Protein 3FZ3 (pdb70)

Organism: Prunus dulcis (NCBI:txid3755)

Nearest PDB structures (foldseek):
  3fz3-assembly1_E  TM=1.003E+00  e=6.496E-83  Prunus dulcis
  5wxu-assembly1_D  TM=9.648E-01  e=8.564E-52  Wrightia tinctoria
  5wxu-assembly1_F  TM=9.602E-01  e=1.328E-51  Wrightia tinctoria
  5wxu-assembly1_A  TM=9.586E-01  e=2.059E-51  Wrightia tinctoria
  3ksc-assembly1_A  TM=9.649E-01  e=1.257E-50  Pisum sativum

Radius of gyration: 36.26 Å; Cα contacts (8 Å, |Δi|>4): 7660; chains: 6; bounding box: 89×87×99 Å

InterPro domains:
  IPR006044 11-S seed storage protein, plant [PR00439] (379-396)
  IPR006044 11-S seed storage protein, plant [PR00439] (402-422)
  IPR006044 11-S seed storage protein, plant [PR00439] (448-464)
  IPR006044 11-S seed storage protein, plant [PR00439] (466-481)
  IPR006044 11-S seed storage protein, plant [PR00439] (484-502)
  IPR006044 11-S seed storage protein, plant [PR00439] (506-523)
  IPR006045 Cupin 1 [PF00190] (38-249)
  IPR006045 Cupin 1 [PF00190] (381-528)
  IPR006045 Cupin 1 [SM00835] (37-312)
  IPR006045 Cupin 1 [SM00835] (380-529)
  IPR011051 RmlC-like cupin domain superfamily [SSF51182] (5-538)
  IPR014710 RmlC-like jelly roll fold [G3DSA:2.60.120.10] (19-158)
  IPR014710 RmlC-like jelly roll fold [G3DSA:2.60.120.10] (168-382)
  IPR014710 RmlC-like jelly roll fold [G3DSA:2.60.120.10] (383-549)
  IPR022379 11-S seed storage protein, conserved site [PS00305] (367-389)
  IPR050253 Seed Storage and Functional Proteins [PTHR31189] (6-545)

Structure (mmCIF, N/CA/C/O backbone):
data_3FZ3
#
_entry.id   3FZ3
#
_cell.length_a   151.021
_cell.length_b   151.021
_cell.length_c   165.367
_cell.angle_alpha   90.00
_cell.angle_beta   90.00
_cell.angle_gamma   90.00
#
_symmetry.space_group_name_H-M   'P 41'
#
loop_
_entity.id
_entity.type
_entity.pdbx_description
1 polymer Prunin
2 non-polymer 'CALCIUM ION'
3 non-polymer 'SODIUM ION'
4 water water
#
loop_
_atom_site.group_PDB
_atom_site.id
_atom_site.type_symbol
_atom_site.label_atom_id
_atom_site.label_alt_id
_atom_site.label_comp_id
_atom_site.label_asym_id
_atom_site.label_entity_id
_atom_site.label_seq_id
_atom_site.pdbx_PDB_ins_code
_atom_site.Cartn_x
_atom_site.Cartn_y
_atom_site.Cartn_z
_atom_site.occupancy
_atom_site.B_iso_or_equiv
_atom_site.auth_seq_id
_atom_site.auth_comp_id
_atom_site.auth_asym_id
_atom_site.auth_atom_id
_atom_site.pdbx_PDB_model_num
ATOM 1 N N . SER A 1 7 ? -54.870 -32.089 18.202 1.00 74.91 27 SER A N 1
ATOM 2 C CA . SER A 1 7 ? -55.010 -30.776 18.916 1.00 75.30 27 SER A CA 1
ATOM 3 C C . SER A 1 7 ? -54.739 -29.601 17.976 1.00 75.25 27 SER A C 1
ATOM 4 O O . SER A 1 7 ? -53.837 -29.688 17.125 1.00 75.36 27 SER A O 1
ATOM 7 N N . PRO A 1 8 ? -55.511 -28.498 18.134 1.00 74.88 28 PRO A N 1
ATOM 8 C CA . PRO A 1 8 ? -55.432 -27.312 17.265 1.00 73.75 28 PRO A CA 1
ATOM 9 C C . PRO A 1 8 ? -54.000 -26.938 16.881 1.00 72.26 28 PRO A C 1
ATOM 10 O O . PRO A 1 8 ? -53.756 -26.383 15.801 1.00 72.40 28 PRO A O 1
ATOM 14 N N . GLN A 1 9 ? -53.068 -27.256 17.772 1.00 70.07 29 GLN A N 1
ATOM 15 C CA . GLN A 1 9 ? -51.708 -26.773 17.654 1.00 67.64 29 GLN A CA 1
ATOM 16 C C . GLN A 1 9 ? -50.832 -27.748 16.850 1.00 65.63 29 GLN A C 1
ATOM 17 O O . GLN A 1 9 ? -49.781 -27.361 16.322 1.00 64.85 29 GLN A O 1
ATOM 23 N N . ASN A 1 10 ? -51.281 -28.999 16.737 1.00 62.97 30 ASN A N 1
ATOM 24 C CA . ASN A 1 10 ? -50.657 -29.941 15.790 1.00 61.21 30 ASN A CA 1
ATOM 25 C C . ASN A 1 10 ? -51.591 -30.526 14.701 1.00 59.55 30 ASN A C 1
ATOM 26 O O . ASN A 1 10 ? -51.314 -31.595 14.159 1.00 58.69 30 ASN A O 1
ATOM 31 N N . GLN A 1 11 ? -52.655 -29.801 14.354 1.00 57.94 31 GLN A N 1
ATOM 32 C CA . GLN A 1 11 ? -53.757 -30.367 13.576 1.00 57.21 31 GLN A CA 1
ATOM 33 C C . GLN A 1 11 ? -53.412 -30.721 12.144 1.00 55.88 31 GLN A C 1
ATOM 34 O O . GLN A 1 11 ? -54.134 -31.474 11.512 1.00 55.31 31 GLN A O 1
ATOM 40 N N . CYS A 1 12 ? -52.318 -30.183 11.626 1.00 54.96 32 CYS A N 1
ATOM 41 C CA . CYS A 1 12 ? -51.934 -30.508 10.262 1.00 54.39 32 CYS A CA 1
ATOM 42 C C . CYS A 1 12 ? -50.788 -31.496 10.117 1.00 54.43 32 CYS A C 1
ATOM 43 O O . CYS A 1 12 ? -50.242 -31.645 9.031 1.00 54.27 32 CYS A O 1
ATOM 46 N N . GLN A 1 13 ? -50.426 -32.174 11.200 1.00 55.04 33 GLN A N 1
ATOM 47 C CA . GLN A 1 13 ? -49.404 -33.215 11.141 1.00 55.93 33 GLN A CA 1
ATOM 48 C C . GLN A 1 13 ? -50.053 -34.529 10.789 1.00 56.37 33 GLN A C 1
ATOM 49 O O . GLN A 1 13 ? -50.057 -35.448 11.595 1.00 56.74 33 GLN A O 1
ATOM 55 N N . LEU A 1 14 ? -50.622 -34.608 9.597 1.00 57.39 34 LEU A N 1
ATOM 56 C CA . LEU A 1 14 ? -51.468 -35.727 9.236 1.00 59.01 34 LEU A CA 1
ATOM 57 C C . LEU A 1 14 ? -50.555 -36.858 8.840 1.00 60.91 34 LEU A C 1
ATOM 58 O O . LEU A 1 14 ? -49.520 -36.632 8.205 1.00 61.63 34 LEU A O 1
ATOM 63 N N . ASN A 1 15 ? -50.920 -38.074 9.221 1.00 62.87 35 ASN A N 1
ATOM 64 C CA . ASN A 1 15 ? -50.065 -39.204 8.877 1.00 64.77 35 ASN A CA 1
ATOM 65 C C . ASN A 1 15 ? -50.497 -39.879 7.571 1.00 65.41 35 ASN A C 1
ATOM 66 O O . ASN A 1 15 ? -49.641 -40.262 6.767 1.00 65.69 35 ASN A O 1
ATOM 71 N N . GLN A 1 16 ? -51.812 -39.992 7.363 1.00 65.73 36 GLN A N 1
ATOM 72 C CA . GLN A 1 16 ? -52.372 -40.668 6.208 1.00 66.10 36 GLN A CA 1
ATOM 73 C C . GLN A 1 16 ? -53.579 -39.917 5.718 1.00 66.13 36 GLN A C 1
ATOM 74 O O . GLN A 1 16 ? -54.228 -39.248 6.508 1.00 66.63 36 GLN A O 1
ATOM 80 N N . LEU A 1 17 ? -53.877 -40.053 4.426 1.00 65.77 37 LEU A N 1
ATOM 81 C CA . LEU A 1 17 ? -54.973 -39.360 3.740 1.00 65.09 37 LEU A CA 1
ATOM 82 C C . LEU A 1 17 ? -55.755 -40.275 2.789 1.00 64.82 37 LEU A C 1
ATOM 83 O O . LEU A 1 17 ? -55.169 -41.165 2.157 1.00 64.88 37 LEU A O 1
ATOM 88 N N . GLN A 1 18 ? -57.065 -40.061 2.680 1.00 64.03 38 GLN A N 1
ATOM 89 C CA . GLN A 1 18 ? -57.893 -40.842 1.764 1.00 64.51 38 GLN A CA 1
ATOM 90 C C . GLN A 1 18 ? -58.807 -39.934 0.952 1.00 63.06 38 GLN A C 1
ATOM 91 O O . GLN A 1 18 ? -59.247 -38.903 1.442 1.00 63.04 38 GLN A O 1
ATOM 97 N N . ALA A 1 19 ? -59.115 -40.306 -0.283 1.00 62.29 39 ALA A N 1
ATOM 98 C CA . ALA A 1 19 ? -60.216 -39.641 -0.977 1.00 61.61 39 ALA A CA 1
ATOM 99 C C . ALA A 1 19 ? -61.348 -40.603 -0.827 1.00 61.56 39 ALA A C 1
ATOM 100 O O . ALA A 1 19 ? -61.125 -41.809 -0.877 1.00 61.69 39 ALA A O 1
ATOM 102 N N . ARG A 1 20 ? -62.551 -40.081 -0.625 1.00 61.52 40 ARG A N 1
ATOM 103 C CA . ARG A 1 20 ? -63.713 -40.925 -0.432 1.00 61.49 40 ARG A CA 1
ATOM 104 C C . ARG A 1 20 ? -64.955 -40.140 -0.750 1.00 60.87 40 ARG A C 1
ATOM 105 O O . ARG A 1 20 ? -64.937 -38.906 -0.778 1.00 60.50 40 ARG A O 1
ATOM 113 N N . GLU A 1 21 ? -66.030 -40.888 -0.974 1.00 60.20 41 GLU A N 1
ATOM 114 C CA . GLU A 1 21 ? -67.331 -40.342 -1.276 1.00 59.84 41 GLU A CA 1
ATOM 115 C C . GLU A 1 21 ? -67.836 -39.792 0.038 1.00 58.78 41 GLU A C 1
ATOM 116 O O . GLU A 1 21 ? -67.153 -39.931 1.044 1.00 58.80 41 GLU A O 1
ATOM 122 N N . PRO A 1 22 ? -69.013 -39.160 0.046 1.00 58.28 42 PRO A N 1
ATOM 123 C CA . PRO A 1 22 ? -69.617 -38.779 1.309 1.00 59.08 42 PRO A CA 1
ATOM 124 C C . PRO A 1 22 ? -69.777 -39.939 2.298 1.00 60.39 42 PRO A C 1
ATOM 125 O O . PRO A 1 22 ? -69.551 -41.109 1.947 1.00 60.38 42 PRO A O 1
ATOM 129 N N . ASP A 1 23 ? -70.167 -39.638 3.535 1.00 61.31 43 ASP A N 1
ATOM 130 C CA . ASP A 1 23 ? -70.465 -40.735 4.452 1.00 62.22 43 ASP A CA 1
ATOM 131 C C . ASP A 1 23 ? -71.751 -40.663 5.252 1.00 61.90 43 ASP A C 1
ATOM 132 O O . ASP A 1 23 ? -71.936 -41.488 6.134 1.00 62.72 43 ASP A O 1
ATOM 137 N N . ASN A 1 24 ? -72.620 -39.702 4.947 1.00 61.70 44 ASN A N 1
ATOM 138 C CA . ASN A 1 24 ? -73.945 -39.570 5.564 1.00 62.20 44 ASN A CA 1
ATOM 139 C C . ASN A 1 24 ? -74.895 -39.023 4.508 1.00 61.97 44 ASN A C 1
ATOM 140 O O . ASN A 1 24 ? -74.459 -38.315 3.595 1.00 61.99 44 ASN A O 1
ATOM 145 N N . ARG A 1 25 ? -76.178 -39.355 4.626 1.00 61.20 45 ARG A N 1
ATOM 146 C CA . ARG A 1 25 ? -77.155 -38.921 3.658 1.00 61.15 45 ARG A CA 1
ATOM 147 C C . ARG A 1 25 ? -78.385 -38.544 4.422 1.00 60.38 45 ARG A C 1
ATOM 148 O O . ARG A 1 25 ? -78.679 -39.154 5.431 1.00 60.48 45 ARG A O 1
ATOM 156 N N . ILE A 1 26 ? -79.106 -37.545 3.936 1.00 59.48 46 ILE A N 1
ATOM 157 C CA . ILE A 1 26 ? -80.321 -37.083 4.562 1.00 59.00 46 ILE A CA 1
ATOM 158 C C . ILE A 1 26 ? -81.330 -36.971 3.435 1.00 58.75 46 ILE A C 1
ATOM 159 O O . ILE A 1 26 ? -81.186 -36.134 2.536 1.00 58.40 46 ILE A O 1
ATOM 164 N N . GLN A 1 27 ? -82.343 -37.836 3.470 1.00 58.23 47 GLN A N 1
ATOM 165 C CA . GLN A 1 27 ? -83.381 -37.846 2.449 1.00 57.12 47 GLN A CA 1
ATOM 166 C C . GLN A 1 27 ? -84.428 -36.780 2.740 1.00 56.17 47 GLN A C 1
ATOM 167 O O . GLN A 1 27 ? -84.887 -36.648 3.871 1.00 56.34 47 GLN A O 1
ATOM 173 N N . ALA A 1 28 ? -84.803 -36.006 1.733 1.00 54.56 48 ALA A N 1
ATOM 174 C CA . ALA A 1 28 ? -85.927 -35.093 1.884 1.00 53.92 48 ALA A CA 1
ATOM 175 C C . ALA A 1 28 ? -87.032 -35.451 0.885 1.00 53.74 48 ALA A C 1
ATOM 176 O O . ALA A 1 28 ? -86.865 -36.318 0.022 1.00 53.54 48 ALA A O 1
ATOM 178 N N . GLU A 1 29 ? -88.159 -34.764 1.006 1.00 53.44 49 GLU A N 1
ATOM 179 C CA . GLU A 1 29 ? -89.264 -34.898 0.072 1.00 53.07 49 GLU A CA 1
ATOM 180 C C . GLU A 1 29 ? -88.748 -34.840 -1.368 1.00 53.37 49 GLU A C 1
ATOM 181 O O . GLU A 1 29 ? -88.878 -35.822 -2.102 1.00 53.66 49 GLU A O 1
ATOM 187 N N . ALA A 1 30 ? -88.150 -33.715 -1.771 1.00 53.16 50 ALA A N 1
ATOM 188 C CA . ALA A 1 30 ? -87.707 -33.538 -3.159 1.00 52.23 50 ALA A CA 1
ATOM 189 C C . ALA A 1 30 ? -86.192 -33.587 -3.355 1.00 51.66 50 ALA A C 1
ATOM 190 O O . ALA A 1 30 ? -85.677 -32.970 -4.259 1.00 51.89 50 ALA A O 1
ATOM 192 N N . GLY A 1 31 ? -85.452 -34.309 -2.532 1.00 51.36 51 GLY A N 1
ATOM 193 C CA . GLY A 1 31 ? -84.031 -34.381 -2.798 1.00 52.18 51 GLY A CA 1
ATOM 194 C C . GLY A 1 31 ? -83.231 -34.970 -1.665 1.00 53.13 51 GLY A C 1
ATOM 195 O O . GLY A 1 31 ? -83.811 -35.493 -0.713 1.00 53.71 51 GLY A O 1
ATOM 196 N N . GLN A 1 32 ? -81.904 -34.883 -1.754 1.00 52.95 52 GLN A N 1
ATOM 197 C CA . GLN A 1 32 ? -81.055 -35.340 -0.658 1.00 53.13 52 GLN A CA 1
ATOM 198 C C . GLN A 1 32 ? -79.788 -34.482 -0.448 1.00 52.53 52 GLN A C 1
ATOM 199 O O . GLN A 1 32 ? -79.287 -33.877 -1.400 1.00 52.94 52 GLN A O 1
ATOM 205 N N . ILE A 1 33 ? -79.288 -34.421 0.791 1.00 51.32 53 ILE A N 1
ATOM 206 C CA . ILE A 1 33 ? -78.009 -33.763 1.109 1.00 49.91 53 ILE A CA 1
ATOM 207 C C . ILE A 1 33 ? -77.061 -34.791 1.690 1.00 49.45 53 ILE A C 1
ATOM 208 O O . ILE A 1 33 ? -77.367 -35.387 2.704 1.00 49.27 53 ILE A O 1
ATOM 213 N N . GLU A 1 34 ? -75.910 -34.991 1.069 1.00 49.04 54 GLU A N 1
ATOM 214 C CA . GLU A 1 34 ? -74.954 -35.960 1.600 1.00 49.34 54 GLU A CA 1
ATOM 215 C C . GLU A 1 34 ? -73.730 -35.222 2.134 1.00 48.72 54 GLU A C 1
ATOM 216 O O . GLU A 1 34 ? -73.391 -34.165 1.616 1.00 48.32 54 GLU A O 1
ATOM 222 N N . THR A 1 35 ? -73.088 -35.757 3.172 1.00 47.86 55 THR A N 1
ATOM 223 C CA . THR A 1 35 ? -72.060 -35.006 3.857 1.00 47.22 55 THR A CA 1
ATOM 224 C C . THR A 1 35 ? -70.783 -35.798 3.996 1.00 46.48 55 THR A C 1
ATOM 225 O O . THR A 1 35 ? -70.815 -37.006 4.144 1.00 45.84 55 THR A O 1
ATOM 229 N N . TRP A 1 36 ? -69.654 -35.102 3.905 1.00 46.46 56 TRP A N 1
ATOM 230 C CA . TRP A 1 36 ? -68.416 -35.658 4.367 1.00 46.95 56 TRP A CA 1
ATOM 231 C C . TRP A 1 36 ? -68.305 -35.199 5.812 1.00 48.76 56 TRP A C 1
ATOM 232 O O . TRP A 1 36 ? -68.551 -34.032 6.121 1.00 48.00 56 TRP A O 1
ATOM 243 N N . ASN A 1 37 ? -67.957 -36.127 6.691 1.00 50.26 57 ASN A N 1
ATOM 244 C CA . ASN A 1 37 ? -67.851 -35.815 8.100 1.00 53.15 57 ASN A CA 1
ATOM 245 C C . ASN A 1 37 ? -66.759 -34.752 8.325 1.00 53.58 57 ASN A C 1
ATOM 246 O O . ASN A 1 37 ? -65.566 -35.031 8.161 1.00 53.90 57 ASN A O 1
ATOM 251 N N . PHE A 1 38 ? -67.176 -33.537 8.697 1.00 53.96 58 PHE A N 1
ATOM 252 C CA . PHE A 1 38 ? -66.247 -32.424 8.894 1.00 54.49 58 PHE A CA 1
ATOM 253 C C . PHE A 1 38 ? -65.266 -32.592 10.040 1.00 54.73 58 PHE A C 1
ATOM 254 O O . PHE A 1 38 ? -64.440 -31.712 10.253 1.00 54.88 58 PHE A O 1
ATOM 262 N N . ASN A 1 39 ? -65.356 -33.719 10.747 1.00 55.21 59 ASN A N 1
ATOM 263 C CA . ASN A 1 39 ? -64.561 -33.998 11.925 1.00 55.53 59 ASN A CA 1
ATOM 264 C C . ASN A 1 39 ? -63.315 -34.792 11.678 1.00 55.18 59 ASN A C 1
ATOM 265 O O . ASN A 1 39 ? -62.682 -35.145 12.633 1.00 55.79 59 ASN A O 1
ATOM 270 N N . GLN A 1 40 ? -62.957 -35.090 10.441 1.00 55.11 60 GLN A N 1
ATOM 271 C CA . GLN A 1 40 ? -61.804 -35.934 10.169 1.00 55.63 60 GLN A CA 1
ATOM 272 C C . GLN A 1 40 ? -60.557 -35.085 10.233 1.00 54.53 60 GLN A C 1
ATOM 273 O O . GLN A 1 40 ? -60.659 -33.884 10.084 1.00 54.90 60 GLN A O 1
ATOM 279 N N . GLY A 1 41 ? -59.395 -35.706 10.414 1.00 53.90 61 GLY A N 1
ATOM 280 C CA . GLY A 1 41 ? -58.112 -35.011 10.545 1.00 52.56 61 GLY A CA 1
ATOM 281 C C . GLY A 1 41 ? -57.907 -33.951 9.473 1.00 52.65 61 GLY A C 1
ATOM 282 O O . GLY A 1 41 ? -57.589 -32.794 9.772 1.00 52.43 61 GLY A O 1
ATOM 283 N N . ASP A 1 42 ? -58.111 -34.338 8.214 1.00 52.36 62 ASP A N 1
ATOM 284 C CA . ASP A 1 42 ? -57.763 -33.492 7.061 1.00 51.42 62 ASP A CA 1
ATOM 285 C C . ASP A 1 42 ? -58.735 -32.336 6.751 1.00 49.30 62 ASP A C 1
ATOM 286 O O . ASP A 1 42 ? -58.309 -31.299 6.267 1.00 48.65 62 ASP A O 1
ATOM 291 N N . PHE A 1 43 ? -60.022 -32.517 7.025 1.00 47.41 63 PHE A N 1
ATOM 292 C CA . PHE A 1 43 ? -60.968 -31.409 7.018 1.00 46.48 63 PHE A CA 1
ATOM 293 C C . PHE A 1 43 ? -60.688 -30.347 8.087 1.00 46.14 63 PHE A C 1
ATOM 294 O O . PHE A 1 43 ? -60.853 -29.161 7.819 1.00 46.12 63 PHE A O 1
ATOM 302 N N . GLN A 1 44 ? -60.275 -30.769 9.287 1.00 45.62 64 GLN A N 1
ATOM 303 C CA . GLN A 1 44 ? -59.960 -29.849 10.374 1.00 45.44 64 GLN A CA 1
ATOM 304 C C . GLN A 1 44 ? -58.721 -29.056 9.983 1.00 44.42 64 GLN A C 1
ATOM 305 O O . GLN A 1 44 ? -58.609 -27.860 10.296 1.00 44.71 64 GLN A O 1
ATOM 311 N N . CYS A 1 45 ? -57.783 -29.748 9.342 1.00 42.46 65 CYS A N 1
ATOM 312 C CA . CYS A 1 45 ? -56.569 -29.145 8.877 1.00 42.19 65 CYS A CA 1
ATOM 313 C C . CYS A 1 45 ? -56.846 -28.122 7.770 1.00 41.06 65 CYS A C 1
ATOM 314 O O . CYS A 1 45 ? -56.334 -27.020 7.858 1.00 40.93 65 CYS A O 1
ATOM 317 N N . ALA A 1 46 ? -57.645 -28.452 6.753 1.00 39.39 66 ALA A N 1
ATOM 318 C CA . ALA A 1 46 ? -58.000 -27.476 5.721 1.00 38.61 66 ALA A CA 1
ATOM 319 C C . ALA A 1 46 ? -58.897 -26.361 6.243 1.00 38.39 66 ALA A C 1
ATOM 320 O O . ALA A 1 46 ? -58.938 -25.268 5.686 1.00 38.76 66 ALA A O 1
ATOM 322 N N . GLY A 1 47 ? -59.630 -26.627 7.313 1.00 38.34 67 GLY A N 1
ATOM 323 C CA . GLY A 1 47 ? -60.593 -25.664 7.818 1.00 37.38 67 GLY A CA 1
ATOM 324 C C . GLY A 1 47 ? -61.838 -25.641 6.952 1.00 36.86 67 GLY A C 1
ATOM 325 O O . GLY A 1 47 ? -62.530 -24.620 6.873 1.00 36.22 67 GLY A O 1
ATOM 326 N N . VAL A 1 48 ? -62.141 -26.747 6.284 1.00 36.79 68 VAL A N 1
ATOM 327 C CA . VAL A 1 48 ? -63.344 -26.750 5.454 1.00 38.01 68 VAL A CA 1
ATOM 328 C C . VAL A 1 48 ? -64.294 -27.903 5.787 1.00 38.80 68 VAL A C 1
ATOM 329 O O . VAL A 1 48 ? -63.862 -28.948 6.293 1.00 39.83 68 VAL A O 1
ATOM 333 N N . ALA A 1 49 ? -65.577 -27.708 5.514 1.00 38.78 69 ALA A N 1
ATOM 334 C CA . ALA A 1 49 ? -66.557 -28.798 5.573 1.00 39.48 69 ALA A CA 1
ATOM 335 C C . ALA A 1 49 ? -67.238 -29.004 4.193 1.00 40.24 69 ALA A C 1
ATOM 336 O O . ALA A 1 49 ? -67.572 -28.044 3.507 1.00 40.47 69 ALA A O 1
ATOM 338 N N . ALA A 1 50 ? -67.459 -30.243 3.770 1.00 41.44 70 ALA A N 1
ATOM 339 C CA . ALA A 1 50 ? -68.034 -30.481 2.436 1.00 42.26 70 ALA A CA 1
ATOM 340 C C . ALA A 1 50 ? -69.377 -31.221 2.450 1.00 42.99 70 ALA A C 1
ATOM 341 O O . ALA A 1 50 ? -69.573 -32.222 3.160 1.00 42.81 70 ALA A O 1
ATOM 343 N N . SER A 1 51 ? -70.313 -30.724 1.651 1.00 43.67 71 SER A N 1
ATOM 344 C CA . SER A 1 51 ? -71.531 -31.486 1.439 1.00 44.19 71 SER A CA 1
ATOM 345 C C . SER A 1 51 ? -71.913 -31.530 -0.046 1.00 44.72 71 SER A C 1
ATOM 346 O O . SER A 1 51 ? -71.445 -30.704 -0.813 1.00 45.35 71 SER A O 1
ATOM 349 N N . ARG A 1 52 ? -72.756 -32.484 -0.444 1.00 45.19 72 ARG A N 1
ATOM 350 C CA . ARG A 1 52 ? -73.279 -32.585 -1.809 1.00 45.11 72 ARG A CA 1
ATOM 351 C C . ARG A 1 52 ? -74.812 -32.577 -1.844 1.00 45.16 72 ARG A C 1
ATOM 352 O O . ARG A 1 52 ? -75.473 -33.486 -1.356 1.00 45.82 72 ARG A O 1
ATOM 360 N N . ILE A 1 53 ? -75.415 -31.556 -2.419 1.00 45.26 73 ILE A N 1
ATOM 361 C CA . ILE A 1 53 ? -76.859 -31.556 -2.443 1.00 45.98 73 ILE A CA 1
ATOM 362 C C . ILE A 1 53 ? -77.388 -31.966 -3.812 1.00 46.92 73 ILE A C 1
ATOM 363 O O . ILE A 1 53 ? -76.875 -31.544 -4.846 1.00 46.21 73 ILE A O 1
ATOM 368 N N . THR A 1 54 ? -78.412 -32.818 -3.801 1.00 48.43 74 THR A N 1
ATOM 369 C CA . THR A 1 54 ? -79.127 -33.161 -5.029 1.00 49.70 74 THR A CA 1
ATOM 370 C C . THR A 1 54 ? -80.628 -32.819 -4.972 1.00 49.76 74 THR A C 1
ATOM 371 O O . THR A 1 54 ? -81.360 -33.381 -4.173 1.00 50.37 74 THR A O 1
ATOM 375 N N . ILE A 1 55 ? -81.066 -31.874 -5.799 1.00 50.09 75 ILE A N 1
ATOM 376 C CA . ILE A 1 55 ? -82.468 -31.470 -5.912 1.00 51.24 75 ILE A CA 1
ATOM 377 C C . ILE A 1 55 ? -83.150 -32.165 -7.132 1.00 53.24 75 ILE A C 1
ATOM 378 O O . ILE A 1 55 ? -82.694 -32.073 -8.278 1.00 53.42 75 ILE A O 1
ATOM 383 N N . GLN A 1 56 ? -84.229 -32.903 -6.885 1.00 54.98 76 GLN A N 1
ATOM 384 C CA . GLN A 1 56 ? -85.015 -33.486 -7.970 1.00 56.29 76 GLN A CA 1
ATOM 385 C C . GLN A 1 56 ? -85.835 -32.399 -8.652 1.00 56.59 76 GLN A C 1
ATOM 386 O O . GLN A 1 56 ? -85.862 -31.254 -8.196 1.00 57.03 76 GLN A O 1
ATOM 392 N N . ARG A 1 57 ? -86.498 -32.767 -9.745 1.00 56.69 77 ARG A N 1
ATOM 393 C CA . ARG A 1 57 ? -87.213 -31.823 -10.594 1.00 56.57 77 ARG A CA 1
ATOM 394 C C . ARG A 1 57 ? -88.284 -31.124 -9.770 1.00 55.26 77 ARG A C 1
ATOM 395 O O . ARG A 1 57 ? -88.951 -31.763 -8.967 1.00 55.66 77 ARG A O 1
ATOM 403 N N . ASN A 1 58 ? -88.428 -29.816 -9.948 1.00 53.64 78 ASN A N 1
ATOM 404 C CA . ASN A 1 58 ? -89.323 -29.010 -9.118 1.00 52.70 78 ASN A CA 1
ATOM 405 C C . ASN A 1 58 ? -89.055 -29.066 -7.587 1.00 51.11 78 ASN A C 1
ATOM 406 O O . ASN A 1 58 ? -89.852 -28.592 -6.794 1.00 50.35 78 ASN A O 1
ATOM 411 N N . GLY A 1 59 ? -87.929 -29.653 -7.185 1.00 49.68 79 GLY A N 1
ATOM 412 C CA . GLY A 1 59 ? -87.420 -29.525 -5.818 1.00 48.48 79 GLY A CA 1
ATOM 413 C C . GLY A 1 59 ? -87.021 -28.095 -5.467 1.00 47.41 79 GLY A C 1
ATOM 414 O O . GLY A 1 59 ? -86.482 -27.359 -6.292 1.00 46.58 79 GLY A O 1
ATOM 415 N N . LEU A 1 60 ? -87.312 -27.692 -4.236 1.00 46.63 80 LEU A N 1
ATOM 416 C CA . LEU A 1 60 ? -86.921 -26.374 -3.729 1.00 45.89 80 LEU A CA 1
ATOM 417 C C . LEU A 1 60 ? -86.103 -26.584 -2.457 1.00 45.95 80 LEU A C 1
ATOM 418 O O . LEU A 1 60 ? -86.572 -27.241 -1.512 1.00 45.65 80 LEU A O 1
ATOM 423 N N . HIS A 1 61 ? -84.869 -26.067 -2.468 1.00 45.38 81 HIS A N 1
ATOM 424 C CA . HIS A 1 61 ? -83.994 -26.110 -1.304 1.00 44.15 81 HIS A CA 1
ATOM 425 C C . HIS A 1 61 ? -84.317 -24.887 -0.471 1.00 42.86 81 HIS A C 1
ATOM 426 O O . HIS A 1 61 ? -84.225 -23.744 -0.925 1.00 41.31 81 HIS A O 1
ATOM 433 N N . LEU A 1 62 ? -84.759 -25.156 0.750 1.00 42.28 82 LEU A N 1
ATOM 434 C CA . LEU A 1 62 ? -85.400 -24.131 1.573 1.00 42.39 82 LEU A CA 1
ATOM 435 C C . LEU A 1 62 ? -84.369 -23.087 2.036 1.00 41.00 82 LEU A C 1
ATOM 436 O O . LEU A 1 62 ? -83.227 -23.452 2.243 1.00 40.95 82 LEU A O 1
ATOM 441 N N . PRO A 1 63 ? -84.749 -21.812 2.204 1.00 40.44 83 PRO A N 1
ATOM 442 C CA . PRO A 1 63 ? -83.752 -20.773 2.533 1.00 40.46 83 PRO A CA 1
ATOM 443 C C . PRO A 1 63 ? -82.978 -20.970 3.842 1.00 40.41 83 PRO A C 1
ATOM 444 O O . PRO A 1 63 ? -83.568 -21.121 4.898 1.00 40.31 83 PRO A O 1
ATOM 448 N N . SER A 1 64 ? -81.656 -21.035 3.734 1.00 40.60 84 SER A N 1
ATOM 449 C CA . SER A 1 64 ? -80.773 -21.112 4.878 1.00 40.70 84 SER A CA 1
ATOM 450 C C . SER A 1 64 ? -79.638 -20.079 4.778 1.00 40.72 84 SER A C 1
ATOM 451 O O . SER A 1 64 ? -79.498 -19.373 3.760 1.00 41.22 84 SER A O 1
ATOM 454 N N . TYR A 1 65 ? -78.874 -19.964 5.865 1.00 39.49 85 TYR A N 1
ATOM 455 C CA . TYR A 1 65 ? -77.611 -19.256 5.877 1.00 38.15 85 TYR A CA 1
ATOM 456 C C . TYR A 1 65 ? -76.644 -19.988 6.794 1.00 37.78 85 TYR A C 1
ATOM 457 O O . TYR A 1 65 ? -77.078 -20.627 7.747 1.00 38.24 85 TYR A O 1
ATOM 466 N N . SER A 1 66 ? -75.348 -19.916 6.487 1.00 37.42 86 SER A N 1
ATOM 467 C CA . SER A 1 66 ? -74.283 -20.557 7.269 1.00 36.99 86 SER A CA 1
ATOM 468 C C . SER A 1 66 ? -73.399 -19.511 7.960 1.00 37.13 86 SER A C 1
ATOM 469 O O . SER A 1 66 ? -73.441 -18.312 7.615 1.00 37.93 86 SER A O 1
ATOM 472 N N . ASN A 1 67 ? -72.622 -19.947 8.956 1.00 36.46 87 ASN A N 1
ATOM 473 C CA . ASN A 1 67 ? -71.665 -19.051 9.630 1.00 36.03 87 ASN A CA 1
ATOM 474 C C . ASN A 1 67 ? -70.379 -19.012 8.833 1.00 35.34 87 ASN A C 1
ATOM 475 O O . ASN A 1 67 ? -69.516 -18.201 9.113 1.00 36.01 87 ASN A O 1
ATOM 480 N N . ALA A 1 68 ? -70.260 -19.900 7.847 1.00 34.90 88 ALA A N 1
ATOM 481 C CA . ALA A 1 68 ? -69.048 -20.040 7.040 1.00 34.55 88 ALA A CA 1
ATOM 482 C C . ALA A 1 68 ? -69.360 -19.605 5.619 1.00 34.71 88 ALA A C 1
ATOM 483 O O . ALA A 1 68 ? -70.465 -19.872 5.144 1.00 35.61 88 ALA A O 1
ATOM 485 N N . PRO A 1 69 ? -68.416 -18.910 4.937 1.00 34.50 89 PRO A N 1
ATOM 486 C CA . PRO A 1 69 ? -68.631 -18.573 3.534 1.00 33.69 89 PRO A CA 1
ATOM 487 C C . PRO A 1 69 ? -68.526 -19.836 2.731 1.00 33.46 89 PRO A C 1
ATOM 488 O O . PRO A 1 69 ? -67.807 -20.778 3.125 1.00 32.83 89 PRO A O 1
ATOM 492 N N . GLN A 1 70 ? -69.236 -19.866 1.607 1.00 33.98 90 GLN A N 1
ATOM 493 C CA . GLN A 1 70 ? -69.133 -21.032 0.731 1.00 34.34 90 GLN A CA 1
ATOM 494 C C . GLN A 1 70 ? -69.003 -20.720 -0.751 1.00 33.71 90 GLN A C 1
ATOM 495 O O . GLN A 1 70 ? -69.459 -19.672 -1.237 1.00 32.61 90 GLN A O 1
ATOM 501 N N . LEU A 1 71 ? -68.338 -21.656 -1.424 1.00 34.45 91 LEU A N 1
ATOM 502 C CA . LEU A 1 71 ? -68.376 -21.814 -2.871 1.00 35.43 91 LEU A CA 1
ATOM 503 C C . LEU A 1 71 ? -69.209 -23.054 -3.175 1.00 36.83 91 LEU A C 1
ATOM 504 O O . LEU A 1 71 ? -68.960 -24.151 -2.661 1.00 37.16 91 LEU A O 1
ATOM 509 N N . ILE A 1 72 ? -70.212 -22.862 -4.026 1.00 37.91 92 ILE A N 1
ATOM 510 C CA . ILE A 1 72 ? -71.000 -23.969 -4.566 1.00 38.25 92 ILE A CA 1
ATOM 511 C C . ILE A 1 72 ? -70.638 -24.230 -6.035 1.00 38.18 92 ILE A C 1
ATOM 512 O O . ILE A 1 72 ? -70.697 -23.309 -6.838 1.00 38.21 92 ILE A O 1
ATOM 517 N N . TYR A 1 73 ? -70.261 -25.465 -6.368 1.00 37.82 93 TYR A N 1
ATOM 518 C CA . TYR A 1 73 ? -70.025 -25.866 -7.736 1.00 37.90 93 TYR A CA 1
ATOM 519 C C . TYR A 1 73 ? -71.206 -26.704 -8.308 1.00 37.83 93 TYR A C 1
ATOM 520 O O . TYR A 1 73 ? -71.489 -27.800 -7.833 1.00 37.06 93 TYR A O 1
ATOM 529 N N . ILE A 1 74 ? -71.922 -26.187 -9.302 1.00 37.60 94 ILE A N 1
ATOM 530 C CA . ILE A 1 74 ? -73.007 -26.934 -9.912 1.00 37.74 94 ILE A CA 1
ATOM 531 C C . ILE A 1 74 ? -72.450 -28.026 -10.797 1.00 39.57 94 ILE A C 1
ATOM 532 O O . ILE A 1 74 ? -71.968 -27.731 -11.890 1.00 40.44 94 ILE A O 1
ATOM 537 N N . VAL A 1 75 ? -72.478 -29.276 -10.333 1.00 41.03 95 VAL A N 1
ATOM 538 C CA . VAL A 1 75 ? -71.887 -30.366 -11.100 1.00 42.13 95 VAL A CA 1
ATOM 539 C C . VAL A 1 75 ? -72.790 -30.771 -12.258 1.00 43.39 95 VAL A C 1
ATOM 540 O O . VAL A 1 75 ? -72.279 -31.175 -13.310 1.00 43.25 95 VAL A O 1
ATOM 544 N N . GLN A 1 76 ? -74.109 -30.627 -12.083 1.00 44.14 96 GLN A N 1
ATOM 545 C CA . GLN A 1 76 ? -75.055 -31.037 -13.114 1.00 45.30 96 GLN A CA 1
ATOM 546 C C . GLN A 1 76 ? -76.403 -30.367 -12.977 1.00 44.91 96 GLN A C 1
ATOM 547 O O . GLN A 1 76 ? -76.834 -30.084 -11.868 1.00 45.76 96 GLN A O 1
ATOM 553 N N . GLY A 1 77 ? -77.054 -30.097 -14.100 1.00 43.86 97 GLY A N 1
ATOM 554 C CA . GLY A 1 77 ? -78.431 -29.659 -14.084 1.00 43.61 97 GLY A CA 1
ATOM 555 C C . GLY A 1 77 ? -78.567 -28.157 -14.175 1.00 43.89 97 GLY A C 1
ATOM 556 O O . GLY A 1 77 ? -77.587 -27.466 -14.416 1.00 43.39 97 GLY A O 1
ATOM 557 N N . ARG A 1 78 ? -79.788 -27.658 -13.984 1.00 44.04 98 ARG A N 1
ATOM 558 C CA . ARG A 1 78 ? -80.047 -26.228 -14.079 1.00 44.85 98 ARG A CA 1
ATOM 559 C C . ARG A 1 78 ? -81.158 -25.721 -13.121 1.00 44.32 98 ARG A C 1
ATOM 560 O O . ARG A 1 78 ? -82.062 -26.443 -12.699 1.00 43.48 98 ARG A O 1
ATOM 568 N N . GLY A 1 79 ? -81.058 -24.456 -12.746 1.00 43.39 99 GLY A N 1
ATOM 569 C CA . GLY A 1 79 ? -81.893 -23.985 -11.675 1.00 41.90 99 GLY A CA 1
ATOM 570 C C . GLY A 1 79 ? -81.840 -22.495 -11.536 1.00 40.78 99 GLY A C 1
ATOM 571 O O . GLY A 1 79 ? -81.315 -21.778 -12.389 1.00 41.06 99 GLY A O 1
ATOM 572 N N . VAL A 1 80 ? -82.386 -22.036 -10.428 1.00 40.04 100 VAL A N 1
ATOM 573 C CA . VAL A 1 80 ? -82.478 -20.619 -10.139 1.00 39.52 100 VAL A CA 1
ATOM 574 C C . VAL A 1 80 ? -81.990 -20.530 -8.696 1.00 38.88 100 VAL A C 1
ATOM 575 O O . VAL A 1 80 ? -82.134 -21.482 -7.929 1.00 39.18 100 VAL A O 1
ATOM 579 N N . LEU A 1 81 ? -81.349 -19.424 -8.344 1.00 38.01 101 LEU A N 1
ATOM 580 C CA . LEU A 1 81 ? -80.869 -19.231 -6.980 1.00 37.80 101 LEU A CA 1
ATOM 581 C C . LEU A 1 81 ? -81.278 -17.844 -6.532 1.00 37.43 101 LEU A C 1
ATOM 582 O O . LEU A 1 81 ? -81.046 -16.876 -7.257 1.00 38.15 101 LEU A O 1
ATOM 587 N N . GLY A 1 82 ? -81.907 -17.750 -5.359 1.00 37.00 102 GLY A N 1
ATOM 588 C CA . GLY A 1 82 ? -82.298 -16.446 -4.825 1.00 37.07 102 GLY A CA 1
ATOM 589 C C . GLY A 1 82 ? -81.460 -16.247 -3.574 1.00 37.70 102 GLY A C 1
ATOM 590 O O . GLY A 1 82 ? -81.673 -16.946 -2.573 1.00 39.03 102 GLY A O 1
ATOM 591 N N . ALA A 1 83 ? -80.479 -15.344 -3.637 1.00 37.24 103 ALA A N 1
ATOM 592 C CA . ALA A 1 83 ? -79.651 -14.953 -2.478 1.00 36.26 103 ALA A CA 1
ATOM 593 C C . ALA A 1 83 ? -80.250 -13.656 -1.981 1.00 36.19 103 ALA A C 1
ATOM 594 O O . ALA A 1 83 ? -80.667 -12.819 -2.819 1.00 36.06 103 ALA A O 1
ATOM 596 N N . VAL A 1 84 ? -80.326 -13.472 -0.653 1.00 36.28 104 VAL A N 1
ATOM 597 C CA . VAL A 1 84 ? -80.893 -12.209 -0.167 1.00 36.60 104 VAL A CA 1
ATOM 598 C C . VAL A 1 84 ? -79.917 -11.204 0.464 1.00 37.36 104 VAL A C 1
ATOM 599 O O . VAL A 1 84 ? -79.106 -11.536 1.323 1.00 37.50 104 VAL A O 1
ATOM 603 N N . PHE A 1 85 ? -80.022 -9.964 0.023 1.00 38.74 105 PHE A N 1
ATOM 604 C CA . PHE A 1 85 ? -79.177 -8.905 0.541 1.00 41.35 105 PHE A CA 1
ATOM 605 C C . PHE A 1 85 ? -79.989 -7.937 1.355 1.00 41.58 105 PHE A C 1
ATOM 606 O O . PHE A 1 85 ? -80.817 -7.214 0.806 1.00 41.84 105 PHE A O 1
ATOM 614 N N . SER A 1 86 ? -79.732 -7.915 2.666 1.00 42.20 106 SER A N 1
ATOM 615 C CA . SER A 1 86 ? -80.552 -7.128 3.610 1.00 42.08 106 SER A CA 1
ATOM 616 C C . SER A 1 86 ? -80.467 -5.659 3.324 1.00 40.62 106 SER A C 1
ATOM 617 O O . SER A 1 86 ? -79.395 -5.096 3.132 1.00 39.58 106 SER A O 1
ATOM 620 N N . GLY A 1 87 ? -81.635 -5.044 3.306 1.00 40.42 107 GLY A N 1
ATOM 621 C CA . GLY A 1 87 ? -81.726 -3.634 2.996 1.00 39.05 107 GLY A CA 1
ATOM 622 C C . GLY A 1 87 ? -81.741 -3.344 1.506 1.00 38.19 107 GLY A C 1
ATOM 623 O O . GLY A 1 87 ? -81.973 -2.201 1.126 1.00 38.55 107 GLY A O 1
ATOM 624 N N . CYS A 1 88 ? -81.450 -4.316 0.647 1.00 37.19 108 CYS A N 1
ATOM 625 C CA . CYS A 1 88 ? -81.582 -4.035 -0.797 1.00 37.21 108 CYS A CA 1
ATOM 626 C C . CYS A 1 88 ? -83.020 -4.064 -1.296 1.00 35.82 108 CYS A C 1
ATOM 627 O O . CYS A 1 88 ? -83.751 -4.987 -0.979 1.00 34.66 108 CYS A O 1
ATOM 630 N N . PRO A 1 89 ? -83.417 -3.072 -2.093 1.00 36.06 109 PRO A N 1
ATOM 631 C CA . PRO A 1 89 ? -84.730 -3.014 -2.715 1.00 36.16 109 PRO A CA 1
ATOM 632 C C . PRO A 1 89 ? -85.050 -4.272 -3.535 1.00 37.02 109 PRO A C 1
ATOM 633 O O . PRO A 1 89 ? -84.123 -4.941 -4.027 1.00 36.22 109 PRO A O 1
ATOM 637 N N . GLU A 1 90 ? -86.349 -4.601 -3.622 1.00 37.70 110 GLU A N 1
ATOM 638 C CA . GLU A 1 90 ? -86.890 -5.582 -4.572 1.00 38.97 110 GLU A CA 1
ATOM 639 C C . GLU A 1 90 ? -86.963 -4.985 -5.970 1.00 38.72 110 GLU A C 1
ATOM 640 O O . GLU A 1 90 ? -87.619 -3.963 -6.218 1.00 39.74 110 GLU A O 1
ATOM 646 N N . THR A 1 91 ? -86.238 -5.589 -6.893 1.00 37.94 111 THR A N 1
ATOM 647 C CA . THR A 1 91 ? -86.084 -4.938 -8.187 1.00 37.78 111 THR A CA 1
ATOM 648 C C . THR A 1 91 ? -86.672 -5.763 -9.317 1.00 37.46 111 THR A C 1
ATOM 649 O O . THR A 1 91 ? -86.870 -5.224 -10.388 1.00 37.97 111 THR A O 1
ATOM 653 N N . PHE A 1 92 ? -86.920 -7.043 -9.070 1.00 37.39 112 PHE A N 1
ATOM 654 C CA . PHE A 1 92 ? -87.751 -7.882 -9.919 1.00 38.63 112 PHE A CA 1
ATOM 655 C C . PHE A 1 92 ? -89.235 -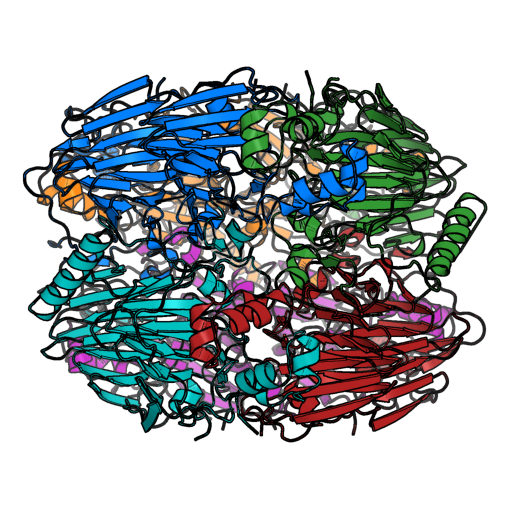7.787 -9.506 1.00 40.76 112 PHE A C 1
ATOM 656 O O . PHE A 1 92 ? -89.700 -8.526 -8.630 1.00 40.97 112 PHE A O 1
ATOM 664 N N . GLU A 1 93 ? -89.978 -6.884 -10.143 1.00 42.68 113 GLU A N 1
ATOM 665 C CA . GLU A 1 93 ? -91.383 -6.683 -9.834 1.00 45.26 113 GLU A CA 1
ATOM 666 C C . GLU A 1 93 ? -92.368 -6.747 -11.024 1.00 46.30 113 GLU A C 1
ATOM 667 O O . GLU A 1 93 ? -92.175 -6.042 -12.033 1.00 46.12 113 GLU A O 1
ATOM 673 N N . GLU A 1 94 ? -93.422 -7.567 -10.903 1.00 47.82 114 GLU A N 1
ATOM 674 C CA . GLU A 1 94 ? -94.648 -7.436 -11.746 1.00 49.67 114 GLU A CA 1
ATOM 675 C C . GLU A 1 94 ? -94.995 -5.974 -12.010 1.00 49.22 114 GLU A C 1
ATOM 676 O O . GLU A 1 94 ? -94.798 -5.147 -11.143 1.00 48.27 114 GLU A O 1
ATOM 682 N N . SER A 1 95 ? -95.469 -5.623 -13.199 1.00 50.87 115 SER A N 1
ATOM 683 C CA . SER A 1 95 ? -95.709 -4.197 -13.500 1.00 53.36 115 SER A CA 1
ATOM 684 C C . SER A 1 95 ? -97.101 -3.818 -13.015 1.00 55.14 115 SER A C 1
ATOM 685 O O . SER A 1 95 ? -97.927 -4.702 -12.812 1.00 55.05 115 SER A O 1
ATOM 688 N N . GLN A 1 96 ? -97.373 -2.532 -12.817 1.00 57.38 116 GLN A N 1
ATOM 689 C CA . GLN A 1 96 ? -98.729 -2.150 -12.427 1.00 60.17 116 GLN A CA 1
ATOM 690 C C . GLN A 1 96 ? -99.649 -1.723 -13.585 1.00 62.24 116 GLN A C 1
ATOM 691 O O . GLN A 1 96 ? -99.214 -1.604 -14.747 1.00 62.71 116 GLN A O 1
ATOM 697 N N . GLN A 1 97 ? -100.919 -1.489 -13.228 1.00 64.39 117 GLN A N 1
ATOM 698 C CA . GLN A 1 97 ? -102.056 -1.166 -14.129 1.00 66.13 117 GLN A CA 1
ATOM 699 C C . GLN A 1 97 ? -102.996 -2.373 -14.329 1.00 66.58 117 GLN A C 1
ATOM 700 O O . GLN A 1 97 ? -103.422 -3.026 -13.359 1.00 67.05 117 GLN A O 1
ATOM 706 N N . ARG A 1 165 ? -98.477 -4.465 -4.297 1.00 67.32 185 ARG A N 1
ATOM 707 C CA . ARG A 1 165 ? -99.685 -5.161 -3.904 1.00 67.31 185 ARG A CA 1
ATOM 708 C C . ARG A 1 165 ? -100.772 -4.935 -4.957 1.00 66.99 185 ARG A C 1
ATOM 709 O O . ARG A 1 165 ? -100.912 -3.823 -5.489 1.00 66.99 185 ARG A O 1
ATOM 717 N N . GLN A 1 166 ? -101.520 -5.990 -5.281 1.00 66.11 186 GLN A N 1
ATOM 718 C CA . GLN A 1 166 ? -101.259 -7.347 -4.777 1.00 64.67 186 GLN A CA 1
ATOM 719 C C . GLN A 1 166 ? -100.367 -8.171 -5.745 1.00 62.91 186 GLN A C 1
ATOM 720 O O . GLN A 1 166 ? -100.661 -9.335 -6.061 1.00 62.41 186 GLN A O 1
ATOM 726 N N . LEU A 1 167 ? -99.261 -7.543 -6.175 1.00 60.24 187 LEU A N 1
ATOM 727 C CA . LEU A 1 167 ? -98.320 -8.054 -7.187 1.00 56.79 187 LEU A CA 1
ATOM 728 C C . LEU A 1 167 ? -97.055 -8.645 -6.567 1.00 55.07 187 LEU A C 1
ATOM 729 O O . LEU A 1 167 ? -96.657 -8.283 -5.473 1.00 55.62 187 LEU A O 1
ATOM 734 N N . ASP A 1 168 ? -96.427 -9.568 -7.274 1.00 52.86 188 ASP A N 1
ATOM 735 C CA . ASP A 1 168 ? -95.150 -10.152 -6.880 1.00 50.38 188 ASP A CA 1
ATOM 736 C C . ASP A 1 168 ? -94.019 -9.133 -7.031 1.00 49.11 188 ASP A C 1
ATOM 737 O O . ASP A 1 168 ? -94.072 -8.232 -7.892 1.00 48.46 188 ASP A O 1
ATOM 742 N N . ARG A 1 169 ? -93.024 -9.280 -6.151 1.00 47.48 189 ARG A N 1
ATOM 743 C CA . ARG A 1 169 ? -91.905 -8.365 -5.977 1.00 45.90 189 ARG A CA 1
ATOM 744 C C . ARG A 1 169 ? -90.916 -9.230 -5.255 1.00 44.61 189 ARG A C 1
ATOM 745 O O . ARG A 1 169 ? -91.309 -10.008 -4.391 1.00 44.56 189 ARG A O 1
ATOM 753 N N . HIS A 1 170 ? -89.640 -9.113 -5.595 1.00 42.61 190 HIS A N 1
ATOM 754 C CA . HIS A 1 170 ? -88.607 -9.814 -4.873 1.00 41.36 190 HIS A CA 1
ATOM 755 C C . HIS A 1 170 ? -87.221 -9.316 -5.332 1.00 40.69 190 HIS A C 1
ATOM 756 O O . HIS A 1 170 ? -87.096 -8.252 -5.963 1.00 40.99 190 HIS A O 1
ATOM 763 N N . GLN A 1 171 ? -86.174 -10.031 -4.955 1.00 39.02 191 GLN A N 1
ATOM 764 C CA . GLN A 1 171 ? -84.809 -9.561 -5.227 1.00 38.44 191 GLN A CA 1
ATOM 765 C C . GLN A 1 171 ? -84.356 -10.372 -6.393 1.00 37.13 191 GLN A C 1
ATOM 766 O O . GLN A 1 171 ? -84.773 -11.496 -6.485 1.00 36.58 191 GLN A O 1
ATOM 772 N N . LYS A 1 172 ? -83.553 -9.789 -7.273 1.00 37.10 192 LYS A N 1
ATOM 773 C CA . LYS A 1 172 ? -82.846 -10.531 -8.328 1.00 37.42 192 LYS A CA 1
ATOM 774 C C . LYS A 1 172 ? -82.654 -12.021 -8.077 1.00 37.06 192 LYS A C 1
ATOM 775 O O . LYS A 1 172 ? -82.110 -12.444 -7.070 1.00 36.84 192 LYS A O 1
ATOM 781 N N . THR A 1 173 ? -83.146 -12.816 -9.013 1.00 37.68 193 THR A N 1
ATOM 782 C CA . THR A 1 173 ? -83.061 -14.266 -8.972 1.00 38.43 193 THR A CA 1
ATOM 783 C C . THR A 1 173 ? -81.924 -14.626 -9.963 1.00 37.51 193 THR A C 1
ATOM 784 O O . THR A 1 173 ? -81.716 -13.905 -10.905 1.00 37.22 193 THR A O 1
ATOM 788 N N . ARG A 1 174 ? -81.138 -15.675 -9.754 1.00 37.14 194 ARG A N 1
ATOM 789 C CA . ARG A 1 174 ? -79.985 -15.912 -10.651 1.00 37.15 194 ARG A CA 1
ATOM 790 C C . ARG A 1 174 ? -80.112 -17.310 -11.230 1.00 37.50 194 ARG A C 1
ATOM 791 O O . ARG A 1 174 ? -80.438 -18.245 -10.514 1.00 37.41 194 ARG A O 1
ATOM 799 N N . ARG A 1 175 ? -79.827 -17.459 -12.516 1.00 38.16 195 ARG A N 1
ATOM 800 C CA . ARG A 1 175 ? -79.766 -18.761 -13.160 1.00 38.82 195 ARG A CA 1
ATOM 801 C C . ARG A 1 175 ? -78.477 -19.460 -12.808 1.00 38.62 195 ARG A C 1
ATOM 802 O O . ARG A 1 175 ? -77.403 -18.871 -12.820 1.00 38.97 195 ARG A O 1
ATOM 810 N N . ILE A 1 176 ? -78.566 -20.736 -12.502 1.00 38.80 196 ILE A N 1
ATOM 811 C CA . ILE A 1 176 ? -77.362 -21.492 -12.256 1.00 38.81 196 ILE A CA 1
ATOM 812 C C . ILE A 1 176 ? -77.401 -22.683 -13.196 1.00 39.53 196 ILE A C 1
ATOM 813 O O . ILE A 1 176 ? -78.474 -23.158 -13.557 1.00 39.96 196 ILE A O 1
ATOM 818 N N . ARG A 1 177 ? -76.249 -23.170 -13.618 1.00 40.27 197 ARG A N 1
ATOM 819 C CA . ARG A 1 177 ? -76.233 -24.303 -14.551 1.00 41.12 197 ARG A CA 1
ATOM 820 C C . ARG A 1 177 ? -74.881 -24.978 -14.430 1.00 40.73 197 ARG A C 1
ATOM 821 O O . ARG A 1 177 ? -73.925 -24.360 -13.910 1.00 40.72 197 ARG A O 1
ATOM 829 N N . GLU A 1 178 ? -74.812 -26.231 -14.883 1.00 39.72 198 GLU A N 1
ATOM 830 C CA . GLU A 1 178 ? -73.589 -27.021 -14.778 1.00 39.62 198 GLU A CA 1
ATOM 831 C C . GLU A 1 178 ? -72.351 -26.160 -15.050 1.00 38.47 198 GLU A C 1
ATOM 832 O O . GLU A 1 178 ? -72.364 -25.311 -15.939 1.00 37.59 198 GLU A O 1
ATOM 838 N N . GLY A 1 179 ? -71.305 -26.359 -14.251 1.00 38.49 199 GLY A N 1
ATOM 839 C CA . GLY A 1 179 ? -70.074 -25.559 -14.334 1.00 38.17 199 GLY A CA 1
ATOM 840 C C . GLY A 1 179 ? -70.062 -24.162 -13.692 1.00 38.19 199 GLY A C 1
ATOM 841 O O . GLY A 1 179 ? -68.998 -23.538 -13.652 1.00 37.46 199 GLY A O 1
ATOM 842 N N . ASP A 1 180 ? -71.207 -23.658 -13.195 1.00 38.15 200 ASP A N 1
ATOM 843 C CA . ASP A 1 180 ? -71.249 -22.406 -12.415 1.00 38.46 200 ASP A CA 1
ATOM 844 C C . ASP A 1 180 ? -70.618 -22.596 -11.016 1.00 38.35 200 ASP A C 1
ATOM 845 O O . ASP A 1 180 ? -70.737 -23.660 -10.388 1.00 37.58 200 ASP A O 1
ATOM 850 N N . VAL A 1 181 ? -69.928 -21.567 -10.540 1.00 37.92 201 VAL A N 1
ATOM 851 C CA . VAL A 1 181 ? -69.433 -21.526 -9.170 1.00 37.76 201 VAL A CA 1
ATOM 852 C C . VAL A 1 181 ? -70.165 -20.384 -8.525 1.00 38.01 201 VAL A C 1
ATOM 853 O O . VAL A 1 181 ? -70.106 -19.264 -9.043 1.00 39.78 201 VAL A O 1
ATOM 857 N N . VAL A 1 182 ? -70.877 -20.637 -7.426 1.00 37.05 202 VAL A N 1
ATOM 858 C CA . VAL A 1 182 ? -71.556 -19.516 -6.745 1.00 35.26 202 VAL A CA 1
ATOM 859 C C . VAL A 1 182 ? -70.909 -19.265 -5.394 1.00 33.76 202 VAL A C 1
ATOM 860 O O . VAL A 1 182 ? -70.568 -20.205 -4.682 1.00 33.08 202 VAL A O 1
ATOM 864 N N . ALA A 1 183 ? -70.669 -17.993 -5.116 1.00 32.51 203 ALA A N 1
ATOM 865 C CA . ALA A 1 183 ? -70.113 -17.547 -3.864 1.00 32.57 203 ALA A CA 1
ATOM 866 C C . ALA A 1 183 ? -71.245 -17.060 -2.961 1.00 32.73 203 ALA A C 1
ATOM 867 O O . ALA A 1 183 ? -71.991 -16.166 -3.351 1.00 33.48 203 ALA A O 1
ATOM 869 N N . ILE A 1 184 ? -71.372 -17.645 -1.770 1.00 32.93 204 ILE A N 1
ATOM 870 C CA . ILE A 1 184 ? -72.349 -17.208 -0.749 1.00 32.47 204 ILE A CA 1
ATOM 871 C C . ILE A 1 184 ? -71.641 -16.733 0.533 1.00 31.88 204 ILE A C 1
ATOM 872 O O . ILE A 1 184 ? -71.121 -17.573 1.302 1.00 30.23 204 ILE A O 1
ATOM 877 N N . PRO A 1 185 ? -71.630 -15.408 0.781 1.00 31.38 205 PRO A N 1
ATOM 878 C CA . PRO A 1 185 ? -71.001 -14.940 2.010 1.00 31.85 205 PRO A CA 1
ATOM 879 C C . PRO A 1 185 ? -71.651 -15.524 3.269 1.00 32.42 205 PRO A C 1
ATOM 880 O O . PRO A 1 185 ? -72.843 -15.769 3.279 1.00 33.42 205 PRO A O 1
ATOM 884 N N . ALA A 1 186 ? -70.864 -15.766 4.315 1.00 32.80 206 ALA A N 1
ATOM 885 C CA . ALA A 1 186 ? -71.374 -16.093 5.660 1.00 31.88 206 ALA A CA 1
ATOM 886 C C . ALA A 1 186 ? -72.563 -15.212 6.094 1.00 30.88 206 ALA A C 1
ATOM 887 O O . ALA A 1 186 ? -72.546 -13.962 5.903 1.00 30.00 206 ALA A O 1
ATOM 889 N N . GLY A 1 187 ? -73.595 -15.856 6.648 1.00 29.31 207 GLY A N 1
ATOM 890 C CA . GLY A 1 187 ? -74.785 -15.114 7.094 1.00 29.87 207 GLY A CA 1
ATOM 891 C C . GLY A 1 187 ? -75.693 -14.523 6.017 1.00 31.48 207 GLY A C 1
ATOM 892 O O . GLY A 1 187 ? -76.541 -13.655 6.300 1.00 31.49 207 GLY A O 1
ATOM 893 N N . VAL A 1 188 ? -75.526 -14.967 4.762 1.00 32.65 208 VAL A N 1
ATOM 894 C CA . VAL A 1 188 ? -76.400 -14.535 3.661 1.00 33.07 208 VAL A CA 1
ATOM 895 C C . VAL A 1 188 ? -77.303 -15.709 3.378 1.00 33.35 208 VAL A C 1
ATOM 896 O O . VAL A 1 188 ? -76.848 -16.860 3.277 1.00 32.31 208 VAL A O 1
ATOM 900 N N . ALA A 1 189 ? -78.599 -15.413 3.345 1.00 34.24 209 ALA A N 1
ATOM 901 C CA . ALA A 1 189 ? -79.599 -16.455 3.138 1.00 35.40 209 ALA A CA 1
ATOM 902 C C . ALA A 1 189 ? -79.805 -16.765 1.660 1.00 36.21 209 ALA A C 1
ATOM 903 O O . ALA A 1 189 ? -79.882 -15.887 0.808 1.00 36.27 209 ALA A O 1
ATOM 905 N N . TYR A 1 190 ? -79.904 -18.034 1.328 1.00 37.70 210 TYR A N 1
ATOM 906 C CA . TYR A 1 190 ? -80.242 -18.305 -0.035 1.00 38.66 210 TYR A CA 1
ATOM 907 C C . TYR A 1 190 ? -81.183 -19.481 -0.133 1.00 39.68 210 TYR A C 1
ATOM 908 O O . TYR A 1 190 ? -81.134 -20.417 0.681 1.00 40.71 210 TYR A O 1
ATOM 917 N N . TRP A 1 191 ? -82.020 -19.436 -1.161 1.00 40.30 211 TRP A N 1
ATOM 918 C CA . TRP A 1 191 ? -82.728 -20.633 -1.645 1.00 40.22 211 TRP A CA 1
ATOM 919 C C . TRP A 1 191 ? -82.335 -20.988 -3.103 1.00 42.17 211 TRP A C 1
ATOM 920 O O . TRP A 1 191 ? -81.986 -20.110 -3.930 1.00 42.92 211 TRP A O 1
ATOM 931 N N . SER A 1 192 ? -82.388 -22.272 -3.424 1.00 43.62 212 SER A N 1
ATOM 932 C CA . SER A 1 192 ? -82.369 -22.674 -4.819 1.00 45.87 212 SER A CA 1
ATOM 933 C C . SER A 1 192 ? -83.595 -23.498 -5.252 1.00 47.08 212 SER A C 1
ATOM 934 O O . SER A 1 192 ? -84.269 -24.128 -4.431 1.00 47.52 212 SER A O 1
ATOM 937 N N . TYR A 1 193 ? -83.864 -23.482 -6.555 1.00 48.03 213 TYR A N 1
ATOM 938 C CA . TYR A 1 193 ? -84.942 -24.242 -7.169 1.00 48.52 213 TYR A CA 1
ATOM 939 C C . TYR A 1 193 ? -84.524 -24.956 -8.470 1.00 48.26 213 TYR A C 1
ATOM 940 O O . TYR A 1 193 ? -83.957 -24.335 -9.357 1.00 47.97 213 TYR A O 1
ATOM 949 N N . ASN A 1 194 ? -84.792 -26.255 -8.581 1.00 48.49 214 ASN A N 1
ATOM 950 C CA . ASN A 1 194 ? -84.546 -26.982 -9.822 1.00 48.74 214 ASN A CA 1
ATOM 951 C C . ASN A 1 194 ? -85.730 -26.932 -10.765 1.00 49.87 214 ASN A C 1
ATOM 952 O O . ASN A 1 194 ? -86.687 -27.666 -10.598 1.00 50.16 214 ASN A O 1
ATOM 957 N N . ASP A 1 195 ? -85.661 -26.096 -11.783 1.00 51.37 215 ASP A N 1
ATOM 958 C CA . ASP A 1 195 ? -86.755 -26.048 -12.733 1.00 53.23 215 ASP A CA 1
ATOM 959 C C . ASP A 1 195 ? -86.359 -26.697 -14.078 1.00 55.08 215 ASP A C 1
ATOM 960 O O . ASP A 1 195 ? -86.762 -26.250 -15.156 1.00 56.08 215 ASP A O 1
ATOM 965 N N . GLY A 1 196 ? -85.569 -27.763 -14.007 1.00 56.35 216 GLY A N 1
ATOM 966 C CA . GLY A 1 196 ? -85.090 -28.414 -15.206 1.00 57.87 216 GLY A CA 1
ATOM 967 C C . GLY A 1 196 ? -85.478 -29.873 -15.263 1.00 58.89 216 GLY A C 1
ATOM 968 O O . GLY A 1 196 ? -86.311 -30.341 -14.468 1.00 58.59 216 GLY A O 1
ATOM 969 N N . ASP A 1 197 ? -84.836 -30.565 -16.208 1.00 60.02 217 ASP A N 1
ATOM 970 C CA . ASP A 1 197 ? -85.103 -31.962 -16.528 1.00 61.11 217 ASP A CA 1
ATOM 971 C C . ASP A 1 197 ? -84.499 -32.829 -15.441 1.00 61.07 217 ASP A C 1
ATOM 972 O O . ASP A 1 197 ? -85.223 -33.478 -14.659 1.00 61.88 217 ASP A O 1
ATOM 977 N N . GLN A 1 198 ? -83.171 -32.828 -15.394 1.00 60.03 218 GLN A N 1
ATOM 978 C CA . GLN A 1 198 ? -82.450 -33.752 -14.536 1.00 59.34 218 GLN A CA 1
ATOM 979 C C . GLN A 1 198 ? -82.325 -33.188 -13.126 1.00 58.99 218 GLN A C 1
ATOM 980 O O . GLN A 1 198 ? -82.640 -32.003 -12.885 1.00 58.52 218 GLN A O 1
ATOM 986 N N . GLU A 1 199 ? -81.875 -34.055 -12.215 1.00 58.22 219 GLU A N 1
ATOM 987 C CA . GLU A 1 199 ? -81.474 -33.642 -10.865 1.00 57.55 219 GLU A CA 1
ATOM 988 C C . GLU A 1 199 ? -80.430 -32.521 -10.963 1.00 56.58 219 GLU A C 1
ATOM 989 O O . GLU A 1 199 ? -79.460 -32.612 -11.742 1.00 56.99 219 GLU A O 1
ATOM 995 N N . LEU A 1 200 ? -80.650 -31.457 -10.192 1.00 53.99 220 LEU A N 1
ATOM 996 C CA . LEU A 1 200 ? -79.644 -30.426 -10.015 1.00 51.09 220 LEU A CA 1
ATOM 997 C C . LEU A 1 200 ? -78.678 -30.951 -8.961 1.00 49.60 220 LEU A C 1
ATOM 998 O O . LEU A 1 200 ? -79.108 -31.392 -7.910 1.00 48.95 220 LEU A O 1
ATOM 1003 N N . VAL A 1 201 ? -77.379 -30.945 -9.250 1.00 48.47 221 VAL A N 1
ATOM 1004 C CA . VAL A 1 201 ? -76.380 -31.469 -8.305 1.00 47.07 221 VAL A CA 1
ATOM 1005 C C . VAL A 1 201 ? -75.257 -30.476 -8.064 1.00 47.06 221 VAL A C 1
ATOM 1006 O O . VAL A 1 201 ? -74.559 -30.059 -9.004 1.00 46.67 221 VAL A O 1
ATOM 1010 N N . ALA A 1 202 ? -75.076 -30.116 -6.795 1.00 46.18 222 ALA A N 1
ATOM 1011 C CA . ALA A 1 202 ? -74.083 -29.125 -6.421 1.00 45.23 222 ALA A CA 1
ATOM 1012 C C . ALA A 1 202 ? -73.216 -29.684 -5.326 1.00 44.98 222 ALA A C 1
ATOM 1013 O O . ALA A 1 202 ? -73.716 -30.433 -4.495 1.00 45.41 222 ALA A O 1
ATOM 1015 N N . VAL A 1 203 ? -71.920 -29.362 -5.332 1.00 44.34 223 VAL A N 1
ATOM 1016 C CA . VAL A 1 203 ? -71.113 -29.522 -4.128 1.00 43.98 223 VAL A CA 1
ATOM 1017 C C . VAL A 1 203 ? -70.972 -28.186 -3.400 1.00 43.62 223 VAL A C 1
ATOM 1018 O O . VAL A 1 203 ? -70.729 -27.137 -4.037 1.00 43.43 223 VAL A O 1
ATOM 1022 N N . ASN A 1 204 ? -71.116 -28.229 -2.069 1.00 42.13 224 ASN A N 1
ATOM 1023 C CA . ASN A 1 204 ? -70.982 -27.032 -1.247 1.00 41.29 224 ASN A CA 1
ATOM 1024 C C . ASN A 1 204 ? -69.715 -27.096 -0.405 1.00 40.02 224 ASN A C 1
ATOM 1025 O O . ASN A 1 204 ? -69.542 -28.024 0.391 1.00 40.57 224 ASN A O 1
ATOM 1030 N N . LEU A 1 205 ? -68.812 -26.136 -0.546 1.00 38.40 225 LEU A N 1
ATOM 1031 C CA . LEU A 1 205 ? -67.640 -26.159 0.350 1.00 37.57 225 LEU A CA 1
ATOM 1032 C C . LEU A 1 205 ? -67.767 -24.994 1.302 1.00 36.78 225 LEU A C 1
ATOM 1033 O O . LEU A 1 205 ? -67.985 -23.871 0.870 1.00 36.87 225 LEU A O 1
ATOM 1038 N N . PHE A 1 206 ? -67.663 -25.232 2.602 1.00 36.58 226 PHE A N 1
ATOM 1039 C CA . PHE A 1 206 ? -67.748 -24.112 3.575 1.00 35.73 226 PHE A CA 1
ATOM 1040 C C . PHE A 1 206 ? -66.363 -23.905 4.103 1.00 34.98 226 PHE A C 1
ATOM 1041 O O . PHE A 1 206 ? -65.680 -24.875 4.442 1.00 35.71 226 PHE A O 1
ATOM 1049 N N . HIS A 1 207 ? -65.942 -22.647 4.142 1.00 33.60 227 HIS A N 1
ATOM 1050 C CA . HIS A 1 207 ? -64.683 -22.341 4.784 1.00 32.48 227 HIS A CA 1
ATOM 1051 C C . HIS A 1 207 ? -64.929 -22.065 6.278 1.00 32.68 227 HIS A C 1
ATOM 1052 O O . HIS A 1 207 ? -65.228 -20.936 6.681 1.00 33.33 227 HIS A O 1
ATOM 1059 N N . VAL A 1 208 ? -64.826 -23.102 7.097 1.00 32.18 228 VAL A N 1
ATOM 1060 C CA . VAL A 1 208 ? -65.059 -22.958 8.539 1.00 32.10 228 VAL A CA 1
ATOM 1061 C C . VAL A 1 208 ? -63.984 -22.069 9.216 1.00 32.19 228 VAL A C 1
ATOM 1062 O O . VAL A 1 208 ? -64.332 -21.269 10.090 1.00 32.27 228 VAL A O 1
ATOM 1066 N N . SER A 1 209 ? -62.715 -22.168 8.808 1.00 31.42 229 SER A N 1
ATOM 1067 C CA . SER A 1 209 ? -61.685 -21.279 9.306 1.00 32.69 229 SER A CA 1
ATOM 1068 C C . SER A 1 209 ? -61.742 -19.846 8.795 1.00 32.98 229 SER A C 1
ATOM 1069 O O . SER A 1 209 ? -60.822 -19.073 9.061 1.00 34.09 229 SER A O 1
ATOM 1072 N N . SER A 1 210 ? -62.760 -19.458 8.040 1.00 32.43 230 SER A N 1
ATOM 1073 C CA . SER A 1 210 ? -62.819 -18.067 7.597 1.00 31.44 230 SER A CA 1
ATOM 1074 C C . SER A 1 210 ? -62.852 -17.117 8.788 1.00 31.29 230 SER A C 1
ATOM 1075 O O . SER A 1 210 ? -63.428 -17.448 9.800 1.00 30.51 230 SER A O 1
ATOM 1078 N N . ASP A 1 211 ? -62.253 -15.941 8.668 1.00 32.29 231 ASP A N 1
ATOM 1079 C CA . ASP A 1 211 ? -62.437 -14.865 9.647 1.00 33.49 231 ASP A CA 1
ATOM 1080 C C . ASP A 1 211 ? -63.852 -14.331 9.656 1.00 32.18 231 ASP A C 1
ATOM 1081 O O . ASP A 1 211 ? -64.241 -13.521 10.503 1.00 31.43 231 ASP A O 1
ATOM 1086 N N . HIS A 1 212 ? -64.614 -14.731 8.656 1.00 31.14 232 HIS A N 1
ATOM 1087 C CA . HIS A 1 212 ? -65.972 -14.306 8.605 1.00 31.22 232 HIS A CA 1
ATOM 1088 C C . HIS A 1 212 ? -66.786 -15.122 9.567 1.00 31.24 232 HIS A C 1
ATOM 1089 O O . HIS A 1 212 ? -67.878 -14.711 9.893 1.00 31.55 232 HIS A O 1
ATOM 1096 N N . ASN A 1 213 ? -66.237 -16.258 10.006 1.00 31.05 233 ASN A N 1
ATOM 1097 C CA . ASN A 1 213 ? -66.850 -17.147 10.991 1.00 30.83 233 ASN A CA 1
ATOM 1098 C C . ASN A 1 213 ? -66.394 -16.855 12.417 1.00 31.92 233 ASN A C 1
ATOM 1099 O O . ASN A 1 213 ? -65.305 -17.288 12.797 1.00 32.25 233 ASN A O 1
ATOM 1104 N N . GLN A 1 214 ? -67.193 -16.154 13.212 1.00 32.67 234 GLN A N 1
ATOM 1105 C CA . GLN A 1 214 ? -66.767 -15.876 14.612 1.00 35.07 234 GLN A CA 1
ATOM 1106 C C . GLN A 1 214 ? -67.273 -16.837 15.731 1.00 36.62 234 GLN A C 1
ATOM 1107 O O . GLN A 1 214 ? -67.122 -16.548 16.934 1.00 37.53 234 GLN A O 1
ATOM 1113 N N . LEU A 1 215 ? -67.874 -17.962 15.327 1.00 37.41 235 LEU A N 1
ATOM 1114 C CA . LEU A 1 215 ? -68.427 -18.970 16.229 1.00 37.92 235 LEU A CA 1
ATOM 1115 C C . LEU A 1 215 ? -67.317 -19.988 16.423 1.00 39.49 235 LEU A C 1
ATOM 1116 O O . LEU A 1 215 ? -66.275 -19.639 16.940 1.00 41.73 235 LEU A O 1
ATOM 1121 N N . ASP A 1 216 ? -67.456 -21.234 16.031 1.00 39.47 236 ASP A N 1
ATOM 1122 C CA . ASP A 1 216 ? -66.312 -22.062 16.256 1.00 40.78 236 ASP A CA 1
ATOM 1123 C C . ASP A 1 216 ? -66.079 -22.909 15.028 1.00 40.83 236 ASP A C 1
ATOM 1124 O O . ASP A 1 216 ? -66.734 -22.715 14.021 1.00 40.51 236 ASP A O 1
ATOM 1129 N N . GLN A 1 217 ? -65.151 -23.840 15.102 1.00 41.74 237 GLN A N 1
ATOM 1130 C CA . GLN A 1 217 ? -64.921 -24.754 13.983 1.00 43.89 237 GLN A CA 1
ATOM 1131 C C . GLN A 1 217 ? -66.045 -25.741 13.615 1.00 44.09 237 GLN A C 1
ATOM 1132 O O . GLN A 1 217 ? -65.772 -26.859 13.197 1.00 46.05 237 GLN A O 1
ATOM 1138 N N . ASN A 1 218 ? -67.305 -25.369 13.771 1.00 43.58 238 ASN A N 1
ATOM 1139 C CA . ASN A 1 218 ? -68.386 -26.259 13.387 1.00 42.81 238 ASN A CA 1
ATOM 1140 C C . ASN A 1 218 ? -69.164 -25.516 12.342 1.00 42.04 238 ASN A C 1
ATOM 1141 O O . ASN A 1 218 ? -69.511 -24.338 12.544 1.00 41.16 238 ASN A O 1
ATOM 1146 N N . PRO A 1 219 ? -69.367 -26.170 11.189 1.00 41.46 239 PRO A N 1
ATOM 1147 C CA . PRO A 1 219 ? -70.260 -25.608 10.192 1.00 41.83 239 PRO A CA 1
ATOM 1148 C C . PRO A 1 219 ? -71.685 -25.630 10.728 1.00 41.69 239 PRO A C 1
ATOM 1149 O O . PRO A 1 219 ? -72.172 -26.661 11.155 1.00 42.48 239 PRO A O 1
ATOM 1153 N N . ARG A 1 220 ? -72.358 -24.502 10.719 1.00 41.26 240 ARG A N 1
ATOM 1154 C CA . ARG A 1 220 ? -73.754 -24.512 11.111 1.00 41.51 240 ARG A CA 1
ATOM 1155 C C . ARG A 1 220 ? -74.662 -24.128 9.943 1.00 41.57 240 ARG A C 1
ATOM 1156 O O . ARG A 1 220 ? -74.287 -23.305 9.102 1.00 41.22 240 ARG A O 1
ATOM 1164 N N . LYS A 1 221 ? -75.859 -24.705 9.888 1.00 41.79 241 LYS A N 1
ATOM 1165 C CA . LYS A 1 221 ? -76.832 -24.280 8.885 1.00 42.13 241 LYS A CA 1
ATOM 1166 C C . LYS A 1 221 ? -78.033 -23.742 9.652 1.00 41.89 241 LYS A C 1
ATOM 1167 O O . LYS A 1 221 ? -78.538 -24.419 10.539 1.00 41.91 241 LYS A O 1
ATOM 1173 N N . PHE A 1 222 ? -78.442 -22.512 9.358 1.00 41.71 242 PHE A N 1
ATOM 1174 C CA . PHE A 1 222 ? -79.562 -21.843 10.020 1.00 41.42 242 PHE A CA 1
ATOM 1175 C C . PHE A 1 222 ? -80.708 -21.752 9.016 1.00 41.93 242 PHE A C 1
ATOM 1176 O O . PHE A 1 222 ? -80.739 -20.834 8.173 1.00 42.15 242 PHE A O 1
ATOM 1184 N N . TYR A 1 223 ? -81.668 -22.674 9.112 1.00 42.21 243 TYR A N 1
ATOM 1185 C CA . TYR A 1 223 ? -82.856 -22.655 8.229 1.00 40.57 243 TYR A CA 1
ATOM 1186 C C . TYR A 1 223 ? -83.908 -21.605 8.530 1.00 40.23 243 TYR A C 1
ATOM 1187 O O . TYR A 1 223 ? -84.360 -21.471 9.629 1.00 39.62 243 TYR A O 1
ATOM 1196 N N . LEU A 1 224 ? -84.305 -20.829 7.545 1.00 40.54 244 LEU A N 1
ATOM 1197 C CA . LEU A 1 224 ? -85.411 -19.916 7.767 1.00 40.17 244 LEU A CA 1
ATOM 1198 C C . LEU A 1 224 ? -86.793 -20.525 7.509 1.00 40.19 244 LEU A C 1
ATOM 1199 O O . LEU A 1 224 ? -87.802 -19.825 7.587 1.00 38.34 244 LEU A O 1
ATOM 1204 N N . ALA A 1 225 ? -86.834 -21.824 7.198 1.00 41.73 245 ALA A N 1
ATOM 1205 C CA . ALA A 1 225 ? -88.123 -22.501 6.894 1.00 43.55 245 ALA A CA 1
ATOM 1206 C C . ALA A 1 225 ? -88.084 -24.011 6.974 1.00 44.50 245 ALA A C 1
ATOM 1207 O O . ALA A 1 225 ? -87.044 -24.646 6.839 1.00 44.44 245 ALA A O 1
ATOM 1209 N N . GLY A 1 226 ? -89.254 -24.571 7.237 1.00 46.36 246 GLY A N 1
ATOM 1210 C CA . GLY A 1 226 ? -89.409 -26.013 7.346 1.00 48.32 246 GLY A CA 1
ATOM 1211 C C . GLY A 1 226 ? -88.928 -26.615 8.643 1.00 49.69 246 GLY A C 1
ATOM 1212 O O . GLY A 1 226 ? -88.714 -25.930 9.646 1.00 49.38 246 GLY A O 1
ATOM 1213 N N . ASN A 1 227 ? -88.764 -27.926 8.616 1.00 51.54 247 ASN A N 1
ATOM 1214 C CA . ASN A 1 227 ? -88.224 -28.607 9.757 1.00 53.65 247 ASN A CA 1
ATOM 1215 C C . ASN A 1 227 ? -87.044 -29.442 9.299 1.00 54.89 247 ASN A C 1
ATOM 1216 O O . ASN A 1 227 ? -87.121 -30.669 9.254 1.00 55.84 247 ASN A O 1
ATOM 1221 N N . PRO A 1 228 ? -85.935 -28.775 8.954 1.00 55.82 248 PRO A N 1
ATOM 1222 C CA . PRO A 1 228 ? -84.764 -29.452 8.456 1.00 55.97 248 PRO A CA 1
ATOM 1223 C C . PRO A 1 228 ? -84.303 -30.494 9.434 1.00 56.75 248 PRO A C 1
ATOM 1224 O O . PRO A 1 228 ? -84.436 -30.310 10.626 1.00 56.32 248 PRO A O 1
ATOM 1228 N N . GLU A 1 229 ? -83.747 -31.580 8.934 1.00 58.29 249 GLU A N 1
ATOM 1229 C CA . GLU A 1 229 ? -82.990 -32.465 9.772 1.00 60.50 249 GLU A CA 1
ATOM 1230 C C . GLU A 1 229 ? -81.533 -32.060 9.547 1.00 62.42 249 GLU A C 1
ATOM 1231 O O . GLU A 1 229 ? -80.921 -32.524 8.569 1.00 62.89 249 GLU A O 1
ATOM 1237 N N . ASN A 1 230 ? -80.988 -31.216 10.437 1.00 64.03 250 ASN A N 1
ATOM 1238 C CA . ASN A 1 230 ? -79.702 -30.506 10.224 1.00 65.29 250 ASN A CA 1
ATOM 1239 C C . ASN A 1 230 ? -78.505 -31.368 9.824 1.00 65.79 250 ASN A C 1
ATOM 1240 O O . ASN A 1 230 ? -78.109 -32.285 10.534 1.00 65.37 250 ASN A O 1
ATOM 1245 N N . GLU A 1 231 ? -77.926 -31.025 8.677 1.00 66.79 251 GLU A N 1
ATOM 1246 C CA . GLU A 1 231 ? -76.967 -31.880 8.002 1.00 67.64 251 GLU A CA 1
ATOM 1247 C C . GLU A 1 231 ? -75.638 -31.952 8.732 1.00 68.91 251 GLU A C 1
ATOM 1248 O O . GLU A 1 231 ? -74.837 -32.833 8.468 1.00 68.52 251 GLU A O 1
ATOM 1254 N N . PHE A 1 232 ? -75.430 -31.043 9.677 1.00 70.96 252 PHE A N 1
ATOM 1255 C CA . PHE A 1 232 ? -74.119 -30.886 10.307 1.00 72.91 252 PHE A CA 1
ATOM 1256 C C . PHE A 1 232 ? -73.969 -31.369 11.753 1.00 75.11 252 PHE A C 1
ATOM 1257 O O . PHE A 1 232 ? -73.016 -30.985 12.438 1.00 75.40 252 PHE A O 1
ATOM 1265 N N . ASN A 1 233 ? -74.868 -32.227 12.228 1.00 77.75 253 ASN A N 1
ATOM 1266 C CA . ASN A 1 233 ? -74.633 -32.799 13.558 1.00 80.15 253 ASN A CA 1
ATOM 1267 C C . ASN A 1 233 ? -74.030 -34.210 13.644 1.00 81.41 253 ASN A C 1
ATOM 1268 O O . ASN A 1 233 ? -74.630 -35.122 14.227 1.00 81.68 253 ASN A O 1
ATOM 1273 N N . GLN A 1 234 ? -72.833 -34.362 13.063 1.00 82.82 254 GLN A N 1
ATOM 1274 C CA . GLN A 1 234 ? -72.012 -35.590 13.159 1.00 83.25 254 GLN A CA 1
ATOM 1275 C C . GLN A 1 234 ? -70.823 -35.372 14.115 1.00 83.65 254 GLN A C 1
ATOM 1276 O O . GLN A 1 234 ? -70.117 -36.312 14.497 1.00 83.61 254 GLN A O 1
ATOM 1282 N N . ASN A 1 267 ? -92.194 -25.003 17.765 1.00 69.90 287 ASN A N 1
ATOM 1283 C CA . ASN A 1 267 ? -91.366 -26.066 18.389 1.00 69.33 287 ASN A CA 1
ATOM 1284 C C . ASN A 1 267 ? -90.778 -27.119 17.411 1.00 67.98 287 ASN A C 1
ATOM 1285 O O . ASN A 1 267 ? -90.570 -28.295 17.772 1.00 67.82 287 ASN A O 1
ATOM 1290 N N . GLY A 1 268 ? -90.524 -26.682 16.179 1.00 66.31 288 GLY A N 1
ATOM 1291 C CA . GLY A 1 268 ? -89.708 -27.446 15.231 1.00 65.26 288 GLY A CA 1
ATOM 1292 C C . GLY A 1 268 ? -88.261 -26.981 15.289 1.00 63.48 288 GLY A C 1
ATOM 1293 O O . GLY A 1 268 ? -87.817 -26.529 16.335 1.00 63.64 288 GLY A O 1
ATOM 1294 N N . ASN A 1 269 ? -87.500 -27.070 14.199 1.00 62.01 289 ASN A N 1
ATOM 1295 C CA . ASN A 1 269 ? -86.131 -26.523 14.272 1.00 59.59 289 ASN A CA 1
ATOM 1296 C C . ASN A 1 269 ? -85.602 -25.594 13.184 1.00 57.02 289 ASN A C 1
ATOM 1297 O O . ASN A 1 269 ? -84.635 -25.870 12.499 1.00 56.95 289 ASN A O 1
ATOM 1302 N N . ASN A 1 270 ? -86.258 -24.461 13.073 1.00 54.28 290 ASN A N 1
ATOM 1303 C CA . ASN A 1 270 ? -85.788 -23.396 12.244 1.00 52.34 290 ASN A CA 1
ATOM 1304 C C . ASN A 1 270 ? -85.668 -22.108 13.065 1.00 51.39 290 ASN A C 1
ATOM 1305 O O . ASN A 1 270 ? -86.183 -22.010 14.178 1.00 51.79 290 ASN A O 1
ATOM 1310 N N . VAL A 1 271 ? -84.979 -21.098 12.573 1.00 49.61 291 VAL A N 1
ATOM 1311 C CA . VAL A 1 271 ? -84.779 -19.979 13.473 1.00 48.61 291 VAL A CA 1
ATOM 1312 C C . VAL A 1 271 ? -86.092 -19.409 14.028 1.00 47.70 291 VAL A C 1
ATOM 1313 O O . VAL A 1 271 ? -86.146 -19.004 15.179 1.00 48.02 291 VAL A O 1
ATOM 1317 N N . PHE A 1 272 ? -87.148 -19.406 13.228 1.00 46.56 292 PHE A N 1
ATOM 1318 C CA . PHE A 1 272 ? -88.421 -18.862 13.665 1.00 45.33 292 PHE A CA 1
ATOM 1319 C C . PHE A 1 272 ? -89.023 -19.741 14.763 1.00 45.90 292 PHE A C 1
ATOM 1320 O O . PHE A 1 272 ? -89.786 -19.259 15.581 1.00 46.15 292 PHE A O 1
ATOM 1328 N N . SER A 1 273 ? -88.678 -21.022 14.785 1.00 46.24 293 SER A N 1
ATOM 1329 C CA . SER A 1 273 ? -89.282 -21.937 15.720 1.00 47.12 293 SER A CA 1
ATOM 1330 C C . SER A 1 273 ? -88.770 -21.788 17.150 1.00 47.92 293 SER A C 1
ATOM 1331 O O . SER A 1 273 ? -89.197 -22.515 18.048 1.00 48.27 293 SER A O 1
ATOM 1334 N N . GLY A 1 274 ? -87.866 -20.841 17.378 1.00 48.54 294 GLY A N 1
ATOM 1335 C CA . GLY A 1 274 ? -87.341 -20.582 18.718 1.00 48.36 294 GLY A CA 1
ATOM 1336 C C . GLY A 1 274 ? -87.992 -19.362 19.342 1.00 48.66 294 GLY A C 1
ATOM 1337 O O . GLY A 1 274 ? -87.997 -19.188 20.555 1.00 48.79 294 GLY A O 1
ATOM 1338 N N . PHE A 1 275 ? -88.547 -18.501 18.511 1.00 48.73 295 PHE A N 1
ATOM 1339 C CA . PHE A 1 275 ? -89.202 -17.337 19.020 1.00 49.66 295 PHE A CA 1
ATOM 1340 C C . PHE A 1 275 ? -90.540 -17.687 19.646 1.00 50.72 295 PHE A C 1
ATOM 1341 O O . PHE A 1 275 ? -91.071 -18.809 19.457 1.00 51.82 295 PHE A O 1
ATOM 1349 N N . ASN A 1 276 ? -91.062 -16.730 20.420 1.00 50.19 296 ASN A N 1
ATOM 1350 C CA . ASN A 1 276 ? -92.375 -16.869 21.022 1.00 49.12 296 ASN A CA 1
ATOM 1351 C C . ASN A 1 276 ? -93.410 -16.577 19.944 1.00 49.04 296 ASN A C 1
ATOM 1352 O O . ASN A 1 276 ? -93.462 -15.430 19.419 1.00 48.45 296 ASN A O 1
ATOM 1357 N N . THR A 1 277 ? -94.226 -17.594 19.643 1.00 48.14 297 THR A N 1
ATOM 1358 C CA . THR A 1 277 ? -95.303 -17.474 18.658 1.00 47.57 297 THR A CA 1
ATOM 1359 C C . THR A 1 277 ? -96.131 -16.186 18.696 1.00 48.10 297 THR A C 1
ATOM 1360 O O . THR A 1 277 ? -96.420 -15.593 17.666 1.00 48.63 297 THR A O 1
ATOM 1364 N N . GLN A 1 278 ? -96.512 -15.714 19.866 1.00 48.90 298 GLN A N 1
ATOM 1365 C CA . GLN A 1 278 ? -97.334 -14.511 19.896 1.00 49.33 298 GLN A CA 1
ATOM 1366 C C . GLN A 1 278 ? -96.458 -13.264 19.743 1.00 48.06 298 GLN A C 1
ATOM 1367 O O . GLN A 1 278 ? -96.904 -12.282 19.146 1.00 48.04 298 GLN A O 1
ATOM 1373 N N . LEU A 1 279 ? -95.222 -13.281 20.257 1.00 46.74 299 LEU A N 1
ATOM 1374 C CA . LEU A 1 279 ? -94.282 -12.183 19.924 1.00 45.66 299 LEU A CA 1
ATOM 1375 C C . LEU A 1 279 ? -93.990 -12.176 18.408 1.00 43.98 299 LEU A C 1
ATOM 1376 O O . LEU A 1 279 ? -94.142 -11.157 17.701 1.00 43.19 299 LEU A O 1
ATOM 1381 N N . LEU A 1 280 ? -93.611 -13.346 17.912 1.00 41.93 300 LEU A N 1
ATOM 1382 C CA . LEU A 1 280 ? -93.417 -13.507 16.478 1.00 41.35 300 LEU A CA 1
ATOM 1383 C C . LEU A 1 280 ? -94.606 -12.941 15.722 1.00 41.31 300 LEU A C 1
ATOM 1384 O O . LEU A 1 280 ? -94.418 -12.108 14.846 1.00 42.22 300 LEU A O 1
ATOM 1389 N N . ALA A 1 281 ? -95.820 -13.354 16.104 1.00 41.10 301 ALA A N 1
ATOM 1390 C CA . ALA A 1 281 ? -97.027 -13.020 15.357 1.00 40.43 301 ALA A CA 1
ATOM 1391 C C . ALA A 1 281 ? -97.245 -11.554 15.428 1.00 39.95 301 ALA A C 1
ATOM 1392 O O . ALA A 1 281 ? -97.648 -10.919 14.452 1.00 41.23 301 ALA A O 1
ATOM 1394 N N . GLN A 1 282 ? -96.934 -10.978 16.569 1.00 39.77 302 GLN A N 1
ATOM 1395 C CA . GLN A 1 282 ? -97.133 -9.548 16.708 1.00 39.66 302 GLN A CA 1
ATOM 1396 C C . GLN A 1 282 ? -96.093 -8.718 15.939 1.00 39.38 302 GLN A C 1
ATOM 1397 O O . GLN A 1 282 ? -96.402 -7.616 15.441 1.00 37.77 302 GLN A O 1
ATOM 1403 N N . ALA A 1 283 ? -94.853 -9.212 15.861 1.00 39.53 303 ALA A N 1
ATOM 1404 C CA . ALA A 1 283 ? -93.819 -8.458 15.100 1.00 40.27 303 ALA A CA 1
ATOM 1405 C C . ALA A 1 283 ? -94.217 -8.367 13.607 1.00 40.45 303 ALA A C 1
ATOM 1406 O O . ALA A 1 283 ? -94.206 -7.280 12.987 1.00 38.49 303 ALA A O 1
ATOM 1408 N N . LEU A 1 284 ? -94.622 -9.535 13.103 1.00 41.41 304 LEU A N 1
ATOM 1409 C CA . LEU A 1 284 ? -95.119 -9.725 11.755 1.00 43.59 304 LEU A CA 1
ATOM 1410 C C . LEU A 1 284 ? -96.409 -8.982 11.481 1.00 45.59 304 LEU A C 1
ATOM 1411 O O . LEU A 1 284 ? -96.678 -8.600 10.333 1.00 46.34 304 LEU A O 1
ATOM 1416 N N . ASN A 1 285 ? -97.209 -8.796 12.536 1.00 47.83 305 ASN A N 1
ATOM 1417 C CA . ASN A 1 285 ? -98.455 -8.058 12.452 1.00 49.05 305 ASN A CA 1
ATOM 1418 C C . ASN A 1 285 ? -99.437 -8.929 11.665 1.00 50.15 305 ASN A C 1
ATOM 1419 O O . ASN A 1 285 ? -100.241 -8.472 10.871 1.00 49.69 305 ASN A O 1
ATOM 1424 N N . VAL A 1 286 ? -99.350 -10.221 11.940 1.00 51.67 306 VAL A N 1
ATOM 1425 C CA . VAL A 1 286 ? -100.030 -11.258 11.211 1.00 53.96 306 VAL A CA 1
ATOM 1426 C C . VAL A 1 286 ? -100.755 -12.100 12.306 1.00 56.55 306 VAL A C 1
ATOM 1427 O O . VAL A 1 286 ? -100.453 -11.967 13.503 1.00 57.43 306 VAL A O 1
ATOM 1431 N N . ASN A 1 287 ? -101.726 -12.940 11.962 1.00 58.67 307 ASN A N 1
ATOM 1432 C CA . ASN A 1 287 ? -102.344 -13.763 13.012 1.00 60.49 307 ASN A CA 1
ATOM 1433 C C . ASN A 1 287 ? -101.390 -14.857 13.484 1.00 61.17 307 ASN A C 1
ATOM 1434 O O . ASN A 1 287 ? -100.358 -15.122 12.858 1.00 61.07 307 ASN A O 1
ATOM 1439 N N . GLU A 1 288 ? -101.757 -15.491 14.593 1.00 62.04 308 GLU A N 1
ATOM 1440 C CA . GLU A 1 288 ? -100.902 -16.467 15.232 1.00 62.84 308 GLU A CA 1
ATOM 1441 C C . GLU A 1 288 ? -100.781 -17.760 14.428 1.00 63.52 308 GLU A C 1
ATOM 1442 O O . GLU A 1 288 ? -99.805 -18.514 14.582 1.00 64.00 308 GLU A O 1
ATOM 1448 N N . GLU A 1 289 ? -101.758 -18.044 13.577 1.00 63.73 309 GLU A N 1
ATOM 1449 C CA . GLU A 1 289 ? -101.693 -19.324 12.889 1.00 63.70 309 GLU A CA 1
ATOM 1450 C C . GLU A 1 289 ? -100.746 -19.265 11.706 1.00 63.29 309 GLU A C 1
ATOM 1451 O O . GLU A 1 289 ? -100.018 -20.233 11.451 1.00 62.37 309 GLU A O 1
ATOM 1457 N N . THR A 1 290 ? -100.750 -18.125 11.009 1.00 62.79 310 THR A N 1
ATOM 1458 C CA . THR A 1 290 ? -99.700 -17.847 10.039 1.00 62.47 310 THR A CA 1
ATOM 1459 C C . THR A 1 290 ? -98.315 -18.086 10.679 1.00 62.15 310 THR A C 1
ATOM 1460 O O . THR A 1 290 ? -97.503 -18.837 10.115 1.00 61.74 310 THR A O 1
ATOM 1464 N N . ALA A 1 291 ? -98.079 -17.481 11.856 1.00 61.38 311 ALA A N 1
ATOM 1465 C CA . ALA A 1 291 ? -96.819 -17.623 12.602 1.00 60.77 311 ALA A CA 1
ATOM 1466 C C . ALA A 1 291 ? -96.405 -19.053 12.922 1.00 60.52 311 ALA A C 1
ATOM 1467 O O . ALA A 1 291 ? -95.238 -19.447 12.769 1.00 60.06 311 ALA A O 1
ATOM 1469 N N . ARG A 1 292 ? -97.355 -19.847 13.376 1.00 60.17 312 ARG A N 1
ATOM 1470 C CA . ARG A 1 292 ? -97.011 -21.219 13.674 1.00 60.57 312 ARG A CA 1
ATOM 1471 C C . ARG A 1 292 ? -96.537 -21.927 12.409 1.00 59.26 312 ARG A C 1
ATOM 1472 O O . ARG A 1 292 ? -95.792 -22.909 12.477 1.00 58.76 312 ARG A O 1
ATOM 1480 N N . ASN A 1 293 ? -96.971 -21.412 11.259 1.00 58.33 313 ASN A N 1
ATOM 1481 C CA . ASN A 1 293 ? -96.545 -21.945 9.951 1.00 57.56 313 ASN A CA 1
ATOM 1482 C C . ASN A 1 293 ? -95.056 -21.725 9.683 1.00 56.87 313 ASN A C 1
ATOM 1483 O O . ASN A 1 293 ? -94.374 -22.651 9.236 1.00 56.93 313 ASN A O 1
ATOM 1488 N N . LEU A 1 294 ? -94.573 -20.509 9.970 1.00 55.77 314 LEU A N 1
ATOM 1489 C CA . LEU A 1 294 ? -93.143 -20.199 9.965 1.00 54.49 314 LEU A CA 1
ATOM 1490 C C . LEU A 1 294 ? -92.306 -21.226 10.726 1.00 54.47 314 LEU A C 1
ATOM 1491 O O . LEU A 1 294 ? -91.232 -21.629 10.260 1.00 54.75 314 LEU A O 1
ATOM 1496 N N . GLN A 1 295 ? -92.809 -21.660 11.879 1.00 54.08 315 GLN A N 1
ATOM 1497 C CA . GLN A 1 295 ? -92.032 -22.444 12.829 1.00 53.89 315 GLN A CA 1
ATOM 1498 C C . GLN A 1 295 ? -91.924 -23.876 12.380 1.00 54.40 315 GLN A C 1
ATOM 1499 O O . GLN A 1 295 ? -91.045 -24.609 12.825 1.00 53.63 315 GLN A O 1
ATOM 1505 N N . GLY A 1 296 ? -92.800 -24.256 11.454 1.00 56.01 316 GLY A N 1
ATOM 1506 C CA . GLY A 1 296 ? -92.672 -25.517 10.736 1.00 58.81 316 GLY A CA 1
ATOM 1507 C C . GLY A 1 296 ? -92.644 -26.748 11.623 1.00 61.01 316 GLY A C 1
ATOM 1508 O O . GLY A 1 296 ? -91.721 -27.568 11.546 1.00 60.38 316 GLY A O 1
ATOM 1509 N N . GLN A 1 297 ? -93.675 -26.867 12.464 1.00 63.94 317 GLN A N 1
ATOM 1510 C CA . GLN A 1 297 ? -93.783 -27.954 13.452 1.00 66.92 317 GLN A CA 1
ATOM 1511 C C . GLN A 1 297 ? -94.443 -29.171 12.786 1.00 67.99 317 GLN A C 1
ATOM 1512 O O . GLN A 1 297 ? -93.986 -30.302 12.964 1.00 68.41 317 GLN A O 1
ATOM 1518 N N . ASN A 1 298 ? -95.493 -28.931 11.997 1.00 69.52 318 ASN A N 1
ATOM 1519 C CA . ASN A 1 298 ? -96.070 -29.976 11.136 1.00 70.73 318 ASN A CA 1
ATOM 1520 C C . ASN A 1 298 ? -95.092 -30.437 10.074 1.00 70.45 318 ASN A C 1
ATOM 1521 O O . ASN A 1 298 ? -94.954 -31.651 9.858 1.00 71.23 318 ASN A O 1
ATOM 1526 N N . ASP A 1 299 ? -94.430 -29.462 9.435 1.00 69.35 319 ASP A N 1
ATOM 1527 C CA . ASP A 1 299 ? -93.598 -29.666 8.246 1.00 67.79 319 ASP A CA 1
ATOM 1528 C C . ASP A 1 299 ? -92.694 -30.907 8.339 1.00 66.67 319 ASP A C 1
ATOM 1529 O O . ASP A 1 299 ? -91.756 -30.961 9.143 1.00 66.97 319 ASP A O 1
ATOM 1534 N N . ASN A 1 300 ? -92.993 -31.908 7.512 1.00 65.01 320 ASN A N 1
ATOM 1535 C CA . ASN A 1 300 ? -92.263 -33.175 7.532 1.00 64.03 320 ASN A CA 1
ATOM 1536 C C . ASN A 1 300 ? -91.560 -33.447 6.219 1.00 61.95 320 ASN A C 1
ATOM 1537 O O . ASN A 1 300 ? -91.231 -34.589 5.909 1.00 61.92 320 ASN A O 1
ATOM 1542 N N . ARG A 1 301 ? -91.324 -32.386 5.459 1.00 59.76 321 ARG A N 1
ATOM 1543 C CA . ARG A 1 301 ? -90.703 -32.483 4.137 1.00 57.04 321 ARG A CA 1
ATOM 1544 C C . ARG A 1 301 ? -89.157 -32.491 4.143 1.00 56.05 321 ARG A C 1
ATOM 1545 O O . ARG A 1 301 ? -88.528 -32.866 3.137 1.00 54.89 321 ARG A O 1
ATOM 1553 N N . ASN A 1 302 ? -88.568 -32.114 5.286 1.00 54.76 322 ASN A N 1
ATOM 1554 C CA . ASN A 1 302 ? -87.144 -31.779 5.404 1.00 53.81 322 ASN A CA 1
ATOM 1555 C C . ASN A 1 302 ? -86.784 -30.538 4.571 1.00 53.25 322 ASN A C 1
ATOM 1556 O O . ASN A 1 302 ? -87.634 -29.656 4.360 1.00 52.78 322 ASN A O 1
ATOM 1561 N N . GLN A 1 303 ? -85.540 -30.450 4.114 1.00 52.75 323 GLN A N 1
ATOM 1562 C CA . GLN A 1 303 ? -85.046 -29.148 3.647 1.00 52.55 323 GLN A CA 1
ATOM 1563 C C . GLN A 1 303 ? -85.246 -28.840 2.179 1.00 51.68 323 GLN A C 1
ATOM 1564 O O . GLN A 1 303 ? -85.366 -27.661 1.807 1.00 52.39 323 GLN A O 1
ATOM 1570 N N . ILE A 1 304 ? -85.259 -29.892 1.367 1.00 50.18 324 ILE A N 1
ATOM 1571 C CA . ILE A 1 304 ? -85.606 -29.795 -0.054 1.00 48.73 324 ILE A CA 1
ATOM 1572 C C . ILE A 1 304 ? -87.035 -30.321 -0.248 1.00 49.17 324 ILE A C 1
ATOM 1573 O O . ILE A 1 304 ? -87.268 -31.514 -0.133 1.00 49.05 324 ILE A O 1
ATOM 1578 N N . ILE A 1 305 ? -87.955 -29.420 -0.558 1.00 50.20 325 ILE A N 1
ATOM 1579 C CA . ILE A 1 305 ? -89.388 -29.689 -0.701 1.00 51.59 325 ILE A CA 1
ATOM 1580 C C . ILE A 1 305 ? -89.919 -29.713 -2.153 1.00 53.30 325 ILE A C 1
ATOM 1581 O O . ILE A 1 305 ? -89.387 -29.040 -3.038 1.00 53.36 325 ILE A O 1
ATOM 1586 N N . GLN A 1 306 ? -90.977 -30.493 -2.395 1.00 55.36 326 GLN A N 1
ATOM 1587 C CA . GLN A 1 306 ? -91.626 -30.607 -3.721 1.00 56.19 326 GLN A CA 1
ATOM 1588 C C . GLN A 1 306 ? -92.599 -29.465 -4.055 1.00 56.80 326 GLN A C 1
ATOM 1589 O O . GLN A 1 306 ? -93.545 -29.223 -3.321 1.00 56.65 326 GLN A O 1
ATOM 1595 N N . VAL A 1 307 ? -92.351 -28.746 -5.145 1.00 57.90 327 VAL A N 1
ATOM 1596 C CA . VAL A 1 307 ? -93.194 -27.603 -5.468 1.00 59.59 327 VAL A CA 1
ATOM 1597 C C . VAL A 1 307 ? -94.585 -27.959 -6.003 1.00 61.56 327 VAL A C 1
ATOM 1598 O O . VAL A 1 307 ? -94.747 -28.744 -6.965 1.00 61.88 327 VAL A O 1
ATOM 1602 N N . ARG A 1 308 ? -95.563 -27.359 -5.316 1.00 62.91 328 ARG A N 1
ATOM 1603 C CA A ARG A 1 308 ? -96.957 -27.302 -5.741 0.50 63.35 328 ARG A CA 1
ATOM 1604 C CA B ARG A 1 308 ? -96.956 -27.336 -5.749 0.50 63.28 328 ARG A CA 1
ATOM 1605 C C . ARG A 1 308 ? -97.029 -26.977 -7.230 1.00 63.66 328 ARG A C 1
ATOM 1606 O O . ARG A 1 308 ? -97.204 -25.806 -7.595 1.00 64.22 328 ARG A O 1
ATOM 1621 N N . GLY A 1 309 ? -96.869 -27.993 -8.079 1.00 63.67 329 GLY A N 1
ATOM 1622 C CA . GLY A 1 309 ? -97.006 -27.805 -9.524 1.00 64.19 329 GLY A CA 1
ATOM 1623 C C . GLY A 1 309 ? -95.885 -27.161 -10.323 1.00 64.57 329 GLY A C 1
ATOM 1624 O O . GLY A 1 309 ? -95.152 -27.859 -11.008 1.00 64.63 329 GLY A O 1
ATOM 1625 N N . ASN A 1 310 ? -95.736 -25.838 -10.227 1.00 65.16 330 ASN A N 1
ATOM 1626 C CA . ASN A 1 310 ? -95.093 -25.057 -11.284 1.00 65.17 330 ASN A CA 1
ATOM 1627 C C . ASN A 1 310 ? -94.603 -23.639 -10.876 1.00 64.61 330 ASN A C 1
ATOM 1628 O O . ASN A 1 310 ? -95.121 -22.627 -11.373 1.00 64.79 330 ASN A O 1
ATOM 1633 N N . LEU A 1 311 ? -93.586 -23.565 -10.011 1.00 63.43 331 LEU A N 1
ATOM 1634 C CA . LEU A 1 311 ? -93.174 -22.317 -9.329 1.00 62.07 331 LEU A CA 1
ATOM 1635 C C . LEU A 1 311 ? -93.024 -21.043 -10.167 1.00 60.45 331 LEU A C 1
ATOM 1636 O O . LEU A 1 311 ? -92.163 -20.979 -11.032 1.00 59.70 331 LEU A O 1
ATOM 1641 N N . ASP A 1 312 ? -93.843 -20.034 -9.870 1.00 59.36 332 ASP A N 1
ATOM 1642 C CA . ASP A 1 312 ? -93.868 -18.755 -10.606 1.00 59.09 332 ASP A CA 1
ATOM 1643 C C . ASP A 1 312 ? -93.230 -17.589 -9.854 1.00 57.81 332 ASP A C 1
ATOM 1644 O O . ASP A 1 312 ? -93.429 -17.451 -8.636 1.00 58.13 332 ASP A O 1
ATOM 1649 N N . PHE A 1 313 ? -92.476 -16.759 -10.581 1.00 55.55 333 PHE A N 1
ATOM 1650 C CA . PHE A 1 313 ? -91.839 -15.570 -10.018 1.00 53.53 333 PHE A CA 1
ATOM 1651 C C . PHE A 1 313 ? -91.440 -14.593 -11.104 1.00 52.95 333 PHE A C 1
ATOM 1652 O O . PHE A 1 313 ? -91.242 -15.010 -12.215 1.00 52.96 333 PHE A O 1
ATOM 1660 N N . VAL A 1 314 ? -91.333 -13.304 -10.793 1.00 52.88 334 VAL A N 1
ATOM 1661 C CA . VAL A 1 314 ? -90.986 -12.274 -11.766 1.00 52.93 334 VAL A CA 1
ATOM 1662 C C . VAL A 1 314 ? -89.593 -12.574 -12.311 1.00 54.90 334 VAL A C 1
ATOM 1663 O O . VAL A 1 314 ? -88.588 -12.349 -11.643 1.00 55.07 334 VAL A O 1
ATOM 1667 N N . GLN A 1 315 ? -89.516 -13.112 -13.520 1.00 57.00 335 GLN A N 1
ATOM 1668 C CA . GLN A 1 315 ? -88.239 -13.634 -14.005 1.00 59.11 335 GLN A CA 1
ATOM 1669 C C . GLN A 1 315 ? -88.058 -13.475 -15.513 1.00 59.85 335 GLN A C 1
ATOM 1670 O O . GLN A 1 315 ? -88.885 -13.954 -16.275 1.00 59.21 335 GLN A O 1
ATOM 1676 N N . PRO A 1 316 ? -86.967 -12.817 -15.948 1.00 61.36 336 PRO A N 1
ATOM 1677 C CA . PRO A 1 316 ? -86.845 -12.616 -17.388 1.00 62.73 336 PRO A CA 1
ATOM 1678 C C . PRO A 1 316 ? -86.772 -13.952 -18.127 1.00 64.34 336 PRO A C 1
ATOM 1679 O O . PRO A 1 316 ? -85.956 -14.806 -17.772 1.00 64.26 336 PRO A O 1
ATOM 1683 N N . PRO A 1 317 ? -87.670 -14.160 -19.115 1.00 66.19 337 PRO A N 1
ATOM 1684 C CA . PRO A 1 317 ? -87.501 -15.390 -19.886 1.00 67.00 337 PRO A CA 1
ATOM 1685 C C . PRO A 1 317 ? -86.763 -15.031 -21.190 1.00 67.14 337 PRO A C 1
ATOM 1686 O O . PRO A 1 317 ? -86.096 -13.983 -21.275 1.00 66.98 337 PRO A O 1
ATOM 1690 N N . GLY A 1 348 ? -79.264 4.084 -7.906 1.00 57.32 368 GLY A N 1
ATOM 1691 C CA . GLY A 1 348 ? -78.334 4.197 -6.781 1.00 57.77 368 GLY A CA 1
ATOM 1692 C C . GLY A 1 348 ? -77.754 2.872 -6.322 1.00 57.71 368 GLY A C 1
ATOM 1693 O O . GLY A 1 348 ? -76.979 2.233 -7.041 1.00 58.44 368 GLY A O 1
ATOM 1694 N N . LEU A 1 349 ? -78.146 2.450 -5.129 1.00 57.31 369 LEU A N 1
ATOM 1695 C CA . LEU A 1 349 ? -77.616 1.246 -4.489 1.00 57.05 369 LEU A CA 1
ATOM 1696 C C . LEU A 1 349 ? -78.027 -0.061 -5.152 1.00 56.68 369 LEU A C 1
ATOM 1697 O O . LEU A 1 349 ? -77.310 -1.064 -5.064 1.00 56.33 369 LEU A O 1
ATOM 1702 N N . GLU A 1 350 ? -79.172 -0.048 -5.826 1.00 56.36 370 GLU A N 1
ATOM 1703 C CA . GLU A 1 350 ? -79.631 -1.229 -6.564 1.00 57.03 370 GLU A CA 1
ATOM 1704 C C . GLU A 1 350 ? -78.690 -1.601 -7.708 1.00 55.65 370 GLU A C 1
ATOM 1705 O O . GLU A 1 350 ? -78.542 -2.788 -8.044 1.00 55.60 370 GLU A O 1
ATOM 1711 N N . GLU A 1 351 ? -78.066 -0.583 -8.298 1.00 54.04 371 GLU A N 1
ATOM 1712 C CA . GLU A 1 351 ? -77.135 -0.797 -9.404 1.00 53.34 371 GLU A CA 1
ATOM 1713 C C . GLU A 1 351 ? -75.665 -0.944 -8.993 1.00 51.59 371 GLU A C 1
ATOM 1714 O O . GLU A 1 351 ? -74.829 -1.217 -9.831 1.00 50.87 371 GLU A O 1
ATOM 1720 N N . THR A 1 352 ? -75.356 -0.797 -7.710 1.00 49.77 372 THR A N 1
ATOM 1721 C CA . THR A 1 352 ? -74.000 -1.047 -7.224 1.00 48.02 372 THR A CA 1
ATOM 1722 C C . THR A 1 352 ? -73.886 -2.258 -6.268 1.00 47.46 372 THR A C 1
ATOM 1723 O O . THR A 1 352 ? -73.836 -3.384 -6.735 1.00 47.16 372 THR A O 1
ATOM 1727 N N . PHE A 1 353 ? -73.877 -2.049 -4.953 1.00 47.58 373 PHE A N 1
ATOM 1728 C CA . PHE A 1 353 ? -73.783 -3.147 -3.973 1.00 47.94 373 PHE A CA 1
ATOM 1729 C C . PHE A 1 353 ? -74.823 -4.217 -4.178 1.00 46.81 373 PHE A C 1
ATOM 1730 O O . PHE A 1 353 ? -74.545 -5.400 -4.025 1.00 46.34 373 PHE A O 1
ATOM 1738 N N . CYS A 1 354 ? -76.025 -3.800 -4.543 1.00 45.97 374 CYS A N 1
ATOM 1739 C CA . CYS A 1 354 ? -77.127 -4.730 -4.508 1.00 45.59 374 CYS A CA 1
ATOM 1740 C C . CYS A 1 354 ? -77.150 -5.689 -5.685 1.00 44.89 374 CYS A C 1
ATOM 1741 O O . CYS A 1 354 ? -77.768 -6.744 -5.617 1.00 45.50 374 CYS A O 1
ATOM 1744 N N . SER A 1 355 ? -76.464 -5.347 -6.764 1.00 43.82 375 SER A N 1
ATOM 1745 C CA . SER A 1 355 ? -76.442 -6.266 -7.891 1.00 42.74 375 SER A CA 1
ATOM 1746 C C . SER A 1 355 ? -75.022 -6.788 -8.139 1.00 42.41 375 SER A C 1
ATOM 1747 O O . SER A 1 355 ? -74.557 -6.816 -9.280 1.00 43.80 375 SER A O 1
ATOM 1750 N N . LEU A 1 356 ? -74.336 -7.202 -7.080 1.00 40.51 376 LEU A N 1
ATOM 1751 C CA . LEU A 1 356 ? -72.987 -7.681 -7.230 1.00 39.94 376 LEU A CA 1
ATOM 1752 C C . LEU A 1 356 ? -73.013 -9.047 -7.894 1.00 39.06 376 LEU A C 1
ATOM 1753 O O . LEU A 1 356 ? -74.020 -9.734 -7.868 1.00 39.28 376 LEU A O 1
ATOM 1758 N N . ARG A 1 357 ? -71.895 -9.445 -8.484 1.00 37.69 377 ARG A N 1
ATOM 1759 C CA . ARG A 1 357 ? -71.829 -10.758 -9.055 1.00 36.37 377 ARG A CA 1
ATOM 1760 C C . ARG A 1 357 ? -71.458 -11.827 -8.030 1.00 35.06 377 ARG A C 1
ATOM 1761 O O . ARG A 1 357 ? -70.524 -11.660 -7.225 1.00 33.62 377 ARG A O 1
ATOM 1769 N N . LEU A 1 358 ? -72.198 -12.930 -8.106 1.00 34.08 378 LEU A N 1
ATOM 1770 C CA . LEU A 1 358 ? -72.034 -14.056 -7.211 1.00 34.67 378 LEU A CA 1
ATOM 1771 C C . LEU A 1 358 ? -71.521 -15.278 -7.919 1.00 34.79 378 LEU A C 1
ATOM 1772 O O . LEU A 1 358 ? -70.987 -16.181 -7.276 1.00 35.75 378 LEU A O 1
ATOM 1777 N N . LYS A 1 359 ? -71.696 -15.366 -9.226 1.00 35.59 379 LYS A N 1
ATOM 1778 C CA . LYS A 1 359 ? -71.219 -16.585 -9.894 1.00 37.04 379 LYS A CA 1
ATOM 1779 C C . LYS A 1 359 ? -70.377 -16.358 -11.149 1.00 37.51 379 LYS A C 1
ATOM 1780 O O . LYS A 1 359 ? -70.429 -15.312 -11.770 1.00 36.93 379 LYS A O 1
ATOM 1786 N N . GLU A 1 360 ? -69.586 -17.355 -11.503 1.00 39.34 380 GLU A N 1
ATOM 1787 C CA . GLU A 1 360 ? -68.928 -17.388 -12.799 1.00 41.35 380 GLU A CA 1
ATOM 1788 C C . GLU A 1 360 ? -69.032 -18.833 -13.263 1.00 41.18 380 GLU A C 1
ATOM 1789 O O . GLU A 1 360 ? -69.057 -19.731 -12.430 1.00 41.38 380 GLU A O 1
ATOM 1795 N N . ASN A 1 361 ? -69.107 -19.055 -14.573 1.00 41.34 381 ASN A N 1
ATOM 1796 C CA . ASN A 1 361 ? -68.995 -20.400 -15.124 1.00 41.25 381 ASN A CA 1
ATOM 1797 C C . ASN A 1 361 ? -67.557 -20.799 -15.393 1.00 41.99 381 ASN A C 1
ATOM 1798 O O . ASN A 1 361 ? -66.948 -20.369 -16.357 1.00 41.89 381 ASN A O 1
ATOM 1803 N N . ILE A 1 362 ? -67.043 -21.671 -14.555 1.00 43.14 382 ILE A N 1
ATOM 1804 C CA . ILE A 1 362 ? -65.635 -21.974 -14.518 1.00 44.90 382 ILE A CA 1
ATOM 1805 C C . ILE A 1 362 ? -65.395 -23.285 -15.298 1.00 45.32 382 ILE A C 1
ATOM 1806 O O . ILE A 1 362 ? -64.262 -23.656 -15.571 1.00 45.60 382 ILE A O 1
ATOM 1811 N N . GLY A 1 363 ? -66.482 -23.960 -15.680 1.00 45.78 383 GLY A N 1
ATOM 1812 C CA . GLY A 1 363 ? -66.445 -25.305 -16.259 1.00 46.73 383 GLY A CA 1
ATOM 1813 C C . GLY A 1 363 ? -66.576 -25.374 -17.782 1.00 47.72 383 GLY A C 1
ATOM 1814 O O . GLY A 1 363 ? -66.167 -26.362 -18.396 1.00 47.15 383 GLY A O 1
ATOM 1815 N N . ASN A 1 364 ? -67.161 -24.326 -18.367 1.00 48.64 384 ASN A N 1
ATOM 1816 C CA . ASN A 1 364 ? -67.043 -23.964 -19.789 1.00 49.29 384 ASN A CA 1
ATOM 1817 C C . ASN A 1 364 ? -65.634 -24.146 -20.395 1.00 48.59 384 ASN A C 1
ATOM 1818 O O . ASN A 1 364 ? -64.689 -23.508 -19.948 1.00 48.39 384 ASN A O 1
ATOM 1823 N N . PRO A 1 365 ? -65.487 -25.002 -21.428 1.00 48.26 385 PRO A N 1
ATOM 1824 C CA . PRO A 1 365 ? -64.191 -25.261 -22.119 1.00 47.76 385 PRO A CA 1
ATOM 1825 C C . PRO A 1 365 ? -63.445 -24.031 -22.687 1.00 47.31 385 PRO A C 1
ATOM 1826 O O . PRO A 1 365 ? -62.215 -23.968 -22.603 1.00 47.09 385 PRO A O 1
ATOM 1830 N N . GLU A 1 366 ? -64.192 -23.087 -23.259 1.00 46.85 386 GLU A N 1
ATOM 1831 C CA . GLU A 1 366 ? -63.674 -21.864 -23.832 1.00 47.29 386 GLU A CA 1
ATOM 1832 C C . GLU A 1 366 ? -63.178 -20.870 -22.773 1.00 46.03 386 GLU A C 1
ATOM 1833 O O . GLU A 1 366 ? -62.706 -19.785 -23.102 1.00 46.42 386 GLU A O 1
ATOM 1839 N N . ARG A 1 367 ? -63.281 -21.245 -21.502 1.00 44.37 387 ARG A N 1
ATOM 1840 C CA . ARG A 1 367 ? -62.953 -20.376 -20.361 1.00 42.31 387 ARG A CA 1
ATOM 1841 C C . ARG A 1 367 ? -61.543 -20.682 -19.789 1.00 39.97 387 ARG A C 1
ATOM 1842 O O . ARG A 1 367 ? -61.024 -19.984 -18.919 1.00 40.13 387 ARG A O 1
ATOM 1850 N N . ALA A 1 368 ? -60.916 -21.720 -20.323 1.00 37.44 388 ALA A N 1
ATOM 1851 C CA . ALA A 1 368 ? -59.597 -22.168 -19.918 1.00 35.35 388 ALA A CA 1
ATOM 1852 C C . ALA A 1 368 ? -58.577 -21.046 -19.805 1.00 35.00 388 ALA A C 1
ATOM 1853 O O . ALA A 1 368 ? -58.571 -20.110 -20.619 1.00 33.63 388 ALA A O 1
ATOM 1855 N N . ASP A 1 369 ? -57.720 -21.158 -18.784 1.00 34.37 389 ASP A N 1
ATOM 1856 C CA . ASP A 1 369 ? -56.634 -20.207 -18.595 1.00 34.79 389 ASP A CA 1
ATOM 1857 C C . ASP A 1 369 ? -55.330 -20.837 -19.041 1.00 34.28 389 ASP A C 1
ATOM 1858 O O . ASP A 1 369 ? -54.434 -20.142 -19.524 1.00 32.75 389 ASP A O 1
ATOM 1863 N N . ILE A 1 370 ? -55.246 -22.160 -18.851 1.00 34.50 390 ILE A N 1
ATOM 1864 C CA . ILE A 1 370 ? -54.175 -22.994 -19.359 1.00 35.37 390 ILE A CA 1
ATOM 1865 C C . ILE A 1 370 ? -54.815 -24.020 -20.299 1.00 35.95 390 ILE A C 1
ATOM 1866 O O . ILE A 1 370 ? -55.835 -24.601 -19.953 1.00 36.70 390 ILE A O 1
ATOM 1871 N N . PHE A 1 371 ? -54.227 -24.260 -21.469 1.00 35.78 391 PHE A N 1
ATOM 1872 C CA . PHE A 1 371 ? -54.769 -25.257 -22.396 1.00 36.18 391 PHE A CA 1
ATOM 1873 C C . PHE A 1 371 ? -53.708 -25.872 -23.278 1.00 37.03 391 PHE A C 1
ATOM 1874 O O . PHE A 1 371 ? -53.022 -25.163 -24.013 1.00 36.63 391 PHE A O 1
ATOM 1882 N N . SER A 1 372 ? -53.568 -27.191 -23.200 1.00 38.24 392 SER A N 1
ATOM 1883 C CA . SER A 1 372 ? -52.753 -27.899 -24.165 1.00 39.66 392 SER A CA 1
ATOM 1884 C C . SER A 1 372 ? -53.567 -29.081 -24.667 1.00 40.39 392 SER A C 1
ATOM 1885 O O . SER A 1 372 ? -54.003 -29.886 -23.862 1.00 39.81 392 SER A O 1
ATOM 1888 N N . PRO A 1 373 ? -53.810 -29.158 -25.997 1.00 41.97 393 PRO A N 1
ATOM 1889 C CA . PRO A 1 373 ? -54.822 -30.071 -26.601 1.00 42.85 393 PRO A CA 1
ATOM 1890 C C . PRO A 1 373 ? -54.733 -31.557 -26.247 1.00 43.73 393 PRO A C 1
ATOM 1891 O O . PRO A 1 373 ? -55.778 -32.213 -26.147 1.00 44.82 393 PRO A O 1
ATOM 1895 N N . ARG A 1 374 ? -53.537 -32.091 -26.013 1.00 44.03 394 ARG A N 1
ATOM 1896 C CA . ARG A 1 374 ? -53.442 -33.516 -25.673 1.00 44.08 394 ARG A CA 1
ATOM 1897 C C . ARG A 1 374 ? -53.195 -33.744 -24.203 1.00 43.24 394 ARG A C 1
ATOM 1898 O O . ARG A 1 374 ? -53.018 -34.889 -23.800 1.00 43.06 394 ARG A O 1
ATOM 1900 N N . ALA A 1 375 ? -53.167 -32.661 -23.419 1.00 42.37 395 ALA A N 1
ATOM 1901 C CA . ALA A 1 375 ? -52.962 -32.745 -21.964 1.00 41.72 395 ALA A CA 1
ATOM 1902 C C . ALA A 1 375 ? -54.199 -32.376 -21.134 1.00 40.98 395 ALA A C 1
ATOM 1903 O O . ALA A 1 375 ? -54.685 -33.185 -20.345 1.00 41.50 395 ALA A O 1
ATOM 1905 N N . GLY A 1 376 ? -54.727 -31.179 -21.322 1.00 39.87 396 GLY A N 1
ATOM 1906 C CA . GLY A 1 376 ? -55.972 -30.806 -20.672 1.00 39.61 396 GLY A CA 1
ATOM 1907 C C . GLY A 1 376 ? -56.062 -29.312 -20.478 1.00 39.73 396 GLY A C 1
ATOM 1908 O O . GLY A 1 376 ? -55.215 -28.538 -20.961 1.00 40.33 396 GLY A O 1
ATOM 1909 N N . ARG A 1 377 ? -57.104 -28.908 -19.769 1.00 39.37 397 ARG A N 1
ATOM 1910 C CA . ARG A 1 377 ? -57.360 -27.505 -19.529 1.00 39.05 397 ARG A CA 1
ATOM 1911 C C . ARG A 1 377 ? -57.614 -27.249 -18.033 1.00 39.16 397 ARG A C 1
ATOM 1912 O O . ARG A 1 377 ? -58.193 -28.094 -17.319 1.00 39.31 397 ARG A O 1
ATOM 1920 N N . ILE A 1 378 ? -57.175 -26.077 -17.578 1.00 38.00 398 ILE A N 1
ATOM 1921 C CA . ILE A 1 378 ? -57.432 -25.610 -16.231 1.00 37.39 398 ILE A CA 1
ATOM 1922 C C . ILE A 1 378 ? -58.030 -24.212 -16.296 1.00 36.64 398 ILE A C 1
ATOM 1923 O O . ILE A 1 378 ? -57.576 -23.361 -17.034 1.00 36.21 398 ILE A O 1
ATOM 1928 N N . SER A 1 379 ? -59.097 -24.001 -15.543 1.00 36.47 399 SER A N 1
ATOM 1929 C CA . SER A 1 379 ? -59.584 -22.665 -15.236 1.00 36.27 399 SER A CA 1
ATOM 1930 C C . SER A 1 379 ? -59.465 -22.358 -13.741 1.00 35.60 399 SER A C 1
ATOM 1931 O O . SER A 1 379 ? -59.804 -23.135 -12.863 1.00 34.04 399 SER A O 1
ATOM 1934 N N . THR A 1 380 ? -59.045 -21.138 -13.498 1.00 35.48 400 THR A N 1
ATOM 1935 C CA . THR A 1 380 ? -58.715 -20.644 -12.198 1.00 35.24 400 THR A CA 1
ATOM 1936 C C . THR A 1 380 ? -59.749 -19.557 -11.898 1.00 33.52 400 THR A C 1
ATOM 1937 O O . THR A 1 380 ? -60.128 -18.822 -12.788 1.00 34.27 400 THR A O 1
ATOM 1941 N N . LEU A 1 381 ? -60.261 -19.487 -10.677 1.00 32.11 401 LEU A N 1
ATOM 1942 C CA . LEU A 1 381 ? -61.200 -18.421 -10.285 1.00 30.22 401 LEU A CA 1
ATOM 1943 C C . LEU A 1 381 ? -60.681 -17.697 -9.025 1.00 29.77 401 LEU A C 1
ATOM 1944 O O . LEU A 1 381 ? -60.413 -18.345 -8.005 1.00 29.49 401 LEU A O 1
ATOM 1949 N N . ASN A 1 382 ? -60.517 -16.375 -9.085 1.00 29.02 402 ASN A N 1
ATOM 1950 C CA . ASN A 1 382 ? -60.056 -15.603 -7.934 1.00 28.84 402 ASN A CA 1
ATOM 1951 C C . ASN A 1 382 ? -60.511 -14.167 -8.076 1.00 28.64 402 ASN A C 1
ATOM 1952 O O . ASN A 1 382 ? -61.398 -13.912 -8.877 1.00 28.09 402 ASN A O 1
ATOM 1957 N N . SER A 1 383 ? -59.885 -13.224 -7.362 1.00 28.85 403 SER A N 1
ATOM 1958 C CA . SER A 1 383 ? -60.353 -11.829 -7.366 1.00 29.23 403 SER A CA 1
ATOM 1959 C C . SER A 1 383 ? -60.121 -11.067 -8.626 1.00 28.40 403 SER A C 1
ATOM 1960 O O . SER A 1 383 ? -60.733 -10.049 -8.817 1.00 28.23 403 SER A O 1
ATOM 1963 N N . HIS A 1 384 ? -59.196 -11.496 -9.461 1.00 29.61 404 HIS A N 1
ATOM 1964 C CA . HIS A 1 384 ? -59.077 -10.887 -10.803 1.00 29.91 404 HIS A CA 1
ATOM 1965 C C . HIS A 1 384 ? -60.195 -11.312 -11.763 1.00 30.15 404 HIS A C 1
ATOM 1966 O O . HIS A 1 384 ? -60.226 -10.834 -12.909 1.00 30.26 404 HIS A O 1
ATOM 1973 N N . ASN A 1 385 ? -61.072 -12.214 -11.317 1.00 29.94 405 ASN A N 1
ATOM 1974 C CA . ASN A 1 385 ? -62.223 -12.654 -12.109 1.00 30.85 405 ASN A CA 1
ATOM 1975 C C . ASN A 1 385 ? -63.569 -12.342 -11.440 1.00 30.96 405 ASN A C 1
ATOM 1976 O O . ASN A 1 385 ? -64.444 -11.802 -12.096 1.00 31.87 405 ASN A O 1
ATOM 1981 N N . LEU A 1 386 ? -63.751 -12.730 -10.171 1.00 29.55 406 LEU A N 1
ATOM 1982 C CA . LEU A 1 386 ? -64.969 -12.476 -9.422 1.00 30.05 406 LEU A CA 1
ATOM 1983 C C . LEU A 1 386 ? -64.720 -11.527 -8.231 1.00 30.90 406 LEU A C 1
ATOM 1984 O O . LEU A 1 386 ? -64.026 -11.880 -7.256 1.00 31.59 406 LEU A O 1
ATOM 1989 N N . PRO A 1 387 ? -65.249 -10.298 -8.297 1.00 30.66 407 PRO A N 1
ATOM 1990 C CA . PRO A 1 387 ? -64.828 -9.329 -7.285 1.00 30.56 407 PRO A CA 1
ATOM 1991 C C . PRO A 1 387 ? -65.064 -9.774 -5.833 1.00 31.61 407 PRO A C 1
ATOM 1992 O O . PRO A 1 387 ? -64.239 -9.482 -4.962 1.00 31.51 407 PRO A O 1
ATOM 1996 N N . ILE A 1 388 ? -66.177 -10.487 -5.587 1.00 31.72 408 ILE A N 1
ATOM 1997 C CA . ILE A 1 388 ? -66.583 -10.892 -4.244 1.00 31.36 408 ILE A CA 1
ATOM 1998 C C . ILE A 1 388 ? -65.568 -11.785 -3.548 1.00 31.73 408 ILE A C 1
ATOM 1999 O O . ILE A 1 388 ? -65.568 -11.867 -2.329 1.00 32.62 408 ILE A O 1
ATOM 2004 N N . LEU A 1 389 ? -64.719 -12.466 -4.306 1.00 31.49 409 LEU A N 1
ATOM 2005 C CA . LEU A 1 389 ? -63.620 -13.198 -3.708 1.00 32.40 409 LEU A CA 1
ATOM 2006 C C . LEU A 1 389 ? -62.487 -12.381 -3.018 1.00 33.49 409 LEU A C 1
ATOM 2007 O O . LEU A 1 389 ? -61.617 -12.959 -2.388 1.00 34.53 409 LEU A O 1
ATOM 2012 N N . ARG A 1 390 ? -62.455 -11.060 -3.139 1.00 33.74 410 ARG A N 1
ATOM 2013 C CA . ARG A 1 390 ? -61.503 -10.287 -2.374 1.00 35.16 410 ARG A CA 1
ATOM 2014 C C . ARG A 1 390 ? -62.022 -10.240 -0.925 1.00 34.62 410 ARG A C 1
ATOM 2015 O O . ARG A 1 390 ? -61.280 -10.407 0.037 1.00 34.10 410 ARG A O 1
ATOM 2023 N N . PHE A 1 391 ? -63.312 -10.006 -0.775 1.00 33.29 411 PHE A N 1
ATOM 2024 C CA . PHE A 1 391 ? -63.894 -9.954 0.529 1.00 32.47 411 PHE A CA 1
ATOM 2025 C C . PHE A 1 391 ? -63.953 -11.369 1.088 1.00 32.06 411 PHE A C 1
ATOM 2026 O O . PHE A 1 391 ? -63.673 -11.548 2.281 1.00 32.70 411 PHE A O 1
ATOM 2034 N N . LEU A 1 392 ? -64.289 -12.380 0.280 1.00 30.25 412 LEU A N 1
ATOM 2035 C CA . LEU A 1 392 ? -64.370 -13.729 0.852 1.00 28.84 412 LEU A CA 1
ATOM 2036 C C . LEU A 1 392 ? -63.022 -14.381 1.096 1.00 28.08 412 LEU A C 1
ATOM 2037 O O . LEU A 1 392 ? -62.939 -15.309 1.865 1.00 28.37 412 LEU A O 1
ATOM 2042 N N . ARG A 1 393 ? -61.966 -13.934 0.425 1.00 28.94 413 ARG A N 1
ATOM 2043 C CA . ARG A 1 393 ? -60.633 -14.597 0.446 1.00 29.33 413 ARG A CA 1
ATOM 2044 C C . ARG A 1 393 ? -60.651 -16.076 0.129 1.00 28.66 413 ARG A C 1
ATOM 2045 O O . ARG A 1 393 ? -60.075 -16.859 0.873 1.00 28.31 413 ARG A O 1
ATOM 2053 N N . LEU A 1 394 ? -61.289 -16.440 -0.980 1.00 28.72 414 LEU A N 1
ATOM 2054 C CA . LEU A 1 394 ? -61.304 -17.806 -1.486 1.00 28.40 414 LEU A CA 1
ATOM 2055 C C . LEU A 1 394 ? -60.952 -17.827 -2.964 1.00 28.49 414 LEU A C 1
ATOM 2056 O O . LEU A 1 394 ? -61.098 -16.811 -3.640 1.00 28.48 414 LEU A O 1
ATOM 2061 N N . SER A 1 395 ? -60.520 -18.977 -3.475 1.00 28.19 415 SER A N 1
ATOM 2062 C CA . SER A 1 395 ? -60.351 -19.181 -4.916 1.00 28.34 415 SER A CA 1
ATOM 2063 C C . SER A 1 395 ? -60.842 -20.576 -5.276 1.00 29.22 415 SER A C 1
ATOM 2064 O O . SER A 1 395 ? -61.106 -21.386 -4.394 1.00 28.49 415 SER A O 1
ATOM 2067 N N . ALA A 1 396 ? -60.936 -20.864 -6.573 1.00 30.90 416 ALA A N 1
ATOM 2068 C CA . ALA A 1 396 ? -61.338 -22.192 -7.072 1.00 32.11 416 ALA A CA 1
ATOM 2069 C C . ALA A 1 396 ? -60.605 -22.527 -8.368 1.00 33.44 416 ALA A C 1
ATOM 2070 O O . ALA A 1 396 ? -59.906 -21.698 -8.972 1.00 32.96 416 ALA A O 1
ATOM 2072 N N . GLU A 1 397 ? -60.770 -23.775 -8.774 1.00 34.46 417 GLU A N 1
ATOM 2073 C CA . GLU A 1 397 ? -60.193 -24.246 -9.999 1.00 35.16 417 GLU A CA 1
ATOM 2074 C C . GLU A 1 397 ? -61.074 -25.344 -10.558 1.00 35.66 417 GLU A C 1
ATOM 2075 O O . GLU A 1 397 ? -61.638 -26.128 -9.796 1.00 36.25 417 GLU A O 1
ATOM 2081 N N . ARG A 1 398 ? -61.194 -25.373 -11.881 1.00 35.85 418 ARG A N 1
ATOM 2082 C CA . ARG A 1 398 ? -61.877 -26.430 -12.601 1.00 36.52 418 ARG A CA 1
ATOM 2083 C C . ARG A 1 398 ? -60.936 -26.970 -13.679 1.00 36.66 418 ARG A C 1
ATOM 2084 O O . ARG A 1 398 ? -60.516 -26.259 -14.562 1.00 37.15 418 ARG A O 1
ATOM 2092 N N . GLY A 1 399 ? -60.578 -28.234 -13.610 1.00 37.14 419 GLY A N 1
ATOM 2093 C CA . GLY A 1 399 ? -59.716 -28.791 -14.619 1.00 38.28 419 GLY A CA 1
ATOM 2094 C C . GLY A 1 399 ? -60.392 -29.978 -15.270 1.00 39.44 419 GLY A C 1
ATOM 2095 O O . GLY A 1 399 ? -61.207 -30.672 -14.633 1.00 39.79 419 GLY A O 1
ATOM 2096 N N . PHE A 1 400 ? -60.085 -30.162 -16.549 1.00 40.19 420 PHE A N 1
ATOM 2097 C CA . PHE A 1 400 ? -60.414 -31.358 -17.318 1.00 40.92 420 PHE A CA 1
ATOM 2098 C C . PHE A 1 400 ? -59.085 -31.783 -17.929 1.00 40.86 420 PHE A C 1
ATOM 2099 O O . PHE A 1 400 ? -58.568 -31.141 -18.847 1.00 40.93 420 PHE A O 1
ATOM 2107 N N . PHE A 1 401 ? -58.512 -32.832 -17.361 1.00 41.26 421 PHE A N 1
ATOM 2108 C CA . PHE A 1 401 ? -57.345 -33.487 -17.917 1.00 42.48 421 PHE A CA 1
ATOM 2109 C C . PHE A 1 401 ? -57.766 -34.606 -18.842 1.00 44.25 421 PHE A C 1
ATOM 2110 O O . PHE A 1 401 ? -58.685 -35.373 -18.525 1.00 44.90 421 PHE A O 1
ATOM 2118 N N . TYR A 1 402 ? -57.114 -34.676 -20.002 1.00 46.07 422 TYR A N 1
ATOM 2119 C CA . TYR A 1 402 ? -57.414 -35.703 -21.010 1.00 46.69 422 TYR A CA 1
ATOM 2120 C C . TYR A 1 402 ? -56.630 -36.927 -20.607 1.00 47.41 422 TYR A C 1
ATOM 2121 O O . TYR A 1 402 ? -55.854 -36.855 -19.651 1.00 46.82 422 TYR A O 1
ATOM 2130 N N . ARG A 1 403 ? -56.854 -38.041 -21.303 1.00 48.86 423 ARG A N 1
ATOM 2131 C CA . ARG A 1 403 ? -56.255 -39.325 -20.926 1.00 49.72 423 ARG A CA 1
ATOM 2132 C C . ARG A 1 403 ? -54.738 -39.279 -20.840 1.00 48.79 423 ARG A C 1
ATOM 2133 O O . ARG A 1 403 ? -54.060 -38.761 -21.722 1.00 47.36 423 ARG A O 1
ATOM 2141 N N . ASN A 1 404 ? -54.250 -39.803 -19.714 1.00 48.91 424 ASN A N 1
ATOM 2142 C CA . ASN A 1 404 ? -52.833 -39.825 -19.339 1.00 48.32 424 ASN A CA 1
ATOM 2143 C C . ASN A 1 404 ? -52.186 -38.475 -19.076 1.00 46.80 424 ASN A C 1
ATOM 2144 O O . ASN A 1 404 ? -50.980 -38.435 -18.823 1.00 46.74 424 ASN A O 1
ATOM 2149 N N . GLY A 1 405 ? -52.974 -37.398 -19.127 1.00 44.74 425 GLY A N 1
ATOM 2150 C CA . GLY A 1 405 ? -52.485 -36.065 -18.791 1.00 43.62 425 GLY A CA 1
ATOM 2151 C C . GLY A 1 405 ? -51.924 -35.979 -17.378 1.00 42.40 425 GLY A C 1
ATOM 2152 O O . GLY A 1 405 ? -52.465 -36.553 -16.435 1.00 42.51 425 GLY A O 1
ATOM 2153 N N . ILE A 1 406 ? -50.814 -35.276 -17.244 1.00 41.54 426 ILE A N 1
ATOM 2154 C CA . ILE A 1 406 ? -50.172 -35.035 -15.952 1.00 40.68 426 ILE A CA 1
ATOM 2155 C C . ILE A 1 406 ? -50.374 -33.587 -15.522 1.00 39.76 426 ILE A C 1
ATOM 2156 O O . ILE A 1 406 ? -50.036 -32.673 -16.267 1.00 40.14 426 ILE A O 1
ATOM 2161 N N . TYR A 1 407 ? -50.944 -33.385 -14.339 1.00 38.99 427 TYR A N 1
ATOM 2162 C CA . TYR A 1 407 ? -50.984 -32.064 -13.707 1.00 38.73 427 TYR A CA 1
ATOM 2163 C C . TYR A 1 407 ? -49.611 -31.906 -13.089 1.00 38.26 427 TYR A C 1
ATOM 2164 O O . TYR A 1 407 ? -49.211 -32.727 -12.268 1.00 39.57 427 TYR A O 1
ATOM 2173 N N . SER A 1 408 ? -48.861 -30.900 -13.514 1.00 37.21 428 SER A N 1
ATOM 2174 C CA . SER A 1 408 ? -47.446 -30.848 -13.184 1.00 36.79 428 SER A CA 1
ATOM 2175 C C . SER A 1 408 ? -47.267 -30.949 -11.682 1.00 36.82 428 SER A C 1
ATOM 2176 O O . SER A 1 408 ? -48.053 -30.327 -10.959 1.00 37.95 428 SER A O 1
ATOM 2179 N N . PRO A 1 409 ? -46.254 -31.701 -11.197 1.00 36.26 429 PRO A N 1
ATOM 2180 C CA . PRO A 1 409 ? -45.856 -31.660 -9.791 1.00 35.33 429 PRO A CA 1
ATOM 2181 C C . PRO A 1 409 ? -45.681 -30.222 -9.309 1.00 34.57 429 PRO A C 1
ATOM 2182 O O . PRO A 1 409 ? -44.930 -29.464 -9.893 1.00 34.89 429 PRO A O 1
ATOM 2186 N N . HIS A 1 410 ? -46.388 -29.853 -8.251 1.00 34.18 430 HIS A N 1
ATOM 2187 C CA . HIS A 1 410 ? -46.331 -28.509 -7.706 1.00 33.00 430 HIS A CA 1
ATOM 2188 C C . HIS A 1 410 ? -46.643 -28.502 -6.210 1.00 33.16 430 HIS A C 1
ATOM 2189 O O . HIS A 1 410 ? -46.978 -29.547 -5.611 1.00 32.92 430 HIS A O 1
ATOM 2196 N N . TRP A 1 411 ? -46.561 -27.312 -5.616 1.00 32.21 431 TRP A N 1
ATOM 2197 C CA . TRP A 1 411 ? -47.096 -27.107 -4.280 1.00 30.81 431 TRP A CA 1
ATOM 2198 C C . TRP A 1 411 ? -47.987 -25.883 -4.279 1.00 30.76 431 TRP A C 1
ATOM 2199 O O . TRP A 1 411 ? -47.670 -24.936 -4.996 1.00 31.43 431 TRP A O 1
ATOM 2210 N N . ASN A 1 412 ? -49.084 -25.899 -3.513 1.00 29.98 432 ASN A N 1
ATOM 2211 C CA . ASN A 1 412 ? -49.874 -24.689 -3.277 1.00 29.09 432 ASN A CA 1
ATOM 2212 C C . ASN A 1 412 ? -49.091 -23.732 -2.376 1.00 28.14 432 ASN A C 1
ATOM 2213 O O . ASN A 1 412 ? -48.730 -24.073 -1.266 1.00 28.31 432 ASN A O 1
ATOM 2218 N N . VAL A 1 413 ? -48.799 -22.532 -2.837 1.00 28.22 433 VAL A N 1
ATOM 2219 C CA . VAL A 1 413 ? -48.003 -21.576 -2.057 1.00 27.39 433 VAL A CA 1
ATOM 2220 C C . VAL A 1 413 ? -48.792 -21.016 -0.860 1.00 28.60 433 VAL A C 1
ATOM 2221 O O . VAL A 1 413 ? -48.283 -20.925 0.264 1.00 29.22 433 VAL A O 1
ATOM 2225 N N . ASN A 1 414 ? -50.057 -20.681 -1.069 1.00 28.98 434 ASN A N 1
ATOM 2226 C CA . ASN A 1 414 ? -50.777 -19.931 -0.065 1.00 29.44 434 ASN A CA 1
ATOM 2227 C C . ASN A 1 414 ? -52.146 -20.488 0.341 1.00 29.97 434 ASN A C 1
ATOM 2228 O O . ASN A 1 414 ? -52.945 -19.772 0.949 1.00 30.87 434 ASN A O 1
ATOM 2233 N N . ALA A 1 415 ? -52.440 -21.739 0.022 1.00 29.36 435 ALA A N 1
ATOM 2234 C CA . ALA A 1 415 ? -53.755 -22.218 0.319 1.00 29.57 435 ALA A CA 1
ATOM 2235 C C . ALA A 1 415 ? -53.756 -23.714 0.419 1.00 31.21 435 ALA A C 1
ATOM 2236 O O . ALA A 1 415 ? -52.848 -24.385 -0.080 1.00 32.79 435 ALA A O 1
ATOM 2238 N N . HIS A 1 416 ? -54.789 -24.250 1.059 1.00 31.94 436 HIS A N 1
ATOM 2239 C CA . HIS A 1 416 ? -55.109 -25.667 0.943 1.00 32.01 436 HIS A CA 1
ATOM 2240 C C . HIS A 1 416 ? -55.960 -25.800 -0.316 1.00 32.78 436 HIS A C 1
ATOM 2241 O O . HIS A 1 416 ? -56.654 -24.855 -0.706 1.00 32.63 436 HIS A O 1
ATOM 2248 N N . SER A 1 417 ? -55.933 -26.970 -0.940 1.00 33.10 437 SER A N 1
ATOM 2249 C CA . SER A 1 417 ? -56.813 -27.241 -2.050 1.00 33.21 437 SER A CA 1
ATOM 2250 C C . SER A 1 417 ? -57.714 -28.410 -1.672 1.00 33.80 437 SER A C 1
ATOM 2251 O O . SER A 1 417 ? -57.233 -29.468 -1.315 1.00 34.30 437 SER A O 1
ATOM 2254 N N . VAL A 1 418 ? -59.030 -28.215 -1.709 1.00 34.63 438 VAL A N 1
ATOM 2255 C CA . VAL A 1 418 ? -59.964 -29.322 -1.496 1.00 35.18 438 VAL A CA 1
ATOM 2256 C C . VAL A 1 418 ? -60.550 -29.736 -2.841 1.00 35.54 438 VAL A C 1
ATOM 2257 O O . VAL A 1 418 ? -61.312 -28.974 -3.444 1.00 34.47 438 VAL A O 1
ATOM 2261 N N . VAL A 1 419 ? -60.160 -30.926 -3.300 1.00 36.12 439 VAL A N 1
ATOM 2262 C CA . VAL A 1 419 ? -60.507 -31.415 -4.635 1.00 37.38 439 VAL A CA 1
ATOM 2263 C C . VAL A 1 419 ? -61.667 -32.426 -4.641 1.00 38.27 439 VAL A C 1
ATOM 2264 O O . VAL A 1 419 ? -61.657 -33.438 -3.915 1.00 37.16 439 VAL A O 1
ATOM 2268 N N . TYR A 1 420 ? -62.663 -32.115 -5.469 1.00 39.42 440 TYR A N 1
ATOM 2269 C CA . TYR A 1 420 ? -63.789 -32.981 -5.714 1.00 41.34 440 TYR A CA 1
ATOM 2270 C C . TYR A 1 420 ? -63.676 -33.564 -7.109 1.00 41.96 440 TYR A C 1
ATOM 2271 O O . TYR A 1 420 ? -63.621 -32.817 -8.091 1.00 42.87 440 TYR A O 1
ATOM 2280 N N . VAL A 1 421 ? -63.674 -34.890 -7.200 1.00 41.92 441 VAL A N 1
ATOM 2281 C CA . VAL A 1 421 ? -63.558 -35.561 -8.484 1.00 41.71 441 VAL A CA 1
ATOM 2282 C C . VAL A 1 421 ? -64.927 -35.594 -9.202 1.00 42.21 441 VAL A C 1
ATOM 2283 O O . VAL A 1 421 ? -65.828 -36.358 -8.839 1.00 43.21 441 VAL A O 1
ATOM 2287 N N . ILE A 1 422 ? -65.073 -34.747 -10.216 1.00 41.64 442 ILE A N 1
ATOM 2288 C CA . ILE A 1 422 ? -66.255 -34.700 -11.072 1.00 41.60 442 ILE A CA 1
ATOM 2289 C C . ILE A 1 422 ? -66.484 -35.932 -11.989 1.00 42.56 442 ILE A C 1
ATOM 2290 O O . ILE A 1 422 ? -67.624 -36.367 -12.158 1.00 42.85 442 ILE A O 1
ATOM 2295 N N . ARG A 1 423 ? -65.431 -36.483 -12.586 1.00 43.07 443 ARG A N 1
ATOM 2296 C CA A ARG A 1 423 ? -65.567 -37.589 -13.539 0.50 43.51 443 ARG A CA 1
ATOM 2297 C CA B ARG A 1 423 ? -65.567 -37.604 -13.510 0.50 43.77 443 ARG A CA 1
ATOM 2298 C C . ARG A 1 423 ? -64.188 -38.181 -13.710 1.00 43.70 443 ARG A C 1
ATOM 2299 O O . ARG A 1 423 ? -63.208 -37.490 -13.541 1.00 43.86 443 ARG A O 1
ATOM 2314 N N . GLY A 1 424 ? -64.106 -39.456 -14.055 1.00 44.60 444 GLY A N 1
ATOM 2315 C CA . GLY A 1 424 ? -62.810 -40.079 -14.363 1.00 45.15 444 GLY A CA 1
ATOM 2316 C C . GLY A 1 424 ? -61.982 -40.443 -13.151 1.00 46.32 444 GLY A C 1
ATOM 2317 O O . GLY A 1 424 ? -62.520 -40.681 -12.057 1.00 45.96 444 GLY A O 1
ATOM 2318 N N . ASN A 1 425 ? -60.663 -40.479 -13.343 1.00 47.23 445 ASN A N 1
ATOM 2319 C CA . ASN A 1 425 ? -59.767 -41.011 -12.334 1.00 48.63 445 ASN A CA 1
ATOM 2320 C C . ASN A 1 425 ? -58.357 -40.502 -12.547 1.00 48.32 445 ASN A C 1
ATOM 2321 O O . ASN A 1 425 ? -58.070 -39.906 -13.576 1.00 49.06 445 ASN A O 1
ATOM 2326 N N . ALA A 1 426 ? -57.473 -40.765 -11.587 1.00 47.73 446 ALA A N 1
ATOM 2327 C CA . ALA A 1 426 ? -56.135 -40.177 -11.579 1.00 46.67 446 ALA A CA 1
ATOM 2328 C C . ALA A 1 426 ? -55.305 -40.783 -10.464 1.00 46.23 446 ALA A C 1
ATOM 2329 O O . ALA A 1 426 ? -55.829 -41.119 -9.409 1.00 46.35 446 ALA A O 1
ATOM 2331 N N . ARG A 1 427 ? -54.013 -40.941 -10.695 1.00 46.02 447 ARG A N 1
ATOM 2332 C CA . ARG A 1 427 ? -53.141 -41.343 -9.628 1.00 47.29 447 ARG A CA 1
ATOM 2333 C C . ARG A 1 427 ? -52.627 -40.046 -9.012 1.00 47.22 447 ARG A C 1
ATOM 2334 O O . ARG A 1 427 ? -52.043 -39.194 -9.689 1.00 47.63 447 ARG A O 1
ATOM 2342 N N . VAL A 1 428 ? -52.879 -39.901 -7.716 1.00 47.01 448 VAL A N 1
ATOM 2343 C CA . VAL A 1 428 ? -52.560 -38.698 -6.966 1.00 46.13 448 VAL A CA 1
ATOM 2344 C C . VAL A 1 428 ? -51.589 -39.118 -5.871 1.00 45.64 448 VAL A C 1
ATOM 2345 O O . VAL A 1 428 ? -51.773 -40.138 -5.252 1.00 46.13 448 VAL A O 1
ATOM 2349 N N . GLN A 1 429 ? -50.556 -38.332 -5.638 1.00 44.85 449 GLN A N 1
ATOM 2350 C CA . GLN A 1 429 ? -49.723 -38.487 -4.474 1.00 44.22 449 GLN A CA 1
ATOM 2351 C C . GLN A 1 429 ? -49.455 -37.116 -3.885 1.00 43.75 449 GLN A C 1
ATOM 2352 O O . GLN A 1 429 ? -49.041 -36.201 -4.613 1.00 44.24 449 GLN A O 1
ATOM 2358 N N . VAL A 1 430 ? -49.688 -36.980 -2.582 1.00 42.20 450 VAL A N 1
ATOM 2359 C CA . VAL A 1 430 ? -49.443 -35.741 -1.831 1.00 40.94 450 VAL A CA 1
ATOM 2360 C C . VAL A 1 430 ? -48.289 -35.979 -0.852 1.00 41.46 450 VAL A C 1
ATOM 2361 O O . VAL A 1 430 ? -48.287 -36.951 -0.098 1.00 41.30 450 VAL A O 1
ATOM 2365 N N . VAL A 1 431 ? -47.316 -35.083 -0.844 1.00 41.80 451 VAL A N 1
ATOM 2366 C CA . VAL A 1 431 ? -46.097 -35.288 -0.101 1.00 42.86 451 VAL A CA 1
ATOM 2367 C C . VAL A 1 431 ? -45.826 -34.186 0.946 1.00 44.31 451 VAL A C 1
ATOM 2368 O O . VAL A 1 431 ? -45.715 -33.013 0.606 1.00 44.33 451 VAL A O 1
ATOM 2372 N N . ASN A 1 432 ? -45.679 -34.554 2.222 1.00 46.03 452 ASN A N 1
ATOM 2373 C CA . ASN A 1 432 ? -45.330 -33.581 3.264 1.00 46.46 452 ASN A CA 1
ATOM 2374 C C . ASN A 1 432 ? -43.851 -33.197 3.318 1.00 47.42 452 ASN A C 1
ATOM 2375 O O . ASN A 1 432 ? -43.078 -33.472 2.395 1.00 48.14 452 ASN A O 1
ATOM 2380 N N . GLU A 1 433 ? -43.449 -32.553 4.408 1.00 48.18 453 GLU A N 1
ATOM 2381 C CA . GLU A 1 433 ? -42.122 -31.947 4.449 1.00 48.50 453 GLU A CA 1
ATOM 2382 C C . GLU A 1 433 ? -41.042 -32.954 4.790 1.00 49.12 453 GLU A C 1
ATOM 2383 O O . GLU A 1 433 ? -39.863 -32.629 4.758 1.00 49.19 453 GLU A O 1
ATOM 2389 N N . ASN A 1 434 ? -41.444 -34.169 5.136 1.00 50.10 454 ASN A N 1
ATOM 2390 C CA . ASN A 1 434 ? -40.475 -35.212 5.448 1.00 51.01 454 ASN A CA 1
ATOM 2391 C C . ASN A 1 434 ? -40.108 -36.031 4.236 1.00 51.49 454 ASN A C 1
ATOM 2392 O O . ASN A 1 434 ? -39.103 -36.744 4.262 1.00 51.84 454 ASN A O 1
ATOM 2397 N N . GLY A 1 435 ? -40.940 -35.907 3.201 1.00 51.39 455 GLY A N 1
ATOM 2398 C CA . GLY A 1 435 ? -40.737 -36.571 1.937 1.00 51.00 455 GLY A CA 1
ATOM 2399 C C . GLY A 1 435 ? -41.726 -37.692 1.807 1.00 51.09 455 GLY A C 1
ATOM 2400 O O . GLY A 1 435 ? -41.587 -38.499 0.920 1.00 51.85 455 GLY A O 1
ATOM 2401 N N . ASP A 1 436 ? -42.730 -37.748 2.667 1.00 51.36 456 ASP A N 1
ATOM 2402 C CA . ASP A 1 436 ? -43.554 -38.946 2.758 1.00 52.17 456 ASP A CA 1
ATOM 2403 C C . ASP A 1 436 ? -44.878 -38.708 2.086 1.00 52.17 456 ASP A C 1
ATOM 2404 O O . ASP A 1 436 ? -45.548 -37.723 2.359 1.00 52.08 456 ASP A O 1
ATOM 2409 N N . ALA A 1 437 ? -45.259 -39.623 1.201 1.00 52.58 457 ALA A N 1
ATOM 2410 C CA . ALA A 1 437 ? -46.484 -39.463 0.421 1.00 51.94 457 ALA A CA 1
ATOM 2411 C C . ALA A 1 437 ? -47.660 -39.828 1.314 1.00 51.45 457 ALA A C 1
ATOM 2412 O O . ALA A 1 437 ? -47.934 -41.009 1.502 1.00 52.27 457 ALA A O 1
ATOM 2414 N N . ILE A 1 438 ? -48.344 -38.833 1.866 1.00 50.40 458 ILE A N 1
ATOM 2415 C CA . ILE A 1 438 ? -49.454 -39.084 2.783 1.00 49.10 458 ILE A CA 1
ATOM 2416 C C . ILE A 1 438 ? -50.769 -39.388 2.068 1.00 49.92 458 ILE A C 1
ATOM 2417 O O . ILE A 1 438 ? -51.680 -39.972 2.643 1.00 50.10 458 ILE A O 1
ATOM 2422 N N . LEU A 1 439 ? -50.888 -39.000 0.810 1.00 50.72 459 LEU A N 1
ATOM 2423 C CA . LEU A 1 439 ? -51.941 -39.566 0.003 1.00 51.99 459 LEU A CA 1
ATOM 2424 C C . LEU A 1 439 ? -51.193 -40.248 -1.113 1.00 53.43 459 LEU A C 1
ATOM 2425 O O . LEU A 1 439 ? -50.174 -39.744 -1.587 1.00 53.89 459 LEU A O 1
ATOM 2430 N N . ASP A 1 440 ? -51.692 -41.415 -1.499 1.00 54.70 460 ASP A N 1
ATOM 2431 C CA . ASP A 1 440 ? -51.180 -42.179 -2.629 1.00 55.56 460 ASP A CA 1
ATOM 2432 C C . ASP A 1 440 ? -52.347 -43.071 -3.007 1.00 55.52 460 ASP A C 1
ATOM 2433 O O . ASP A 1 440 ? -52.604 -44.102 -2.404 1.00 55.80 460 ASP A O 1
ATOM 2438 N N . GLN A 1 441 ? -53.126 -42.635 -3.972 1.00 55.84 461 GLN A N 1
ATOM 2439 C CA . GLN A 1 441 ? -54.379 -43.316 -4.229 1.00 55.86 461 GLN A CA 1
ATOM 2440 C C . GLN A 1 441 ? -54.739 -43.065 -5.664 1.00 56.13 461 GLN A C 1
ATOM 2441 O O . GLN A 1 441 ? -54.084 -42.295 -6.356 1.00 56.72 461 GLN A O 1
ATOM 2447 N N . GLU A 1 442 ? -55.796 -43.722 -6.091 1.00 56.60 462 GLU A N 1
ATOM 2448 C CA . GLU A 1 442 ? -56.250 -43.636 -7.439 1.00 57.47 462 GLU A CA 1
ATOM 2449 C C . GLU A 1 442 ? -57.698 -43.205 -7.295 1.00 56.93 462 GLU A C 1
ATOM 2450 O O . GLU A 1 442 ? -58.619 -44.015 -7.094 1.00 57.31 462 GLU A O 1
ATOM 2456 N N . VAL A 1 443 ? -57.865 -41.892 -7.372 1.00 55.67 463 VAL A N 1
ATOM 2457 C CA . VAL A 1 443 ? -59.099 -41.257 -6.978 1.00 54.60 463 VAL A CA 1
ATOM 2458 C C . VAL A 1 443 ? -60.167 -41.422 -8.047 1.00 55.00 463 VAL A C 1
ATOM 2459 O O . VAL A 1 443 ? -59.876 -41.678 -9.219 1.00 55.74 463 VAL A O 1
ATOM 2463 N N . GLN A 1 444 ? -61.411 -41.272 -7.633 1.00 54.88 464 GLN A N 1
ATOM 2464 C CA . GLN A 1 444 ? -62.522 -41.819 -8.381 1.00 55.16 464 GLN A CA 1
ATOM 2465 C C . GLN A 1 444 ? -63.636 -40.806 -8.457 1.00 54.64 464 GLN A C 1
ATOM 2466 O O . GLN A 1 444 ? -63.801 -39.967 -7.568 1.00 54.71 464 GLN A O 1
ATOM 2472 N N . GLN A 1 445 ? -64.440 -40.904 -9.498 1.00 53.78 465 GLN A N 1
ATOM 2473 C CA . GLN A 1 445 ? -65.612 -40.063 -9.538 1.00 53.02 465 GLN A CA 1
ATOM 2474 C C . GLN A 1 445 ? -66.304 -39.983 -8.180 1.00 52.26 465 GLN A C 1
ATOM 2475 O O . GLN A 1 445 ? -66.514 -41.003 -7.531 1.00 52.39 465 GLN A O 1
ATOM 2481 N N . GLY A 1 446 ? -66.634 -38.761 -7.760 1.00 51.04 466 GLY A N 1
ATOM 2482 C CA . GLY A 1 446 ? -67.491 -38.514 -6.601 1.00 49.02 466 GLY A CA 1
ATOM 2483 C C . GLY A 1 446 ? -66.738 -38.472 -5.286 1.00 47.64 466 GLY A C 1
ATOM 2484 O O . GLY A 1 446 ? -67.311 -38.140 -4.248 1.00 47.01 466 GLY A O 1
ATOM 2485 N N . GLN A 1 447 ? -65.454 -38.815 -5.343 1.00 46.52 467 GLN A N 1
ATOM 2486 C CA . GLN A 1 447 ? -64.584 -38.781 -4.189 1.00 45.85 467 GLN A CA 1
ATOM 2487 C C . GLN A 1 447 ? -64.117 -37.351 -3.923 1.00 45.86 467 GLN A C 1
ATOM 2488 O O . GLN A 1 447 ? -64.195 -36.478 -4.800 1.00 46.22 467 GLN A O 1
ATOM 2494 N N . LEU A 1 448 ? -63.643 -37.111 -2.701 1.00 45.19 468 LEU A N 1
ATOM 2495 C CA . LEU A 1 448 ? -63.110 -35.815 -2.333 1.00 43.58 468 LEU A CA 1
ATOM 2496 C C . LEU A 1 448 ? -61.769 -35.985 -1.629 1.00 43.18 468 LEU A C 1
ATOM 2497 O O . LEU A 1 448 ? -61.624 -36.861 -0.765 1.00 42.78 468 LEU A O 1
ATOM 2502 N N . PHE A 1 449 ? -60.781 -35.169 -1.991 1.00 42.29 469 PHE A N 1
ATOM 2503 C CA . PHE A 1 449 ? -59.526 -35.175 -1.207 1.00 41.93 469 PHE A CA 1
ATOM 2504 C C . PHE A 1 449 ? -58.979 -33.786 -0.920 1.00 40.60 469 PHE A C 1
ATOM 2505 O O . PHE A 1 449 ? -59.418 -32.819 -1.510 1.00 39.70 469 PHE A O 1
ATOM 2513 N N . ILE A 1 450 ? -58.017 -33.722 -0.007 1.00 39.88 470 ILE A N 1
ATOM 2514 C CA . ILE A 1 450 ? -57.418 -32.464 0.434 1.00 38.62 470 ILE A CA 1
ATOM 2515 C C . ILE A 1 450 ? -55.908 -32.483 0.182 1.00 38.56 470 ILE A C 1
ATOM 2516 O O . ILE A 1 450 ? -55.223 -33.454 0.529 1.00 39.62 470 ILE A O 1
ATOM 2521 N N . VAL A 1 451 ? -55.388 -31.430 -0.442 1.00 37.85 471 VAL A N 1
ATOM 2522 C CA . VAL A 1 451 ? -53.938 -31.245 -0.627 1.00 36.68 471 VAL A CA 1
ATOM 2523 C C . VAL A 1 451 ? -53.602 -30.063 0.286 1.00 36.82 471 VAL A C 1
ATOM 2524 O O . VAL A 1 451 ? -54.005 -28.936 -0.020 1.00 36.45 471 VAL A O 1
ATOM 2528 N N . PRO A 1 452 ? -52.896 -30.305 1.418 1.00 36.38 472 PRO A N 1
ATOM 2529 C CA . PRO A 1 452 ? -52.669 -29.173 2.332 1.00 35.73 472 PRO A CA 1
ATOM 2530 C C . PRO A 1 452 ? -51.668 -28.140 1.809 1.00 35.20 472 PRO A C 1
ATOM 2531 O O . PRO A 1 452 ? -50.794 -28.473 1.006 1.00 34.63 472 PRO A O 1
ATOM 2535 N N . GLN A 1 453 ? -51.807 -26.893 2.270 1.00 34.62 473 GLN A N 1
ATOM 2536 C CA . GLN A 1 453 ? -50.865 -25.849 1.946 1.00 34.23 473 GLN A CA 1
ATOM 2537 C C . GLN A 1 453 ? -49.420 -26.355 1.926 1.00 35.34 473 GLN A C 1
ATOM 2538 O O . GLN A 1 453 ? -48.986 -27.095 2.820 1.00 36.55 473 GLN A O 1
ATOM 2544 N N . ASN A 1 454 ? -48.669 -25.973 0.891 1.00 35.24 474 ASN A N 1
ATOM 2545 C CA . ASN A 1 454 ? -47.238 -26.219 0.846 1.00 34.53 474 ASN A CA 1
ATOM 2546 C C . ASN A 1 454 ? -46.798 -27.659 0.591 1.00 34.79 474 ASN A C 1
ATOM 2547 O O . ASN A 1 454 ? -45.627 -27.914 0.358 1.00 35.13 474 ASN A O 1
ATOM 2552 N N . HIS A 1 455 ? -47.733 -28.598 0.603 1.00 35.09 475 HIS A N 1
ATOM 2553 C CA . HIS A 1 455 ? -47.441 -29.971 0.250 1.00 35.51 475 HIS A CA 1
ATOM 2554 C C . HIS A 1 455 ? -47.301 -30.169 -1.264 1.00 36.30 475 HIS A C 1
ATOM 2555 O O . HIS A 1 455 ? -48.051 -29.598 -2.045 1.00 36.53 475 HIS A O 1
ATOM 2562 N N . GLY A 1 456 ? -46.348 -31.003 -1.671 1.00 36.77 476 GLY A N 1
ATOM 2563 C CA . GLY A 1 456 ? -46.152 -31.352 -3.068 1.00 37.56 476 GLY A CA 1
ATOM 2564 C C . GLY A 1 456 ? -47.236 -32.295 -3.543 1.00 38.28 476 GLY A C 1
ATOM 2565 O O . GLY A 1 456 ? -47.622 -33.194 -2.807 1.00 39.38 476 GLY A O 1
ATOM 2566 N N . VAL A 1 457 ? -47.749 -32.056 -4.751 1.00 38.29 477 VAL A N 1
ATOM 2567 C CA . VAL A 1 457 ? -48.756 -32.899 -5.374 1.00 38.18 477 VAL A CA 1
ATOM 2568 C C . VAL A 1 457 ? -48.402 -33.187 -6.845 1.00 38.85 477 VAL A C 1
ATOM 2569 O O . VAL A 1 457 ? -47.851 -32.338 -7.556 1.00 38.15 477 VAL A O 1
ATOM 2573 N N . ILE A 1 458 ? -48.693 -34.418 -7.258 1.00 39.51 478 ILE A N 1
ATOM 2574 C CA . ILE A 1 458 ? -48.550 -34.854 -8.636 1.00 40.67 478 ILE A CA 1
ATOM 2575 C C . ILE A 1 458 ? -49.796 -35.659 -8.952 1.00 41.16 478 ILE A C 1
ATOM 2576 O O . ILE A 1 458 ? -50.263 -36.423 -8.114 1.00 40.86 478 ILE A O 1
ATOM 2581 N N . GLN A 1 459 ? -50.363 -35.447 -10.131 1.00 42.00 479 GLN A N 1
ATOM 2582 C CA . GLN A 1 459 ? -51.608 -36.125 -10.495 1.00 43.27 479 GLN A CA 1
ATOM 2583 C C . GLN A 1 459 ? -51.509 -36.591 -11.924 1.00 44.51 479 GLN A C 1
ATOM 2584 O O . GLN A 1 459 ? -51.145 -35.808 -12.789 1.00 45.35 479 GLN A O 1
ATOM 2590 N N . GLN A 1 460 ? -51.823 -37.852 -12.189 1.00 45.68 480 GLN A N 1
ATOM 2591 C CA . GLN A 1 460 ? -51.908 -38.273 -13.579 1.00 46.96 480 GLN A CA 1
ATOM 2592 C C . GLN A 1 460 ? -53.276 -38.838 -13.905 1.00 47.63 480 GLN A C 1
ATOM 2593 O O . GLN A 1 460 ? -53.730 -39.747 -13.214 1.00 48.19 480 GLN A O 1
ATOM 2599 N N . ALA A 1 461 ? -53.914 -38.330 -14.954 1.00 48.26 481 ALA A N 1
ATOM 2600 C CA . ALA A 1 461 ? -55.264 -38.763 -15.316 1.00 49.90 481 ALA A CA 1
ATOM 2601 C C . ALA A 1 461 ? -55.266 -40.190 -15.850 1.00 51.72 481 ALA A C 1
ATOM 2602 O O . ALA A 1 461 ? -54.305 -40.624 -16.497 1.00 52.15 481 ALA A O 1
ATOM 2604 N N . GLY A 1 462 ? -56.344 -40.925 -15.586 1.00 53.55 482 GLY A N 1
ATOM 2605 C CA . GLY A 1 462 ? -56.478 -42.292 -16.094 1.00 55.77 482 GLY A CA 1
ATOM 2606 C C . GLY A 1 462 ? -56.653 -42.401 -17.600 1.00 57.21 482 GLY A C 1
ATOM 2607 O O . GLY A 1 462 ? -56.223 -41.527 -18.350 1.00 57.52 482 GLY A O 1
ATOM 2608 N N . ASN A 1 463 ? -57.286 -43.475 -18.056 1.00 58.76 483 ASN A N 1
ATOM 2609 C CA . ASN A 1 463 ? -57.442 -43.687 -19.497 1.00 60.28 483 ASN A CA 1
ATOM 2610 C C . ASN A 1 463 ? -58.671 -42.989 -20.075 1.00 59.85 483 ASN A C 1
ATOM 2611 O O . ASN A 1 463 ? -58.714 -42.700 -21.267 1.00 60.36 483 ASN A O 1
ATOM 2616 N N . GLN A 1 464 ? -59.654 -42.712 -19.219 1.00 59.61 484 GLN A N 1
ATOM 2617 C CA . GLN A 1 464 ? -60.848 -41.919 -19.551 1.00 58.93 484 GLN A CA 1
ATOM 2618 C C . GLN A 1 464 ? -60.685 -40.440 -19.153 1.00 57.47 484 GLN A C 1
ATOM 2619 O O . GLN A 1 464 ? -61.628 -39.639 -19.278 1.00 57.49 484 GLN A O 1
ATOM 2625 N N . GLY A 1 465 ? -59.491 -40.077 -18.681 1.00 55.61 485 GLY A N 1
ATOM 2626 C CA . GLY A 1 465 ? -59.220 -38.712 -18.243 1.00 53.63 485 GLY A CA 1
ATOM 2627 C C . GLY A 1 465 ? -59.727 -38.418 -16.840 1.00 51.88 485 GLY A C 1
ATOM 2628 O O . GLY A 1 465 ? -59.955 -39.339 -16.047 1.00 51.74 485 GLY A O 1
ATOM 2629 N N . PHE A 1 466 ? -59.913 -37.135 -16.540 1.00 50.14 486 PHE A N 1
ATOM 2630 C CA . PHE A 1 466 ? -60.007 -36.659 -15.147 1.00 48.73 486 PHE A CA 1
ATOM 2631 C C . PHE A 1 466 ? -60.477 -35.204 -15.075 1.00 47.27 486 PHE A C 1
ATOM 2632 O O . PHE A 1 466 ? -59.772 -34.294 -15.515 1.00 46.97 486 PHE A O 1
ATOM 2640 N N . GLU A 1 467 ? -61.671 -35.002 -14.533 1.00 45.31 487 GLU A N 1
ATOM 2641 C CA . GLU A 1 467 ? -62.240 -33.685 -14.302 1.00 44.18 487 GLU A CA 1
ATOM 2642 C C . GLU A 1 467 ? -62.465 -33.461 -12.812 1.00 42.96 487 GLU A C 1
ATOM 2643 O O . GLU A 1 467 ? -63.038 -34.338 -12.154 1.00 42.62 487 GLU A O 1
ATOM 2649 N N . TYR A 1 468 ? -62.028 -32.309 -12.291 1.00 40.92 488 TYR A N 1
ATOM 2650 C CA . TYR A 1 468 ? -62.203 -31.984 -10.853 1.00 39.68 488 TYR A CA 1
ATOM 2651 C C . TYR A 1 468 ? -62.623 -30.537 -10.640 1.00 38.04 488 TYR A C 1
ATOM 2652 O O . TYR A 1 468 ? -62.472 -29.692 -11.513 1.00 37.37 488 TYR A O 1
ATOM 2661 N N . PHE A 1 469 ? -63.120 -30.249 -9.446 1.00 37.26 489 PHE A N 1
ATOM 2662 C CA . PHE A 1 469 ? -63.288 -28.873 -8.969 1.00 35.55 489 PHE A CA 1
ATOM 2663 C C . PHE A 1 469 ? -62.455 -28.736 -7.689 1.00 35.03 489 PHE A C 1
ATOM 2664 O O . PHE A 1 469 ? -62.570 -29.564 -6.818 1.00 36.28 489 PHE A O 1
ATOM 2672 N N . ALA A 1 470 ? -61.601 -27.725 -7.572 1.00 34.44 490 ALA A N 1
ATOM 2673 C CA . ALA A 1 470 ? -60.784 -27.531 -6.382 1.00 33.42 490 ALA A CA 1
ATOM 2674 C C . ALA A 1 470 ? -61.177 -26.224 -5.743 1.00 33.66 490 ALA A C 1
ATOM 2675 O O . ALA A 1 470 ? -61.401 -25.241 -6.439 1.00 34.60 490 ALA A O 1
ATOM 2677 N N . PHE A 1 471 ? -61.279 -26.227 -4.419 1.00 33.37 491 PHE A N 1
ATOM 2678 C CA . PHE A 1 471 ? -61.685 -25.085 -3.630 1.00 33.22 491 PHE A CA 1
ATOM 2679 C C . PHE A 1 471 ? -60.441 -24.691 -2.862 1.00 32.97 491 PHE A C 1
ATOM 2680 O O . PHE A 1 471 ? -59.892 -25.494 -2.115 1.00 32.75 491 PHE A O 1
ATOM 2688 N N . LYS A 1 472 ? -59.997 -23.457 -3.050 1.00 32.35 492 LYS A N 1
ATOM 2689 C CA . LYS A 1 472 ? -58.768 -22.996 -2.426 1.00 32.42 492 LYS A CA 1
ATOM 2690 C C . LYS A 1 472 ? -59.056 -21.985 -1.318 1.00 32.46 492 LYS A C 1
ATOM 2691 O O . LYS A 1 472 ? -59.866 -21.078 -1.501 1.00 33.24 492 LYS A O 1
ATOM 2697 N N . THR A 1 473 ? -58.369 -22.140 -0.190 1.00 31.97 493 THR A N 1
ATOM 2698 C CA . THR A 1 473 ? -58.726 -21.479 1.065 1.00 31.31 493 THR A CA 1
ATOM 2699 C C . THR A 1 473 ? -57.940 -20.180 1.257 1.00 31.13 493 THR A C 1
ATOM 2700 O O . THR A 1 473 ? -57.630 -19.810 2.368 1.00 31.04 493 THR A O 1
ATOM 2704 N N . GLU A 1 474 ? -57.622 -19.482 0.175 1.00 31.12 494 GLU A N 1
ATOM 2705 C CA . GLU A 1 474 ? -57.052 -18.159 0.286 1.00 31.37 494 GLU A CA 1
ATOM 2706 C C . GLU A 1 474 ? -57.414 -17.352 -0.920 1.00 30.91 494 GLU A C 1
ATOM 2707 O O . GLU A 1 474 ? -57.733 -17.914 -1.942 1.00 31.72 494 GLU A O 1
ATOM 2713 N N . GLU A 1 475 ? -57.364 -16.029 -0.804 1.00 31.00 495 GLU A N 1
ATOM 2714 C CA . GLU A 1 475 ? -57.544 -15.126 -1.930 1.00 30.57 495 GLU A CA 1
ATOM 2715 C C . GLU A 1 475 ? -56.398 -15.316 -2.933 1.00 30.87 495 GLU A C 1
ATOM 2716 O O . GLU A 1 475 ? -55.232 -15.506 -2.526 1.00 30.88 495 GLU A O 1
ATOM 2722 N N . ASN A 1 476 ? -56.720 -15.273 -4.236 1.00 30.25 496 ASN A N 1
ATOM 2723 C CA . ASN A 1 476 ? -55.725 -15.410 -5.301 1.00 29.05 496 ASN A CA 1
ATOM 2724 C C . ASN A 1 476 ? -54.708 -16.509 -5.050 1.00 28.25 496 ASN A C 1
ATOM 2725 O O . ASN A 1 476 ? -53.503 -16.269 -5.036 1.00 27.94 496 ASN A O 1
ATOM 2730 N N . ALA A 1 477 ? -55.202 -17.723 -4.871 1.00 27.44 497 ALA A N 1
ATOM 2731 C CA . ALA A 1 477 ? -54.358 -18.850 -4.579 1.00 27.62 497 ALA A CA 1
ATOM 2732 C C . ALA A 1 477 ? -53.481 -19.178 -5.776 1.00 28.12 497 ALA A C 1
ATOM 2733 O O . ALA A 1 477 ? -53.902 -19.020 -6.903 1.00 28.51 497 ALA A O 1
ATOM 2735 N N . PHE A 1 478 ? -52.249 -19.618 -5.542 1.00 28.58 498 PHE A N 1
ATOM 2736 C CA . PHE A 1 478 ? -51.365 -19.993 -6.630 1.00 28.12 498 PHE A CA 1
ATOM 2737 C C . PHE A 1 478 ? -50.419 -21.136 -6.291 1.00 28.58 498 PHE A C 1
ATOM 2738 O O . PHE A 1 478 ? -50.238 -21.504 -5.147 1.00 29.69 498 PHE A O 1
ATOM 2746 N N . ILE A 1 479 ? -49.821 -21.720 -7.305 1.00 28.83 499 ILE A N 1
ATOM 2747 C CA . ILE A 1 479 ? -48.973 -22.860 -7.133 1.00 28.82 499 ILE A CA 1
ATOM 2748 C C . ILE A 1 479 ? -47.593 -22.530 -7.650 1.00 29.83 499 ILE A C 1
ATOM 2749 O O . ILE A 1 479 ? -47.444 -21.548 -8.387 1.00 28.70 499 ILE A O 1
ATOM 2754 N N . ASN A 1 480 ? -46.598 -23.317 -7.214 1.00 30.29 500 ASN A N 1
ATOM 2755 C CA . ASN A 1 480 ? -45.284 -23.329 -7.827 1.00 31.82 500 ASN A CA 1
ATOM 2756 C C . ASN A 1 480 ? -45.067 -24.740 -8.386 1.00 32.89 500 ASN A C 1
ATOM 2757 O O . ASN A 1 480 ? -45.294 -25.725 -7.683 1.00 33.39 500 ASN A O 1
ATOM 2762 N N . THR A 1 481 ? -44.685 -24.849 -9.655 1.00 33.83 501 THR A N 1
ATOM 2763 C CA . THR A 1 481 ? -44.599 -26.146 -10.325 1.00 34.57 501 THR A CA 1
ATOM 2764 C C . THR A 1 481 ? -43.173 -26.596 -10.219 1.00 35.76 501 THR A C 1
ATOM 2765 O O . THR A 1 481 ? -42.262 -25.777 -10.066 1.00 35.56 501 THR A O 1
ATOM 2769 N N . LEU A 1 482 ? -43.012 -27.911 -10.260 1.00 37.37 502 LEU A N 1
ATOM 2770 C CA . LEU A 1 482 ? -41.710 -28.552 -10.237 1.00 38.98 502 LEU A CA 1
ATOM 2771 C C . LEU A 1 482 ? -41.293 -28.966 -11.650 1.00 39.86 502 LEU A C 1
ATOM 2772 O O . LEU A 1 482 ? -40.107 -29.073 -11.907 1.00 40.45 502 LEU A O 1
ATOM 2777 N N . ALA A 1 483 ? -42.253 -29.142 -12.569 1.00 40.18 503 ALA A N 1
ATOM 2778 C CA . ALA A 1 483 ? -41.969 -29.399 -13.993 1.00 40.24 503 ALA A CA 1
ATOM 2779 C C . ALA A 1 483 ? -42.591 -28.436 -15.004 1.00 40.43 503 ALA A C 1
ATOM 2780 O O . ALA A 1 483 ? -43.769 -28.060 -14.911 1.00 40.55 503 ALA A O 1
ATOM 2782 N N . GLY A 1 484 ? -41.803 -28.066 -16.005 1.00 39.82 504 GLY A N 1
ATOM 2783 C CA . GLY A 1 484 ? -42.393 -27.459 -17.182 1.00 39.52 504 GLY A CA 1
ATOM 2784 C C . GLY A 1 484 ? -41.890 -26.057 -17.334 1.00 38.98 504 GLY A C 1
ATOM 2785 O O . GLY A 1 484 ? -40.951 -25.671 -16.663 1.00 38.53 504 GLY A O 1
ATOM 2786 N N . ARG A 1 485 ? -42.529 -25.290 -18.202 1.00 39.25 505 ARG A N 1
ATOM 2787 C CA . ARG A 1 485 ? -41.918 -24.061 -18.681 1.00 40.11 505 ARG A CA 1
ATOM 2788 C C . ARG A 1 485 ? -41.894 -23.039 -17.596 1.00 39.91 505 ARG A C 1
ATOM 2789 O O . ARG A 1 485 ? -41.182 -22.043 -17.671 1.00 40.03 505 ARG A O 1
ATOM 2797 N N . THR A 1 486 ? -42.662 -23.328 -16.558 1.00 39.88 506 THR A N 1
ATOM 2798 C CA . THR A 1 486 ? -42.835 -22.378 -15.494 1.00 39.94 506 THR A CA 1
ATOM 2799 C C . THR A 1 486 ? -42.269 -22.850 -14.143 1.00 39.68 506 THR A C 1
ATOM 2800 O O . THR A 1 486 ? -42.428 -22.178 -13.130 1.00 40.79 506 THR A O 1
ATOM 2804 N N . SER A 1 487 ? -41.590 -23.990 -14.141 1.00 37.73 507 SER A N 1
ATOM 2805 C CA . SER A 1 487 ? -41.083 -24.594 -12.923 1.00 36.99 507 SER A CA 1
ATOM 2806 C C . SER A 1 487 ? -39.974 -23.843 -12.191 1.00 36.24 507 SER A C 1
ATOM 2807 O O . SER A 1 487 ? -39.232 -23.050 -12.756 1.00 35.77 507 SER A O 1
ATOM 2810 N N . PHE A 1 488 ? -39.900 -24.140 -10.903 1.00 36.00 508 PHE A N 1
ATOM 2811 C CA . PHE A 1 488 ? -38.836 -23.741 -10.008 1.00 36.33 508 PHE A CA 1
ATOM 2812 C C . PHE A 1 488 ? -37.436 -24.073 -10.521 1.00 35.97 508 PHE A C 1
ATOM 2813 O O . PHE A 1 488 ? -36.547 -23.227 -10.395 1.00 36.45 508 PHE A O 1
ATOM 2821 N N . LEU A 1 489 ? -37.256 -25.264 -11.106 1.00 35.29 509 LEU A N 1
ATOM 2822 C CA . LEU A 1 489 ? -35.989 -25.703 -11.711 1.00 34.79 509 LEU A CA 1
ATOM 2823 C C . LEU A 1 489 ? -35.475 -24.763 -12.788 1.00 35.19 509 LEU A C 1
ATOM 2824 O O . LEU A 1 489 ? -34.280 -24.485 -12.816 1.00 36.32 509 LEU A O 1
ATOM 2829 N N . ARG A 1 490 ? -36.347 -24.267 -13.664 1.00 34.12 510 ARG A N 1
ATOM 2830 C CA . ARG A 1 490 ? -35.914 -23.258 -14.618 1.00 33.61 510 ARG A CA 1
ATOM 2831 C C . ARG A 1 490 ? -35.442 -21.966 -13.954 1.00 33.37 510 ARG A C 1
ATOM 2832 O O . ARG A 1 490 ? -34.673 -21.218 -14.547 1.00 33.96 510 ARG A O 1
ATOM 2840 N N . ALA A 1 491 ? -35.886 -21.701 -12.726 1.00 33.21 511 ALA A N 1
ATOM 2841 C CA . ALA A 1 491 ? -35.490 -20.484 -12.022 1.00 32.38 511 ALA A CA 1
ATOM 2842 C C . ALA A 1 491 ? -34.055 -20.505 -11.473 1.00 32.32 511 ALA A C 1
ATOM 2843 O O . ALA A 1 491 ? -33.490 -19.435 -11.177 1.00 32.09 511 ALA A O 1
ATOM 2845 N N . LEU A 1 492 ? -33.459 -21.693 -11.342 1.00 32.22 512 LEU A N 1
ATOM 2846 C CA . LEU A 1 492 ? -32.126 -21.780 -10.703 1.00 33.07 512 LEU A CA 1
ATOM 2847 C C . LEU A 1 492 ? -31.001 -21.852 -11.693 1.00 33.01 512 LEU A C 1
ATOM 2848 O O . LEU A 1 492 ? -31.162 -22.486 -12.745 1.00 32.98 512 LEU A O 1
ATOM 2853 N N . PRO A 1 493 ? -29.844 -21.252 -11.351 1.00 33.58 513 PRO A N 1
ATOM 2854 C CA . PRO A 1 493 ? -28.688 -21.371 -12.255 1.00 34.27 513 PRO A CA 1
ATOM 2855 C C . PRO A 1 493 ? -28.435 -22.821 -12.618 1.00 35.31 513 PRO A C 1
ATOM 2856 O O . PRO A 1 493 ? -28.783 -23.707 -11.844 1.00 36.34 513 PRO A O 1
ATOM 2860 N N . ASP A 1 494 ? -27.878 -23.091 -13.794 1.00 37.67 514 ASP A N 1
ATOM 2861 C CA . ASP A 1 494 ? -27.579 -24.484 -14.198 1.00 39.77 514 ASP A CA 1
ATOM 2862 C C . ASP A 1 494 ? -26.696 -25.208 -13.173 1.00 39.92 514 ASP A C 1
ATOM 2863 O O . ASP A 1 494 ? -26.909 -26.380 -12.827 1.00 39.72 514 ASP A O 1
ATOM 2868 N N . GLU A 1 495 ? -25.704 -24.476 -12.698 1.00 40.59 515 GLU A N 1
ATOM 2869 C CA . GLU A 1 495 ? -24.802 -24.992 -11.701 1.00 42.11 515 GLU A CA 1
ATOM 2870 C C . GLU A 1 495 ? -25.379 -25.192 -10.304 1.00 42.23 515 GLU A C 1
ATOM 2871 O O . GLU A 1 495 ? -24.878 -26.101 -9.605 1.00 42.72 515 GLU A O 1
ATOM 2877 N N . VAL A 1 496 ? -26.389 -24.409 -9.868 1.00 40.81 516 VAL A N 1
ATOM 2878 C CA . VAL A 1 496 ? -26.988 -24.813 -8.582 1.00 39.08 516 VAL A CA 1
ATOM 2879 C C . VAL A 1 496 ? -27.774 -26.112 -8.697 1.00 39.44 516 VAL A C 1
ATOM 2880 O O . VAL A 1 496 ? -27.769 -26.920 -7.764 1.00 39.92 516 VAL A O 1
ATOM 2884 N N . LEU A 1 497 ? -28.404 -26.353 -9.836 1.00 39.16 517 LEU A N 1
ATOM 2885 C CA . LEU A 1 497 ? -29.040 -27.642 -10.080 1.00 39.97 517 LEU A CA 1
ATOM 2886 C C . LEU A 1 497 ? -28.037 -28.814 -10.099 1.00 41.06 517 LEU A C 1
ATOM 2887 O O . LEU A 1 497 ? -28.350 -29.928 -9.641 1.00 42.15 517 LEU A O 1
ATOM 2892 N N . ALA A 1 498 ? -26.852 -28.573 -10.676 1.00 40.95 518 ALA A N 1
ATOM 2893 C CA . ALA A 1 498 ? -25.846 -29.597 -10.912 1.00 40.76 518 ALA A CA 1
ATOM 2894 C C . ALA A 1 498 ? -25.315 -29.990 -9.567 1.00 41.17 518 ALA A C 1
ATOM 2895 O O . ALA A 1 498 ? -25.252 -31.156 -9.255 1.00 42.33 518 ALA A O 1
ATOM 2897 N N . ASN A 1 499 ? -24.937 -28.999 -8.769 1.00 42.34 519 ASN A N 1
ATOM 2898 C CA . ASN A 1 499 ? -24.496 -29.215 -7.405 1.00 42.32 519 ASN A CA 1
ATOM 2899 C C . ASN A 1 499 ? -25.591 -29.754 -6.519 1.00 42.98 519 ASN A C 1
ATOM 2900 O O . ASN A 1 499 ? -25.305 -30.613 -5.706 1.00 44.00 519 ASN A O 1
ATOM 2905 N N . ALA A 1 500 ? -26.834 -29.301 -6.668 1.00 42.80 520 ALA A N 1
ATOM 2906 C CA . ALA A 1 500 ? -27.845 -29.658 -5.689 1.00 42.98 520 ALA A CA 1
ATOM 2907 C C . ALA A 1 500 ? -28.100 -31.135 -5.778 1.00 44.06 520 ALA A C 1
ATOM 2908 O O . ALA A 1 500 ? -28.336 -31.821 -4.762 1.00 43.67 520 ALA A O 1
ATOM 2910 N N . TYR A 1 501 ? -28.053 -31.595 -7.028 1.00 45.04 521 TYR A N 1
ATOM 2911 C CA . TYR A 1 501 ? -28.597 -32.890 -7.414 1.00 45.93 521 TYR A CA 1
ATOM 2912 C C . TYR A 1 501 ? -27.498 -33.853 -7.813 1.00 46.57 521 TYR A C 1
ATOM 2913 O O . TYR A 1 501 ? -27.787 -35.021 -8.056 1.00 46.50 521 TYR A O 1
ATOM 2922 N N . GLN A 1 502 ? -26.258 -33.353 -7.853 1.00 47.13 522 GLN A N 1
ATOM 2923 C CA . GLN A 1 502 ? -25.079 -34.115 -8.275 1.00 47.61 522 GLN A CA 1
ATOM 2924 C C . GLN A 1 502 ? -25.407 -34.791 -9.616 1.00 48.33 522 GLN A C 1
ATOM 2925 O O . GLN A 1 502 ? -25.686 -36.006 -9.676 1.00 48.99 522 GLN A O 1
ATOM 2931 N N . ILE A 1 503 ? -25.422 -33.982 -10.675 1.00 47.94 523 ILE A N 1
ATOM 2932 C CA . ILE A 1 503 ? -25.666 -34.449 -12.024 1.00 47.29 523 ILE A CA 1
ATOM 2933 C C . ILE A 1 503 ? -24.803 -33.490 -12.814 1.00 48.48 523 ILE A C 1
ATOM 2934 O O . ILE A 1 503 ? -24.272 -32.531 -12.224 1.00 47.89 523 ILE A O 1
ATOM 2939 N N . SER A 1 504 ? -24.643 -33.756 -14.112 1.00 49.69 524 SER A N 1
ATOM 2940 C CA . SER A 1 504 ? -23.849 -32.890 -15.002 1.00 51.87 524 SER A CA 1
ATOM 2941 C C . SER A 1 504 ? -24.594 -31.605 -15.399 1.00 53.16 524 SER A C 1
ATOM 2942 O O . SER A 1 504 ? -25.819 -31.570 -15.357 1.00 52.45 524 SER A O 1
ATOM 2945 N N . ARG A 1 505 ? -23.856 -30.561 -15.792 1.00 55.11 525 ARG A N 1
ATOM 2946 C CA . ARG A 1 505 ? -24.489 -29.382 -16.375 1.00 56.57 525 ARG A CA 1
ATOM 2947 C C . ARG A 1 505 ? -25.530 -29.796 -17.419 1.00 57.07 525 ARG A C 1
ATOM 2948 O O . ARG A 1 505 ? -26.625 -29.223 -17.444 1.00 57.59 525 ARG A O 1
ATOM 2956 N N . GLU A 1 506 ? -25.236 -30.802 -18.244 1.00 57.06 526 GLU A N 1
ATOM 2957 C CA . GLU A 1 506 ? -26.206 -31.174 -19.280 1.00 57.22 526 GLU A CA 1
ATOM 2958 C C . GLU A 1 506 ? -27.487 -31.867 -18.782 1.00 56.37 526 GLU A C 1
ATOM 2959 O O . GLU A 1 506 ? -28.583 -31.577 -19.267 1.00 56.74 526 GLU A O 1
ATOM 2965 N N . GLN A 1 507 ? -27.370 -32.784 -17.830 1.00 55.66 527 GLN A N 1
ATOM 2966 C CA . GLN A 1 507 ? -28.549 -33.377 -17.220 1.00 54.68 527 GLN A CA 1
ATOM 2967 C C . GLN A 1 507 ? -29.384 -32.286 -16.562 1.00 53.18 527 GLN A C 1
ATOM 2968 O O . GLN A 1 507 ? -30.598 -32.413 -16.451 1.00 53.46 527 GLN A O 1
ATOM 2974 N N . ALA A 1 508 ? -28.729 -31.221 -16.119 1.00 51.37 528 ALA A N 1
ATOM 2975 C CA . ALA A 1 508 ? -29.390 -30.117 -15.447 1.00 50.29 528 ALA A CA 1
ATOM 2976 C C . ALA A 1 508 ? -30.288 -29.360 -16.436 1.00 49.42 528 ALA A C 1
ATOM 2977 O O . ALA A 1 508 ? -31.453 -29.032 -16.147 1.00 48.31 528 ALA A O 1
ATOM 2979 N N . ARG A 1 509 ? -29.726 -29.122 -17.614 1.00 48.58 529 ARG A N 1
ATOM 2980 C CA . ARG A 1 509 ? -30.457 -28.574 -18.735 1.00 48.13 529 ARG A CA 1
ATOM 2981 C C . ARG A 1 509 ? -31.612 -29.446 -19.223 1.00 47.10 529 ARG A C 1
ATOM 2982 O O . ARG A 1 509 ? -32.596 -28.929 -19.723 1.00 47.12 529 ARG A O 1
ATOM 2990 N N . GLN A 1 510 ? -31.543 -30.758 -19.052 1.00 46.65 530 GLN A N 1
ATOM 2991 C CA . GLN A 1 510 ? -32.676 -31.588 -19.445 1.00 46.42 530 GLN A CA 1
ATOM 2992 C C . GLN A 1 510 ? -33.841 -31.436 -18.497 1.00 45.16 530 GLN A C 1
ATOM 2993 O O . GLN A 1 510 ? -34.995 -31.434 -18.925 1.00 44.82 530 GLN A O 1
ATOM 2999 N N . LEU A 1 511 ? -33.513 -31.357 -17.205 1.00 44.13 531 LEU A N 1
ATOM 3000 C CA . LEU A 1 511 ? -34.450 -31.023 -16.127 1.00 43.07 531 LEU A CA 1
ATOM 3001 C C . LEU A 1 511 ? -35.119 -29.684 -16.405 1.00 42.54 531 LEU A C 1
ATOM 3002 O O . LEU A 1 511 ? -36.339 -29.597 -16.379 1.00 42.88 531 LEU A O 1
ATOM 3007 N N . LYS A 1 512 ? -34.333 -28.650 -16.695 1.00 41.40 532 LYS A N 1
ATOM 3008 C CA . LYS A 1 512 ? -34.902 -27.364 -17.103 1.00 40.03 532 LYS A CA 1
ATOM 3009 C C . LYS A 1 512 ? -35.852 -27.440 -18.314 1.00 40.84 532 LYS A C 1
ATOM 3010 O O . LYS A 1 512 ? -37.048 -27.080 -18.216 1.00 41.24 532 LYS A O 1
ATOM 3016 N N . TYR A 1 513 ? -35.321 -27.938 -19.435 1.00 40.15 533 TYR A N 1
ATOM 3017 C CA . TYR A 1 513 ? -35.946 -27.745 -20.741 1.00 39.03 533 TYR A CA 1
ATOM 3018 C C . TYR A 1 513 ? -36.558 -28.950 -21.412 1.00 39.26 533 TYR A C 1
ATOM 3019 O O . TYR A 1 513 ? -37.237 -28.783 -22.398 1.00 39.33 533 TYR A O 1
ATOM 3028 N N . ASN A 1 514 ? -36.353 -30.167 -20.930 1.00 40.20 534 ASN A N 1
ATOM 3029 C CA . ASN A 1 514 ? -37.017 -31.275 -21.604 1.00 41.11 534 ASN A CA 1
ATOM 3030 C C . ASN A 1 514 ? -38.527 -31.222 -21.616 1.00 41.42 534 ASN A C 1
ATOM 3031 O O . ASN A 1 514 ? -39.125 -31.851 -22.457 1.00 42.01 534 ASN A O 1
ATOM 3036 N N . ARG A 1 515 ? -39.169 -30.531 -20.682 1.00 42.06 535 ARG A N 1
ATOM 3037 C CA . ARG A 1 515 ? -40.622 -30.418 -20.738 1.00 42.47 535 ARG A CA 1
ATOM 3038 C C . ARG A 1 515 ? -41.006 -29.000 -21.137 1.00 44.22 535 ARG A C 1
ATOM 3039 O O . ARG A 1 515 ? -40.637 -28.011 -20.491 1.00 43.61 535 ARG A O 1
ATOM 3047 N N . GLN A 1 516 ? -41.742 -28.927 -22.237 1.00 46.65 536 GLN A N 1
ATOM 3048 C CA . GLN A 1 516 ? -42.019 -27.661 -22.886 1.00 49.63 536 GLN A CA 1
ATOM 3049 C C . GLN A 1 516 ? -43.502 -27.284 -22.792 1.00 49.19 536 GLN A C 1
ATOM 3050 O O . GLN A 1 516 ? -44.063 -26.698 -23.731 1.00 50.87 536 GLN A O 1
ATOM 3056 N N . GLU A 1 517 ? -44.135 -27.619 -21.675 1.00 47.52 537 GLU A N 1
ATOM 3057 C CA . GLU A 1 517 ? -45.511 -27.224 -21.429 1.00 46.45 537 GLU A CA 1
ATOM 3058 C C . GLU A 1 517 ? -45.472 -26.553 -20.066 1.00 45.89 537 GLU A C 1
ATOM 3059 O O . GLU A 1 517 ? -44.422 -26.587 -19.422 1.00 46.16 537 GLU A O 1
ATOM 3065 N N . THR A 1 518 ? -46.557 -25.922 -19.628 1.00 45.12 538 THR A N 1
ATOM 3066 C CA . THR A 1 518 ? -46.517 -25.146 -18.377 1.00 44.64 538 THR A CA 1
ATOM 3067 C C . THR A 1 518 ? -47.083 -25.954 -17.209 1.00 43.54 538 THR A C 1
ATOM 3068 O O . THR A 1 518 ? -46.358 -26.279 -16.264 1.00 44.20 538 THR A O 1
ATOM 3072 N N . ILE A 1 519 ? -48.364 -26.297 -17.270 1.00 41.32 539 ILE A N 1
ATOM 3073 C CA . ILE A 1 519 ? -49.012 -26.902 -16.124 1.00 39.64 539 ILE A CA 1
ATOM 3074 C C . ILE A 1 519 ? -49.703 -28.202 -16.491 1.00 38.37 539 ILE A C 1
ATOM 3075 O O . ILE A 1 519 ? -49.566 -29.172 -15.783 1.00 38.40 539 ILE A O 1
ATOM 3080 N N . ALA A 1 520 ? -50.456 -28.227 -17.582 1.00 38.08 540 ALA A N 1
ATOM 3081 C CA . ALA A 1 520 ? -51.021 -29.459 -18.111 1.00 37.85 540 ALA A CA 1
ATOM 3082 C C . ALA A 1 520 ? -50.004 -30.057 -19.082 1.00 38.52 540 ALA A C 1
ATOM 3083 O O . ALA A 1 520 ? -49.658 -29.452 -20.102 1.00 38.30 540 ALA A O 1
ATOM 3085 N N . LEU A 1 521 ? -49.510 -31.237 -18.711 1.00 38.73 541 LEU A N 1
ATOM 3086 C CA . LEU A 1 521 ? -48.377 -31.875 -19.345 1.00 39.83 541 LEU A CA 1
ATOM 3087 C C . LEU A 1 521 ? -48.888 -33.129 -20.058 1.00 41.17 541 LEU A C 1
ATOM 3088 O O . LEU A 1 521 ? -49.653 -33.903 -19.506 1.00 41.75 541 LEU A O 1
ATOM 3093 N N . SER A 1 522 ? -48.514 -33.301 -21.314 1.00 42.84 542 SER A N 1
ATOM 3094 C CA . SER A 1 522 ? -49.026 -34.406 -22.119 1.00 44.66 542 SER A CA 1
ATOM 3095 C C . SER A 1 522 ? -48.145 -35.634 -21.879 1.00 45.90 542 SER A C 1
ATOM 3096 O O . SER A 1 522 ? -46.925 -35.506 -21.651 1.00 45.05 542 SER A O 1
ATOM 3099 N N . SER A 1 523 ? -48.800 -36.794 -21.879 1.00 47.56 543 SER A N 1
ATOM 3100 C CA . SER A 1 523 ? -48.148 -38.087 -21.861 1.00 50.01 543 SER A CA 1
ATOM 3101 C C . SER A 1 523 ? -48.808 -38.982 -22.891 1.00 51.20 543 SER A C 1
ATOM 3102 O O . SER A 1 523 ? -48.511 -38.859 -24.086 1.00 52.92 543 SER A O 1
ATOM 3105 N N . SER B 1 7 ? -64.408 -26.444 25.388 1.00 81.34 27 SER B N 1
ATOM 3106 C CA . SER B 1 7 ? -63.379 -26.702 24.323 1.00 81.38 27 SER B CA 1
ATOM 3107 C C . SER B 1 7 ? -63.269 -25.460 23.428 1.00 81.50 27 SER B C 1
ATOM 3108 O O . SER B 1 7 ? -64.284 -25.058 22.824 1.00 81.55 27 SER B O 1
ATOM 3111 N N . PRO B 1 8 ? -62.055 -24.851 23.330 1.00 81.21 28 PRO B N 1
ATOM 3112 C CA . PRO B 1 8 ? -61.889 -23.645 22.489 1.00 80.48 28 PRO B CA 1
ATOM 3113 C C . PRO B 1 8 ? -62.335 -23.910 21.043 1.00 79.36 28 PRO B C 1
ATOM 3114 O O . PRO B 1 8 ? -62.618 -22.971 20.289 1.00 79.64 28 PRO B O 1
ATOM 3118 N N . GLN B 1 9 ? -62.402 -25.196 20.697 1.00 77.50 29 GLN B N 1
ATOM 3119 C CA . GLN B 1 9 ? -62.708 -25.671 19.363 1.00 74.96 29 GLN B CA 1
ATOM 3120 C C . GLN B 1 9 ? -64.204 -25.606 19.115 1.00 73.23 29 GLN B C 1
ATOM 3121 O O . GLN B 1 9 ? -64.624 -25.341 17.985 1.00 73.10 29 GLN B O 1
ATOM 3127 N N . ASN B 1 10 ? -64.978 -25.854 20.176 1.00 70.43 30 ASN B N 1
ATOM 3128 C CA . ASN B 1 10 ? -66.444 -25.828 20.173 1.00 67.87 30 ASN B CA 1
ATOM 3129 C C . ASN B 1 10 ? -66.974 -24.763 21.104 1.00 65.95 30 ASN B C 1
ATOM 3130 O O . ASN B 1 10 ? -68.054 -24.907 21.669 1.00 65.83 30 ASN B O 1
ATOM 3135 N N . GLN B 1 11 ? -66.222 -23.683 21.247 1.00 63.87 31 GLN B N 1
ATOM 3136 C CA . GLN B 1 11 ? -66.470 -22.734 22.313 1.00 62.17 31 GLN B CA 1
ATOM 3137 C C . GLN B 1 11 ? -67.763 -21.954 22.179 1.00 59.97 31 GLN B C 1
ATOM 3138 O O . GLN B 1 11 ? -68.104 -21.181 23.081 1.00 60.07 31 GLN B O 1
ATOM 3144 N N . CYS B 1 12 ? -68.488 -22.149 21.082 1.00 57.37 32 CYS B N 1
ATOM 3145 C CA . CYS B 1 12 ? -69.735 -21.405 20.896 1.00 55.53 32 CYS B CA 1
ATOM 3146 C C . CYS B 1 12 ? -70.971 -22.301 20.880 1.00 55.43 32 CYS B C 1
ATOM 3147 O O . CYS B 1 12 ? -72.086 -21.859 20.648 1.00 54.17 32 CYS B O 1
ATOM 3150 N N . GLN B 1 13 ? -70.762 -23.574 21.156 1.00 56.41 33 GLN B N 1
ATOM 3151 C CA . GLN B 1 13 ? -71.875 -24.492 21.339 1.00 57.83 33 GLN B CA 1
ATOM 3152 C C . GLN B 1 13 ? -72.426 -24.331 22.755 1.00 58.50 33 GLN B C 1
ATOM 3153 O O . GLN B 1 13 ? -72.059 -25.032 23.668 1.00 58.73 33 GLN B O 1
ATOM 3159 N N . LEU B 1 14 ? -73.310 -23.363 22.909 1.00 59.99 34 LEU B N 1
ATOM 3160 C CA . LEU B 1 14 ? -73.736 -22.869 24.203 1.00 61.00 34 LEU B CA 1
ATOM 3161 C C . LEU B 1 14 ? -75.088 -23.465 24.578 1.00 61.97 34 LEU B C 1
ATOM 3162 O O . LEU B 1 14 ? -76.054 -23.390 23.808 1.00 61.73 34 LEU B O 1
ATOM 3167 N N . ASN B 1 15 ? -75.152 -24.048 25.773 1.00 63.30 35 ASN B N 1
ATOM 3168 C CA . ASN B 1 15 ? -76.393 -24.631 26.285 1.00 64.13 35 ASN B CA 1
ATOM 3169 C C . ASN B 1 15 ? -77.440 -23.600 26.672 1.00 63.96 35 ASN B C 1
ATOM 3170 O O . ASN B 1 15 ? -78.504 -23.535 26.070 1.00 64.12 35 ASN B O 1
ATOM 3175 N N . GLN B 1 16 ? -77.130 -22.811 27.692 1.00 63.87 36 GLN B N 1
ATOM 3176 C CA . GLN B 1 16 ? -77.948 -21.663 28.057 1.00 64.22 36 GLN B CA 1
ATOM 3177 C C . GLN B 1 16 ? -77.134 -20.365 28.028 1.00 62.65 36 GLN B C 1
ATOM 3178 O O . GLN B 1 16 ? -75.913 -20.357 27.893 1.00 62.71 36 GLN B O 1
ATOM 3184 N N . LEU B 1 17 ? -77.842 -19.255 28.115 1.00 61.14 37 LEU B N 1
ATOM 3185 C CA . LEU B 1 17 ? -77.224 -17.956 28.214 1.00 59.78 37 LEU B CA 1
ATOM 3186 C C . LEU B 1 17 ? -78.020 -17.216 29.278 1.00 59.17 37 LEU B C 1
ATOM 3187 O O . LEU B 1 17 ? -79.244 -17.328 29.337 1.00 59.59 37 LEU B O 1
ATOM 3192 N N . GLN B 1 18 ? -77.333 -16.461 30.121 1.00 57.94 38 GLN B N 1
ATOM 3193 C CA . GLN B 1 18 ? -78.029 -15.615 31.060 1.00 57.11 38 GLN B CA 1
ATOM 3194 C C . GLN B 1 18 ? -77.526 -14.212 30.850 1.00 54.05 38 GLN B C 1
ATOM 3195 O O . GLN B 1 18 ? -76.372 -14.040 30.503 1.00 53.07 38 GLN B O 1
ATOM 3201 N N . ALA B 1 19 ? -78.413 -13.241 31.027 1.00 51.56 39 ALA B N 1
ATOM 3202 C CA . ALA B 1 19 ? -78.032 -11.873 31.297 1.00 50.72 39 ALA B CA 1
ATOM 3203 C C . ALA B 1 19 ? -77.446 -11.784 32.745 1.00 50.69 39 ALA B C 1
ATOM 3204 O O . ALA B 1 19 ? -78.042 -12.316 33.677 1.00 51.62 39 ALA B O 1
ATOM 3206 N N . ARG B 1 20 ? -76.287 -11.153 32.944 1.00 50.04 40 ARG B N 1
ATOM 3207 C CA A ARG B 1 20 ? -75.610 -11.135 34.243 0.50 49.48 40 ARG B CA 1
ATOM 3208 C CA B ARG B 1 20 ? -75.715 -11.103 34.283 0.50 49.85 40 ARG B CA 1
ATOM 3209 C C . ARG B 1 20 ? -75.112 -9.758 34.653 1.00 49.19 40 ARG B C 1
ATOM 3210 O O . ARG B 1 20 ? -74.667 -8.985 33.813 1.00 48.22 40 ARG B O 1
ATOM 3225 N N . GLU B 1 21 ? -75.179 -9.499 35.959 1.00 48.75 41 GLU B N 1
ATOM 3226 C CA . GLU B 1 21 ? -74.718 -8.301 36.630 1.00 47.39 41 GLU B CA 1
ATOM 3227 C C . GLU B 1 21 ? -73.227 -8.532 36.849 1.00 45.00 41 GLU B C 1
ATOM 3228 O O . GLU B 1 21 ? -72.787 -9.686 36.811 1.00 43.79 41 GLU B O 1
ATOM 3234 N N . PRO B 1 22 ? -72.451 -7.464 37.106 1.00 43.73 42 PRO B N 1
ATOM 3235 C CA . PRO B 1 22 ? -71.030 -7.667 37.445 1.00 44.26 42 PRO B CA 1
ATOM 3236 C C . PRO B 1 22 ? -70.880 -8.613 38.643 1.00 45.10 42 PRO B C 1
ATOM 3237 O O . PRO B 1 22 ? -71.752 -8.649 39.526 1.00 45.34 42 PRO B O 1
ATOM 3241 N N . ASP B 1 23 ? -69.802 -9.383 38.703 1.00 45.05 43 ASP B N 1
ATOM 3242 C CA . ASP B 1 23 ? -69.657 -10.306 39.832 1.00 45.46 43 ASP B CA 1
ATOM 3243 C C . ASP B 1 23 ? -68.411 -10.102 40.720 1.00 44.71 43 ASP B C 1
ATOM 3244 O O . ASP B 1 23 ? -67.981 -11.013 41.415 1.00 44.52 43 ASP B O 1
ATOM 3249 N N . ASN B 1 24 ? -67.819 -8.918 40.679 1.00 43.73 44 ASN B N 1
ATOM 3250 C CA . ASN B 1 24 ? -66.790 -8.552 41.621 1.00 43.12 44 ASN B CA 1
ATOM 3251 C C . ASN B 1 24 ? -66.677 -7.051 41.574 1.00 42.11 44 ASN B C 1
ATOM 3252 O O . ASN B 1 24 ? -66.941 -6.485 40.521 1.00 42.74 44 ASN B O 1
ATOM 3257 N N . ARG B 1 25 ? -66.362 -6.414 42.702 1.00 40.03 45 ARG B N 1
ATOM 3258 C CA . ARG B 1 25 ? -66.164 -4.959 42.784 1.00 38.89 45 ARG B CA 1
ATOM 3259 C C . ARG B 1 25 ? -64.750 -4.671 43.365 1.00 37.83 45 ARG B C 1
ATOM 3260 O O . ARG B 1 25 ? -64.215 -5.458 44.127 1.00 37.02 45 ARG B O 1
ATOM 3268 N N . ILE B 1 26 ? -64.141 -3.550 43.022 1.00 36.14 46 ILE B N 1
ATOM 3269 C CA . ILE B 1 26 ? -62.899 -3.182 43.634 1.00 36.05 46 ILE B CA 1
ATOM 3270 C C . ILE B 1 26 ? -63.175 -1.787 44.083 1.00 36.33 46 ILE B C 1
ATOM 3271 O O . ILE B 1 26 ? -63.736 -1.024 43.300 1.00 37.44 46 ILE B O 1
ATOM 3276 N N . GLN B 1 27 ? -62.838 -1.462 45.334 1.00 35.78 47 GLN B N 1
ATOM 3277 C CA . GLN B 1 27 ? -63.037 -0.105 45.851 1.00 34.68 47 GLN B CA 1
ATOM 3278 C C . GLN B 1 27 ? -61.711 0.623 45.741 1.00 33.60 47 GLN B C 1
ATOM 3279 O O . GLN B 1 27 ? -60.662 0.020 45.938 1.00 32.64 47 GLN B O 1
ATOM 3285 N N . ALA B 1 28 ? -61.783 1.911 45.455 1.00 32.75 48 ALA B N 1
ATOM 3286 C CA . ALA B 1 28 ? -60.642 2.791 45.384 1.00 32.99 48 ALA B CA 1
ATOM 3287 C C . ALA B 1 28 ? -60.924 4.096 46.135 1.00 33.34 48 ALA B C 1
ATOM 3288 O O . ALA B 1 28 ? -62.093 4.438 46.434 1.00 33.29 48 ALA B O 1
ATOM 3290 N N . GLU B 1 29 ? -59.866 4.851 46.432 1.00 33.50 49 GLU B N 1
ATOM 3291 C CA . GLU B 1 29 ? -60.088 6.098 47.162 1.00 33.29 49 GLU B CA 1
ATOM 3292 C C . GLU B 1 29 ? -61.255 6.822 46.556 1.00 32.77 49 GLU B C 1
ATOM 3293 O O . GLU B 1 29 ? -62.112 7.239 47.322 1.00 33.50 49 GLU B O 1
ATOM 3299 N N . ALA B 1 30 ? -61.350 6.946 45.226 1.00 31.65 50 ALA B N 1
ATOM 3300 C CA . ALA B 1 30 ? -62.442 7.788 44.651 1.00 30.57 50 ALA B CA 1
ATOM 3301 C C . ALA B 1 30 ? -63.387 7.144 43.614 1.00 30.59 50 ALA B C 1
ATOM 3302 O O . ALA B 1 30 ? -64.028 7.841 42.825 1.00 31.16 50 ALA B O 1
ATOM 3304 N N . GLY B 1 31 ? -63.498 5.824 43.625 1.00 29.82 51 GLY B N 1
ATOM 3305 C CA . GLY B 1 31 ? -64.564 5.191 42.916 1.00 30.09 51 GLY B CA 1
ATOM 3306 C C . GLY B 1 31 ? -64.383 3.698 42.986 1.00 31.26 51 GLY B C 1
ATOM 3307 O O . GLY B 1 31 ? -63.708 3.174 43.863 1.00 31.32 51 GLY B O 1
ATOM 3308 N N . GLN B 1 32 ? -64.955 3.012 42.013 1.00 31.91 52 GLN B N 1
ATOM 3309 C CA . GLN B 1 32 ? -65.090 1.576 42.105 1.00 32.66 52 GLN B CA 1
ATOM 3310 C C . GLN B 1 32 ? -64.969 1.018 40.686 1.00 31.26 52 GLN B C 1
ATOM 3311 O O . GLN B 1 32 ? -65.209 1.710 39.728 1.00 29.80 52 GLN B O 1
ATOM 3317 N N . ILE B 1 33 ? -64.604 -0.243 40.570 1.00 31.12 53 ILE B N 1
ATOM 3318 C CA . ILE B 1 33 ? -64.626 -0.936 39.332 1.00 32.16 53 ILE B CA 1
ATOM 3319 C C . ILE B 1 33 ? -65.322 -2.258 39.542 1.00 32.34 53 ILE B C 1
ATOM 3320 O O . ILE B 1 33 ? -64.912 -3.034 40.390 1.00 31.87 53 ILE B O 1
ATOM 3325 N N . GLU B 1 34 ? -66.349 -2.523 38.740 1.00 32.79 54 GLU B N 1
ATOM 3326 C CA . GLU B 1 34 ? -67.039 -3.796 38.790 1.00 34.48 54 GLU B CA 1
ATOM 3327 C C . GLU B 1 34 ? -66.712 -4.515 37.493 1.00 35.26 54 GLU B C 1
ATOM 3328 O O . GLU B 1 34 ? -66.572 -3.878 36.449 1.00 36.50 54 GLU B O 1
ATOM 3334 N N . THR B 1 35 ? -66.588 -5.830 37.538 1.00 34.73 55 THR B N 1
ATOM 3335 C CA . THR B 1 35 ? -66.178 -6.541 36.359 1.00 35.10 55 THR B CA 1
ATOM 3336 C C . THR B 1 35 ? -67.083 -7.733 36.279 1.00 34.31 55 THR B C 1
ATOM 3337 O O . THR B 1 35 ? -67.522 -8.201 37.307 1.00 33.59 55 THR B O 1
ATOM 3341 N N . TRP B 1 36 ? -67.365 -8.181 35.054 1.00 34.29 56 TRP B N 1
ATOM 3342 C CA . TRP B 1 36 ? -68.136 -9.378 34.790 1.00 34.24 56 TRP B CA 1
ATOM 3343 C C . TRP B 1 36 ? -67.060 -10.369 34.484 1.00 36.75 56 TRP B C 1
ATOM 3344 O O . TRP B 1 36 ? -66.123 -10.035 33.780 1.00 37.61 56 TRP B O 1
ATOM 3355 N N . ASN B 1 37 ? -67.188 -11.583 34.978 1.00 39.45 57 ASN B N 1
ATOM 3356 C CA . ASN B 1 37 ? -66.152 -12.563 34.768 1.00 42.69 57 ASN B CA 1
ATOM 3357 C C . ASN B 1 37 ? -66.011 -12.998 33.314 1.00 43.44 57 ASN B C 1
ATOM 3358 O O . ASN B 1 37 ? -66.984 -13.458 32.721 1.00 43.53 57 ASN B O 1
ATOM 3363 N N . PHE B 1 38 ? -64.807 -12.888 32.747 1.00 44.80 58 PHE B N 1
ATOM 3364 C CA . PHE B 1 38 ? -64.605 -13.193 31.320 1.00 45.75 58 PHE B CA 1
ATOM 3365 C C . PHE B 1 38 ? -64.450 -14.675 31.058 1.00 45.68 58 PHE B C 1
ATOM 3366 O O . PHE B 1 38 ? -64.471 -15.104 29.927 1.00 45.07 58 PHE B O 1
ATOM 3374 N N . ASN B 1 39 ? -64.296 -15.459 32.103 1.00 47.55 59 ASN B N 1
ATOM 3375 C CA . ASN B 1 39 ? -64.111 -16.899 31.948 1.00 49.96 59 ASN B CA 1
ATOM 3376 C C . ASN B 1 39 ? -65.360 -17.699 31.656 1.00 50.35 59 ASN B C 1
ATOM 3377 O O . ASN B 1 39 ? -65.276 -18.898 31.364 1.00 51.05 59 ASN B O 1
ATOM 3382 N N . GLN B 1 40 ? -66.502 -17.025 31.702 1.00 50.57 60 GLN B N 1
ATOM 3383 C CA . GLN B 1 40 ? -67.771 -17.645 31.385 1.00 50.90 60 GLN B CA 1
ATOM 3384 C C . GLN B 1 40 ? -67.846 -17.962 29.896 1.00 50.42 60 GLN B C 1
ATOM 3385 O O . GLN B 1 40 ? -67.428 -17.145 29.081 1.00 50.43 60 GLN B O 1
ATOM 3391 N N . GLY B 1 41 ? -68.361 -19.157 29.587 1.00 50.60 61 GLY B N 1
ATOM 3392 C CA . GLY B 1 41 ? -68.635 -19.690 28.240 1.00 50.51 61 GLY B CA 1
ATOM 3393 C C . GLY B 1 41 ? -69.106 -18.703 27.171 1.00 50.18 61 GLY B C 1
ATOM 3394 O O . GLY B 1 41 ? -68.607 -18.721 26.054 1.00 50.34 61 GLY B O 1
ATOM 3395 N N . ASP B 1 42 ? -70.051 -17.834 27.499 1.00 49.30 62 ASP B N 1
ATOM 3396 C CA . ASP B 1 42 ? -70.565 -16.904 26.516 1.00 48.88 62 ASP B CA 1
ATOM 3397 C C . ASP B 1 42 ? -69.650 -15.700 26.219 1.00 47.62 62 ASP B C 1
ATOM 3398 O O . ASP B 1 42 ? -69.548 -15.275 25.058 1.00 47.65 62 ASP B O 1
ATOM 3403 N N . PHE B 1 43 ? -68.998 -15.156 27.247 1.00 45.33 63 PHE B N 1
ATOM 3404 C CA . PHE B 1 43 ? -67.947 -14.147 27.058 1.00 43.94 63 PHE B CA 1
ATOM 3405 C C . PHE B 1 43 ? -66.779 -14.655 26.192 1.00 43.70 63 PHE B C 1
ATOM 3406 O O . PHE B 1 43 ? -66.265 -13.931 25.339 1.00 42.95 63 PHE B O 1
ATOM 3414 N N . GLN B 1 44 ? -66.369 -15.904 26.400 1.00 43.28 64 GLN B N 1
ATOM 3415 C CA . GLN B 1 44 ? -65.346 -16.503 25.565 1.00 43.51 64 GLN B CA 1
ATOM 3416 C C . GLN B 1 44 ? -65.774 -16.740 24.097 1.00 43.71 64 GLN B C 1
ATOM 3417 O O . GLN B 1 44 ? -64.964 -16.562 23.186 1.00 45.14 64 GLN B O 1
ATOM 3423 N N . CYS B 1 45 ? -67.022 -17.136 23.859 1.00 42.15 65 CYS B N 1
ATOM 3424 C CA . CYS B 1 45 ? -67.581 -17.212 22.515 1.00 40.92 65 CYS B CA 1
ATOM 3425 C C . CYS B 1 45 ? -67.474 -15.844 21.804 1.00 38.56 65 CYS B C 1
ATOM 3426 O O . CYS B 1 45 ? -66.966 -15.714 20.697 1.00 38.00 65 CYS B O 1
ATOM 3429 N N . ALA B 1 46 ? -67.959 -14.812 22.467 1.00 36.03 66 ALA B N 1
ATOM 3430 C CA . ALA B 1 46 ? -67.918 -13.478 21.917 1.00 34.42 66 ALA B CA 1
ATOM 3431 C C . ALA B 1 46 ? -66.510 -12.863 21.817 1.00 32.96 66 ALA B C 1
ATOM 3432 O O . ALA B 1 46 ? -66.330 -11.939 21.059 1.00 32.05 66 ALA B O 1
ATOM 3434 N N . GLY B 1 47 ? -65.538 -13.383 22.578 1.00 33.64 67 GLY B N 1
ATOM 3435 C CA . GLY B 1 47 ? -64.151 -12.860 22.717 1.00 31.46 67 GLY B CA 1
ATOM 3436 C C . GLY B 1 47 ? -64.135 -11.459 23.326 1.00 31.49 67 GLY B C 1
ATOM 3437 O O . GLY B 1 47 ? -63.375 -10.568 22.860 1.00 31.03 67 GLY B O 1
ATOM 3438 N N . VAL B 1 48 ? -64.968 -11.271 24.359 1.00 29.13 68 VAL B N 1
ATOM 3439 C CA . VAL B 1 48 ? -65.154 -9.986 25.022 1.00 29.13 68 VAL B CA 1
ATOM 3440 C C . VAL B 1 48 ? -64.990 -10.123 26.563 1.00 29.90 68 VAL B C 1
ATOM 3441 O O . VAL B 1 48 ? -65.247 -11.223 27.159 1.00 31.67 68 VAL B O 1
ATOM 3445 N N . ALA B 1 49 ? -64.501 -9.050 27.192 1.00 27.76 69 ALA B N 1
ATOM 3446 C CA . ALA B 1 49 ? -64.446 -8.903 28.639 1.00 27.29 69 ALA B CA 1
ATOM 3447 C C . ALA B 1 49 ? -65.080 -7.568 28.919 1.00 28.37 69 ALA B C 1
ATOM 3448 O O . ALA B 1 49 ? -65.109 -6.690 28.049 1.00 29.22 69 ALA B O 1
ATOM 3450 N N . ALA B 1 50 ? -65.616 -7.395 30.121 1.00 29.09 70 ALA B N 1
ATOM 3451 C CA . ALA B 1 50 ? -66.336 -6.158 30.408 1.00 29.05 70 ALA B CA 1
ATOM 3452 C C . ALA B 1 50 ? -66.105 -5.715 31.844 1.00 29.29 70 ALA B C 1
ATOM 3453 O O . ALA B 1 50 ? -65.962 -6.548 32.731 1.00 29.30 70 ALA B O 1
ATOM 3455 N N . SER B 1 51 ? -66.062 -4.410 32.054 1.00 28.91 71 SER B N 1
ATOM 3456 C CA . SER B 1 51 ? -65.963 -3.880 33.371 1.00 29.49 71 SER B CA 1
ATOM 3457 C C . SER B 1 51 ? -66.813 -2.604 33.371 1.00 30.39 71 SER B C 1
ATOM 3458 O O . SER B 1 51 ? -67.086 -2.064 32.310 1.00 30.36 71 SER B O 1
ATOM 3461 N N . ARG B 1 52 ? -67.231 -2.144 34.551 1.00 30.93 72 ARG B N 1
ATOM 3462 C CA . ARG B 1 52 ? -67.988 -0.904 34.702 1.00 31.04 72 ARG B CA 1
ATOM 3463 C C . ARG B 1 52 ? -67.305 -0.143 35.819 1.00 31.63 72 ARG B C 1
ATOM 3464 O O . ARG B 1 52 ? -67.024 -0.694 36.872 1.00 31.44 72 ARG B O 1
ATOM 3472 N N . ILE B 1 53 ? -67.046 1.128 35.576 1.00 32.39 73 ILE B N 1
ATOM 3473 C CA . ILE B 1 53 ? -66.271 1.932 36.461 1.00 33.17 73 ILE B CA 1
ATOM 3474 C C . ILE B 1 53 ? -67.070 3.152 36.849 1.00 33.55 73 ILE B C 1
ATOM 3475 O O . ILE B 1 53 ? -67.809 3.737 36.024 1.00 31.77 73 ILE B O 1
ATOM 3480 N N . THR B 1 54 ? -66.935 3.504 38.136 1.00 33.56 74 THR B N 1
ATOM 3481 C CA . THR B 1 54 ? -67.568 4.694 38.659 1.00 33.69 74 THR B CA 1
ATOM 3482 C C . THR B 1 54 ? -66.484 5.516 39.281 1.00 33.12 74 THR B C 1
ATOM 3483 O O . THR B 1 54 ? -65.615 4.996 39.978 1.00 32.03 74 THR B O 1
ATOM 3487 N N . ILE B 1 55 ? -66.583 6.807 38.999 1.00 33.13 75 ILE B N 1
ATOM 3488 C CA . ILE B 1 55 ? -65.624 7.798 39.351 1.00 32.86 75 ILE B CA 1
ATOM 3489 C C . ILE B 1 55 ? -66.389 8.957 40.016 1.00 35.16 75 ILE B C 1
ATOM 3490 O O . ILE B 1 55 ? -67.222 9.662 39.375 1.00 33.09 75 ILE B O 1
ATOM 3495 N N . GLN B 1 56 ? -66.057 9.137 41.305 1.00 36.58 76 GLN B N 1
ATOM 3496 C CA . GLN B 1 56 ? -66.697 10.104 42.162 1.00 38.19 76 GLN B CA 1
ATOM 3497 C C . GLN B 1 56 ? -66.176 11.468 41.758 1.00 38.65 76 GLN B C 1
ATOM 3498 O O . GLN B 1 56 ? -65.147 11.590 41.107 1.00 38.87 76 GLN B O 1
ATOM 3504 N N . ARG B 1 57 ? -66.890 12.498 42.156 1.00 39.57 77 ARG B N 1
ATOM 3505 C CA . ARG B 1 57 ? -66.475 13.849 41.901 1.00 41.66 77 ARG B CA 1
ATOM 3506 C C . ARG B 1 57 ? -65.007 14.076 42.258 1.00 41.34 77 ARG B C 1
ATOM 3507 O O . ARG B 1 57 ? -64.530 13.607 43.300 1.00 41.58 77 ARG B O 1
ATOM 3515 N N . ASN B 1 58 ? -64.290 14.786 41.379 1.00 40.52 78 ASN B N 1
ATOM 3516 C CA . ASN B 1 58 ? -62.860 15.009 41.522 1.00 38.73 78 ASN B CA 1
ATOM 3517 C C . ASN B 1 58 ? -62.048 13.717 41.613 1.00 37.37 78 ASN B C 1
ATOM 3518 O O . ASN B 1 58 ? -60.925 13.751 42.073 1.00 37.67 78 ASN B O 1
ATOM 3523 N N . GLY B 1 59 ? -62.596 12.585 41.164 1.00 35.66 79 GLY B N 1
ATOM 3524 C CA . GLY B 1 59 ? -61.827 11.336 41.002 1.00 34.03 79 GLY B CA 1
ATOM 3525 C C . GLY B 1 59 ? -60.980 11.244 39.721 1.00 33.22 79 GLY B C 1
ATOM 3526 O O . GLY B 1 59 ? -61.367 11.735 38.673 1.00 32.66 79 GLY B O 1
ATOM 3527 N N . LEU B 1 60 ? -59.799 10.630 39.823 1.00 32.28 80 LEU B N 1
ATOM 3528 C CA . LEU B 1 60 ? -58.806 10.518 38.754 1.00 30.44 80 LEU B CA 1
ATOM 3529 C C . LEU B 1 60 ? -58.492 9.045 38.539 1.00 30.15 80 LEU B C 1
ATOM 3530 O O . LEU B 1 60 ? -57.862 8.413 39.388 1.00 28.80 80 LEU B O 1
ATOM 3535 N N . HIS B 1 61 ? -58.966 8.507 37.406 1.00 29.30 81 HIS B N 1
ATOM 3536 C CA . HIS B 1 61 ? -58.627 7.167 36.999 1.00 29.09 81 HIS B CA 1
ATOM 3537 C C . HIS B 1 61 ? -57.190 7.181 36.407 1.00 29.69 81 HIS B C 1
ATOM 3538 O O . HIS B 1 61 ? -56.901 7.889 35.455 1.00 28.86 81 HIS B O 1
ATOM 3545 N N . LEU B 1 62 ? -56.289 6.442 37.042 1.00 30.46 82 LEU B N 1
ATOM 3546 C CA . LEU B 1 62 ? -54.855 6.473 36.781 1.00 31.76 82 LEU B CA 1
ATOM 3547 C C . LEU B 1 62 ? -54.488 5.967 35.372 1.00 32.59 82 LEU B C 1
ATOM 3548 O O . LEU B 1 62 ? -55.225 5.132 34.826 1.00 34.50 82 LEU B O 1
ATOM 3553 N N . PRO B 1 63 ? -53.375 6.450 34.768 1.00 32.10 83 PRO B N 1
ATOM 3554 C CA . PRO B 1 63 ? -53.124 6.020 33.393 1.00 30.87 83 PRO B CA 1
ATOM 3555 C C . PRO B 1 63 ? -52.895 4.548 33.301 1.00 29.77 83 PRO B C 1
ATOM 3556 O O . PRO B 1 63 ? -52.174 3.996 34.119 1.00 29.30 83 PRO B O 1
ATOM 3560 N N . SER B 1 64 ? -53.522 3.923 32.310 1.00 29.33 84 SER B N 1
ATOM 3561 C CA . SER B 1 64 ? -53.261 2.523 31.981 1.00 28.72 84 SER B CA 1
ATOM 3562 C C . SER B 1 64 ? -53.492 2.274 30.498 1.00 27.53 84 SER B C 1
ATOM 3563 O O . SER B 1 64 ? -54.106 3.089 29.802 1.00 26.99 84 SER B O 1
ATOM 3566 N N . TYR B 1 65 ? -53.048 1.109 30.034 1.00 26.19 85 TYR B N 1
ATOM 3567 C CA . TYR B 1 65 ? -53.387 0.663 28.694 1.00 24.87 85 TYR B CA 1
ATOM 3568 C C . TYR B 1 65 ? -53.645 -0.804 28.818 1.00 24.37 85 TYR B C 1
ATOM 3569 O O . TYR B 1 65 ? -53.250 -1.395 29.808 1.00 23.11 85 TYR B O 1
ATOM 3578 N N . SER B 1 66 ? -54.276 -1.386 27.798 1.00 24.93 86 SER B N 1
ATOM 3579 C CA . SER B 1 66 ? -54.679 -2.786 27.814 1.00 24.54 86 SER B CA 1
ATOM 3580 C C . SER B 1 66 ? -54.228 -3.429 26.515 1.00 23.98 86 SER B C 1
ATOM 3581 O O . SER B 1 66 ? -54.044 -2.723 25.523 1.00 23.42 86 SER B O 1
ATOM 3584 N N . ASN B 1 67 ? -54.089 -4.753 26.526 1.00 23.70 87 ASN B N 1
ATOM 3585 C CA . ASN B 1 67 ? -53.781 -5.546 25.346 1.00 24.64 87 ASN B CA 1
ATOM 3586 C C . ASN B 1 67 ? -54.949 -5.660 24.337 1.00 25.54 87 ASN B C 1
ATOM 3587 O O . ASN B 1 67 ? -54.751 -6.116 23.225 1.00 26.15 87 ASN B O 1
ATOM 3592 N N . ALA B 1 68 ? -56.163 -5.260 24.725 1.00 26.14 88 ALA B N 1
ATOM 3593 C CA . ALA B 1 68 ? -57.358 -5.378 23.897 1.00 25.41 88 ALA B CA 1
ATOM 3594 C C . ALA B 1 68 ? -57.870 -3.985 23.564 1.00 25.88 88 ALA B C 1
ATOM 3595 O O . ALA B 1 68 ? -57.836 -3.081 24.409 1.00 25.08 88 ALA B O 1
ATOM 3597 N N . PRO B 1 69 ? -58.295 -3.775 22.306 1.00 26.05 89 PRO B N 1
ATOM 3598 C CA . PRO B 1 69 ? -58.978 -2.532 21.992 1.00 26.50 89 PRO B CA 1
ATOM 3599 C C . PRO B 1 69 ? -60.289 -2.465 22.759 1.00 27.82 89 PRO B C 1
ATOM 3600 O O . PRO B 1 69 ? -60.869 -3.493 23.166 1.00 27.06 89 PRO B O 1
ATOM 3604 N N . GLN B 1 70 ? -60.768 -1.249 22.952 1.00 28.85 90 GLN B N 1
ATOM 3605 C CA . GLN B 1 70 ? -61.954 -1.136 23.717 1.00 30.33 90 GLN B CA 1
ATOM 3606 C C . GLN B 1 70 ? -62.834 -0.017 23.295 1.00 30.19 90 GLN B C 1
ATOM 3607 O O . GLN B 1 70 ? -62.382 0.932 22.671 1.00 30.73 90 GLN B O 1
ATOM 3613 N N . LEU B 1 71 ? -64.108 -0.183 23.629 1.00 29.94 91 LEU B N 1
ATOM 3614 C CA . LEU B 1 71 ? -65.073 0.837 23.437 1.00 30.51 91 LEU B CA 1
ATOM 3615 C C . LEU B 1 71 ? -65.664 1.085 24.813 1.00 31.32 91 LEU B C 1
ATOM 3616 O O . LEU B 1 71 ? -66.081 0.179 25.514 1.00 33.19 91 LEU B O 1
ATOM 3621 N N . ILE B 1 72 ? -65.675 2.340 25.211 1.00 30.95 92 ILE B N 1
ATOM 3622 C CA . ILE B 1 72 ? -66.130 2.724 26.499 1.00 30.30 92 ILE B CA 1
ATOM 3623 C C . ILE B 1 72 ? -67.393 3.544 26.271 1.00 30.50 92 ILE B C 1
ATOM 3624 O O . ILE B 1 72 ? -67.313 4.604 25.652 1.00 29.64 92 ILE B O 1
ATOM 3629 N N . TYR B 1 73 ? -68.547 3.081 26.775 1.00 30.64 93 TYR B N 1
ATOM 3630 C CA . TYR B 1 73 ? -69.783 3.877 26.728 1.00 29.13 93 TYR B CA 1
ATOM 3631 C C . TYR B 1 73 ? -69.998 4.704 28.009 1.00 28.41 93 TYR B C 1
ATOM 3632 O O . TYR B 1 73 ? -70.044 4.189 29.091 1.00 28.02 93 TYR B O 1
ATOM 3641 N N . ILE B 1 74 ? -70.147 6.007 27.913 1.00 28.78 94 ILE B N 1
ATOM 3642 C CA . ILE B 1 74 ? -70.350 6.791 29.109 1.00 28.95 94 ILE B CA 1
ATOM 3643 C C . ILE B 1 74 ? -71.836 6.690 29.445 1.00 30.43 94 ILE B C 1
ATOM 3644 O O . ILE B 1 74 ? -72.654 7.308 28.762 1.00 29.37 94 ILE B O 1
ATOM 3649 N N . VAL B 1 75 ? -72.179 5.900 30.471 1.00 32.81 95 VAL B N 1
ATOM 3650 C CA . VAL B 1 75 ? -73.577 5.740 30.910 1.00 34.49 95 VAL B CA 1
ATOM 3651 C C . VAL B 1 75 ? -74.122 6.901 31.739 1.00 36.26 95 VAL B C 1
ATOM 3652 O O . VAL B 1 75 ? -75.311 7.175 31.741 1.00 37.01 95 VAL B O 1
ATOM 3656 N N . GLN B 1 76 ? -73.234 7.636 32.383 1.00 38.39 96 GLN B N 1
ATOM 3657 C CA . GLN B 1 76 ? -73.652 8.774 33.184 1.00 39.37 96 GLN B CA 1
ATOM 3658 C C . GLN B 1 76 ? -72.488 9.722 33.449 1.00 38.41 96 GLN B C 1
ATOM 3659 O O . GLN B 1 76 ? -71.367 9.258 33.603 1.00 37.66 96 GLN B O 1
ATOM 3665 N N . GLY B 1 77 ? -72.745 11.028 33.488 1.00 38.38 97 GLY B N 1
ATOM 3666 C CA . GLY B 1 77 ? -71.761 11.988 33.968 1.00 38.42 97 GLY B CA 1
ATOM 3667 C C . GLY B 1 77 ? -71.039 12.839 32.961 1.00 39.54 97 GLY B C 1
ATOM 3668 O O . GLY B 1 77 ? -71.405 12.905 31.807 1.00 39.62 97 GLY B O 1
ATOM 3669 N N . ARG B 1 78 ? -70.000 13.525 33.415 1.00 40.93 98 ARG B N 1
ATOM 3670 C CA . ARG B 1 78 ? -69.185 14.368 32.562 1.00 41.70 98 ARG B CA 1
ATOM 3671 C C . ARG B 1 78 ? -67.760 14.301 33.077 1.00 41.40 98 ARG B C 1
ATOM 3672 O O . ARG B 1 78 ? -67.529 14.467 34.276 1.00 42.19 98 ARG B O 1
ATOM 3680 N N . GLY B 1 79 ? -66.816 14.094 32.160 1.00 40.20 99 GLY B N 1
ATOM 3681 C CA . GLY B 1 79 ? -65.416 14.089 32.470 1.00 37.76 99 GLY B CA 1
ATOM 3682 C C . GLY B 1 79 ? -64.457 14.598 31.402 1.00 36.56 99 GLY B C 1
ATOM 3683 O O . GLY B 1 79 ? -64.804 15.351 30.481 1.00 35.14 99 GLY B O 1
ATOM 3684 N N . VAL B 1 80 ? -63.213 14.161 31.579 1.00 35.01 100 VAL B N 1
ATOM 3685 C CA . VAL B 1 80 ? -62.109 14.516 30.742 1.00 34.09 100 VAL B CA 1
ATOM 3686 C C . VAL B 1 80 ? -61.388 13.196 30.500 1.00 33.55 100 VAL B C 1
ATOM 3687 O O . VAL B 1 80 ? -61.355 12.326 31.376 1.00 32.79 100 VAL B O 1
ATOM 3691 N N . LEU B 1 81 ? -60.859 13.017 29.294 1.00 32.92 101 LEU B N 1
ATOM 3692 C CA . LEU B 1 81 ? -59.986 11.885 28.984 1.00 32.85 101 LEU B CA 1
ATOM 3693 C C . LEU B 1 81 ? -58.903 12.516 28.070 1.00 33.71 101 LEU B C 1
ATOM 3694 O O . LEU B 1 81 ? -59.287 13.203 27.122 1.00 36.27 101 LEU B O 1
ATOM 3699 N N . GLY B 1 82 ? -57.584 12.414 28.227 1.00 33.32 102 GLY B N 1
ATOM 3700 C CA . GLY B 1 82 ? -56.818 11.391 28.860 1.00 33.64 102 GLY B CA 1
ATOM 3701 C C . GLY B 1 82 ? -55.927 10.545 27.952 1.00 32.77 102 GLY B C 1
ATOM 3702 O O . GLY B 1 82 ? -55.155 9.749 28.482 1.00 33.34 102 GLY B O 1
ATOM 3703 N N . ALA B 1 83 ? -56.025 10.647 26.621 1.00 32.24 103 ALA B N 1
ATOM 3704 C CA . ALA B 1 83 ? -55.399 9.613 25.750 1.00 31.51 103 ALA B CA 1
ATOM 3705 C C . ALA B 1 83 ? -54.042 10.005 25.183 1.00 31.30 103 ALA B C 1
ATOM 3706 O O . ALA B 1 83 ? -53.852 11.139 24.759 1.00 31.70 103 ALA B O 1
ATOM 3708 N N . VAL B 1 84 ? -53.100 9.069 25.183 1.00 30.94 104 VAL B N 1
ATOM 3709 C CA . VAL B 1 84 ? -51.719 9.384 24.832 1.00 29.97 104 VAL B CA 1
ATOM 3710 C C . VAL B 1 84 ? -51.273 8.783 23.483 1.00 30.57 104 VAL B C 1
ATOM 3711 O O . VAL B 1 84 ? -51.290 7.550 23.277 1.00 29.74 104 VAL B O 1
ATOM 3715 N N . PHE B 1 85 ? -50.882 9.655 22.555 1.00 30.90 105 PHE B N 1
ATOM 3716 C CA . PHE B 1 85 ? -50.439 9.158 21.247 1.00 32.91 105 PHE B CA 1
ATOM 3717 C C . PHE B 1 85 ? -48.919 9.158 21.192 1.00 32.39 105 PHE B C 1
ATOM 3718 O O . PHE B 1 85 ? -48.293 10.204 21.228 1.00 31.44 105 PHE B O 1
ATOM 3726 N N . SER B 1 86 ? -48.350 7.964 21.172 1.00 33.12 106 SER B N 1
ATOM 3727 C CA . SER B 1 86 ? -46.903 7.812 21.204 1.00 35.35 106 SER B CA 1
ATOM 3728 C C . SER B 1 86 ? -46.189 8.644 20.110 1.00 36.39 106 SER B C 1
ATOM 3729 O O . SER B 1 86 ? -46.386 8.428 18.899 1.00 35.93 106 SER B O 1
ATOM 3732 N N . GLY B 1 87 ? -45.405 9.637 20.535 1.00 37.71 107 GLY B N 1
ATOM 3733 C CA . GLY B 1 87 ? -44.665 10.485 19.585 1.00 38.49 107 GLY B CA 1
ATOM 3734 C C . GLY B 1 87 ? -45.321 11.742 19.036 1.00 39.29 107 GLY B C 1
ATOM 3735 O O . GLY B 1 87 ? -44.702 12.490 18.267 1.00 39.68 107 GLY B O 1
ATOM 3736 N N . CYS B 1 88 ? -46.574 11.994 19.407 1.00 39.78 108 CYS B N 1
ATOM 3737 C CA . CYS B 1 88 ? -47.232 13.239 19.025 1.00 40.09 108 CYS B CA 1
ATOM 3738 C C . CYS B 1 88 ? -46.810 14.419 19.876 1.00 39.21 108 CYS B C 1
ATOM 3739 O O . CYS B 1 88 ? -46.647 14.272 21.060 1.00 40.14 108 CYS B O 1
ATOM 3742 N N . PRO B 1 89 ? -46.616 15.599 19.286 1.00 38.64 109 PRO B N 1
ATOM 3743 C CA . PRO B 1 89 ? -46.286 16.716 20.165 1.00 38.24 109 PRO B CA 1
ATOM 3744 C C . PRO B 1 89 ? -47.412 17.144 21.099 1.00 38.41 109 PRO B C 1
ATOM 3745 O O . PRO B 1 89 ? -48.578 16.834 20.847 1.00 38.37 109 PRO B O 1
ATOM 3749 N N . GLU B 1 90 ? -47.048 17.845 22.179 1.00 38.57 110 GLU B N 1
ATOM 3750 C CA . GLU B 1 90 ? -47.992 18.410 23.150 1.00 37.81 110 GLU B CA 1
ATOM 3751 C C . GLU B 1 90 ? -48.508 19.710 22.577 1.00 37.29 110 GLU B C 1
ATOM 3752 O O . GLU B 1 90 ? -47.766 20.678 22.455 1.00 38.06 110 GLU B O 1
ATOM 3758 N N . THR B 1 91 ? -49.781 19.744 22.217 1.00 36.71 111 THR B N 1
ATOM 3759 C CA . THR B 1 91 ? -50.341 20.922 21.567 1.00 35.41 111 THR B CA 1
ATOM 3760 C C . THR B 1 91 ? -51.311 21.657 22.455 1.00 35.71 111 THR B C 1
ATOM 3761 O O . THR B 1 91 ? -51.920 22.617 22.017 1.00 35.78 111 THR B O 1
ATOM 3765 N N . PHE B 1 92 ? -51.490 21.191 23.688 1.00 36.60 112 PHE B N 1
ATOM 3766 C CA . PHE B 1 92 ? -52.226 21.949 24.691 1.00 37.39 112 PHE B CA 1
ATOM 3767 C C . PHE B 1 92 ? -51.178 22.537 25.639 1.00 38.81 112 PHE B C 1
ATOM 3768 O O . PHE B 1 92 ? -50.604 21.832 26.510 1.00 37.71 112 PHE B O 1
ATOM 3776 N N . GLU B 1 93 ? -50.898 23.823 25.463 1.00 40.30 113 GLU B N 1
ATOM 3777 C CA . GLU B 1 93 ? -49.767 24.354 26.200 1.00 44.52 113 GLU B CA 1
ATOM 3778 C C . GLU B 1 93 ? -49.985 25.741 26.757 1.00 46.25 113 GLU B C 1
ATOM 3779 O O . GLU B 1 93 ? -50.582 26.581 26.074 1.00 46.81 113 GLU B O 1
ATOM 3785 N N . GLU B 1 94 ? -49.519 26.012 27.978 1.00 48.36 114 GLU B N 1
ATOM 3786 C CA . GLU B 1 94 ? -49.646 27.406 28.416 1.00 50.88 114 GLU B CA 1
ATOM 3787 C C . GLU B 1 94 ? -48.739 28.353 27.631 1.00 50.83 114 GLU B C 1
ATOM 3788 O O . GLU B 1 94 ? -47.671 27.967 27.159 1.00 50.25 114 GLU B O 1
ATOM 3794 N N . SER B 1 95 ? -49.243 29.571 27.452 1.00 51.83 115 SER B N 1
ATOM 3795 C CA . SER B 1 95 ? -48.627 30.599 26.637 1.00 53.04 115 SER B CA 1
ATOM 3796 C C . SER B 1 95 ? -47.390 31.101 27.352 1.00 54.99 115 SER B C 1
ATOM 3797 O O . SER B 1 95 ? -47.357 31.183 28.594 1.00 56.04 115 SER B O 1
ATOM 3800 N N . GLN B 1 96 ? -46.357 31.419 26.590 1.00 56.22 116 GLN B N 1
ATOM 3801 C CA . GLN B 1 96 ? -45.171 31.935 27.230 1.00 58.00 116 GLN B CA 1
ATOM 3802 C C . GLN B 1 96 ? -45.403 33.420 27.499 1.00 59.55 116 GLN B C 1
ATOM 3803 O O . GLN B 1 96 ? -44.606 34.066 28.185 1.00 60.20 116 GLN B O 1
ATOM 3809 N N . GLN B 1 97 ? -46.528 33.932 26.994 1.00 60.91 117 GLN B N 1
ATOM 3810 C CA . GLN B 1 97 ? -46.793 35.375 26.938 1.00 61.74 117 GLN B CA 1
ATOM 3811 C C . GLN B 1 97 ? -48.171 35.765 27.515 1.00 62.62 117 GLN B C 1
ATOM 3812 O O . GLN B 1 97 ? -49.146 36.035 26.793 1.00 62.62 117 GLN B O 1
ATOM 3818 N N . ARG B 1 165 ? -38.923 23.262 32.588 1.00 62.56 185 ARG B N 1
ATOM 3819 C CA . ARG B 1 165 ? -39.735 24.386 32.124 1.00 63.16 185 ARG B CA 1
ATOM 3820 C C . ARG B 1 165 ? -40.972 24.668 32.999 1.00 63.12 185 ARG B C 1
ATOM 3821 O O . ARG B 1 165 ? -41.755 23.762 33.319 1.00 63.22 185 ARG B O 1
ATOM 3829 N N . GLN B 1 166 ? -41.155 25.947 33.338 1.00 62.56 186 GLN B N 1
ATOM 3830 C CA . GLN B 1 166 ? -42.168 26.431 34.295 1.00 62.16 186 GLN B CA 1
ATOM 3831 C C . GLN B 1 166 ? -43.622 26.257 33.870 1.00 60.20 186 GLN B C 1
ATOM 3832 O O . GLN B 1 166 ? -44.525 26.358 34.713 1.00 61.00 186 GLN B O 1
ATOM 3838 N N . LEU B 1 167 ? -43.854 26.041 32.574 1.00 57.18 187 LEU B N 1
ATOM 3839 C CA . LEU B 1 167 ? -45.211 26.006 32.021 1.00 53.47 187 LEU B CA 1
ATOM 3840 C C . LEU B 1 167 ? -45.761 24.595 31.792 1.00 50.54 187 LEU B C 1
ATOM 3841 O O . LEU B 1 167 ? -45.035 23.644 31.483 1.00 50.19 187 LEU B O 1
ATOM 3846 N N . ASP B 1 168 ? -47.063 24.471 31.991 1.00 47.29 188 ASP B N 1
ATOM 3847 C CA . ASP B 1 168 ? -47.793 23.238 31.725 1.00 44.35 188 ASP B CA 1
ATOM 3848 C C . ASP B 1 168 ? -47.958 23.021 30.209 1.00 42.70 188 ASP B C 1
ATOM 3849 O O . ASP B 1 168 ? -48.325 23.942 29.464 1.00 42.44 188 ASP B O 1
ATOM 3854 N N . ARG B 1 169 ? -47.647 21.808 29.758 1.00 40.26 189 ARG B N 1
ATOM 3855 C CA . ARG B 1 169 ? -48.055 21.368 28.452 1.00 38.80 189 ARG B CA 1
ATOM 3856 C C . ARG B 1 169 ? -48.348 19.887 28.471 1.00 37.34 189 ARG B C 1
ATOM 3857 O O . ARG B 1 169 ? -47.785 19.155 29.288 1.00 37.23 189 ARG B O 1
ATOM 3865 N N . HIS B 1 170 ? -49.253 19.459 27.591 1.00 34.10 190 HIS B N 1
ATOM 3866 C CA . HIS B 1 170 ? -49.623 18.066 27.545 1.00 32.03 190 HIS B CA 1
ATOM 3867 C C . HIS B 1 170 ? -50.295 17.846 26.212 1.00 31.01 190 HIS B C 1
ATOM 3868 O O . HIS B 1 170 ? -50.532 18.829 25.508 1.00 30.28 190 HIS B O 1
ATOM 3875 N N . GLN B 1 171 ? -50.598 16.596 25.868 1.00 30.16 191 GLN B N 1
ATOM 3876 C CA . GLN B 1 171 ? -51.324 16.345 24.630 1.00 31.81 191 GLN B CA 1
ATOM 3877 C C . GLN B 1 171 ? -52.796 16.680 24.812 1.00 32.37 191 GLN B C 1
ATOM 3878 O O . GLN B 1 171 ? -53.242 16.721 25.933 1.00 34.16 191 GLN B O 1
ATOM 3884 N N . LYS B 1 172 ? -53.543 16.910 23.730 1.00 33.23 192 LYS B N 1
ATOM 3885 C CA . LYS B 1 172 ? -55.010 17.112 23.714 1.00 33.20 192 LYS B CA 1
ATOM 3886 C C . LYS B 1 172 ? -55.840 16.309 24.710 1.00 34.35 192 LYS B C 1
ATOM 3887 O O . LYS B 1 172 ? -55.684 15.103 24.944 1.00 34.94 192 LYS B O 1
ATOM 3893 N N . THR B 1 173 ? -56.796 17.014 25.269 1.00 35.04 193 THR B N 1
ATOM 3894 C CA . THR B 1 173 ? -57.590 16.485 26.334 1.00 35.42 193 THR B CA 1
ATOM 3895 C C . THR B 1 173 ? -59.059 16.501 25.795 1.00 35.49 193 THR B C 1
ATOM 3896 O O . THR B 1 173 ? -59.437 17.448 25.105 1.00 35.09 193 THR B O 1
ATOM 3900 N N . ARG B 1 174 ? -59.866 15.463 26.055 1.00 34.65 194 ARG B N 1
ATOM 3901 C CA . ARG B 1 174 ? -61.211 15.359 25.462 1.00 34.46 194 ARG B CA 1
ATOM 3902 C C . ARG B 1 174 ? -62.360 15.339 26.465 1.00 35.25 194 ARG B C 1
ATOM 3903 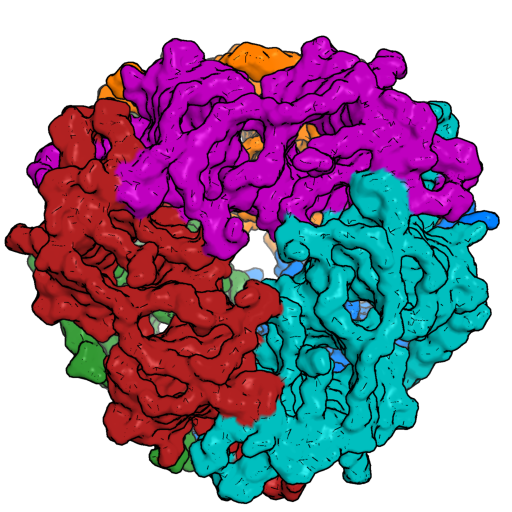O O . ARG B 1 174 ? -62.307 14.598 27.442 1.00 35.53 194 ARG B O 1
ATOM 3911 N N . ARG B 1 175 ? -63.412 16.100 26.188 1.00 35.64 195 ARG B N 1
ATOM 3912 C CA . ARG B 1 175 ? -64.617 16.052 26.967 1.00 36.80 195 ARG B CA 1
ATOM 3913 C C . ARG B 1 175 ? -65.416 14.815 26.676 1.00 37.32 195 ARG B C 1
ATOM 3914 O O . ARG B 1 175 ? -65.757 14.547 25.547 1.00 39.58 195 ARG B O 1
ATOM 3922 N N . ILE B 1 176 ? -65.658 14.019 27.706 1.00 37.33 196 ILE B N 1
ATOM 3923 C CA . ILE B 1 176 ? -66.653 12.965 27.678 1.00 36.14 196 ILE B CA 1
ATOM 3924 C C . ILE B 1 176 ? -67.918 13.379 28.440 1.00 36.88 196 ILE B C 1
ATOM 3925 O O . ILE B 1 176 ? -67.902 14.214 29.368 1.00 35.81 196 ILE B O 1
ATOM 3930 N N . ARG B 1 177 ? -69.035 12.819 27.987 1.00 37.70 197 ARG B N 1
ATOM 3931 C CA . ARG B 1 177 ? -70.326 13.074 28.589 1.00 38.56 197 ARG B CA 1
ATOM 3932 C C . ARG B 1 177 ? -71.226 11.899 28.335 1.00 38.76 197 ARG B C 1
ATOM 3933 O O . ARG B 1 177 ? -70.869 10.997 27.589 1.00 39.09 197 ARG B O 1
ATOM 3941 N N . GLU B 1 178 ? -72.372 11.886 28.989 1.00 39.23 198 GLU B N 1
ATOM 3942 C CA . GLU B 1 178 ? -73.314 10.794 28.843 1.00 40.03 198 GLU B CA 1
ATOM 3943 C C . GLU B 1 178 ? -73.685 10.583 27.380 1.00 38.79 198 GLU B C 1
ATOM 3944 O O . GLU B 1 178 ? -73.900 11.542 26.643 1.00 38.48 198 GLU B O 1
ATOM 3950 N N . GLY B 1 179 ? -73.750 9.337 26.940 1.00 37.99 199 GLY B N 1
ATOM 3951 C CA . GLY B 1 179 ? -74.016 9.082 25.523 1.00 37.14 199 GLY B CA 1
ATOM 3952 C C . GLY B 1 179 ? -72.813 8.835 24.612 1.00 37.07 199 GLY B C 1
ATOM 3953 O O . GLY B 1 179 ? -72.956 8.132 23.608 1.00 37.18 199 GLY B O 1
ATOM 3954 N N . ASP B 1 180 ? -71.633 9.373 24.946 1.00 35.85 200 ASP B N 1
ATOM 3955 C CA . ASP B 1 180 ? -70.380 9.124 24.176 1.00 34.37 200 ASP B CA 1
ATOM 3956 C C . ASP B 1 180 ? -69.936 7.672 24.136 1.00 33.59 200 ASP B C 1
ATOM 3957 O O . ASP B 1 180 ? -70.196 6.910 25.078 1.00 34.08 200 ASP B O 1
ATOM 3962 N N . VAL B 1 181 ? -69.301 7.280 23.034 1.00 31.73 201 VAL B N 1
ATOM 3963 C CA . VAL B 1 181 ? -68.577 6.021 22.951 1.00 30.59 201 VAL B CA 1
ATOM 3964 C C . VAL B 1 181 ? -67.194 6.544 22.653 1.00 29.89 201 VAL B C 1
ATOM 3965 O O . VAL B 1 181 ? -67.053 7.513 21.905 1.00 30.34 201 VAL B O 1
ATOM 3969 N N . VAL B 1 182 ? -66.191 5.917 23.245 1.00 28.61 202 VAL B N 1
ATOM 3970 C CA . VAL B 1 182 ? -64.822 6.291 23.009 1.00 28.22 202 VAL B CA 1
ATOM 3971 C C . VAL B 1 182 ? -64.036 5.041 22.718 1.00 27.24 202 VAL B C 1
ATOM 3972 O O . VAL B 1 182 ? -64.186 4.052 23.412 1.00 26.86 202 VAL B O 1
ATOM 3976 N N . ALA B 1 183 ? -63.289 5.094 21.609 1.00 26.36 203 ALA B N 1
ATOM 3977 C CA . ALA B 1 183 ? -62.495 4.000 21.100 1.00 25.39 203 ALA B CA 1
ATOM 3978 C C . ALA B 1 183 ? -61.121 4.217 21.650 1.00 24.86 203 ALA B C 1
ATOM 3979 O O . ALA B 1 183 ? -60.596 5.294 21.492 1.00 25.34 203 ALA B O 1
ATOM 3981 N N . ILE B 1 184 ? -60.542 3.203 22.284 1.00 24.48 204 ILE B N 1
ATOM 3982 C CA . ILE B 1 184 ? -59.179 3.279 22.767 1.00 22.95 204 ILE B CA 1
ATOM 3983 C C . ILE B 1 184 ? -58.485 2.091 22.136 1.00 22.30 204 ILE B C 1
ATOM 3984 O O . ILE B 1 184 ? -58.792 0.969 22.447 1.00 23.29 204 ILE B O 1
ATOM 3989 N N . PRO B 1 185 ? -57.538 2.323 21.238 1.00 21.55 205 PRO B N 1
ATOM 3990 C CA . PRO B 1 185 ? -56.761 1.202 20.659 1.00 20.74 205 PRO B CA 1
ATOM 3991 C C . PRO B 1 185 ? -55.937 0.410 21.670 1.00 20.48 205 PRO B C 1
ATOM 3992 O O . PRO B 1 185 ? -55.479 0.987 22.619 1.00 21.74 205 PRO B O 1
ATOM 3996 N N . ALA B 1 186 ? -55.712 -0.881 21.454 1.00 20.50 206 ALA B N 1
ATOM 3997 C CA . ALA B 1 186 ? -54.850 -1.685 22.284 1.00 22.29 206 ALA B CA 1
ATOM 3998 C C . ALA B 1 186 ? -53.466 -1.032 22.467 1.00 24.17 206 ALA B C 1
ATOM 3999 O O . ALA B 1 186 ? -52.924 -0.439 21.519 1.00 25.90 206 ALA B O 1
ATOM 4001 N N . GLY B 1 187 ? -52.896 -1.116 23.671 1.00 24.60 207 GLY B N 1
ATOM 4002 C CA . GLY B 1 187 ? -51.566 -0.531 23.941 1.00 24.82 207 GLY B CA 1
ATOM 4003 C C . GLY B 1 187 ? -51.529 0.985 24.032 1.00 25.58 207 GLY B C 1
ATOM 4004 O O . GLY B 1 187 ? -50.437 1.555 24.099 1.00 26.63 207 GLY B O 1
ATOM 4005 N N . VAL B 1 188 ? -52.681 1.663 24.004 1.00 25.76 208 VAL B N 1
ATOM 4006 C CA . VAL B 1 188 ? -52.716 3.137 24.076 1.00 26.75 208 VAL B CA 1
ATOM 4007 C C . VAL B 1 188 ? -53.165 3.478 25.493 1.00 28.60 208 VAL B C 1
ATOM 4008 O O . VAL B 1 188 ? -54.167 2.910 25.980 1.00 30.88 208 VAL B O 1
ATOM 4012 N N . ALA B 1 189 ? -52.412 4.350 26.159 1.00 28.69 209 ALA B N 1
ATOM 4013 C CA . ALA B 1 189 ? -52.609 4.636 27.564 1.00 28.72 209 ALA B CA 1
ATOM 4014 C C . ALA B 1 189 ? -53.517 5.818 27.653 1.00 29.09 209 ALA B C 1
ATOM 4015 O O . ALA B 1 189 ? -53.402 6.737 26.838 1.00 29.24 209 ALA B O 1
ATOM 4017 N N . TYR B 1 190 ? -54.434 5.773 28.624 1.00 29.86 210 TYR B N 1
ATOM 4018 C CA . TYR B 1 190 ? -55.328 6.907 28.912 1.00 30.33 210 TYR B CA 1
ATOM 4019 C C . TYR B 1 190 ? -55.614 7.081 30.413 1.00 30.99 210 TYR B C 1
ATOM 4020 O O . TYR B 1 190 ? -55.494 6.140 31.230 1.00 31.60 210 TYR B O 1
ATOM 4029 N N . TRP B 1 191 ? -55.976 8.303 30.782 1.00 31.26 211 TRP B N 1
ATOM 4030 C CA . TRP B 1 191 ? -56.431 8.590 32.134 1.00 31.04 211 TRP B CA 1
ATOM 4031 C C . TRP B 1 191 ? -57.793 9.218 31.966 1.00 31.88 211 TRP B C 1
ATOM 4032 O O . TRP B 1 191 ? -58.103 9.742 30.887 1.00 31.87 211 TRP B O 1
ATOM 4043 N N . SER B 1 192 ? -58.602 9.175 33.021 1.00 32.61 212 SER B N 1
ATOM 4044 C CA . SER B 1 192 ? -59.816 10.002 33.088 1.00 33.25 212 SER B CA 1
ATOM 4045 C C . SER B 1 192 ? -60.016 10.687 34.442 1.00 33.83 212 SER B C 1
ATOM 4046 O O . SER B 1 192 ? -59.502 10.277 35.499 1.00 33.83 212 SER B O 1
ATOM 4049 N N . TYR B 1 193 ? -60.784 11.752 34.378 1.00 33.88 213 TYR B N 1
ATOM 4050 C CA . TYR B 1 193 ? -60.984 12.610 35.477 1.00 34.88 213 TYR B CA 1
ATOM 4051 C C . TYR B 1 193 ? -62.449 12.988 35.457 1.00 36.08 213 TYR B C 1
ATOM 4052 O O . TYR B 1 193 ? -62.921 13.430 34.414 1.00 35.84 213 TYR B O 1
ATOM 4061 N N . ASN B 1 194 ? -63.155 12.813 36.586 1.00 37.24 214 ASN B N 1
ATOM 4062 C CA . ASN B 1 194 ? -64.489 13.408 36.792 1.00 37.90 214 ASN B CA 1
ATOM 4063 C C . ASN B 1 194 ? -64.458 14.869 37.264 1.00 39.41 214 ASN B C 1
ATOM 4064 O O . ASN B 1 194 ? -64.099 15.130 38.379 1.00 40.67 214 ASN B O 1
ATOM 4069 N N . ASP B 1 195 ? -64.808 15.839 36.443 1.00 41.53 215 ASP B N 1
ATOM 4070 C CA . ASP B 1 195 ? -64.810 17.215 36.937 1.00 44.31 215 ASP B CA 1
ATOM 4071 C C . ASP B 1 195 ? -66.246 17.717 37.106 1.00 46.46 215 ASP B C 1
ATOM 4072 O O . ASP B 1 195 ? -66.482 18.905 37.328 1.00 46.46 215 ASP B O 1
ATOM 4077 N N . GLY B 1 196 ? -67.202 16.803 36.984 1.00 48.61 216 GLY B N 1
ATOM 4078 C CA . GLY B 1 196 ? -68.591 17.193 37.068 1.00 51.48 216 GLY B CA 1
ATOM 4079 C C . GLY B 1 196 ? -69.094 16.968 38.481 1.00 53.57 216 GLY B C 1
ATOM 4080 O O . GLY B 1 196 ? -68.338 16.486 39.343 1.00 53.43 216 GLY B O 1
ATOM 4081 N N . ASP B 1 197 ? -70.378 17.280 38.700 1.00 55.10 217 ASP B N 1
ATOM 4082 C CA . ASP B 1 197 ? -70.995 17.104 40.022 1.00 56.59 217 ASP B CA 1
ATOM 4083 C C . ASP B 1 197 ? -71.368 15.668 40.377 1.00 55.56 217 ASP B C 1
ATOM 4084 O O . ASP B 1 197 ? -71.044 15.196 41.475 1.00 56.02 217 ASP B O 1
ATOM 4089 N N . GLN B 1 198 ? -72.010 14.973 39.436 1.00 54.32 218 GLN B N 1
ATOM 4090 C CA . GLN B 1 198 ? -72.524 13.628 39.670 1.00 52.78 218 GLN B CA 1
ATOM 4091 C C . GLN B 1 198 ? -71.448 12.612 39.384 1.00 50.88 218 GLN B C 1
ATOM 4092 O O . GLN B 1 198 ? -70.393 12.994 38.878 1.00 51.17 218 GLN B O 1
ATOM 4098 N N . GLU B 1 199 ? -71.693 11.340 39.708 1.00 48.39 219 GLU B N 1
ATOM 4099 C CA . GLU B 1 199 ? -70.741 10.291 39.369 1.00 46.30 219 GLU B CA 1
ATOM 4100 C C . GLU B 1 199 ? -70.649 10.134 37.861 1.00 44.24 219 GLU B C 1
ATOM 4101 O O . GLU B 1 199 ? -71.643 10.323 37.160 1.00 44.93 219 GLU B O 1
ATOM 4107 N N . LEU B 1 200 ? -69.461 9.775 37.374 1.00 41.39 220 LEU B N 1
ATOM 4108 C CA . LEU B 1 200 ? -69.192 9.454 35.978 1.00 37.27 220 LEU B CA 1
ATOM 4109 C C . LEU B 1 200 ? -69.177 7.951 35.980 1.00 35.28 220 LEU B C 1
ATOM 4110 O O . LEU B 1 200 ? -68.391 7.367 36.685 1.00 35.86 220 LEU B O 1
ATOM 4115 N N . VAL B 1 201 ? -70.070 7.317 35.239 1.00 33.56 221 VAL B N 1
ATOM 4116 C CA . VAL B 1 201 ? -70.072 5.860 35.069 1.00 32.35 221 VAL B CA 1
ATOM 4117 C C . VAL B 1 201 ? -69.843 5.518 33.586 1.00 32.29 221 VAL B C 1
ATOM 4118 O O . VAL B 1 201 ? -70.511 6.059 32.685 1.00 32.23 221 VAL B O 1
ATOM 4122 N N . ALA B 1 202 ? -68.908 4.596 33.356 1.00 31.26 222 ALA B N 1
ATOM 4123 C CA . ALA B 1 202 ? -68.536 4.116 32.049 1.00 29.78 222 ALA B CA 1
ATOM 4124 C C . ALA B 1 202 ? -68.613 2.599 32.003 1.00 30.14 222 ALA B C 1
ATOM 4125 O O . ALA B 1 202 ? -68.213 1.940 32.963 1.00 29.84 222 ALA B O 1
ATOM 4127 N N . VAL B 1 203 ? -69.112 2.021 30.908 1.00 30.15 223 VAL B N 1
ATOM 4128 C CA . VAL B 1 203 ? -68.895 0.584 30.687 1.00 30.88 223 VAL B CA 1
ATOM 4129 C C . VAL B 1 203 ? -67.765 0.435 29.686 1.00 30.68 223 VAL B C 1
ATOM 4130 O O . VAL B 1 203 ? -67.665 1.226 28.724 1.00 31.53 223 VAL B O 1
ATOM 4134 N N . ASN B 1 204 ? -66.912 -0.553 29.927 1.00 29.70 224 ASN B N 1
ATOM 4135 C CA . ASN B 1 204 ? -65.684 -0.741 29.181 1.00 29.78 224 ASN B CA 1
ATOM 4136 C C . ASN B 1 204 ? -65.778 -2.128 28.606 1.00 29.57 224 ASN B C 1
ATOM 4137 O O . ASN B 1 204 ? -65.877 -3.093 29.356 1.00 29.21 224 ASN B O 1
ATOM 4142 N N . LEU B 1 205 ? -65.779 -2.212 27.282 1.00 29.62 22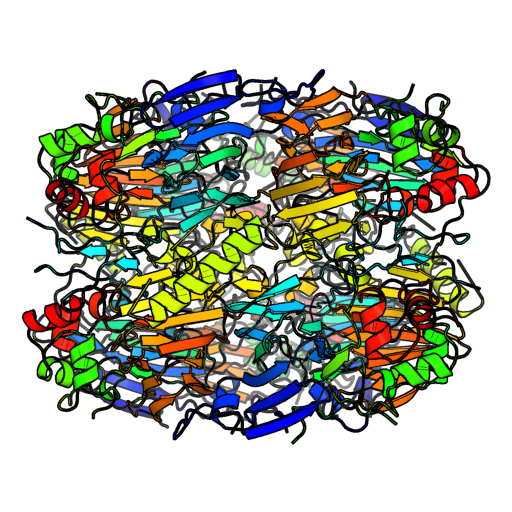5 LEU B N 1
ATOM 4143 C CA . LEU B 1 205 ? -65.894 -3.472 26.568 1.00 29.64 225 LEU B CA 1
ATOM 4144 C C . LEU B 1 205 ? -64.553 -3.778 25.827 1.00 29.92 225 LEU B C 1
ATOM 4145 O O . LEU B 1 205 ? -64.059 -2.986 25.036 1.00 29.79 225 LEU B O 1
ATOM 4150 N N . PHE B 1 206 ? -63.951 -4.923 26.096 1.00 29.61 226 PHE B N 1
ATOM 4151 C CA . PHE B 1 206 ? -62.620 -5.207 25.631 1.00 29.67 226 PHE B CA 1
ATOM 4152 C C . PHE B 1 206 ? -62.804 -6.271 24.567 1.00 30.12 226 PHE B C 1
ATOM 4153 O O . PHE B 1 206 ? -63.445 -7.277 24.824 1.00 31.10 226 PHE B O 1
ATOM 4161 N N . HIS B 1 207 ? -62.261 -6.061 23.376 1.00 29.35 227 HIS B N 1
ATOM 4162 C CA . HIS B 1 207 ? -62.315 -7.109 22.374 1.00 29.19 227 HIS B CA 1
ATOM 4163 C C . HIS B 1 207 ? -61.058 -7.936 22.544 1.00 29.49 227 HIS B C 1
ATOM 4164 O O . HIS B 1 207 ? -60.025 -7.620 22.006 1.00 29.78 227 HIS B O 1
ATOM 4171 N N . VAL B 1 208 ? -61.150 -9.000 23.317 1.00 30.95 228 VAL B N 1
ATOM 4172 C CA . VAL B 1 208 ? -59.989 -9.812 23.669 1.00 31.51 228 VAL B CA 1
ATOM 4173 C C . VAL B 1 208 ? -59.546 -10.677 22.493 1.00 32.03 228 VAL B C 1
ATOM 4174 O O . VAL B 1 208 ? -58.382 -11.092 22.405 1.00 31.88 228 VAL B O 1
ATOM 4178 N N . SER B 1 209 ? -60.502 -10.950 21.604 1.00 32.40 229 SER B N 1
ATOM 4179 C CA . SER B 1 209 ? -60.302 -11.719 20.394 1.00 33.07 229 SER B CA 1
ATOM 4180 C C . SER B 1 209 ? -59.771 -10.895 19.225 1.00 32.96 229 SER B C 1
ATOM 4181 O O . SER B 1 209 ? -59.615 -11.443 18.125 1.00 33.18 229 SER B O 1
ATOM 4184 N N . SER B 1 210 ? -59.529 -9.606 19.438 1.00 31.78 230 SER B N 1
ATOM 4185 C CA . SER B 1 210 ? -58.970 -8.753 18.420 1.00 31.47 230 SER B CA 1
ATOM 4186 C C . SER B 1 210 ? -57.673 -9.284 17.880 1.00 32.78 230 SER B C 1
ATOM 4187 O O . SER B 1 210 ? -56.825 -9.825 18.608 1.00 33.71 230 SER B O 1
ATOM 4190 N N . ASP B 1 211 ? -57.474 -9.141 16.587 1.00 34.25 231 ASP B N 1
ATOM 4191 C CA . ASP B 1 211 ? -56.149 -9.443 16.066 1.00 35.62 231 ASP B CA 1
ATOM 4192 C C . ASP B 1 211 ? -55.130 -8.461 16.594 1.00 33.45 231 ASP B C 1
ATOM 4193 O O . ASP B 1 211 ? -53.933 -8.687 16.440 1.00 34.04 231 ASP B O 1
ATOM 4198 N N . HIS B 1 212 ? -55.600 -7.380 17.210 1.00 31.04 232 HIS B N 1
ATOM 4199 C CA . HIS B 1 212 ? -54.700 -6.422 17.819 1.00 30.01 232 HIS B CA 1
ATOM 4200 C C . HIS B 1 212 ? -54.156 -6.898 19.145 1.00 29.87 232 HIS B C 1
ATOM 4201 O O . HIS B 1 212 ? -53.266 -6.267 19.707 1.00 29.90 232 HIS B O 1
ATOM 4208 N N . ASN B 1 213 ? -54.698 -8.000 19.652 1.00 30.05 233 ASN B N 1
ATOM 4209 C CA . ASN B 1 213 ? -54.231 -8.572 20.883 1.00 29.61 233 ASN B CA 1
ATOM 4210 C C . ASN B 1 213 ? -53.398 -9.774 20.532 1.00 29.82 233 ASN B C 1
ATOM 4211 O O . ASN B 1 213 ? -53.939 -10.772 20.149 1.00 30.43 233 ASN B O 1
ATOM 4216 N N . GLN B 1 214 ? -52.077 -9.691 20.663 1.00 30.14 234 GLN B N 1
ATOM 4217 C CA . GLN B 1 214 ? -51.217 -10.823 20.331 1.00 29.76 234 GLN B CA 1
ATOM 4218 C C . GLN B 1 214 ? -50.776 -11.614 21.546 1.00 30.13 234 GLN B C 1
ATOM 4219 O O . GLN B 1 214 ? -49.908 -12.482 21.426 1.00 28.31 234 GLN B O 1
ATOM 4225 N N . LEU B 1 215 ? -51.358 -11.303 22.713 1.00 31.12 235 LEU B N 1
ATOM 4226 C CA . LEU B 1 215 ? -51.035 -12.029 23.941 1.00 32.21 235 LEU B CA 1
ATOM 4227 C C . LEU B 1 215 ? -51.923 -13.268 24.036 1.00 33.92 235 LEU B C 1
ATOM 4228 O O . LEU B 1 215 ? -51.672 -14.242 23.335 1.00 35.73 235 LEU B O 1
ATOM 4233 N N . ASP B 1 216 ? -52.950 -13.270 24.880 1.00 34.42 236 ASP B N 1
ATOM 4234 C CA . ASP B 1 216 ? -53.808 -14.439 24.945 1.00 34.42 236 ASP B CA 1
ATOM 4235 C C . ASP B 1 216 ? -55.225 -13.979 25.243 1.00 34.64 236 ASP B C 1
ATOM 4236 O O . ASP B 1 216 ? -55.508 -12.767 25.228 1.00 33.61 236 ASP B O 1
ATOM 4241 N N . GLN B 1 217 ? -56.118 -14.917 25.506 1.00 35.40 237 GLN B N 1
ATOM 4242 C CA . GLN B 1 217 ? -57.504 -14.511 25.746 1.00 37.91 237 GLN B CA 1
ATOM 4243 C C . GLN B 1 217 ? -57.809 -13.821 27.081 1.00 38.16 237 GLN B C 1
ATOM 4244 O O . GLN B 1 217 ? -58.969 -13.646 27.401 1.00 40.57 237 GLN B O 1
ATOM 4250 N N . ASN B 1 218 ? -56.829 -13.420 27.876 1.00 36.67 238 ASN B N 1
ATOM 4251 C CA . ASN B 1 218 ? -57.130 -12.735 29.104 1.00 35.19 238 ASN B CA 1
ATOM 4252 C C . ASN B 1 218 ? -57.055 -11.241 28.891 1.00 35.45 238 ASN B C 1
ATOM 4253 O O . ASN B 1 218 ? -56.071 -10.765 28.310 1.00 37.28 238 ASN B O 1
ATOM 4258 N N . PRO B 1 219 ? -58.073 -10.479 29.321 1.00 34.00 239 PRO B N 1
ATOM 4259 C CA . PRO B 1 219 ? -57.824 -9.052 29.282 1.00 33.08 239 PRO B CA 1
ATOM 4260 C C . PRO B 1 219 ? -56.716 -8.693 30.288 1.00 33.56 239 PRO B C 1
ATOM 4261 O O . PRO B 1 219 ? -56.583 -9.343 31.340 1.00 35.08 239 PRO B O 1
ATOM 4265 N N . ARG B 1 220 ? -55.899 -7.694 29.969 1.00 32.14 240 ARG B N 1
ATOM 4266 C CA . ARG B 1 220 ? -54.959 -7.200 30.939 1.00 31.32 240 ARG B CA 1
ATOM 4267 C C . ARG B 1 220 ? -55.097 -5.685 30.973 1.00 32.18 240 ARG B C 1
ATOM 4268 O O . ARG B 1 220 ? -55.508 -5.070 29.981 1.00 33.09 240 ARG B O 1
ATOM 4276 N N . LYS B 1 221 ? -54.772 -5.098 32.121 1.00 31.59 241 LYS B N 1
ATOM 4277 C CA . LYS B 1 221 ? -54.600 -3.683 32.230 1.00 31.81 241 LYS B CA 1
ATOM 4278 C C . LYS B 1 221 ? -53.226 -3.507 32.814 1.00 31.92 241 LYS B C 1
ATOM 4279 O O . LYS B 1 221 ? -52.897 -4.139 33.811 1.00 32.34 241 LYS B O 1
ATOM 4285 N N . PHE B 1 222 ? -52.415 -2.676 32.151 1.00 31.03 242 PHE B N 1
ATOM 4286 C CA . PHE B 1 222 ? -51.069 -2.322 32.594 1.00 29.17 242 PHE B CA 1
ATOM 4287 C C . PHE B 1 222 ? -51.231 -0.932 33.079 1.00 29.07 242 PHE B C 1
ATOM 4288 O O . PHE B 1 222 ? -51.602 -0.047 32.325 1.00 29.03 242 PHE B O 1
ATOM 4296 N N . TYR B 1 223 ? -50.941 -0.751 34.357 1.00 29.65 243 TYR B N 1
ATOM 4297 C CA . TYR B 1 223 ? -51.034 0.536 34.981 1.00 29.33 243 TYR B CA 1
ATOM 4298 C C . TYR B 1 223 ? -49.698 1.224 34.979 1.00 30.01 243 TYR B C 1
ATOM 4299 O O . TYR B 1 223 ? -48.689 0.566 35.211 1.00 29.74 243 TYR B O 1
ATOM 4308 N N . LEU B 1 224 ? -49.716 2.532 34.706 1.00 30.74 244 LEU B N 1
ATOM 4309 C CA . LEU B 1 224 ? -48.527 3.401 34.680 1.00 31.46 244 LEU B CA 1
ATOM 4310 C C . LEU B 1 224 ? -48.240 4.266 35.965 1.00 32.69 244 LEU B C 1
ATOM 4311 O O . LEU B 1 224 ? -47.192 4.968 36.083 1.00 32.07 244 LEU B O 1
ATOM 4316 N N . ALA B 1 225 ? -49.183 4.196 36.909 1.00 32.77 245 ALA B N 1
ATOM 4317 C CA . ALA B 1 225 ? -49.196 4.992 38.119 1.00 32.64 245 ALA B CA 1
ATOM 4318 C C . ALA B 1 225 ? -49.935 4.165 39.182 1.00 33.56 245 ALA B C 1
ATOM 4319 O O . ALA B 1 225 ? -50.687 3.251 38.855 1.00 32.82 245 ALA B O 1
ATOM 4321 N N . GLY B 1 226 ? -49.683 4.493 40.450 1.00 34.69 246 GLY B N 1
ATOM 4322 C CA . GLY B 1 226 ? -50.394 3.938 41.566 1.00 35.16 246 GLY B CA 1
ATOM 4323 C C . GLY B 1 226 ? -50.052 2.500 41.862 1.00 37.23 246 GLY B C 1
ATOM 4324 O O . GLY B 1 226 ? -49.075 1.926 41.370 1.00 37.74 246 GLY B O 1
ATOM 4325 N N . ASN B 1 227 ? -50.865 1.927 42.730 1.00 38.55 247 ASN B N 1
ATOM 4326 C CA . ASN B 1 227 ? -50.673 0.576 43.170 1.00 40.95 247 ASN B CA 1
ATOM 4327 C C . ASN B 1 227 ? -52.073 -0.020 43.096 1.00 42.32 247 ASN B C 1
ATOM 4328 O O . ASN B 1 227 ? -52.824 -0.012 44.075 1.00 43.38 247 ASN B O 1
ATOM 4333 N N . PRO B 1 228 ? -52.454 -0.475 41.902 1.00 43.58 248 PRO B N 1
ATOM 4334 C CA . PRO B 1 228 ? -53.830 -0.885 41.718 1.00 44.22 248 PRO B CA 1
ATOM 4335 C C . PRO B 1 228 ? -54.049 -2.318 42.158 1.00 44.78 248 PRO B C 1
ATOM 4336 O O . PRO B 1 228 ? -53.114 -3.117 42.218 1.00 44.03 248 PRO B O 1
ATOM 4340 N N . GLU B 1 229 ? -55.297 -2.638 42.440 1.00 46.39 249 GLU B N 1
ATOM 4341 C CA . GLU B 1 229 ? -55.705 -4.026 42.643 1.00 49.36 249 GLU B CA 1
ATOM 4342 C C . GLU B 1 229 ? -56.147 -4.434 41.261 1.00 49.65 249 GLU B C 1
ATOM 4343 O O . GLU B 1 229 ? -57.044 -3.818 40.687 1.00 49.43 249 GLU B O 1
ATOM 4349 N N . ASN B 1 230 ? -55.528 -5.447 40.689 1.00 51.07 250 ASN B N 1
ATOM 4350 C CA . ASN B 1 230 ? -55.835 -5.633 39.292 1.00 52.81 250 ASN B CA 1
ATOM 4351 C C . ASN B 1 230 ? -57.236 -6.236 39.057 1.00 52.21 250 ASN B C 1
ATOM 4352 O O . ASN B 1 230 ? -57.574 -7.241 39.651 1.00 51.45 250 ASN B O 1
ATOM 4357 N N . GLU B 1 231 ? -58.030 -5.586 38.210 1.00 52.48 251 GLU B N 1
ATOM 4358 C CA . GLU B 1 231 ? -59.412 -5.967 37.983 1.00 53.07 251 GLU B CA 1
ATOM 4359 C C . GLU B 1 231 ? -59.635 -7.248 37.180 1.00 53.55 251 GLU B C 1
ATOM 4360 O O . GLU B 1 231 ? -60.762 -7.666 37.060 1.00 53.18 251 GLU B O 1
ATOM 4366 N N . PHE B 1 232 ? -58.588 -7.901 36.678 1.00 55.26 252 PHE B N 1
ATOM 4367 C CA . PHE B 1 232 ? -58.758 -9.100 35.852 1.00 57.14 252 PHE B CA 1
ATOM 4368 C C . PHE B 1 232 ? -58.056 -10.367 36.373 1.00 60.36 252 PHE B C 1
ATOM 4369 O O . PHE B 1 232 ? -58.184 -11.451 35.793 1.00 60.70 252 PHE B O 1
ATOM 4377 N N . ASN B 1 233 ? -57.309 -10.246 37.463 1.00 63.93 253 ASN B N 1
ATOM 4378 C CA . ASN B 1 233 ? -56.542 -11.379 37.972 1.00 67.26 253 ASN B CA 1
ATOM 4379 C C . ASN B 1 233 ? -57.311 -12.125 39.057 1.00 69.40 253 ASN B C 1
ATOM 4380 O O . ASN B 1 233 ? -57.138 -11.813 40.247 1.00 70.01 253 ASN B O 1
ATOM 4385 N N . GLN B 1 234 ? -58.133 -13.101 38.640 1.00 71.60 254 GLN B N 1
ATOM 4386 C CA . GLN B 1 234 ? -58.975 -13.951 39.534 1.00 72.95 254 GLN B CA 1
ATOM 4387 C C . GLN B 1 234 ? -58.565 -13.958 41.007 1.00 73.31 254 GLN B C 1
ATOM 4388 O O . GLN B 1 234 ? -59.093 -13.183 41.803 1.00 73.47 254 GLN B O 1
ATOM 4394 N N . ASN B 1 267 ? -43.625 -4.205 46.920 1.00 56.84 287 ASN B N 1
ATOM 4395 C CA . ASN B 1 267 ? -42.745 -3.386 46.052 1.00 56.22 287 ASN B CA 1
ATOM 4396 C C . ASN B 1 267 ? -43.383 -2.909 44.717 1.00 55.13 287 ASN B C 1
ATOM 4397 O O . ASN B 1 267 ? -42.693 -2.316 43.874 1.00 55.89 287 ASN B O 1
ATOM 4399 N N . GLY B 1 268 ? -44.683 -3.166 44.531 1.00 52.91 288 GLY B N 1
ATOM 4400 C CA . GLY B 1 268 ? -45.468 -2.431 43.544 1.00 49.60 288 GLY B CA 1
ATOM 4401 C C . GLY B 1 268 ? -46.169 -3.204 42.445 1.00 47.14 288 GLY B C 1
ATOM 4402 O O . GLY B 1 268 ? -45.806 -4.314 42.101 1.00 46.42 288 GLY B O 1
ATOM 4403 N N . ASN B 1 269 ? -47.162 -2.547 41.864 1.00 45.82 289 ASN B N 1
ATOM 4404 C CA . ASN B 1 269 ? -48.094 -3.149 40.928 1.00 44.60 289 ASN B CA 1
ATOM 4405 C C . ASN B 1 269 ? -48.231 -2.448 39.585 1.00 43.16 289 ASN B C 1
ATOM 4406 O O . ASN B 1 269 ? -49.140 -2.734 38.795 1.00 44.18 289 ASN B O 1
ATOM 4411 N N . ASN B 1 270 ? -47.364 -1.496 39.332 1.00 40.60 290 ASN B N 1
ATOM 4412 C CA . ASN B 1 270 ? -47.442 -0.793 38.101 1.00 38.11 290 ASN B CA 1
ATOM 4413 C C . ASN B 1 270 ? -46.264 -1.194 37.193 1.00 37.43 290 ASN B C 1
ATOM 4414 O O . ASN B 1 270 ? -45.360 -1.897 37.631 1.00 37.19 290 ASN B O 1
ATOM 4419 N N . VAL B 1 271 ? -46.240 -0.826 35.920 1.00 36.92 291 VAL B N 1
ATOM 4420 C CA . VAL B 1 271 ? -45.066 -1.262 35.136 1.00 35.48 291 VAL B CA 1
ATOM 4421 C C . VAL B 1 271 ? -43.698 -0.681 35.585 1.00 34.40 291 VAL B C 1
ATOM 4422 O O . VAL B 1 271 ? -42.707 -1.401 35.469 1.00 32.86 291 VAL B O 1
ATOM 4426 N N . PHE B 1 272 ? -43.654 0.564 36.097 1.00 33.78 292 PHE B N 1
ATOM 4427 C CA . PHE B 1 272 ? -42.415 1.147 36.641 1.00 34.03 292 PHE B CA 1
ATOM 4428 C C . PHE B 1 272 ? -41.875 0.303 37.788 1.00 34.30 292 PHE B C 1
ATOM 4429 O O . PHE B 1 272 ? -40.702 -0.018 37.889 1.00 34.62 292 PHE B O 1
ATOM 4437 N N . SER B 1 273 ? -42.778 -0.070 38.668 1.00 34.71 293 SER B N 1
ATOM 4438 C CA . SER B 1 273 ? -42.452 -0.818 39.862 1.00 34.00 293 SER B CA 1
ATOM 4439 C C . SER B 1 273 ? -41.659 -2.094 39.574 1.00 33.56 293 SER B C 1
ATOM 4440 O O . SER B 1 273 ? -41.037 -2.643 40.475 1.00 34.20 293 SER B O 1
ATOM 4443 N N . GLY B 1 274 ? -41.636 -2.595 38.346 1.00 33.04 294 GLY B N 1
ATOM 4444 C CA . GLY B 1 274 ? -40.776 -3.776 38.075 1.00 32.08 294 GLY B CA 1
ATOM 4445 C C . GLY B 1 274 ? -39.367 -3.480 37.555 1.00 31.97 294 GLY B C 1
ATOM 4446 O O . GLY B 1 274 ? -38.581 -4.391 37.327 1.00 32.04 294 GLY B O 1
ATOM 4447 N N . PHE B 1 275 ? -39.051 -2.210 37.336 1.00 31.66 295 PHE B N 1
ATOM 4448 C CA . PHE B 1 275 ? -37.698 -1.781 36.954 1.00 32.74 295 PHE B CA 1
ATOM 4449 C C . PHE B 1 275 ? -36.775 -1.562 38.153 1.00 33.11 295 PHE B C 1
ATOM 4450 O O . PHE B 1 275 ? -37.212 -1.052 39.175 1.00 32.05 295 PHE B O 1
ATOM 4458 N N . ASN B 1 276 ? -35.498 -1.914 38.004 1.00 33.95 296 ASN B N 1
ATOM 4459 C CA . ASN B 1 276 ? -34.512 -1.456 38.950 1.00 34.26 296 ASN B CA 1
ATOM 4460 C C . ASN B 1 276 ? -34.687 0.049 39.176 1.00 34.76 296 ASN B C 1
ATOM 4461 O O . ASN B 1 276 ? -34.735 0.817 38.212 1.00 35.17 296 ASN B O 1
ATOM 4466 N N . THR B 1 277 ? -34.798 0.471 40.427 1.00 34.53 297 THR B N 1
ATOM 4467 C CA . THR B 1 277 ? -35.063 1.853 40.781 1.00 35.16 297 THR B CA 1
ATOM 4468 C C . THR B 1 277 ? -33.927 2.777 40.396 1.00 36.40 297 THR B C 1
ATOM 4469 O O . THR B 1 277 ? -34.152 3.914 39.986 1.00 36.36 297 THR B O 1
ATOM 4473 N N . GLN B 1 278 ? -32.697 2.299 40.543 1.00 37.87 298 GLN B N 1
ATOM 4474 C CA . GLN B 1 278 ? -31.520 3.097 40.205 1.00 39.05 298 GLN B CA 1
ATOM 4475 C C . GLN B 1 278 ? -31.391 3.272 38.673 1.00 37.86 298 GLN B C 1
ATOM 4476 O O . GLN B 1 278 ? -31.209 4.390 38.185 1.00 36.86 298 GLN B O 1
ATOM 4482 N N . LEU B 1 279 ? -31.525 2.178 37.912 1.00 37.21 299 LEU B N 1
ATOM 4483 C CA . LEU B 1 279 ? -31.676 2.254 36.437 1.00 37.80 299 LEU B CA 1
ATOM 4484 C C . LEU B 1 279 ? -32.821 3.197 36.029 1.00 37.35 299 LEU B C 1
ATOM 4485 O O . LEU B 1 279 ? -32.611 4.127 35.238 1.00 36.99 299 LEU B O 1
ATOM 4490 N N . LEU B 1 280 ? -34.014 2.979 36.590 1.00 36.12 300 LEU B N 1
ATOM 4491 C CA . LEU B 1 280 ? -35.148 3.846 36.305 1.00 35.71 300 LEU B CA 1
ATOM 4492 C C . LEU B 1 280 ? -34.853 5.318 36.583 1.00 36.71 300 LEU B C 1
ATOM 4493 O O . LEU B 1 280 ? -35.162 6.144 35.718 1.00 38.25 300 LEU B O 1
ATOM 4498 N N . ALA B 1 281 ? -34.267 5.676 37.736 1.00 36.30 301 ALA B N 1
ATOM 4499 C CA . ALA B 1 281 ? -33.771 7.051 37.935 1.00 36.17 301 ALA B CA 1
ATOM 4500 C C . ALA B 1 281 ? -32.664 7.518 36.958 1.00 36.56 301 ALA B C 1
ATOM 4501 O O . ALA B 1 281 ? -32.666 8.690 36.541 1.00 36.39 301 ALA B O 1
ATOM 4503 N N . GLN B 1 282 ? -31.709 6.649 36.622 1.00 37.13 302 GLN B N 1
ATOM 4504 C CA . GLN B 1 282 ? -30.751 6.981 35.564 1.00 39.51 302 GLN B CA 1
ATOM 4505 C C . GLN B 1 282 ? -31.493 7.374 34.272 1.00 38.42 302 GLN B C 1
ATOM 4506 O O . GLN B 1 282 ? -31.327 8.496 33.789 1.00 39.04 302 GLN B O 1
ATOM 4512 N N . ALA B 1 283 ? -32.308 6.473 33.727 1.00 36.78 303 ALA B N 1
ATOM 4513 C CA . ALA B 1 283 ? -33.052 6.755 32.482 1.00 36.31 303 ALA B CA 1
ATOM 4514 C C . ALA B 1 283 ? -33.810 8.089 32.543 1.00 36.16 303 ALA B C 1
ATOM 4515 O O . ALA B 1 283 ? -33.760 8.862 31.606 1.00 35.74 303 ALA B O 1
ATOM 4517 N N . LEU B 1 284 ? -34.454 8.398 33.665 1.00 36.54 304 LEU B N 1
ATOM 4518 C CA . LEU B 1 284 ? -35.225 9.622 33.771 1.00 37.22 304 LEU B CA 1
ATOM 4519 C C . LEU B 1 284 ? -34.370 10.826 34.112 1.00 37.69 304 LEU B C 1
ATOM 4520 O O . LEU B 1 284 ? -34.819 11.970 33.973 1.00 36.85 304 LEU B O 1
ATOM 4525 N N . ASN B 1 285 ? -33.158 10.570 34.605 1.00 38.74 305 ASN B N 1
ATOM 4526 C CA . ASN B 1 285 ? -32.291 11.634 35.100 1.00 39.58 305 ASN B CA 1
ATOM 4527 C C . ASN B 1 285 ? -32.859 12.343 36.324 1.00 39.27 305 ASN B C 1
ATOM 4528 O O . ASN B 1 285 ? -32.878 13.583 36.422 1.00 37.70 305 ASN B O 1
ATOM 4533 N N . VAL B 1 286 ? -33.333 11.535 37.256 1.00 39.87 306 VAL B N 1
ATOM 4534 C CA . VAL B 1 286 ? -34.133 12.064 38.355 1.00 41.10 306 VAL B CA 1
ATOM 4535 C C . VAL B 1 286 ? -33.535 11.449 39.652 1.00 43.15 306 VAL B C 1
ATOM 4536 O O . VAL B 1 286 ? -32.820 10.429 39.601 1.00 42.98 306 VAL B O 1
ATOM 4540 N N . ASN B 1 287 ? -33.757 12.047 40.818 1.00 45.77 307 ASN B N 1
ATOM 4541 C CA . ASN B 1 287 ? -33.190 11.396 42.030 1.00 48.39 307 ASN B CA 1
ATOM 4542 C C . ASN B 1 287 ? -33.861 10.041 42.297 1.00 49.37 307 ASN B C 1
ATOM 4543 O O . ASN B 1 287 ? -35.010 9.813 41.886 1.00 49.10 307 ASN B O 1
ATOM 4548 N N . GLU B 1 288 ? -33.169 9.150 42.992 1.00 51.00 308 GLU B N 1
ATOM 4549 C CA . GLU B 1 288 ? -33.759 7.866 43.321 1.00 53.13 308 GLU B CA 1
ATOM 4550 C C . GLU B 1 288 ? -35.109 7.908 44.049 1.00 53.82 308 GLU B C 1
ATOM 4551 O O . GLU B 1 288 ? -35.881 6.954 43.927 1.00 54.54 308 GLU B O 1
ATOM 4557 N N . GLU B 1 289 ? -35.414 8.983 44.785 1.00 53.96 309 GLU B N 1
ATOM 4558 C CA . GLU B 1 289 ? -36.660 9.060 45.555 1.00 53.97 309 GLU B CA 1
ATOM 4559 C C . GLU B 1 289 ? -37.869 9.379 44.692 1.00 53.21 309 GLU B C 1
ATOM 4560 O O . GLU B 1 289 ? -38.938 8.818 44.881 1.00 52.79 309 GLU B O 1
ATOM 4566 N N . THR B 1 290 ? -37.698 10.321 43.765 1.00 52.33 310 THR B N 1
ATOM 4567 C CA . THR B 1 290 ? -38.692 10.590 42.728 1.00 50.09 310 THR B CA 1
ATOM 4568 C C . THR B 1 290 ? -39.061 9.288 41.988 1.00 48.64 310 THR B C 1
ATOM 4569 O O . THR B 1 290 ? -40.244 9.013 41.842 1.00 48.24 310 THR B O 1
ATOM 4573 N N . ALA B 1 291 ? -38.073 8.481 41.588 1.00 46.71 311 ALA B N 1
ATOM 4574 C CA . ALA B 1 291 ? -38.311 7.203 40.913 1.00 45.38 311 ALA B CA 1
ATOM 4575 C C . ALA B 1 291 ? -39.053 6.186 41.768 1.00 45.95 311 ALA B C 1
ATOM 4576 O O . ALA B 1 291 ? -39.875 5.416 41.265 1.00 46.97 311 ALA B O 1
ATOM 4578 N N . ARG B 1 292 ? -38.758 6.148 43.058 1.00 45.54 312 ARG B N 1
ATOM 4579 C CA . ARG B 1 292 ? -39.554 5.352 43.982 1.00 45.27 312 ARG B CA 1
ATOM 4580 C C . ARG B 1 292 ? -41.043 5.800 44.001 1.00 43.73 312 ARG B C 1
ATOM 4581 O O . ARG B 1 292 ? -41.940 4.966 44.105 1.00 42.89 312 ARG B O 1
ATOM 4589 N N . ASN B 1 293 ? -41.306 7.102 43.910 1.00 42.58 313 ASN B N 1
ATOM 4590 C CA . ASN B 1 293 ? -42.673 7.606 43.795 1.00 43.00 313 ASN B CA 1
ATOM 4591 C C . ASN B 1 293 ? -43.397 7.027 42.561 1.00 42.66 313 ASN B C 1
ATOM 4592 O O . ASN B 1 293 ? -44.552 6.627 42.661 1.00 42.88 313 ASN B O 1
ATOM 4597 N N . LEU B 1 294 ? -42.715 6.950 41.411 1.00 41.68 314 LEU B N 1
ATOM 4598 C CA . LEU B 1 294 ? -43.263 6.306 40.211 1.00 40.22 314 LEU B CA 1
ATOM 4599 C C . LEU B 1 294 ? -43.624 4.856 40.484 1.00 39.81 314 LEU B C 1
ATOM 4600 O O . LEU B 1 294 ? -44.627 4.354 39.989 1.00 39.92 314 LEU B O 1
ATOM 4605 N N . GLN B 1 295 ? -42.804 4.177 41.268 1.00 38.65 315 GLN B N 1
ATOM 4606 C CA . GLN B 1 295 ? -43.033 2.770 41.465 1.00 39.14 315 GLN B CA 1
ATOM 4607 C C . GLN B 1 295 ? -44.223 2.431 42.370 1.00 39.80 315 GLN B C 1
ATOM 4608 O O . GLN B 1 295 ? -44.595 1.264 42.456 1.00 38.38 315 GLN B O 1
ATOM 4614 N N . GLY B 1 296 ? -44.812 3.470 42.978 1.00 41.87 316 GLY B N 1
ATOM 4615 C CA . GLY B 1 296 ? -45.977 3.438 43.888 1.00 45.70 316 GLY B CA 1
ATOM 4616 C C . GLY B 1 296 ? -46.095 2.355 44.945 1.00 49.02 316 GLY B C 1
ATOM 4617 O O . GLY B 1 296 ? -47.151 1.767 45.165 1.00 49.45 316 GLY B O 1
ATOM 4618 N N . GLN B 1 297 ? -44.995 2.109 45.640 1.00 52.60 317 GLN B N 1
ATOM 4619 C CA . GLN B 1 297 ? -44.847 0.941 46.489 1.00 54.72 317 GLN B CA 1
ATOM 4620 C C . GLN B 1 297 ? -45.591 1.238 47.786 1.00 55.16 317 GLN B C 1
ATOM 4621 O O . GLN B 1 297 ? -46.097 0.319 48.431 1.00 55.45 317 GLN B O 1
ATOM 4627 N N . ASN B 1 298 ? -45.709 2.521 48.136 1.00 55.26 318 ASN B N 1
ATOM 4628 C CA . ASN B 1 298 ? -46.568 2.896 49.260 1.00 56.00 318 ASN B CA 1
ATOM 4629 C C . ASN B 1 298 ? -47.725 3.853 48.902 1.00 55.49 318 ASN B C 1
ATOM 4630 O O . ASN B 1 298 ? -47.845 4.949 49.476 1.00 54.69 318 ASN B O 1
ATOM 4635 N N . ASP B 1 299 ? -48.547 3.433 47.927 1.00 54.45 319 ASP B N 1
ATOM 4636 C CA . ASP B 1 299 ? -49.709 4.204 47.440 1.00 52.70 319 ASP B CA 1
ATOM 4637 C C . ASP B 1 299 ? -50.836 3.279 47.800 1.00 51.19 319 ASP B C 1
ATOM 4638 O O . ASP B 1 299 ? -50.831 2.113 47.431 1.00 50.44 319 ASP B O 1
ATOM 4643 N N . ASN B 1 300 ? -51.782 3.796 48.569 1.00 50.07 320 ASN B N 1
ATOM 4644 C CA . ASN B 1 300 ? -52.837 2.968 49.106 1.00 48.94 320 ASN B CA 1
ATOM 4645 C C . ASN B 1 300 ? -54.159 3.294 48.500 1.00 46.80 320 ASN B C 1
ATOM 4646 O O . ASN B 1 300 ? -55.146 2.715 48.939 1.00 46.76 320 ASN B O 1
ATOM 4651 N N . ARG B 1 301 ? -54.188 4.207 47.525 1.00 44.22 321 ARG B N 1
ATOM 4652 C CA . ARG B 1 301 ? -55.466 4.715 47.035 1.00 42.02 321 ARG B CA 1
ATOM 4653 C C . ARG B 1 301 ? -56.186 3.892 45.968 1.00 41.07 321 ARG B C 1
ATOM 4654 O O . ARG B 1 301 ? -57.323 4.234 45.621 1.00 41.12 321 ARG B O 1
ATOM 4662 N N . ASN B 1 302 ? -55.563 2.797 45.525 1.00 39.70 322 ASN B N 1
ATOM 4663 C CA . ASN B 1 302 ? -55.980 1.994 44.360 1.00 38.86 322 ASN B CA 1
ATOM 4664 C C . ASN B 1 302 ? -56.057 2.782 43.033 1.00 38.22 322 ASN B C 1
ATOM 4665 O O . ASN B 1 302 ? -55.515 3.886 42.961 1.00 38.55 322 ASN B O 1
ATOM 4670 N N . GLN B 1 303 ? -56.744 2.261 42.008 1.00 37.12 323 GLN B N 1
ATOM 4671 C CA . GLN B 1 303 ? -56.700 2.876 40.661 1.00 35.02 323 GLN B CA 1
ATOM 4672 C C . GLN B 1 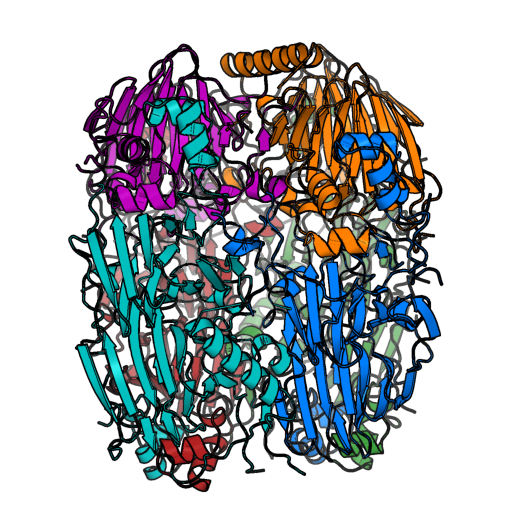303 ? -57.465 4.168 40.403 1.00 33.86 323 GLN B C 1
ATOM 4673 O O . GLN B 1 303 ? -57.246 4.797 39.369 1.00 34.19 323 GLN B O 1
ATOM 4679 N N . ILE B 1 304 ? -58.329 4.597 41.319 1.00 32.24 324 ILE B N 1
ATOM 4680 C CA . ILE B 1 304 ? -59.007 5.877 41.130 1.00 30.36 324 ILE B CA 1
ATOM 4681 C C . ILE B 1 304 ? -58.837 6.748 42.361 1.00 31.21 324 ILE B C 1
ATOM 4682 O O . ILE B 1 304 ? -59.253 6.380 43.436 1.00 32.57 324 ILE B O 1
ATOM 4687 N N . ILE B 1 305 ? -58.251 7.916 42.206 1.00 31.43 325 ILE B N 1
ATOM 4688 C CA . ILE B 1 305 ? -57.677 8.591 43.330 1.00 32.19 325 ILE B CA 1
ATOM 4689 C C . ILE B 1 305 ? -58.360 9.917 43.431 1.00 34.18 325 ILE B C 1
ATOM 4690 O O . ILE B 1 305 ? -58.929 10.403 42.464 1.00 34.26 325 ILE B O 1
ATOM 4695 N N . GLN B 1 306 ? -58.288 10.503 44.612 1.00 35.41 326 GLN B N 1
ATOM 4696 C CA . GLN B 1 306 ? -58.999 11.706 44.878 1.00 37.73 326 GLN B CA 1
ATOM 4697 C C . GLN B 1 306 ? -58.079 12.904 44.679 1.00 39.29 326 GLN B C 1
ATOM 4698 O O . GLN B 1 306 ? -56.965 12.924 45.197 1.00 39.86 326 GLN B O 1
ATOM 4704 N N . VAL B 1 307 ? -58.542 13.898 43.928 1.00 40.86 327 VAL B N 1
ATOM 4705 C CA . VAL B 1 307 ? -57.747 15.087 43.671 1.00 43.42 327 VAL B CA 1
ATOM 4706 C C . VAL B 1 307 ? -58.256 16.122 44.689 1.00 46.72 327 VAL B C 1
ATOM 4707 O O . VAL B 1 307 ? -59.482 16.341 44.856 1.00 47.99 327 VAL B O 1
ATOM 4711 N N . ARG B 1 308 ? -57.327 16.749 45.392 1.00 49.30 328 ARG B N 1
ATOM 4712 C CA . ARG B 1 308 ? -57.744 17.790 46.318 1.00 52.23 328 ARG B CA 1
ATOM 4713 C C . ARG B 1 308 ? -57.634 19.092 45.543 1.00 52.46 328 ARG B C 1
ATOM 4714 O O . ARG B 1 308 ? -56.645 19.356 44.819 1.00 51.48 328 ARG B O 1
ATOM 4722 N N . GLY B 1 309 ? -58.692 19.880 45.703 1.00 53.40 329 GLY B N 1
ATOM 4723 C CA . GLY B 1 309 ? -58.923 21.063 44.886 1.00 54.49 329 GLY B CA 1
ATOM 4724 C C . GLY B 1 309 ? -59.150 20.649 43.442 1.00 55.22 329 GLY B C 1
ATOM 4725 O O . GLY B 1 309 ? -59.107 19.450 43.104 1.00 55.68 329 GLY B O 1
ATOM 4726 N N . ASN B 1 310 ? -59.389 21.638 42.583 1.00 55.17 330 ASN B N 1
ATOM 4727 C CA . ASN B 1 310 ? -59.616 21.343 41.170 1.00 55.08 330 ASN B CA 1
ATOM 4728 C C . ASN B 1 310 ? -58.324 20.954 40.484 1.00 53.44 330 ASN B C 1
ATOM 4729 O O . ASN B 1 310 ? -57.288 21.578 40.737 1.00 53.42 330 ASN B O 1
ATOM 4734 N N . LEU B 1 311 ? -58.387 19.897 39.678 1.00 51.04 331 LEU B N 1
ATOM 4735 C CA . LEU B 1 311 ? -57.288 19.545 38.783 1.00 48.74 331 LEU B CA 1
ATOM 4736 C C . LEU B 1 311 ? -57.180 20.612 37.697 1.00 47.72 331 LEU B C 1
ATOM 4737 O O . LEU B 1 311 ? -58.098 20.802 36.918 1.00 46.70 331 LEU B O 1
ATOM 4742 N N . ASP B 1 312 ? -56.069 21.331 37.682 1.00 47.32 332 ASP B N 1
ATOM 4743 C CA . ASP B 1 312 ? -55.793 22.289 36.638 1.00 48.54 332 ASP B CA 1
ATOM 4744 C C . ASP B 1 312 ? -54.894 21.709 35.552 1.00 47.45 332 ASP B C 1
ATOM 4745 O O . ASP B 1 312 ? -53.893 21.030 35.824 1.00 47.59 332 ASP B O 1
ATOM 4750 N N . PHE B 1 313 ? -55.273 21.988 34.314 1.00 45.92 333 PHE B N 1
ATOM 4751 C CA . PHE B 1 313 ? -54.480 21.591 33.172 1.00 44.81 333 PHE B CA 1
ATOM 4752 C C . PHE B 1 313 ? -54.847 22.570 32.076 1.00 44.65 333 PHE B C 1
ATOM 4753 O O . PHE B 1 313 ? -55.722 23.414 32.269 1.00 43.59 333 PHE B O 1
ATOM 4761 N N . VAL B 1 314 ? -54.166 22.507 30.938 1.00 45.05 334 VAL B N 1
ATOM 4762 C CA . VAL B 1 314 ? -54.514 23.416 29.871 1.00 45.70 334 VAL B CA 1
ATOM 4763 C C . VAL B 1 314 ? -55.819 22.902 29.239 1.00 47.41 334 VAL B C 1
ATOM 4764 O O . VAL B 1 314 ? -55.881 21.800 28.749 1.00 47.50 334 VAL B O 1
ATOM 4768 N N . GLN B 1 315 ? -56.890 23.677 29.337 1.00 50.04 335 GLN B N 1
ATOM 4769 C CA . GLN B 1 315 ? -58.201 23.184 28.976 1.00 52.84 335 GLN B CA 1
ATOM 4770 C C . GLN B 1 315 ? -58.949 24.296 28.299 1.00 54.31 335 GLN B C 1
ATOM 4771 O O . GLN B 1 315 ? -59.038 25.372 28.849 1.00 54.32 335 GLN B O 1
ATOM 4777 N N . PRO B 1 316 ? -59.493 24.044 27.102 1.00 56.42 336 PRO B N 1
ATOM 4778 C CA . PRO B 1 316 ? -60.187 25.157 26.497 1.00 58.40 336 PRO B CA 1
ATOM 4779 C C . PRO B 1 316 ? -61.556 25.267 27.134 1.00 61.05 336 PRO B C 1
ATOM 4780 O O . PRO B 1 316 ? -62.112 24.250 27.558 1.00 61.41 336 PRO B O 1
ATOM 4784 N N . PRO B 1 317 ? -62.087 26.495 27.227 1.00 63.91 337 PRO B N 1
ATOM 4785 C CA . PRO B 1 317 ? -63.410 26.807 27.783 1.00 66.08 337 PRO B CA 1
ATOM 4786 C C . PRO B 1 317 ? -64.553 25.912 27.290 1.00 68.46 337 PRO B C 1
ATOM 4787 O O . PRO B 1 317 ? -64.489 25.347 26.199 1.00 68.89 337 PRO B O 1
ATOM 4791 N N . ARG B 1 318 ? -65.600 25.784 28.094 1.00 71.12 338 ARG B N 1
ATOM 4792 C CA . ARG B 1 318 ? -66.858 25.199 27.639 1.00 73.48 338 ARG B CA 1
ATOM 4793 C C . ARG B 1 318 ? -67.792 26.314 27.146 1.00 75.04 338 ARG B C 1
ATOM 4794 O O . ARG B 1 318 ? -67.717 27.444 27.623 1.00 74.58 338 ARG B O 1
ATOM 4802 N N . GLY B 1 319 ? -68.652 26.002 26.178 1.00 77.57 339 GLY B N 1
ATOM 4803 C CA . GLY B 1 319 ? -69.829 26.837 25.861 1.00 80.42 339 GLY B CA 1
ATOM 4804 C C . GLY B 1 319 ? -69.579 28.337 25.728 1.00 82.40 339 GLY B C 1
ATOM 4805 O O . GLY B 1 319 ? -68.522 28.752 25.224 1.00 82.67 339 GLY B O 1
ATOM 4806 N N . ARG B 1 320 ? -70.523 29.172 26.175 1.00 83.90 340 ARG B N 1
ATOM 4807 C CA . ARG B 1 320 ? -71.780 28.766 26.810 1.00 85.14 340 ARG B CA 1
ATOM 4808 C C . ARG B 1 320 ? -72.815 28.224 25.816 1.00 85.94 340 ARG B C 1
ATOM 4809 O O . ARG B 1 320 ? -73.800 27.587 26.213 1.00 86.29 340 ARG B O 1
ATOM 4811 N N . GLN B 1 321 ? -72.591 28.469 24.529 1.00 86.37 341 GLN B N 1
ATOM 4812 C CA . GLN B 1 321 ? -73.437 27.896 23.490 1.00 86.69 341 GLN B CA 1
ATOM 4813 C C . GLN B 1 321 ? -73.333 26.382 23.404 1.00 87.47 341 GLN B C 1
ATOM 4814 O O . GLN B 1 321 ? -74.307 25.692 23.059 1.00 87.30 341 GLN B O 1
ATOM 4820 N N . GLU B 1 322 ? -72.142 25.870 23.705 1.00 88.06 342 GLU B N 1
ATOM 4821 C CA . GLU B 1 322 ? -71.969 24.427 23.794 1.00 88.19 342 GLU B CA 1
ATOM 4822 C C . GLU B 1 322 ? -72.649 23.908 25.065 1.00 88.28 342 GLU B C 1
ATOM 4823 O O . GLU B 1 322 ? -73.172 22.791 25.069 1.00 87.62 342 GLU B O 1
ATOM 4829 N N . ARG B 1 323 ? -72.668 24.727 26.122 1.00 88.60 343 ARG B N 1
ATOM 4830 C CA . ARG B 1 323 ? -73.472 24.394 27.303 1.00 89.15 343 ARG B CA 1
ATOM 4831 C C . ARG B 1 323 ? -74.958 24.335 26.943 1.00 88.95 343 ARG B C 1
ATOM 4832 O O . ARG B 1 323 ? -75.654 23.362 27.255 1.00 88.42 343 ARG B O 1
ATOM 4840 N N . GLU B 1 324 ? -75.418 25.383 26.269 1.00 89.16 344 GLU B N 1
ATOM 4841 C CA . GLU B 1 324 ? -76.746 25.414 25.677 1.00 89.19 344 GLU B CA 1
ATOM 4842 C C . GLU B 1 324 ? -77.048 24.124 24.912 1.00 89.24 344 GLU B C 1
ATOM 4843 O O . GLU B 1 324 ? -78.074 23.480 25.172 1.00 89.29 344 GLU B O 1
ATOM 4849 N N . HIS B 1 325 ? -76.164 23.740 23.986 1.00 88.58 345 HIS B N 1
ATOM 4850 C CA . HIS B 1 325 ? -76.365 22.498 23.234 1.00 87.77 345 HIS B CA 1
ATOM 4851 C C . HIS B 1 325 ? -76.453 21.282 24.166 1.00 87.22 345 HIS B C 1
ATOM 4852 O O . HIS B 1 325 ? -77.410 20.514 24.073 1.00 86.78 345 HIS B O 1
ATOM 4859 N N . GLU B 1 326 ? -75.479 21.124 25.064 1.00 87.03 346 GLU B N 1
ATOM 4860 C CA . GLU B 1 326 ? -75.466 20.024 26.043 1.00 87.48 346 GLU B CA 1
ATOM 4861 C C . GLU B 1 326 ? -76.724 19.938 26.909 1.00 87.04 346 GLU B C 1
ATOM 4862 O O . GLU B 1 326 ? -77.269 18.846 27.119 1.00 87.06 346 GLU B O 1
ATOM 4868 N N . GLU B 1 327 ? -77.172 21.089 27.406 1.00 86.86 347 GLU B N 1
ATOM 4869 C CA . GLU B 1 327 ? -78.376 21.153 28.224 1.00 87.50 347 GLU B CA 1
ATOM 4870 C C . GLU B 1 327 ? -79.643 20.766 27.472 1.00 86.78 347 GLU B C 1
ATOM 4871 O O . GLU B 1 327 ? -80.481 20.048 28.013 1.00 87.03 347 GLU B O 1
ATOM 4877 N N . ARG B 1 328 ? -79.788 21.229 26.235 1.00 86.32 348 ARG B N 1
ATOM 4878 C CA . ARG B 1 328 ? -80.930 20.828 25.418 1.00 85.89 348 ARG B CA 1
ATOM 4879 C C . ARG B 1 328 ? -80.938 19.314 25.178 1.00 85.83 348 ARG B C 1
ATOM 4880 O O . ARG B 1 328 ? -81.988 18.679 25.262 1.00 85.81 348 ARG B O 1
ATOM 4888 N N . GLN B 1 329 ? -79.780 18.728 24.884 1.00 85.62 349 GLN B N 1
ATOM 4889 C CA . GLN B 1 329 ? -79.699 17.279 24.714 1.00 85.33 349 GLN B CA 1
ATOM 4890 C C . GLN B 1 329 ? -80.315 16.575 25.912 1.00 85.74 349 GLN B C 1
ATOM 4891 O O . GLN B 1 329 ? -81.135 15.666 25.759 1.00 85.73 349 GLN B O 1
ATOM 4897 N N . GLN B 1 330 ? -79.912 17.010 27.104 1.00 85.65 350 GLN B N 1
ATOM 4898 C CA . GLN B 1 330 ? -80.298 16.330 28.331 1.00 85.22 350 GLN B CA 1
ATOM 4899 C C . GLN B 1 330 ? -81.799 16.372 28.612 1.00 84.90 350 GLN B C 1
ATOM 4900 O O . GLN B 1 330 ? -82.392 15.347 28.940 1.00 84.84 350 GLN B O 1
ATOM 4906 N N . GLU B 1 331 ? -82.427 17.530 28.462 1.00 84.50 351 GLU B N 1
ATOM 4907 C CA . GLU B 1 331 ? -83.876 17.605 28.668 1.00 84.94 351 GLU B CA 1
ATOM 4908 C C . GLU B 1 331 ? -84.686 16.839 27.610 1.00 84.36 351 GLU B C 1
ATOM 4909 O O . GLU B 1 331 ? -85.810 16.407 27.882 1.00 84.10 351 GLU B O 1
ATOM 4915 N N . GLN B 1 332 ? -84.104 16.672 26.421 1.00 84.12 352 GLN B N 1
ATOM 4916 C CA . GLN B 1 332 ? -84.721 15.907 25.333 1.00 83.70 352 GLN B CA 1
ATOM 4917 C C . GLN B 1 332 ? -84.769 14.405 25.597 1.00 84.08 352 GLN B C 1
ATOM 4918 O O . GLN B 1 332 ? -85.712 13.732 25.173 1.00 83.61 352 GLN B O 1
ATOM 4924 N N . LEU B 1 333 ? -83.746 13.903 26.288 1.00 84.76 353 LEU B N 1
ATOM 4925 C CA . LEU B 1 333 ? -83.673 12.506 26.734 1.00 85.68 353 LEU B CA 1
ATOM 4926 C C . LEU B 1 333 ? -84.656 12.166 27.865 1.00 86.21 353 LEU B C 1
ATOM 4927 O O . LEU B 1 333 ? -85.201 11.048 27.903 1.00 85.88 353 LEU B O 1
ATOM 4932 N N . GLN B 1 334 ? -84.864 13.137 28.765 1.00 86.98 354 GLN B N 1
ATOM 4933 C CA . GLN B 1 334 ? -85.797 13.027 29.888 1.00 88.16 354 GLN B CA 1
ATOM 4934 C C . GLN B 1 334 ? -87.253 13.124 29.443 1.00 88.48 354 GLN B C 1
ATOM 4935 O O . GLN B 1 334 ? -88.115 12.396 29.948 1.00 88.32 354 GLN B O 1
ATOM 4941 N N . GLN B 1 335 ? -87.506 14.024 28.496 1.00 89.36 355 GLN B N 1
ATOM 4942 C CA . GLN B 1 335 ? -88.790 14.117 27.810 1.00 90.80 355 GLN B CA 1
ATOM 4943 C C . GLN B 1 335 ? -89.116 12.837 27.021 1.00 91.01 355 GLN B C 1
ATOM 4944 O O . GLN B 1 335 ? -90.287 12.512 26.830 1.00 91.69 355 GLN B O 1
ATOM 4950 N N . GLU B 1 336 ? -88.094 12.115 26.568 1.00 91.25 356 GLU B N 1
ATOM 4951 C CA . GLU B 1 336 ? -88.284 10.869 25.820 1.00 91.77 356 GLU B CA 1
ATOM 4952 C C . GLU B 1 336 ? -88.536 9.679 26.768 1.00 91.85 356 GLU B C 1
ATOM 4953 O O . GLU B 1 336 ? -89.362 8.801 26.488 1.00 91.74 356 GLU B O 1
ATOM 4959 N N . ARG B 1 337 ? -87.819 9.662 27.889 1.00 92.32 357 ARG B N 1
ATOM 4960 C CA . ARG B 1 337 ? -88.117 8.765 29.002 1.00 93.06 357 ARG B CA 1
ATOM 4961 C C . ARG B 1 337 ? -89.440 9.122 29.709 1.00 93.42 357 ARG B C 1
ATOM 4962 O O . ARG B 1 337 ? -89.779 8.526 30.729 1.00 93.31 357 ARG B O 1
ATOM 4970 N N . GLN B 1 338 ? -90.175 10.100 29.178 1.00 94.18 358 GLN B N 1
ATOM 4971 C CA . GLN B 1 338 ? -91.567 10.360 29.586 1.00 95.07 358 GLN B CA 1
ATOM 4972 C C . GLN B 1 338 ? -92.643 9.684 28.700 1.00 95.10 358 GLN B C 1
ATOM 4973 O O . GLN B 1 338 ? -93.687 9.289 29.227 1.00 95.17 358 GLN B O 1
ATOM 4979 N N . GLN B 1 339 ? -92.406 9.560 27.383 1.00 95.24 359 GLN B N 1
ATOM 4980 C CA . GLN B 1 339 ? -93.296 8.794 26.476 1.00 95.03 359 GLN B CA 1
ATOM 4981 C C . GLN B 1 339 ? -92.618 7.626 25.732 1.00 95.49 359 GLN B C 1
ATOM 4982 O O . GLN B 1 339 ? -91.642 7.796 24.994 1.00 95.32 359 GLN B O 1
ATOM 4988 N N . GLY B 1 348 ? -48.323 19.862 10.617 1.00 43.56 368 GLY B N 1
ATOM 4989 C CA . GLY B 1 348 ? -48.003 18.560 10.037 1.00 43.57 368 GLY B CA 1
ATOM 4990 C C . GLY B 1 348 ? -48.799 17.477 10.730 1.00 43.99 368 GLY B C 1
ATOM 4991 O O . GLY B 1 348 ? -50.020 17.467 10.646 1.00 44.04 368 GLY B O 1
ATOM 4992 N N . LEU B 1 349 ? -48.088 16.574 11.397 1.00 44.88 369 LEU B N 1
ATOM 4993 C CA . LEU B 1 349 ? -48.619 15.467 12.210 1.00 45.37 369 LEU B CA 1
ATOM 4994 C C . LEU B 1 349 ? -49.662 15.834 13.243 1.00 45.25 369 LEU B C 1
ATOM 4995 O O . LEU B 1 349 ? -50.643 15.124 13.388 1.00 45.63 369 LEU B O 1
ATOM 5000 N N . GLU B 1 350 ? -49.450 16.936 13.955 1.00 45.42 370 GLU B N 1
ATOM 5001 C CA . GLU B 1 350 ? -50.412 17.440 14.926 1.00 46.55 370 GLU B CA 1
ATOM 5002 C C . GLU B 1 350 ? -51.849 17.569 14.371 1.00 46.49 370 GLU B C 1
ATOM 5003 O O . GLU B 1 350 ? -52.830 17.387 15.109 1.00 46.59 370 GLU B O 1
ATOM 5009 N N . GLU B 1 351 ? -51.947 17.849 13.072 1.00 45.70 371 GLU B N 1
ATOM 5010 C CA . GLU B 1 351 ? -53.192 18.151 12.401 1.00 45.83 371 GLU B CA 1
ATOM 5011 C C . GLU B 1 351 ? -53.863 16.943 11.828 1.00 45.13 371 GLU B C 1
ATOM 5012 O O . GLU B 1 351 ? -55.064 16.968 11.615 1.00 45.36 371 GLU B O 1
ATOM 5018 N N . THR B 1 352 ? -53.088 15.903 11.563 1.00 44.60 372 THR B N 1
ATOM 5019 C CA . THR B 1 352 ? -53.603 14.695 10.958 1.00 44.41 372 THR B CA 1
ATOM 5020 C C . THR B 1 352 ? -53.651 13.550 11.961 1.00 44.52 372 THR B C 1
ATOM 5021 O O . THR B 1 352 ? -54.586 13.454 12.730 1.00 44.30 372 THR B O 1
ATOM 5025 N N . PHE B 1 353 ? -52.635 12.701 11.984 1.00 45.55 373 PHE B N 1
ATOM 5026 C CA . PHE B 1 353 ? -52.687 11.487 12.794 1.00 46.97 373 PHE B CA 1
ATOM 5027 C C . PHE B 1 353 ? -52.846 11.734 14.269 1.00 46.25 373 PHE B C 1
ATOM 5028 O O . PHE B 1 353 ? -53.505 10.947 14.943 1.00 46.91 373 PHE B O 1
ATOM 5036 N N . CYS B 1 354 ? -52.243 12.810 14.760 1.00 45.23 374 CYS B N 1
ATOM 5037 C CA . CYS B 1 354 ? -52.173 13.081 16.196 1.00 44.63 374 CYS B CA 1
ATOM 5038 C C . CYS B 1 354 ? -53.497 13.565 16.800 1.00 44.18 374 CYS B C 1
ATOM 5039 O O . CYS B 1 354 ? -53.730 13.450 18.023 1.00 43.43 374 CYS B O 1
ATOM 5042 N N . SER B 1 355 ? -54.367 14.075 15.935 1.00 42.62 375 SER B N 1
ATOM 5043 C CA . SER B 1 355 ? -55.642 14.540 16.418 1.00 41.68 375 SER B CA 1
ATOM 5044 C C . SER B 1 355 ? -56.801 13.772 15.801 1.00 40.66 375 SER B C 1
ATOM 5045 O O . SER B 1 355 ? -57.795 14.362 15.378 1.00 41.32 375 SER B O 1
ATOM 5048 N N . LEU B 1 356 ? -56.685 12.452 15.756 1.00 38.76 376 LEU B N 1
ATOM 5049 C CA . LEU B 1 356 ? -57.767 11.647 15.239 1.00 37.54 376 LEU B CA 1
ATOM 5050 C C . LEU B 1 356 ? -58.946 11.661 16.202 1.00 37.63 376 LEU B C 1
ATOM 5051 O O . LEU B 1 356 ? -58.799 11.970 17.374 1.00 38.20 376 LEU B O 1
ATOM 5056 N N . ARG B 1 357 ? -60.132 11.328 15.706 1.00 36.88 377 ARG B N 1
ATOM 5057 C CA . ARG B 1 357 ? -61.322 11.333 16.519 1.00 35.59 377 ARG B CA 1
ATOM 5058 C C . ARG B 1 357 ? -61.464 9.996 17.206 1.00 34.13 377 ARG B C 1
ATOM 5059 O O . ARG B 1 357 ? -61.358 8.943 16.595 1.00 33.53 377 ARG B O 1
ATOM 5067 N N . LEU B 1 358 ? -61.705 10.061 18.504 1.00 33.13 378 LEU B N 1
ATOM 5068 C CA . LEU B 1 358 ? -61.795 8.875 19.344 1.00 31.75 378 LEU B CA 1
ATOM 5069 C C . LEU B 1 358 ? -63.221 8.605 19.813 1.00 31.39 378 LEU B C 1
ATOM 5070 O O . LEU B 1 358 ? -63.566 7.492 20.148 1.00 30.89 378 LEU B O 1
ATOM 5075 N N . LYS B 1 359 ? -64.054 9.626 19.839 1.00 31.88 379 LYS B N 1
ATOM 5076 C CA . LYS B 1 359 ? -65.362 9.452 20.398 1.00 33.98 379 LYS B CA 1
ATOM 5077 C C . LYS B 1 359 ? -66.470 10.018 19.510 1.00 34.35 379 LYS B C 1
ATOM 5078 O O . LYS B 1 359 ? -66.234 10.914 18.715 1.00 34.01 379 LYS B O 1
ATOM 5084 N N . GLU B 1 360 ? -67.669 9.471 19.665 1.00 35.11 380 GLU B N 1
ATOM 5085 C CA . GLU B 1 360 ? -68.868 9.972 19.000 1.00 37.17 380 GLU B CA 1
ATOM 5086 C C . GLU B 1 360 ? -70.056 9.920 19.978 1.00 36.84 380 GLU B C 1
ATOM 5087 O O . GLU B 1 360 ? -70.250 8.929 20.660 1.00 37.03 380 GLU B O 1
ATOM 5093 N N . ASN B 1 361 ? -70.859 10.972 20.073 1.00 37.92 381 ASN B N 1
ATOM 5094 C CA . ASN B 1 361 ? -72.061 10.860 20.891 1.00 38.21 381 ASN B CA 1
ATOM 5095 C C . ASN B 1 361 ? -73.183 10.090 20.215 1.00 38.61 381 ASN B C 1
ATOM 5096 O O . ASN B 1 361 ? -73.871 10.605 19.348 1.00 41.04 381 ASN B O 1
ATOM 5101 N N . ILE B 1 362 ? -73.393 8.867 20.649 1.00 38.35 382 ILE B N 1
ATOM 5102 C CA . ILE B 1 362 ? -74.282 7.949 19.998 1.00 39.75 382 ILE B CA 1
ATOM 5103 C C . ILE B 1 362 ? -75.611 7.825 20.778 1.00 40.70 382 ILE B C 1
ATOM 5104 O O . ILE B 1 362 ? -76.486 7.057 20.419 1.00 41.20 382 ILE B O 1
ATOM 5109 N N . GLY B 1 363 ? -75.749 8.573 21.860 1.00 42.13 383 GLY B N 1
ATOM 5110 C CA . GLY B 1 363 ? -76.936 8.523 22.706 1.00 43.75 383 GLY B CA 1
ATOM 5111 C C . GLY B 1 363 ? -77.866 9.728 22.560 1.00 45.30 383 GLY B C 1
ATOM 5112 O O . GLY B 1 363 ? -78.943 9.729 23.144 1.00 45.38 383 GLY B O 1
ATOM 5113 N N . ASN B 1 364 ? -77.448 10.744 21.801 1.00 46.79 384 ASN B N 1
ATOM 5114 C CA . ASN B 1 364 ? -78.314 11.847 21.399 1.00 48.83 384 ASN B CA 1
ATOM 5115 C C . ASN B 1 364 ? -79.519 11.259 20.644 1.00 49.11 384 ASN B C 1
ATOM 5116 O O . ASN B 1 364 ? -79.320 10.444 19.729 1.00 49.87 384 ASN B O 1
ATOM 5121 N N . PRO B 1 365 ? -80.763 11.643 21.022 1.00 49.20 385 PRO B N 1
ATOM 5122 C CA . PRO B 1 365 ? -82.018 11.318 20.297 1.00 48.49 385 PRO B CA 1
ATOM 5123 C C . PRO B 1 365 ? -82.005 11.748 18.825 1.00 48.32 385 PRO B C 1
ATOM 5124 O O . PRO B 1 365 ? -82.291 10.930 17.944 1.00 47.90 385 PRO B O 1
ATOM 5128 N N . GLU B 1 366 ? -81.677 13.021 18.582 1.00 48.52 386 GLU B N 1
ATOM 5129 C CA . GLU B 1 366 ? -81.529 13.629 17.239 1.00 48.87 386 GLU B CA 1
ATOM 5130 C C . GLU B 1 366 ? -80.503 12.936 16.339 1.00 47.80 386 GLU B C 1
ATOM 5131 O O . GLU B 1 366 ? -80.303 13.344 15.204 1.00 48.06 386 GLU B O 1
ATOM 5137 N N . ARG B 1 367 ? -79.841 11.911 16.853 1.00 46.52 387 ARG B N 1
ATOM 5138 C CA . ARG B 1 367 ? -78.748 11.254 16.163 1.00 45.40 387 ARG B CA 1
ATOM 5139 C C . ARG B 1 367 ? -79.256 9.911 15.658 1.00 44.28 387 ARG B C 1
ATOM 5140 O O . ARG B 1 367 ? -78.495 9.120 15.092 1.00 44.70 387 ARG B O 1
ATOM 5148 N N . ALA B 1 368 ? -80.549 9.652 15.845 1.00 42.31 388 ALA B N 1
ATOM 5149 C CA . ALA B 1 368 ? -81.116 8.390 15.392 1.00 40.29 388 ALA B CA 1
ATOM 5150 C C . ALA B 1 368 ? -80.794 8.087 13.904 1.00 39.06 388 ALA B C 1
ATOM 5151 O O . ALA B 1 368 ? -80.780 8.978 13.050 1.00 36.84 388 ALA B O 1
ATOM 5153 N N . ASP B 1 369 ? -80.546 6.816 13.615 1.00 38.17 389 ASP B N 1
ATOM 5154 C CA . ASP B 1 369 ? -80.482 6.353 12.245 1.00 38.64 389 ASP B CA 1
ATOM 5155 C C . ASP B 1 369 ? -81.827 5.742 11.802 1.00 38.96 389 ASP B C 1
ATOM 5156 O O . ASP B 1 369 ? -82.221 5.848 10.644 1.00 38.18 389 ASP B O 1
ATOM 5161 N N . ILE B 1 370 ? -82.513 5.088 12.738 1.00 39.38 390 ILE B N 1
ATOM 5162 C CA . ILE B 1 370 ? -83.811 4.487 12.541 1.00 39.29 390 ILE B CA 1
ATOM 5163 C C . ILE B 1 370 ? -84.708 5.050 13.645 1.00 40.68 390 ILE B C 1
ATOM 5164 O O . ILE B 1 370 ? -84.255 5.320 14.750 1.00 41.36 390 ILE B O 1
ATOM 5169 N N . PHE B 1 371 ? -85.976 5.276 13.344 1.00 40.99 391 PHE B N 1
ATOM 5170 C CA . PHE B 1 371 ? -86.820 6.040 14.233 1.00 40.92 391 PHE B CA 1
ATOM 5171 C C . PHE B 1 371 ? -88.278 5.944 13.833 1.00 41.93 391 PHE B C 1
ATOM 5172 O O . PHE B 1 371 ? -88.683 6.399 12.761 1.00 41.76 391 PHE B O 1
ATOM 5180 N N . SER B 1 372 ? -89.052 5.326 14.708 1.00 42.42 392 SER B N 1
ATOM 5181 C CA . SER B 1 372 ? -90.500 5.383 14.643 1.00 43.63 392 SER B CA 1
ATOM 5182 C C . SER B 1 372 ? -91.075 5.831 16.007 1.00 43.72 392 SER B C 1
ATOM 5183 O O . SER B 1 372 ? -90.929 5.101 16.989 1.00 43.68 392 SER B O 1
ATOM 5186 N N . PRO B 1 373 ? -91.752 6.996 16.063 1.00 43.95 393 PRO B N 1
ATOM 5187 C CA . PRO B 1 373 ? -92.165 7.727 17.275 1.00 44.16 393 PRO B CA 1
ATOM 5188 C C . PRO B 1 373 ? -92.849 6.918 18.356 1.00 44.96 393 PRO B C 1
ATOM 5189 O O . PRO B 1 373 ? -92.689 7.253 19.522 1.00 45.85 393 PRO B O 1
ATOM 5193 N N . ARG B 1 374 ? -93.566 5.859 17.995 1.00 45.36 394 ARG B N 1
ATOM 5194 C CA . ARG B 1 374 ? -94.159 4.954 18.971 1.00 45.97 394 ARG B CA 1
ATOM 5195 C C . ARG B 1 374 ? -93.363 3.677 19.150 1.00 45.30 394 ARG B C 1
ATOM 5196 O O . ARG B 1 374 ? -93.706 2.829 19.982 1.00 45.51 394 ARG B O 1
ATOM 5204 N N . ALA B 1 375 ? -92.316 3.499 18.355 1.00 44.19 395 ALA B N 1
ATOM 5205 C CA . ALA B 1 375 ? -91.519 2.277 18.481 1.00 43.55 395 ALA B CA 1
ATOM 5206 C C . ALA B 1 375 ? -90.177 2.496 19.195 1.00 43.24 395 ALA B C 1
ATOM 5207 O O . ALA B 1 375 ? -89.830 1.730 20.087 1.00 42.78 395 ALA B O 1
ATOM 5209 N N . GLY B 1 376 ? -89.421 3.520 18.811 1.00 42.54 396 GLY B N 1
ATOM 5210 C CA . GLY B 1 376 ? -88.031 3.547 19.241 1.00 43.21 396 GLY B CA 1
ATOM 5211 C C . GLY B 1 376 ? -87.069 4.176 18.254 1.00 42.56 396 GLY B C 1
ATOM 5212 O O . GLY B 1 376 ? -87.481 4.647 17.198 1.00 42.44 396 GLY B O 1
ATOM 5213 N N . ARG B 1 377 ? -85.792 4.195 18.626 1.00 41.74 397 ARG B N 1
ATOM 5214 C CA . ARG B 1 377 ? -84.716 4.793 17.820 1.00 40.67 397 ARG B CA 1
ATOM 5215 C C . ARG B 1 377 ? -83.506 3.903 17.846 1.00 39.63 397 ARG B C 1
ATOM 5216 O O . ARG B 1 377 ? -83.255 3.260 18.834 1.00 40.97 397 ARG B O 1
ATOM 5224 N N . ILE B 1 378 ? -82.777 3.814 16.748 1.00 38.38 398 ILE B N 1
ATOM 5225 C CA . ILE B 1 378 ? -81.532 3.067 16.757 1.00 36.60 398 ILE B CA 1
ATOM 5226 C C . ILE B 1 378 ? -80.509 4.007 16.160 1.00 36.76 398 ILE B C 1
ATOM 5227 O O . ILE B 1 378 ? -80.828 4.756 15.236 1.00 36.63 398 ILE B O 1
ATOM 5232 N N . SER B 1 379 ? -79.328 4.029 16.783 1.00 36.22 399 SER B N 1
ATOM 5233 C CA . SER B 1 379 ? -78.188 4.786 16.339 1.00 36.42 399 SER B CA 1
ATOM 5234 C C . SER B 1 379 ? -77.105 3.774 16.181 1.00 36.67 399 SER B C 1
ATOM 5235 O O . SER B 1 379 ? -76.894 2.935 17.044 1.00 37.84 399 SER B O 1
ATOM 5238 N N . THR B 1 380 ? -76.407 3.847 15.069 1.00 36.02 400 THR B N 1
ATOM 5239 C CA . THR B 1 380 ? -75.455 2.823 14.741 1.00 34.90 400 THR B CA 1
ATOM 5240 C C . THR B 1 380 ? -74.095 3.510 14.615 1.00 32.51 400 THR B C 1
ATOM 5241 O O . THR B 1 380 ? -74.026 4.664 14.227 1.00 32.14 400 THR B O 1
ATOM 5245 N N . LEU B 1 381 ? -73.007 2.830 14.963 1.00 30.89 401 LEU B N 1
ATOM 5246 C CA . LEU B 1 381 ? -71.672 3.453 14.911 1.00 28.92 401 LEU B CA 1
ATOM 5247 C C . LEU B 1 381 ? -70.713 2.521 14.246 1.00 27.78 401 LEU B C 1
ATOM 5248 O O . LEU B 1 381 ? -70.567 1.386 14.670 1.00 27.85 401 LEU B O 1
ATOM 5253 N N . ASN B 1 382 ? -70.072 2.966 13.178 1.00 27.14 402 ASN B N 1
ATOM 5254 C CA . ASN B 1 382 ? -69.161 2.072 12.437 1.00 27.20 402 ASN B CA 1
ATOM 5255 C C . ASN B 1 382 ? -68.210 2.898 11.602 1.00 27.05 402 ASN B C 1
ATOM 5256 O O . ASN B 1 382 ? -68.154 4.125 11.784 1.00 27.78 402 ASN B O 1
ATOM 5261 N N . SER B 1 383 ? -67.466 2.275 10.693 1.00 27.07 403 SER B N 1
ATOM 5262 C CA . SER B 1 383 ? -66.440 3.025 9.930 1.00 27.36 403 SER B CA 1
ATOM 5263 C C . SER B 1 383 ? -66.990 4.212 9.158 1.00 27.84 403 SER B C 1
ATOM 5264 O O . SER B 1 383 ? -66.259 5.160 8.850 1.00 28.93 403 SER B O 1
ATOM 5267 N N . HIS B 1 384 ? -68.282 4.198 8.849 1.00 28.22 404 HIS B N 1
ATOM 5268 C CA . HIS B 1 384 ? -68.842 5.339 8.101 1.00 28.31 404 HIS B CA 1
ATOM 5269 C C . HIS B 1 384 ? -69.080 6.543 8.988 1.00 28.18 404 HIS B C 1
ATOM 5270 O O . HIS B 1 384 ? -69.384 7.620 8.487 1.00 29.84 404 HIS B O 1
ATOM 5277 N N . ASN B 1 385 ? -68.943 6.370 10.296 1.00 28.30 405 ASN B N 1
ATOM 5278 C CA . ASN B 1 385 ? -69.081 7.460 11.263 1.00 28.51 405 ASN B CA 1
ATOM 5279 C C . ASN B 1 385 ? -67.762 7.799 11.949 1.00 27.79 405 ASN B C 1
ATOM 5280 O O . ASN B 1 385 ? -67.401 8.962 12.064 1.00 28.16 405 ASN B O 1
ATOM 5285 N N . LEU B 1 386 ? -67.060 6.784 12.442 1.00 26.55 406 LEU B N 1
ATOM 5286 C CA . LEU B 1 386 ? -65.868 7.018 13.243 1.00 25.66 406 LEU B CA 1
ATOM 5287 C C . LEU B 1 386 ? -64.680 6.358 12.535 1.00 24.52 406 LEU B C 1
ATOM 5288 O O . LEU B 1 386 ? -64.592 5.127 12.502 1.00 24.32 406 LEU B O 1
ATOM 5293 N N . PRO B 1 387 ? -63.788 7.164 11.941 1.00 23.90 407 PRO B N 1
ATOM 5294 C CA . PRO B 1 387 ? -62.766 6.544 11.092 1.00 24.88 407 PRO B CA 1
ATOM 5295 C C . PRO B 1 387 ? -61.957 5.453 11.796 1.00 26.15 407 PRO B C 1
ATOM 5296 O O . PRO B 1 387 ? -61.663 4.412 11.183 1.00 27.69 407 PRO B O 1
ATOM 5300 N N . ILE B 1 388 ? -61.626 5.648 13.072 1.00 26.25 408 ILE B N 1
ATOM 5301 C CA . ILE B 1 388 ? -60.773 4.693 13.734 1.00 26.40 408 ILE B CA 1
ATOM 5302 C C . ILE B 1 388 ? -61.370 3.323 13.892 1.00 26.02 408 ILE B C 1
ATOM 5303 O O . ILE B 1 388 ? -60.659 2.368 14.227 1.00 26.15 408 ILE B O 1
ATOM 5308 N N . LEU B 1 389 ? -62.661 3.204 13.624 1.00 25.97 409 LEU B N 1
ATOM 5309 C CA . LEU B 1 389 ? -63.320 1.896 13.735 1.00 26.37 409 LEU B CA 1
ATOM 5310 C C . LEU B 1 389 ? -62.892 1.004 12.599 1.00 27.01 409 LEU B C 1
ATOM 5311 O O . LEU B 1 389 ? -62.946 -0.209 12.704 1.00 27.24 409 LEU B O 1
ATOM 5316 N N . ARG B 1 390 ? -62.485 1.635 11.509 1.00 28.75 410 ARG B N 1
ATOM 5317 C CA . ARG B 1 390 ? -61.820 0.945 10.425 1.00 31.66 410 ARG B CA 1
ATOM 5318 C C . ARG B 1 390 ? -60.660 0.111 10.955 1.00 31.19 410 ARG B C 1
ATOM 5319 O O . ARG B 1 390 ? -60.622 -1.101 10.739 1.00 32.18 410 ARG B O 1
ATOM 5327 N N . PHE B 1 391 ? -59.735 0.754 11.675 1.00 29.98 411 PHE B N 1
ATOM 5328 C CA . PHE B 1 391 ? -58.534 0.120 12.215 1.00 28.29 411 PHE B CA 1
ATOM 5329 C C . PHE B 1 391 ? -58.905 -0.925 13.271 1.00 28.04 411 PHE B C 1
ATOM 5330 O O . PHE B 1 391 ? -58.373 -2.054 13.260 1.00 26.26 411 PHE B O 1
ATOM 5338 N N . LEU B 1 392 ? -59.837 -0.548 14.166 1.00 27.55 412 LEU B N 1
ATOM 5339 C CA . LEU B 1 392 ? -60.226 -1.390 15.307 1.00 26.79 412 LEU B CA 1
ATOM 5340 C C . LEU B 1 392 ? -61.094 -2.522 14.851 1.00 27.37 412 LEU B C 1
ATOM 5341 O O . LEU B 1 392 ? -60.954 -3.628 15.362 1.00 28.72 412 LEU B O 1
ATOM 5346 N N . ARG B 1 393 ? -61.978 -2.277 13.879 1.00 27.89 413 ARG B N 1
ATOM 5347 C CA . ARG B 1 393 ? -62.809 -3.351 13.335 1.00 27.65 413 ARG B CA 1
ATOM 5348 C C . ARG B 1 393 ? -63.895 -3.713 14.336 1.00 26.77 413 ARG B C 1
ATOM 5349 O O . ARG B 1 393 ? -64.088 -4.883 14.696 1.00 25.60 413 ARG B O 1
ATOM 5357 N N . LEU B 1 394 ? -64.574 -2.658 14.784 1.00 26.66 414 LEU B N 1
ATOM 5358 C CA . LEU B 1 394 ? -65.607 -2.735 15.802 1.00 25.53 414 LEU B CA 1
ATOM 5359 C C . LEU B 1 394 ? -66.758 -1.804 15.388 1.00 24.90 414 LEU B C 1
ATOM 5360 O O . LEU B 1 394 ? -66.569 -0.788 14.692 1.00 23.26 414 LEU B O 1
ATOM 5365 N N . SER B 1 395 ? -67.960 -2.181 15.802 1.00 24.84 415 SER B N 1
ATOM 5366 C CA . SER B 1 395 ? -69.118 -1.318 15.628 1.00 25.43 415 SER B CA 1
ATOM 5367 C C . SER B 1 395 ? -69.821 -1.272 16.950 1.00 26.31 415 SER B C 1
ATOM 5368 O O . SER B 1 395 ? -69.568 -2.091 17.831 1.00 27.08 415 SER B O 1
ATOM 5371 N N . ALA B 1 396 ? -70.756 -0.351 17.050 1.00 27.24 416 ALA B N 1
ATOM 5372 C CA . ALA B 1 396 ? -71.564 -0.200 18.245 1.00 28.91 416 ALA B CA 1
ATOM 5373 C C . ALA B 1 396 ? -72.958 0.268 17.843 1.00 30.12 416 ALA B C 1
ATOM 5374 O O . ALA B 1 396 ? -73.187 0.832 16.761 1.00 29.45 416 ALA B O 1
ATOM 5376 N N . GLU B 1 397 ? -73.901 0.006 18.734 1.00 31.94 417 GLU B N 1
ATOM 5377 C CA . GLU B 1 397 ? -75.258 0.495 18.551 1.00 33.00 417 GLU B CA 1
ATOM 5378 C C . GLU B 1 397 ? -75.812 0.924 19.916 1.00 32.77 417 GLU B C 1
ATOM 5379 O O . GLU B 1 397 ? -75.464 0.331 20.953 1.00 30.99 417 GLU B O 1
ATOM 5385 N N . ARG B 1 398 ? -76.635 1.971 19.853 1.00 32.76 418 ARG B N 1
ATOM 5386 C CA . ARG B 1 398 ? -77.380 2.516 20.938 1.00 33.91 418 ARG B CA 1
ATOM 5387 C C . ARG B 1 398 ? -78.850 2.679 20.541 1.00 35.04 418 ARG B C 1
ATOM 5388 O O . ARG B 1 398 ? -79.164 3.502 19.688 1.00 34.59 418 ARG B O 1
ATOM 5396 N N . GLY B 1 399 ? -79.747 1.935 21.197 1.00 36.59 419 GLY B N 1
ATOM 5397 C CA . GLY B 1 399 ? -81.184 2.116 21.038 1.00 37.19 419 GLY B CA 1
ATOM 5398 C C . GLY B 1 399 ? -81.938 2.611 22.261 1.00 37.88 419 GLY B C 1
ATOM 5399 O O . GLY B 1 399 ? -81.519 2.408 23.405 1.00 37.93 419 GLY B O 1
ATOM 5400 N N . PHE B 1 400 ? -83.054 3.286 22.006 1.00 37.94 420 PHE B N 1
ATOM 5401 C CA . PHE B 1 400 ? -84.069 3.521 23.009 1.00 37.80 420 PHE B CA 1
ATOM 5402 C C . PHE B 1 400 ? -85.379 3.011 22.419 1.00 37.46 420 PHE B C 1
ATOM 5403 O O . PHE B 1 400 ? -85.989 3.682 21.617 1.00 37.38 420 PHE B O 1
ATOM 5411 N N . PHE B 1 401 ? -85.776 1.797 22.748 1.00 37.83 421 PHE B N 1
ATOM 5412 C CA . PHE B 1 401 ? -87.161 1.354 22.550 1.00 39.44 421 PHE B CA 1
ATOM 5413 C C . PHE B 1 401 ? -88.169 1.875 23.597 1.00 39.96 421 PHE B C 1
ATOM 5414 O O . PHE B 1 401 ? -87.945 1.751 24.809 1.00 39.87 421 PHE B O 1
ATOM 5422 N N . TYR B 1 402 ? -89.248 2.492 23.092 1.00 39.91 422 TYR B N 1
ATOM 5423 C CA . TYR B 1 402 ? -90.390 2.940 23.866 1.00 39.18 422 TYR B CA 1
ATOM 5424 C C . TYR B 1 402 ? -91.257 1.775 24.285 1.00 39.10 422 TYR B C 1
ATOM 5425 O O . TYR B 1 402 ? -90.999 0.622 23.886 1.00 38.56 422 TYR B O 1
ATOM 5434 N N . ARG B 1 403 ? -92.267 2.092 25.103 1.00 38.96 423 ARG B N 1
ATOM 5435 C CA . ARG B 1 403 ? -93.141 1.112 25.763 1.00 39.30 423 ARG B CA 1
ATOM 5436 C C . ARG B 1 403 ? -93.658 0.060 24.779 1.00 38.01 423 ARG B C 1
ATOM 5437 O O . ARG B 1 403 ? -94.354 0.374 23.804 1.00 36.59 423 ARG B O 1
ATOM 5445 N N . ASN B 1 404 ? -93.276 -1.183 25.033 1.00 37.61 424 ASN B N 1
ATOM 5446 C CA . ASN B 1 404 ? -93.688 -2.308 24.198 1.00 38.20 424 ASN B CA 1
ATOM 5447 C C . ASN B 1 404 ? -93.132 -2.406 22.773 1.00 37.70 424 ASN B C 1
ATOM 5448 O O . ASN B 1 404 ? -93.483 -3.361 22.073 1.00 37.06 424 ASN B O 1
ATOM 5453 N N . GLY B 1 405 ? -92.293 -1.432 22.384 1.00 37.14 425 GLY B N 1
ATOM 5454 C CA . GLY B 1 405 ? -91.430 -1.484 21.193 1.00 36.79 425 GLY B CA 1
ATOM 5455 C C . GLY B 1 405 ? -90.904 -2.878 20.935 1.00 36.27 425 GLY B C 1
ATOM 5456 O O . GLY B 1 405 ? -90.506 -3.572 21.883 1.00 36.70 425 GLY B O 1
ATOM 5457 N N . ILE B 1 406 ? -90.931 -3.332 19.679 1.00 35.93 426 ILE B N 1
ATOM 5458 C CA . ILE B 1 406 ? -90.251 -4.584 19.370 1.00 35.62 426 ILE B CA 1
ATOM 5459 C C . ILE B 1 406 ? -89.050 -4.295 18.489 1.00 36.74 426 ILE B C 1
ATOM 5460 O O . ILE B 1 406 ? -89.173 -3.550 17.512 1.00 37.53 426 ILE B O 1
ATOM 5465 N N . TYR B 1 407 ? -87.893 -4.864 18.839 1.00 37.27 427 TYR B N 1
ATOM 5466 C CA . TYR B 1 407 ? -86.725 -4.833 17.978 1.00 36.56 427 TYR B CA 1
ATOM 5467 C C . TYR B 1 407 ? -86.944 -5.952 16.982 1.00 36.39 427 TYR B C 1
ATOM 5468 O O . TYR B 1 407 ? -86.837 -7.142 17.310 1.00 35.62 427 TYR B O 1
ATOM 5477 N N . SER B 1 408 ? -87.256 -5.571 15.747 1.00 36.52 428 SER B N 1
ATOM 5478 C CA . SER B 1 408 ? -87.636 -6.581 14.761 1.00 36.41 428 SER B CA 1
ATOM 5479 C C . SER B 1 408 ? -86.748 -7.797 14.887 1.00 35.42 428 SER B C 1
ATOM 5480 O O . SER B 1 408 ? -85.546 -7.609 14.995 1.00 35.92 428 SER B O 1
ATOM 5483 N N . PRO B 1 409 ? -87.305 -9.030 14.809 1.00 34.83 429 PRO B N 1
ATOM 5484 C CA . PRO B 1 409 ? -86.408 -10.188 14.979 1.00 34.48 429 PRO B CA 1
ATOM 5485 C C . PRO B 1 409 ? -85.461 -10.163 13.793 1.00 35.05 429 PRO B C 1
ATOM 5486 O O . PRO B 1 409 ? -85.786 -9.561 12.749 1.00 34.28 429 PRO B O 1
ATOM 5490 N N . HIS B 1 410 ? -84.309 -10.808 13.956 1.00 35.22 430 HIS B N 1
ATOM 5491 C CA . HIS B 1 410 ? -83.191 -10.577 13.071 1.00 34.35 430 HIS B CA 1
ATOM 5492 C C . HIS B 1 410 ? -82.032 -11.494 13.412 1.00 34.00 430 HIS B C 1
ATOM 5493 O O . HIS B 1 410 ? -82.068 -12.186 14.417 1.00 34.86 430 HIS B O 1
ATOM 5500 N N . TRP B 1 411 ? -81.031 -11.560 12.546 1.00 33.38 431 TRP B N 1
ATOM 5501 C CA . TRP B 1 411 ? -79.756 -12.142 12.931 1.00 33.19 431 TRP B CA 1
ATOM 5502 C C . TRP B 1 411 ? -78.601 -11.159 12.647 1.00 32.92 431 TRP B C 1
ATOM 5503 O O . TRP B 1 411 ? -78.708 -10.251 11.819 1.00 32.99 431 TRP B O 1
ATOM 5514 N N . ASN B 1 412 ? -77.521 -11.316 13.398 1.00 31.70 432 ASN B N 1
ATOM 5515 C CA . ASN B 1 412 ? -76.291 -10.588 13.153 1.00 30.55 432 ASN B CA 1
ATOM 5516 C C . ASN B 1 412 ? -75.546 -11.352 12.102 1.00 30.25 432 ASN B C 1
ATOM 5517 O O . ASN B 1 412 ? -75.212 -12.536 12.296 1.00 30.15 432 ASN B O 1
ATOM 5522 N N . VAL B 1 413 ? -75.292 -10.679 10.986 1.00 29.82 433 VAL B N 1
ATOM 5523 C CA . VAL B 1 413 ? -74.704 -11.375 9.847 1.00 29.81 433 VAL B CA 1
ATOM 5524 C C . VAL B 1 413 ? -73.197 -11.652 10.066 1.00 29.69 433 VAL B C 1
ATOM 5525 O O . VAL B 1 413 ? -72.751 -12.800 9.881 1.00 29.08 433 VAL B O 1
ATOM 5529 N N . ASN B 1 414 ? -72.453 -10.618 10.499 1.00 29.00 434 ASN B N 1
ATOM 5530 C CA . ASN B 1 414 ? -70.978 -10.637 10.471 1.00 29.49 434 ASN B CA 1
ATOM 5531 C C . ASN B 1 414 ? -70.306 -10.399 11.851 1.00 30.31 434 ASN B C 1
ATOM 5532 O O . ASN B 1 414 ? -69.067 -10.344 11.965 1.00 30.85 434 ASN B O 1
ATOM 5537 N N . ALA B 1 415 ? -71.124 -10.274 12.898 1.00 30.42 435 ALA B N 1
ATOM 5538 C CA . ALA B 1 415 ? -70.646 -9.966 14.251 1.00 29.98 435 ALA B CA 1
ATOM 5539 C C . ALA B 1 415 ? -71.392 -10.727 15.379 1.00 30.50 435 ALA B C 1
ATOM 5540 O O . ALA B 1 415 ? -72.455 -11.334 15.161 1.00 30.40 435 ALA B O 1
ATOM 5542 N N . HIS B 1 416 ? -70.791 -10.718 16.576 1.00 30.61 436 HIS B N 1
ATOM 5543 C CA . HIS B 1 416 ? -71.504 -10.897 17.852 1.00 29.68 436 HIS B CA 1
ATOM 5544 C C . HIS B 1 416 ? -71.967 -9.532 18.320 1.00 30.52 436 HIS B C 1
ATOM 5545 O O . HIS B 1 416 ? -71.381 -8.487 17.996 1.00 30.53 436 HIS B O 1
ATOM 5552 N N . SER B 1 417 ? -73.046 -9.563 19.082 1.00 31.38 437 SER B N 1
ATOM 5553 C CA . SER B 1 417 ? -73.548 -8.375 19.717 1.00 31.95 437 SER B CA 1
ATOM 5554 C C . SER B 1 417 ? -73.529 -8.630 21.220 1.00 32.74 437 SER B C 1
ATOM 5555 O O . SER B 1 417 ? -73.963 -9.682 21.705 1.00 33.97 437 SER B O 1
ATOM 5558 N N . VAL B 1 418 ? -72.948 -7.699 21.960 1.00 32.39 438 VAL B N 1
ATOM 5559 C CA . VAL B 1 418 ? -72.794 -7.848 23.409 1.00 30.92 438 VAL B CA 1
ATOM 5560 C C . VAL B 1 418 ? -73.549 -6.615 23.929 1.00 30.08 438 VAL B C 1
ATOM 5561 O O . VAL B 1 418 ? -73.111 -5.492 23.668 1.00 28.56 438 VAL B O 1
ATOM 5565 N N . VAL B 1 419 ? -74.685 -6.864 24.599 1.00 28.82 439 VAL B N 1
ATOM 5566 C CA . VAL B 1 419 ? -75.639 -5.835 24.975 1.00 28.80 439 VAL B CA 1
ATOM 5567 C C . VAL B 1 419 ? -75.646 -5.513 26.483 1.00 28.80 439 VAL B C 1
ATOM 5568 O O . VAL B 1 419 ? -75.815 -6.369 27.360 1.00 28.70 439 VAL B O 1
ATOM 5572 N N . TYR B 1 420 ? -75.427 -4.243 26.749 1.00 28.40 440 TYR B N 1
ATOM 5573 C CA . TYR B 1 420 ? -75.541 -3.675 28.066 1.00 27.93 440 TYR B CA 1
ATOM 5574 C C . TYR B 1 420 ? -76.890 -2.932 28.155 1.00 28.41 440 TYR B C 1
ATOM 5575 O O . TYR B 1 420 ? -77.163 -1.980 27.401 1.00 27.53 440 TYR B O 1
ATOM 5584 N N . VAL B 1 421 ? -77.720 -3.363 29.113 1.00 29.18 441 VAL B N 1
ATOM 5585 C CA . VAL B 1 421 ? -78.971 -2.684 29.436 1.00 28.41 441 VAL B CA 1
ATOM 5586 C C . VAL B 1 421 ? -78.745 -1.449 30.298 1.00 28.37 441 VAL B C 1
ATOM 5587 O O . VAL B 1 421 ? -78.444 -1.546 31.489 1.00 26.40 441 VAL B O 1
ATOM 5591 N N . ILE B 1 422 ? -78.941 -0.296 29.672 1.00 28.44 442 ILE B N 1
ATOM 5592 C CA . ILE B 1 422 ? -78.793 0.983 30.295 1.00 29.38 442 ILE B CA 1
ATOM 5593 C C . ILE B 1 422 ? -79.969 1.347 31.223 1.00 32.45 442 ILE B C 1
ATOM 5594 O O . ILE B 1 422 ? -79.768 2.072 32.227 1.00 34.53 442 ILE B O 1
ATOM 5599 N N . ARG B 1 423 ? -81.178 0.871 30.908 1.00 33.19 443 ARG B N 1
ATOM 5600 C CA . ARG B 1 423 ? -82.392 1.349 31.558 1.00 33.67 443 ARG B CA 1
ATOM 5601 C C . ARG B 1 423 ? -83.620 0.643 31.025 1.00 33.65 443 ARG B C 1
ATOM 5602 O O . ARG B 1 423 ? -83.744 0.468 29.810 1.00 34.20 443 ARG B O 1
ATOM 5610 N N . GLY B 1 424 ? -84.533 0.265 31.915 1.00 32.21 444 GLY B N 1
ATOM 5611 C CA . GLY B 1 424 ? -85.722 -0.412 31.489 1.00 31.03 444 GLY B CA 1
ATOM 5612 C C . GLY B 1 424 ? -85.487 -1.902 31.457 1.00 31.03 444 GLY B C 1
ATOM 5613 O O . GLY B 1 424 ? -84.613 -2.430 32.120 1.00 31.24 444 GLY B O 1
ATOM 5614 N N . ASN B 1 425 ? -86.259 -2.608 30.659 1.00 31.30 445 ASN B N 1
ATOM 5615 C CA . ASN B 1 425 ? -86.133 -4.048 30.636 1.00 32.73 445 ASN B CA 1
ATOM 5616 C C . ASN B 1 425 ? -86.737 -4.415 29.271 1.00 32.82 445 ASN B C 1
ATOM 5617 O O . ASN B 1 425 ? -87.352 -3.549 28.620 1.00 32.59 445 ASN B O 1
ATOM 5622 N N . ALA B 1 426 ? -86.561 -5.661 28.830 1.00 32.52 446 ALA B N 1
ATOM 5623 C CA . ALA B 1 426 ? -87.166 -6.107 27.597 1.00 32.82 446 ALA B CA 1
ATOM 5624 C C . ALA B 1 426 ? -87.213 -7.585 27.775 1.00 33.49 446 ALA B C 1
ATOM 5625 O O . ALA B 1 426 ? -86.392 -8.103 28.515 1.00 33.47 446 ALA B O 1
ATOM 5627 N N . ARG B 1 427 ? -88.148 -8.273 27.115 1.00 35.37 447 ARG B N 1
ATOM 5628 C CA . ARG B 1 427 ? -88.021 -9.734 26.988 1.00 37.77 447 ARG B CA 1
ATOM 5629 C C . ARG B 1 427 ? -87.244 -10.097 25.713 1.00 37.19 447 ARG B C 1
ATOM 5630 O O . ARG B 1 427 ? -87.405 -9.453 24.685 1.00 36.78 447 ARG B O 1
ATOM 5638 N N . VAL B 1 428 ? -86.444 -11.159 25.793 1.00 37.44 448 VAL B N 1
ATOM 5639 C CA . VAL B 1 428 ? -85.406 -11.431 24.824 1.00 36.45 448 VAL B CA 1
ATOM 5640 C C . VAL B 1 428 ? -85.305 -12.912 24.549 1.00 36.53 448 VAL B C 1
ATOM 5641 O O . VAL B 1 428 ? -85.151 -13.709 25.458 1.00 36.45 448 VAL B O 1
ATOM 5645 N N . GLN B 1 429 ? -85.385 -13.286 23.274 1.00 36.26 449 GLN B N 1
ATOM 5646 C CA . GLN B 1 429 ? -85.020 -14.635 22.921 1.00 36.05 449 GLN B CA 1
ATOM 5647 C C . GLN B 1 429 ? -83.882 -14.696 21.912 1.00 34.58 449 GLN B C 1
ATOM 5648 O O . GLN B 1 429 ? -83.826 -13.938 20.960 1.00 34.94 449 GLN B O 1
ATOM 5654 N N . VAL B 1 430 ? -82.987 -15.643 22.129 1.00 33.99 450 VAL B N 1
ATOM 5655 C CA . VAL B 1 430 ? -81.830 -15.846 21.294 1.00 32.90 450 VAL B CA 1
ATOM 5656 C C . VAL B 1 430 ? -81.868 -17.306 20.888 1.00 34.39 450 VAL B C 1
ATOM 5657 O O . VAL B 1 430 ? -81.816 -18.174 21.750 1.00 33.74 450 VAL B O 1
ATOM 5661 N N . VAL B 1 431 ? -81.961 -17.554 19.571 1.00 35.68 451 VAL B N 1
ATOM 5662 C CA . VAL B 1 431 ? -82.173 -18.889 18.994 1.00 36.77 451 VAL B CA 1
ATOM 5663 C C . VAL B 1 431 ? -80.953 -19.396 18.214 1.00 37.59 451 VAL B C 1
ATOM 5664 O O . VAL B 1 431 ? -80.380 -18.682 17.410 1.00 38.76 451 VAL B O 1
ATOM 5668 N N . ASN B 1 432 ? -80.578 -20.639 18.419 1.00 38.20 452 ASN B N 1
ATOM 5669 C CA . ASN B 1 432 ? -79.372 -21.115 17.829 1.00 40.23 452 ASN B CA 1
ATOM 5670 C C . ASN B 1 432 ? -79.749 -21.818 16.529 1.00 41.75 452 ASN B C 1
ATOM 5671 O O . ASN B 1 432 ? -80.878 -21.664 16.056 1.00 42.55 452 ASN B O 1
ATOM 5676 N N . GLU B 1 433 ? -78.817 -22.571 15.946 1.00 42.91 453 GLU B N 1
ATOM 5677 C CA . GLU B 1 433 ? -79.030 -23.213 14.636 1.00 44.54 453 GLU B CA 1
ATOM 5678 C C . GLU B 1 433 ? -80.072 -24.325 14.693 1.00 45.65 453 GLU B C 1
ATOM 5679 O O . GLU B 1 433 ? -80.666 -24.643 13.666 1.00 46.69 453 GLU B O 1
ATOM 5685 N N . ASN B 1 434 ? -80.266 -24.907 15.875 1.00 46.50 454 ASN B N 1
ATOM 5686 C CA . ASN B 1 434 ? -81.316 -25.893 16.121 1.00 47.52 454 ASN B CA 1
ATOM 5687 C C . ASN B 1 434 ? -82.689 -25.410 16.547 1.00 47.86 454 ASN B C 1
ATOM 5688 O O . ASN B 1 434 ? -83.474 -26.218 16.984 1.00 49.19 454 ASN B O 1
ATOM 5693 N N . GLY B 1 435 ? -82.995 -24.124 16.444 1.00 48.30 455 GLY B N 1
ATOM 5694 C CA . GLY B 1 435 ? -84.308 -23.623 16.847 1.00 48.15 455 GLY B CA 1
ATOM 5695 C C . GLY B 1 435 ? -84.559 -23.400 18.332 1.00 48.74 455 GLY B C 1
ATOM 5696 O O . GLY B 1 435 ? -85.603 -22.811 18.691 1.00 48.45 455 GLY B O 1
ATOM 5697 N N . ASP B 1 436 ? -83.624 -23.859 19.173 1.00 48.84 456 ASP B N 1
ATOM 5698 C CA . ASP B 1 436 ? -83.640 -23.711 20.653 1.00 49.62 456 ASP B CA 1
ATOM 5699 C C . ASP B 1 436 ? -83.336 -22.305 21.162 1.00 49.33 456 ASP B C 1
ATOM 5700 O O . ASP B 1 436 ? -82.255 -21.780 20.874 1.00 49.86 456 ASP B O 1
ATOM 5705 N N . ALA B 1 437 ? -84.241 -21.721 21.947 1.00 48.89 457 ALA B N 1
ATOM 5706 C CA . ALA B 1 437 ? -84.035 -20.371 22.487 1.00 48.30 457 ALA B CA 1
ATOM 5707 C C . ALA B 1 437 ? -83.090 -20.375 23.674 1.00 48.13 457 ALA B C 1
ATOM 5708 O O . ALA B 1 437 ? -83.533 -20.239 24.800 1.00 49.72 457 ALA B O 1
ATOM 5710 N N . ILE B 1 438 ? -81.792 -20.510 23.407 1.00 47.06 458 ILE B N 1
ATOM 5711 C CA . ILE B 1 438 ? -80.728 -20.536 24.413 1.00 45.61 458 ILE B CA 1
ATOM 5712 C C . ILE B 1 438 ? -80.712 -19.385 25.417 1.00 44.05 458 ILE B C 1
ATOM 5713 O O . ILE B 1 438 ? -80.223 -19.552 26.510 1.00 43.90 458 ILE B O 1
ATOM 5718 N N . LEU B 1 439 ? -81.211 -18.220 25.047 1.00 42.33 459 LEU B N 1
ATOM 5719 C CA . LEU B 1 439 ? -81.540 -17.211 26.014 1.00 41.07 459 LEU B CA 1
ATOM 5720 C C . LEU B 1 439 ? -83.033 -16.873 25.873 1.00 41.65 459 LEU B C 1
ATOM 5721 O O . LEU B 1 439 ? -83.555 -16.641 24.780 1.00 39.37 459 LEU B O 1
ATOM 5726 N N . ASP B 1 440 ? -83.699 -16.846 27.029 1.00 43.13 460 ASP B N 1
ATOM 5727 C CA . ASP B 1 440 ? -85.117 -16.499 27.165 1.00 43.68 460 ASP B CA 1
ATOM 5728 C C . ASP B 1 440 ? -85.363 -15.835 28.544 1.00 43.20 460 ASP B C 1
ATOM 5729 O O . ASP B 1 440 ? -85.377 -16.554 29.539 1.00 42.69 460 ASP B O 1
ATOM 5734 N N . GLN B 1 441 ? -85.522 -14.506 28.624 1.00 42.59 461 GLN B N 1
ATOM 5735 C CA . GLN B 1 441 ? -85.738 -13.840 29.920 1.00 42.63 461 GLN B CA 1
ATOM 5736 C C . GLN B 1 441 ? -86.029 -12.369 29.841 1.00 42.34 461 GLN B C 1
ATOM 5737 O O . GLN B 1 441 ? -85.819 -11.772 28.789 1.00 43.29 461 GLN B O 1
ATOM 5743 N N . GLU B 1 442 ? -86.539 -11.774 30.922 1.00 41.67 462 GLU B N 1
ATOM 5744 C CA . GLU B 1 442 ? -86.473 -10.319 30.991 1.00 41.88 462 GLU B CA 1
ATOM 5745 C C . GLU B 1 442 ? -84.999 -10.060 31.228 1.00 40.17 462 GLU B C 1
ATOM 5746 O O . GLU B 1 442 ? -84.302 -10.820 31.935 1.00 40.15 462 GLU B O 1
ATOM 5752 N N . VAL B 1 443 ? -84.514 -9.017 30.578 1.00 37.10 463 VAL B N 1
ATOM 5753 C CA . VAL B 1 443 ? -83.175 -8.594 30.808 1.00 35.00 463 VAL B CA 1
ATOM 5754 C C . VAL B 1 443 ? -83.456 -7.247 31.382 1.00 34.83 463 VAL B C 1
ATOM 5755 O O . VAL B 1 443 ? -84.386 -6.560 30.933 1.00 34.46 463 VAL B O 1
ATOM 5759 N N . GLN B 1 444 ? -82.643 -6.893 32.379 1.00 35.28 464 GLN B N 1
ATOM 5760 C CA . GLN B 1 444 ? -82.857 -5.724 33.216 1.00 35.84 464 GLN B CA 1
ATOM 5761 C C . GLN B 1 444 ? -81.671 -4.791 33.260 1.00 35.86 464 GLN B C 1
ATOM 5762 O O . GLN B 1 444 ? -80.541 -5.207 32.999 1.00 36.09 464 GLN B O 1
ATOM 5768 N N . GLN B 1 445 ? -81.934 -3.548 33.652 1.00 35.89 465 GLN B N 1
ATOM 5769 C CA . GLN B 1 445 ? -80.885 -2.545 33.799 1.00 35.85 465 GLN B CA 1
ATOM 5770 C C . GLN B 1 445 ? -79.650 -3.031 34.586 1.00 35.22 465 GLN B C 1
ATOM 5771 O O . GLN B 1 445 ? -79.789 -3.735 35.584 1.00 35.68 465 GLN B O 1
ATOM 5777 N N . GLY B 1 446 ? -78.459 -2.644 34.122 1.00 34.87 466 GLY B N 1
ATOM 5778 C CA . GLY B 1 446 ? -77.192 -3.088 34.674 1.00 33.75 466 GLY B CA 1
ATOM 5779 C C . GLY B 1 446 ? -76.714 -4.457 34.207 1.00 33.93 466 GLY B C 1
ATOM 5780 O O . GLY B 1 446 ? -75.626 -4.901 34.587 1.00 33.66 466 GLY B O 1
ATOM 5781 N N . GLN B 1 447 ? -77.502 -5.174 33.416 1.00 33.81 467 GLN B N 1
ATOM 5782 C CA . GLN B 1 447 ? -77.001 -6.472 32.951 1.00 34.49 467 GLN B CA 1
ATOM 5783 C C . GLN B 1 447 ? -76.443 -6.457 31.517 1.00 34.37 467 GLN B C 1
ATOM 5784 O O . GLN B 1 447 ? -76.532 -5.476 30.753 1.00 34.01 467 GLN B O 1
ATOM 5790 N N . LEU B 1 448 ? -75.875 -7.598 31.187 1.00 34.19 468 LEU B N 1
ATOM 5791 C CA . LEU B 1 448 ? -75.057 -7.771 30.028 1.00 35.23 468 LEU B CA 1
ATOM 5792 C C . LEU B 1 448 ? -75.508 -9.120 29.459 1.00 35.12 468 LEU B C 1
ATOM 5793 O O . LEU B 1 448 ? -75.624 -10.093 30.218 1.00 33.97 468 LEU B O 1
ATOM 5798 N N . PHE B 1 449 ? -75.813 -9.171 28.154 1.00 34.28 469 PHE B N 1
ATOM 5799 C CA . PHE B 1 449 ? -76.020 -10.469 27.509 1.00 33.13 469 PHE B CA 1
ATOM 5800 C C . PHE B 1 449 ? -75.390 -10.464 26.122 1.00 33.90 469 PHE B C 1
ATOM 5801 O O . PHE B 1 449 ? -75.158 -9.418 25.511 1.00 33.47 469 PHE B O 1
ATOM 5809 N N . ILE B 1 450 ? -75.124 -11.675 25.670 1.00 34.22 470 ILE B N 1
ATOM 5810 C CA . ILE B 1 450 ? -74.513 -11.971 24.410 1.00 34.95 470 ILE B CA 1
ATOM 5811 C C . ILE B 1 450 ? -75.577 -12.531 23.419 1.00 35.18 470 ILE B C 1
ATOM 5812 O O . ILE B 1 450 ? -76.313 -13.483 23.726 1.00 34.67 470 ILE B O 1
ATOM 5817 N N . VAL B 1 451 ? -75.658 -11.892 22.245 1.00 34.70 471 VAL B N 1
ATOM 5818 C CA . VAL B 1 451 ? -76.324 -12.427 21.043 1.00 33.43 471 VAL B CA 1
ATOM 5819 C C . VAL B 1 451 ? -75.213 -12.935 20.116 1.00 32.13 471 VAL B C 1
ATOM 5820 O O . VAL B 1 451 ? -74.551 -12.146 19.448 1.00 31.97 471 VAL B O 1
ATOM 5824 N N . PRO B 1 452 ? -74.947 -14.243 20.124 1.00 31.25 472 PRO B N 1
ATOM 5825 C CA . PRO B 1 452 ? -73.901 -14.729 19.215 1.00 31.04 472 PRO B CA 1
ATOM 5826 C C . PRO B 1 452 ? -74.184 -14.494 17.736 1.00 31.47 472 PRO B C 1
ATOM 5827 O O . PRO B 1 452 ? -75.359 -14.426 17.307 1.00 31.26 472 PRO B O 1
ATOM 5831 N N . GLN B 1 453 ? -73.100 -14.378 16.960 1.00 31.58 473 GLN B N 1
ATOM 5832 C CA . GLN B 1 453 ? -73.194 -14.213 15.500 1.00 31.38 473 GLN B CA 1
ATOM 5833 C C . GLN B 1 453 ? -74.201 -15.188 14.892 1.00 31.24 473 GLN B C 1
ATOM 5834 O O . GLN B 1 453 ? -74.151 -16.412 15.167 1.00 30.10 473 GLN B O 1
ATOM 5840 N N . ASN B 1 454 ? -75.094 -14.641 14.063 1.00 31.58 474 ASN B N 1
ATOM 5841 C CA . ASN B 1 454 ? -75.958 -15.466 13.227 1.00 32.83 474 ASN B CA 1
ATOM 5842 C C . ASN B 1 454 ? -77.167 -16.073 13.975 1.00 34.02 474 ASN B C 1
ATOM 5843 O O . ASN B 1 454 ? -78.179 -16.410 13.329 1.00 35.43 474 ASN B O 1
ATOM 5848 N N . HIS B 1 455 ? -77.090 -16.204 15.309 1.00 33.12 475 HIS B N 1
ATOM 5849 C CA . HIS B 1 455 ? -78.247 -16.613 16.105 1.00 32.09 475 HIS B CA 1
ATOM 5850 C C . HIS B 1 455 ? -79.354 -15.583 15.895 1.00 32.13 475 HIS B C 1
ATOM 5851 O O . HIS B 1 455 ? -79.060 -14.410 15.700 1.00 32.58 475 HIS B O 1
ATOM 5858 N N . GLY B 1 456 ? -80.618 -15.990 15.912 1.00 31.78 476 GLY B N 1
ATOM 5859 C CA . GLY B 1 456 ? -81.686 -14.970 15.790 1.00 31.34 476 GLY B CA 1
ATOM 5860 C C . GLY B 1 456 ? -82.097 -14.436 17.156 1.00 30.49 476 GLY B C 1
ATOM 5861 O O . GLY B 1 456 ? -81.818 -15.068 18.166 1.00 29.51 476 GLY B O 1
ATOM 5862 N N . VAL B 1 457 ? -82.750 -13.272 17.172 1.00 29.88 477 VAL B N 1
ATOM 5863 C CA . VAL B 1 457 ? -82.958 -12.531 18.371 1.00 30.03 477 VAL B CA 1
ATOM 5864 C C . VAL B 1 457 ? -84.145 -11.631 18.189 1.00 31.43 477 VAL B C 1
ATOM 5865 O O . VAL B 1 457 ? -84.229 -10.905 17.219 1.00 30.39 477 VAL B O 1
ATOM 5869 N N . ILE B 1 458 ? -85.057 -11.713 19.161 1.00 32.79 478 ILE B N 1
ATOM 5870 C CA . ILE B 1 458 ? -86.270 -10.903 19.174 1.00 33.49 478 ILE B CA 1
ATOM 5871 C C . ILE B 1 458 ? -86.333 -10.238 20.547 1.00 33.59 478 ILE B C 1
ATOM 5872 O O . ILE B 1 458 ? -85.982 -10.836 21.551 1.00 34.12 478 ILE B O 1
ATOM 5877 N N . GLN B 1 459 ? -86.708 -8.978 20.577 1.00 33.24 479 GLN B N 1
ATOM 5878 C CA . GLN B 1 459 ? -86.604 -8.249 21.808 1.00 34.93 479 GLN B CA 1
ATOM 5879 C C . GLN B 1 459 ? -87.881 -7.448 21.861 1.00 34.88 479 GLN B C 1
ATOM 5880 O O . GLN B 1 459 ? -88.215 -6.824 20.852 1.00 35.21 479 GLN B O 1
ATOM 5886 N N . GLN B 1 460 ? -88.593 -7.493 22.998 1.00 34.62 480 GLN B N 1
ATOM 5887 C CA . GLN B 1 460 ? -89.714 -6.582 23.269 1.00 34.16 480 GLN B CA 1
ATOM 5888 C C . GLN B 1 460 ? -89.570 -5.766 24.570 1.00 33.92 480 GLN B C 1
ATOM 5889 O O . GLN B 1 460 ? -89.452 -6.338 25.656 1.00 34.44 480 GLN B O 1
ATOM 5895 N N . ALA B 1 461 ? -89.601 -4.444 24.464 1.00 33.31 481 ALA B N 1
ATOM 5896 C CA . ALA B 1 461 ? -89.585 -3.578 25.617 1.00 34.25 481 ALA B CA 1
ATOM 5897 C C . ALA B 1 461 ? -90.807 -3.855 26.490 1.00 36.95 481 ALA B C 1
ATOM 5898 O O . ALA B 1 461 ? -91.903 -4.241 26.007 1.00 37.01 481 ALA B O 1
ATOM 5900 N N . GLY B 1 462 ? -90.616 -3.647 27.794 1.00 38.57 482 GLY B N 1
ATOM 5901 C CA . GLY B 1 462 ? -91.705 -3.584 28.747 1.00 38.62 482 GLY B CA 1
ATOM 5902 C C . GLY B 1 462 ? -92.171 -2.150 28.783 1.00 39.75 482 GLY B C 1
ATOM 5903 O O . GLY B 1 462 ? -91.827 -1.359 27.911 1.00 38.58 482 GLY B O 1
ATOM 5904 N N . ASN B 1 463 ? -92.924 -1.824 29.830 1.00 42.02 483 ASN B N 1
ATOM 5905 C CA . ASN B 1 463 ? -93.701 -0.589 29.912 1.00 43.64 483 ASN B CA 1
ATOM 5906 C C . ASN B 1 463 ? -92.993 0.681 30.260 1.00 43.97 483 ASN B C 1
ATOM 5907 O O . ASN B 1 463 ? -93.599 1.763 30.133 1.00 44.41 483 ASN B O 1
ATOM 5912 N N . GLN B 1 464 ? -91.732 0.577 30.683 1.00 43.89 484 GLN B N 1
ATOM 5913 C CA . GLN B 1 464 ? -90.960 1.820 30.919 1.00 44.04 484 GLN B CA 1
ATOM 5914 C C . GLN B 1 464 ? -89.960 2.085 29.795 1.00 43.96 484 GLN B C 1
ATOM 5915 O O . GLN B 1 464 ? -89.402 3.200 29.683 1.00 44.02 484 GLN B O 1
ATOM 5921 N N . GLY B 1 465 ? -89.783 1.056 28.960 1.00 42.56 485 GLY B N 1
ATOM 5922 C CA . GLY B 1 465 ? -88.991 1.191 27.774 1.00 40.48 485 GLY B CA 1
ATOM 5923 C C . GLY B 1 465 ? -87.820 0.238 27.884 1.00 39.39 485 GLY B C 1
ATOM 5924 O O . GLY B 1 465 ? -87.817 -0.709 28.697 1.00 38.51 485 GLY B O 1
ATOM 5925 N N . PHE B 1 466 ? -86.840 0.498 27.020 1.00 38.24 486 PHE B N 1
ATOM 5926 C CA . PHE B 1 466 ? -85.633 -0.306 26.889 1.00 37.34 486 PHE B CA 1
ATOM 5927 C C . PHE B 1 466 ? -84.544 0.490 26.165 1.00 36.43 486 PHE B C 1
ATOM 5928 O O . PHE B 1 466 ? -84.674 0.855 25.002 1.00 36.19 486 PHE B O 1
ATOM 5936 N N . GLU B 1 467 ? -83.487 0.756 26.917 1.00 34.83 487 GLU B N 1
ATOM 5937 C CA . GLU B 1 467 ? -82.285 1.369 26.462 1.00 34.03 487 GLU B CA 1
ATOM 5938 C C . GLU B 1 467 ? -81.149 0.379 26.584 1.00 34.13 487 GLU B C 1
ATOM 5939 O O . GLU B 1 467 ? -81.093 -0.384 27.563 1.00 33.50 487 GLU B O 1
ATOM 5945 N N . TYR B 1 468 ? -80.273 0.351 25.570 1.00 33.05 488 TYR B N 1
ATOM 5946 C CA . TYR B 1 468 ? -79.145 -0.557 25.597 1.00 32.66 488 TYR B CA 1
ATOM 5947 C C . TYR B 1 468 ? -78.025 0.099 24.810 1.00 32.10 488 TYR B C 1
ATOM 5948 O O . TYR B 1 468 ? -78.221 1.100 24.093 1.00 31.67 488 TYR B O 1
ATOM 5957 N N . PHE B 1 469 ? -76.837 -0.475 24.977 1.00 30.63 489 PHE B N 1
ATOM 5958 C CA . PHE B 1 469 ? -75.712 -0.138 24.160 1.00 29.80 489 PHE B CA 1
ATOM 5959 C C . PHE B 1 469 ? -75.210 -1.482 23.756 1.00 29.41 489 PHE B C 1
ATOM 5960 O O . PHE B 1 469 ? -75.042 -2.349 24.622 1.00 29.44 489 PHE B O 1
ATOM 5968 N N . ALA B 1 470 ? -75.044 -1.693 22.448 1.00 28.59 490 ALA B N 1
ATOM 5969 C CA . ALA B 1 470 ? -74.475 -2.966 21.965 1.00 28.42 490 ALA B CA 1
ATOM 5970 C C . ALA B 1 470 ? -73.083 -2.748 21.342 1.00 28.90 490 ALA B C 1
ATOM 5971 O O . ALA B 1 470 ? -72.811 -1.745 20.634 1.00 29.40 490 ALA B O 1
ATOM 5973 N N . PHE B 1 471 ? -72.203 -3.702 21.610 1.00 28.33 491 PHE B N 1
ATOM 5974 C CA . PHE B 1 471 ? -70.826 -3.620 21.173 1.00 27.29 491 PHE B CA 1
ATOM 5975 C C . PHE B 1 471 ? -70.705 -4.741 20.140 1.00 27.16 491 PHE B C 1
ATOM 5976 O O . PHE B 1 471 ? -71.001 -5.902 20.462 1.00 26.59 491 PHE B O 1
ATOM 5984 N N . LYS B 1 472 ? -70.305 -4.428 18.905 1.00 27.12 492 LYS B N 1
ATOM 5985 C CA . LYS B 1 472 ? -70.322 -5.485 17.860 1.00 27.02 492 LYS B CA 1
ATOM 5986 C C . LYS B 1 472 ? -68.950 -5.831 17.347 1.00 26.32 492 LYS B C 1
ATOM 5987 O O . LYS B 1 472 ? -68.146 -4.949 17.129 1.00 26.09 492 LYS B O 1
ATOM 5993 N N . THR B 1 473 ? -68.660 -7.119 17.233 1.00 27.06 493 THR B N 1
ATOM 5994 C CA . THR B 1 473 ? -67.273 -7.543 17.100 1.00 28.20 493 THR B CA 1
ATOM 5995 C C . THR B 1 473 ? -66.761 -7.659 15.664 1.00 28.14 493 THR B C 1
ATOM 5996 O O . THR B 1 473 ? -66.024 -8.584 15.364 1.00 29.31 493 THR B O 1
ATOM 6000 N N . GLU B 1 474 ? -67.159 -6.748 14.789 1.00 27.87 494 GLU B N 1
ATOM 6001 C CA . GLU B 1 474 ? -66.712 -6.738 13.404 1.00 27.56 494 GLU B CA 1
ATOM 6002 C C . GLU B 1 474 ? -66.866 -5.302 12.946 1.00 26.81 494 GLU B C 1
ATOM 6003 O O . GLU B 1 474 ? -67.648 -4.552 13.534 1.00 27.27 494 GLU B O 1
ATOM 6009 N N . GLU B 1 475 ? -66.115 -4.931 11.918 1.00 25.56 495 GLU B N 1
ATOM 6010 C CA . GLU B 1 475 ? -66.247 -3.662 11.215 1.00 26.28 495 GLU B CA 1
ATOM 6011 C C . GLU B 1 475 ? -67.582 -3.577 10.447 1.00 25.87 495 GLU B C 1
ATOM 6012 O O . GLU B 1 475 ? -67.986 -4.563 9.850 1.00 25.97 495 GLU B O 1
ATOM 6018 N N . ASN B 1 476 ? -68.238 -2.419 10.412 1.00 26.19 496 ASN B N 1
ATOM 6019 C CA . ASN B 1 476 ? -69.552 -2.278 9.751 1.00 26.43 496 ASN B CA 1
ATOM 6020 C C . ASN B 1 476 ? -70.436 -3.496 10.034 1.00 27.42 496 ASN B C 1
ATOM 6021 O O . ASN B 1 476 ? -70.765 -4.248 9.121 1.00 27.77 496 ASN B O 1
ATOM 6026 N N . ALA B 1 477 ? -70.772 -3.726 11.308 1.00 27.72 497 ALA B N 1
ATOM 6027 C CA . ALA B 1 477 ? -71.650 -4.821 11.668 1.00 27.18 497 ALA B CA 1
ATOM 6028 C C . ALA B 1 477 ? -73.046 -4.543 11.136 1.00 26.61 497 ALA B C 1
ATOM 6029 O O . ALA B 1 477 ? -73.506 -3.397 11.123 1.00 26.61 497 ALA B O 1
ATOM 6031 N N . PHE B 1 478 ? -73.722 -5.581 10.667 1.00 25.61 498 PHE B N 1
ATOM 6032 C CA . PHE B 1 478 ? -75.095 -5.357 10.230 1.00 26.34 498 PHE B CA 1
ATOM 6033 C C . PHE B 1 478 ? -75.959 -6.579 10.506 1.00 26.24 498 PHE B C 1
ATOM 6034 O O . PHE B 1 478 ? -75.453 -7.669 10.835 1.00 25.65 498 PHE B O 1
ATOM 6042 N N . ILE B 1 479 ? -77.271 -6.374 10.412 1.00 26.54 499 ILE B N 1
ATOM 6043 C CA . ILE B 1 479 ? -78.190 -7.448 10.735 1.00 27.46 499 ILE B CA 1
ATOM 6044 C C . ILE B 1 479 ? -78.996 -7.760 9.483 1.00 29.52 499 ILE B C 1
ATOM 6045 O O . ILE B 1 479 ? -79.043 -6.973 8.536 1.00 29.82 499 ILE B O 1
ATOM 6050 N N . ASN B 1 480 ? -79.654 -8.909 9.507 1.00 30.99 500 ASN B N 1
ATOM 6051 C CA . ASN B 1 480 ? -80.762 -9.172 8.607 1.00 31.88 500 ASN B CA 1
ATOM 6052 C C . ASN B 1 480 ? -82.083 -9.347 9.429 1.00 31.77 500 ASN B C 1
ATOM 6053 O O . ASN B 1 480 ? -82.220 -10.309 10.201 1.00 30.43 500 ASN B O 1
ATOM 6058 N N . THR B 1 481 ? -83.046 -8.435 9.250 1.00 31.81 501 THR B N 1
ATOM 6059 C CA . THR B 1 481 ? -84.393 -8.600 9.847 1.00 32.24 501 THR B CA 1
ATOM 6060 C C . THR B 1 481 ? -85.304 -9.670 9.218 1.00 33.68 501 THR B C 1
ATOM 6061 O O . THR B 1 481 ? -85.177 -10.010 8.038 1.00 34.02 501 THR B O 1
ATOM 6065 N N . LEU B 1 482 ? -86.217 -10.197 10.031 1.00 35.23 502 LEU B N 1
ATOM 6066 C CA . LEU B 1 482 ? -87.209 -11.200 9.625 1.00 35.91 502 LEU B CA 1
ATOM 6067 C C . LEU B 1 482 ? -88.623 -10.607 9.556 1.00 35.95 502 LEU B C 1
ATOM 6068 O O . LEU B 1 482 ? -89.583 -11.340 9.358 1.00 37.46 502 LEU B O 1
ATOM 6073 N N . ALA B 1 483 ? -88.770 -9.299 9.721 1.00 34.68 503 ALA B N 1
ATOM 6074 C CA . ALA B 1 483 ? -90.086 -8.666 9.684 1.00 34.24 503 ALA B CA 1
ATOM 6075 C C . ALA B 1 483 ? -89.836 -7.219 9.346 1.00 34.59 503 ALA B C 1
ATOM 6076 O O . ALA B 1 483 ? -88.782 -6.661 9.699 1.00 36.03 503 ALA B O 1
ATOM 6078 N N . GLY B 1 484 ? -90.771 -6.576 8.674 1.00 34.50 504 GLY B N 1
ATOM 6079 C CA . GLY B 1 484 ? -90.600 -5.154 8.364 1.00 34.80 504 GLY B CA 1
ATOM 6080 C C . GLY B 1 484 ? -90.300 -4.899 6.895 1.00 35.52 504 GLY B C 1
ATOM 6081 O O . GLY B 1 484 ? -90.038 -5.833 6.125 1.00 35.34 504 GLY B O 1
ATOM 6082 N N . ARG B 1 485 ? -90.343 -3.628 6.519 1.00 35.94 505 ARG B N 1
ATOM 6083 C CA . ARG B 1 485 ? -90.165 -3.183 5.145 1.00 37.15 505 ARG B CA 1
ATOM 6084 C C . ARG B 1 485 ? -88.874 -3.619 4.478 1.00 37.76 505 ARG B C 1
ATOM 6085 O O . ARG B 1 485 ? -88.683 -3.338 3.302 1.00 38.54 505 ARG B O 1
ATOM 6093 N N . THR B 1 486 ? -88.000 -4.288 5.216 1.00 37.82 506 THR B N 1
ATOM 6094 C CA . THR B 1 486 ? -86.626 -4.502 4.811 1.00 37.00 506 THR B CA 1
ATOM 6095 C C . THR B 1 486 ? -86.155 -5.911 5.142 1.00 35.58 506 THR B C 1
ATOM 6096 O O . THR B 1 486 ? -84.948 -6.191 5.154 1.00 34.82 506 THR B O 1
ATOM 6100 N N . SER B 1 487 ? -87.137 -6.785 5.371 1.00 34.09 507 SER B N 1
ATOM 6101 C CA . SER B 1 487 ? -86.951 -8.161 5.790 1.00 33.84 507 SER B CA 1
ATOM 6102 C C . SER B 1 487 ? -86.617 -9.179 4.729 1.00 33.20 507 SER B C 1
ATOM 6103 O O . SER B 1 487 ? -86.935 -9.039 3.562 1.00 32.12 507 SER B O 1
ATOM 6106 N N . PHE B 1 488 ? -86.025 -10.256 5.202 1.00 33.90 508 PHE B N 1
ATOM 6107 C CA . PHE B 1 488 ? -85.761 -11.417 4.408 1.00 36.41 508 PHE B CA 1
ATOM 6108 C C . PHE B 1 488 ? -86.995 -11.914 3.640 1.00 37.83 508 PHE B C 1
ATOM 6109 O O . PHE B 1 488 ? -86.903 -12.209 2.434 1.00 37.51 508 PHE B O 1
ATOM 6117 N N . LEU B 1 489 ? -88.136 -11.990 4.345 1.00 39.21 509 LEU B N 1
ATOM 6118 C CA . LEU B 1 489 ? -89.404 -12.479 3.798 1.00 38.70 509 LEU B CA 1
ATOM 6119 C C . LEU B 1 489 ? -89.809 -11.684 2.594 1.00 37.76 509 LEU B C 1
ATOM 6120 O O . LEU B 1 489 ? -90.194 -12.271 1.600 1.00 37.85 509 LEU B O 1
ATOM 6125 N N . ARG B 1 490 ? -89.707 -10.368 2.671 1.00 37.97 510 ARG B N 1
ATOM 6126 C CA . ARG B 1 490 ? -89.927 -9.491 1.513 1.00 39.11 510 ARG B CA 1
ATOM 6127 C C . ARG B 1 490 ? -89.055 -9.665 0.245 1.00 40.15 510 ARG B C 1
ATOM 6128 O O . ARG B 1 490 ? -89.408 -9.124 -0.826 1.00 40.75 510 ARG B O 1
ATOM 6136 N N . ALA B 1 491 ? -87.933 -10.384 0.351 1.00 40.71 511 ALA B N 1
ATOM 6137 C CA . ALA B 1 491 ? -86.992 -10.611 -0.777 1.00 41.11 511 ALA B CA 1
ATOM 6138 C C . ALA B 1 491 ? -87.277 -11.926 -1.511 1.00 41.58 511 ALA B C 1
ATOM 6139 O O . ALA B 1 491 ? -86.696 -12.211 -2.584 1.00 41.71 511 ALA B O 1
ATOM 6141 N N . LEU B 1 492 ? -88.140 -12.740 -0.906 1.00 41.64 512 LEU B N 1
ATOM 6142 C CA . LEU B 1 492 ? -88.577 -13.985 -1.501 1.00 41.99 512 LEU B CA 1
ATOM 6143 C C . LEU B 1 492 ? -89.795 -13.761 -2.400 1.00 42.55 512 LEU B C 1
ATOM 6144 O O . LEU B 1 492 ? -90.627 -12.889 -2.122 1.00 42.17 512 LEU B O 1
ATOM 6149 N N . PRO B 1 493 ? -89.851 -14.492 -3.534 1.00 43.27 513 PRO B N 1
ATOM 6150 C CA . PRO B 1 493 ? -91.063 -14.578 -4.362 1.00 43.84 513 PRO B CA 1
ATOM 6151 C C . PRO B 1 493 ? -92.245 -15.141 -3.573 1.00 43.96 513 PRO B C 1
ATOM 6152 O O . PRO B 1 493 ? -92.060 -16.185 -2.912 1.00 43.37 513 PRO B O 1
ATOM 6156 N N . ASP B 1 494 ? -93.414 -14.481 -3.652 1.00 43.89 514 ASP B N 1
ATOM 6157 C CA . ASP B 1 494 ? -94.638 -14.994 -2.983 1.00 44.97 514 ASP B CA 1
ATOM 6158 C C . ASP B 1 494 ? -94.660 -16.525 -3.053 1.00 44.95 514 ASP B C 1
ATOM 6159 O O . ASP B 1 494 ? -94.904 -17.211 -2.057 1.00 45.27 514 ASP B O 1
ATOM 6164 N N . GLU B 1 495 ? -94.408 -17.081 -4.226 1.00 44.65 515 GLU B N 1
ATOM 6165 C CA . GLU B 1 495 ? -94.570 -18.514 -4.295 1.00 45.49 515 GLU B CA 1
ATOM 6166 C C . GLU B 1 495 ? -93.486 -19.285 -3.601 1.00 44.48 515 GLU B C 1
ATOM 6167 O O . GLU B 1 495 ? -93.731 -20.427 -3.215 1.00 44.61 515 GLU B O 1
ATOM 6173 N N . VAL B 1 496 ? -92.297 -18.711 -3.425 1.00 44.16 516 VAL B N 1
ATOM 6174 C CA . VAL B 1 496 ? -91.344 -19.450 -2.585 1.00 43.56 516 VAL B CA 1
ATOM 6175 C C . VAL B 1 496 ? -91.786 -19.376 -1.109 1.00 43.58 516 VAL B C 1
ATOM 6176 O O . VAL B 1 496 ? -91.692 -20.390 -0.417 1.00 43.25 516 VAL B O 1
ATOM 6180 N N . LEU B 1 497 ? -92.315 -18.222 -0.678 1.00 43.12 517 LEU B N 1
ATOM 6181 C CA . LEU B 1 497 ? -92.997 -18.091 0.613 1.00 44.10 517 LEU B CA 1
ATOM 6182 C C . LEU B 1 497 ? -94.094 -19.155 0.805 1.00 45.25 517 LEU B C 1
ATOM 6183 O O . LEU B 1 497 ? -93.953 -20.078 1.633 1.00 46.19 517 LEU B O 1
ATOM 6188 N N . ALA B 1 498 ? -95.166 -19.030 0.017 1.00 45.60 518 ALA B N 1
ATOM 6189 C CA . ALA B 1 498 ? -96.261 -20.023 -0.053 1.00 45.65 518 ALA B CA 1
ATOM 6190 C C . ALA B 1 498 ? -95.817 -21.488 -0.014 1.00 45.76 518 ALA B C 1
ATOM 6191 O O . ALA B 1 498 ? -96.369 -22.264 0.730 1.00 46.27 518 ALA B O 1
ATOM 6193 N N . ASN B 1 499 ? -94.819 -21.879 -0.781 1.00 46.49 519 ASN B N 1
ATOM 6194 C CA . ASN B 1 499 ? -94.383 -23.287 -0.758 1.00 48.20 519 ASN B CA 1
ATOM 6195 C C . ASN B 1 499 ? -93.513 -23.659 0.431 1.00 48.99 519 ASN B C 1
ATOM 6196 O O . ASN B 1 499 ? -93.571 -24.800 0.944 1.00 48.69 519 ASN B O 1
ATOM 6201 N N . ALA B 1 500 ? -92.710 -22.669 0.835 1.00 49.80 520 ALA B N 1
ATOM 6202 C CA . ALA B 1 500 ? -91.767 -22.778 1.932 1.00 50.05 520 ALA B CA 1
ATOM 6203 C C . ALA B 1 500 ? -92.555 -23.000 3.218 1.00 50.14 520 ALA B C 1
ATOM 6204 O O . ALA B 1 500 ? -92.194 -23.871 4.008 1.00 50.33 520 ALA B O 1
ATOM 6206 N N . TYR B 1 501 ? -93.642 -22.258 3.413 1.00 49.86 521 TYR B N 1
ATOM 6207 C CA . TYR B 1 501 ? -94.353 -22.351 4.697 1.00 50.68 521 TYR B CA 1
ATOM 6208 C C . TYR B 1 501 ? -95.716 -23.119 4.739 1.00 51.12 521 TYR B C 1
ATOM 6209 O O . TYR B 1 501 ? -96.379 -23.181 5.806 1.00 51.07 521 TYR B O 1
ATOM 6218 N N . GLN B 1 502 ? -96.077 -23.725 3.590 1.00 50.79 522 GLN B N 1
ATOM 6219 C CA . GLN B 1 502 ? -97.399 -24.276 3.257 1.00 49.04 522 GLN B CA 1
ATOM 6220 C C . GLN B 1 502 ? -98.508 -23.258 3.528 1.00 49.42 522 GLN B C 1
ATOM 6221 O O . GLN B 1 502 ? -99.264 -23.400 4.459 1.00 50.06 522 GLN B O 1
ATOM 6227 N N . ILE B 1 503 ? -98.609 -22.200 2.739 1.00 50.35 523 ILE B N 1
ATOM 6228 C CA . ILE B 1 503 ? -99.551 -21.113 3.059 1.00 51.60 523 ILE B CA 1
ATOM 6229 C C . ILE B 1 503 ? -100.180 -20.528 1.790 1.00 52.95 523 ILE B C 1
ATOM 6230 O O . ILE B 1 503 ? -99.643 -20.677 0.707 1.00 53.04 523 ILE B O 1
ATOM 6235 N N . SER B 1 504 ? -101.331 -19.883 1.904 1.00 55.07 524 SER B N 1
ATOM 6236 C CA . SER B 1 504 ? -101.925 -19.249 0.743 1.00 57.43 524 SER B CA 1
ATOM 6237 C C . SER B 1 504 ? -101.010 -18.134 0.216 1.00 58.61 524 SER B C 1
ATOM 6238 O O . SER B 1 504 ? -100.215 -17.590 0.964 1.00 58.40 524 SER B O 1
ATOM 6241 N N . ARG B 1 505 ? -101.110 -17.799 -1.067 1.00 60.52 525 ARG B N 1
ATOM 6242 C CA . ARG B 1 505 ? -100.498 -16.570 -1.576 1.00 62.15 525 ARG B CA 1
ATOM 6243 C C . ARG B 1 505 ? -101.094 -15.315 -0.915 1.00 62.52 525 ARG B C 1
ATOM 6244 O O . ARG B 1 505 ? -100.555 -14.209 -1.076 1.00 63.30 525 ARG B O 1
ATOM 6252 N N . GLU B 1 506 ? -102.205 -15.439 -0.194 1.00 62.22 526 GLU B N 1
ATOM 6253 C CA . GLU B 1 506 ? -102.737 -14.240 0.449 1.00 62.47 526 GLU B CA 1
ATOM 6254 C C . GLU B 1 506 ? -101.961 -13.966 1.750 1.00 61.73 526 GLU B C 1
ATOM 6255 O O . GLU B 1 506 ? -101.533 -12.832 2.027 1.00 61.44 526 GLU B O 1
ATOM 6261 N N . GLN B 1 507 ? -101.787 -15.039 2.518 1.00 60.49 527 GLN B N 1
ATOM 6262 C CA . GLN B 1 507 ? -101.012 -15.070 3.744 1.00 59.49 527 GLN B CA 1
ATOM 6263 C C . GLN B 1 507 ? -99.546 -14.676 3.557 1.00 58.86 527 GLN B C 1
ATOM 6264 O O . GLN B 1 507 ? -98.964 -13.977 4.399 1.00 59.05 527 GLN B O 1
ATOM 6270 N N . ALA B 1 508 ? -98.967 -15.156 2.458 1.00 57.42 528 ALA B N 1
ATOM 6271 C CA . ALA B 1 508 ? -97.587 -14.938 2.133 1.00 55.67 528 ALA B CA 1
ATOM 6272 C C . ALA B 1 508 ? -97.450 -13.459 1.925 1.00 54.98 528 ALA B C 1
ATOM 6273 O O . ALA B 1 508 ? -96.451 -12.884 2.328 1.00 55.23 528 ALA B O 1
ATOM 6275 N N . ARG B 1 509 ? -98.462 -12.813 1.367 1.00 54.26 529 ARG B N 1
ATOM 6276 C CA . ARG B 1 509 ? -98.366 -11.365 1.187 1.00 54.37 529 ARG B CA 1
ATOM 6277 C C . ARG B 1 509 ? -98.621 -10.561 2.461 1.00 53.20 529 ARG B C 1
ATOM 6278 O O . ARG B 1 509 ? -98.316 -9.359 2.541 1.00 53.34 529 ARG B O 1
ATOM 6286 N N . GLN B 1 510 ? -99.204 -11.222 3.450 1.00 51.50 530 GLN B N 1
ATOM 6287 C CA . GLN B 1 510 ? -99.380 -10.590 4.745 1.00 51.00 530 GLN B CA 1
ATOM 6288 C C . GLN B 1 510 ? -98.068 -10.661 5.522 1.00 49.11 530 GLN B C 1
ATOM 6289 O O . GLN B 1 510 ? -97.605 -9.634 5.990 1.00 48.43 530 GLN B O 1
ATOM 6295 N N . LEU B 1 511 ? -97.463 -11.845 5.613 1.00 47.60 531 LEU B N 1
ATOM 6296 C CA . LEU B 1 511 ? -96.051 -11.957 5.981 1.00 46.72 531 LEU B CA 1
ATOM 6297 C C . LEU B 1 511 ? -95.206 -10.840 5.383 1.00 45.96 531 LEU B C 1
ATOM 6298 O O . LEU B 1 511 ? -94.563 -10.097 6.108 1.00 46.03 531 LEU B O 1
ATOM 6303 N N . LYS B 1 512 ? -95.236 -10.677 4.069 1.00 45.87 532 LYS B N 1
ATOM 6304 C CA . LYS B 1 512 ? -94.453 -9.611 3.441 1.00 45.23 532 LYS B CA 1
ATOM 6305 C C . LYS B 1 512 ? -94.820 -8.215 3.907 1.00 45.17 532 LYS B C 1
ATOM 6306 O O . LYS B 1 512 ? -93.918 -7.472 4.294 1.00 45.53 532 LYS B O 1
ATOM 6312 N N . TYR B 1 513 ? -96.099 -7.837 3.855 1.00 45.20 533 TYR B N 1
ATOM 6313 C CA . TYR B 1 513 ? -96.456 -6.387 3.963 1.00 45.37 533 TYR B CA 1
ATOM 6314 C C . TYR B 1 513 ? -97.275 -5.916 5.173 1.00 43.65 533 TYR B C 1
ATOM 6315 O O . TYR B 1 513 ? -97.605 -4.734 5.281 1.00 42.38 533 TYR B O 1
ATOM 6324 N N . ASN B 1 514 ? -97.612 -6.811 6.088 1.00 43.21 534 ASN B N 1
ATOM 6325 C CA . ASN B 1 514 ? -98.401 -6.375 7.264 1.00 44.17 534 ASN B CA 1
ATOM 6326 C C . ASN B 1 514 ? -97.704 -5.414 8.225 1.00 44.68 534 ASN B C 1
ATOM 6327 O O . ASN B 1 514 ? -98.323 -4.465 8.693 1.00 45.36 534 ASN B O 1
ATOM 6332 N N . ARG B 1 515 ? -96.419 -5.660 8.493 1.00 44.89 535 ARG B N 1
ATOM 6333 C CA . ARG B 1 515 ? -95.566 -4.719 9.198 1.00 44.49 535 ARG B CA 1
ATOM 6334 C C . ARG B 1 515 ? -94.984 -3.656 8.265 1.00 44.55 535 ARG B C 1
ATOM 6335 O O . ARG B 1 515 ? -94.140 -3.952 7.455 1.00 44.43 535 ARG B O 1
ATOM 6343 N N . GLN B 1 516 ? -95.426 -2.415 8.402 1.00 45.57 536 GLN B N 1
ATOM 6344 C CA . GLN B 1 516 ? -94.946 -1.322 7.580 1.00 47.11 536 GLN B CA 1
ATOM 6345 C C . GLN B 1 516 ? -93.854 -0.458 8.228 1.00 47.48 536 GLN B C 1
ATOM 6346 O O . GLN B 1 516 ? -93.767 0.766 7.982 1.00 48.80 536 GLN B O 1
ATOM 6352 N N . GLU B 1 517 ? -93.013 -1.073 9.052 1.00 46.82 537 GLU B N 1
ATOM 6353 C CA . GLU B 1 517 ? -91.901 -0.366 9.696 1.00 46.89 537 GLU B CA 1
ATOM 6354 C C . GLU B 1 517 ? -90.643 -1.200 9.422 1.00 45.81 537 GLU B C 1
ATOM 6355 O O . GLU B 1 517 ? -90.733 -2.376 9.012 1.00 45.13 537 GLU B O 1
ATOM 6361 N N . THR B 1 518 ? -89.469 -0.626 9.660 1.00 44.52 538 THR B N 1
ATOM 6362 C CA . THR B 1 518 ? -88.249 -1.366 9.289 1.00 43.49 538 THR B CA 1
ATOM 6363 C C . THR B 1 518 ? -87.641 -2.217 10.417 1.00 41.63 538 THR B C 1
ATOM 6364 O O . THR B 1 518 ? -87.688 -3.436 10.373 1.00 42.05 538 THR B O 1
ATOM 6368 N N . ILE B 1 519 ? -87.100 -1.594 11.448 1.00 40.19 539 ILE B N 1
ATOM 6369 C CA . ILE B 1 519 ? -86.418 -2.354 12.503 1.00 38.31 539 ILE B CA 1
ATOM 6370 C C . ILE B 1 519 ? -87.062 -2.162 13.902 1.00 37.07 539 ILE B C 1
ATOM 6371 O O . ILE B 1 519 ? -87.233 -3.140 14.677 1.00 35.68 539 ILE B O 1
ATOM 6376 N N . ALA B 1 520 ? -87.383 -0.910 14.200 1.00 35.50 540 ALA B N 1
ATOM 6377 C CA . ALA B 1 520 ? -88.114 -0.570 15.402 1.00 37.16 540 ALA B CA 1
ATOM 6378 C C . ALA B 1 520 ? -89.624 -0.733 15.117 1.00 37.78 540 ALA B C 1
ATOM 6379 O O . ALA B 1 520 ? -90.229 0.123 14.462 1.00 38.05 540 ALA B O 1
ATOM 6381 N N . LEU B 1 521 ? -90.218 -1.814 15.614 1.00 38.35 541 LEU B N 1
ATOM 6382 C CA . LEU B 1 521 ? -91.619 -2.129 15.382 1.00 39.79 541 LEU B CA 1
ATOM 6383 C C . LEU B 1 521 ? -92.489 -1.708 16.587 1.00 42.41 541 LEU B C 1
ATOM 6384 O O . LEU B 1 521 ? -92.341 -2.252 17.707 1.00 43.51 541 LEU B O 1
ATOM 6389 N N . SER B 1 522 ? -93.363 -0.721 16.367 1.00 44.20 542 SER B N 1
ATOM 6390 C CA . SER B 1 522 ? -94.403 -0.313 17.336 1.00 45.90 542 SER B CA 1
ATOM 6391 C C . SER B 1 522 ? -95.443 -1.387 17.509 1.00 47.82 542 SER B C 1
ATOM 6392 O O . SER B 1 522 ? -96.017 -1.840 16.511 1.00 49.17 542 SER B O 1
ATOM 6395 N N . SER B 1 523 ? -95.697 -1.803 18.745 1.00 49.45 543 SER B N 1
ATOM 6396 C CA . SER B 1 523 ? -96.899 -2.598 19.000 1.00 51.55 543 SER B CA 1
ATOM 6397 C C . SER B 1 523 ? -98.057 -1.666 19.391 1.00 52.17 543 SER B C 1
ATOM 6398 O O . SER B 1 523 ? -98.742 -1.080 18.536 1.00 52.92 543 SER B O 1
ATOM 6401 N N . SER C 1 7 ? -51.659 -23.861 28.368 1.00 69.30 27 SER C N 1
ATOM 6402 C CA . SER C 1 7 ? -52.992 -23.745 27.693 1.00 69.40 27 SER C CA 1
ATOM 6403 C C . SER C 1 7 ? -52.978 -22.600 26.684 1.00 68.99 27 SER C C 1
ATOM 6404 O O . SER C 1 7 ? -52.407 -21.540 26.986 1.00 69.01 27 SER C O 1
ATOM 6407 N N . PRO C 1 8 ? -53.625 -22.797 25.505 1.00 68.38 28 PRO C N 1
ATOM 6408 C CA . PRO C 1 8 ? -53.660 -21.749 24.472 1.00 67.32 28 PRO C CA 1
ATOM 6409 C C . PRO C 1 8 ? -54.336 -20.490 25.017 1.00 66.23 28 PRO C C 1
ATOM 6410 O O . PRO C 1 8 ? -53.978 -19.369 24.619 1.00 65.99 28 PRO C O 1
ATOM 6414 N N . GLN C 1 9 ? -55.281 -20.682 25.937 1.00 64.73 29 GLN C N 1
ATOM 6415 C CA . GLN C 1 9 ? -56.040 -19.558 26.480 1.00 64.26 29 GLN C CA 1
ATOM 6416 C C . GLN C 1 9 ? -55.192 -18.680 27.411 1.00 61.83 29 GLN C C 1
ATOM 6417 O O . GLN C 1 9 ? -55.531 -17.517 27.650 1.00 61.44 29 GLN C O 1
ATOM 6423 N N . ASN C 1 10 ? -54.088 -19.239 27.914 1.00 59.10 30 ASN C N 1
ATOM 6424 C CA . ASN C 1 10 ? -53.145 -18.484 28.723 1.00 56.27 30 ASN C CA 1
ATOM 6425 C C . ASN C 1 10 ? -51.715 -18.690 28.290 1.00 53.93 30 ASN C C 1
ATOM 6426 O O . ASN C 1 10 ? -50.812 -18.583 29.119 1.00 52.31 30 ASN C O 1
ATOM 6431 N N . GLN C 1 11 ? -51.505 -18.986 27.012 1.00 52.11 31 GLN C N 1
ATOM 6432 C CA . GLN C 1 11 ? -50.149 -19.199 26.495 1.00 50.95 31 GLN C CA 1
ATOM 6433 C C . GLN C 1 11 ? -49.155 -18.053 26.715 1.00 49.14 31 GLN C C 1
ATOM 6434 O O . GLN C 1 11 ? -47.954 -18.267 26.564 1.00 48.82 31 GLN C O 1
ATOM 6440 N N . CYS C 1 12 ? -49.659 -16.870 27.059 1.00 48.03 32 CYS C N 1
ATOM 6441 C CA . CYS C 1 12 ? -48.845 -15.705 27.422 1.00 48.50 32 CYS C CA 1
ATOM 6442 C C . CYS C 1 12 ? -48.852 -15.285 28.901 1.00 48.48 32 CYS C C 1
ATOM 6443 O O . CYS C 1 12 ? -48.468 -14.165 29.244 1.00 48.17 32 CYS C O 1
ATOM 6446 N N . GLN C 1 13 ? -49.276 -16.165 29.791 1.00 49.13 33 GLN C N 1
ATOM 6447 C CA . GLN C 1 13 ? -49.105 -15.844 31.199 1.00 50.62 33 GLN C CA 1
ATOM 6448 C C . GLN C 1 13 ? -47.801 -16.492 31.646 1.00 50.69 33 GLN C C 1
ATOM 6449 O O . GLN C 1 13 ? -47.797 -17.516 32.311 1.00 50.85 33 GLN C O 1
ATOM 6455 N N . LEU C 1 14 ? -46.692 -15.901 31.227 1.00 50.53 34 LEU C N 1
ATOM 6456 C CA . LEU C 1 14 ? -45.401 -16.516 31.430 1.00 50.64 34 LEU C CA 1
ATOM 6457 C C . LEU C 1 14 ? -44.919 -16.002 32.761 1.00 51.66 34 LEU C C 1
ATOM 6458 O O . LEU C 1 14 ? -45.129 -14.816 33.086 1.00 51.37 34 LEU C O 1
ATOM 6463 N N . ASN C 1 15 ? -44.285 -16.873 33.532 1.00 52.85 35 ASN C N 1
ATOM 6464 C CA . ASN C 1 15 ? -43.768 -16.402 34.825 1.00 55.53 35 ASN C CA 1
ATOM 6465 C C . ASN C 1 15 ? -42.256 -16.216 34.925 1.00 55.72 35 ASN C C 1
ATOM 6466 O O . ASN C 1 15 ? -41.793 -15.387 35.753 1.00 56.24 35 ASN C O 1
ATOM 6471 N N . GLN C 1 16 ? -41.515 -16.963 34.102 1.00 55.11 36 GLN C N 1
ATOM 6472 C CA . GLN C 1 16 ? -40.086 -16.706 33.935 1.00 55.64 36 GLN C CA 1
ATOM 6473 C C . GLN C 1 16 ? -39.670 -16.690 32.460 1.00 54.36 36 GLN C C 1
ATOM 6474 O O . GLN C 1 16 ? -40.351 -17.238 31.589 1.00 55.38 36 GLN C O 1
ATOM 6480 N N . LEU C 1 17 ? -38.570 -16.011 32.183 1.00 51.72 37 LEU C N 1
ATOM 6481 C CA . LEU C 1 17 ? -38.166 -15.752 30.832 1.00 49.18 37 LEU C CA 1
ATOM 6482 C C . LEU C 1 17 ? -36.649 -15.781 30.838 1.00 48.50 37 LEU C C 1
ATOM 6483 O O . LEU C 1 17 ? -36.006 -15.367 31.792 1.00 47.91 37 LEU C O 1
ATOM 6488 N N . GLN C 1 18 ? -36.057 -16.273 29.762 1.00 48.33 38 GLN C N 1
ATOM 6489 C CA . GLN C 1 18 ? -34.608 -16.399 29.713 1.00 47.30 38 GLN C CA 1
ATOM 6490 C C . GLN C 1 18 ? -34.073 -15.925 28.378 1.00 44.59 38 GLN C C 1
ATOM 6491 O O . GLN C 1 18 ? -34.701 -16.163 27.363 1.00 44.21 38 GLN C O 1
ATOM 6497 N N . ALA C 1 19 ? -32.912 -15.282 28.386 1.00 42.20 39 ALA C N 1
ATOM 6498 C CA . ALA C 1 19 ? -32.157 -15.070 27.161 1.00 40.71 39 ALA C CA 1
ATOM 6499 C C . ALA C 1 19 ? -31.229 -16.240 26.960 1.00 39.83 39 ALA C C 1
ATOM 6500 O O . ALA C 1 19 ? -30.449 -16.546 27.823 1.00 40.49 39 ALA C O 1
ATOM 6502 N N . ARG C 1 20 ? -31.270 -16.905 25.822 1.00 39.86 40 ARG C N 1
ATOM 6503 C CA . ARG C 1 20 ? -30.354 -18.005 25.597 1.00 39.88 40 ARG C CA 1
ATOM 6504 C C . ARG C 1 20 ? -29.981 -18.287 24.145 1.00 39.82 40 ARG C C 1
ATOM 6505 O O . ARG C 1 20 ? -30.557 -17.754 23.208 1.00 39.85 40 ARG C O 1
ATOM 6513 N N . GLU C 1 21 ? -29.014 -19.177 23.988 1.00 39.90 41 GLU C N 1
ATOM 6514 C CA . GLU C 1 21 ? -28.575 -19.566 22.687 1.00 40.38 41 GLU C CA 1
ATOM 6515 C C . GLU C 1 21 ? -29.344 -20.754 22.230 1.00 38.79 41 GLU C C 1
ATOM 6516 O O . GLU C 1 21 ? -30.115 -21.345 22.997 1.00 38.87 41 GLU C O 1
ATOM 6522 N N . PRO C 1 22 ? -29.115 -21.128 20.974 1.00 37.55 42 PRO C N 1
ATOM 6523 C CA . PRO C 1 22 ? -29.971 -22.163 20.403 1.00 37.88 42 PRO C CA 1
ATOM 6524 C C . PRO C 1 22 ? -29.884 -23.520 21.141 1.00 37.86 42 PRO C C 1
ATOM 6525 O O . PRO C 1 22 ? -28.822 -23.905 21.629 1.00 38.62 42 PRO C O 1
ATOM 6529 N N . ASP C 1 23 ? -30.992 -24.228 21.231 1.00 37.87 43 ASP C N 1
ATOM 6530 C CA . ASP C 1 23 ? -31.014 -25.522 21.864 1.00 39.02 43 ASP C CA 1
ATOM 6531 C C . ASP C 1 23 ? -30.497 -26.651 20.996 1.00 40.02 43 ASP C C 1
ATOM 6532 O O . ASP C 1 23 ? -30.161 -27.700 21.506 1.00 41.18 43 ASP C O 1
ATOM 6537 N N . ASN C 1 24 ? -30.444 -26.507 19.683 1.00 40.85 44 ASN C N 1
ATOM 6538 C CA . ASN C 1 24 ? -29.932 -27.615 18.889 1.00 41.84 44 ASN C CA 1
ATOM 6539 C C . ASN C 1 24 ? -29.046 -27.151 17.790 1.00 42.09 44 ASN C C 1
ATOM 6540 O O . ASN C 1 24 ? -28.947 -25.954 17.514 1.00 42.20 44 ASN C O 1
ATOM 6545 N N . ARG C 1 25 ? -28.386 -28.118 17.174 1.00 42.21 45 ARG C N 1
ATOM 6546 C CA . ARG C 1 25 ? -27.356 -27.821 16.214 1.00 42.60 45 ARG C CA 1
ATOM 6547 C C . ARG C 1 25 ? -27.314 -29.020 15.284 1.00 43.55 45 ARG C C 1
ATOM 6548 O O . ARG C 1 25 ? -27.325 -30.165 15.746 1.00 44.16 45 ARG C O 1
ATOM 6556 N N . ILE C 1 26 ? -27.349 -28.751 13.980 1.00 43.89 46 ILE C N 1
ATOM 6557 C CA . ILE C 1 26 ? -27.329 -29.781 12.941 1.00 44.29 46 ILE C CA 1
ATOM 6558 C C . ILE C 1 26 ? -26.068 -29.499 12.133 1.00 43.71 46 ILE C C 1
ATOM 6559 O O . ILE C 1 26 ? -25.730 -28.337 11.898 1.00 43.42 46 ILE C O 1
ATOM 6564 N N . GLN C 1 27 ? -25.347 -30.552 11.756 1.00 42.97 47 GLN C N 1
ATOM 6565 C CA . GLN C 1 27 ? -24.134 -30.388 10.952 1.00 42.40 47 GLN C CA 1
ATOM 6566 C C . GLN C 1 27 ? -24.501 -30.800 9.558 1.00 41.73 47 GLN C C 1
ATOM 6567 O O . GLN C 1 27 ? -25.344 -31.696 9.377 1.00 41.11 47 GLN C O 1
ATOM 6573 N N . ALA C 1 28 ? -23.882 -30.142 8.585 1.00 41.05 48 ALA C N 1
ATOM 6574 C CA . ALA C 1 28 ? -24.020 -30.580 7.212 1.00 41.96 48 ALA C CA 1
ATOM 6575 C C . ALA C 1 28 ? -22.662 -30.482 6.564 1.00 42.39 48 ALA C C 1
ATOM 6576 O O . ALA C 1 28 ? -21.761 -29.843 7.086 1.00 42.92 48 ALA C O 1
ATOM 6578 N N . GLU C 1 29 ? -22.501 -31.095 5.406 1.00 42.77 49 GLU C N 1
ATOM 6579 C CA . GLU C 1 29 ? -21.216 -31.010 4.726 1.00 42.49 49 GLU C CA 1
ATOM 6580 C C . GLU C 1 29 ? -20.524 -29.661 4.786 1.00 41.64 49 GLU C C 1
ATOM 6581 O O . GLU C 1 29 ? -19.322 -29.619 4.979 1.00 41.24 49 GLU C O 1
ATOM 6587 N N . ALA C 1 30 ? -21.251 -28.555 4.618 1.00 41.82 50 ALA C N 1
ATOM 6588 C CA . ALA C 1 30 ? -20.574 -27.243 4.464 1.00 40.93 50 ALA C CA 1
ATOM 6589 C C . ALA C 1 30 ? -21.207 -26.104 5.250 1.00 40.72 50 ALA C C 1
ATOM 6590 O O . ALA C 1 30 ? -21.051 -24.902 4.926 1.00 42.19 50 ALA C O 1
ATOM 6592 N N . GLY C 1 31 ? -21.876 -26.500 6.320 1.00 39.21 51 GLY C N 1
ATOM 6593 C CA . GLY C 1 31 ? -22.235 -25.577 7.364 1.00 38.21 51 GLY C CA 1
ATOM 6594 C C . GLY C 1 31 ? -23.046 -26.262 8.432 1.00 38.05 51 GLY C C 1
ATOM 6595 O O . GLY C 1 31 ? -23.134 -27.505 8.510 1.00 37.07 51 GLY C O 1
ATOM 6596 N N . GLN C 1 32 ? -23.661 -25.428 9.259 1.00 38.34 52 GLN C N 1
ATOM 6597 C CA . GLN C 1 32 ? -24.511 -25.950 10.335 1.00 39.25 52 GLN C CA 1
ATOM 6598 C C . GLN C 1 32 ? -25.789 -25.134 10.483 1.00 38.19 52 GLN C C 1
ATOM 6599 O O . GLN C 1 32 ? -25.808 -23.937 10.197 1.00 38.06 52 GLN C O 1
ATOM 6605 N N . ILE C 1 33 ? -26.838 -25.787 10.968 1.00 38.23 53 ILE C N 1
ATOM 6606 C CA . ILE C 1 33 ? -28.068 -25.093 11.350 1.00 37.83 53 ILE C CA 1
ATOM 6607 C C . ILE C 1 33 ? -28.450 -25.270 12.824 1.00 38.37 53 ILE C C 1
ATOM 6608 O O . ILE C 1 33 ? -28.765 -26.383 13.270 1.00 39.58 53 ILE C O 1
ATOM 6613 N N . GLU C 1 34 ? -28.467 -24.170 13.567 1.00 37.71 54 GLU C N 1
ATOM 6614 C CA . GLU C 1 34 ? -28.825 -24.226 14.966 1.00 38.63 54 GLU C CA 1
ATOM 6615 C C . GLU C 1 34 ? -30.251 -23.775 15.170 1.00 39.23 54 GLU C C 1
ATOM 6616 O O . GLU C 1 34 ? -30.554 -22.663 14.794 1.00 41.85 54 GLU C O 1
ATOM 6622 N N . THR C 1 35 ? -31.131 -24.560 15.776 1.00 38.75 55 THR C N 1
ATOM 6623 C CA . THR C 1 35 ? -32.467 -24.036 16.060 1.00 38.67 55 THR C CA 1
ATOM 6624 C C . THR C 1 35 ? -32.712 -23.702 17.546 1.00 38.57 55 THR C C 1
ATOM 6625 O O . THR C 1 35 ? -32.120 -24.297 18.416 1.00 39.16 55 THR C O 1
ATOM 6629 N N . TRP C 1 36 ? -33.560 -22.722 17.835 1.00 37.38 56 TRP C N 1
ATOM 6630 C CA . TRP C 1 36 ? -34.172 -22.626 19.137 1.00 36.28 56 TRP C CA 1
ATOM 6631 C C . TRP C 1 36 ? -35.423 -23.462 19.105 1.00 38.47 56 TRP C C 1
ATOM 6632 O O . TRP C 1 36 ? -36.161 -23.506 18.126 1.00 39.74 56 TRP C O 1
ATOM 6643 N N . ASN C 1 37 ? -35.668 -24.142 20.200 1.00 40.23 57 ASN C N 1
ATOM 6644 C CA . ASN C 1 37 ? -36.882 -24.890 20.376 1.00 41.87 57 ASN C CA 1
ATOM 6645 C C . ASN C 1 37 ? -38.114 -23.992 20.382 1.00 41.31 57 ASN C C 1
ATOM 6646 O O . ASN C 1 37 ? -38.194 -23.062 21.188 1.00 40.33 57 ASN C O 1
ATOM 6651 N N . PHE C 1 38 ? -39.063 -24.253 19.485 1.00 41.04 58 PHE C N 1
ATOM 6652 C CA . PHE C 1 38 ? -40.222 -23.356 19.319 1.00 40.95 58 PHE C CA 1
ATOM 6653 C C . PHE C 1 38 ? -41.359 -23.723 20.261 1.00 41.38 58 PHE C C 1
ATOM 6654 O O . PHE C 1 38 ? -42.326 -22.986 20.372 1.00 40.07 58 PHE C O 1
ATOM 6662 N N . ASN C 1 39 ? -41.227 -24.879 20.916 1.00 42.54 59 ASN C N 1
ATOM 6663 C CA . ASN C 1 39 ? -42.105 -25.288 22.002 1.00 43.74 59 ASN C CA 1
ATOM 6664 C C . ASN C 1 39 ? -41.836 -24.634 23.345 1.00 43.41 59 ASN C C 1
ATOM 6665 O O . ASN C 1 39 ? -42.538 -24.950 24.285 1.00 44.46 59 ASN C O 1
ATOM 6670 N N . GLN C 1 40 ? -40.840 -23.764 23.475 1.00 42.21 60 GLN C N 1
ATOM 6671 C CA . GLN C 1 40 ? -40.732 -22.953 24.674 1.00 42.29 60 GLN C CA 1
ATOM 6672 C C . GLN C 1 40 ? -41.992 -22.107 24.906 1.00 41.07 60 GLN C C 1
ATOM 6673 O O . GLN C 1 40 ? -42.615 -21.681 23.970 1.00 40.47 60 GLN C O 1
ATOM 6679 N N . GLY C 1 41 ? -42.312 -21.842 26.171 1.00 40.79 61 GLY C N 1
ATOM 6680 C CA . GLY C 1 41 ? -43.395 -20.958 26.609 1.00 40.20 61 GLY C CA 1
ATOM 6681 C C . GLY C 1 41 ? -43.403 -19.692 25.770 1.00 39.68 61 GLY C C 1
ATOM 6682 O O . GLY C 1 41 ? -44.423 -19.360 25.167 1.00 39.06 61 GLY C O 1
ATOM 6683 N N . ASP C 1 42 ? -42.262 -19.002 25.718 1.00 39.26 62 ASP C N 1
ATOM 6684 C CA . ASP C 1 42 ? -42.170 -17.651 25.129 1.00 38.87 62 ASP C CA 1
ATOM 6685 C C . ASP C 1 42 ? -42.203 -17.608 23.581 1.00 37.88 62 ASP C C 1
ATOM 6686 O O . ASP C 1 42 ? -42.884 -16.771 23.006 1.00 36.62 62 ASP C O 1
ATOM 6691 N N . PHE C 1 43 ? -41.501 -18.527 22.925 1.00 36.77 63 PHE C N 1
ATOM 6692 C CA . PHE C 1 43 ? -41.692 -18.751 21.516 1.00 36.84 63 PHE C CA 1
ATOM 6693 C C . PHE C 1 43 ? -43.147 -19.040 21.190 1.00 36.55 63 PHE C C 1
ATOM 6694 O O . PHE C 1 43 ? -43.621 -18.616 20.155 1.00 36.85 63 PHE C O 1
ATOM 6702 N N . GLN C 1 44 ? -43.887 -19.735 22.043 1.00 36.52 64 GLN C N 1
ATOM 6703 C CA . GLN C 1 44 ? -45.276 -20.026 21.677 1.00 36.30 64 GLN C CA 1
ATOM 6704 C C . GLN C 1 44 ? -46.207 -18.829 21.842 1.00 34.75 64 GLN C C 1
ATOM 6705 O O . GLN C 1 44 ? -47.143 -18.612 21.094 1.00 34.42 64 GLN C O 1
ATOM 6711 N N . CYS C 1 45 ? -45.902 -18.010 22.811 1.00 33.93 65 CYS C N 1
ATOM 6712 C CA . CYS C 1 45 ? -46.683 -16.839 23.061 1.00 34.14 65 CYS C CA 1
ATOM 6713 C C . CYS C 1 45 ? -46.463 -15.841 21.911 1.00 33.19 65 CYS C C 1
ATOM 6714 O O . CYS C 1 45 ? -47.402 -15.187 21.469 1.00 33.76 65 CYS C O 1
ATOM 6717 N N . ALA C 1 46 ? -45.227 -15.700 21.432 1.00 32.20 66 ALA C N 1
ATOM 6718 C CA . ALA C 1 46 ? -44.884 -14.726 20.388 1.00 30.95 66 ALA C CA 1
ATOM 6719 C C . ALA C 1 46 ? -45.388 -15.158 18.998 1.00 30.64 66 ALA C C 1
ATOM 6720 O O . ALA C 1 46 ? -45.686 -14.314 18.151 1.00 29.88 66 ALA C O 1
ATOM 6722 N N . GLY C 1 47 ? -45.494 -16.471 18.809 1.00 29.99 67 GLY C N 1
ATOM 6723 C CA . GLY C 1 47 ? -45.943 -17.085 17.577 1.00 29.71 67 GLY C CA 1
ATOM 6724 C C . GLY C 1 47 ? -44.769 -17.139 16.632 1.00 30.58 67 GLY C C 1
ATOM 6725 O O . GLY C 1 47 ? -44.978 -17.074 15.430 1.00 30.68 67 GLY C O 1
ATOM 6726 N N . VAL C 1 48 ? -43.543 -17.254 17.164 1.00 30.90 68 VAL C N 1
ATOM 6727 C CA . VAL C 1 48 ? -42.309 -17.215 16.369 1.00 30.35 68 VAL C CA 1
ATOM 6728 C C . VAL C 1 48 ? -41.477 -18.513 16.522 1.00 31.35 68 VAL C C 1
ATOM 6729 O O . VAL C 1 48 ? -41.620 -19.207 17.539 1.00 33.38 68 VAL C O 1
ATOM 6733 N N . ALA C 1 49 ? -40.651 -18.845 15.519 1.00 30.05 69 ALA C N 1
ATOM 6734 C CA . ALA C 1 49 ? -39.544 -19.803 15.596 1.00 29.57 69 ALA C CA 1
ATOM 6735 C C . ALA C 1 49 ? -38.245 -19.099 15.119 1.00 30.68 69 ALA C C 1
ATOM 6736 O O . ALA C 1 49 ? -38.273 -18.197 14.272 1.00 31.84 69 ALA C O 1
ATOM 6738 N N . ALA C 1 50 ? -37.097 -19.463 15.669 1.00 30.77 70 ALA C N 1
ATOM 6739 C CA . ALA C 1 50 ? -35.849 -18.843 15.236 1.00 31.02 70 ALA C CA 1
ATOM 6740 C C . ALA C 1 50 ? -34.841 -19.944 14.965 1.00 31.24 70 ALA C C 1
ATOM 6741 O O . ALA C 1 50 ? -34.944 -21.037 15.504 1.00 31.26 70 ALA C O 1
ATOM 6743 N N . SER C 1 51 ? -33.893 -19.680 14.082 1.00 31.51 71 SER C N 1
ATOM 6744 C CA . SER C 1 51 ? -32.843 -20.663 13.811 1.00 31.42 71 SER C CA 1
ATOM 6745 C C . SER C 1 51 ? -31.638 -19.856 13.379 1.00 31.84 71 SER C C 1
ATOM 6746 O O . SER C 1 51 ? -31.806 -18.676 13.088 1.00 32.00 71 SER C O 1
ATOM 6749 N N . ARG C 1 52 ? -30.437 -20.431 13.399 1.00 32.72 72 ARG C N 1
ATOM 6750 C CA . ARG C 1 52 ? -29.232 -19.640 13.032 1.00 34.19 72 ARG C CA 1
ATOM 6751 C C . ARG C 1 52 ? -28.385 -20.493 12.085 1.00 34.93 72 ARG C C 1
ATOM 6752 O O . ARG C 1 52 ? -28.166 -21.677 12.350 1.00 35.13 72 ARG C O 1
ATOM 6760 N N . ILE C 1 53 ? -27.973 -19.922 10.953 1.00 35.60 73 ILE C N 1
ATOM 6761 C CA . ILE C 1 53 ? -27.335 -20.720 9.904 1.00 36.91 73 ILE C CA 1
ATOM 6762 C C . ILE C 1 53 ? -25.889 -20.275 9.734 1.00 36.76 73 ILE C C 1
ATOM 6763 O O . ILE C 1 53 ? -25.602 -19.086 9.778 1.00 37.25 73 ILE C O 1
ATOM 6768 N N . THR C 1 54 ? -24.970 -21.224 9.596 1.00 37.70 74 THR C N 1
ATOM 6769 C CA . THR C 1 54 ? -23.551 -20.890 9.355 1.00 38.78 74 THR C CA 1
ATOM 6770 C C . THR C 1 54 ? -23.219 -21.572 8.029 1.0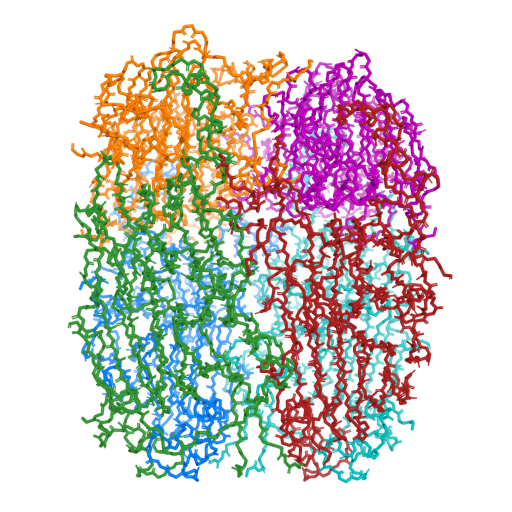0 38.48 74 THR C C 1
ATOM 6771 O O . THR C 1 54 ? -23.413 -22.794 7.885 1.00 38.55 74 THR C O 1
ATOM 6775 N N . ILE C 1 55 ? -22.774 -20.781 7.054 1.00 38.07 75 ILE C N 1
ATOM 6776 C CA . ILE C 1 55 ? -22.437 -21.331 5.741 1.00 38.43 75 ILE C CA 1
ATOM 6777 C C . ILE C 1 55 ? -20.942 -21.110 5.514 1.00 39.20 75 ILE C C 1
ATOM 6778 O O . ILE C 1 55 ? -20.460 -19.980 5.558 1.00 37.95 75 ILE C O 1
ATOM 6783 N N . GLN C 1 56 ? -20.196 -22.181 5.286 1.00 41.14 76 GLN C N 1
ATOM 6784 C CA . GLN C 1 56 ? -18.764 -21.952 5.138 1.00 43.90 76 GLN C CA 1
ATOM 6785 C C . GLN C 1 56 ? -18.481 -21.570 3.684 1.00 44.09 76 GLN C C 1
ATOM 6786 O O . GLN C 1 56 ? -19.368 -21.710 2.823 1.00 44.64 76 GLN C O 1
ATOM 6792 N N . ARG C 1 57 ? -17.280 -21.052 3.440 1.00 43.67 77 ARG C N 1
ATOM 6793 C CA . ARG C 1 57 ? -16.811 -20.776 2.108 1.00 44.46 77 ARG C CA 1
ATOM 6794 C C . ARG C 1 57 ? -17.207 -21.874 1.154 1.00 43.63 77 ARG C C 1
ATOM 6795 O O . ARG C 1 57 ? -17.044 -23.071 1.447 1.00 44.28 77 ARG C O 1
ATOM 6803 N N . ASN C 1 58 ? -17.800 -21.434 0.042 1.00 42.50 78 ASN C N 1
ATOM 6804 C CA . ASN C 1 58 ? -18.351 -22.299 -0.995 1.00 41.10 78 ASN C CA 1
ATOM 6805 C C . ASN C 1 58 ? -19.478 -23.217 -0.611 1.00 39.36 78 ASN C C 1
ATOM 6806 O O . ASN C 1 58 ? -19.683 -24.284 -1.211 1.00 38.20 78 ASN C O 1
ATOM 6811 N N . GLY C 1 59 ? -20.203 -22.785 0.412 1.00 38.01 79 GLY C N 1
ATOM 6812 C CA . GLY C 1 59 ? -21.360 -23.537 0.859 1.00 37.22 79 GLY C CA 1
ATOM 6813 C C . GLY C 1 59 ? -22.630 -23.093 0.171 1.00 36.28 79 GLY C C 1
ATOM 6814 O O . GLY C 1 59 ? -22.885 -21.897 0.003 1.00 35.60 79 GLY C O 1
ATOM 6815 N N . LEU C 1 60 ? -23.415 -24.080 -0.213 1.00 35.60 80 LEU C N 1
ATOM 6816 C CA . LEU C 1 60 ? -24.643 -23.857 -0.911 1.00 35.90 80 LEU C CA 1
ATOM 6817 C C . LEU C 1 60 ? -25.747 -24.374 -0.007 1.00 35.99 80 LEU C C 1
ATOM 6818 O O . LEU C 1 60 ? -25.832 -25.582 0.227 1.00 36.62 80 LEU C O 1
ATOM 6823 N N . HIS C 1 61 ? -26.581 -23.478 0.526 1.00 35.49 81 HIS C N 1
ATOM 6824 C CA . HIS C 1 61 ? -27.756 -23.924 1.268 1.00 34.69 81 HIS C CA 1
ATOM 6825 C C . HIS C 1 61 ? -28.811 -24.222 0.243 1.00 34.83 81 HIS C C 1
ATOM 6826 O O . HIS C 1 61 ? -29.227 -23.334 -0.511 1.00 34.73 81 HIS C O 1
ATOM 6833 N N . LEU C 1 62 ? -29.216 -25.485 0.235 1.00 35.51 82 LEU C N 1
ATOM 6834 C CA . LEU C 1 62 ? -30.125 -26.077 -0.749 1.00 36.23 82 LEU C CA 1
ATOM 6835 C C . LEU C 1 62 ? -31.512 -25.440 -0.758 1.00 36.66 82 LEU C C 1
ATOM 6836 O O . LEU C 1 62 ? -31.988 -24.977 0.268 1.00 37.20 82 LEU C O 1
ATOM 6841 N N . PRO C 1 63 ? -32.163 -25.418 -1.933 1.00 36.67 83 PRO C N 1
ATOM 6842 C CA . PRO C 1 63 ? -33.504 -24.859 -2.077 1.00 36.27 83 PRO C CA 1
ATOM 6843 C C . PRO C 1 63 ? -34.557 -25.412 -1.120 1.00 35.44 83 PRO C C 1
ATOM 6844 O O . PRO C 1 63 ? -34.794 -26.618 -1.087 1.00 36.29 83 PRO C O 1
ATOM 6848 N N . SER C 1 64 ? -35.206 -24.523 -0.375 1.00 34.23 84 SER C N 1
ATOM 6849 C CA . SER C 1 64 ? -36.355 -24.896 0.448 1.00 33.18 84 SER C CA 1
ATOM 6850 C C . SER C 1 64 ? -37.371 -23.753 0.575 1.00 32.72 84 SER C C 1
ATOM 6851 O O . SER C 1 64 ? -37.079 -22.599 0.251 1.00 33.20 84 SER C O 1
ATOM 6854 N N . TYR C 1 65 ? -38.553 -24.061 1.091 1.00 31.71 85 TYR C N 1
ATOM 6855 C CA . TYR C 1 65 ? -39.520 -23.023 1.446 1.00 30.52 85 TYR C CA 1
ATOM 6856 C C . TYR C 1 65 ? -40.166 -23.417 2.746 1.00 30.76 85 TYR C C 1
ATOM 6857 O O . TYR C 1 65 ? -40.075 -24.577 3.152 1.00 30.62 85 TYR C O 1
ATOM 6866 N N . SER C 1 66 ? -40.863 -22.463 3.365 1.00 30.85 86 SER C N 1
ATOM 6867 C CA . SER C 1 66 ? -41.496 -22.727 4.642 1.00 31.17 86 SER C CA 1
ATOM 6868 C C . SER C 1 66 ? -42.965 -22.339 4.620 1.00 31.00 86 SER C C 1
ATOM 6869 O O . SER C 1 66 ? -43.332 -21.458 3.871 1.00 32.68 86 SER C O 1
ATOM 6872 N N . ASN C 1 67 ? -43.787 -22.968 5.457 1.00 30.33 87 ASN C N 1
ATOM 6873 C CA . ASN C 1 67 ? -45.150 -22.522 5.735 1.00 29.10 87 ASN C CA 1
ATOM 6874 C C . ASN C 1 67 ? -45.211 -21.147 6.430 1.00 29.23 87 ASN C C 1
ATOM 6875 O O . ASN C 1 67 ? -46.303 -20.604 6.593 1.00 29.59 87 ASN C O 1
ATOM 6880 N N . ALA C 1 68 ? -44.069 -20.585 6.832 1.00 28.42 88 ALA C N 1
ATOM 6881 C CA . ALA C 1 68 ? -44.093 -19.336 7.575 1.00 28.38 88 ALA C CA 1
ATOM 6882 C C . ALA C 1 68 ? -43.250 -18.252 6.917 1.00 28.12 88 ALA C C 1
ATOM 6883 O O . ALA C 1 68 ? -42.164 -18.528 6.401 1.00 28.51 88 ALA C O 1
ATOM 6885 N N . PRO C 1 69 ? -43.766 -17.018 6.888 1.00 27.17 89 PRO C N 1
ATOM 6886 C CA . PRO C 1 69 ? -42.939 -15.910 6.417 1.00 26.70 89 PRO C CA 1
ATOM 6887 C C . PRO C 1 69 ? -41.696 -15.763 7.303 1.00 28.03 89 PRO C C 1
ATOM 6888 O O . PRO C 1 69 ? -41.777 -15.912 8.531 1.00 27.48 89 PRO C O 1
ATOM 6892 N N . GLN C 1 70 ? -40.542 -15.456 6.716 1.00 28.58 90 GLN C N 1
ATOM 6893 C CA . GLN C 1 70 ? -39.414 -15.149 7.554 1.00 28.77 90 GLN C CA 1
ATOM 6894 C C . GLN C 1 70 ? -38.761 -13.840 7.222 1.00 28.69 90 GLN C C 1
ATOM 6895 O O . GLN C 1 70 ? -38.933 -13.329 6.135 1.00 28.59 90 GLN C O 1
ATOM 6901 N N . LEU C 1 71 ? -38.070 -13.261 8.202 1.00 29.29 91 LEU C N 1
ATOM 6902 C CA . LEU C 1 71 ? -37.060 -12.235 7.963 1.00 29.48 91 LEU C CA 1
ATOM 6903 C C . LEU C 1 71 ? -35.717 -12.877 8.292 1.00 31.03 91 LEU C C 1
ATOM 6904 O O . LEU C 1 71 ? -35.594 -13.542 9.307 1.00 32.45 91 LEU C O 1
ATOM 6909 N N . ILE C 1 72 ? -34.718 -12.710 7.428 1.00 30.85 92 ILE C N 1
ATOM 6910 C CA . ILE C 1 72 ? -33.397 -13.224 7.664 1.00 30.07 92 ILE C CA 1
ATOM 6911 C C . ILE C 1 72 ? -32.543 -12.013 7.898 1.00 30.63 92 ILE C C 1
ATOM 6912 O O . ILE C 1 72 ? -32.552 -11.122 7.068 1.00 31.34 92 ILE C O 1
ATOM 6917 N N . TYR C 1 73 ? -31.842 -11.960 9.036 1.00 30.50 93 TYR C N 1
ATOM 6918 C CA . TYR C 1 73 ? -30.843 -10.944 9.300 1.00 30.36 93 TYR C CA 1
ATOM 6919 C C . TYR C 1 73 ? -29.464 -11.555 9.116 1.00 31.18 93 TYR C C 1
ATOM 6920 O O . TYR C 1 73 ? -29.178 -12.585 9.684 1.00 32.88 93 TYR C O 1
ATOM 6929 N N . ILE C 1 74 ? -28.594 -10.915 8.348 1.00 31.03 94 ILE C N 1
ATOM 6930 C CA . ILE C 1 74 ? -27.296 -11.484 8.032 1.00 29.78 94 ILE C CA 1
ATOM 6931 C C . ILE C 1 74 ? -26.322 -10.888 9.039 1.00 31.43 94 ILE C C 1
ATOM 6932 O O . ILE C 1 74 ? -26.118 -9.654 9.060 1.00 30.05 94 ILE C O 1
ATOM 6937 N N . VAL C 1 75 ? -25.728 -11.756 9.872 1.00 33.14 95 VAL C N 1
ATOM 6938 C CA . VAL C 1 75 ? -24.884 -11.241 10.978 1.00 34.75 95 VAL C CA 1
ATOM 6939 C C . VAL C 1 75 ? -23.440 -11.031 10.549 1.00 35.05 95 VAL C C 1
ATOM 6940 O O . VAL C 1 75 ? -22.818 -10.087 10.986 1.00 34.78 95 VAL C O 1
ATOM 6944 N N . GLN C 1 76 ? -22.938 -11.869 9.651 1.00 36.36 96 GLN C N 1
ATOM 6945 C CA . GLN C 1 76 ? -21.611 -11.638 9.114 1.00 37.82 96 GLN C CA 1
ATOM 6946 C C . GLN C 1 76 ? -21.373 -12.321 7.783 1.00 38.05 96 GLN C C 1
ATOM 6947 O O . GLN C 1 76 ? -21.970 -13.359 7.505 1.00 37.97 96 GLN C O 1
ATOM 6953 N N . GLY C 1 77 ? -20.480 -11.742 6.977 1.00 38.70 97 GLY C N 1
ATOM 6954 C CA . GLY C 1 77 ? -20.119 -12.348 5.708 1.00 38.85 97 GLY C CA 1
ATOM 6955 C C . GLY C 1 77 ? -20.855 -11.713 4.543 1.00 39.60 97 GLY C C 1
ATOM 6956 O O . GLY C 1 77 ? -21.392 -10.603 4.645 1.00 38.45 97 GLY C O 1
ATOM 6957 N N . ARG C 1 78 ? -20.874 -12.437 3.428 1.00 40.15 98 ARG C N 1
ATOM 6958 C CA . ARG C 1 78 ? -21.304 -11.883 2.151 1.00 40.45 98 ARG C CA 1
ATOM 6959 C C . ARG C 1 78 ? -21.634 -13.114 1.367 1.00 38.95 98 ARG C C 1
ATOM 6960 O O . ARG C 1 78 ? -20.936 -14.107 1.496 1.00 39.84 98 ARG C O 1
ATOM 6968 N N . GLY C 1 79 ? -22.715 -13.049 0.599 1.00 37.33 99 GLY C N 1
ATOM 6969 C CA . GLY C 1 79 ? -23.142 -14.124 -0.265 1.00 35.40 99 GLY C CA 1
ATOM 6970 C C . GLY C 1 79 ? -24.180 -13.698 -1.305 1.00 35.09 99 GLY C C 1
ATOM 6971 O O . GLY C 1 79 ? -24.349 -12.508 -1.645 1.00 34.01 99 GLY C O 1
ATOM 6972 N N . VAL C 1 80 ? -24.884 -14.711 -1.789 1.00 33.52 100 VAL C N 1
ATOM 6973 C CA . VAL C 1 80 ? -25.788 -14.593 -2.890 1.00 33.38 100 VAL C CA 1
ATOM 6974 C C . VAL C 1 80 ? -27.040 -15.291 -2.376 1.00 33.30 100 VAL C C 1
ATOM 6975 O O . VAL C 1 80 ? -26.923 -16.385 -1.813 1.00 33.25 100 VAL C O 1
ATOM 6979 N N . LEU C 1 81 ? -28.209 -14.648 -2.528 1.00 32.71 101 LEU C N 1
ATOM 6980 C CA . LEU C 1 81 ? -29.495 -15.292 -2.279 1.00 32.09 101 LEU C CA 1
ATOM 6981 C C . LEU C 1 81 ? -30.290 -15.331 -3.585 1.00 31.86 101 LEU C C 1
ATOM 6982 O O . LEU C 1 81 ? -30.349 -14.340 -4.300 1.00 32.24 101 LEU C O 1
ATOM 6987 N N . GLY C 1 82 ? -30.868 -16.488 -3.892 1.00 30.86 102 GLY C N 1
ATOM 6988 C CA . GLY C 1 82 ? -31.729 -16.668 -5.034 1.00 30.62 102 GLY C CA 1
ATOM 6989 C C . GLY C 1 82 ? -33.126 -17.088 -4.586 1.00 30.82 102 GLY C C 1
ATOM 6990 O O . GLY C 1 82 ? -33.345 -18.252 -4.263 1.00 30.26 102 GLY C O 1
ATOM 6991 N N . ALA C 1 83 ? -34.059 -16.135 -4.554 1.00 30.90 103 ALA C N 1
ATOM 6992 C CA . ALA C 1 83 ? -35.492 -16.405 -4.334 1.00 31.64 103 ALA C CA 1
ATOM 6993 C C . ALA C 1 83 ? -36.211 -16.708 -5.627 1.00 32.10 103 ALA C C 1
ATOM 6994 O O . ALA C 1 83 ? -35.918 -16.120 -6.680 1.00 32.15 103 ALA C O 1
ATOM 6996 N N . VAL C 1 84 ? -37.127 -17.652 -5.582 1.00 31.96 104 VAL C N 1
ATOM 6997 C CA . VAL C 1 84 ? -37.854 -17.898 -6.804 1.00 32.81 104 VAL C CA 1
ATOM 6998 C C . VAL C 1 84 ? -39.347 -17.576 -6.693 1.00 34.02 104 VAL C C 1
ATOM 6999 O O . VAL C 1 84 ? -40.056 -18.063 -5.803 1.00 33.31 104 VAL C O 1
ATOM 7003 N N . PHE C 1 85 ? -39.780 -16.768 -7.659 1.00 35.60 105 PHE C N 1
ATOM 7004 C CA . PHE C 1 85 ? -41.144 -16.325 -7.835 1.00 36.69 105 PHE C CA 1
ATOM 7005 C C . PHE C 1 85 ? -41.890 -17.096 -8.941 1.00 37.37 105 PHE C C 1
ATOM 7006 O O . PHE C 1 85 ? -41.531 -17.063 -10.116 1.00 36.94 105 PHE C O 1
ATOM 7014 N N . SER C 1 86 ? -42.921 -17.825 -8.535 1.00 38.33 106 SER C N 1
ATOM 7015 C CA . SER C 1 86 ? -43.749 -18.637 -9.436 1.00 39.28 106 SER C CA 1
ATOM 7016 C C . SER C 1 86 ? -44.215 -17.930 -10.747 1.00 39.85 106 SER C C 1
ATOM 7017 O O . SER C 1 86 ? -44.827 -16.843 -10.732 1.00 38.97 106 SER C O 1
ATOM 7020 N N . GLY C 1 87 ? -43.864 -18.537 -11.884 1.00 40.12 107 GLY C N 1
ATOM 7021 C CA . GLY C 1 87 ? -44.137 -17.966 -13.196 1.00 40.14 107 GLY C CA 1
ATOM 7022 C C . GLY C 1 87 ? -43.606 -16.612 -13.645 1.00 40.20 107 GLY C C 1
ATOM 7023 O O . GLY C 1 87 ? -44.087 -16.050 -14.643 1.00 40.63 107 GLY C O 1
ATOM 7024 N N . CYS C 1 88 ? -42.626 -16.068 -12.939 1.00 39.68 108 CYS C N 1
ATOM 7025 C CA . CYS C 1 88 ? -41.883 -14.935 -13.446 1.00 39.03 108 CYS C CA 1
ATOM 7026 C C . CYS C 1 88 ? -40.849 -15.468 -14.397 1.00 38.82 108 CYS C C 1
ATOM 7027 O O . CYS C 1 88 ? -40.409 -16.596 -14.214 1.00 38.86 108 CYS C O 1
ATOM 7030 N N . PRO C 1 89 ? -40.421 -14.670 -15.400 1.00 38.65 109 PRO C N 1
ATOM 7031 C CA . PRO C 1 89 ? -39.485 -15.283 -16.346 1.00 38.07 109 PRO C CA 1
ATOM 7032 C C . PRO C 1 89 ? -38.050 -15.118 -15.865 1.00 37.71 109 PRO C C 1
ATOM 7033 O O . PRO C 1 89 ? -37.811 -14.299 -14.971 1.00 38.47 109 PRO C O 1
ATOM 7037 N N . GLU C 1 90 ? -37.119 -15.881 -16.430 1.00 36.99 110 GLU C N 1
ATOM 7038 C CA . GLU C 1 90 ? -35.689 -15.689 -16.150 1.00 36.78 110 GLU C CA 1
ATOM 7039 C C . GLU C 1 90 ? -35.196 -14.419 -16.806 1.00 35.28 110 GLU C C 1
ATOM 7040 O O . GLU C 1 90 ? -35.340 -14.257 -18.008 1.00 35.63 110 GLU C O 1
ATOM 7046 N N . THR C 1 91 ? -34.597 -13.517 -16.049 1.00 33.38 111 THR C N 1
ATOM 7047 C CA . THR C 1 91 ? -34.151 -12.296 -16.669 1.00 32.28 111 THR C CA 1
ATOM 7048 C C . THR C 1 91 ? -32.657 -12.105 -16.459 1.00 31.47 111 THR C C 1
ATOM 7049 O O . THR C 1 91 ? -32.138 -11.023 -16.714 1.00 30.72 111 THR C O 1
ATOM 7053 N N . PHE C 1 92 ? -31.991 -13.128 -15.937 1.00 31.65 112 PHE C N 1
ATOM 7054 C CA . PHE C 1 92 ? -30.518 -13.159 -15.871 1.00 32.19 112 PHE C CA 1
ATOM 7055 C C . PHE C 1 92 ? -30.157 -14.296 -16.826 1.00 33.32 112 PHE C C 1
ATOM 7056 O O . PHE C 1 92 ? -30.380 -15.491 -16.543 1.00 31.94 112 PHE C O 1
ATOM 7064 N N . GLU C 1 93 ? -29.636 -13.919 -17.991 1.00 35.04 113 GLU C N 1
ATOM 7065 C CA . GLU C 1 93 ? -29.410 -14.910 -19.020 1.00 38.15 113 GLU C CA 1
ATOM 7066 C C . GLU C 1 93 ? -28.079 -14.703 -19.736 1.00 39.35 113 GLU C C 1
ATOM 7067 O O . GLU C 1 93 ? -27.649 -13.560 -19.932 1.00 40.13 113 GLU C O 1
ATOM 7073 N N . GLU C 1 94 ? -27.405 -15.793 -20.099 1.00 41.31 114 GLU C N 1
ATOM 7074 C CA . GLU C 1 94 ? -26.158 -15.696 -20.878 1.00 43.43 114 GLU C CA 1
ATOM 7075 C C . GLU C 1 94 ? -26.527 -15.146 -22.250 1.00 43.22 114 GLU C C 1
ATOM 7076 O O . GLU C 1 94 ? -27.555 -15.528 -22.813 1.00 42.76 114 GLU C O 1
ATOM 7082 N N . SER C 1 95 ? -25.700 -14.259 -22.794 1.00 43.56 115 SER C N 1
ATOM 7083 C CA . SER C 1 95 ? -25.959 -13.697 -24.117 1.00 44.14 115 SER C CA 1
ATOM 7084 C C . SER C 1 95 ? -25.934 -14.726 -25.234 1.00 45.77 115 SER C C 1
ATOM 7085 O O . SER C 1 95 ? -25.152 -15.679 -25.208 1.00 45.97 115 SER C O 1
ATOM 7088 N N . GLN C 1 96 ? -26.804 -14.563 -26.226 1.00 48.52 116 GLN C N 1
ATOM 7089 C CA . GLN C 1 96 ? -26.765 -15.504 -27.344 1.00 50.34 116 GLN C CA 1
ATOM 7090 C C . GLN C 1 96 ? -25.623 -15.076 -28.246 1.00 51.66 116 GLN C C 1
ATOM 7091 O O . GLN C 1 96 ? -25.010 -15.920 -28.897 1.00 52.53 116 GLN C O 1
ATOM 7097 N N . GLN C 1 97 ? -25.333 -13.775 -28.215 1.00 53.17 117 GLN C N 1
ATOM 7098 C CA . GLN C 1 97 ? -24.145 -13.167 -28.835 1.00 55.56 117 GLN C CA 1
ATOM 7099 C C . GLN C 1 97 ? -23.020 -12.670 -27.879 1.00 55.48 117 GLN C C 1
ATOM 7100 O O . GLN C 1 97 ? -22.544 -11.520 -27.953 1.00 55.33 117 GLN C O 1
ATOM 7106 N N . ARG C 1 165 ? -31.698 -25.362 -24.235 1.00 61.02 185 ARG C N 1
ATOM 7107 C CA . ARG C 1 165 ? -30.594 -24.483 -24.627 1.00 61.54 185 ARG C CA 1
ATOM 7108 C C . ARG C 1 165 ? -29.262 -24.761 -23.920 1.00 61.14 185 ARG C C 1
ATOM 7109 O O . ARG C 1 165 ? -29.214 -25.299 -22.830 1.00 61.48 185 ARG C O 1
ATOM 7117 N N . GLN C 1 166 ? -28.172 -24.378 -24.569 1.00 60.75 186 GLN C N 1
ATOM 7118 C CA . GLN C 1 166 ? -26.833 -24.596 -24.047 1.00 59.93 186 GLN C CA 1
ATOM 7119 C C . GLN C 1 166 ? -26.387 -23.434 -23.187 1.00 58.14 186 GLN C C 1
ATOM 7120 O O . GLN C 1 166 ? -25.346 -23.538 -22.542 1.00 59.04 186 GLN C O 1
ATOM 7126 N N . LEU C 1 167 ? -27.154 -22.340 -23.171 1.00 55.43 187 LEU C N 1
ATOM 7127 C CA . LEU C 1 167 ? -26.848 -21.197 -22.297 1.00 52.37 187 LEU C CA 1
ATOM 7128 C C . LEU C 1 167 ? -27.528 -21.221 -20.892 1.00 49.89 187 LEU C C 1
ATOM 7129 O O . LEU C 1 167 ? -28.632 -21.731 -20.685 1.00 49.78 187 LEU C O 1
ATOM 7134 N N . ASP C 1 168 ? -26.836 -20.674 -19.911 1.00 46.56 188 ASP C N 1
ATOM 7135 C CA . ASP C 1 168 ? -27.381 -20.516 -18.574 1.00 43.48 188 ASP C CA 1
ATOM 7136 C C . ASP C 1 168 ? -28.336 -19.310 -18.556 1.00 41.33 188 ASP C C 1
ATOM 7137 O O . ASP C 1 168 ? -28.038 -18.242 -19.100 1.00 40.14 188 ASP C O 1
ATOM 7142 N N . ARG C 1 169 ? -29.495 -19.525 -17.944 1.00 39.48 189 ARG C N 1
ATOM 7143 C CA . ARG C 1 169 ? -30.413 -18.460 -17.542 1.00 37.46 189 ARG C CA 1
ATOM 7144 C C . ARG C 1 169 ? -31.169 -18.868 -16.264 1.00 34.87 189 ARG C C 1
ATOM 7145 O O . ARG C 1 169 ? -31.409 -20.057 -15.998 1.00 33.60 189 ARG C O 1
ATOM 7153 N N . HIS C 1 170 ? -31.528 -17.862 -15.478 1.00 32.20 190 HIS C N 1
ATOM 7154 C CA . HIS C 1 170 ? -32.217 -18.053 -14.210 1.00 30.88 190 HIS C CA 1
ATOM 7155 C C . HIS C 1 170 ? -32.845 -16.728 -13.693 1.00 29.73 190 HIS C C 1
ATOM 7156 O O . HIS C 1 170 ? -32.594 -15.665 -14.226 1.00 28.14 190 HIS C O 1
ATOM 7163 N N . GLN C 1 171 ? -33.616 -16.799 -12.611 1.00 29.75 191 GLN C N 1
ATOM 7164 C CA . GLN C 1 171 ? -34.120 -15.591 -11.958 1.00 29.55 191 GLN C CA 1
ATOM 7165 C C . GLN C 1 171 ? -33.067 -14.724 -11.266 1.00 29.85 191 GLN C C 1
ATOM 7166 O O . GLN C 1 171 ? -31.994 -15.175 -10.945 1.00 30.31 191 GLN C O 1
ATOM 7172 N N . LYS C 1 172 ? -33.366 -13.443 -11.117 1.00 30.93 192 LYS C N 1
ATOM 7173 C CA . LYS C 1 172 ? -32.536 -12.503 -10.370 1.00 31.74 192 LYS C CA 1
ATOM 7174 C C . LYS C 1 172 ? -31.956 -13.098 -9.064 1.00 32.00 192 LYS C C 1
ATOM 7175 O O . LYS C 1 172 ? -32.633 -13.755 -8.251 1.00 32.37 192 LYS C O 1
ATOM 7181 N N . THR C 1 173 ? -30.679 -12.816 -8.904 1.00 32.03 193 THR C N 1
ATOM 7182 C CA . THR C 1 173 ? -29.801 -13.236 -7.849 1.00 32.29 193 THR C CA 1
ATOM 7183 C C . THR C 1 173 ? -29.593 -11.945 -7.043 1.00 32.55 193 THR C C 1
ATOM 7184 O O . THR C 1 173 ? -29.439 -10.862 -7.614 1.00 30.92 193 THR C O 1
ATOM 7188 N N . ARG C 1 174 ? -29.619 -12.044 -5.707 1.00 33.89 194 ARG C N 1
ATOM 7189 C CA . ARG C 1 174 ? -29.448 -10.869 -4.837 1.00 34.02 194 ARG C CA 1
ATOM 7190 C C . ARG C 1 174 ? -28.174 -11.068 -4.037 1.00 34.57 194 ARG C C 1
ATOM 7191 O O . ARG C 1 174 ? -27.902 -12.147 -3.532 1.00 34.33 194 ARG C O 1
ATOM 7199 N N . ARG C 1 175 ? -27.387 -10.016 -3.940 1.00 36.01 195 ARG C N 1
ATOM 7200 C CA . ARG C 1 175 ? -26.170 -10.037 -3.143 1.00 37.67 195 ARG C CA 1
ATOM 7201 C C . ARG C 1 175 ? -26.598 -9.757 -1.709 1.00 37.12 195 ARG C C 1
ATOM 7202 O O . ARG C 1 175 ? -27.303 -8.789 -1.444 1.00 37.92 195 ARG C O 1
ATOM 7210 N N . ILE C 1 176 ? -26.217 -10.627 -0.782 1.00 36.60 196 ILE C N 1
ATOM 7211 C CA . ILE C 1 176 ? -26.495 -10.386 0.635 1.00 35.30 196 ILE C CA 1
ATOM 7212 C C . ILE C 1 176 ? -25.221 -10.058 1.398 1.00 35.25 196 ILE C C 1
ATOM 7213 O O . ILE C 1 176 ? -24.134 -10.494 1.046 1.00 35.40 196 ILE C O 1
ATOM 7218 N N . ARG C 1 177 ? -25.338 -9.258 2.444 1.00 35.30 197 ARG C N 1
ATOM 7219 C CA . ARG C 1 177 ? -24.171 -9.024 3.294 1.00 34.68 197 ARG C CA 1
ATOM 7220 C C . ARG C 1 177 ? -24.570 -8.587 4.697 1.00 34.18 197 ARG C C 1
ATOM 7221 O O . ARG C 1 177 ? -25.722 -8.199 4.958 1.00 33.89 197 ARG C O 1
ATOM 7229 N N . GLU C 1 178 ? -23.604 -8.653 5.599 1.00 33.46 198 GLU C N 1
ATOM 7230 C CA . GLU C 1 178 ? -23.755 -8.115 6.940 1.00 33.41 198 GLU C CA 1
ATOM 7231 C C . GLU C 1 178 ? -24.673 -6.879 7.063 1.00 32.38 198 GLU C C 1
ATOM 7232 O O . GLU C 1 178 ? -24.419 -5.847 6.466 1.00 32.24 198 GLU C O 1
ATOM 7238 N N . GLY C 1 179 ? -25.711 -6.988 7.881 1.00 31.52 199 GLY C N 1
ATOM 7239 C CA . GLY C 1 179 ? -26.620 -5.892 8.082 1.00 31.89 199 GLY C CA 1
ATOM 7240 C C . GLY C 1 179 ? -27.887 -5.991 7.252 1.00 32.34 199 GLY C C 1
ATOM 7241 O O . GLY C 1 179 ? -28.843 -5.268 7.548 1.00 34.00 199 GLY C O 1
ATOM 7242 N N . ASP C 1 180 ? -27.920 -6.859 6.235 1.00 31.47 200 ASP C N 1
ATOM 7243 C CA . ASP C 1 180 ? -29.116 -6.972 5.382 1.00 31.83 200 ASP C CA 1
ATOM 7244 C C . ASP C 1 180 ? -30.189 -7.761 6.096 1.00 31.46 200 ASP C C 1
ATOM 7245 O O . ASP C 1 180 ? -29.887 -8.802 6.691 1.00 32.34 200 ASP C O 1
ATOM 7250 N N . VAL C 1 181 ? -31.426 -7.270 6.022 1.00 30.71 201 VAL C N 1
ATOM 7251 C CA . VAL C 1 181 ? -32.608 -8.049 6.350 1.00 30.10 201 VAL C CA 1
ATOM 7252 C C . VAL C 1 181 ? -33.228 -8.486 5.043 1.00 29.78 201 VAL C C 1
ATOM 7253 O O . VAL C 1 181 ? -33.522 -7.661 4.159 1.00 28.77 201 VAL C O 1
ATOM 7257 N N . VAL C 1 182 ? -33.428 -9.791 4.910 1.00 29.06 202 VAL C N 1
ATOM 7258 C CA . VAL C 1 182 ? -34.178 -10.257 3.756 1.00 28.43 202 VAL C CA 1
ATOM 7259 C C . VAL C 1 182 ? -35.518 -10.900 4.121 1.00 27.44 202 VAL C C 1
ATOM 7260 O O . VAL C 1 182 ? -35.573 -11.683 5.073 1.00 27.66 202 VAL C O 1
ATOM 7264 N N . ALA C 1 183 ? -36.580 -10.568 3.377 1.00 25.91 203 ALA C N 1
ATOM 7265 C CA . ALA C 1 183 ? -37.957 -11.029 3.666 1.00 25.42 203 ALA C CA 1
ATOM 7266 C C . ALA C 1 183 ? -38.295 -12.138 2.732 1.00 26.46 203 ALA C C 1
ATOM 7267 O O . ALA C 1 183 ? -38.252 -11.933 1.513 1.00 28.96 203 ALA C O 1
ATOM 7269 N N . ILE C 1 184 ? -38.668 -13.300 3.233 1.00 26.56 204 ILE C N 1
ATOM 7270 C CA . ILE C 1 184 ? -39.061 -14.369 2.317 1.00 26.98 204 ILE C CA 1
ATOM 7271 C C . ILE C 1 184 ? -40.513 -14.734 2.622 1.00 27.61 204 ILE C C 1
ATOM 7272 O O . ILE C 1 184 ? -40.790 -15.240 3.703 1.00 29.33 204 ILE C O 1
ATOM 7277 N N . PRO C 1 185 ? -41.432 -14.503 1.674 1.00 27.64 205 PRO C N 1
ATOM 7278 C CA . PRO C 1 185 ? -42.824 -14.877 1.943 1.00 28.77 205 PRO C CA 1
ATOM 7279 C C . PRO C 1 185 ? -43.031 -16.400 2.129 1.00 29.49 205 PRO C C 1
ATOM 7280 O O . PRO C 1 185 ? -42.299 -17.171 1.564 1.00 30.56 205 PRO C O 1
ATOM 7284 N N . ALA C 1 186 ? -44.027 -16.827 2.890 1.00 29.86 206 ALA C N 1
ATOM 7285 C CA . ALA C 1 186 ? -44.362 -18.249 2.988 1.00 30.77 206 ALA C CA 1
ATOM 7286 C C . ALA C 1 186 ? -44.529 -18.917 1.622 1.00 31.14 206 ALA C C 1
ATOM 7287 O O . ALA C 1 186 ? -45.163 -18.377 0.723 1.00 32.11 206 ALA C O 1
ATOM 7289 N N . GLY C 1 187 ? -43.967 -20.102 1.455 1.00 31.29 207 GLY C N 1
ATOM 7290 C CA . GLY C 1 187 ? -44.241 -20.880 0.245 1.00 30.02 207 GLY C CA 1
ATOM 7291 C C . GLY C 1 187 ? -43.310 -20.494 -0.880 1.00 30.18 207 GLY C C 1
ATOM 7292 O O . GLY C 1 187 ? -43.455 -21.046 -1.983 1.00 31.98 207 GLY C O 1
ATOM 7293 N N . VAL C 1 188 ? -42.370 -19.571 -0.625 1.00 28.93 208 VAL C N 1
ATOM 7294 C CA . VAL C 1 188 ? -41.434 -19.087 -1.634 1.00 28.08 208 VAL C CA 1
ATOM 7295 C C . VAL C 1 188 ? -40.072 -19.733 -1.446 1.00 30.00 208 VAL C C 1
ATOM 7296 O O . VAL C 1 188 ? -39.439 -19.554 -0.396 1.00 30.64 208 VAL C O 1
ATOM 7300 N N . ALA C 1 189 ? -39.628 -20.487 -2.454 1.00 30.31 209 ALA C N 1
ATOM 7301 C CA . ALA C 1 189 ? -38.399 -21.261 -2.354 1.00 30.82 209 ALA C CA 1
ATOM 7302 C C . ALA C 1 189 ? -37.211 -20.333 -2.527 1.00 31.49 209 ALA C C 1
ATOM 7303 O O . ALA C 1 189 ? -37.246 -19.374 -3.329 1.00 31.85 209 ALA C O 1
ATOM 7305 N N . TYR C 1 190 ? -36.166 -20.592 -1.759 1.00 31.50 210 TYR C N 1
ATOM 7306 C CA . TYR C 1 190 ? -34.920 -19.883 -1.979 1.00 32.82 210 TYR C CA 1
ATOM 7307 C C . TYR C 1 190 ? -33.707 -20.746 -1.603 1.00 33.54 210 TYR C C 1
ATOM 7308 O O . TYR C 1 190 ? -33.850 -21.751 -0.897 1.00 34.09 210 TYR C O 1
ATOM 7317 N N . TRP C 1 191 ? -32.529 -20.336 -2.076 1.00 33.13 211 TRP C N 1
ATOM 7318 C CA . TRP C 1 191 ? -31.268 -21.009 -1.831 1.00 32.39 211 TRP C CA 1
ATOM 7319 C C . TRP C 1 191 ? -30.300 -19.869 -1.622 1.00 31.97 211 TRP C C 1
ATOM 7320 O O . TRP C 1 191 ? -30.568 -18.781 -2.082 1.00 31.52 211 TRP C O 1
ATOM 7331 N N . SER C 1 192 ? -29.214 -20.113 -0.890 1.00 32.29 212 SER C N 1
ATOM 7332 C CA . SER C 1 192 ? -28.137 -19.130 -0.724 1.00 32.96 212 SER C CA 1
ATOM 7333 C C . SER C 1 192 ? -26.760 -19.775 -0.817 1.00 33.01 212 SER C C 1
ATOM 7334 O O . SER C 1 192 ? -26.633 -20.978 -0.740 1.00 32.53 212 SER C O 1
ATOM 7337 N N . TYR C 1 193 ? -25.732 -18.953 -0.985 1.00 34.22 213 TYR C N 1
ATOM 7338 C CA . TYR C 1 193 ? -24.403 -19.417 -1.328 1.00 35.02 213 TYR C CA 1
ATOM 7339 C C . TYR C 1 193 ? -23.400 -18.399 -0.829 1.00 36.11 213 TYR C C 1
ATOM 7340 O O . TYR C 1 193 ? -23.608 -17.191 -0.934 1.00 35.16 213 TYR C O 1
ATOM 7349 N N . ASN C 1 194 ? -22.312 -18.913 -0.269 1.00 37.77 214 ASN C N 1
ATOM 7350 C CA . ASN C 1 194 ? -21.321 -18.075 0.364 1.00 39.94 214 ASN C CA 1
ATOM 7351 C C . ASN C 1 194 ? -20.070 -17.967 -0.504 1.00 42.21 214 ASN C C 1
ATOM 7352 O O . ASN C 1 194 ? -19.159 -18.800 -0.431 1.00 44.00 214 ASN C O 1
ATOM 7357 N N . ASP C 1 195 ? -20.010 -16.921 -1.307 1.00 43.58 215 ASP C N 1
ATOM 7358 C CA . ASP C 1 195 ? -18.930 -16.788 -2.252 1.00 45.60 215 ASP C CA 1
ATOM 7359 C C . ASP C 1 195 ? -17.860 -15.853 -1.693 1.00 47.25 215 ASP C C 1
ATOM 7360 O O . ASP C 1 195 ? -16.973 -15.415 -2.426 1.00 47.89 215 ASP C O 1
ATOM 7365 N N . GLY C 1 196 ? -17.967 -15.510 -0.412 1.00 48.84 216 GLY C N 1
ATOM 7366 C CA . GLY C 1 196 ? -17.011 -14.607 0.244 1.00 50.25 216 GLY C CA 1
ATOM 7367 C C . GLY C 1 196 ? -15.963 -15.346 1.084 1.00 51.39 216 GLY C C 1
ATOM 7368 O O . GLY C 1 196 ? -15.854 -16.591 1.037 1.00 50.50 216 GLY C O 1
ATOM 7369 N N . ASP C 1 197 ? -15.224 -14.535 1.853 1.00 52.70 217 ASP C N 1
ATOM 7370 C CA . ASP C 1 197 ? -14.032 -14.894 2.643 1.00 53.42 217 ASP C CA 1
ATOM 7371 C C . ASP C 1 197 ? -14.298 -15.626 3.969 1.00 51.68 217 ASP C C 1
ATOM 7372 O O . ASP C 1 197 ? -13.952 -16.800 4.130 1.00 51.71 217 ASP C O 1
ATOM 7377 N N . GLN C 1 198 ? -14.918 -14.920 4.907 1.00 49.32 218 GLN C N 1
ATOM 7378 C CA . GLN C 1 198 ? -15.357 -15.501 6.170 1.00 47.19 218 GLN C CA 1
ATOM 7379 C C . GLN C 1 198 ? -16.622 -16.368 6.081 1.00 45.22 218 GLN C C 1
ATOM 7380 O O . GLN C 1 198 ? -17.234 -16.494 5.034 1.00 44.25 218 GLN C O 1
ATOM 7386 N N . GLU C 1 199 ? -16.992 -16.988 7.195 1.00 43.65 219 GLU C N 1
ATOM 7387 C CA . GLU C 1 199 ? -18.226 -17.753 7.266 1.00 42.21 219 GLU C CA 1
ATOM 7388 C C . GLU C 1 199 ? -19.425 -16.801 7.154 1.00 40.09 219 GLU C C 1
ATOM 7389 O O . GLU C 1 199 ? -19.361 -15.626 7.593 1.00 38.70 219 GLU C O 1
ATOM 7395 N N . LEU C 1 200 ? -20.484 -17.302 6.519 1.00 37.70 220 LEU C N 1
ATOM 7396 C CA . LEU C 1 200 ? -21.729 -16.529 6.343 1.00 36.03 220 LEU C CA 1
ATOM 7397 C C . LEU C 1 200 ? -22.692 -16.986 7.418 1.00 34.34 220 LEU C C 1
ATOM 7398 O O . LEU C 1 200 ? -23.007 -18.168 7.526 1.00 32.87 220 LEU C O 1
ATOM 7403 N N . VAL C 1 201 ? -23.109 -16.026 8.234 1.00 34.35 221 VAL C N 1
ATOM 7404 C CA . VAL C 1 201 ? -23.930 -16.310 9.438 1.00 34.43 221 VAL C CA 1
ATOM 7405 C C . VAL C 1 201 ? -25.230 -15.545 9.338 1.00 32.85 221 VAL C C 1
ATOM 7406 O O . VAL C 1 201 ? -25.219 -14.338 9.177 1.00 31.79 221 VAL C O 1
ATOM 7410 N N . ALA C 1 202 ? -26.343 -16.245 9.459 1.00 33.14 222 ALA C N 1
ATOM 7411 C CA . ALA C 1 202 ? -27.618 -15.559 9.367 1.00 33.61 222 ALA C CA 1
ATOM 7412 C C . ALA C 1 202 ? -28.484 -16.035 10.482 1.00 33.83 222 ALA C C 1
ATOM 7413 O O . ALA C 1 202 ? -28.380 -17.205 10.851 1.00 34.87 222 ALA C O 1
ATOM 7415 N N . VAL C 1 203 ? -29.328 -15.133 10.994 1.00 33.57 223 VAL C N 1
ATOM 7416 C CA . VAL C 1 203 ? -30.438 -15.472 11.904 1.00 33.34 223 VAL C CA 1
ATOM 7417 C C . VAL C 1 203 ? -31.766 -15.402 11.124 1.00 32.41 223 VAL C C 1
ATOM 7418 O O . VAL C 1 203 ? -32.069 -14.368 10.502 1.00 31.55 223 VAL C O 1
ATOM 7422 N N . ASN C 1 204 ? -32.509 -16.514 11.142 1.00 31.41 224 ASN C N 1
ATOM 7423 C CA . ASN C 1 204 ? -33.810 -16.660 10.501 1.00 31.77 224 ASN C CA 1
ATOM 7424 C C . ASN C 1 204 ? -34.949 -16.614 11.492 1.00 31.56 224 ASN C C 1
ATOM 7425 O O . ASN C 1 204 ? -34.985 -17.427 12.435 1.00 32.60 224 ASN C O 1
ATOM 7430 N N . LEU C 1 205 ? -35.909 -15.720 11.292 1.00 30.28 225 LEU C N 1
ATOM 7431 C CA . LEU C 1 205 ? -37.038 -15.621 12.209 1.00 29.61 225 LEU C CA 1
ATOM 7432 C C . LEU C 1 205 ? -38.302 -15.892 11.419 1.00 29.71 225 LEU C C 1
ATOM 7433 O O . LEU C 1 205 ? -38.554 -15.233 10.420 1.00 30.29 225 LEU C O 1
ATOM 7438 N N . PHE C 1 206 ? -39.086 -16.862 11.862 1.00 29.34 226 PHE C N 1
ATOM 7439 C CA . PHE C 1 206 ? -40.307 -17.309 11.212 1.00 29.45 226 PHE C CA 1
ATOM 7440 C C . PHE C 1 206 ? -41.529 -16.856 12.008 1.00 29.48 226 PHE C C 1
ATOM 7441 O O . PHE C 1 206 ? -41.587 -17.076 13.216 1.00 29.75 226 PHE C O 1
ATOM 7449 N N . HIS C 1 207 ? -42.501 -16.232 11.344 1.00 29.15 227 HIS C N 1
ATOM 7450 C CA . HIS C 1 207 ? -43.747 -15.879 12.009 1.00 28.47 227 HIS C CA 1
ATOM 7451 C C . HIS C 1 207 ? -44.692 -17.031 11.798 1.00 28.75 227 HIS C C 1
ATOM 7452 O O . HIS C 1 207 ? -45.439 -17.064 10.813 1.00 29.15 227 HIS C O 1
ATOM 7459 N N . VAL C 1 208 ? -44.635 -17.984 12.722 1.00 28.19 228 VAL C N 1
ATOM 7460 C CA . VAL C 1 208 ? -45.425 -19.205 12.644 1.00 27.94 228 VAL C CA 1
ATOM 7461 C C . VAL C 1 208 ? -46.921 -18.895 12.888 1.00 27.81 228 VAL C C 1
ATOM 7462 O O . VAL C 1 208 ? -47.802 -19.516 12.307 1.00 26.69 228 VAL C O 1
ATOM 7466 N N . SER C 1 209 ? -47.240 -17.891 13.688 1.00 27.71 229 SER C N 1
ATOM 7467 C CA . SER C 1 209 ? -48.644 -17.642 13.819 1.00 30.30 229 SER C CA 1
ATOM 7468 C C . SER C 1 209 ? -49.109 -16.553 12.810 1.00 31.36 229 SER C C 1
ATOM 7469 O O . SER C 1 209 ? -50.092 -15.861 12.998 1.00 32.58 229 SER C O 1
ATOM 7472 N N . SER C 1 210 ? -48.389 -16.396 11.709 1.00 31.86 230 SER C N 1
ATOM 7473 C CA . SER C 1 210 ? -48.808 -15.528 10.643 1.00 31.21 230 SER C CA 1
ATOM 7474 C C . SER C 1 210 ? -50.070 -16.087 10.003 1.00 32.77 230 SER C C 1
ATOM 7475 O O . SER C 1 210 ? -50.230 -17.315 9.937 1.00 32.36 230 SER C O 1
ATOM 7478 N N . ASP C 1 211 ? -50.963 -15.236 9.497 1.00 34.02 231 ASP C N 1
ATOM 7479 C CA . ASP C 1 211 ? -52.077 -15.853 8.796 1.00 36.58 231 ASP C CA 1
ATOM 7480 C C . ASP C 1 211 ? -51.804 -16.327 7.355 1.00 36.07 231 ASP C C 1
ATOM 7481 O O . ASP C 1 211 ? -52.689 -16.887 6.700 1.00 35.29 231 ASP C O 1
ATOM 7486 N N . HIS C 1 212 ? -50.546 -16.132 6.926 1.00 35.00 232 HIS C N 1
ATOM 7487 C CA . HIS C 1 212 ? -49.964 -16.774 5.746 1.00 33.35 232 HIS C CA 1
ATOM 7488 C C . HIS C 1 212 ? -49.706 -18.241 5.983 1.00 33.17 232 HIS C C 1
ATOM 7489 O O . HIS C 1 212 ? -49.544 -19.003 5.038 1.00 34.90 232 HIS C O 1
ATOM 7496 N N . ASN C 1 213 ? -49.676 -18.646 7.240 1.00 32.11 233 ASN C N 1
ATOM 7497 C CA . ASN C 1 213 ? -49.467 -20.040 7.562 1.00 31.18 233 ASN C CA 1
ATOM 7498 C C . ASN C 1 213 ? -50.800 -20.663 7.910 1.00 31.07 233 ASN C C 1
ATOM 7499 O O . ASN C 1 213 ? -51.376 -20.400 8.959 1.00 30.28 233 ASN C O 1
ATOM 7504 N N . GLN C 1 214 ? -51.290 -21.482 6.999 1.00 32.11 234 GLN C N 1
ATOM 7505 C CA . GLN C 1 214 ? -52.606 -22.115 7.129 1.00 33.32 234 GLN C CA 1
ATOM 7506 C C . GLN C 1 214 ? -52.477 -23.547 7.657 1.00 33.35 234 GLN C C 1
ATOM 7507 O O . GLN C 1 214 ? -53.477 -24.260 7.796 1.00 32.51 234 GLN C O 1
ATOM 7513 N N . LEU C 1 215 ? -51.242 -23.954 7.948 1.00 33.78 235 LEU C N 1
ATOM 7514 C CA . LEU C 1 215 ? -51.002 -25.296 8.462 1.00 35.92 235 LEU C CA 1
ATOM 7515 C C . LEU C 1 215 ? -51.214 -25.314 9.977 1.00 37.54 235 LEU C C 1
ATOM 7516 O O . LEU C 1 215 ? -52.358 -25.190 10.435 1.00 38.47 235 LEU C O 1
ATOM 7521 N N . ASP C 1 216 ? -50.152 -25.458 10.762 1.00 38.17 236 ASP C N 1
ATOM 7522 C CA . ASP C 1 216 ? -50.326 -25.317 12.214 1.00 39.04 236 ASP C CA 1
ATOM 7523 C C . ASP C 1 216 ? -49.107 -24.675 12.868 1.00 40.46 236 ASP C C 1
ATOM 7524 O O . ASP C 1 216 ? -48.199 -24.221 12.164 1.00 40.91 236 ASP C O 1
ATOM 7529 N N . GLN C 1 217 ? -49.083 -24.657 14.199 1.00 41.76 237 GLN C N 1
ATOM 7530 C CA . GLN C 1 217 ? -48.059 -23.919 14.932 1.00 43.84 237 GLN C CA 1
ATOM 7531 C C . GLN C 1 217 ? -46.612 -24.428 14.814 1.00 44.22 237 GLN C C 1
ATOM 7532 O O . GLN C 1 217 ? -45.690 -23.845 15.394 1.00 45.22 237 GLN C O 1
ATOM 7538 N N . ASN C 1 218 ? -46.390 -25.457 14.005 1.00 44.19 238 ASN C N 1
ATOM 7539 C CA . ASN C 1 218 ? -45.040 -25.973 13.759 1.00 44.20 238 ASN C CA 1
ATOM 7540 C C . ASN C 1 218 ? -44.378 -25.369 12.547 1.00 43.68 238 ASN C C 1
ATOM 7541 O O . ASN C 1 218 ? -44.918 -25.450 11.445 1.00 44.52 238 ASN C O 1
ATOM 7546 N N . PRO C 1 219 ? -43.201 -24.773 12.731 1.00 42.88 239 PRO C N 1
ATOM 7547 C CA . PRO C 1 219 ? -42.382 -24.416 11.572 1.00 42.22 239 PRO C CA 1
ATOM 7548 C C . PRO C 1 219 ? -41.991 -25.667 10.793 1.00 41.71 239 PRO C C 1
ATOM 7549 O O . PRO C 1 219 ? -41.628 -26.683 11.409 1.00 41.78 239 PRO C O 1
ATOM 7553 N N . ARG C 1 220 ? -42.110 -25.580 9.461 1.00 40.21 240 ARG C N 1
ATOM 7554 C CA . ARG C 1 220 ? -41.764 -26.648 8.536 1.00 38.02 240 ARG C CA 1
ATOM 7555 C C . ARG C 1 220 ? -40.865 -26.059 7.468 1.00 37.84 240 ARG C C 1
ATOM 7556 O O . ARG C 1 220 ? -41.044 -24.917 7.041 1.00 38.44 240 ARG C O 1
ATOM 7564 N N . LYS C 1 221 ? -39.867 -26.832 7.070 1.00 37.13 241 LYS C N 1
ATOM 7565 C CA . LYS C 1 221 ? -38.972 -26.481 5.987 1.00 37.25 241 LYS C CA 1
ATOM 7566 C C . LYS C 1 221 ? -39.249 -27.583 4.978 1.00 36.47 241 LYS C C 1
ATOM 7567 O O . LYS C 1 221 ? -39.107 -28.755 5.298 1.00 37.31 241 LYS C O 1
ATOM 7573 N N . PHE C 1 222 ? -39.687 -27.227 3.778 1.00 35.69 242 PHE C N 1
ATOM 7574 C CA . PHE C 1 222 ? -39.830 -28.186 2.692 1.00 34.45 242 PHE C CA 1
ATOM 7575 C C . PHE C 1 222 ? -38.630 -28.038 1.781 1.00 35.49 242 PHE C C 1
ATOM 7576 O O . PHE C 1 222 ? -38.423 -26.981 1.150 1.00 35.94 242 PHE C O 1
ATOM 7584 N N . TYR C 1 223 ? -37.812 -29.080 1.724 1.00 36.41 243 TYR C N 1
ATOM 7585 C CA . TYR C 1 223 ? -36.604 -29.066 0.893 1.00 36.95 243 TYR C CA 1
ATOM 7586 C C . TYR C 1 223 ? -36.907 -29.619 -0.478 1.00 37.60 243 TYR C C 1
ATOM 7587 O O . TYR C 1 223 ? -37.652 -30.598 -0.618 1.00 36.78 243 TYR C O 1
ATOM 7596 N N . LEU C 1 224 ? -36.314 -28.991 -1.488 1.00 38.37 244 LEU C N 1
ATOM 7597 C CA . LEU C 1 224 ? -36.586 -29.364 -2.856 1.00 38.93 244 LEU C CA 1
ATOM 7598 C C . LEU C 1 224 ? -35.397 -30.041 -3.524 1.00 39.96 244 LEU C C 1
ATOM 7599 O O . LEU C 1 224 ? -35.479 -30.480 -4.690 1.00 39.92 244 LEU C O 1
ATOM 7604 N N . ALA C 1 225 ? -34.293 -30.088 -2.787 1.00 40.75 245 ALA C N 1
ATOM 7605 C CA . ALA C 1 225 ? -33.079 -30.799 -3.168 1.00 42.34 245 ALA C CA 1
ATOM 7606 C C . ALA C 1 225 ? -32.375 -31.391 -1.942 1.00 44.40 245 ALA C C 1
ATOM 7607 O O . ALA C 1 225 ? -32.474 -30.869 -0.826 1.00 44.41 245 ALA C O 1
ATOM 7609 N N . GLY C 1 226 ? -31.653 -32.489 -2.148 1.00 46.29 246 GLY C N 1
ATOM 7610 C CA . GLY C 1 226 ? -30.834 -33.025 -1.073 1.00 47.80 246 GLY C CA 1
ATOM 7611 C C . GLY C 1 226 ? -31.673 -33.950 -0.217 1.00 49.21 246 GLY C C 1
ATOM 7612 O O . GLY C 1 226 ? -32.831 -34.247 -0.518 1.00 48.27 246 GLY C O 1
ATOM 7613 N N . ASN C 1 227 ? -31.048 -34.413 0.852 1.00 51.22 247 ASN C N 1
ATOM 7614 C CA . ASN C 1 227 ? -31.692 -35.267 1.825 1.00 53.35 247 ASN C CA 1
ATOM 7615 C C . ASN C 1 227 ? -31.362 -34.721 3.220 1.00 54.03 247 ASN C C 1
ATOM 7616 O O . ASN C 1 227 ? -30.459 -35.199 3.885 1.00 54.23 247 ASN C O 1
ATOM 7621 N N . PRO C 1 228 ? -32.096 -33.687 3.656 1.00 54.95 248 PRO C N 1
ATOM 7622 C CA . PRO C 1 228 ? -31.747 -32.949 4.858 1.00 55.87 248 PRO C CA 1
ATOM 7623 C C . PRO C 1 228 ? -32.159 -33.606 6.182 1.00 56.70 248 PRO C C 1
ATOM 7624 O O . PRO C 1 228 ? -32.981 -34.521 6.214 1.00 56.25 248 PRO C O 1
ATOM 7628 N N . GLU C 1 229 ? -31.583 -33.108 7.266 1.00 58.26 249 GLU C N 1
ATOM 7629 C CA . GLU C 1 229 ? -32.046 -33.434 8.596 1.00 60.68 249 GLU C CA 1
ATOM 7630 C C . GLU C 1 229 ? -33.074 -32.367 9.003 1.00 61.96 249 GLU C C 1
ATOM 7631 O O . GLU C 1 229 ? -32.781 -31.187 8.953 1.00 61.90 249 GLU C O 1
ATOM 7637 N N . ASN C 1 230 ? -34.278 -32.776 9.389 1.00 64.63 250 ASN C N 1
ATOM 7638 C CA . ASN C 1 230 ? -35.303 -31.870 9.936 1.00 67.49 250 ASN C CA 1
ATOM 7639 C C . ASN C 1 230 ? -34.789 -30.847 10.957 1.00 68.74 250 ASN C C 1
ATOM 7640 O O . ASN C 1 230 ? -33.757 -31.065 11.559 1.00 69.49 250 ASN C O 1
ATOM 7645 N N . GLU C 1 231 ? -35.490 -29.745 11.198 1.00 70.47 251 GLU C N 1
ATOM 7646 C CA . GLU C 1 231 ? -34.826 -28.699 11.953 1.00 72.02 251 GLU C CA 1
ATOM 7647 C C . GLU C 1 231 ? -35.156 -28.363 13.418 1.00 74.08 251 GLU C C 1
ATOM 7648 O O . GLU C 1 231 ? -34.189 -28.330 14.190 1.00 75.35 251 GLU C O 1
ATOM 7654 N N . PHE C 1 232 ? -36.382 -28.138 13.912 1.00 75.66 252 PHE C N 1
ATOM 7655 C CA . PHE C 1 232 ? -37.763 -28.399 13.436 1.00 77.08 252 PHE C CA 1
ATOM 7656 C C . PHE C 1 232 ? -38.308 -29.820 13.655 1.00 79.04 252 PHE C C 1
ATOM 7657 O O . PHE C 1 232 ? -39.497 -30.080 13.466 1.00 78.93 252 PHE C O 1
ATOM 7665 N N . ASN C 1 233 ? -37.424 -30.712 14.099 1.00 81.76 253 ASN C N 1
ATOM 7666 C CA . ASN C 1 233 ? -37.816 -31.981 14.716 1.00 84.13 253 ASN C CA 1
ATOM 7667 C C . ASN C 1 233 ? -37.572 -31.971 16.233 1.00 85.29 253 ASN C C 1
ATOM 7668 O O . ASN C 1 233 ? -37.753 -32.990 16.902 1.00 85.60 253 ASN C O 1
ATOM 7673 N N . GLN C 1 234 ? -37.164 -30.809 16.750 1.00 86.52 254 GLN C N 1
ATOM 7674 C CA . GLN C 1 234 ? -37.146 -30.481 18.183 1.00 88.02 254 GLN C CA 1
ATOM 7675 C C . GLN C 1 234 ? -36.347 -31.445 19.068 1.00 87.68 254 GLN C C 1
ATOM 7676 O O . GLN C 1 234 ? -35.137 -31.619 18.897 1.00 87.58 254 GLN C O 1
ATOM 7682 N N . ASN C 1 267 ? -36.565 -43.896 1.758 1.00 65.51 287 ASN C N 1
ATOM 7683 C CA . ASN C 1 267 ? -35.422 -43.363 1.006 1.00 65.50 287 ASN C CA 1
ATOM 7684 C C . ASN C 1 267 ? -35.654 -41.930 0.419 1.00 64.53 287 ASN C C 1
ATOM 7685 O O . ASN C 1 267 ? -36.398 -41.736 -0.554 1.00 64.50 287 ASN C O 1
ATOM 7687 N N . GLY C 1 268 ? -35.016 -40.935 1.039 1.00 62.69 288 GLY C N 1
ATOM 7688 C CA . GLY C 1 268 ? -35.079 -39.557 0.565 1.00 59.98 288 GLY C CA 1
ATOM 7689 C C . GLY C 1 268 ? -36.026 -38.705 1.388 1.00 57.98 288 GLY C C 1
ATOM 7690 O O . GLY C 1 268 ? -37.140 -39.140 1.680 1.00 57.59 288 GLY C O 1
ATOM 7691 N N . ASN C 1 269 ? -35.598 -37.491 1.738 1.00 56.06 289 ASN C N 1
ATOM 7692 C CA . ASN C 1 269 ? -36.413 -36.606 2.568 1.00 54.83 289 ASN C CA 1
ATOM 7693 C C . ASN C 1 269 ? -37.085 -35.364 1.950 1.00 53.59 289 ASN C C 1
ATOM 7694 O O . ASN C 1 269 ? -37.924 -34.745 2.611 1.00 54.05 289 ASN C O 1
ATOM 7699 N N . ASN C 1 270 ? -36.748 -35.023 0.701 1.00 50.88 290 ASN C N 1
ATOM 7700 C CA . ASN C 1 270 ? -37.201 -33.791 0.049 1.00 47.61 290 ASN C CA 1
ATOM 7701 C C . ASN C 1 270 ? -38.560 -33.955 -0.648 1.00 47.03 290 ASN C C 1
ATOM 7702 O O . ASN C 1 270 ? -39.097 -35.069 -0.672 1.00 47.16 290 ASN C O 1
ATOM 7707 N N . VAL C 1 271 ? -39.155 -32.902 -1.203 1.00 45.45 291 VAL C N 1
ATOM 7708 C CA . VAL C 1 271 ? -40.508 -33.151 -1.730 1.00 45.32 291 VAL C CA 1
ATOM 7709 C C . VAL C 1 271 ? -40.557 -34.073 -2.968 1.00 44.26 291 VAL C C 1
ATOM 7710 O O . VAL C 1 271 ? -41.510 -34.827 -3.151 1.00 43.85 291 VAL C O 1
ATOM 7714 N N . PHE C 1 272 ? -39.504 -34.036 -3.778 1.00 43.70 292 PHE C N 1
ATOM 7715 C CA . PHE C 1 272 ? -39.409 -34.896 -4.970 1.00 42.84 292 PHE C CA 1
ATOM 7716 C C . PHE C 1 272 ? -39.424 -36.376 -4.607 1.00 43.15 292 PHE C C 1
ATOM 7717 O O . PHE C 1 272 ? -40.078 -37.207 -5.239 1.00 42.53 292 PHE C O 1
ATOM 7725 N N . SER C 1 273 ? -38.711 -36.661 -3.531 1.00 43.75 293 SER C N 1
ATOM 7726 C CA . SER C 1 273 ? -38.478 -38.001 -3.081 1.00 44.66 293 SER C CA 1
ATOM 7727 C C . SER C 1 273 ? -39.785 -38.704 -2.699 1.00 44.76 293 SER C C 1
ATOM 7728 O O . SER C 1 273 ? -39.834 -39.923 -2.612 1.00 45.59 293 SER C O 1
ATOM 7731 N N . GLY C 1 274 ? -40.864 -37.968 -2.501 1.00 44.77 294 GLY C N 1
ATOM 7732 C CA . GLY C 1 274 ? -42.117 -38.645 -2.183 1.00 44.78 294 GLY C CA 1
ATOM 7733 C C . GLY C 1 274 ? -42.982 -38.989 -3.382 1.00 44.89 294 GLY C C 1
ATOM 7734 O O . GLY C 1 274 ? -44.000 -39.667 -3.249 1.00 44.38 294 GLY C O 1
ATOM 7735 N N . PHE C 1 275 ? -42.584 -38.493 -4.551 1.00 45.47 295 PHE C N 1
ATOM 7736 C CA . PHE C 1 275 ? -43.249 -38.809 -5.820 1.00 45.46 295 PHE C CA 1
ATOM 7737 C C . PHE C 1 275 ? -42.771 -40.158 -6.371 1.00 46.03 295 PHE C C 1
ATOM 7738 O O . PHE C 1 275 ? -41.581 -40.489 -6.236 1.00 45.65 295 PHE C O 1
ATOM 7746 N N . ASN C 1 276 ? -43.688 -40.911 -6.985 1.00 46.52 296 ASN C N 1
ATOM 7747 C CA . ASN C 1 276 ? -43.335 -42.075 -7.802 1.00 47.53 296 ASN C CA 1
ATOM 7748 C C . ASN C 1 276 ? -42.283 -41.704 -8.833 1.00 47.56 296 ASN C C 1
ATOM 7749 O O . ASN C 1 276 ? -42.484 -40.817 -9.650 1.00 46.87 296 ASN C O 1
ATOM 7754 N N . THR C 1 277 ? -41.153 -42.392 -8.770 1.00 48.46 297 THR C N 1
ATOM 7755 C CA . THR C 1 277 ? -39.970 -42.080 -9.573 1.00 49.22 297 THR C CA 1
ATOM 7756 C C . THR C 1 277 ? -40.158 -42.128 -11.100 1.00 50.03 297 THR C C 1
ATOM 7757 O O . THR C 1 277 ? -39.460 -41.424 -11.831 1.00 50.03 297 THR C O 1
ATOM 7761 N N . GLN C 1 278 ? -41.089 -42.961 -11.569 1.00 50.84 298 GLN C N 1
ATOM 7762 C CA . GLN C 1 278 ? -41.389 -43.087 -12.994 1.00 51.90 298 GLN C CA 1
ATOM 7763 C C . GLN C 1 278 ? -42.234 -41.914 -13.502 1.00 50.90 298 GLN C C 1
ATOM 7764 O O . GLN C 1 278 ? -41.870 -41.264 -14.481 1.00 50.27 298 GLN C O 1
ATOM 7770 N N . LEU C 1 279 ? -43.354 -41.684 -12.816 1.00 50.22 299 LEU C N 1
ATOM 7771 C CA . LEU C 1 279 ? -44.239 -40.530 -12.981 1.00 49.82 299 LEU C CA 1
ATOM 7772 C C . LEU C 1 279 ? -43.493 -39.191 -13.025 1.00 49.77 299 LEU C C 1
ATOM 7773 O O . LEU C 1 279 ? -43.701 -38.374 -13.931 1.00 49.56 299 LEU C O 1
ATOM 7778 N N . LEU C 1 280 ? -42.617 -38.981 -12.044 1.00 49.38 300 LEU C N 1
ATOM 7779 C CA . LEU C 1 280 ? -41.810 -37.782 -11.968 1.00 48.61 300 LEU C CA 1
ATOM 7780 C C . LEU C 1 280 ? -40.916 -37.675 -13.202 1.00 48.92 300 LEU C C 1
ATOM 7781 O O . LEU C 1 280 ? -40.765 -36.603 -13.793 1.00 49.33 300 LEU C O 1
ATOM 7786 N N . ALA C 1 281 ? -40.309 -38.790 -13.589 1.00 49.09 301 ALA C N 1
ATOM 7787 C CA . ALA C 1 281 ? -39.437 -38.806 -14.757 1.00 48.88 301 ALA C CA 1
ATOM 7788 C C . ALA C 1 281 ? -40.269 -38.526 -15.998 1.00 48.67 301 ALA C C 1
ATOM 7789 O O . ALA C 1 281 ? -39.874 -37.753 -16.858 1.00 48.66 301 ALA C O 1
ATOM 7791 N N . GLN C 1 282 ? -41.430 -39.158 -16.092 1.00 49.07 302 GLN C N 1
ATOM 7792 C CA . GLN C 1 282 ? -42.370 -38.842 -17.151 1.00 49.78 302 GLN C CA 1
ATOM 7793 C C . GLN C 1 282 ? -42.744 -37.360 -17.104 1.00 49.12 302 GLN C C 1
ATOM 7794 O O . GLN C 1 282 ? -42.543 -36.650 -18.091 1.00 48.77 302 GLN C O 1
ATOM 7800 N N . ALA C 1 283 ? -43.250 -36.886 -15.960 1.00 47.83 303 ALA C N 1
ATOM 7801 C CA . ALA C 1 283 ? -43.614 -35.482 -15.814 1.00 47.04 303 ALA C CA 1
ATOM 7802 C C . ALA C 1 283 ? -42.522 -34.538 -16.320 1.00 46.54 303 ALA C C 1
ATOM 7803 O O . ALA C 1 283 ? -42.809 -33.629 -17.096 1.00 45.97 303 ALA C O 1
ATOM 7805 N N . LEU C 1 284 ? -41.282 -34.777 -15.902 1.00 46.70 304 LEU C N 1
ATOM 7806 C CA . LEU C 1 284 ? -40.143 -33.967 -16.311 1.00 47.98 304 LEU C CA 1
ATOM 7807 C C . LEU C 1 284 ? -39.630 -34.280 -17.714 1.00 49.14 304 LEU C C 1
ATOM 7808 O O . LEU C 1 284 ? -38.802 -33.524 -18.256 1.00 48.30 304 LEU C O 1
ATOM 7813 N N . ASN C 1 285 ? -40.080 -35.411 -18.274 1.00 50.73 305 ASN C N 1
ATOM 7814 C CA . ASN C 1 285 ? -39.644 -35.856 -19.586 1.00 52.24 305 ASN C CA 1
ATOM 7815 C C . ASN C 1 285 ? -38.127 -36.093 -19.644 1.00 53.19 305 ASN C C 1
ATOM 7816 O O . ASN C 1 285 ? -37.406 -35.542 -20.494 1.00 53.17 305 ASN C O 1
ATOM 7821 N N . VAL C 1 286 ? -37.652 -36.917 -18.716 1.00 53.62 306 VAL C N 1
ATOM 7822 C CA . VAL C 1 286 ? -36.235 -37.100 -18.469 1.00 55.03 306 VAL C CA 1
ATOM 7823 C C . VAL C 1 286 ? -36.113 -38.567 -18.032 1.00 56.60 306 VAL C C 1
ATOM 7824 O O . VAL C 1 286 ? -37.128 -39.214 -17.735 1.00 56.91 306 VAL C O 1
ATOM 7828 N N . ASN C 1 287 ? -34.910 -39.133 -18.035 1.00 58.13 307 ASN C N 1
ATOM 7829 C CA . ASN C 1 287 ? -34.806 -40.550 -17.664 1.00 59.61 307 ASN C CA 1
ATOM 7830 C C . ASN C 1 287 ? -34.862 -40.715 -16.146 1.00 60.33 307 ASN C C 1
ATOM 7831 O O . ASN C 1 287 ? -34.688 -39.742 -15.396 1.00 60.86 307 ASN C O 1
ATOM 7836 N N . GLU C 1 288 ? -35.106 -41.953 -15.722 1.00 60.87 308 GLU C N 1
ATOM 7837 C CA . GLU C 1 288 ? -35.177 -42.330 -14.323 1.00 61.17 308 GLU C CA 1
ATOM 7838 C C . GLU C 1 288 ? -33.925 -42.120 -13.496 1.00 60.95 308 GLU C C 1
ATOM 7839 O O . GLU C 1 288 ? -34.068 -41.837 -12.322 1.00 61.13 308 GLU C O 1
ATOM 7845 N N . GLU C 1 289 ? -32.721 -42.246 -14.049 1.00 61.19 309 GLU C N 1
ATOM 7846 C CA . GLU C 1 289 ? -31.542 -42.030 -13.198 1.00 61.94 309 GLU C CA 1
ATOM 7847 C C . GLU C 1 289 ? -31.507 -40.549 -12.812 1.00 61.89 309 GLU C C 1
ATOM 7848 O O . GLU C 1 289 ? -31.055 -40.193 -11.717 1.00 62.00 309 GLU C O 1
ATOM 7854 N N . THR C 1 290 ? -31.995 -39.696 -13.712 1.00 61.35 310 THR C N 1
ATOM 7855 C CA . THR C 1 290 ? -32.099 -38.268 -13.437 1.00 60.58 310 THR C CA 1
ATOM 7856 C C . THR C 1 290 ? -33.168 -37.983 -12.371 1.00 60.03 310 THR C C 1
ATOM 7857 O O . THR C 1 290 ? -32.891 -37.297 -11.386 1.00 60.05 310 THR C O 1
ATOM 7861 N N . ALA C 1 291 ? -34.373 -38.522 -12.539 1.00 59.07 311 ALA C N 1
ATOM 7862 C CA . ALA C 1 291 ? -35.418 -38.256 -11.569 1.00 58.73 311 ALA C CA 1
ATOM 7863 C C . ALA C 1 291 ? -35.102 -38.809 -10.166 1.00 58.69 311 ALA C C 1
ATOM 7864 O O . ALA C 1 291 ? -35.636 -38.333 -9.171 1.00 58.71 311 ALA C O 1
ATOM 7866 N N . ARG C 1 292 ? -34.236 -39.815 -10.089 1.00 58.12 312 ARG C N 1
ATOM 7867 C CA . ARG C 1 292 ? -33.800 -40.383 -8.812 1.00 57.42 312 ARG C CA 1
ATOM 7868 C C . ARG C 1 292 ? -32.743 -39.472 -8.194 1.00 56.40 312 ARG C C 1
ATOM 7869 O O . ARG C 1 292 ? -32.570 -39.415 -6.982 1.00 56.14 312 ARG C O 1
ATOM 7877 N N . ASN C 1 293 ? -32.021 -38.758 -9.039 1.00 55.34 313 ASN C N 1
ATOM 7878 C CA . ASN C 1 293 ? -31.051 -37.829 -8.537 1.00 54.99 313 ASN C CA 1
ATOM 7879 C C . ASN C 1 293 ? -31.696 -36.624 -7.863 1.00 54.87 313 ASN C C 1
ATOM 7880 O O . ASN C 1 293 ? -31.045 -35.924 -7.079 1.00 55.04 313 ASN C O 1
ATOM 7885 N N . LEU C 1 294 ? -32.963 -36.388 -8.212 1.00 53.83 314 LEU C N 1
ATOM 7886 C CA . LEU C 1 294 ? -33.778 -35.316 -7.647 1.00 52.43 314 LEU C CA 1
ATOM 7887 C C . LEU C 1 294 ? -34.191 -35.729 -6.254 1.00 52.07 314 LEU C C 1
ATOM 7888 O O . LEU C 1 294 ? -34.062 -34.954 -5.318 1.00 51.85 314 LEU C O 1
ATOM 7893 N N . GLN C 1 295 ? -34.675 -36.965 -6.149 1.00 52.12 315 GLN C N 1
ATOM 7894 C CA . GLN C 1 295 ? -35.117 -37.594 -4.910 1.00 52.39 315 GLN C CA 1
ATOM 7895 C C . GLN C 1 295 ? -34.019 -37.815 -3.867 1.00 53.86 315 GLN C C 1
ATOM 7896 O O . GLN C 1 295 ? -34.322 -38.055 -2.712 1.00 53.76 315 GLN C O 1
ATOM 7902 N N . GLY C 1 296 ? -32.756 -37.714 -4.269 1.00 56.17 316 GLY C N 1
ATOM 7903 C CA . GLY C 1 296 ? -31.626 -37.615 -3.342 1.00 59.27 316 GLY C CA 1
ATOM 7904 C C . GLY C 1 296 ? -31.497 -38.664 -2.246 1.00 61.79 316 GLY C C 1
ATOM 7905 O O . GLY C 1 296 ? -31.175 -38.343 -1.096 1.00 61.97 316 GLY C O 1
ATOM 7906 N N . GLN C 1 297 ? -31.733 -39.925 -2.587 1.00 64.12 317 GLN C N 1
ATOM 7907 C CA . GLN C 1 297 ? -31.641 -40.988 -1.588 1.00 66.92 317 GLN C CA 1
ATOM 7908 C C . GLN C 1 297 ? -30.178 -41.354 -1.254 1.00 67.40 317 GLN C C 1
ATOM 7909 O O . GLN C 1 297 ? -29.875 -41.746 -0.126 1.00 67.49 317 GLN C O 1
ATOM 7915 N N . ASN C 1 298 ? -29.274 -41.194 -2.215 1.00 68.07 318 ASN C N 1
ATOM 7916 C CA . ASN C 1 298 ? -27.855 -41.344 -1.926 1.00 69.18 318 ASN C CA 1
ATOM 7917 C C . ASN C 1 298 ? -27.150 -40.009 -1.699 1.00 68.81 318 ASN C C 1
ATOM 7918 O O . ASN C 1 298 ? -25.953 -39.884 -1.972 1.00 69.06 318 ASN C O 1
ATOM 7923 N N . ASP C 1 299 ? -27.874 -38.997 -1.233 1.00 68.10 319 ASP C N 1
ATOM 7924 C CA . ASP C 1 299 ? -27.206 -37.728 -0.917 1.00 67.41 319 ASP C CA 1
ATOM 7925 C C . ASP C 1 299 ? -26.932 -37.749 0.571 1.00 65.95 319 ASP C C 1
ATOM 7926 O O . ASP C 1 299 ? -27.819 -38.082 1.366 1.00 65.60 319 ASP C O 1
ATOM 7931 N N . ASN C 1 300 ? -25.707 -37.409 0.943 1.00 64.09 320 ASN C N 1
ATOM 7932 C CA . ASN C 1 300 ? -25.373 -37.555 2.336 1.00 62.96 320 ASN C CA 1
ATOM 7933 C C . ASN C 1 300 ? -24.863 -36.306 2.970 1.00 60.93 320 ASN C C 1
ATOM 7934 O O . ASN C 1 300 ? -24.362 -36.339 4.091 1.00 61.37 320 ASN C O 1
ATOM 7939 N N . ARG C 1 301 ? -25.013 -35.200 2.254 1.00 58.10 321 ARG C N 1
ATOM 7940 C CA . ARG C 1 301 ? -24.335 -33.973 2.624 1.00 55.40 321 ARG C CA 1
ATOM 7941 C C . ARG C 1 301 ? -25.161 -33.087 3.551 1.00 53.72 321 ARG C C 1
ATOM 7942 O O . ARG C 1 301 ? -24.699 -32.034 3.980 1.00 53.38 321 ARG C O 1
ATOM 7950 N N . ASN C 1 302 ? -26.374 -33.533 3.861 1.00 52.22 322 ASN C N 1
ATOM 7951 C CA . ASN C 1 302 ? -27.408 -32.685 4.446 1.00 51.97 322 ASN C CA 1
ATOM 7952 C C . ASN C 1 302 ? -27.733 -31.446 3.575 1.00 51.53 322 ASN C C 1
ATOM 7953 O O . ASN C 1 302 ? -27.519 -31.463 2.355 1.00 52.19 322 ASN C O 1
ATOM 7958 N N . GLN C 1 303 ? -28.231 -30.385 4.203 1.00 49.92 323 GLN C N 1
ATOM 7959 C CA . GLN C 1 303 ? -28.896 -29.299 3.507 1.00 48.32 323 GLN C CA 1
ATOM 7960 C C . GLN C 1 303 ? -27.999 -28.139 3.162 1.00 47.11 323 GLN C C 1
ATOM 7961 O O . GLN C 1 303 ? -28.455 -27.189 2.532 1.00 46.97 323 GLN C O 1
ATOM 7967 N N . ILE C 1 304 ? -26.747 -28.187 3.596 1.00 45.54 324 ILE C N 1
ATOM 7968 C CA . ILE C 1 304 ? -25.778 -27.184 3.179 1.00 43.74 324 ILE C CA 1
ATOM 7969 C C . ILE C 1 304 ? -24.602 -27.975 2.656 1.00 44.67 324 ILE C C 1
ATOM 7970 O O . ILE C 1 304 ? -23.869 -28.591 3.444 1.00 44.43 324 ILE C O 1
ATOM 7975 N N . ILE C 1 305 ? -24.463 -27.950 1.321 1.00 44.57 325 ILE C N 1
ATOM 7976 C CA . ILE C 1 305 ? -23.507 -28.739 0.562 1.00 43.84 325 ILE C CA 1
ATOM 7977 C C . ILE C 1 305 ? -22.293 -27.908 0.138 1.00 45.29 325 ILE C C 1
ATOM 7978 O O . ILE C 1 305 ? -22.363 -26.690 0.033 1.00 45.14 325 ILE C O 1
ATOM 7983 N N . GLN C 1 306 ? -21.172 -28.595 -0.088 1.00 46.41 326 GLN C N 1
ATOM 7984 C CA . GLN C 1 306 ? -19.905 -27.987 -0.488 1.00 47.40 326 GLN C CA 1
ATOM 7985 C C . GLN C 1 306 ? -19.867 -27.933 -2.003 1.00 47.92 326 GLN C C 1
ATOM 7986 O O . GLN C 1 306 ? -20.140 -28.933 -2.655 1.00 46.92 326 GLN C O 1
ATOM 7992 N N . VAL C 1 307 ? -19.525 -26.779 -2.562 1.00 49.39 327 VAL C N 1
ATOM 7993 C CA . VAL C 1 307 ? -19.420 -26.655 -4.009 1.00 51.22 327 VAL C CA 1
ATOM 7994 C C . VAL C 1 307 ? -17.954 -26.797 -4.429 1.00 53.07 327 VAL C C 1
ATOM 7995 O O . VAL C 1 307 ? -17.051 -26.223 -3.791 1.00 53.25 327 VAL C O 1
ATOM 7999 N N . ARG C 1 308 ? -17.719 -27.540 -5.512 1.00 55.29 328 ARG C N 1
ATOM 8000 C CA . ARG C 1 308 ? -16.347 -27.676 -6.013 1.00 57.42 328 ARG C CA 1
ATOM 8001 C C . ARG C 1 308 ? -15.912 -26.584 -7.029 1.00 57.07 328 ARG C C 1
ATOM 8002 O O . ARG C 1 308 ? -16.627 -26.273 -7.995 1.00 56.83 328 ARG C O 1
ATOM 8010 N N . GLY C 1 309 ? -14.730 -26.016 -6.761 1.00 57.02 329 GLY C N 1
ATOM 8011 C CA . GLY C 1 309 ? -14.302 -24.704 -7.259 1.00 57.05 329 GLY C CA 1
ATOM 8012 C C . GLY C 1 309 ? -15.386 -23.654 -7.090 1.00 57.00 329 GLY C C 1
ATOM 8013 O O . GLY C 1 309 ? -16.229 -23.764 -6.189 1.00 56.97 329 GLY C O 1
ATOM 8014 N N . ASN C 1 310 ? -15.397 -22.654 -7.971 1.00 56.40 330 ASN C N 1
ATOM 8015 C CA . ASN C 1 310 ? -16.424 -21.606 -7.904 1.00 55.78 330 ASN C CA 1
ATOM 8016 C C . ASN C 1 310 ? -17.774 -22.014 -8.483 1.00 54.24 330 ASN C C 1
ATOM 8017 O O . ASN C 1 310 ? -17.837 -22.843 -9.392 1.00 54.88 330 ASN C O 1
ATOM 8022 N N . LEU C 1 311 ? -18.859 -21.472 -7.942 1.00 51.90 331 LEU C N 1
ATOM 8023 C CA . LEU C 1 311 ? -20.170 -21.608 -8.600 1.00 49.54 331 LEU C CA 1
ATOM 8024 C C . LEU C 1 311 ? -20.336 -20.465 -9.598 1.00 48.09 331 LEU C C 1
ATOM 8025 O O . LEU C 1 311 ? -20.224 -19.290 -9.260 1.00 46.73 331 LEU C O 1
ATOM 8030 N N . ASP C 1 312 ? -20.556 -20.839 -10.848 1.00 47.92 332 ASP C N 1
ATOM 8031 C CA . ASP C 1 312 ? -20.775 -19.886 -11.920 1.00 48.67 332 ASP C CA 1
ATOM 8032 C C . ASP C 1 312 ? -22.251 -19.870 -12.266 1.00 47.09 332 ASP C C 1
ATOM 8033 O O . ASP C 1 312 ? -22.846 -20.896 -12.577 1.00 47.17 332 ASP C O 1
ATOM 8038 N N . PHE C 1 313 ? -22.829 -18.683 -12.152 1.00 45.56 333 PHE C N 1
ATOM 8039 C CA . PHE C 1 313 ? -24.182 -18.373 -12.580 1.00 44.33 333 PHE C CA 1
ATOM 8040 C C . PHE C 1 313 ? -23.999 -17.013 -13.223 1.00 43.17 333 PHE C C 1
ATOM 8041 O O . PHE C 1 313 ? -22.933 -16.434 -13.105 1.00 41.83 333 PHE C O 1
ATOM 8049 N N . VAL C 1 314 ? -25.031 -16.523 -13.904 1.00 43.29 334 VAL C N 1
ATOM 8050 C CA . VAL C 1 314 ? -25.009 -15.228 -14.571 1.00 43.27 334 VAL C CA 1
ATOM 8051 C C . VAL C 1 314 ? -25.120 -14.132 -13.526 1.00 45.14 334 VAL C C 1
ATOM 8052 O O . VAL C 1 314 ? -26.181 -13.933 -12.933 1.00 45.56 334 VAL C O 1
ATOM 8056 N N . GLN C 1 315 ? -24.029 -13.418 -13.291 1.00 46.78 335 GLN C N 1
ATOM 8057 C CA . GLN C 1 315 ? -23.982 -12.515 -12.175 1.00 48.82 335 GLN C CA 1
ATOM 8058 C C . GLN C 1 315 ? -23.475 -11.149 -12.570 1.00 49.17 335 GLN C C 1
ATOM 8059 O O . GLN C 1 315 ? -22.415 -11.055 -13.124 1.00 47.99 335 GLN C O 1
ATOM 8065 N N . PRO C 1 316 ? -24.225 -10.080 -12.267 1.00 51.04 336 PRO C N 1
ATOM 8066 C CA . PRO C 1 316 ? -23.689 -8.766 -12.547 1.00 53.38 336 PRO C CA 1
ATOM 8067 C C . PRO C 1 316 ? -22.407 -8.512 -11.757 1.00 56.46 336 PRO C C 1
ATOM 8068 O O . PRO C 1 316 ? -22.346 -8.875 -10.577 1.00 56.09 336 PRO C O 1
ATOM 8072 N N . PRO C 1 317 ? -21.392 -7.899 -12.404 1.00 59.75 337 PRO C N 1
ATOM 8073 C CA . PRO C 1 317 ? -20.117 -7.421 -11.834 1.00 62.59 337 PRO C CA 1
ATOM 8074 C C . PRO C 1 317 ? -20.268 -6.546 -10.574 1.00 65.45 337 PRO C C 1
ATOM 8075 O O . PRO C 1 317 ? -21.340 -5.970 -10.380 1.00 65.98 337 PRO C O 1
ATOM 8079 N N . ARG C 1 318 ? -19.206 -6.415 -9.761 1.00 68.60 338 ARG C N 1
ATOM 8080 C CA . ARG C 1 318 ? -19.273 -5.761 -8.436 1.00 71.17 338 ARG C CA 1
ATOM 8081 C C . ARG C 1 318 ? -19.731 -4.312 -8.287 1.00 73.06 338 ARG C C 1
ATOM 8082 O O . ARG C 1 318 ? -20.796 -4.107 -7.676 1.00 73.83 338 ARG C O 1
ATOM 8090 N N . GLY C 1 319 ? -19.018 -3.291 -8.782 1.00 74.57 339 GLY C N 1
ATOM 8091 C CA . GLY C 1 319 ? -17.800 -3.337 -9.584 1.00 76.31 339 GLY C CA 1
ATOM 8092 C C . GLY C 1 319 ? -17.529 -1.961 -10.207 1.00 77.77 339 GLY C C 1
ATOM 8093 O O . GLY C 1 319 ? -18.123 -1.611 -11.226 1.00 77.99 339 GLY C O 1
ATOM 8094 N N . ARG C 1 320 ? -16.620 -1.156 -9.654 1.00 79.02 340 ARG C N 1
ATOM 8095 C CA . ARG C 1 320 ? -15.730 -1.518 -8.570 1.00 80.22 340 ARG C CA 1
ATOM 8096 C C . ARG C 1 320 ? -14.801 -0.393 -8.107 1.00 80.69 340 ARG C C 1
ATOM 8097 O O . ARG C 1 320 ? -13.637 -0.696 -7.813 1.00 80.77 340 ARG C O 1
ATOM 8105 N N . GLN C 1 321 ? -15.221 0.872 -8.000 1.00 81.24 341 GLN C N 1
ATOM 8106 C CA . GLN C 1 321 ? -16.564 1.459 -8.158 1.00 82.01 341 GLN C CA 1
ATOM 8107 C C . GLN C 1 321 ? -17.584 1.182 -7.039 1.00 82.30 341 GLN C C 1
ATOM 8108 O O . GLN C 1 321 ? -17.848 2.093 -6.247 1.00 82.02 341 GLN C O 1
ATOM 8110 N N . GLU C 1 322 ? -18.149 -0.028 -6.964 1.00 82.62 342 GLU C N 1
ATOM 8111 C CA . GLU C 1 322 ? -19.068 -0.383 -5.860 1.00 82.72 342 GLU C CA 1
ATOM 8112 C C . GLU C 1 322 ? -18.362 -1.051 -4.677 1.00 83.56 342 GLU C C 1
ATOM 8113 O O . GLU C 1 322 ? -18.705 -0.817 -3.507 1.00 83.70 342 GLU C O 1
ATOM 8119 N N . ARG C 1 323 ? -17.388 -1.896 -5.006 1.00 83.91 343 ARG C N 1
ATOM 8120 C CA . ARG C 1 323 ? -16.442 -2.453 -4.050 1.00 84.15 343 ARG C CA 1
ATOM 8121 C C . ARG C 1 323 ? -16.134 -1.442 -2.947 1.00 84.13 343 ARG C C 1
ATOM 8122 O O . ARG C 1 323 ? -16.081 -1.780 -1.770 1.00 83.94 343 ARG C O 1
ATOM 8130 N N . GLU C 1 324 ? -15.961 -0.189 -3.338 1.00 84.16 344 GLU C N 1
ATOM 8131 C CA . GLU C 1 324 ? -15.475 0.828 -2.430 1.00 83.98 344 GLU C CA 1
ATOM 8132 C C . GLU C 1 324 ? -16.491 1.327 -1.424 1.00 84.24 344 GLU C C 1
ATOM 8133 O O . GLU C 1 324 ? -16.118 1.577 -0.279 1.00 84.53 344 GLU C O 1
ATOM 8139 N N . HIS C 1 325 ? -17.752 1.500 -1.815 1.00 83.86 345 HIS C N 1
ATOM 8140 C CA . HIS C 1 325 ? -18.715 1.926 -0.801 1.00 83.35 345 HIS C CA 1
ATOM 8141 C C . HIS C 1 325 ? -18.917 0.859 0.261 1.00 82.95 345 HIS C C 1
ATOM 8142 O O . HIS C 1 325 ? -19.057 1.175 1.447 1.00 82.85 345 HIS C O 1
ATOM 8149 N N . GLU C 1 326 ? -18.928 -0.402 -0.157 1.00 82.60 346 GLU C N 1
ATOM 8150 C CA . GLU C 1 326 ? -18.992 -1.479 0.814 1.00 83.47 346 GLU C CA 1
ATOM 8151 C C . GLU C 1 326 ? -17.756 -1.538 1.715 1.00 83.90 346 GLU C C 1
ATOM 8152 O O . GLU C 1 326 ? -17.842 -2.016 2.846 1.00 84.22 346 GLU C O 1
ATOM 8158 N N . GLU C 1 327 ? -16.624 -1.042 1.219 1.00 84.62 347 GLU C N 1
ATOM 8159 C CA . GLU C 1 327 ? -15.441 -0.854 2.047 1.00 86.19 347 GLU C CA 1
ATOM 8160 C C . GLU C 1 327 ? -15.634 0.307 3.000 1.00 85.80 347 GLU C C 1
ATOM 8161 O O . GLU C 1 327 ? -15.554 0.125 4.206 1.00 85.88 347 GLU C O 1
ATOM 8167 N N . ARG C 1 328 ? -15.887 1.499 2.473 1.00 86.48 348 ARG C N 1
ATOM 8168 C CA . ARG C 1 328 ? -16.078 2.684 3.316 1.00 87.54 348 ARG C CA 1
ATOM 8169 C C . ARG C 1 328 ? -17.061 2.434 4.457 1.00 87.96 348 ARG C C 1
ATOM 8170 O O . ARG C 1 328 ? -16.961 3.071 5.510 1.00 88.21 348 ARG C O 1
ATOM 8178 N N . GLN C 1 329 ? -18.011 1.519 4.245 1.00 88.20 349 GLN C N 1
ATOM 8179 C CA . GLN C 1 329 ? -18.949 1.130 5.302 1.00 87.83 349 GLN C CA 1
ATOM 8180 C C . GLN C 1 329 ? -18.311 0.338 6.433 1.00 88.55 349 GLN C C 1
ATOM 8181 O O . GLN C 1 329 ? -18.668 0.518 7.593 1.00 88.78 349 GLN C O 1
ATOM 8187 N N . GLN C 1 330 ? -17.357 -0.519 6.094 1.00 89.00 350 GLN C N 1
ATOM 8188 C CA . GLN C 1 330 ? -16.790 -1.446 7.055 1.00 89.80 350 GLN C CA 1
ATOM 8189 C C . GLN C 1 330 ? -15.661 -0.908 7.909 1.00 89.52 350 GLN C C 1
ATOM 8190 O O . GLN C 1 330 ? -15.435 -1.396 9.014 1.00 89.46 350 GLN C O 1
ATOM 8196 N N . GLU C 1 331 ? -14.955 0.094 7.401 1.00 89.77 351 GLU C N 1
ATOM 8197 C CA . GLU C 1 331 ? -13.978 0.794 8.219 1.00 90.72 351 GLU C CA 1
ATOM 8198 C C . GLU C 1 331 ? -14.801 1.650 9.181 1.00 91.03 351 GLU C C 1
ATOM 8199 O O . GLU C 1 331 ? -14.264 2.270 10.109 1.00 91.09 351 GLU C O 1
ATOM 8205 N N . GLN C 1 332 ? -16.115 1.651 8.948 1.00 91.47 352 GLN C N 1
ATOM 8206 C CA . GLN C 1 332 ? -17.065 2.474 9.695 1.00 91.49 352 GLN C CA 1
ATOM 8207 C C . GLN C 1 332 ? -17.753 1.641 10.768 1.00 92.78 352 GLN C C 1
ATOM 8208 O O . GLN C 1 332 ? -17.754 2.005 11.950 1.00 93.03 352 GLN C O 1
ATOM 8214 N N . LEU C 1 333 ? -18.334 0.522 10.337 1.00 93.74 353 LEU C N 1
ATOM 8215 C CA . LEU C 1 333 ? -18.994 -0.435 11.219 1.00 94.24 353 LEU C CA 1
ATOM 8216 C C . LEU C 1 333 ? -17.986 -0.912 12.264 1.00 94.51 353 LEU C C 1
ATOM 8217 O O . LEU C 1 333 ? -18.350 -1.209 13.407 1.00 94.62 353 LEU C O 1
ATOM 8222 N N . GLN C 1 334 ? -16.716 -0.933 11.860 1.00 94.68 354 GLN C N 1
ATOM 8223 C CA . GLN C 1 334 ? -15.614 -1.441 12.678 1.00 95.00 354 GLN C CA 1
ATOM 8224 C C . GLN C 1 334 ? -14.856 -0.386 13.519 1.00 94.35 354 GLN C C 1
ATOM 8225 O O . GLN C 1 334 ? -14.071 -0.740 14.404 1.00 94.36 354 GLN C O 1
ATOM 8231 N N . GLN C 1 335 ? -15.120 0.898 13.270 1.00 94.04 355 GLN C N 1
ATOM 8232 C CA . GLN C 1 335 ? -14.576 2.000 14.083 1.00 94.04 355 GLN C CA 1
ATOM 8233 C C . GLN C 1 335 ? -15.382 2.336 15.347 1.00 93.31 355 GLN C C 1
ATOM 8234 O O . GLN C 1 335 ? -14.777 2.617 16.378 1.00 93.23 355 GLN C O 1
ATOM 8240 N N . GLU C 1 336 ? -16.718 2.333 15.259 1.00 92.68 356 GLU C N 1
ATOM 8241 C CA . GLU C 1 336 ? -17.598 2.614 16.405 1.00 91.78 356 GLU C CA 1
ATOM 8242 C C . GLU C 1 336 ? -17.632 1.465 17.415 1.00 92.51 356 GLU C C 1
ATOM 8243 O O . GLU C 1 336 ? -17.911 1.696 18.592 1.00 92.30 356 GLU C O 1
ATOM 8249 N N . ARG C 1 337 ? -17.346 0.244 16.950 1.00 93.55 357 ARG C N 1
ATOM 8250 C CA . ARG C 1 337 ? -17.055 -0.924 17.805 1.00 95.04 357 ARG C CA 1
ATOM 8251 C C . ARG C 1 337 ? -15.804 -0.707 18.677 1.00 95.96 357 ARG C C 1
ATOM 8252 O O . ARG C 1 337 ? -15.740 -1.134 19.837 1.00 95.90 357 ARG C O 1
ATOM 8260 N N . GLN C 1 338 ? -14.805 -0.048 18.097 1.00 97.32 358 GLN C N 1
ATOM 8261 C CA . GLN C 1 338 ? -13.632 0.398 18.829 1.00 99.25 358 GLN C CA 1
ATOM 8262 C C . GLN C 1 338 ? -13.893 1.750 19.511 1.00 99.57 358 GLN C C 1
ATOM 8263 O O . GLN C 1 338 ? -14.455 1.802 20.608 1.00 99.75 358 GLN C O 1
ATOM 8269 N N . GLN C 1 339 ? -13.503 2.844 18.861 1.00 100.57 359 GLN C N 1
ATOM 8270 C CA . GLN C 1 339 ? -13.519 4.165 19.510 1.00 101.76 359 GLN C CA 1
ATOM 8271 C C . GLN C 1 339 ? -14.638 5.095 19.044 1.00 101.41 359 GLN C C 1
ATOM 8272 O O . GLN C 1 339 ? -14.965 6.061 19.743 1.00 101.36 359 GLN C O 1
ATOM 8278 N N . GLY C 1 348 ? -42.977 -5.605 -18.804 1.00 45.14 368 GLY C N 1
ATOM 8279 C CA . GLY C 1 348 ? -44.193 -5.998 -18.105 1.00 45.38 368 GLY C CA 1
ATOM 8280 C C . GLY C 1 348 ? -43.860 -6.481 -16.713 1.00 45.78 368 GLY C C 1
ATOM 8281 O O . GLY C 1 348 ? -43.131 -5.824 -15.981 1.00 46.61 368 GLY C O 1
ATOM 8282 N N . LEU C 1 349 ? -44.393 -7.638 -16.357 1.00 45.90 369 LEU C N 1
ATOM 8283 C CA . LEU C 1 349 ? -44.262 -8.223 -15.031 1.00 45.89 369 LEU C CA 1
ATOM 8284 C C . LEU C 1 349 ? -42.826 -8.382 -14.557 1.00 45.67 369 LEU C C 1
ATOM 8285 O O . LEU C 1 349 ? -42.560 -8.377 -13.371 1.00 45.62 369 LEU C O 1
ATOM 8290 N N . GLU C 1 350 ? -41.904 -8.522 -15.494 1.00 46.26 370 GLU C N 1
ATOM 8291 C CA . GLU C 1 350 ? -40.489 -8.576 -15.183 1.00 47.30 370 GLU C CA 1
ATOM 8292 C C . GLU C 1 350 ? -40.040 -7.292 -14.491 1.00 46.15 370 GLU C C 1
ATOM 8293 O O . GLU C 1 350 ? -39.166 -7.325 -13.635 1.00 45.85 370 GLU C O 1
ATOM 8299 N N . GLU C 1 351 ? -40.652 -6.169 -14.842 1.00 44.91 371 GLU C N 1
ATOM 8300 C CA . GLU C 1 351 ? -40.260 -4.904 -14.256 1.00 44.92 371 GLU C CA 1
ATOM 8301 C C . GLU C 1 351 ? -40.967 -4.544 -12.951 1.00 43.99 371 GLU C C 1
ATOM 8302 O O . GLU C 1 351 ? -40.501 -3.636 -12.254 1.00 43.92 371 GLU C O 1
ATOM 8308 N N . THR C 1 352 ? -42.083 -5.206 -12.642 1.00 42.52 372 THR C N 1
ATOM 8309 C CA . THR C 1 352 ? -42.887 -4.809 -11.493 1.00 41.63 372 THR C CA 1
ATOM 8310 C C . THR C 1 352 ? -42.896 -5.931 -10.431 1.00 41.17 372 THR C C 1
ATOM 8311 O O . THR C 1 352 ? -41.887 -6.051 -9.711 1.00 38.99 372 THR C O 1
ATOM 8315 N N . PHE C 1 353 ? -43.975 -6.741 -10.367 1.00 41.16 373 PHE C N 1
ATOM 8316 C CA . PHE C 1 353 ? -44.103 -7.865 -9.393 1.00 42.33 373 PHE C CA 1
ATOM 8317 C C . PHE C 1 353 ? -42.857 -8.749 -9.293 1.00 41.43 373 PHE C C 1
ATOM 8318 O O . PHE C 1 353 ? -42.456 -9.166 -8.203 1.00 41.80 373 PHE C O 1
ATOM 8326 N N . CYS C 1 354 ? -42.262 -9.064 -10.433 1.00 40.33 374 CYS C N 1
ATOM 8327 C CA . CYS C 1 354 ? -41.187 -10.025 -10.430 1.00 40.01 374 CYS C CA 1
ATOM 8328 C C . CYS C 1 354 ? -39.854 -9.451 -9.930 1.00 39.05 374 CYS C C 1
ATOM 8329 O O . CYS C 1 354 ? -38.946 -10.208 -9.699 1.00 39.70 374 CYS C O 1
ATOM 8332 N N . SER C 1 355 ? -39.760 -8.136 -9.765 1.00 38.18 375 SER C N 1
ATOM 8333 C CA . SER C 1 355 ? -38.567 -7.421 -9.324 1.00 37.20 375 SER C CA 1
ATOM 8334 C C . SER C 1 355 ? -38.743 -6.806 -7.958 1.00 35.84 375 SER C C 1
ATOM 8335 O O . SER C 1 355 ? -38.086 -5.826 -7.636 1.00 36.08 375 SER C O 1
ATOM 8338 N N . LEU C 1 356 ? -39.668 -7.301 -7.159 1.00 34.43 376 LEU C N 1
ATOM 8339 C CA . LEU C 1 356 ? -39.875 -6.661 -5.880 1.00 32.63 376 LEU C CA 1
ATOM 8340 C C . LEU C 1 356 ? -38.617 -6.699 -5.013 1.00 31.39 376 LEU C C 1
ATOM 8341 O O . LEU C 1 356 ? -37.788 -7.599 -5.109 1.00 31.37 376 LEU C O 1
ATOM 8346 N N . ARG C 1 357 ? -38.472 -5.698 -4.171 1.00 29.64 377 ARG C N 1
ATOM 8347 C CA . ARG C 1 357 ? -37.412 -5.675 -3.229 1.00 29.47 377 ARG C CA 1
ATOM 8348 C C . ARG C 1 357 ? -37.706 -6.629 -2.074 1.00 30.12 377 ARG C C 1
ATOM 8349 O O . ARG C 1 357 ? -38.731 -6.516 -1.407 1.00 29.64 377 ARG C O 1
ATOM 8357 N N . LEU C 1 358 ? -36.777 -7.551 -1.852 1.00 30.95 378 LEU C N 1
ATOM 8358 C CA . LEU C 1 358 ? -36.777 -8.461 -0.724 1.00 30.97 378 LEU C CA 1
ATOM 8359 C C . LEU C 1 358 ? -35.880 -7.972 0.392 1.00 31.58 378 LEU C C 1
ATOM 8360 O O . LEU C 1 358 ? -35.969 -8.428 1.523 1.00 32.96 378 LEU C O 1
ATOM 8365 N N . LYS C 1 359 ? -34.992 -7.038 0.123 1.00 32.50 379 LYS C N 1
ATOM 8366 C CA . LYS C 1 359 ? -34.017 -6.752 1.150 1.00 32.72 379 LYS C CA 1
ATOM 8367 C C . LYS C 1 359 ? -33.698 -5.326 1.430 1.00 32.88 379 LYS C C 1
ATOM 8368 O O . LYS C 1 359 ? -33.841 -4.476 0.581 1.00 32.74 379 LYS C O 1
ATOM 8374 N N . GLU C 1 360 ? -33.276 -5.076 2.662 1.00 33.89 380 GLU C N 1
ATOM 8375 C CA . GLU C 1 360 ? -32.842 -3.767 3.090 1.00 35.39 380 GLU C CA 1
ATOM 8376 C C . GLU C 1 360 ? -31.650 -3.881 4.042 1.00 35.62 380 GLU C C 1
ATOM 8377 O O . GLU C 1 360 ? -31.672 -4.697 4.969 1.00 37.20 380 GLU C O 1
ATOM 8383 N N . ASN C 1 361 ? -30.609 -3.074 3.838 1.00 35.60 381 ASN C N 1
ATOM 8384 C CA . ASN C 1 361 ? -29.529 -2.982 4.839 1.00 35.81 381 ASN C CA 1
ATOM 8385 C C . ASN C 1 361 ? -29.814 -2.083 6.064 1.00 35.39 381 ASN C C 1
ATOM 8386 O O . ASN C 1 361 ? -29.828 -0.867 5.995 1.00 35.12 381 ASN C O 1
ATOM 8391 N N . ILE C 1 362 ? -30.027 -2.718 7.204 1.00 36.08 382 ILE C N 1
ATOM 8392 C CA . ILE C 1 362 ? -30.438 -2.029 8.425 1.00 37.08 382 ILE C CA 1
ATOM 8393 C C . ILE C 1 362 ? -29.251 -1.908 9.413 1.00 37.68 382 ILE C C 1
ATOM 8394 O O . ILE C 1 362 ? -29.267 -1.130 10.349 1.00 37.83 382 ILE C O 1
ATOM 8399 N N . GLY C 1 363 ? -28.186 -2.658 9.166 1.00 39.26 383 GLY C N 1
ATOM 8400 C CA . GLY C 1 363 ? -26.989 -2.619 10.002 1.00 40.98 383 GLY C CA 1
ATOM 8401 C C . GLY C 1 363 ? -26.059 -1.448 9.796 1.00 42.69 383 GLY C C 1
ATOM 8402 O O . GLY C 1 363 ? -25.178 -1.248 10.606 1.00 43.10 383 GLY C O 1
ATOM 8403 N N . ASN C 1 364 ? -26.261 -0.672 8.731 1.00 44.27 384 ASN C N 1
ATOM 8404 C CA . ASN C 1 364 ? -25.327 0.385 8.331 1.00 45.71 384 ASN C CA 1
ATOM 8405 C C . ASN C 1 364 ? -25.516 1.586 9.266 1.00 45.47 384 ASN C C 1
ATOM 8406 O O . ASN C 1 364 ? -26.629 2.031 9.500 1.00 45.52 384 ASN C O 1
ATOM 8411 N N . PRO C 1 365 ? -24.420 2.089 9.838 1.00 45.93 385 PRO C N 1
ATOM 8412 C CA . PRO C 1 365 ? -24.505 3.256 10.733 1.00 46.34 385 PRO C CA 1
ATOM 8413 C C . PRO C 1 365 ? -25.172 4.500 10.138 1.00 46.62 385 PRO C C 1
ATOM 8414 O O . PRO C 1 365 ? -25.843 5.218 10.880 1.00 47.76 385 PRO C O 1
ATOM 8418 N N . GLU C 1 366 ? -25.021 4.771 8.841 1.00 45.90 386 GLU C N 1
ATOM 8419 C CA . GLU C 1 366 ? -25.672 5.939 8.246 1.00 45.30 386 GLU C CA 1
ATOM 8420 C C . GLU C 1 366 ? -27.175 5.779 8.104 1.00 43.51 386 GLU C C 1
ATOM 8421 O O . GLU C 1 366 ? -27.894 6.758 7.867 1.00 43.21 386 GLU C O 1
ATOM 8427 N N . ARG C 1 367 ? -27.649 4.549 8.255 1.00 41.33 387 ARG C N 1
ATOM 8428 C CA . ARG C 1 367 ? -29.060 4.258 8.084 1.00 40.33 387 ARG C CA 1
ATOM 8429 C C . ARG C 1 367 ? -29.900 4.585 9.339 1.00 38.89 387 ARG C C 1
ATOM 8430 O O . ARG C 1 367 ? -31.122 4.430 9.318 1.00 39.37 387 ARG C O 1
ATOM 8438 N N . ALA C 1 368 ? -29.262 5.046 10.419 1.00 36.35 388 ALA C N 1
ATOM 8439 C CA . ALA C 1 368 ? -29.952 5.273 11.684 1.00 34.39 388 ALA C CA 1
ATOM 8440 C C . ALA C 1 368 ? -31.172 6.201 11.577 1.00 33.06 388 ALA C C 1
ATOM 8441 O O . ALA C 1 368 ? -31.097 7.201 10.891 1.00 32.18 388 ALA C O 1
ATOM 8443 N N . ASP C 1 369 ? -32.269 5.856 12.272 1.00 31.52 389 ASP C N 1
ATOM 8444 C CA . ASP C 1 369 ? -33.448 6.733 12.427 1.00 31.01 389 ASP C CA 1
ATOM 8445 C C . ASP C 1 369 ? -33.358 7.552 13.723 1.00 31.00 389 ASP C C 1
ATOM 8446 O O . ASP C 1 369 ? -33.860 8.681 13.823 1.00 30.22 389 ASP C O 1
ATOM 8451 N N . ILE C 1 370 ? -32.697 6.967 14.718 1.00 30.35 390 ILE C N 1
ATOM 8452 C CA . ILE C 1 370 ? -32.484 7.614 15.990 1.00 30.04 390 ILE C CA 1
ATOM 8453 C C . ILE C 1 370 ? -30.984 7.498 16.238 1.00 29.73 390 ILE C C 1
ATOM 8454 O O . ILE C 1 370 ? -30.409 6.408 16.129 1.00 27.69 390 ILE C O 1
ATOM 8459 N N . PHE C 1 371 ? -30.367 8.632 16.579 1.00 29.00 391 PHE C N 1
ATOM 8460 C CA . PHE C 1 371 ? -28.957 8.644 16.901 1.00 28.69 391 PHE C CA 1
ATOM 8461 C C . PHE C 1 371 ? -28.565 9.753 17.873 1.00 29.31 391 PHE C C 1
ATOM 8462 O O . PHE C 1 371 ? -28.790 10.947 17.615 1.00 26.55 391 PHE C O 1
ATOM 8470 N N . SER C 1 372 ? -28.007 9.314 19.015 1.00 30.38 392 SER C N 1
ATOM 8471 C CA . SER C 1 372 ? -27.297 10.195 19.926 1.00 31.06 392 SER C CA 1
ATOM 8472 C C . SER C 1 372 ? -25.874 9.672 20.091 1.00 31.14 392 SER C C 1
ATOM 8473 O O . SER C 1 372 ? -25.686 8.501 20.396 1.00 30.96 392 SER C O 1
ATOM 8476 N N . PRO C 1 373 ? -24.864 10.519 19.843 1.00 31.94 393 PRO C N 1
ATOM 8477 C CA . PRO C 1 373 ? -23.469 10.032 19.696 1.00 32.12 393 PRO C CA 1
ATOM 8478 C C . PRO C 1 373 ? -22.914 9.300 20.926 1.00 32.88 393 PRO C C 1
ATOM 8479 O O . PRO C 1 373 ? -22.186 8.315 20.772 1.00 33.12 393 PRO C O 1
ATOM 8483 N N . ARG C 1 374 ? -23.266 9.754 22.131 1.00 33.29 394 ARG C N 1
ATOM 8484 C CA A ARG C 1 374 ? -22.744 9.161 23.348 0.50 33.86 394 ARG C CA 1
ATOM 8485 C CA B ARG C 1 374 ? -22.734 9.136 23.351 0.50 33.74 394 ARG C CA 1
ATOM 8486 C C . ARG C 1 374 ? -23.689 8.050 23.871 1.00 34.19 394 ARG C C 1
ATOM 8487 O O . ARG C 1 374 ? -23.388 7.378 24.865 1.00 34.70 394 ARG C O 1
ATOM 8502 N N . ALA C 1 375 ? -24.818 7.838 23.170 1.00 33.27 395 ALA C N 1
ATOM 8503 C CA . ALA C 1 375 ? -25.842 6.866 23.547 1.00 31.61 395 ALA C CA 1
ATOM 8504 C C . ALA C 1 375 ? -25.965 5.682 22.600 1.00 32.04 395 ALA C C 1
ATOM 8505 O O . ALA C 1 375 ? -25.884 4.541 23.021 1.00 33.07 395 ALA C O 1
ATOM 8507 N N . GLY C 1 376 ? -26.146 5.924 21.308 1.00 31.63 396 GLY C N 1
ATOM 8508 C CA . GLY C 1 376 ? -26.302 4.827 20.346 1.00 30.89 396 GLY C CA 1
ATOM 8509 C C . GLY C 1 376 ? -27.253 5.168 19.193 1.00 30.36 396 GLY C C 1
ATOM 8510 O O . GLY C 1 376 ? -27.626 6.341 18.978 1.00 27.82 396 GLY C O 1
ATOM 8511 N N . ARG C 1 377 ? -27.635 4.122 18.462 1.00 29.86 397 ARG C N 1
ATOM 8512 C CA . ARG C 1 377 ? -28.438 4.276 17.236 1.00 29.12 397 ARG C CA 1
ATOM 8513 C C . ARG C 1 377 ? -29.412 3.126 17.131 1.00 28.91 397 ARG C C 1
ATOM 8514 O O . ARG C 1 377 ? -29.128 1.979 17.516 1.00 28.93 397 ARG C O 1
ATOM 8522 N N . ILE C 1 378 ? -30.581 3.470 16.632 1.00 29.25 398 ILE C N 1
ATOM 8523 C CA . ILE C 1 378 ? -31.657 2.533 16.334 1.00 29.36 398 ILE C CA 1
ATOM 8524 C C . ILE C 1 378 ? -32.065 2.777 14.891 1.00 28.67 398 ILE C C 1
ATOM 8525 O O . ILE C 1 378 ? -32.162 3.919 14.470 1.00 27.34 398 ILE C O 1
ATOM 8530 N N . SER C 1 379 ? -32.264 1.690 14.152 1.00 29.12 399 SER C N 1
ATOM 8531 C CA . SER C 1 379 ? -32.830 1.717 12.823 1.00 30.55 399 SER C CA 1
ATOM 8532 C C . SER C 1 379 ? -34.030 0.811 12.762 1.00 30.44 399 SER C C 1
ATOM 8533 O O . SER C 1 379 ? -33.955 -0.367 13.100 1.00 32.45 399 SER C O 1
ATOM 8536 N N . THR C 1 380 ? -35.110 1.366 12.258 1.00 29.00 400 THR C N 1
ATOM 8537 C CA . THR C 1 380 ? -36.392 0.695 12.143 1.00 28.69 400 THR C CA 1
ATOM 8538 C C . THR C 1 380 ? -36.730 0.274 10.701 1.00 26.57 400 THR C C 1
ATOM 8539 O O . THR C 1 380 ? -36.439 0.975 9.749 1.00 24.56 400 THR C O 1
ATOM 8543 N N . LEU C 1 381 ? -37.307 -0.909 10.552 1.00 25.82 401 LEU C N 1
ATOM 8544 C CA . LEU C 1 381 ? -37.702 -1.396 9.264 1.00 25.59 401 LEU C CA 1
ATOM 8545 C C . LEU C 1 381 ? -39.152 -1.846 9.322 1.00 26.95 401 LEU C C 1
ATOM 8546 O O . LEU C 1 381 ? -39.538 -2.787 10.075 1.00 27.99 401 LEU C O 1
ATOM 8551 N N . ASN C 1 382 ? -39.955 -1.196 8.494 1.00 26.04 402 ASN C N 1
ATOM 8552 C CA . ASN C 1 382 ? -41.352 -1.493 8.412 1.00 25.38 402 ASN C CA 1
ATOM 8553 C C . ASN C 1 382 ? -41.817 -1.116 7.030 1.00 26.24 402 ASN C C 1
ATOM 8554 O O . ASN C 1 382 ? -41.005 -0.888 6.128 1.00 25.17 402 ASN C O 1
ATOM 8559 N N . SER C 1 383 ? -43.135 -1.056 6.869 1.00 26.00 403 SER C N 1
ATOM 8560 C CA . SER C 1 383 ? -43.665 -1.036 5.549 1.00 25.85 403 SER C CA 1
ATOM 8561 C C . SER C 1 383 ? -43.540 0.341 4.882 1.00 25.70 403 SER C C 1
ATOM 8562 O O . SER C 1 383 ? -43.721 0.453 3.674 1.00 27.17 403 SER C O 1
ATOM 8565 N N . HIS C 1 384 ? -43.127 1.366 5.614 1.00 25.06 404 HIS C N 1
ATOM 8566 C CA . HIS C 1 384 ? -42.718 2.612 5.000 1.00 25.23 404 HIS C CA 1
ATOM 8567 C C . HIS C 1 384 ? -41.265 2.590 4.494 1.00 25.73 404 HIS C C 1
ATOM 8568 O O . HIS C 1 384 ? -40.755 3.635 4.045 1.00 25.69 404 HIS C O 1
ATOM 8575 N N . ASN C 1 385 ? -40.576 1.461 4.638 1.00 25.11 405 ASN C N 1
ATOM 8576 C CA . ASN C 1 385 ? -39.231 1.292 4.116 1.00 25.42 405 ASN C CA 1
ATOM 8577 C C . ASN C 1 385 ? -39.193 0.169 3.097 1.00 24.60 405 ASN C C 1
ATOM 8578 O O . ASN C 1 385 ? -38.618 0.327 2.078 1.00 25.61 405 ASN C O 1
ATOM 8583 N N . LEU C 1 386 ? -39.778 -0.983 3.374 1.00 24.70 406 LEU C N 1
ATOM 8584 C CA . LEU C 1 386 ? -39.703 -2.134 2.492 1.00 24.55 406 LEU C CA 1
ATOM 8585 C C . LEU C 1 386 ? -41.149 -2.568 2.159 1.00 25.21 406 LEU C C 1
ATOM 8586 O O . LEU C 1 386 ? -41.847 -3.063 3.020 1.00 25.70 406 LEU C O 1
ATOM 8591 N N . PRO C 1 387 ? -41.599 -2.375 0.897 1.00 25.04 407 PRO C N 1
ATOM 8592 C CA . PRO C 1 387 ? -43.016 -2.512 0.567 1.00 25.02 407 PRO C CA 1
ATOM 8593 C C . PRO C 1 387 ? -43.608 -3.886 0.906 1.00 25.57 407 PRO C C 1
ATOM 8594 O O . PRO C 1 387 ? -44.739 -3.962 1.381 1.00 26.41 407 PRO C O 1
ATOM 8598 N N . ILE C 1 388 ? -42.862 -4.965 0.690 1.00 25.38 408 ILE C N 1
ATOM 8599 C CA . ILE C 1 388 ? -43.401 -6.302 0.938 1.00 25.21 408 ILE C CA 1
ATOM 8600 C C . ILE C 1 388 ? -43.724 -6.595 2.415 1.00 25.35 408 ILE C C 1
ATOM 8601 O O . ILE C 1 388 ? -44.363 -7.604 2.707 1.00 26.62 408 ILE C O 1
ATOM 8606 N N . LEU C 1 389 ? -43.304 -5.735 3.337 1.00 23.75 409 LEU C N 1
ATOM 8607 C CA . LEU C 1 389 ? -43.708 -5.898 4.710 1.00 23.89 409 LEU C CA 1
ATOM 8608 C C . LEU C 1 389 ? -45.205 -5.557 4.936 1.00 25.24 409 LEU C C 1
ATOM 8609 O O . LEU C 1 389 ? -45.749 -5.930 5.957 1.00 24.69 409 LEU C O 1
ATOM 8614 N N . ARG C 1 390 ? -45.848 -4.852 4.004 1.00 26.01 410 ARG C N 1
ATOM 8615 C CA . ARG C 1 390 ? -47.261 -4.554 4.076 1.00 28.51 410 ARG C CA 1
ATOM 8616 C C . ARG C 1 390 ? -47.971 -5.896 3.968 1.00 28.09 410 ARG C C 1
ATOM 8617 O O . ARG C 1 390 ? -48.903 -6.145 4.698 1.00 29.81 410 ARG C O 1
ATOM 8625 N N . PHE C 1 391 ? -47.485 -6.761 3.087 1.00 26.48 411 PHE C N 1
ATOM 8626 C CA . PHE C 1 391 ? -48.093 -8.018 2.812 1.00 25.09 411 PHE C CA 1
ATOM 8627 C C . PHE C 1 391 ? -47.729 -9.033 3.905 1.00 25.98 411 PHE C C 1
ATOM 8628 O O . PHE C 1 391 ? -48.599 -9.767 4.375 1.00 26.85 411 PHE C O 1
ATOM 8636 N N . LEU C 1 392 ? -46.457 -9.090 4.324 1.00 26.07 412 LEU C N 1
ATOM 8637 C CA . LEU C 1 392 ? -46.006 -10.038 5.353 1.00 25.38 412 LEU C CA 1
ATOM 8638 C C . LEU C 1 392 ? -46.413 -9.645 6.769 1.00 26.62 412 LEU C C 1
ATOM 8639 O O . LEU C 1 392 ? -46.571 -10.514 7.619 1.00 27.31 412 LEU C O 1
ATOM 8644 N N . ARG C 1 393 ? -46.542 -8.346 7.036 1.00 27.35 413 ARG C N 1
ATOM 8645 C CA . ARG C 1 393 ? -46.981 -7.810 8.320 1.00 28.76 413 ARG C CA 1
ATOM 8646 C C . ARG C 1 393 ? -45.963 -8.018 9.438 1.00 28.85 413 ARG C C 1
ATOM 8647 O O . ARG C 1 393 ? -46.293 -8.507 10.537 1.00 29.79 413 ARG C O 1
ATOM 8655 N N . LEU C 1 394 ? -44.713 -7.666 9.140 1.00 27.23 414 LEU C N 1
ATOM 8656 C CA . LEU C 1 394 ? -43.627 -7.813 10.073 1.00 24.90 414 LEU C CA 1
ATOM 8657 C C . LEU C 1 394 ? -42.885 -6.494 10.058 1.00 24.46 414 LEU C C 1
ATOM 8658 O O . LEU C 1 394 ? -43.023 -5.711 9.118 1.00 23.17 414 LEU C O 1
ATOM 8663 N N . SER C 1 395 ? -42.140 -6.238 11.132 1.00 24.32 415 SER C N 1
ATOM 8664 C CA . SER C 1 395 ? -41.248 -5.092 11.234 1.00 23.94 415 SER C CA 1
ATOM 8665 C C . SER C 1 395 ? -39.923 -5.603 11.755 1.00 23.27 415 SER C C 1
ATOM 8666 O O . SER C 1 395 ? -39.834 -6.755 12.136 1.00 23.57 415 SER C O 1
ATOM 8669 N N . ALA C 1 396 ? -38.906 -4.759 11.812 1.00 22.62 416 ALA C N 1
ATOM 8670 C CA . ALA C 1 396 ? -37.637 -5.205 12.375 1.00 22.28 416 ALA C CA 1
ATOM 8671 C C . ALA C 1 396 ? -36.954 -3.986 12.887 1.00 22.97 416 ALA C C 1
ATOM 8672 O O . ALA C 1 396 ? -37.379 -2.874 12.610 1.00 22.67 416 ALA C O 1
ATOM 8674 N N . GLU C 1 397 ? -35.920 -4.214 13.687 1.00 24.05 417 GLU C N 1
ATOM 8675 C CA . GLU C 1 397 ? -35.139 -3.141 14.231 1.00 25.09 417 GLU C CA 1
ATOM 8676 C C . GLU C 1 397 ? -33.681 -3.584 14.386 1.00 25.39 417 GLU C C 1
ATOM 8677 O O . GLU C 1 397 ? -33.378 -4.762 14.560 1.00 24.85 417 GLU C O 1
ATOM 8683 N N . ARG C 1 398 ? -32.773 -2.623 14.325 1.00 25.37 418 ARG C N 1
ATOM 8684 C CA . ARG C 1 398 ? -31.387 -2.932 14.551 1.00 26.43 418 ARG C CA 1
ATOM 8685 C C . ARG C 1 398 ? -30.808 -1.736 15.299 1.00 26.55 418 ARG C C 1
ATOM 8686 O O . ARG C 1 398 ? -30.904 -0.589 14.841 1.00 26.53 418 ARG C O 1
ATOM 8694 N N . GLY C 1 399 ? -30.233 -2.005 16.472 1.00 27.38 419 GLY C N 1
ATOM 8695 C CA . GLY C 1 399 ? -29.665 -0.954 17.322 1.00 27.17 419 GLY C CA 1
ATOM 8696 C C . GLY C 1 399 ? -28.232 -1.269 17.617 1.00 28.19 419 GLY C C 1
ATOM 8697 O O . GLY C 1 399 ? -27.797 -2.410 17.495 1.00 28.65 419 GLY C O 1
ATOM 8698 N N . PHE C 1 400 ? -27.498 -0.230 17.979 1.00 29.56 420 PHE C N 1
ATOM 8699 C CA . PHE C 1 400 ? -26.164 -0.338 18.536 1.00 30.14 420 PHE C CA 1
ATOM 8700 C C . PHE C 1 400 ? -26.114 0.698 19.623 1.00 30.46 420 PHE C C 1
ATOM 8701 O O . PHE C 1 400 ? -26.179 1.927 19.370 1.00 30.61 420 PHE C O 1
ATOM 8709 N N . PHE C 1 401 ? -26.021 0.201 20.850 1.00 31.21 421 PHE C N 1
ATOM 8710 C CA . PHE C 1 401 ? -25.922 1.090 22.009 1.00 32.00 421 PHE C CA 1
ATOM 8711 C C . PHE C 1 401 ? -24.473 1.223 22.420 1.00 32.85 421 PHE C C 1
ATOM 8712 O O . PHE C 1 401 ? -23.697 0.254 22.390 1.00 32.94 421 PHE C O 1
ATOM 8720 N N . TYR C 1 402 ? -24.095 2.439 22.777 1.00 34.28 422 TYR C N 1
ATOM 8721 C CA . TYR C 1 402 ? -22.688 2.650 23.137 1.00 35.99 422 TYR C CA 1
ATOM 8722 C C . TYR C 1 402 ? -22.518 2.350 24.619 1.00 36.94 422 TYR C C 1
ATOM 8723 O O . TYR C 1 402 ? -23.494 1.972 25.281 1.00 37.12 422 TYR C O 1
ATOM 8732 N N . ARG C 1 403 ? -21.299 2.510 25.123 1.00 37.95 423 ARG C N 1
ATOM 8733 C CA . ARG C 1 403 ? -20.928 2.140 26.500 1.00 38.46 423 ARG C CA 1
ATOM 8734 C C . ARG C 1 403 ? -21.965 2.720 27.461 1.00 36.65 423 ARG C C 1
ATOM 8735 O O . ARG C 1 403 ? -22.214 3.902 27.443 1.00 36.34 423 ARG C O 1
ATOM 8743 N N . ASN C 1 404 ? -22.618 1.895 28.269 1.00 36.44 424 ASN C N 1
ATOM 8744 C CA . ASN C 1 404 ? -23.634 2.377 29.215 1.00 36.63 424 ASN C CA 1
ATOM 8745 C C . ASN C 1 404 ? -24.869 3.087 28.698 1.00 36.26 424 ASN C C 1
ATOM 8746 O O . ASN C 1 404 ? -25.564 3.774 29.460 1.00 36.64 424 ASN C O 1
ATOM 8751 N N . GLY C 1 405 ? -25.164 2.929 27.412 1.00 35.73 425 GLY C N 1
ATOM 8752 C CA . GLY C 1 405 ? -26.327 3.604 26.835 1.00 34.42 425 GLY C CA 1
ATOM 8753 C C . GLY C 1 405 ? -27.577 2.881 27.300 1.00 33.37 425 GLY C C 1
ATOM 8754 O O . GLY C 1 405 ? -27.578 1.654 27.506 1.00 32.92 425 GLY C O 1
ATOM 8755 N N . ILE C 1 406 ? -28.638 3.648 27.470 1.00 32.23 426 ILE C N 1
ATOM 8756 C CA . ILE C 1 406 ? -29.900 3.087 27.902 1.00 32.32 426 ILE C CA 1
ATOM 8757 C C . ILE C 1 406 ? -30.940 3.155 26.793 1.00 31.91 426 ILE C C 1
ATOM 8758 O O . ILE C 1 406 ? -31.275 4.255 26.314 1.00 31.88 426 ILE C O 1
ATOM 8763 N N . TYR C 1 407 ? -31.487 2.003 26.427 1.00 30.73 427 TYR C N 1
ATOM 8764 C CA . TYR C 1 407 ? -32.666 2.013 25.574 1.00 30.90 427 TYR C CA 1
ATOM 8765 C C . TYR C 1 407 ? -33.823 2.372 26.498 1.00 30.69 427 TYR C C 1
ATOM 8766 O O . TYR C 1 407 ? -34.175 1.614 27.406 1.00 30.27 427 TYR C O 1
ATOM 8775 N N . SER C 1 408 ? -34.389 3.557 26.269 1.00 30.44 428 SER C N 1
ATOM 8776 C CA . SER C 1 408 ? -35.429 4.135 27.127 1.00 29.06 428 SER C CA 1
ATOM 8777 C C . SER C 1 408 ? -36.474 3.112 27.503 1.00 29.21 428 SER C C 1
ATOM 8778 O O . SER C 1 408 ? -36.877 2.289 26.629 1.00 29.74 428 SER C O 1
ATOM 8781 N N . PRO C 1 409 ? -36.920 3.123 28.791 1.00 28.04 429 PRO C N 1
ATOM 8782 C CA . PRO C 1 409 ? -38.000 2.170 29.136 1.00 27.42 429 PRO C CA 1
ATOM 8783 C C . PRO C 1 409 ? -39.257 2.430 28.268 1.00 26.97 429 PRO C C 1
ATOM 8784 O O . PRO C 1 409 ? -39.632 3.585 27.956 1.00 25.44 429 PRO C O 1
ATOM 8788 N N . HIS C 1 410 ? -39.909 1.348 27.855 1.00 26.49 430 HIS C N 1
ATOM 8789 C CA . HIS C 1 410 ? -40.982 1.480 26.898 1.00 24.70 430 HIS C CA 1
ATOM 8790 C C . HIS C 1 410 ? -41.843 0.226 26.904 1.00 25.27 430 HIS C C 1
ATOM 8791 O O . HIS C 1 410 ? -41.474 -0.793 27.544 1.00 25.19 430 HIS C O 1
ATOM 8798 N N . TRP C 1 411 ? -42.967 0.299 26.177 1.00 23.43 431 TRP C N 1
ATOM 8799 C CA . TRP C 1 411 ? -43.645 -0.906 25.816 1.00 23.90 431 TRP C CA 1
ATOM 8800 C C . TRP C 1 411 ? -43.843 -0.977 24.320 1.00 24.35 431 TRP C C 1
ATOM 8801 O O . TRP C 1 411 ? -43.874 0.058 23.631 1.00 24.14 431 TRP C O 1
ATOM 8812 N N . ASN C 1 412 ? -43.911 -2.217 23.839 1.00 25.19 432 ASN C N 1
ATOM 8813 C CA . ASN C 1 412 ? -44.328 -2.521 22.469 1.00 25.65 432 ASN C CA 1
ATOM 8814 C C . ASN C 1 412 ? -45.876 -2.399 22.434 1.00 25.72 432 ASN C C 1
ATOM 8815 O O . ASN C 1 412 ? -46.604 -3.176 23.049 1.00 24.42 432 ASN C O 1
ATOM 8820 N N . VAL C 1 413 ? -46.345 -1.368 21.743 1.00 25.38 433 VAL C N 1
ATOM 8821 C CA . VAL C 1 413 ? -47.761 -1.147 21.516 1.00 24.08 433 VAL C CA 1
ATOM 8822 C C . VAL C 1 413 ? -48.444 -2.309 20.786 1.00 24.47 433 VAL C C 1
ATOM 8823 O O . VAL C 1 413 ? -49.487 -2.819 21.234 1.00 23.66 433 VAL C O 1
ATOM 8827 N N . ASN C 1 414 ? -47.840 -2.784 19.698 1.00 25.04 434 ASN C N 1
ATOM 8828 C CA . ASN C 1 414 ? -48.605 -3.642 18.777 1.00 25.84 434 ASN C CA 1
ATOM 8829 C C . ASN C 1 414 ? -47.945 -4.904 18.320 1.00 25.60 434 ASN C C 1
ATOM 8830 O O . ASN C 1 414 ? -48.444 -5.524 17.418 1.00 27.24 434 ASN C O 1
ATOM 8835 N N . ALA C 1 415 ? -46.838 -5.290 18.930 1.00 25.46 435 ALA C N 1
ATOM 8836 C CA . ALA C 1 415 ? -46.097 -6.465 18.492 1.00 24.67 435 ALA C CA 1
ATOM 8837 C C . ALA C 1 415 ? -45.345 -7.000 19.699 1.00 24.49 435 ALA C C 1
ATOM 8838 O O . ALA C 1 415 ? -45.172 -6.269 20.673 1.00 24.10 435 ALA C O 1
ATOM 8840 N N . HIS C 1 416 ? -44.947 -8.268 19.634 1.00 24.46 436 HIS C N 1
ATOM 8841 C CA . HIS C 1 416 ? -43.846 -8.836 20.398 1.00 25.46 436 HIS C CA 1
ATOM 8842 C C . HIS C 1 416 ? -42.570 -8.437 19.694 1.00 26.90 436 HIS C C 1
ATOM 8843 O O . HIS C 1 416 ? -42.599 -8.139 18.483 1.00 27.61 436 HIS C O 1
ATOM 8850 N N . SER C 1 417 ? -41.461 -8.454 20.447 1.00 27.30 437 SER C N 1
ATOM 8851 C CA . SER C 1 417 ? -40.147 -8.163 19.913 1.00 27.62 437 SER C CA 1
ATOM 8852 C C . SER C 1 417 ? -39.219 -9.273 20.339 1.00 28.11 437 SER C C 1
ATOM 8853 O O . SER C 1 417 ? -39.003 -9.474 21.536 1.00 29.18 437 SER C O 1
ATOM 8856 N N . VAL C 1 418 ? -38.725 -10.026 19.362 1.00 28.12 438 VAL C N 1
ATOM 8857 C CA . VAL C 1 418 ? -37.852 -11.191 19.556 1.00 27.35 438 VAL C CA 1
ATOM 8858 C C . VAL C 1 418 ? -36.480 -10.640 19.239 1.00 28.39 438 VAL C C 1
ATOM 8859 O O . VAL C 1 418 ? -36.249 -10.157 18.133 1.00 28.89 438 VAL C O 1
ATOM 8863 N N . VAL C 1 419 ? -35.605 -10.631 20.250 1.00 28.40 439 VAL C N 1
ATOM 8864 C CA . VAL C 1 419 ? -34.372 -9.883 20.203 1.00 27.92 439 VAL C CA 1
ATOM 8865 C C . VAL C 1 419 ? -33.205 -10.854 20.118 1.00 29.69 439 VAL C C 1
ATOM 8866 O O . VAL C 1 419 ? -33.124 -11.801 20.903 1.00 30.45 439 VAL C O 1
ATOM 8870 N N . TYR C 1 420 ? -32.312 -10.612 19.157 1.00 30.29 440 TYR C N 1
ATOM 8871 C CA . TYR C 1 420 ? -31.103 -11.418 18.944 1.00 30.45 440 TYR C CA 1
ATOM 8872 C C . TYR C 1 420 ? -29.962 -10.483 19.241 1.00 30.87 440 TYR C C 1
ATOM 8873 O O . TYR C 1 420 ? -29.859 -9.400 18.628 1.00 30.22 440 TYR C O 1
ATOM 8882 N N . VAL C 1 421 ? -29.116 -10.906 20.178 1.00 31.22 441 VAL C N 1
ATOM 8883 C CA . VAL C 1 421 ? -27.955 -10.115 20.587 1.00 31.62 441 VAL C CA 1
ATOM 8884 C C . VAL C 1 421 ? -26.791 -10.449 19.661 1.00 31.75 441 VAL C C 1
ATOM 8885 O O . VAL C 1 421 ? -26.345 -11.611 19.612 1.00 31.73 441 VAL C O 1
ATOM 8889 N N . ILE C 1 422 ? -26.326 -9.447 18.919 1.00 30.91 442 ILE C N 1
ATOM 8890 C CA . ILE C 1 422 ? -25.295 -9.705 17.921 1.00 32.00 442 ILE C CA 1
ATOM 8891 C C . ILE C 1 422 ? -23.940 -9.605 18.615 1.00 32.63 442 ILE C C 1
ATOM 8892 O O . ILE C 1 422 ? -23.040 -10.397 18.334 1.00 34.03 442 ILE C O 1
ATOM 8897 N N . ARG C 1 423 ? -23.824 -8.657 19.540 1.00 32.49 443 ARG C N 1
ATOM 8898 C CA . ARG C 1 423 ? -22.585 -8.328 20.189 1.00 33.29 443 ARG C CA 1
ATOM 8899 C C . ARG C 1 423 ? -22.817 -7.541 21.476 1.00 32.42 443 ARG C C 1
ATOM 8900 O O . ARG C 1 423 ? -23.810 -6.842 21.626 1.00 32.02 443 ARG C O 1
ATOM 8908 N N . GLY C 1 424 ? -21.884 -7.661 22.413 1.00 31.93 444 GLY C N 1
ATOM 8909 C CA . GLY C 1 424 ? -21.932 -6.907 23.649 1.00 31.09 444 GLY C CA 1
ATOM 8910 C C . GLY C 1 424 ? -22.895 -7.518 24.637 1.00 30.72 444 GLY C C 1
ATOM 8911 O O . GLY C 1 424 ? -23.178 -8.729 24.607 1.00 29.98 444 GLY C O 1
ATOM 8912 N N . ASN C 1 425 ? -23.419 -6.678 25.523 1.00 30.96 445 ASN C N 1
ATOM 8913 C CA . ASN C 1 425 ? -24.345 -7.228 26.506 1.00 32.50 445 ASN C CA 1
ATOM 8914 C C . ASN C 1 425 ? -25.145 -6.134 27.124 1.00 32.07 445 ASN C C 1
ATOM 8915 O O . ASN C 1 425 ? -24.770 -4.963 27.041 1.00 32.65 445 ASN C O 1
ATOM 8920 N N . ALA C 1 426 ? -26.243 -6.505 27.762 1.00 31.90 446 ALA C N 1
ATOM 8921 C CA . ALA C 1 426 ? -27.064 -5.485 28.382 1.00 32.13 446 ALA C CA 1
ATOM 8922 C C . ALA C 1 426 ? -27.777 -6.055 29.583 1.00 32.02 446 ALA C C 1
ATOM 8923 O O . ALA C 1 426 ? -28.028 -7.262 29.697 1.00 32.22 446 ALA C O 1
ATOM 8925 N N . ARG C 1 427 ? -28.096 -5.171 30.501 1.00 33.09 447 ARG C N 1
ATOM 8926 C CA . ARG C 1 427 ? -28.965 -5.548 31.604 1.00 34.62 447 ARG C CA 1
ATOM 8927 C C . ARG C 1 427 ? -30.356 -5.321 31.044 1.00 33.69 447 ARG C C 1
ATOM 8928 O O . ARG C 1 427 ? -30.680 -4.223 30.587 1.00 33.81 447 ARG C O 1
ATOM 8936 N N . VAL C 1 428 ? -31.158 -6.364 31.038 1.00 33.07 448 VAL C N 1
ATOM 8937 C CA . VAL C 1 428 ? -32.493 -6.263 30.507 1.00 33.25 448 VAL C CA 1
ATOM 8938 C C . VAL C 1 428 ? -33.499 -6.670 31.575 1.00 33.63 448 VAL C C 1
ATOM 8939 O O . VAL C 1 428 ? -33.423 -7.787 32.080 1.00 33.03 448 VAL C O 1
ATOM 8943 N N . GLN C 1 429 ? -34.438 -5.777 31.888 1.00 34.06 449 GLN C N 1
ATOM 8944 C CA . GLN C 1 429 ? -35.650 -6.157 32.601 1.00 34.49 449 GLN C CA 1
ATOM 8945 C C . GLN C 1 429 ? -36.931 -6.048 31.767 1.00 34.26 449 GLN C C 1
ATOM 8946 O O . GLN C 1 429 ? -37.251 -4.967 31.257 1.00 34.37 449 GLN C O 1
ATOM 8952 N N . VAL C 1 430 ? -37.640 -7.168 31.652 1.00 33.77 450 VAL C N 1
ATOM 8953 C CA . VAL C 1 430 ? -38.997 -7.231 31.111 1.00 33.57 450 VAL C CA 1
ATOM 8954 C C . VAL C 1 430 ? -40.107 -7.398 32.167 1.00 34.73 450 VAL C C 1
ATOM 8955 O O . VAL C 1 430 ? -40.137 -8.376 32.919 1.00 35.82 450 VAL C O 1
ATOM 8959 N N . VAL C 1 431 ? -41.040 -6.455 32.203 1.00 35.01 451 VAL C N 1
ATOM 8960 C CA . VAL C 1 431 ? -42.054 -6.351 33.252 1.00 34.14 451 VAL C CA 1
ATOM 8961 C C . VAL C 1 431 ? -43.476 -6.660 32.729 1.00 35.13 451 VAL C C 1
ATOM 8962 O O . VAL C 1 431 ? -43.943 -6.026 31.785 1.00 35.62 451 VAL C O 1
ATOM 8966 N N . ASN C 1 432 ? -44.166 -7.623 33.340 1.00 34.60 452 ASN C N 1
ATOM 8967 C CA . ASN C 1 432 ? -45.561 -7.913 33.029 1.00 34.05 452 ASN C CA 1
ATOM 8968 C C . ASN C 1 432 ? -46.650 -6.998 33.662 1.00 34.11 452 ASN C C 1
ATOM 8969 O O . ASN C 1 432 ? -46.330 -5.985 34.313 1.00 34.13 452 ASN C O 1
ATOM 8974 N N . GLU C 1 433 ? -47.929 -7.354 33.474 1.00 33.70 453 GLU C N 1
ATOM 8975 C CA . GLU C 1 433 ? -49.062 -6.482 33.900 1.00 35.16 453 GLU C CA 1
ATOM 8976 C C . GLU C 1 433 ? -49.227 -6.317 35.438 1.00 35.76 453 GLU C C 1
ATOM 8977 O O . GLU C 1 433 ? -49.869 -5.366 35.934 1.00 34.73 453 GLU C O 1
ATOM 8983 N N . ASN C 1 434 ? -48.622 -7.270 36.143 1.00 36.07 454 ASN C N 1
ATOM 8984 C CA . ASN C 1 434 ? -48.487 -7.219 37.583 1.00 37.99 454 ASN C CA 1
ATOM 8985 C C . ASN C 1 434 ? -47.341 -6.408 38.162 1.00 37.56 454 ASN C C 1
ATOM 8986 O O . ASN C 1 434 ? -47.255 -6.311 39.366 1.00 38.63 454 ASN C O 1
ATOM 8991 N N . GLY C 1 435 ? -46.493 -5.801 37.343 1.00 36.99 455 GLY C N 1
ATOM 8992 C CA . GLY C 1 435 ? -45.346 -5.070 37.878 1.00 35.16 455 GLY C CA 1
ATOM 8993 C C . GLY C 1 435 ? -44.210 -6.019 38.174 1.00 34.79 455 GLY C C 1
ATOM 8994 O O . GLY C 1 435 ? -43.221 -5.602 38.712 1.00 34.64 455 GLY C O 1
ATOM 8995 N N . ASP C 1 436 ? -44.342 -7.292 37.835 1.00 35.56 456 ASP C N 1
ATOM 8996 C CA . ASP C 1 436 ? -43.285 -8.275 38.091 1.00 37.67 456 ASP C CA 1
ATOM 8997 C C . ASP C 1 436 ? -42.325 -8.364 36.924 1.00 38.62 456 ASP C C 1
ATOM 8998 O O . ASP C 1 436 ? -42.707 -8.286 35.740 1.00 39.23 456 ASP C O 1
ATOM 9003 N N . ALA C 1 437 ? -41.061 -8.575 37.246 1.00 38.54 457 ALA C N 1
ATOM 9004 C CA . ALA C 1 437 ? -40.070 -8.489 36.221 1.00 38.17 457 ALA C CA 1
ATOM 9005 C C . ALA C 1 437 ? -39.748 -9.901 35.809 1.00 38.92 457 ALA C C 1
ATOM 9006 O O . ALA C 1 437 ? -38.865 -10.503 36.416 1.00 40.40 457 ALA C O 1
ATOM 9008 N N . ILE C 1 438 ? -40.428 -10.402 34.769 1.00 38.33 458 ILE C N 1
ATOM 9009 C CA . ILE C 1 438 ? -40.316 -11.802 34.296 1.00 36.81 458 ILE C CA 1
ATOM 9010 C C . ILE C 1 438 ? -39.029 -12.172 33.553 1.00 37.11 458 ILE C C 1
ATOM 9011 O O . ILE C 1 438 ? -38.773 -13.364 33.265 1.00 36.69 458 ILE C O 1
ATOM 9016 N N . LEU C 1 439 ? -38.226 -11.157 33.238 1.00 37.21 459 LEU C N 1
ATOM 9017 C CA . LEU C 1 439 ? -36.850 -11.344 32.760 1.00 37.15 459 LEU C CA 1
ATOM 9018 C C . LEU C 1 439 ? -36.075 -10.277 33.486 1.00 38.59 459 LEU C C 1
ATOM 9019 O O . LEU C 1 439 ? -36.497 -9.114 33.611 1.00 38.13 459 LEU C O 1
ATOM 9024 N N . ASP C 1 440 ? -34.933 -10.711 33.982 1.00 40.26 460 ASP C N 1
ATOM 9025 C CA . ASP C 1 440 ? -33.980 -9.832 34.594 1.00 42.66 460 ASP C CA 1
ATOM 9026 C C . ASP C 1 440 ? -32.653 -10.554 34.518 1.00 42.65 460 ASP C C 1
ATOM 9027 O O . ASP C 1 440 ? -32.465 -11.586 35.172 1.00 42.77 460 ASP C O 1
ATOM 9032 N N . GLN C 1 441 ? -31.751 -10.013 33.705 1.00 42.28 461 GLN C N 1
ATOM 9033 C CA . GLN C 1 441 ? -30.638 -10.803 33.193 1.00 41.45 461 GLN C CA 1
ATOM 9034 C C . GLN C 1 441 ? -29.688 -9.905 32.433 1.00 40.76 461 GLN C C 1
ATOM 9035 O O . GLN C 1 441 ? -30.086 -8.875 31.923 1.00 39.79 461 GLN C O 1
ATOM 9041 N N . GLU C 1 442 ? -28.420 -10.303 32.437 1.00 40.83 462 GLU C N 1
ATOM 9042 C CA . GLU C 1 442 ? -27.421 -9.821 31.526 1.00 41.44 462 GLU C CA 1
ATOM 9043 C C . GLU C 1 442 ? -27.534 -10.699 30.329 1.00 40.16 462 GLU C C 1
ATOM 9044 O O . GLU C 1 442 ? -27.299 -11.927 30.387 1.00 40.97 462 GLU C O 1
ATOM 9050 N N . VAL C 1 443 ? -27.928 -10.066 29.238 1.00 38.67 463 VAL C N 1
ATOM 9051 C CA . VAL C 1 443 ? -28.043 -10.792 27.968 1.00 37.02 463 VAL C CA 1
ATOM 9052 C C . VAL C 1 443 ? -26.673 -10.707 27.269 1.00 37.40 463 VAL C C 1
ATOM 9053 O O . VAL C 1 443 ? -26.009 -9.678 27.352 1.00 36.24 463 VAL C O 1
ATOM 9057 N N . GLN C 1 444 ? -26.241 -11.783 26.618 1.00 38.38 464 GLN C N 1
ATOM 9058 C CA . GLN C 1 444 ? -24.944 -11.800 25.945 1.00 40.10 464 GLN C CA 1
ATOM 9059 C C . GLN C 1 444 ? -25.059 -12.162 24.455 1.00 39.57 464 GLN C C 1
ATOM 9060 O O . GLN C 1 444 ? -26.097 -12.688 24.008 1.00 38.88 464 GLN C O 1
ATOM 9066 N N . GLN C 1 445 ? -23.948 -11.935 23.738 1.00 38.53 465 GLN C N 1
ATOM 9067 C CA . GLN C 1 445 ? -23.745 -12.346 22.355 1.00 38.13 465 GLN C CA 1
ATOM 9068 C C . GLN C 1 445 ? -24.250 -13.725 22.053 1.00 37.00 465 GLN C C 1
ATOM 9069 O O . GLN C 1 445 ? -23.928 -14.665 22.760 1.00 37.83 465 GLN C O 1
ATOM 9075 N N . GLY C 1 446 ? -25.055 -13.842 21.002 1.00 35.60 466 GLY C N 1
ATOM 9076 C CA . GLY C 1 446 ? -25.513 -15.133 20.547 1.00 33.71 466 GLY C CA 1
ATOM 9077 C C . GLY C 1 446 ? -26.764 -15.585 21.239 1.00 33.37 466 GLY C C 1
ATOM 9078 O O . GLY C 1 446 ? -27.304 -16.649 20.916 1.00 33.81 466 GLY C O 1
ATOM 9079 N N . GLN C 1 447 ? -27.238 -14.803 22.202 1.00 33.54 467 GLN C N 1
ATOM 9080 C CA . GLN C 1 447 ? -28.537 -15.130 22.830 1.00 33.93 467 GLN C CA 1
ATOM 9081 C C . GLN C 1 447 ? -29.729 -14.367 22.249 1.00 33.69 467 GLN C C 1
ATOM 9082 O O . GLN C 1 447 ? -29.602 -13.280 21.694 1.00 32.90 467 GLN C O 1
ATOM 9088 N N . LEU C 1 448 ? -30.895 -14.950 22.486 1.00 33.77 468 LEU C N 1
ATOM 9089 C CA . LEU C 1 448 ? -32.153 -14.448 22.045 1.00 32.82 468 LEU C CA 1
ATOM 9090 C C . LEU C 1 448 ? -33.135 -14.414 23.214 1.00 32.87 468 LEU C C 1
ATOM 9091 O O . LEU C 1 448 ? -33.272 -15.383 23.967 1.00 32.94 468 LEU C O 1
ATOM 9096 N N . PHE C 1 449 ? -33.840 -13.302 23.345 1.00 31.90 469 PHE C N 1
ATOM 9097 C CA . PHE C 1 449 ? -34.957 -13.243 24.249 1.00 30.66 469 PHE C CA 1
ATOM 9098 C C . PHE C 1 449 ? -36.185 -12.615 23.612 1.00 30.49 469 PHE C C 1
ATOM 9099 O O . PHE C 1 449 ? -36.096 -11.947 22.591 1.00 30.13 469 PHE C O 1
ATOM 9107 N N . ILE C 1 450 ? -37.326 -12.809 24.255 1.00 29.94 470 ILE C N 1
ATOM 9108 C CA . ILE C 1 450 ? -38.590 -12.336 23.742 1.00 29.88 470 ILE C CA 1
ATOM 9109 C C . ILE C 1 450 ? -39.144 -11.243 24.640 1.00 30.55 470 ILE C C 1
ATOM 9110 O O . ILE C 1 450 ? -39.145 -11.418 25.855 1.00 31.39 470 ILE C O 1
ATOM 9115 N N . VAL C 1 451 ? -39.523 -10.102 24.059 1.00 29.68 471 VAL C N 1
ATOM 9116 C CA . VAL C 1 451 ? -40.268 -9.068 24.800 1.00 28.79 471 VAL C CA 1
ATOM 9117 C C . VAL C 1 451 ? -41.761 -9.103 24.381 1.00 29.16 471 VAL C C 1
ATOM 9118 O O . VAL C 1 451 ? -42.135 -8.646 23.292 1.00 30.38 471 VAL C O 1
ATOM 9122 N N . PRO C 1 452 ? -42.619 -9.705 25.225 1.00 28.99 472 PRO C N 1
ATOM 9123 C CA . PRO C 1 452 ? -44.012 -9.804 24.809 1.00 27.23 472 PRO C CA 1
ATOM 9124 C C . PRO C 1 452 ? -44.686 -8.467 24.633 1.00 27.24 472 PRO C C 1
ATOM 9125 O O . PRO C 1 452 ? -44.318 -7.453 25.249 1.00 27.13 472 PRO C O 1
ATOM 9129 N N . GLN C 1 453 ? -45.684 -8.459 23.762 1.00 27.54 473 GLN C N 1
ATOM 9130 C CA . GLN C 1 453 ? -46.447 -7.256 23.515 1.00 26.68 473 GLN C CA 1
ATOM 9131 C C . GLN C 1 453 ? -46.883 -6.606 24.831 1.00 26.45 473 GLN C C 1
ATOM 9132 O O . GLN C 1 453 ? -47.339 -7.313 25.714 1.00 26.24 473 GLN C O 1
ATOM 9138 N N . ASN C 1 454 ? -46.720 -5.284 24.953 1.00 26.27 474 ASN C N 1
ATOM 9139 C CA . ASN C 1 454 ? -47.283 -4.458 26.025 1.00 26.99 474 ASN C CA 1
ATOM 9140 C C . ASN C 1 454 ? -46.544 -4.493 27.372 1.00 27.52 474 ASN C C 1
ATOM 9141 O O . ASN C 1 454 ? -46.757 -3.619 28.229 1.00 28.17 474 ASN C O 1
ATOM 9146 N N . HIS C 1 455 ? -45.716 -5.513 27.554 1.00 26.95 475 HIS C N 1
ATOM 9147 C CA . HIS C 1 455 ? -44.786 -5.589 28.648 1.00 28.93 475 HIS C CA 1
ATOM 9148 C C . HIS C 1 455 ? -43.795 -4.425 28.583 1.00 28.97 475 HIS C C 1
ATOM 9149 O O . HIS C 1 455 ? -43.377 -4.023 27.488 1.00 30.11 475 HIS C O 1
ATOM 9156 N N . GLY C 1 456 ? -43.440 -3.888 29.749 1.00 28.20 476 GLY C N 1
ATOM 9157 C CA . GLY C 1 456 ? -42.393 -2.885 29.905 1.00 27.15 476 GLY C CA 1
ATOM 9158 C C . GLY C 1 456 ? -41.010 -3.499 29.740 1.00 28.27 476 GLY C C 1
ATOM 9159 O O . GLY C 1 456 ? -40.761 -4.697 30.092 1.00 27.29 476 GLY C O 1
ATOM 9160 N N . VAL C 1 457 ? -40.114 -2.709 29.140 1.00 27.91 477 VAL C N 1
ATOM 9161 C CA . VAL C 1 457 ? -38.759 -3.185 28.952 1.00 28.50 477 VAL C CA 1
ATOM 9162 C C . VAL C 1 457 ? -37.765 -2.052 29.170 1.00 29.34 477 VAL C C 1
ATOM 9163 O O . VAL C 1 457 ? -38.005 -0.933 28.722 1.00 28.98 477 VAL C O 1
ATOM 9167 N N . ILE C 1 458 ? -36.680 -2.373 29.879 1.00 29.62 478 ILE C N 1
ATOM 9168 C CA . ILE C 1 458 ? -35.568 -1.437 30.066 1.00 30.60 478 ILE C CA 1
ATOM 9169 C C . ILE C 1 458 ? -34.280 -2.191 29.757 1.00 31.91 478 ILE C C 1
ATOM 9170 O O . ILE C 1 458 ? -34.167 -3.390 30.038 1.00 32.50 478 ILE C O 1
ATOM 9175 N N . GLN C 1 459 ? -33.322 -1.503 29.150 1.00 32.07 479 GLN C N 1
ATOM 9176 C CA . GLN C 1 459 ? -32.138 -2.169 28.682 1.00 32.46 479 GLN C CA 1
ATOM 9177 C C . GLN C 1 459 ? -31.065 -1.127 28.874 1.00 33.28 479 GLN C C 1
ATOM 9178 O O . GLN C 1 459 ? -31.242 0.014 28.429 1.00 34.47 479 GLN C O 1
ATOM 9184 N N . GLN C 1 460 ? -29.987 -1.496 29.570 1.00 33.69 480 GLN C N 1
ATOM 9185 C CA . GLN C 1 460 ? -28.754 -0.705 29.631 1.00 33.08 480 GLN C CA 1
ATOM 9186 C C . GLN C 1 460 ? -27.571 -1.520 29.117 1.00 33.05 480 GLN C C 1
ATOM 9187 O O . GLN C 1 460 ? -27.362 -2.656 29.569 1.00 33.50 480 GLN C O 1
ATOM 9193 N N . ALA C 1 461 ? -26.827 -0.959 28.163 1.00 32.18 481 ALA C N 1
ATOM 9194 C CA . ALA C 1 461 ? -25.666 -1.647 27.609 1.00 33.08 481 ALA C CA 1
ATOM 9195 C C . ALA C 1 461 ? -24.520 -1.776 28.627 1.00 34.39 481 ALA C C 1
ATOM 9196 O O . ALA C 1 461 ? -24.244 -0.875 29.435 1.00 33.18 481 ALA C O 1
ATOM 9198 N N . GLY C 1 462 ? -23.848 -2.915 28.540 1.00 35.82 482 GLY C N 1
ATOM 9199 C CA . GLY C 1 462 ? -22.576 -3.107 29.193 1.00 38.07 482 GLY C CA 1
ATOM 9200 C C . GLY C 1 462 ? -21.514 -2.112 28.783 1.00 40.35 482 GLY C C 1
ATOM 9201 O O . GLY C 1 462 ? -21.789 -1.050 28.200 1.00 39.96 482 GLY C O 1
ATOM 9202 N N . ASN C 1 463 ? -20.276 -2.470 29.130 1.00 42.99 483 ASN C N 1
ATOM 9203 C CA . ASN C 1 463 ? -19.126 -1.577 28.970 1.00 44.50 483 ASN C CA 1
ATOM 9204 C C . ASN C 1 463 ? -18.571 -1.639 27.555 1.00 43.88 483 ASN C C 1
ATOM 9205 O O . ASN C 1 463 ? -17.856 -0.748 27.113 1.00 42.62 483 ASN C O 1
ATOM 9210 N N . GLN C 1 464 ? -18.955 -2.699 26.851 1.00 44.01 484 GLN C N 1
ATOM 9211 C CA . GLN C 1 464 ? -18.655 -2.846 25.447 1.00 44.29 484 GLN C CA 1
ATOM 9212 C C . GLN C 1 464 ? -19.807 -2.489 24.493 1.00 42.75 484 GLN C C 1
ATOM 9213 O O . GLN C 1 464 ? -19.800 -2.915 23.335 1.00 43.34 484 GLN C O 1
ATOM 9219 N N . GLY C 1 465 ? -20.788 -1.721 24.960 1.00 40.68 485 GLY C N 1
ATOM 9220 C CA . GLY C 1 465 ? -22.017 -1.477 24.204 1.00 36.78 485 GLY C CA 1
ATOM 9221 C C . GLY C 1 465 ? -22.775 -2.764 23.942 1.00 34.50 485 GLY C C 1
ATOM 9222 O O . GLY C 1 465 ? -22.468 -3.829 24.530 1.00 33.25 485 GLY C O 1
ATOM 9223 N N . PHE C 1 466 ? -23.742 -2.667 23.023 1.00 32.68 486 PHE C N 1
ATOM 9224 C CA . PHE C 1 466 ? -24.767 -3.701 22.825 1.00 30.81 486 PHE C CA 1
ATOM 9225 C C . PHE C 1 466 ? -25.409 -3.607 21.440 1.00 30.28 486 PHE C C 1
ATOM 9226 O O . PHE C 1 466 ? -25.938 -2.569 21.014 1.00 29.78 486 PHE C O 1
ATOM 9234 N N . GLU C 1 467 ? -25.359 -4.724 20.736 1.00 30.32 487 GLU C N 1
ATOM 9235 C CA . GLU C 1 467 ? -25.861 -4.782 19.383 1.00 30.74 487 GLU C CA 1
ATOM 9236 C C . GLU C 1 467 ? -26.912 -5.877 19.236 1.00 29.71 487 GLU C C 1
ATOM 9237 O O . GLU C 1 467 ? -26.689 -7.049 19.562 1.00 29.33 487 GLU C O 1
ATOM 9243 N N . TYR C 1 468 ? -28.071 -5.484 18.733 1.00 28.31 488 TYR C N 1
ATOM 9244 C CA . TYR C 1 468 ? -29.141 -6.455 18.559 1.00 28.31 488 TYR C CA 1
ATOM 9245 C C . TYR C 1 468 ? -29.897 -6.201 17.218 1.00 28.09 488 TYR C C 1
ATOM 9246 O O . TYR C 1 468 ? -29.849 -5.109 16.613 1.00 28.28 488 TYR C O 1
ATOM 9255 N N . PHE C 1 469 ? -30.569 -7.255 16.792 1.00 27.82 489 PHE C N 1
ATOM 9256 C CA . PHE C 1 469 ? -31.567 -7.247 15.761 1.00 27.53 489 PHE C CA 1
ATOM 9257 C C . PHE C 1 469 ? -32.804 -7.711 16.500 1.00 27.63 489 PHE C C 1
ATOM 9258 O O . PHE C 1 469 ? -32.717 -8.731 17.178 1.00 28.50 489 PHE C O 1
ATOM 9266 N N . ALA C 1 470 ? -33.919 -6.975 16.380 1.00 26.75 490 ALA C N 1
ATOM 9267 C CA . ALA C 1 470 ? -35.242 -7.378 16.856 1.00 25.69 490 ALA C CA 1
ATOM 9268 C C . ALA C 1 470 ? -36.173 -7.627 15.666 1.00 26.24 490 ALA C C 1
ATOM 9269 O O . ALA C 1 470 ? -36.224 -6.861 14.702 1.00 26.76 490 ALA C O 1
ATOM 9271 N N . PHE C 1 471 ? -36.920 -8.718 15.760 1.00 26.48 491 PHE C N 1
ATOM 9272 C CA . PHE C 1 471 ? -37.980 -9.091 14.856 1.00 26.09 491 PHE C CA 1
ATOM 9273 C C . PHE C 1 471 ? -39.311 -8.805 15.573 1.00 26.85 491 PHE C C 1
ATOM 9274 O O . PHE C 1 471 ? -39.530 -9.280 16.684 1.00 27.46 491 PHE C O 1
ATOM 9282 N N . LYS C 1 472 ? -40.180 -8.009 14.949 1.00 26.71 492 LYS C N 1
ATOM 9283 C CA . LYS C 1 472 ? -41.431 -7.549 15.513 1.00 26.14 492 LYS C CA 1
ATOM 9284 C C . LYS C 1 472 ? -42.622 -8.118 14.745 1.00 26.05 492 LYS C C 1
ATOM 9285 O O . LYS C 1 472 ? -42.649 -8.073 13.533 1.00 26.38 492 LYS C O 1
ATOM 9291 N N . THR C 1 473 ? -43.581 -8.710 15.444 1.00 25.78 493 THR C N 1
ATOM 9292 C CA . THR C 1 473 ? -44.607 -9.508 14.790 1.00 25.61 493 THR C CA 1
ATOM 9293 C C . THR C 1 473 ? -45.852 -8.701 14.376 1.00 25.47 493 THR C C 1
ATOM 9294 O O . THR C 1 473 ? -46.956 -9.162 14.556 1.00 23.67 493 THR C O 1
ATOM 9298 N N . GLU C 1 474 ? -45.658 -7.508 13.826 1.00 26.11 494 GLU C N 1
ATOM 9299 C CA . GLU C 1 474 ? -46.753 -6.740 13.283 1.00 27.93 494 GLU C CA 1
ATOM 9300 C C . GLU C 1 474 ? -46.191 -5.736 12.298 1.00 28.53 494 GLU C C 1
ATOM 9301 O O . GLU C 1 474 ? -45.002 -5.407 12.336 1.00 28.14 494 GLU C O 1
ATOM 9307 N N . GLU C 1 475 ? -47.068 -5.286 11.409 1.00 28.97 495 GLU C N 1
ATOM 9308 C CA . GLU C 1 475 ? -46.779 -4.270 10.411 1.00 29.61 495 GLU C CA 1
ATOM 9309 C C . GLU C 1 475 ? -46.630 -2.956 11.133 1.00 28.30 495 GLU C C 1
ATOM 9310 O O . GLU C 1 475 ? -47.448 -2.660 11.981 1.00 28.74 495 GLU C O 1
ATOM 9316 N N . ASN C 1 476 ? -45.623 -2.155 10.800 1.00 27.21 496 ASN C N 1
ATOM 9317 C CA . ASN C 1 476 ? -45.448 -0.872 11.462 1.00 26.56 496 ASN C CA 1
ATOM 9318 C C . ASN C 1 476 ? -45.486 -0.958 12.999 1.00 26.70 496 ASN C C 1
ATOM 9319 O O . ASN C 1 476 ? -46.281 -0.279 13.659 1.00 26.83 496 ASN C O 1
ATOM 9324 N N . ALA C 1 477 ? -44.621 -1.810 13.554 1.00 26.08 497 ALA C N 1
ATOM 9325 C CA . ALA C 1 477 ? -44.539 -2.006 15.000 1.00 25.15 497 ALA C CA 1
ATOM 9326 C C . ALA C 1 477 ? -43.939 -0.731 15.555 1.00 25.17 497 ALA C C 1
ATOM 9327 O O . ALA C 1 477 ? -43.033 -0.159 14.963 1.00 24.85 497 ALA C O 1
ATOM 9329 N N . PHE C 1 478 ? -44.491 -0.248 16.660 1.00 25.19 498 PHE C N 1
ATOM 9330 C CA . PHE C 1 478 ? -43.932 0.896 17.360 1.00 24.90 498 PHE C CA 1
ATOM 9331 C C . PHE C 1 478 ? -44.046 0.686 18.900 1.00 24.54 498 PHE C C 1
ATOM 9332 O O . PHE C 1 478 ? -44.674 -0.278 19.396 1.00 24.16 498 PHE C O 1
ATOM 9340 N N . ILE C 1 479 ? -43.473 1.623 19.641 1.00 24.17 499 ILE C N 1
ATOM 9341 C CA . ILE C 1 479 ? -43.301 1.515 21.074 1.00 24.23 499 ILE C CA 1
ATOM 9342 C C . ILE C 1 479 ? -43.804 2.817 21.632 1.00 25.48 499 ILE C C 1
ATOM 9343 O O . ILE C 1 479 ? -43.972 3.797 20.889 1.00 25.62 499 ILE C O 1
ATOM 9348 N N . ASN C 1 480 ? -44.054 2.831 22.936 1.00 25.94 500 ASN C N 1
ATOM 9349 C CA . ASN C 1 480 ? -44.278 4.082 23.667 1.00 26.93 500 ASN C CA 1
ATOM 9350 C C . ASN C 1 480 ? -43.191 4.118 24.760 1.00 26.73 500 ASN C C 1
ATOM 9351 O O . ASN C 1 480 ? -42.933 3.121 25.437 1.00 24.34 500 ASN C O 1
ATOM 9356 N N . THR C 1 481 ? -42.556 5.268 24.939 1.00 28.20 501 THR C N 1
ATOM 9357 C CA . THR C 1 481 ? -41.488 5.393 25.944 1.00 29.66 501 THR C CA 1
ATOM 9358 C C . THR C 1 481 ? -42.049 5.956 27.241 1.00 29.99 501 THR C C 1
ATOM 9359 O O . THR C 1 481 ? -42.995 6.720 27.233 1.00 30.42 501 THR C O 1
ATOM 9363 N N . LEU C 1 482 ? -41.452 5.552 28.345 1.00 31.48 502 LEU C N 1
ATOM 9364 C CA . LEU C 1 482 ? -41.713 6.121 29.678 1.00 32.64 502 LEU C CA 1
ATOM 9365 C C . LEU C 1 482 ? -40.635 7.153 30.087 1.00 33.64 502 LEU C C 1
ATOM 9366 O O . LEU C 1 482 ? -40.768 7.807 31.118 1.00 34.29 502 LEU C O 1
ATOM 9371 N N . ALA C 1 483 ? -39.572 7.316 29.293 1.00 34.23 503 ALA C N 1
ATOM 9372 C CA . ALA C 1 483 ? -38.560 8.330 29.615 1.00 34.21 503 ALA C CA 1
ATOM 9373 C C . ALA C 1 483 ? -38.109 9.002 28.349 1.00 34.04 503 ALA C C 1
ATOM 9374 O O . ALA C 1 483 ? -37.728 8.318 27.415 1.00 34.38 503 ALA C O 1
ATOM 9376 N N . GLY C 1 484 ? -38.103 10.331 28.349 1.00 34.31 504 GLY C N 1
ATOM 9377 C CA . GLY C 1 484 ? -37.416 11.103 27.343 1.00 33.64 504 GLY C CA 1
ATOM 9378 C C . GLY C 1 484 ? -38.394 12.050 26.697 1.00 34.24 504 GLY C C 1
ATOM 9379 O O . GLY C 1 484 ? -39.531 12.194 27.150 1.00 34.98 504 GLY C O 1
ATOM 9380 N N . ARG C 1 485 ? -37.970 12.644 25.592 1.00 33.95 505 ARG C N 1
ATOM 9381 C CA . ARG C 1 485 ? -38.642 13.751 24.959 1.00 34.58 505 ARG C CA 1
ATOM 9382 C C . ARG C 1 485 ? -40.002 13.387 24.301 1.00 34.50 505 ARG C C 1
ATOM 9383 O O . ARG C 1 485 ? -40.789 14.263 23.959 1.00 34.95 505 ARG C O 1
ATOM 9391 N N . THR C 1 486 ? -40.294 12.098 24.201 1.00 33.97 506 THR C N 1
ATOM 9392 C CA . THR C 1 486 ? -41.375 11.525 23.394 1.00 33.95 506 THR C CA 1
ATOM 9393 C C . THR C 1 486 ? -42.173 10.538 24.332 1.00 33.62 506 THR C C 1
ATOM 9394 O O . THR C 1 486 ? -42.993 9.719 23.907 1.00 33.05 506 THR C O 1
ATOM 9398 N N . SER C 1 487 ? -41.916 10.648 25.637 1.00 32.21 507 SER C N 1
ATOM 9399 C CA . SER C 1 487 ? -42.437 9.738 26.643 1.00 30.72 507 SER C CA 1
ATOM 9400 C C . SER C 1 487 ? -43.872 10.041 26.975 1.00 29.54 507 SER C C 1
ATOM 9401 O O . SER C 1 487 ? -44.349 11.154 26.828 1.00 29.18 507 SER C O 1
ATOM 9404 N N . PHE C 1 488 ? -44.529 9.018 27.470 1.00 29.11 508 PHE C N 1
ATOM 9405 C CA . PHE C 1 488 ? -45.874 9.124 27.941 1.00 30.47 508 PHE C CA 1
ATOM 9406 C C . PHE C 1 488 ? -46.017 10.190 29.047 1.00 30.72 508 PHE C C 1
ATOM 9407 O O . PHE C 1 488 ? -47.020 10.917 29.053 1.00 30.94 508 PHE C O 1
ATOM 9415 N N . LEU C 1 489 ? -45.021 10.293 29.946 1.00 30.19 509 LEU C N 1
ATOM 9416 C CA . LEU C 1 489 ? -44.986 11.314 30.994 1.00 30.18 509 LEU C CA 1
ATOM 9417 C C . LEU C 1 489 ? -45.106 12.729 30.494 1.00 30.95 509 LEU C C 1
ATOM 9418 O O . LEU C 1 489 ? -45.866 13.506 31.099 1.00 31.72 509 LEU C O 1
ATOM 9423 N N . ARG C 1 490 ? -44.405 13.085 29.415 1.00 31.24 510 ARG C N 1
ATOM 9424 C CA . ARG C 1 490 ? -44.559 14.431 28.864 1.00 32.18 510 ARG C CA 1
ATOM 9425 C C . ARG C 1 490 ? -45.933 14.721 28.297 1.00 32.16 510 ARG C C 1
ATOM 9426 O O . ARG C 1 490 ? -46.247 15.868 28.077 1.00 33.77 510 ARG C O 1
ATOM 9434 N N . ALA C 1 491 ? -46.750 13.701 28.057 1.00 32.37 511 ALA C N 1
ATOM 9435 C CA . ALA C 1 491 ? -48.030 13.843 27.388 1.00 31.21 511 ALA C CA 1
ATOM 9436 C C . ALA C 1 491 ? -49.126 14.142 28.376 1.00 31.78 511 ALA C C 1
ATOM 9437 O O . ALA C 1 491 ? -50.236 14.541 27.963 1.00 32.23 511 ALA C O 1
ATOM 9439 N N . LEU C 1 492 ? -48.821 13.932 29.666 1.00 31.24 512 LEU C N 1
ATOM 9440 C CA . LEU C 1 492 ? -49.760 14.249 30.766 1.00 30.55 512 LEU C CA 1
ATOM 9441 C C . LEU C 1 492 ? -49.617 15.643 31.359 1.00 29.88 512 LEU C C 1
ATOM 9442 O O . LEU C 1 492 ? -48.521 16.193 31.486 1.00 28.48 512 LEU C O 1
ATOM 9447 N N . PRO C 1 493 ? -50.747 16.218 31.770 1.00 30.52 513 PRO C N 1
ATOM 9448 C CA . PRO C 1 493 ? -50.696 17.522 32.419 1.00 31.07 513 PRO C CA 1
ATOM 9449 C C . PRO C 1 493 ? -49.807 17.430 33.672 1.00 32.42 513 PRO C C 1
ATOM 9450 O O . PRO C 1 493 ? -49.622 16.354 34.212 1.00 32.30 513 PRO C O 1
ATOM 9454 N N . ASP C 1 494 ? -49.227 18.544 34.113 1.00 34.82 514 ASP C N 1
ATOM 9455 C CA . ASP C 1 494 ? -48.317 18.571 35.269 1.00 36.07 514 ASP C CA 1
ATOM 9456 C C . ASP C 1 494 ? -49.024 17.995 36.508 1.00 36.81 514 ASP C C 1
ATOM 9457 O O . ASP C 1 494 ? -48.472 17.159 37.234 1.00 38.40 514 ASP C O 1
ATOM 9462 N N . GLU C 1 495 ? -50.257 18.432 36.755 1.00 37.21 515 GLU C N 1
ATOM 9463 C CA . GLU C 1 495 ? -51.027 17.982 37.908 1.00 36.81 515 GLU C CA 1
ATOM 9464 C C . GLU C 1 495 ? -51.530 16.548 37.835 1.00 36.62 515 GLU C C 1
ATOM 9465 O O . GLU C 1 495 ? -51.755 15.922 38.890 1.00 35.98 515 GLU C O 1
ATOM 9471 N N . VAL C 1 496 ? -51.711 15.993 36.638 1.00 35.57 516 VAL C N 1
ATOM 9472 C CA . VAL C 1 496 ? -52.041 14.592 36.698 1.00 35.17 516 VAL C CA 1
ATOM 9473 C C . VAL C 1 496 ? -50.859 13.782 37.129 1.00 34.99 516 VAL C C 1
ATOM 9474 O O . VAL C 1 496 ? -51.018 12.801 37.825 1.00 34.94 516 VAL C O 1
ATOM 9478 N N . LEU C 1 497 ? -49.664 14.189 36.733 1.00 36.56 517 LEU C N 1
ATOM 9479 C CA . LEU C 1 497 ? -48.451 13.546 37.277 1.00 36.72 517 LEU C CA 1
ATOM 9480 C C . LEU C 1 497 ? -48.355 13.837 38.792 1.00 36.80 517 LEU C C 1
ATOM 9481 O O . LEU C 1 497 ? -48.082 12.918 39.551 1.00 38.31 517 LEU C O 1
ATOM 9486 N N . ALA C 1 498 ? -48.578 15.079 39.242 1.00 36.06 518 ALA C N 1
ATOM 9487 C CA . ALA C 1 498 ? -48.476 15.385 40.683 1.00 36.26 518 ALA C CA 1
ATOM 9488 C C . ALA C 1 498 ? -49.407 14.481 41.482 1.00 36.44 518 ALA C C 1
ATOM 9489 O O . ALA C 1 498 ? -48.964 13.655 42.270 1.00 37.54 518 ALA C O 1
ATOM 9491 N N . ASN C 1 499 ? -50.706 14.617 41.250 1.00 36.15 519 ASN C N 1
ATOM 9492 C CA . ASN C 1 499 ? -51.692 13.719 41.809 1.00 35.66 519 ASN C CA 1
ATOM 9493 C C . ASN C 1 499 ? -51.453 12.238 41.661 1.00 35.63 519 ASN C C 1
ATOM 9494 O O . ASN C 1 499 ? -51.792 11.494 42.558 1.00 36.94 519 ASN C O 1
ATOM 9499 N N . ALA C 1 500 ? -50.855 11.787 40.568 1.00 35.25 520 ALA C N 1
ATOM 9500 C CA . ALA C 1 500 ? -50.787 10.357 40.253 1.00 35.29 520 ALA C CA 1
ATOM 9501 C C . ALA C 1 500 ? -49.689 9.675 41.058 1.00 35.69 520 ALA C C 1
ATOM 9502 O O . ALA C 1 500 ? -49.797 8.503 41.455 1.00 35.99 520 ALA C O 1
ATOM 9504 N N . TYR C 1 501 ? -48.613 10.421 41.262 1.00 36.09 521 TYR C N 1
ATOM 9505 C CA . TYR C 1 501 ? -47.360 9.883 41.820 1.00 37.56 521 TYR C CA 1
ATOM 9506 C C . TYR C 1 501 ? -47.073 10.484 43.213 1.00 38.98 521 TYR C C 1
ATOM 9507 O O . TYR C 1 501 ? -46.098 10.099 43.850 1.00 39.19 521 TYR C O 1
ATOM 9516 N N . GLN C 1 502 ? -47.925 11.428 43.643 1.00 40.07 522 GLN C N 1
ATOM 9517 C CA . GLN C 1 502 ? -47.888 12.072 44.962 1.00 40.94 522 GLN C CA 1
ATOM 9518 C C . GLN C 1 502 ? -46.571 12.728 45.111 1.00 40.91 522 GLN C C 1
ATOM 9519 O O . GLN C 1 502 ? -45.783 12.284 45.928 1.00 41.55 522 GLN C O 1
ATOM 9525 N N . ILE C 1 503 ? -46.339 13.745 44.290 1.00 41.04 523 ILE C N 1
ATOM 9526 C CA . ILE C 1 503 ? -45.053 14.395 44.143 1.00 41.34 523 ILE C CA 1
ATOM 9527 C C . ILE C 1 503 ? -45.406 15.858 43.957 1.00 42.33 523 ILE C C 1
ATOM 9528 O O . ILE C 1 503 ? -46.565 16.187 43.762 1.00 41.75 523 ILE C O 1
ATOM 9533 N N . SER C 1 504 ? -44.417 16.731 44.061 1.00 44.31 524 SER C N 1
ATOM 9534 C CA . SER C 1 504 ? -44.616 18.160 43.847 1.00 47.17 524 SER C CA 1
ATOM 9535 C C . SER C 1 504 ? -44.719 18.441 42.347 1.00 49.35 524 SER C C 1
ATOM 9536 O O . SER C 1 504 ? -44.225 17.635 41.539 1.00 49.14 524 SER C O 1
ATOM 9539 N N . ARG C 1 505 ? -45.342 19.568 41.991 1.00 51.37 525 ARG C N 1
ATOM 9540 C CA . ARG C 1 505 ? -45.239 20.114 40.632 1.00 54.19 525 ARG C CA 1
ATOM 9541 C C . ARG C 1 505 ? -43.779 20.224 40.151 1.00 54.48 525 ARG C C 1
ATOM 9542 O O . ARG C 1 505 ? -43.455 19.883 39.009 1.00 54.30 525 ARG C O 1
ATOM 9550 N N . GLU C 1 506 ? -42.904 20.673 41.039 1.00 55.16 526 GLU C N 1
ATOM 9551 C CA . GLU C 1 506 ? -41.486 20.702 40.742 1.00 56.36 526 GLU C CA 1
ATOM 9552 C C . GLU C 1 506 ? -40.901 19.322 40.419 1.00 54.57 526 GLU C C 1
ATOM 9553 O O . GLU C 1 506 ? -40.157 19.207 39.451 1.00 54.87 526 GLU C O 1
ATOM 9559 N N . GLN C 1 507 ? -41.200 18.280 41.194 1.00 52.79 527 GLN C N 1
ATOM 9560 C CA . GLN C 1 507 ? -40.769 16.930 40.793 1.00 51.25 527 GLN C CA 1
ATOM 9561 C C . GLN C 1 507 ? -41.453 16.478 39.474 1.00 50.22 527 GLN C C 1
ATOM 9562 O O . GLN C 1 507 ? -40.847 15.729 38.697 1.00 49.00 527 GLN C O 1
ATOM 9568 N N . ALA C 1 508 ? -42.702 16.921 39.244 1.00 48.96 528 ALA C N 1
ATOM 9569 C CA . ALA C 1 508 ? -43.448 16.610 38.019 1.00 47.88 528 ALA C CA 1
ATOM 9570 C C . ALA C 1 508 ? -42.668 17.064 36.791 1.00 47.49 528 ALA C C 1
ATOM 9571 O O . ALA C 1 508 ? -42.472 16.289 35.859 1.00 47.09 528 ALA C O 1
ATOM 9573 N N . ARG C 1 509 ? -42.206 18.306 36.809 1.00 47.06 529 ARG C N 1
ATOM 9574 C CA . ARG C 1 509 ? -41.465 18.857 35.686 1.00 46.86 529 ARG C CA 1
ATOM 9575 C C . ARG C 1 509 ? -40.097 18.210 35.484 1.00 45.58 529 ARG C C 1
ATOM 9576 O O . ARG C 1 509 ? -39.606 18.178 34.371 1.00 46.17 529 ARG C O 1
ATOM 9584 N N . GLN C 1 510 ? -39.503 17.647 36.518 1.00 44.11 530 GLN C N 1
ATOM 9585 C CA . GLN C 1 510 ? -38.266 16.920 36.306 1.00 44.26 530 GLN C CA 1
ATOM 9586 C C . GLN C 1 510 ? -38.453 15.561 35.682 1.00 43.02 530 GLN C C 1
ATOM 9587 O O . GLN C 1 510 ? -37.577 15.041 34.989 1.00 43.31 530 GLN C O 1
ATOM 9593 N N . LEU C 1 511 ? -39.591 14.956 35.972 1.00 41.79 531 LEU C N 1
ATOM 9594 C CA . LEU C 1 511 ? -39.975 13.726 35.309 1.00 40.34 531 LEU C CA 1
ATOM 9595 C C . LEU C 1 511 ? -40.244 14.020 33.840 1.00 38.72 531 LEU C C 1
ATOM 9596 O O . LEU C 1 511 ? -39.931 13.234 32.976 1.00 38.11 531 LEU C O 1
ATOM 9601 N N . LYS C 1 512 ? -40.817 15.170 33.540 1.00 37.85 532 LYS C N 1
ATOM 9602 C CA . LYS C 1 512 ? -41.041 15.456 32.150 1.00 37.25 532 LYS C CA 1
ATOM 9603 C C . LYS C 1 512 ? -39.719 15.799 31.447 1.00 37.96 532 LYS C C 1
ATOM 9604 O O . LYS C 1 512 ? -39.399 15.253 30.394 1.00 38.39 532 LYS C O 1
ATOM 9610 N N . TYR C 1 513 ? -38.930 16.672 32.051 1.00 38.11 533 TYR C N 1
ATOM 9611 C CA . TYR C 1 513 ? -37.926 17.361 31.289 1.00 38.33 533 TYR C CA 1
ATOM 9612 C C . TYR C 1 513 ? -36.472 17.035 31.587 1.00 38.84 533 TYR C C 1
ATOM 9613 O O . TYR C 1 513 ? -35.633 17.542 30.890 1.00 39.77 533 TYR C O 1
ATOM 9622 N N . ASN C 1 514 ? -36.137 16.214 32.571 1.00 39.11 534 ASN C N 1
ATOM 9623 C CA . ASN C 1 514 ? -34.720 16.059 32.899 1.00 39.67 534 ASN C CA 1
ATOM 9624 C C . ASN C 1 514 ? -33.948 15.168 31.947 1.00 40.76 534 ASN C C 1
ATOM 9625 O O . ASN C 1 514 ? -32.710 15.155 31.963 1.00 41.39 534 ASN C O 1
ATOM 9630 N N . ARG C 1 515 ? -34.679 14.377 31.169 1.00 41.29 535 ARG C N 1
ATOM 9631 C CA . ARG C 1 515 ? -34.090 13.539 30.138 1.00 41.55 535 ARG C CA 1
ATOM 9632 C C . ARG C 1 515 ? -34.414 14.205 28.797 1.00 42.50 535 ARG C C 1
ATOM 9633 O O . ARG C 1 515 ? -35.579 14.295 28.388 1.00 42.02 535 ARG C O 1
ATOM 9641 N N . GLN C 1 516 ? -33.374 14.695 28.129 1.00 43.84 536 GLN C N 1
ATOM 9642 C CA . GLN C 1 516 ? -33.562 15.524 26.932 1.00 45.43 536 GLN C CA 1
ATOM 9643 C C . GLN C 1 516 ? -33.462 14.768 25.600 1.00 44.97 536 GLN C C 1
ATOM 9644 O O . GLN C 1 516 ? -33.773 15.340 24.547 1.00 47.08 536 GLN C O 1
ATOM 9650 N N . GLU C 1 517 ? -33.060 13.503 25.636 1.00 43.96 537 GLU C N 1
ATOM 9651 C CA . GLU C 1 517 ? -32.961 12.658 24.442 1.00 43.44 537 GLU C CA 1
ATOM 9652 C C . GLU C 1 517 ? -34.273 11.904 24.197 1.00 42.60 537 GLU C C 1
ATOM 9653 O O . GLU C 1 517 ? -35.175 12.011 25.022 1.00 42.79 537 GLU C O 1
ATOM 9659 N N . THR C 1 518 ? -34.415 11.173 23.085 1.00 40.60 538 THR C N 1
ATOM 9660 C CA . THR C 1 518 ? -35.697 10.560 22.795 1.00 38.62 538 THR C CA 1
ATOM 9661 C C . THR C 1 518 ? -35.746 9.089 23.165 1.00 37.21 538 THR C C 1
ATOM 9662 O O . THR C 1 518 ? -36.526 8.704 24.043 1.00 37.93 538 THR C O 1
ATOM 9666 N N . ILE C 1 519 ? -34.945 8.249 22.519 1.00 34.98 539 ILE C N 1
ATOM 9667 C CA . ILE C 1 519 ? -35.020 6.813 22.772 1.00 32.63 539 ILE C CA 1
ATOM 9668 C C . ILE C 1 519 ? -33.685 6.161 23.155 1.00 31.89 539 ILE C C 1
ATOM 9669 O O . ILE C 1 519 ? -33.644 5.263 23.986 1.00 31.07 539 ILE C O 1
ATOM 9674 N N . ALA C 1 520 ? -32.598 6.574 22.526 1.00 32.16 540 ALA C N 1
ATOM 9675 C CA . ALA C 1 520 ? -31.282 6.071 22.920 1.00 32.47 540 ALA C CA 1
ATOM 9676 C C . ALA C 1 520 ? -30.770 7.073 23.975 1.00 32.39 540 ALA C C 1
ATOM 9677 O O . ALA C 1 520 ? -30.590 8.256 23.700 1.00 31.27 540 ALA C O 1
ATOM 9679 N N . LEU C 1 521 ? -30.619 6.603 25.212 1.00 33.06 541 LEU C N 1
ATOM 9680 C CA . LEU C 1 521 ? -30.356 7.524 26.335 1.00 34.08 541 LEU C CA 1
ATOM 9681 C C . LEU C 1 521 ? -28.867 7.446 26.761 1.00 35.28 541 LEU C C 1
ATOM 9682 O O . LEU C 1 521 ? -28.310 6.336 26.866 1.00 34.49 541 LEU C O 1
ATOM 9687 N N . SER C 1 522 ? -28.209 8.594 26.952 1.00 36.73 542 SER C N 1
ATOM 9688 C CA . SER C 1 522 ? -26.784 8.520 27.363 1.00 38.89 542 SER C CA 1
ATOM 9689 C C . SER C 1 522 ? -26.704 8.374 28.887 1.00 39.53 542 SER C C 1
ATOM 9690 O O . SER C 1 522 ? -27.450 9.041 29.590 1.00 39.15 542 SER C O 1
ATOM 9693 N N . SER C 1 523 ? -25.862 7.473 29.389 1.00 41.72 543 SER C N 1
ATOM 9694 C CA . SER C 1 523 ? -25.785 7.216 30.850 1.00 44.38 543 SER C CA 1
ATOM 9695 C C . SER C 1 523 ? -25.238 8.425 31.615 1.00 45.88 543 SER C C 1
ATOM 9696 O O . SER C 1 523 ? -24.064 8.774 31.446 1.00 47.44 543 SER C O 1
ATOM 9699 N N . SER D 1 7 ? -51.206 24.136 -28.051 1.00 69.08 27 SER D N 1
ATOM 9700 C CA . SER D 1 7 ? -52.660 23.832 -27.869 1.00 68.98 27 SER D CA 1
ATOM 9701 C C . SER D 1 7 ? -52.915 22.605 -26.972 1.00 68.84 27 SER D C 1
ATOM 9702 O O . SER D 1 7 ? -52.606 21.475 -27.385 1.00 68.90 27 SER D O 1
ATOM 9705 N N . PRO D 1 8 ? -53.483 22.825 -25.752 1.00 68.37 28 PRO D N 1
ATOM 9706 C CA . PRO D 1 8 ? -53.669 21.787 -24.709 1.00 67.30 28 PRO D CA 1
ATOM 9707 C C . PRO D 1 8 ? -54.320 20.504 -25.217 1.00 66.27 28 PRO D C 1
ATOM 9708 O O . PRO D 1 8 ? -53.809 19.410 -24.946 1.00 66.07 28 PRO D O 1
ATOM 9712 N N . GLN D 1 9 ? -55.431 20.628 -25.941 1.00 64.99 29 GLN D N 1
ATOM 9713 C CA . GLN D 1 9 ? -56.108 19.425 -26.429 1.00 63.74 29 GLN D CA 1
ATOM 9714 C C . GLN D 1 9 ? -55.256 18.637 -27.430 1.00 61.73 29 GLN D C 1
ATOM 9715 O O . GLN D 1 9 ? -55.551 17.470 -27.693 1.00 61.42 29 GLN D O 1
ATOM 9721 N N . ASN D 1 10 ? -54.193 19.268 -27.945 1.00 59.55 30 ASN D N 1
ATOM 9722 C CA . ASN D 1 10 ? -53.178 18.593 -28.769 1.00 57.35 30 ASN D CA 1
ATOM 9723 C C . ASN D 1 10 ? -51.720 18.777 -28.340 1.00 55.26 30 ASN D C 1
ATOM 9724 O O . ASN D 1 10 ? -50.830 18.734 -29.193 1.00 54.66 30 ASN D O 1
ATOM 9729 N N . GLN D 1 11 ? -51.462 18.970 -27.048 1.00 52.97 31 GLN D N 1
ATOM 9730 C CA . GLN D 1 11 ? -50.100 19.174 -26.543 1.00 51.12 31 GLN D CA 1
ATOM 9731 C C . GLN D 1 11 ? -49.081 18.048 -26.838 1.00 49.35 31 GLN D C 1
ATOM 9732 O O . GLN D 1 11 ? -47.869 18.262 -26.693 1.00 49.33 31 GLN D O 1
ATOM 9738 N N . CYS D 1 12 ? -49.575 16.879 -27.245 1.00 47.56 32 CYS D N 1
ATOM 9739 C CA . CYS D 1 12 ? -48.763 15.723 -27.625 1.00 47.22 32 CYS D CA 1
ATOM 9740 C C . CYS D 1 12 ? -48.842 15.300 -29.100 1.00 46.91 32 CYS D C 1
ATOM 9741 O O . CYS D 1 12 ? -48.554 14.158 -29.455 1.00 46.49 32 CYS D O 1
ATOM 9744 N N . GLN D 1 13 ? -49.221 16.227 -29.961 1.00 47.11 33 GLN D N 1
ATOM 9745 C CA . GLN D 1 13 ? -49.119 15.974 -31.378 1.00 48.37 33 GLN D CA 1
ATOM 9746 C C . GLN D 1 13 ? -47.817 16.636 -31.754 1.00 48.51 33 GLN D C 1
ATOM 9747 O O . GLN D 1 13 ? -47.815 17.745 -32.274 1.00 48.40 33 GLN D O 1
ATOM 9753 N N . LEU D 1 14 ? -46.725 15.950 -31.439 1.00 48.77 34 LEU D N 1
ATOM 9754 C CA . LEU D 1 14 ? -45.395 16.509 -31.531 1.00 49.31 34 LEU D CA 1
ATOM 9755 C C . LEU D 1 14 ? -44.854 16.146 -32.877 1.00 50.27 34 LEU D C 1
ATOM 9756 O O . LEU D 1 14 ? -45.114 15.046 -33.375 1.00 50.30 34 LEU D O 1
ATOM 9761 N N . ASN D 1 15 ? -44.082 17.050 -33.455 1.00 51.46 35 ASN D N 1
ATOM 9762 C CA . ASN D 1 15 ? -43.579 16.816 -34.796 1.00 53.28 35 ASN D CA 1
ATOM 9763 C C . ASN D 1 15 ? -42.116 16.397 -34.860 1.00 53.23 35 ASN D C 1
ATOM 9764 O O . ASN D 1 15 ? -41.760 15.571 -35.724 1.00 54.69 35 ASN D O 1
ATOM 9769 N N . GLN D 1 16 ? -41.264 16.935 -33.995 1.00 51.98 36 GLN D N 1
ATOM 9770 C CA . GLN D 1 16 ? -39.863 16.523 -34.070 1.00 52.31 36 GLN D CA 1
ATOM 9771 C C . GLN D 1 16 ? -39.124 16.724 -32.757 1.00 51.30 36 GLN D C 1
ATOM 9772 O O . GLN D 1 16 ? -38.877 17.841 -32.307 1.00 51.55 36 GLN D O 1
ATOM 9778 N N . LEU D 1 17 ? -38.760 15.607 -32.159 1.00 49.65 37 LEU D N 1
ATOM 9779 C CA . LEU D 1 17 ? -38.080 15.617 -30.884 1.00 48.59 37 LEU D CA 1
ATOM 9780 C C . LEU D 1 17 ? -36.569 15.714 -31.075 1.00 48.09 37 LEU D C 1
ATOM 9781 O O . LEU D 1 17 ? -36.027 15.205 -32.044 1.00 47.83 37 LEU D O 1
ATOM 9786 N N . GLN D 1 18 ? -35.875 16.341 -30.132 1.00 47.88 38 GLN D N 1
ATOM 9787 C CA . GLN D 1 18 ? -34.439 16.129 -30.021 1.00 47.77 38 GLN D CA 1
ATOM 9788 C C . GLN D 1 18 ? -33.986 15.842 -28.600 1.00 45.67 38 GLN D C 1
ATOM 9789 O O . GLN D 1 18 ? -34.678 16.140 -27.645 1.00 45.55 38 GLN D O 1
ATOM 9795 N N . ALA D 1 19 ? -32.812 15.241 -28.492 1.00 43.69 39 ALA D N 1
ATOM 9796 C CA . ALA D 1 19 ? -32.121 15.086 -27.228 1.00 42.54 39 ALA D CA 1
ATOM 9797 C C . ALA D 1 19 ? -31.203 16.284 -27.091 1.00 41.49 39 ALA D C 1
ATOM 9798 O O . ALA D 1 19 ? -30.443 16.539 -27.994 1.00 41.83 39 ALA D O 1
ATOM 9800 N N . ARG D 1 20 ? -31.239 17.004 -25.979 1.00 40.81 40 ARG D N 1
ATOM 9801 C CA . ARG D 1 20 ? -30.338 18.128 -25.798 1.00 40.51 40 ARG D CA 1
ATOM 9802 C C . ARG D 1 20 ? -29.883 18.402 -24.357 1.00 40.50 40 ARG D C 1
ATOM 9803 O O . ARG D 1 20 ? -30.540 18.021 -23.408 1.00 40.44 40 ARG D O 1
ATOM 9811 N N . GLU D 1 21 ? -28.750 19.076 -24.216 1.00 40.83 41 GLU D N 1
ATOM 9812 C CA . GLU D 1 21 ? -28.276 19.506 -22.918 1.00 41.63 41 GLU D CA 1
ATOM 9813 C C . GLU D 1 21 ? -29.143 20.622 -22.428 1.00 40.39 41 GLU D C 1
ATOM 9814 O O . GLU D 1 21 ? -29.974 21.119 -23.174 1.00 41.10 41 GLU D O 1
ATOM 9820 N N . PRO D 1 22 ? -28.989 21.011 -21.165 1.00 39.48 42 PRO D N 1
ATOM 9821 C CA . PRO D 1 22 ? -29.896 22.044 -20.653 1.00 39.61 42 PRO D CA 1
ATOM 9822 C C . PRO D 1 22 ? -29.792 23.397 -21.374 1.00 40.07 42 PRO D C 1
ATOM 9823 O O . PRO D 1 22 ? -28.737 23.722 -21.910 1.00 40.84 42 PRO D O 1
ATOM 9827 N N . ASP D 1 23 ? -30.862 24.174 -21.359 1.00 39.91 43 ASP D N 1
ATOM 9828 C CA . ASP D 1 23 ? -30.919 25.446 -22.036 1.00 40.71 43 ASP D CA 1
ATOM 9829 C C . ASP D 1 23 ? -30.429 26.620 -21.193 1.00 41.59 43 ASP D C 1
ATOM 9830 O O . ASP D 1 23 ? -30.065 27.645 -21.738 1.00 42.04 43 ASP D O 1
ATOM 9835 N N . ASN D 1 24 ? -30.453 26.544 -19.873 1.00 42.04 44 ASN D N 1
ATOM 9836 C CA . ASN D 1 24 ? -29.989 27.688 -19.101 1.00 42.78 44 ASN D CA 1
ATOM 9837 C C . ASN D 1 24 ? -29.050 27.255 -18.026 1.00 42.48 44 ASN D C 1
ATOM 9838 O O . ASN D 1 24 ? -28.939 26.060 -17.720 1.00 43.06 44 ASN D O 1
ATOM 9843 N N . ARG D 1 25 ? -28.388 28.235 -17.437 1.00 41.59 45 ARG D N 1
ATOM 9844 C CA . ARG D 1 25 ? -27.445 27.938 -16.403 1.00 42.07 45 ARG D CA 1
ATOM 9845 C C . ARG D 1 25 ? -27.350 29.105 -15.443 1.00 42.74 45 ARG D C 1
ATOM 9846 O O . ARG D 1 25 ? -27.194 30.242 -15.857 1.00 43.58 45 ARG D O 1
ATOM 9854 N N . ILE D 1 26 ? -27.503 28.801 -14.162 1.00 43.63 46 ILE D N 1
ATOM 9855 C CA . ILE D 1 26 ? -27.457 29.760 -13.059 1.00 44.19 46 ILE D CA 1
ATOM 9856 C C . ILE D 1 26 ? -26.179 29.436 -12.274 1.00 44.46 46 ILE D C 1
ATOM 9857 O O . ILE D 1 26 ? -25.844 28.253 -12.092 1.00 44.58 46 ILE D O 1
ATOM 9862 N N . GLN D 1 27 ? -25.472 30.485 -11.849 1.00 43.95 47 GLN D N 1
ATOM 9863 C CA . GLN D 1 27 ? -24.240 30.375 -11.070 1.00 43.87 47 GLN D CA 1
ATOM 9864 C C . GLN D 1 27 ? -24.533 30.861 -9.689 1.00 43.34 47 GLN D C 1
ATOM 9865 O O . GLN D 1 27 ? -25.374 31.748 -9.480 1.00 42.34 47 GLN D O 1
ATOM 9871 N N . ALA D 1 28 ? -23.815 30.273 -8.746 1.00 43.30 48 ALA D N 1
ATOM 9872 C CA . ALA D 1 28 ? -23.952 30.660 -7.355 1.00 44.20 48 ALA D CA 1
ATOM 9873 C C . ALA D 1 28 ? -22.552 30.593 -6.812 1.00 44.39 48 ALA D C 1
ATOM 9874 O O . ALA D 1 28 ? -21.653 30.066 -7.474 1.00 45.15 48 ALA D O 1
ATOM 9876 N N . GLU D 1 29 ? -22.369 31.087 -5.596 1.00 44.61 49 GLU D N 1
ATOM 9877 C CA . GLU D 1 29 ? -21.090 30.958 -4.887 1.00 44.13 49 GLU D CA 1
ATOM 9878 C C . GLU D 1 29 ? -20.442 29.589 -4.974 1.00 43.33 49 GLU D C 1
ATOM 9879 O O . GLU D 1 29 ? -19.237 29.510 -5.232 1.00 42.65 49 GLU D O 1
ATOM 9885 N N . ALA D 1 30 ? -21.206 28.507 -4.763 1.00 42.74 50 ALA D N 1
ATOM 9886 C CA . ALA D 1 30 ? -20.570 27.174 -4.568 1.00 42.23 50 ALA D CA 1
ATOM 9887 C C . ALA D 1 30 ? -21.156 26.047 -5.408 1.00 42.27 50 ALA D C 1
ATOM 9888 O O . ALA D 1 30 ? -20.927 24.848 -5.144 1.00 42.98 50 ALA D O 1
ATOM 9890 N N . GLY D 1 31 ? -21.891 26.447 -6.441 1.00 41.36 51 GLY D N 1
ATOM 9891 C CA . GLY D 1 31 ? -22.167 25.549 -7.538 1.00 40.20 51 GLY D CA 1
ATOM 9892 C C . GLY D 1 31 ? -23.068 26.228 -8.532 1.00 39.99 51 GLY D C 1
ATOM 9893 O O . GLY D 1 31 ? -23.199 27.452 -8.545 1.00 38.65 51 GLY D O 1
ATOM 9894 N N . GLN D 1 32 ? -23.708 25.411 -9.360 1.00 40.68 52 GLN D N 1
ATOM 9895 C CA . GLN D 1 32 ? -24.534 25.933 -10.437 1.00 41.84 52 GLN D CA 1
ATOM 9896 C C . GLN D 1 32 ? -25.779 25.091 -10.694 1.00 40.98 52 GLN D C 1
ATOM 9897 O O . GLN D 1 32 ? -25.789 23.867 -10.512 1.00 40.79 52 GLN D O 1
ATOM 9903 N N . ILE D 1 33 ? -26.823 25.760 -11.152 1.00 40.31 53 ILE D N 1
ATOM 9904 C CA . ILE D 1 33 ? -28.048 25.073 -11.548 1.00 40.26 53 ILE D CA 1
ATOM 9905 C C . ILE D 1 33 ? -28.368 25.292 -13.032 1.00 40.12 53 ILE D C 1
ATOM 9906 O O . ILE D 1 33 ? -28.588 26.430 -13.470 1.00 39.83 53 ILE D O 1
ATOM 9911 N N . GLU D 1 34 ? -28.386 24.186 -13.777 1.00 39.71 54 GLU D N 1
ATOM 9912 C CA . GLU D 1 34 ? -28.712 24.150 -15.200 1.00 39.80 54 GLU D CA 1
ATOM 9913 C C . GLU D 1 34 ? -30.144 23.662 -15.420 1.00 39.76 54 GLU D C 1
ATOM 9914 O O . GLU D 1 34 ? -30.417 22.507 -15.121 1.00 40.83 54 GLU D O 1
ATOM 9920 N N . THR D 1 35 ? -31.049 24.481 -15.952 1.00 39.63 55 THR D N 1
ATOM 9921 C CA . THR D 1 35 ? -32.411 24.008 -16.225 1.00 39.46 55 THR D CA 1
ATOM 9922 C C . THR D 1 35 ? -32.708 23.709 -17.699 1.00 38.97 55 THR D C 1
ATOM 9923 O O . THR D 1 35 ? -32.221 24.379 -18.576 1.00 40.52 55 THR D O 1
ATOM 9927 N N . TRP D 1 36 ? -33.513 22.699 -17.991 1.00 37.67 56 TRP D N 1
ATOM 9928 C CA . TRP D 1 36 ? -34.130 22.621 -19.293 1.00 35.96 56 TRP D CA 1
ATOM 9929 C C . TRP D 1 36 ? -35.400 23.438 -19.241 1.00 37.80 56 TRP D C 1
ATOM 9930 O O . TRP D 1 36 ? -36.038 23.611 -18.213 1.00 38.17 56 TRP D O 1
ATOM 9941 N N . ASN D 1 37 ? -35.761 23.955 -20.390 1.00 39.43 57 ASN D N 1
ATOM 9942 C CA . ASN D 1 37 ? -36.842 24.874 -20.533 1.00 41.16 57 ASN D CA 1
ATOM 9943 C C . ASN D 1 37 ? -38.114 24.036 -20.550 1.00 41.09 57 ASN D C 1
ATOM 9944 O O . ASN D 1 37 ? -38.267 23.149 -21.404 1.00 40.19 57 ASN D O 1
ATOM 9949 N N . PHE D 1 38 ? -39.007 24.294 -19.591 1.00 41.28 58 PHE D N 1
ATOM 9950 C CA . PHE D 1 38 ? -40.152 23.407 -19.353 1.00 41.80 58 PHE D CA 1
ATOM 9951 C C . PHE D 1 38 ? -41.256 23.660 -20.349 1.00 41.23 58 PHE D C 1
ATOM 9952 O O . PHE D 1 38 ? -42.129 22.846 -20.518 1.00 40.46 58 PHE D O 1
ATOM 9960 N N . ASN D 1 39 ? -41.237 24.782 -21.032 1.00 42.20 59 ASN D N 1
ATOM 9961 C CA . ASN D 1 39 ? -42.236 24.913 -22.079 1.00 43.80 59 ASN D CA 1
ATOM 9962 C C . ASN D 1 39 ? -41.788 24.535 -23.476 1.00 43.05 59 ASN D C 1
ATOM 9963 O O . ASN D 1 39 ? -42.402 24.979 -24.414 1.00 44.40 59 ASN D O 1
ATOM 9968 N N . GLN D 1 40 ? -40.751 23.721 -23.634 1.00 42.08 60 GLN D N 1
ATOM 9969 C CA . GLN D 1 40 ? -40.639 22.928 -24.844 1.00 42.20 60 GLN D CA 1
ATOM 9970 C C . GLN D 1 40 ? -41.930 22.100 -25.011 1.00 41.20 60 GLN D C 1
ATOM 9971 O O . GLN D 1 40 ? -42.487 21.614 -24.041 1.00 41.20 60 GLN D O 1
ATOM 9977 N N . GLY D 1 41 ? -42.381 21.926 -26.244 1.00 40.19 61 GLY D N 1
ATOM 9978 C CA . GLY D 1 41 ? -43.522 21.085 -26.576 1.00 39.21 61 GLY D CA 1
ATOM 9979 C C . GLY D 1 41 ? -43.428 19.707 -25.936 1.00 38.40 61 GLY D C 1
ATOM 9980 O O . GLY D 1 41 ? -44.448 19.158 -25.533 1.00 38.47 61 GLY D O 1
ATOM 9981 N N . ASP D 1 42 ? -42.229 19.128 -25.828 1.00 37.36 62 ASP D N 1
ATOM 9982 C CA . ASP D 1 42 ? -42.121 17.737 -25.329 1.00 36.66 62 ASP D CA 1
ATOM 9983 C C . ASP D 1 42 ? -42.192 17.586 -23.782 1.00 36.21 62 ASP D C 1
ATOM 9984 O O . ASP D 1 42 ? -42.829 16.663 -23.273 1.00 35.60 62 ASP D O 1
ATOM 9989 N N . PHE D 1 43 ? -41.573 18.520 -23.066 1.00 35.39 63 PHE D N 1
ATOM 9990 C CA . PHE D 1 43 ? -41.718 18.660 -21.637 1.00 35.64 63 PHE D CA 1
ATOM 9991 C C . PHE D 1 43 ? -43.159 19.008 -21.302 1.00 35.88 63 PHE D C 1
ATOM 9992 O O . PHE D 1 43 ? -43.661 18.558 -20.292 1.00 36.88 63 PHE D O 1
ATOM 10000 N N . GLN D 1 44 ? -43.849 19.791 -22.113 1.00 36.03 64 GLN D N 1
ATOM 10001 C CA . GLN D 1 44 ? -45.245 20.114 -21.803 1.00 36.71 64 GLN D CA 1
ATOM 10002 C C . GLN D 1 44 ? -46.129 18.855 -21.941 1.00 36.27 64 GLN D C 1
ATOM 10003 O O . GLN D 1 44 ? -47.029 18.610 -21.164 1.00 36.23 64 GLN D O 1
ATOM 10009 N N . CYS D 1 45 ? -45.851 18.058 -22.958 1.00 35.66 65 CYS D N 1
ATOM 10010 C CA . CYS D 1 45 ? -46.571 16.844 -23.220 1.00 35.90 65 CYS D CA 1
ATOM 10011 C C . CYS D 1 45 ? -46.322 15.804 -22.101 1.00 35.49 65 CYS D C 1
ATOM 10012 O O . CYS D 1 45 ? -47.249 15.147 -21.666 1.00 35.24 65 CYS D O 1
ATOM 10015 N N . ALA D 1 46 ? -45.078 15.652 -21.632 1.00 34.62 66 ALA D N 1
ATOM 10016 C CA . ALA D 1 46 ? -44.785 14.750 -20.517 1.00 33.27 66 ALA D CA 1
ATOM 10017 C C . ALA D 1 46 ? -45.320 15.259 -19.158 1.00 32.27 66 ALA D C 1
ATOM 10018 O O . ALA D 1 46 ? -45.613 14.460 -18.275 1.00 32.09 66 ALA D O 1
ATOM 10020 N N . GLY D 1 47 ? -45.449 16.578 -19.015 1.00 31.92 67 GLY D N 1
ATOM 10021 C CA . GLY D 1 47 ? -45.874 17.234 -17.765 1.00 30.76 67 GLY D CA 1
ATOM 10022 C C . GLY D 1 47 ? -44.720 17.211 -16.781 1.00 30.80 67 GLY D C 1
ATOM 10023 O O . GLY D 1 47 ? -44.919 17.088 -15.572 1.00 30.65 67 GLY D O 1
ATOM 10024 N N . VAL D 1 48 ? -43.504 17.317 -17.316 1.00 30.59 68 VAL D N 1
ATOM 10025 C CA . VAL D 1 48 ? -42.268 17.193 -16.553 1.00 30.31 68 VAL D CA 1
ATOM 10026 C C . VAL D 1 48 ? -41.433 18.480 -16.659 1.00 30.63 68 VAL D C 1
ATOM 10027 O O . VAL D 1 48 ? -41.553 19.225 -17.643 1.00 31.70 68 VAL D O 1
ATOM 10031 N N . ALA D 1 49 ? -40.620 18.765 -15.639 1.00 29.85 69 ALA D N 1
ATOM 10032 C CA . ALA D 1 49 ? -39.558 19.788 -15.713 1.00 29.12 69 ALA D CA 1
ATOM 10033 C C . ALA D 1 49 ? -38.237 19.142 -15.208 1.00 30.10 69 ALA D C 1
ATOM 10034 O O . ALA D 1 49 ? -38.252 18.265 -14.343 1.00 30.19 69 ALA D O 1
ATOM 10036 N N . ALA D 1 50 ? -37.091 19.537 -15.752 1.00 30.61 70 ALA D N 1
ATOM 10037 C CA . ALA D 1 50 ? -35.834 18.900 -15.377 1.00 30.73 70 ALA D CA 1
ATOM 10038 C C . ALA D 1 50 ? -34.762 19.946 -15.148 1.00 31.76 70 ALA D C 1
ATOM 10039 O O . ALA D 1 50 ? -34.750 21.006 -15.776 1.00 32.66 70 ALA D O 1
ATOM 10041 N N . SER D 1 51 ? -33.871 19.683 -14.205 1.00 31.74 71 SER D N 1
ATOM 10042 C CA . SER D 1 51 ? -32.827 20.628 -13.933 1.00 31.98 71 SER D CA 1
ATOM 10043 C C . SER D 1 51 ? -31.603 19.797 -13.539 1.00 32.69 71 SER D C 1
ATOM 10044 O O . SER D 1 51 ? -31.746 18.609 -13.287 1.00 32.35 71 SER D O 1
ATOM 10047 N N . ARG D 1 52 ? -30.400 20.379 -13.547 1.00 33.06 72 ARG D N 1
ATOM 10048 C CA . ARG D 1 52 ? -29.192 19.602 -13.192 1.00 33.53 72 ARG D CA 1
ATOM 10049 C C . ARG D 1 52 ? -28.401 20.485 -12.220 1.00 34.10 72 ARG D C 1
ATOM 10050 O O . ARG D 1 52 ? -28.152 21.655 -12.535 1.00 34.60 72 ARG D O 1
ATOM 10058 N N . ILE D 1 53 ? -28.093 19.991 -11.019 1.00 33.99 73 ILE D N 1
ATOM 10059 C CA . ILE D 1 53 ? -27.408 20.825 -10.017 1.00 34.87 73 ILE D CA 1
ATOM 10060 C C . ILE D 1 53 ? -25.973 20.319 -9.898 1.00 34.82 73 ILE D C 1
ATOM 10061 O O . ILE D 1 53 ? -25.722 19.116 -9.962 1.00 34.84 73 ILE D O 1
ATOM 10066 N N . THR D 1 54 ? -25.011 21.217 -9.794 1.00 35.89 74 THR D N 1
ATOM 10067 C CA . THR D 1 54 ? -23.677 20.732 -9.429 1.00 37.73 74 THR D CA 1
ATOM 10068 C C . THR D 1 54 ? -23.212 21.519 -8.194 1.00 37.91 74 THR D C 1
ATOM 10069 O O . THR D 1 54 ? -23.340 22.759 -8.135 1.00 36.91 74 THR D O 1
ATOM 10073 N N . ILE D 1 55 ? -22.744 20.767 -7.196 1.00 38.11 75 ILE D N 1
ATOM 10074 C CA . ILE D 1 55 ? -22.431 21.344 -5.893 1.00 38.50 75 ILE D CA 1
ATOM 10075 C C . ILE D 1 55 ? -20.968 21.042 -5.680 1.00 39.31 75 ILE D C 1
ATOM 10076 O O . ILE D 1 55 ? -20.538 19.873 -5.753 1.00 37.54 75 ILE D O 1
ATOM 10081 N N . GLN D 1 56 ? -20.227 22.116 -5.434 1.00 40.70 76 GLN D N 1
ATOM 10082 C CA . GLN D 1 56 ? -18.789 21.994 -5.278 1.00 43.53 76 GLN D CA 1
ATOM 10083 C C . GLN D 1 56 ? -18.481 21.528 -3.862 1.00 44.07 76 GLN D C 1
ATOM 10084 O O . GLN D 1 56 ? -19.325 21.709 -2.970 1.00 44.33 76 GLN D O 1
ATOM 10090 N N . ARG D 1 57 ? -17.305 20.910 -3.691 1.00 44.13 77 ARG D N 1
ATOM 10091 C CA . ARG D 1 57 ? -16.736 20.593 -2.394 1.00 45.15 77 ARG D CA 1
ATOM 10092 C C . ARG D 1 57 ? -17.167 21.714 -1.438 1.00 44.10 77 ARG D C 1
ATOM 10093 O O . ARG D 1 57 ? -17.134 22.875 -1.801 1.00 44.53 77 ARG D O 1
ATOM 10101 N N . ASN D 1 58 ? -17.646 21.346 -0.252 1.00 43.59 78 ASN D N 1
ATOM 10102 C CA . ASN D 1 58 ? -18.251 22.246 0.760 1.00 42.52 78 ASN D CA 1
ATOM 10103 C C . ASN D 1 58 ? -19.424 23.146 0.415 1.00 40.58 78 ASN D C 1
ATOM 10104 O O . ASN D 1 58 ? -19.711 24.134 1.112 1.00 39.52 78 ASN D O 1
ATOM 10109 N N . GLY D 1 59 ? -20.122 22.799 -0.654 1.00 39.41 79 GLY D N 1
ATOM 10110 C CA . GLY D 1 59 ? -21.294 23.594 -1.017 1.00 37.92 79 GLY D CA 1
ATOM 10111 C C . GLY D 1 59 ? -22.542 23.142 -0.306 1.00 37.01 79 GLY D C 1
ATOM 10112 O O . GLY D 1 59 ? -22.793 21.947 -0.128 1.00 36.46 79 GLY D O 1
ATOM 10113 N N . LEU D 1 60 ? -23.336 24.115 0.087 1.00 36.35 80 LEU D N 1
ATOM 10114 C CA . LEU D 1 60 ? -24.591 23.834 0.707 1.00 36.25 80 LEU D CA 1
ATOM 10115 C C . LEU D 1 60 ? -25.706 24.339 -0.197 1.00 36.17 80 LEU D C 1
ATOM 10116 O O . LEU D 1 60 ? -25.823 25.539 -0.402 1.00 36.17 80 LEU D O 1
ATOM 10121 N N . HIS D 1 61 ? -26.522 23.436 -0.754 1.00 35.93 81 HIS D N 1
ATOM 10122 C CA . HIS D 1 61 ? -27.706 23.871 -1.482 1.00 34.77 81 HIS D CA 1
ATOM 10123 C C . HIS D 1 61 ? -28.766 24.173 -0.448 1.00 34.57 81 HIS D C 1
ATOM 10124 O O . HIS D 1 61 ? -29.171 23.293 0.328 1.00 34.40 81 HIS D O 1
ATOM 10131 N N . LEU D 1 62 ? -29.198 25.429 -0.448 1.00 34.22 82 LEU D N 1
ATOM 10132 C CA . LEU D 1 62 ? -30.062 26.007 0.569 1.00 34.01 82 LEU D CA 1
ATOM 10133 C C . LEU D 1 62 ? -31.474 25.413 0.585 1.00 34.81 82 LEU D C 1
ATOM 10134 O O . LEU D 1 62 ? -31.976 24.990 -0.451 1.00 34.72 82 LEU D O 1
ATOM 10139 N N . PRO D 1 63 ? -32.113 25.363 1.772 1.00 34.62 83 PRO D N 1
ATOM 10140 C CA . PRO D 1 63 ? -33.458 24.819 1.889 1.00 34.46 83 PRO D CA 1
ATOM 10141 C C . PRO D 1 63 ? -34.559 25.442 1.009 1.00 33.86 83 PRO D C 1
ATOM 10142 O O . PRO D 1 63 ? -34.741 26.658 1.001 1.00 32.99 83 PRO D O 1
ATOM 10146 N N . SER D 1 64 ? -35.294 24.575 0.305 1.00 33.07 84 SER D N 1
ATOM 10147 C CA . SER D 1 64 ? -36.433 24.990 -0.512 1.00 32.44 84 SER D CA 1
ATOM 10148 C C . SER D 1 64 ? -37.385 23.825 -0.714 1.00 31.38 84 SER D C 1
ATOM 10149 O O . SER D 1 64 ? -37.020 22.685 -0.476 1.00 30.93 84 SER D O 1
ATOM 10152 N N . TYR D 1 65 ? -38.593 24.109 -1.188 1.00 30.91 85 TYR D N 1
ATOM 10153 C CA . TYR D 1 65 ? -39.535 23.060 -1.557 1.00 30.19 85 TYR D CA 1
ATOM 10154 C C . TYR D 1 65 ? -40.178 23.419 -2.866 1.00 31.11 85 TYR D C 1
ATOM 10155 O O . TYR D 1 65 ? -40.157 24.593 -3.260 1.00 32.40 85 TYR D O 1
ATOM 10164 N N . SER D 1 66 ? -40.807 22.443 -3.519 1.00 31.13 86 SER D N 1
ATOM 10165 C CA . SER D 1 66 ? -41.450 22.710 -4.797 1.00 31.33 86 SER D CA 1
ATOM 10166 C C . SER D 1 66 ? -42.933 22.356 -4.806 1.00 31.25 86 SER D C 1
ATOM 10167 O O . SER D 1 66 ? -43.362 21.541 -4.001 1.00 32.91 86 SER D O 1
ATOM 10170 N N . ASN D 1 67 ? -43.708 22.933 -5.723 1.00 30.32 87 ASN D N 1
ATOM 10171 C CA . ASN D 1 67 ? -45.110 22.548 -5.941 1.00 29.55 87 ASN D CA 1
ATOM 10172 C C . ASN D 1 67 ? -45.220 21.177 -6.629 1.00 28.90 87 ASN D C 1
ATOM 10173 O O . ASN D 1 67 ? -46.292 20.617 -6.740 1.00 28.53 87 ASN D O 1
ATOM 10178 N N . ALA D 1 68 ? -44.108 20.632 -7.103 1.00 28.40 88 ALA D N 1
ATOM 10179 C CA . ALA D 1 68 ? -44.180 19.387 -7.832 1.00 27.69 88 ALA D CA 1
ATOM 10180 C C . ALA D 1 68 ? -43.332 18.338 -7.143 1.00 26.95 88 ALA D C 1
ATOM 10181 O O . ALA D 1 68 ? -42.232 18.643 -6.653 1.00 26.89 88 ALA D O 1
ATOM 10183 N N . PRO D 1 69 ? -43.828 17.092 -7.112 1.00 26.04 89 PRO D N 1
ATOM 10184 C CA . PRO D 1 69 ? -42.964 16.008 -6.629 1.00 25.97 89 PRO D CA 1
ATOM 10185 C C . PRO D 1 69 ? -41.728 15.846 -7.516 1.00 27.38 89 PRO D C 1
ATOM 10186 O O . PRO D 1 69 ? -41.805 15.989 -8.744 1.00 27.48 89 PRO D O 1
ATOM 10190 N N . GLN D 1 70 ? -40.588 15.501 -6.925 1.00 28.08 90 GLN D N 1
ATOM 10191 C CA . GLN D 1 70 ? -39.454 15.196 -7.740 1.00 28.61 90 GLN D CA 1
ATOM 10192 C C . GLN D 1 70 ? -38.770 13.911 -7.368 1.00 29.38 90 GLN D C 1
ATOM 10193 O O . GLN D 1 70 ? -38.798 13.523 -6.230 1.00 30.29 90 GLN D O 1
ATOM 10199 N N . LEU D 1 71 ? -38.191 13.233 -8.359 1.00 30.24 91 LEU D N 1
ATOM 10200 C CA . LEU D 1 71 ? -37.142 12.244 -8.139 1.00 29.94 91 LEU D CA 1
ATOM 10201 C C . LEU D 1 71 ? -35.791 12.902 -8.459 1.00 30.68 91 LEU D C 1
ATOM 10202 O O . LEU D 1 71 ? -35.621 13.544 -9.492 1.00 31.24 91 LEU D O 1
ATOM 10207 N N . ILE D 1 72 ? -34.819 12.761 -7.568 1.00 30.21 92 ILE D N 1
ATOM 10208 C CA . ILE D 1 72 ? -33.482 13.244 -7.835 1.00 29.09 92 ILE D CA 1
ATOM 10209 C C . ILE D 1 72 ? -32.549 12.072 -8.097 1.00 29.77 92 ILE D C 1
ATOM 10210 O O . ILE D 1 72 ? -32.513 11.133 -7.313 1.00 30.14 92 ILE D O 1
ATOM 10215 N N . TYR D 1 73 ? -31.820 12.085 -9.211 1.00 29.87 93 TYR D N 1
ATOM 10216 C CA . TYR D 1 73 ? -30.822 11.052 -9.437 1.00 30.05 93 TYR D CA 1
ATOM 10217 C C . TYR D 1 73 ? -29.401 11.597 -9.240 1.00 30.75 93 TYR D C 1
ATOM 10218 O O . TYR D 1 73 ? -29.041 12.586 -9.834 1.00 31.52 93 TYR D O 1
ATOM 10227 N N . ILE D 1 74 ? -28.593 10.948 -8.406 1.00 31.47 94 ILE D N 1
ATOM 10228 C CA . ILE D 1 74 ? -27.234 11.433 -8.132 1.00 30.82 94 ILE D CA 1
ATOM 10229 C C . ILE D 1 74 ? -26.290 10.878 -9.168 1.00 31.98 94 ILE D C 1
ATOM 10230 O O . ILE D 1 74 ? -26.078 9.667 -9.256 1.00 32.36 94 ILE D O 1
ATOM 10235 N N . VAL D 1 75 ? -25.734 11.782 -9.967 1.00 33.49 95 VAL D N 1
ATOM 10236 C CA . VAL D 1 75 ? -24.940 11.378 -11.160 1.00 34.26 95 VAL D CA 1
ATOM 10237 C C . VAL D 1 75 ? -23.509 11.068 -10.775 1.00 34.17 95 VAL D C 1
ATOM 10238 O O . VAL D 1 75 ? -22.948 10.093 -11.225 1.00 33.04 95 VAL D O 1
ATOM 10242 N N . GLN D 1 76 ? -22.951 11.888 -9.890 1.00 35.47 96 GLN D N 1
ATOM 10243 C CA . GLN D 1 76 ? -21.649 11.592 -9.319 1.00 36.68 96 GLN D CA 1
ATOM 10244 C C . GLN D 1 76 ? -21.474 12.280 -7.983 1.00 36.50 96 GLN D C 1
ATOM 10245 O O . GLN D 1 76 ? -22.121 13.303 -7.723 1.00 36.09 96 GLN D O 1
ATOM 10251 N N . GLY D 1 77 ? -20.573 11.718 -7.166 1.00 37.03 97 GLY D N 1
ATOM 10252 C CA . GLY D 1 77 ? -20.167 12.346 -5.922 1.00 37.07 97 GLY D CA 1
ATOM 10253 C C . GLY D 1 77 ? -20.905 11.745 -4.750 1.00 37.99 97 GLY D C 1
ATOM 10254 O O . GLY D 1 77 ? -21.465 10.645 -4.829 1.00 37.01 97 GLY D O 1
ATOM 10255 N N . ARG D 1 78 ? -20.901 12.468 -3.642 1.00 38.58 98 ARG D N 1
ATOM 10256 C CA . ARG D 1 78 ? -21.393 11.896 -2.402 1.00 39.48 98 ARG D CA 1
ATOM 10257 C C . ARG D 1 78 ? -21.648 13.082 -1.528 1.00 38.61 98 ARG D C 1
ATOM 10258 O O . ARG D 1 78 ? -20.888 14.045 -1.550 1.00 40.50 98 ARG D O 1
ATOM 10266 N N . GLY D 1 79 ? -22.744 13.042 -0.796 1.00 37.28 99 GLY D N 1
ATOM 10267 C CA . GLY D 1 79 ? -23.128 14.147 0.066 1.00 34.91 99 GLY D CA 1
ATOM 10268 C C . GLY D 1 79 ? -24.156 13.716 1.092 1.00 33.38 99 GLY D C 1
ATOM 10269 O O . GLY D 1 79 ? -24.349 12.526 1.390 1.00 31.75 99 GLY D O 1
ATOM 10270 N N . VAL D 1 80 ? -24.857 14.727 1.567 1.00 32.52 100 VAL D N 1
ATOM 10271 C CA . VAL D 1 80 ? -25.766 14.576 2.649 1.00 33.39 100 VAL D CA 1
ATOM 10272 C C . VAL D 1 80 ? -27.060 15.302 2.236 1.00 33.42 100 VAL D C 1
ATOM 10273 O O . VAL D 1 80 ? -27.015 16.366 1.609 1.00 32.90 100 VAL D O 1
ATOM 10277 N N . LEU D 1 81 ? -28.210 14.714 2.564 1.00 32.77 101 LEU D N 1
ATOM 10278 C CA . LEU D 1 81 ? -29.491 15.318 2.205 1.00 32.36 101 LEU D CA 1
ATOM 10279 C C . LEU D 1 81 ? -30.346 15.438 3.450 1.00 31.07 101 LEU D C 1
ATOM 10280 O O . LEU D 1 81 ? -30.520 14.470 4.159 1.00 30.66 101 LEU D O 1
ATOM 10285 N N . GLY D 1 82 ? -30.851 16.629 3.718 1.00 29.97 102 GLY D N 1
ATOM 10286 C CA . GLY D 1 82 ? -31.693 16.824 4.878 1.00 29.98 102 GLY D CA 1
ATOM 10287 C C . GLY D 1 82 ? -33.091 17.161 4.425 1.00 29.83 102 GLY D C 1
ATOM 10288 O O . GLY D 1 82 ? -33.353 18.319 4.099 1.00 29.25 102 GLY D O 1
ATOM 10289 N N . ALA D 1 83 ? -33.981 16.174 4.395 1.00 29.52 103 ALA D N 1
ATOM 10290 C CA . ALA D 1 83 ? -35.411 16.471 4.175 1.00 30.49 103 ALA D CA 1
ATOM 10291 C C . ALA D 1 83 ? -36.176 16.702 5.472 1.00 31.58 103 ALA D C 1
ATOM 10292 O O . ALA D 1 83 ? -35.876 16.068 6.502 1.00 31.63 103 ALA D O 1
ATOM 10294 N N . VAL D 1 84 ? -37.144 17.620 5.442 1.00 31.67 104 VAL D N 1
ATOM 10295 C CA . VAL D 1 84 ? -37.884 17.878 6.653 1.00 32.76 104 VAL D CA 1
ATOM 10296 C C . VAL D 1 84 ? -39.393 17.608 6.553 1.00 34.35 104 VAL D C 1
ATOM 10297 O O . VAL D 1 84 ? -40.091 18.126 5.690 1.00 33.54 104 VAL D O 1
ATOM 10301 N N . PHE D 1 85 ? -39.868 16.783 7.481 1.00 36.13 105 PHE D N 1
ATOM 10302 C CA . PHE D 1 85 ? -41.271 16.432 7.606 1.00 38.00 105 PHE D CA 1
ATOM 10303 C C . PHE D 1 85 ? -41.897 17.185 8.782 1.00 38.53 105 PHE D C 1
ATOM 10304 O O . PHE D 1 85 ? -41.446 16.992 9.917 1.00 38.27 105 PHE D O 1
ATOM 10312 N N . SER D 1 86 ? -42.900 18.041 8.539 1.00 39.38 106 SER D N 1
ATOM 10313 C CA . SER D 1 86 ? -43.555 18.741 9.662 1.00 40.65 106 SER D CA 1
ATOM 10314 C C . SER D 1 86 ? -44.139 17.887 10.781 1.00 40.80 106 SER D C 1
ATOM 10315 O O . SER D 1 86 ? -44.839 16.885 10.547 1.00 40.01 106 SER D O 1
ATOM 10318 N N . GLY D 1 87 ? -43.836 18.317 12.002 1.00 41.02 107 GLY D N 1
ATOM 10319 C CA . GLY D 1 87 ? -44.422 17.709 13.163 1.00 41.50 107 GLY D CA 1
ATOM 10320 C C . GLY D 1 87 ? -43.646 16.524 13.685 1.00 42.29 107 GLY D C 1
ATOM 10321 O O . GLY D 1 87 ? -43.886 16.084 14.819 1.00 43.80 107 GLY D O 1
ATOM 10322 N N . CYS D 1 88 ? -42.728 15.997 12.883 1.00 41.52 108 CYS D N 1
ATOM 10323 C CA . CYS D 1 88 ? -41.858 14.926 13.334 1.00 41.41 108 CYS D CA 1
ATOM 10324 C C . CYS D 1 88 ? -40.809 15.446 14.320 1.00 40.92 108 CYS D C 1
ATOM 10325 O O . CYS D 1 88 ? -40.311 16.551 14.149 1.00 41.40 108 CYS D O 1
ATOM 10328 N N . PRO D 1 89 ? -40.423 14.643 15.329 1.00 40.29 109 PRO D N 1
ATOM 10329 C CA . PRO D 1 89 ? -39.425 15.181 16.268 1.00 39.82 109 PRO D CA 1
ATOM 10330 C C . PRO D 1 89 ? -37.972 15.130 15.738 1.00 38.82 109 PRO D C 1
ATOM 10331 O O . PRO D 1 89 ? -37.705 14.490 14.731 1.00 39.12 109 PRO D O 1
ATOM 10335 N N . GLU D 1 90 ? -37.042 15.801 16.403 1.00 37.89 110 GLU D N 1
ATOM 10336 C CA . GLU D 1 90 ? -35.622 15.667 16.085 1.00 37.45 110 GLU D CA 1
ATOM 10337 C C . GLU D 1 90 ? -35.066 14.437 16.773 1.00 36.26 110 GLU D C 1
ATOM 10338 O O . GLU D 1 90 ? -35.126 14.339 17.994 1.00 36.15 110 GLU D O 1
ATOM 10344 N N . THR D 1 91 ? -34.528 13.498 16.003 1.00 34.93 111 THR D N 1
ATOM 10345 C CA . THR D 1 91 ? -34.081 12.247 16.578 1.00 33.66 111 THR D CA 1
ATOM 10346 C C . THR D 1 91 ? -32.602 12.057 16.354 1.00 33.57 111 THR D C 1
ATOM 10347 O O . THR D 1 91 ? -32.073 10.975 16.602 1.00 33.59 111 THR D O 1
ATOM 10351 N N . PHE D 1 92 ? -31.955 13.084 15.818 1.00 34.26 112 PHE D N 1
ATOM 10352 C CA . PHE D 1 92 ? -30.496 13.143 15.732 1.00 34.67 112 PHE D CA 1
ATOM 10353 C C . PHE D 1 92 ? -30.152 14.286 16.678 1.00 35.96 112 PHE D C 1
ATOM 10354 O O . PHE D 1 92 ? -30.438 15.462 16.431 1.00 34.71 112 PHE D O 1
ATOM 10362 N N . GLU D 1 93 ? -29.558 13.937 17.808 1.00 38.65 113 GLU D N 1
ATOM 10363 C CA . GLU D 1 93 ? -29.404 14.934 18.855 1.00 41.46 113 GLU D CA 1
ATOM 10364 C C . GLU D 1 93 ? -28.100 14.695 19.558 1.00 42.29 113 GLU D C 1
ATOM 10365 O O . GLU D 1 93 ? -27.678 13.538 19.696 1.00 42.95 113 GLU D O 1
ATOM 10371 N N . GLU D 1 94 ? -27.443 15.784 19.954 1.00 43.19 114 GLU D N 1
ATOM 10372 C CA . GLU D 1 94 ? -26.207 15.684 20.718 1.00 44.81 114 GLU D CA 1
ATOM 10373 C C . GLU D 1 94 ? -26.566 15.157 22.110 1.00 44.77 114 GLU D C 1
ATOM 10374 O O . GLU D 1 94 ? -27.585 15.580 22.687 1.00 43.83 114 GLU D O 1
ATOM 10380 N N . SER D 1 95 ? -25.745 14.245 22.637 1.00 44.89 115 SER D N 1
ATOM 10381 C CA . SER D 1 95 ? -25.965 13.671 23.965 1.00 46.45 115 SER D CA 1
ATOM 10382 C C . SER D 1 95 ? -25.823 14.688 25.099 1.00 48.32 115 SER D C 1
ATOM 10383 O O . SER D 1 95 ? -25.025 15.601 25.010 1.00 47.49 115 SER D O 1
ATOM 10386 N N . GLN D 1 96 ? -26.599 14.539 26.171 1.00 51.80 116 GLN D N 1
ATOM 10387 C CA . GLN D 1 96 ? -26.596 15.548 27.233 1.00 54.16 116 GLN D CA 1
ATOM 10388 C C . GLN D 1 96 ? -25.535 15.247 28.304 1.00 56.54 116 GLN D C 1
ATOM 10389 O O . GLN D 1 96 ? -25.064 14.096 28.419 1.00 55.35 116 GLN D O 1
ATOM 10395 N N . GLN D 1 97 ? -25.176 16.311 29.046 1.00 60.07 117 GLN D N 1
ATOM 10396 C CA . GLN D 1 97 ? -24.231 16.333 30.207 1.00 63.11 117 GLN D CA 1
ATOM 10397 C C . GLN D 1 97 ? -22.821 16.835 29.822 1.00 64.66 117 GLN D C 1
ATOM 10398 O O . GLN D 1 97 ? -22.064 16.165 29.091 1.00 65.87 117 GLN D O 1
ATOM 10404 N N . ARG D 1 165 ? -31.610 25.741 23.988 1.00 55.45 185 ARG D N 1
ATOM 10405 C CA . ARG D 1 165 ? -30.600 24.779 24.443 1.00 56.52 185 ARG D CA 1
ATOM 10406 C C . ARG D 1 165 ? -29.271 24.874 23.683 1.00 56.44 185 ARG D C 1
ATOM 10407 O O . ARG D 1 165 ? -29.209 25.390 22.578 1.00 57.11 185 ARG D O 1
ATOM 10415 N N . GLN D 1 166 ? -28.205 24.367 24.286 1.00 56.48 186 GLN D N 1
ATOM 10416 C CA . GLN D 1 166 ? -26.854 24.534 23.761 1.00 56.35 186 GLN D CA 1
ATOM 10417 C C . GLN D 1 166 ? -26.427 23.370 22.898 1.00 54.76 186 GLN D C 1
ATOM 10418 O O . GLN D 1 166 ? -25.341 23.403 22.316 1.00 55.61 186 GLN D O 1
ATOM 10424 N N . LEU D 1 167 ? -27.277 22.348 22.823 1.00 52.74 187 LEU D N 1
ATOM 10425 C CA . LEU D 1 167 ? -26.982 21.127 22.055 1.00 50.03 187 LEU D CA 1
ATOM 10426 C C . LEU D 1 167 ? -27.587 21.140 20.637 1.00 47.78 187 LEU D C 1
ATOM 10427 O O . LEU D 1 167 ? -28.706 21.610 20.412 1.00 46.97 187 LEU D O 1
ATOM 10432 N N . ASP D 1 168 ? -26.827 20.648 19.669 1.00 45.24 188 ASP D N 1
ATOM 10433 C CA . ASP D 1 168 ? -27.355 20.501 18.313 1.00 43.66 188 ASP D CA 1
ATOM 10434 C C . ASP D 1 168 ? -28.369 19.336 18.276 1.00 42.46 188 ASP D C 1
ATOM 10435 O O . ASP D 1 168 ? -28.177 18.282 18.898 1.00 41.55 188 ASP D O 1
ATOM 10440 N N . ARG D 1 169 ? -29.447 19.566 17.534 1.00 41.37 189 ARG D N 1
ATOM 10441 C CA . ARG D 1 169 ? -30.647 18.731 17.503 1.00 39.85 189 ARG D CA 1
ATOM 10442 C C . ARG D 1 169 ? -31.272 18.958 16.139 1.00 36.49 189 ARG D C 1
ATOM 10443 O O . ARG D 1 169 ? -31.502 20.107 15.765 1.00 36.71 189 ARG D O 1
ATOM 10451 N N . HIS D 1 170 ? -31.586 17.902 15.407 1.00 32.94 190 HIS D N 1
ATOM 10452 C CA . HIS D 1 170 ? -32.190 18.078 14.092 1.00 31.35 190 HIS D CA 1
ATOM 10453 C C . HIS D 1 170 ? -32.836 16.775 13.554 1.00 30.38 190 HIS D C 1
ATOM 10454 O O . HIS D 1 170 ? -32.683 15.720 14.156 1.00 29.53 190 HIS D O 1
ATOM 10461 N N . GLN D 1 171 ? -33.530 16.849 12.412 1.00 29.67 191 GLN D N 1
ATOM 10462 C CA . GLN D 1 171 ? -34.095 15.633 11.832 1.00 29.60 191 GLN D CA 1
ATOM 10463 C C . GLN D 1 171 ? -33.054 14.742 11.161 1.00 30.02 191 GLN D C 1
ATOM 10464 O O . GLN D 1 171 ? -31.943 15.174 10.865 1.00 29.78 191 GLN D O 1
ATOM 10470 N N . LYS D 1 172 ? -33.425 13.487 10.969 1.00 30.70 192 LYS D N 1
ATOM 10471 C CA . LYS D 1 172 ? -32.607 12.510 10.250 1.00 32.20 192 LYS D CA 1
ATOM 10472 C C . LYS D 1 172 ? -32.027 13.094 8.968 1.00 33.09 192 LYS D C 1
ATOM 10473 O O . LYS D 1 172 ? -32.733 13.732 8.169 1.00 34.35 192 LYS D O 1
ATOM 10479 N N . THR D 1 173 ? -30.741 12.830 8.805 1.00 33.06 193 THR D N 1
ATOM 10480 C CA . THR D 1 173 ? -29.873 13.266 7.739 1.00 33.84 193 THR D CA 1
ATOM 10481 C C . THR D 1 173 ? -29.580 11.998 6.909 1.00 34.10 193 THR D C 1
ATOM 10482 O O . THR D 1 173 ? -29.441 10.897 7.467 1.00 33.05 193 THR D O 1
ATOM 10486 N N . ARG D 1 174 ? -29.547 12.105 5.578 1.00 34.50 194 ARG D N 1
ATOM 10487 C CA . ARG D 1 174 ? -29.369 10.908 4.737 1.00 34.79 194 ARG D CA 1
ATOM 10488 C C . ARG D 1 174 ? -28.097 11.075 3.941 1.00 35.18 194 ARG D C 1
ATOM 10489 O O . ARG D 1 174 ? -27.784 12.179 3.523 1.00 35.30 194 ARG D O 1
ATOM 10497 N N . ARG D 1 175 ? -27.353 9.992 3.752 1.00 35.90 195 ARG D N 1
ATOM 10498 C CA . ARG D 1 175 ? -26.226 10.015 2.837 1.00 37.10 195 ARG D CA 1
ATOM 10499 C C . ARG D 1 175 ? -26.768 9.868 1.452 1.00 36.82 195 ARG D C 1
ATOM 10500 O O . ARG D 1 175 ? -27.547 8.963 1.220 1.00 37.58 195 ARG D O 1
ATOM 10508 N N . ILE D 1 176 ? -26.362 10.742 0.536 1.00 36.90 196 ILE D N 1
ATOM 10509 C CA . ILE D 1 176 ? -26.539 10.480 -0.899 1.00 35.86 196 ILE D CA 1
ATOM 10510 C C . ILE D 1 176 ? -25.227 10.123 -1.598 1.00 36.30 196 ILE D C 1
ATOM 10511 O O . ILE D 1 176 ? -24.167 10.600 -1.234 1.00 36.41 196 ILE D O 1
ATOM 10516 N N . ARG D 1 177 ? -25.287 9.242 -2.581 1.00 36.66 197 ARG D N 1
ATOM 10517 C CA . ARG D 1 177 ? -24.116 8.978 -3.370 1.00 36.45 197 ARG D CA 1
ATOM 10518 C C . ARG D 1 177 ? -24.476 8.552 -4.793 1.00 36.40 197 ARG D C 1
ATOM 10519 O O . ARG D 1 177 ? -25.585 8.096 -5.050 1.00 37.32 197 ARG D O 1
ATOM 10527 N N . GLU D 1 178 ? -23.543 8.710 -5.722 1.00 35.98 198 GLU D N 1
ATOM 10528 C CA . GLU D 1 178 ? -23.732 8.249 -7.085 1.00 35.82 198 GLU D CA 1
ATOM 10529 C C . GLU D 1 178 ? -24.619 6.983 -7.220 1.00 34.42 198 GLU D C 1
ATOM 10530 O O . GLU D 1 178 ? -24.312 5.919 -6.712 1.00 34.01 198 GLU D O 1
ATOM 10536 N N . GLY D 1 179 ? -25.719 7.107 -7.949 1.00 33.31 199 GLY D N 1
ATOM 10537 C CA . GLY D 1 179 ? -26.586 5.986 -8.160 1.00 32.48 199 GLY D CA 1
ATOM 10538 C C . GLY D 1 179 ? -27.851 6.102 -7.321 1.00 32.76 199 GLY D C 1
ATOM 10539 O O . GLY D 1 179 ? -28.788 5.335 -7.552 1.00 32.14 199 GLY D O 1
ATOM 10540 N N . ASP D 1 180 ? -27.904 7.030 -6.361 1.00 32.34 200 ASP D N 1
ATOM 10541 C CA . ASP D 1 180 ? -29.090 7.082 -5.485 1.00 33.23 200 ASP D CA 1
ATOM 10542 C C . ASP D 1 180 ? -30.150 7.801 -6.264 1.00 32.54 200 ASP D C 1
ATOM 10543 O O . ASP D 1 180 ? -29.818 8.717 -7.022 1.00 32.90 200 ASP D O 1
ATOM 10548 N N . VAL D 1 181 ? -31.395 7.355 -6.103 1.00 31.63 201 VAL D N 1
ATOM 10549 C CA . VAL D 1 181 ? -32.587 8.098 -6.519 1.00 30.87 201 VAL D CA 1
ATOM 10550 C C . VAL D 1 181 ? -33.269 8.512 -5.246 1.00 30.30 201 VAL D C 1
ATOM 10551 O O . VAL D 1 181 ? -33.542 7.695 -4.354 1.00 30.65 201 VAL D O 1
ATOM 10555 N N . VAL D 1 182 ? -33.543 9.797 -5.149 1.00 29.34 202 VAL D N 1
ATOM 10556 C CA . VAL D 1 182 ? -34.247 10.261 -3.980 1.00 27.71 202 VAL D CA 1
ATOM 10557 C C . VAL D 1 182 ? -35.587 10.935 -4.304 1.00 26.44 202 VAL D C 1
ATOM 10558 O O . VAL D 1 182 ? -35.691 11.775 -5.222 1.00 25.66 202 VAL D O 1
ATOM 10562 N N . ALA D 1 183 ? -36.609 10.538 -3.548 1.00 24.76 203 ALA D N 1
ATOM 10563 C CA . ALA D 1 183 ? -38.007 10.983 -3.790 1.00 23.81 203 ALA D CA 1
ATOM 10564 C C . ALA D 1 183 ? -38.267 12.145 -2.869 1.00 24.25 203 ALA D C 1
ATOM 10565 O O . ALA D 1 183 ? -38.049 11.998 -1.657 1.00 25.95 203 ALA D O 1
ATOM 10567 N N . ILE D 1 184 ? -38.657 13.301 -3.389 1.00 24.78 204 ILE D N 1
ATOM 10568 C CA . ILE D 1 184 ? -39.045 14.426 -2.527 1.00 25.32 204 ILE D CA 1
ATOM 10569 C C . ILE D 1 184 ? -40.489 14.801 -2.856 1.00 25.78 204 ILE D C 1
ATOM 10570 O O . ILE D 1 184 ? -40.745 15.280 -3.941 1.00 26.80 204 ILE D O 1
ATOM 10575 N N . PRO D 1 185 ? -41.433 14.569 -1.934 1.00 26.11 205 PRO D N 1
ATOM 10576 C CA . PRO D 1 185 ? -42.834 14.966 -2.184 1.00 26.00 205 PRO D CA 1
ATOM 10577 C C . PRO D 1 185 ? -43.057 16.477 -2.407 1.00 27.25 205 PRO D C 1
ATOM 10578 O O . PRO D 1 185 ? -42.320 17.296 -1.859 1.00 28.43 205 PRO D O 1
ATOM 10582 N N . ALA D 1 186 ? -44.087 16.872 -3.155 1.00 27.76 206 ALA D N 1
ATOM 10583 C CA . ALA D 1 186 ? -44.439 18.304 -3.222 1.00 28.37 206 ALA D CA 1
ATOM 10584 C C . ALA D 1 186 ? -44.578 18.941 -1.827 1.00 29.09 206 ALA D C 1
ATOM 10585 O O . ALA D 1 186 ? -45.197 18.367 -0.923 1.00 30.53 206 ALA D O 1
ATOM 10587 N N . GLY D 1 187 ? -44.023 20.128 -1.622 1.00 29.73 207 GLY D N 1
ATOM 10588 C CA . GLY D 1 187 ? -44.295 20.869 -0.379 1.00 28.95 207 GLY D CA 1
ATOM 10589 C C . GLY D 1 187 ? -43.310 20.517 0.715 1.00 30.10 207 GLY D C 1
ATOM 10590 O O . GLY D 1 187 ? -43.357 21.149 1.789 1.00 32.00 207 GLY D O 1
ATOM 10591 N N . VAL D 1 188 ? -42.428 19.533 0.472 1.00 29.10 208 VAL D N 1
ATOM 10592 C CA . VAL D 1 188 ? -41.458 19.080 1.466 1.00 28.73 208 VAL D CA 1
ATOM 10593 C C . VAL D 1 188 ? -40.093 19.718 1.249 1.00 30.25 208 VAL D C 1
ATOM 10594 O O . VAL D 1 188 ? -39.459 19.438 0.234 1.00 31.36 208 VAL D O 1
ATOM 10598 N N . ALA D 1 189 ? -39.635 20.538 2.197 1.00 30.49 209 ALA D N 1
ATOM 10599 C CA . ALA D 1 189 ? -38.389 21.308 2.081 1.00 30.50 209 ALA D CA 1
ATOM 10600 C C . ALA D 1 189 ? -37.210 20.381 2.251 1.00 31.41 209 ALA D C 1
ATOM 10601 O O . ALA D 1 189 ? -37.250 19.481 3.094 1.00 31.33 209 ALA D O 1
ATOM 10603 N N . TYR D 1 190 ? -36.167 20.559 1.445 1.00 32.51 210 TYR D N 1
ATOM 10604 C CA . TYR D 1 190 ? -34.909 19.866 1.705 1.00 33.93 210 TYR D CA 1
ATOM 10605 C C . TYR D 1 190 ? -33.693 20.732 1.391 1.00 34.48 210 TYR D C 1
ATOM 10606 O O . TYR D 1 190 ? -33.780 21.650 0.597 1.00 35.50 210 TYR D O 1
ATOM 10615 N N . TRP D 1 191 ? -32.559 20.417 2.007 1.00 33.93 211 TRP D N 1
ATOM 10616 C CA . TRP D 1 191 ? -31.276 21.030 1.712 1.00 32.85 211 TRP D CA 1
ATOM 10617 C C . TRP D 1 191 ? -30.346 19.861 1.466 1.00 32.37 211 TRP D C 1
ATOM 10618 O O . TRP D 1 191 ? -30.668 18.761 1.830 1.00 31.83 211 TRP D O 1
ATOM 10629 N N . SER D 1 192 ? -29.215 20.112 0.810 1.00 33.41 212 SER D N 1
ATOM 10630 C CA . SER D 1 192 ? -28.133 19.145 0.626 1.00 34.25 212 SER D CA 1
ATOM 10631 C C . SER D 1 192 ? -26.776 19.832 0.656 1.00 34.46 212 SER D C 1
ATOM 10632 O O . SER D 1 192 ? -26.679 21.043 0.563 1.00 34.03 212 SER D O 1
ATOM 10635 N N . TYR D 1 193 ? -25.732 19.030 0.790 1.00 35.54 213 TYR D N 1
ATOM 10636 C CA . TYR D 1 193 ? -24.429 19.494 1.157 1.00 36.81 213 TYR D CA 1
ATOM 10637 C C . TYR D 1 193 ? -23.401 18.478 0.670 1.00 38.12 213 TYR D C 1
ATOM 10638 O O . TYR D 1 193 ? -23.571 17.265 0.833 1.00 37.56 213 TYR D O 1
ATOM 10647 N N . ASN D 1 194 ? -22.333 18.983 0.051 1.00 39.47 214 ASN D N 1
ATOM 10648 C CA . ASN D 1 194 ? -21.329 18.120 -0.552 1.00 40.70 214 ASN D CA 1
ATOM 10649 C C . ASN D 1 194 ? -20.124 18.044 0.388 1.00 42.68 214 ASN D C 1
ATOM 10650 O O . ASN D 1 194 ? -19.303 18.960 0.454 1.00 44.23 214 ASN D O 1
ATOM 10655 N N . ASP D 1 195 ? -20.018 16.948 1.116 1.00 43.65 215 ASP D N 1
ATOM 10656 C CA . ASP D 1 195 ? -18.940 16.776 2.057 1.00 45.68 215 ASP D CA 1
ATOM 10657 C C . ASP D 1 195 ? -17.943 15.792 1.487 1.00 47.08 215 ASP D C 1
ATOM 10658 O O . ASP D 1 195 ? -17.129 15.217 2.202 1.00 48.17 215 ASP D O 1
ATOM 10663 N N . GLY D 1 196 ? -18.033 15.572 0.186 1.00 48.59 216 GLY D N 1
ATOM 10664 C CA . GLY D 1 196 ? -16.984 14.882 -0.550 1.00 49.66 216 GLY D CA 1
ATOM 10665 C C . GLY D 1 196 ? -15.953 15.782 -1.244 1.00 49.88 216 GLY D C 1
ATOM 10666 O O . GLY D 1 196 ? -15.931 17.024 -1.127 1.00 49.04 216 GLY D O 1
ATOM 10667 N N . ASP D 1 197 ? -15.125 15.065 -1.996 1.00 50.55 217 ASP D N 1
ATOM 10668 C CA . ASP D 1 197 ? -13.910 15.466 -2.685 1.00 51.10 217 ASP D CA 1
ATOM 10669 C C . ASP D 1 197 ? -14.275 16.002 -4.068 1.00 49.70 217 ASP D C 1
ATOM 10670 O O . ASP D 1 197 ? -14.082 17.195 -4.324 1.00 49.75 217 ASP D O 1
ATOM 10675 N N . GLN D 1 198 ? -14.845 15.150 -4.928 1.00 48.32 218 GLN D N 1
ATOM 10676 C CA . GLN D 1 198 ? -15.365 15.586 -6.245 1.00 47.02 218 GLN D CA 1
ATOM 10677 C C . GLN D 1 198 ? -16.665 16.378 -6.179 1.00 45.24 218 GLN D C 1
ATOM 10678 O O . GLN D 1 198 ? -17.360 16.348 -5.182 1.00 46.20 218 GLN D O 1
ATOM 10684 N N . GLU D 1 199 ? -16.975 17.096 -7.247 1.00 43.04 219 GLU D N 1
ATOM 10685 C CA . GLU D 1 199 ? -18.237 17.814 -7.387 1.00 40.84 219 GLU D CA 1
ATOM 10686 C C . GLU D 1 199 ? -19.473 16.896 -7.292 1.00 38.43 219 GLU D C 1
ATOM 10687 O O . GLU D 1 199 ? -19.466 15.745 -7.767 1.00 37.17 219 GLU D O 1
ATOM 10693 N N . LEU D 1 200 ? -20.515 17.391 -6.630 1.00 36.14 220 LEU D N 1
ATOM 10694 C CA . LEU D 1 200 ? -21.732 16.583 -6.462 1.00 34.45 220 LEU D CA 1
ATOM 10695 C C . LEU D 1 200 ? -22.700 17.002 -7.552 1.00 32.81 220 LEU D C 1
ATOM 10696 O O . LEU D 1 200 ? -23.031 18.195 -7.667 1.00 31.78 220 LEU D O 1
ATOM 10701 N N . VAL D 1 201 ? -23.102 16.008 -8.354 1.00 31.46 221 VAL D N 1
ATOM 10702 C CA . VAL D 1 201 ? -23.913 16.250 -9.564 1.00 31.25 221 VAL D CA 1
ATOM 10703 C C . VAL D 1 201 ? -25.222 15.498 -9.539 1.00 29.80 221 VAL D C 1
ATOM 10704 O O . VAL D 1 201 ? -25.230 14.284 -9.451 1.00 29.41 221 VAL D O 1
ATOM 10708 N N . ALA D 1 202 ? -26.326 16.213 -9.646 1.00 29.72 222 ALA D N 1
ATOM 10709 C CA . ALA D 1 202 ? -27.613 15.540 -9.660 1.00 29.92 222 ALA D CA 1
ATOM 10710 C C . ALA D 1 202 ? -28.500 16.110 -10.727 1.00 30.39 222 ALA D C 1
ATOM 10711 O O . ALA D 1 202 ? -28.392 17.315 -11.020 1.00 30.73 222 ALA D O 1
ATOM 10713 N N . VAL D 1 203 ? -29.383 15.260 -11.269 1.00 30.20 223 VAL D N 1
ATOM 10714 C CA . VAL D 1 203 ? -30.505 15.711 -12.117 1.00 30.58 223 VAL D CA 1
ATOM 10715 C C . VAL D 1 203 ? -31.825 15.585 -11.337 1.00 30.11 223 VAL D C 1
ATOM 10716 O O . VAL D 1 203 ? -32.109 14.515 -10.777 1.00 29.49 223 VAL D O 1
ATOM 10720 N N . ASN D 1 204 ? -32.595 16.676 -11.300 1.00 29.94 224 ASN D N 1
ATOM 10721 C CA . ASN D 1 204 ? -33.845 16.763 -10.550 1.00 30.82 224 ASN D CA 1
ATOM 10722 C C . ASN D 1 204 ? -34.954 16.689 -11.563 1.00 30.89 224 ASN D C 1
ATOM 10723 O O . ASN D 1 204 ? -34.982 17.481 -12.496 1.00 31.91 224 ASN D O 1
ATOM 10728 N N . LEU D 1 205 ? -35.870 15.745 -11.424 1.00 30.59 225 LEU D N 1
ATOM 10729 C CA . LEU D 1 205 ? -37.001 15.631 -12.357 1.00 30.38 225 LEU D CA 1
ATOM 10730 C C . LEU D 1 205 ? -38.279 15.951 -11.600 1.00 31.01 225 LEU D C 1
ATOM 10731 O O . LEU D 1 205 ? -38.560 15.288 -10.622 1.00 32.36 225 LEU D O 1
ATOM 10736 N N . PHE D 1 206 ? -39.028 16.958 -12.027 1.00 31.22 226 PHE D N 1
ATOM 10737 C CA . PHE D 1 206 ? -40.266 17.422 -11.397 1.00 32.01 226 PHE D CA 1
ATOM 10738 C C . PHE D 1 206 ? -41.473 16.978 -12.197 1.00 32.36 226 PHE D C 1
ATOM 10739 O O . PHE D 1 206 ? -41.526 17.238 -13.407 1.00 32.60 226 PHE D O 1
ATOM 10747 N N . HIS D 1 207 ? -42.433 16.327 -11.530 1.00 32.06 227 HIS D N 1
ATOM 10748 C CA . HIS D 1 207 ? -43.666 15.923 -12.185 1.00 31.63 227 HIS D CA 1
ATOM 10749 C C . HIS D 1 207 ? -44.656 17.026 -11.953 1.00 32.21 227 HIS D C 1
ATOM 10750 O O . HIS D 1 207 ? -45.384 17.030 -10.973 1.00 33.77 227 HIS D O 1
ATOM 10757 N N . VAL D 1 208 ? -44.613 17.999 -12.851 1.00 32.13 228 VAL D N 1
ATOM 10758 C CA . VAL D 1 208 ? -45.416 19.209 -12.822 1.00 31.35 228 VAL D CA 1
ATOM 10759 C C . VAL D 1 208 ? -46.910 18.881 -13.022 1.00 31.03 228 VAL D C 1
ATOM 10760 O O . VAL D 1 208 ? -47.773 19.522 -12.465 1.00 31.22 228 VAL D O 1
ATOM 10764 N N . SER D 1 209 ? -47.251 17.868 -13.803 1.00 31.13 229 SER D N 1
ATOM 10765 C CA . SER D 1 209 ? -48.664 17.532 -13.943 1.00 32.46 229 SER D CA 1
ATOM 10766 C C . SER D 1 209 ? -49.099 16.430 -12.931 1.00 31.99 229 SER D C 1
ATOM 10767 O O . SER D 1 209 ? -49.969 15.583 -13.158 1.00 31.09 229 SER D O 1
ATOM 10770 N N . SER D 1 210 ? -48.459 16.451 -11.777 1.00 31.72 230 SER D N 1
ATOM 10771 C CA . SER D 1 210 ? -48.877 15.601 -10.699 1.00 31.29 230 SER D CA 1
ATOM 10772 C C . SER D 1 210 ? -50.186 16.120 -10.096 1.00 31.66 230 SER D C 1
ATOM 10773 O O . SER D 1 210 ? -50.400 17.340 -10.019 1.00 30.43 230 SER D O 1
ATOM 10776 N N . ASP D 1 211 ? -51.040 15.194 -9.654 1.00 32.63 231 ASP D N 1
ATOM 10777 C CA . ASP D 1 211 ? -52.167 15.533 -8.786 1.00 34.69 231 ASP D CA 1
ATOM 10778 C C . ASP D 1 211 ? -51.731 16.266 -7.505 1.00 34.27 231 ASP D C 1
ATOM 10779 O O . ASP D 1 211 ? -52.532 16.976 -6.892 1.00 33.98 231 ASP D O 1
ATOM 10784 N N . HIS D 1 212 ? -50.452 16.122 -7.129 1.00 33.52 232 HIS D N 1
ATOM 10785 C CA . HIS D 1 212 ? -49.933 16.783 -5.938 1.00 31.98 232 HIS D CA 1
ATOM 10786 C C . HIS D 1 212 ? -49.643 18.241 -6.188 1.00 31.28 232 HIS D C 1
ATOM 10787 O O . HIS D 1 212 ? -49.405 18.983 -5.265 1.00 31.96 232 HIS D O 1
ATOM 10794 N N . ASN D 1 213 ? -49.667 18.672 -7.436 1.00 31.28 233 ASN D N 1
ATOM 10795 C CA . ASN D 1 213 ? -49.423 20.071 -7.759 1.00 30.43 233 ASN D CA 1
ATOM 10796 C C . ASN D 1 213 ? -50.766 20.694 -8.060 1.00 31.06 233 ASN D C 1
ATOM 10797 O O . ASN D 1 213 ? -51.366 20.433 -9.077 1.00 31.07 233 ASN D O 1
ATOM 10802 N N . GLN D 1 214 ? -51.259 21.522 -7.166 1.00 32.66 234 GLN D N 1
ATOM 10803 C CA . GLN D 1 214 ? -52.571 22.092 -7.368 1.00 34.53 234 GLN D CA 1
ATOM 10804 C C . GLN D 1 214 ? -52.482 23.524 -7.867 1.00 34.59 234 GLN D C 1
ATOM 10805 O O . GLN D 1 214 ? -53.517 24.161 -8.028 1.00 33.45 234 GLN D O 1
ATOM 10811 N N . LEU D 1 215 ? -51.263 24.018 -8.087 1.00 35.24 235 LEU D N 1
ATOM 10812 C CA . LEU D 1 215 ? -51.085 25.372 -8.618 1.00 37.08 235 LEU D CA 1
ATOM 10813 C C . LEU D 1 215 ? -51.250 25.283 -10.124 1.00 38.38 235 LEU D C 1
ATOM 10814 O O . LEU D 1 215 ? -52.312 24.924 -10.595 1.00 40.19 235 LEU D O 1
ATOM 10819 N N . ASP D 1 216 ? -50.225 25.557 -10.909 1.00 39.22 236 ASP D N 1
ATOM 10820 C CA . ASP D 1 216 ? -50.397 25.351 -12.347 1.00 39.69 236 ASP D CA 1
ATOM 10821 C C . ASP D 1 216 ? -49.195 24.648 -12.960 1.00 40.49 236 ASP D C 1
ATOM 10822 O O . ASP D 1 216 ? -48.376 24.080 -12.239 1.00 40.93 236 ASP D O 1
ATOM 10827 N N . GLN D 1 217 ? -49.088 24.703 -14.282 1.00 41.36 237 GLN D N 1
ATOM 10828 C CA . GLN D 1 217 ? -48.073 23.944 -14.985 1.00 42.84 237 GLN D CA 1
ATOM 10829 C C . GLN D 1 217 ? -46.692 24.584 -14.967 1.00 43.14 237 GLN D C 1
ATOM 10830 O O . GLN D 1 217 ? -45.798 24.120 -15.660 1.00 44.07 237 GLN D O 1
ATOM 10836 N N . ASN D 1 218 ? -46.485 25.618 -14.161 1.00 43.11 238 ASN D N 1
ATOM 10837 C CA . ASN D 1 218 ? -45.125 26.065 -13.873 1.00 43.27 238 ASN D CA 1
ATOM 10838 C C . ASN D 1 218 ? -44.495 25.400 -12.664 1.00 42.72 238 ASN D C 1
ATOM 10839 O O . ASN D 1 218 ? -45.084 25.394 -11.571 1.00 43.18 238 ASN D O 1
ATOM 10844 N N . PRO D 1 219 ? -43.310 24.821 -12.849 1.00 41.57 239 PRO D N 1
ATOM 10845 C CA . PRO D 1 219 ? -42.473 24.429 -11.711 1.00 41.24 239 PRO D CA 1
ATOM 10846 C C . PRO D 1 219 ? -42.037 25.662 -10.926 1.00 41.21 239 PRO D C 1
ATOM 10847 O O . PRO D 1 219 ? -41.601 26.656 -11.520 1.00 42.08 239 PRO D O 1
ATOM 10851 N N . ARG D 1 220 ? -42.196 25.593 -9.606 1.00 40.04 240 ARG D N 1
ATOM 10852 C CA . ARG D 1 220 ? -41.772 26.636 -8.678 1.00 38.42 240 ARG D CA 1
ATOM 10853 C C . ARG D 1 220 ? -40.840 26.006 -7.654 1.00 38.22 240 ARG D C 1
ATOM 10854 O O . ARG D 1 220 ? -40.992 24.825 -7.293 1.00 37.77 240 ARG D O 1
ATOM 10862 N N . LYS D 1 221 ? -39.862 26.802 -7.233 1.00 37.85 241 LYS D N 1
ATOM 10863 C CA . LYS D 1 221 ? -38.974 26.493 -6.123 1.00 38.75 241 LYS D CA 1
ATOM 10864 C C . LYS D 1 221 ? -39.234 27.619 -5.127 1.00 37.85 241 LYS D C 1
ATOM 10865 O O . LYS D 1 221 ? -39.152 28.790 -5.475 1.00 37.89 241 LYS D O 1
ATOM 10871 N N . PHE D 1 222 ? -39.618 27.280 -3.904 1.00 37.03 242 PHE D N 1
ATOM 10872 C CA . PHE D 1 222 ? -39.764 28.291 -2.869 1.00 35.47 242 PHE D CA 1
ATOM 10873 C C . PHE D 1 222 ? -38.584 28.089 -1.951 1.00 36.37 242 PHE D C 1
ATOM 10874 O O . PHE D 1 222 ? -38.395 27.009 -1.371 1.00 35.98 242 PHE D O 1
ATOM 10882 N N . TYR D 1 223 ? -37.773 29.131 -1.829 1.00 36.98 243 TYR D N 1
ATOM 10883 C CA . TYR D 1 223 ? -36.577 29.054 -1.015 1.00 37.02 243 TYR D CA 1
ATOM 10884 C C . TYR D 1 223 ? -36.880 29.606 0.360 1.00 37.51 243 TYR D C 1
ATOM 10885 O O . TYR D 1 223 ? -37.646 30.557 0.523 1.00 36.99 243 TYR D O 1
ATOM 10894 N N . LEU D 1 224 ? -36.252 29.008 1.357 1.00 38.34 244 LEU D N 1
ATOM 10895 C CA . LEU D 1 224 ? -36.515 29.410 2.706 1.00 39.62 244 LEU D CA 1
ATOM 10896 C C . LEU D 1 224 ? -35.328 30.136 3.316 1.00 41.14 244 LEU D C 1
ATOM 10897 O O . LEU D 1 224 ? -35.428 30.710 4.410 1.00 42.19 244 LEU D O 1
ATOM 10902 N N . ALA D 1 225 ? -34.207 30.078 2.607 1.00 42.15 245 ALA D N 1
ATOM 10903 C CA . ALA D 1 225 ? -32.990 30.750 2.983 1.00 43.42 245 ALA D CA 1
ATOM 10904 C C . ALA D 1 225 ? -32.363 31.415 1.769 1.00 45.34 245 ALA D C 1
ATOM 10905 O O . ALA D 1 225 ? -32.401 30.883 0.659 1.00 45.56 245 ALA D O 1
ATOM 10907 N N . GLY D 1 226 ? -31.774 32.586 1.984 1.00 47.01 246 GLY D N 1
ATOM 10908 C CA . GLY D 1 226 ? -30.918 33.153 0.979 1.00 48.46 246 GLY D CA 1
ATOM 10909 C C . GLY D 1 226 ? -31.725 34.013 0.037 1.00 50.31 246 GLY D C 1
ATOM 10910 O O . GLY D 1 226 ? -32.897 34.358 0.292 1.00 49.40 246 GLY D O 1
ATOM 10911 N N . ASN D 1 227 ? -31.047 34.349 -1.058 1.00 52.26 247 ASN D N 1
ATOM 10912 C CA . ASN D 1 227 ? -31.561 35.251 -2.063 1.00 54.48 247 ASN D CA 1
ATOM 10913 C C . ASN D 1 227 ? -31.330 34.631 -3.436 1.00 55.10 247 ASN D C 1
ATOM 10914 O O . ASN D 1 227 ? -30.445 35.041 -4.171 1.00 55.09 247 ASN D O 1
ATOM 10919 N N . PRO D 1 228 ? -32.124 33.615 -3.784 1.00 56.14 248 PRO D N 1
ATOM 10920 C CA . PRO D 1 228 ? -31.855 32.882 -5.020 1.00 56.82 248 PRO D CA 1
ATOM 10921 C C . PRO D 1 228 ? -32.257 33.600 -6.317 1.00 57.60 248 PRO D C 1
ATOM 10922 O O . PRO D 1 228 ? -33.158 34.437 -6.336 1.00 56.78 248 PRO D O 1
ATOM 10926 N N . GLU D 1 229 ? -31.577 33.244 -7.398 1.00 59.41 249 GLU D N 1
ATOM 10927 C CA . GLU D 1 229 ? -32.041 33.570 -8.732 1.00 61.63 249 GLU D CA 1
ATOM 10928 C C . GLU D 1 229 ? -33.046 32.474 -9.066 1.00 63.05 249 GLU D C 1
ATOM 10929 O O . GLU D 1 229 ? -32.717 31.303 -8.923 1.00 62.96 249 GLU D O 1
ATOM 10935 N N . ASN D 1 230 ? -34.262 32.799 -9.492 1.00 65.17 250 ASN D N 1
ATOM 10936 C CA . ASN D 1 230 ? -35.160 31.680 -9.750 1.00 67.65 250 ASN D CA 1
ATOM 10937 C C . ASN D 1 230 ? -34.840 30.912 -11.015 1.00 68.31 250 ASN D C 1
ATOM 10938 O O . ASN D 1 230 ? -34.826 31.478 -12.103 1.00 68.61 250 ASN D O 1
ATOM 10943 N N . GLU D 1 231 ? -34.582 29.621 -10.823 1.00 69.22 251 GLU D N 1
ATOM 10944 C CA . GLU D 1 231 ? -34.164 28.708 -11.869 1.00 70.09 251 GLU D CA 1
ATOM 10945 C C . GLU D 1 231 ? -35.281 28.525 -12.863 1.00 71.25 251 GLU D C 1
ATOM 10946 O O . GLU D 1 231 ? -35.033 28.143 -14.004 1.00 71.59 251 GLU D O 1
ATOM 10952 N N . PHE D 1 232 ? -36.516 28.772 -12.443 1.00 72.81 252 PHE D N 1
ATOM 10953 C CA . PHE D 1 232 ? -37.630 28.497 -13.343 1.00 74.15 252 PHE D CA 1
ATOM 10954 C C . PHE D 1 232 ? -38.171 29.733 -14.032 1.00 76.34 252 PHE D C 1
ATOM 10955 O O . PHE D 1 232 ? -39.194 30.310 -13.633 1.00 76.56 252 PHE D O 1
ATOM 10963 N N . ASN D 1 233 ? -37.427 30.104 -15.080 1.00 78.77 253 ASN D N 1
ATOM 10964 C CA . ASN D 1 233 ? -37.609 31.337 -15.853 1.00 80.88 253 ASN D CA 1
ATOM 10965 C C . ASN D 1 233 ? -36.842 31.312 -17.184 1.00 82.13 253 ASN D C 1
ATOM 10966 O O . ASN D 1 233 ? -35.630 31.565 -17.213 1.00 82.28 253 ASN D O 1
ATOM 10971 N N . GLN D 1 234 ? -37.556 31.012 -18.275 1.00 83.79 254 GLN D N 1
ATOM 10972 C CA . GLN D 1 234 ? -36.947 30.773 -19.607 1.00 85.48 254 GLN D CA 1
ATOM 10973 C C . GLN D 1 234 ? -35.924 31.839 -20.047 1.00 85.21 254 GLN D C 1
ATOM 10974 O O . GLN D 1 234 ? -34.705 31.634 -19.977 1.00 85.26 254 GLN D O 1
ATOM 10980 N N . ASN D 1 267 ? -33.831 41.327 -2.975 1.00 65.91 287 ASN D N 1
ATOM 10981 C CA . ASN D 1 267 ? -33.975 42.077 -1.720 1.00 66.01 287 ASN D CA 1
ATOM 10982 C C . ASN D 1 267 ? -35.163 41.648 -0.745 1.00 65.00 287 ASN D C 1
ATOM 10983 O O . ASN D 1 267 ? -36.023 42.459 -0.354 1.00 65.67 287 ASN D O 1
ATOM 10988 N N . GLY D 1 268 ? -35.264 40.371 -0.368 1.00 62.64 288 GLY D N 1
ATOM 10989 C CA . GLY D 1 268 ? -34.702 39.230 -1.090 1.00 59.89 288 GLY D CA 1
ATOM 10990 C C . GLY D 1 268 ? -35.849 38.443 -1.694 1.00 57.58 288 GLY D C 1
ATOM 10991 O O . GLY D 1 268 ? -36.990 38.908 -1.663 1.00 57.00 288 GLY D O 1
ATOM 10992 N N . ASN D 1 269 ? -35.564 37.263 -2.237 1.00 55.78 289 ASN D N 1
ATOM 10993 C CA . ASN D 1 269 ? -36.622 36.431 -2.818 1.00 54.18 289 ASN D CA 1
ATOM 10994 C C . ASN D 1 269 ? -36.817 35.055 -2.157 1.00 52.77 289 ASN D C 1
ATOM 10995 O O . ASN D 1 269 ? -36.802 34.029 -2.845 1.00 53.31 289 ASN D O 1
ATOM 11000 N N . ASN D 1 270 ? -36.961 35.010 -0.834 1.00 50.07 290 ASN D N 1
ATOM 11001 C CA . ASN D 1 270 ? -37.259 33.752 -0.151 1.00 47.34 290 ASN D CA 1
ATOM 11002 C C . ASN D 1 270 ? -38.581 33.912 0.585 1.00 46.84 290 ASN D C 1
ATOM 11003 O O . ASN D 1 270 ? -39.080 35.035 0.616 1.00 46.61 290 ASN D O 1
ATOM 11008 N N . VAL D 1 271 ? -39.207 32.873 1.134 1.00 45.85 291 VAL D N 1
ATOM 11009 C CA . VAL D 1 271 ? -40.566 33.177 1.603 1.00 45.59 291 VAL D CA 1
ATOM 11010 C C . VAL D 1 271 ? -40.554 34.099 2.844 1.00 45.43 291 VAL D C 1
ATOM 11011 O O . VAL D 1 271 ? -41.443 34.934 3.018 1.00 44.83 291 VAL D O 1
ATOM 11015 N N . PHE D 1 272 ? -39.516 33.988 3.673 1.00 45.42 292 PHE D N 1
ATOM 11016 C CA . PHE D 1 272 ? -39.399 34.870 4.858 1.00 44.71 292 PHE D CA 1
ATOM 11017 C C . PHE D 1 272 ? -39.404 36.353 4.452 1.00 44.67 292 PHE D C 1
ATOM 11018 O O . PHE D 1 272 ? -39.937 37.216 5.147 1.00 44.36 292 PHE D O 1
ATOM 11026 N N . SER D 1 273 ? -38.818 36.642 3.302 1.00 44.84 293 SER D N 1
ATOM 11027 C CA . SER D 1 273 ? -38.608 38.021 2.918 1.00 45.21 293 SER D CA 1
ATOM 11028 C C . SER D 1 273 ? -39.883 38.771 2.542 1.00 45.15 293 SER D C 1
ATOM 11029 O O . SER D 1 273 ? -39.899 39.980 2.551 1.00 45.76 293 SER D O 1
ATOM 11032 N N . GLY D 1 274 ? -40.975 38.095 2.241 1.00 45.24 294 GLY D N 1
ATOM 11033 C CA . GLY D 1 274 ? -42.198 38.852 1.964 1.00 44.93 294 GLY D CA 1
ATOM 11034 C C . GLY D 1 274 ? -43.032 39.109 3.208 1.00 44.66 294 GLY D C 1
ATOM 11035 O O . GLY D 1 274 ? -44.108 39.692 3.132 1.00 44.49 294 GLY D O 1
ATOM 11036 N N . PHE D 1 275 ? -42.556 38.624 4.350 1.00 45.02 295 PHE D N 1
ATOM 11037 C CA . PHE D 1 275 ? -43.231 38.833 5.637 1.00 45.52 295 PHE D CA 1
ATOM 11038 C C . PHE D 1 275 ? -42.765 40.155 6.242 1.00 45.99 295 PHE D C 1
ATOM 11039 O O . PHE D 1 275 ? -41.576 40.454 6.168 1.00 46.28 295 PHE D O 1
ATOM 11047 N N . ASN D 1 276 ? -43.674 40.923 6.836 1.00 47.00 296 ASN D N 1
ATOM 11048 C CA . ASN D 1 276 ? -43.310 42.040 7.724 1.00 48.60 296 ASN D CA 1
ATOM 11049 C C . ASN D 1 276 ? -42.180 41.724 8.708 1.00 49.11 296 ASN D C 1
ATOM 11050 O O . ASN D 1 276 ? -42.332 40.898 9.607 1.00 48.78 296 ASN D O 1
ATOM 11055 N N . THR D 1 277 ? -41.042 42.384 8.540 1.00 50.08 297 THR D N 1
ATOM 11056 C CA . THR D 1 277 ? -39.896 42.141 9.406 1.00 51.67 297 THR D CA 1
ATOM 11057 C C . THR D 1 277 ? -40.201 42.143 10.911 1.00 52.29 297 THR D C 1
ATOM 11058 O O . THR D 1 277 ? -39.620 41.349 11.651 1.00 52.37 297 THR D O 1
ATOM 11062 N N . GLN D 1 278 ? -41.101 43.014 11.366 1.00 53.01 298 GLN D N 1
ATOM 11063 C CA . GLN D 1 278 ? -41.410 43.065 12.798 1.00 54.27 298 GLN D CA 1
ATOM 11064 C C . GLN D 1 278 ? -42.334 41.942 13.252 1.00 53.33 298 GLN D C 1
ATOM 11065 O O . GLN D 1 278 ? -42.017 41.257 14.224 1.00 54.05 298 GLN D O 1
ATOM 11071 N N . LEU D 1 279 ? -43.445 41.751 12.546 1.00 52.04 299 LEU D N 1
ATOM 11072 C CA . LEU D 1 279 ? -44.309 40.581 12.694 1.00 51.11 299 LEU D CA 1
ATOM 11073 C C . LEU D 1 279 ? -43.504 39.257 12.794 1.00 50.44 299 LEU D C 1
ATOM 11074 O O . LEU D 1 279 ? -43.737 38.451 13.709 1.00 49.99 299 LEU D O 1
ATOM 11079 N N . LEU D 1 280 ? -42.556 39.055 11.875 1.00 49.07 300 LEU D N 1
ATOM 11080 C CA . LEU D 1 280 ? -41.767 37.830 11.805 1.00 47.74 300 LEU D CA 1
ATOM 11081 C C . LEU D 1 280 ? -40.919 37.690 13.054 1.00 48.14 300 LEU D C 1
ATOM 11082 O O . LEU D 1 280 ? -40.754 36.599 13.610 1.00 48.13 300 LEU D O 1
ATOM 11087 N N . ALA D 1 281 ? -40.375 38.812 13.494 1.00 48.42 301 ALA D N 1
ATOM 11088 C CA . ALA D 1 281 ? -39.485 38.820 14.633 1.00 48.87 301 ALA D CA 1
ATOM 11089 C C . ALA D 1 281 ? -40.249 38.517 15.915 1.00 48.98 301 ALA D C 1
ATOM 11090 O O . ALA D 1 281 ? -39.766 37.755 16.759 1.00 49.46 301 ALA D O 1
ATOM 11092 N N . GLN D 1 282 ? -41.423 39.125 16.068 1.00 48.57 302 GLN D N 1
ATOM 11093 C CA . GLN D 1 282 ? -42.383 38.728 17.095 1.00 48.01 302 GLN D CA 1
ATOM 11094 C C . GLN D 1 282 ? -42.654 37.221 17.034 1.00 47.38 302 GLN D C 1
ATOM 11095 O O . GLN D 1 282 ? -42.425 36.491 18.001 1.00 46.76 302 GLN D O 1
ATOM 11101 N N . ALA D 1 283 ? -43.144 36.772 15.875 1.00 46.33 303 ALA D N 1
ATOM 11102 C CA . ALA D 1 283 ? -43.550 35.393 15.691 1.00 45.16 303 ALA D CA 1
ATOM 11103 C C . ALA D 1 283 ? -42.440 34.473 16.156 1.00 44.71 303 ALA D C 1
ATOM 11104 O O . ALA D 1 283 ? -42.690 33.510 16.880 1.00 44.04 303 ALA D O 1
ATOM 11106 N N . LEU D 1 284 ? -41.212 34.795 15.772 1.00 44.54 304 LEU D N 1
ATOM 11107 C CA . LEU D 1 284 ? -40.090 33.960 16.113 1.00 45.65 304 LEU D CA 1
ATOM 11108 C C . LEU D 1 284 ? -39.590 34.276 17.514 1.00 47.30 304 LEU D C 1
ATOM 11109 O O . LEU D 1 284 ? -38.714 33.578 18.029 1.00 47.50 304 LEU D O 1
ATOM 11114 N N . ASN D 1 285 ? -40.139 35.340 18.107 1.00 49.23 305 ASN D N 1
ATOM 11115 C CA . ASN D 1 285 ? -39.686 35.879 19.382 1.00 51.23 305 ASN D CA 1
ATOM 11116 C C . ASN D 1 285 ? -38.161 36.136 19.440 1.00 51.62 305 ASN D C 1
ATOM 11117 O O . ASN D 1 285 ? -37.439 35.728 20.349 1.00 50.57 305 ASN D O 1
ATOM 11122 N N . VAL D 1 286 ? -37.683 36.837 18.425 1.00 52.99 306 VAL D N 1
ATOM 11123 C CA . VAL D 1 286 ? -36.260 37.002 18.182 1.00 54.85 306 VAL D CA 1
ATOM 11124 C C . VAL D 1 286 ? -36.165 38.483 17.782 1.00 56.47 306 VAL D C 1
ATOM 11125 O O . VAL D 1 286 ? -37.194 39.146 17.566 1.00 56.89 306 VAL D O 1
ATOM 11129 N N . ASN D 1 287 ? -34.970 39.052 17.725 1.00 58.65 307 ASN D N 1
ATOM 11130 C CA . ASN D 1 287 ? -34.908 40.488 17.420 1.00 60.35 307 ASN D CA 1
ATOM 11131 C C . ASN D 1 287 ? -34.923 40.760 15.918 1.00 61.25 307 ASN D C 1
ATOM 11132 O O . ASN D 1 287 ? -34.634 39.860 15.116 1.00 61.10 307 ASN D O 1
ATOM 11137 N N . GLU D 1 288 ? -35.276 41.998 15.565 1.00 62.19 308 GLU D N 1
ATOM 11138 C CA . GLU D 1 288 ? -35.403 42.452 14.176 1.00 62.67 308 GLU D CA 1
ATOM 11139 C C . GLU D 1 288 ? -34.123 42.234 13.399 1.00 62.63 308 GLU D C 1
ATOM 11140 O O . GLU D 1 288 ? -34.137 42.067 12.185 1.00 62.55 308 GLU D O 1
ATOM 11146 N N . GLU D 1 289 ? -33.022 42.221 14.128 1.00 62.72 309 GLU D N 1
ATOM 11147 C CA . GLU D 1 289 ? -31.727 41.979 13.547 1.00 63.23 309 GLU D CA 1
ATOM 11148 C C . GLU D 1 289 ? -31.697 40.621 12.857 1.00 63.07 309 GLU D C 1
ATOM 11149 O O . GLU D 1 289 ? -31.352 40.515 11.667 1.00 63.45 309 GLU D O 1
ATOM 11155 N N . THR D 1 290 ? -32.050 39.596 13.630 1.00 61.64 310 THR D N 1
ATOM 11156 C CA . THR D 1 290 ? -32.081 38.217 13.176 1.00 60.17 310 THR D CA 1
ATOM 11157 C C . THR D 1 290 ? -33.137 38.007 12.106 1.00 59.22 310 THR D C 1
ATOM 11158 O O . THR D 1 290 ? -32.836 37.437 11.064 1.00 59.02 310 THR D O 1
ATOM 11162 N N . ALA D 1 291 ? -34.357 38.487 12.348 1.00 58.12 311 ALA D N 1
ATOM 11163 C CA . ALA D 1 291 ? -35.435 38.344 11.375 1.00 57.87 311 ALA D CA 1
ATOM 11164 C C . ALA D 1 291 ? -35.051 38.823 9.975 1.00 57.87 311 ALA D C 1
ATOM 11165 O O . ALA D 1 291 ? -35.524 38.274 8.998 1.00 57.85 311 ALA D O 1
ATOM 11167 N N . ARG D 1 292 ? -34.204 39.845 9.886 1.00 57.91 312 ARG D N 1
ATOM 11168 C CA . ARG D 1 292 ? -33.719 40.388 8.612 1.00 57.70 312 ARG D CA 1
ATOM 11169 C C . ARG D 1 292 ? -32.670 39.489 7.965 1.00 56.64 312 ARG D C 1
ATOM 11170 O O . ARG D 1 292 ? -32.452 39.533 6.759 1.00 56.47 312 ARG D O 1
ATOM 11178 N N . ASN D 1 293 ? -32.004 38.677 8.764 1.00 55.88 313 ASN D N 1
ATOM 11179 C CA . ASN D 1 293 ? -31.016 37.772 8.216 1.00 55.65 313 ASN D CA 1
ATOM 11180 C C . ASN D 1 293 ? -31.703 36.601 7.544 1.00 55.42 313 ASN D C 1
ATOM 11181 O O . ASN D 1 293 ? -31.115 35.890 6.724 1.00 55.46 313 ASN D O 1
ATOM 11186 N N . LEU D 1 294 ? -32.957 36.402 7.935 1.00 54.99 314 LEU D N 1
ATOM 11187 C CA . LEU D 1 294 ? -33.774 35.327 7.413 1.00 54.31 314 LEU D CA 1
ATOM 11188 C C . LEU D 1 294 ? -34.257 35.772 6.049 1.00 54.51 314 LEU D C 1
ATOM 11189 O O . LEU D 1 294 ? -34.370 34.951 5.144 1.00 54.50 314 LEU D O 1
ATOM 11194 N N . GLN D 1 295 ? -34.523 37.073 5.918 1.00 54.29 315 GLN D N 1
ATOM 11195 C CA . GLN D 1 295 ? -35.061 37.647 4.696 1.00 54.61 315 GLN D CA 1
ATOM 11196 C C . GLN D 1 295 ? -34.027 37.789 3.592 1.00 56.16 315 GLN D C 1
ATOM 11197 O O . GLN D 1 295 ? -34.381 37.837 2.428 1.00 56.98 315 GLN D O 1
ATOM 11203 N N . GLY D 1 296 ? -32.749 37.834 3.950 1.00 58.08 316 GLY D N 1
ATOM 11204 C CA . GLY D 1 296 ? -31.664 37.692 2.987 1.00 60.08 316 GLY D CA 1
ATOM 11205 C C . GLY D 1 296 ? -31.459 38.776 1.941 1.00 61.89 316 GLY D C 1
ATOM 11206 O O . GLY D 1 296 ? -31.023 38.478 0.820 1.00 61.49 316 GLY D O 1
ATOM 11207 N N . GLN D 1 297 ? -31.741 40.028 2.305 1.00 63.75 317 GLN D N 1
ATOM 11208 C CA . GLN D 1 297 ? -31.423 41.179 1.444 1.00 66.27 317 GLN D CA 1
ATOM 11209 C C . GLN D 1 297 ? -29.903 41.326 1.175 1.00 66.55 317 GLN D C 1
ATOM 11210 O O . GLN D 1 297 ? -29.469 41.313 0.023 1.00 66.67 317 GLN D O 1
ATOM 11216 N N . ASN D 1 298 ? -29.099 41.437 2.231 1.00 67.14 318 ASN D N 1
ATOM 11217 C CA . ASN D 1 298 ? -27.637 41.427 2.102 1.00 67.84 318 ASN D CA 1
ATOM 11218 C C . ASN D 1 298 ? -27.013 40.087 1.701 1.00 67.32 318 ASN D C 1
ATOM 11219 O O . ASN D 1 298 ? -25.861 39.822 2.064 1.00 67.47 318 ASN D O 1
ATOM 11224 N N . ASP D 1 299 ? -27.740 39.223 1.000 1.00 66.36 319 ASP D N 1
ATOM 11225 C CA . ASP D 1 299 ? -27.153 37.924 0.656 1.00 65.79 319 ASP D CA 1
ATOM 11226 C C . ASP D 1 299 ? -26.924 37.879 -0.839 1.00 64.42 319 ASP D C 1
ATOM 11227 O O . ASP D 1 299 ? -27.833 38.187 -1.618 1.00 64.34 319 ASP D O 1
ATOM 11232 N N . ASN D 1 300 ? -25.711 37.487 -1.218 1.00 62.71 320 ASN D N 1
ATOM 11233 C CA . ASN D 1 300 ? -25.266 37.603 -2.599 1.00 61.56 320 ASN D CA 1
ATOM 11234 C C . ASN D 1 300 ? -24.845 36.292 -3.210 1.00 59.32 320 ASN D C 1
ATOM 11235 O O . ASN D 1 300 ? -24.399 36.264 -4.351 1.00 59.53 320 ASN D O 1
ATOM 11240 N N . ARG D 1 301 ? -24.976 35.212 -2.452 1.00 56.39 321 ARG D N 1
ATOM 11241 C CA . ARG D 1 301 ? -24.349 33.955 -2.831 1.00 53.56 321 ARG D CA 1
ATOM 11242 C C . ARG D 1 301 ? -25.210 33.057 -3.703 1.00 51.76 321 ARG D C 1
ATOM 11243 O O . ARG D 1 301 ? -24.761 31.979 -4.107 1.00 51.81 321 ARG D O 1
ATOM 11251 N N . ASN D 1 302 ? -26.423 33.512 -4.011 1.00 49.77 322 ASN D N 1
ATOM 11252 C CA . ASN D 1 302 ? -27.446 32.658 -4.612 1.00 49.28 322 ASN D CA 1
ATOM 11253 C C . ASN D 1 302 ? -27.762 31.369 -3.819 1.00 48.44 322 ASN D C 1
ATOM 11254 O O . ASN D 1 302 ? -27.441 31.241 -2.636 1.00 48.75 322 ASN D O 1
ATOM 11259 N N . GLN D 1 3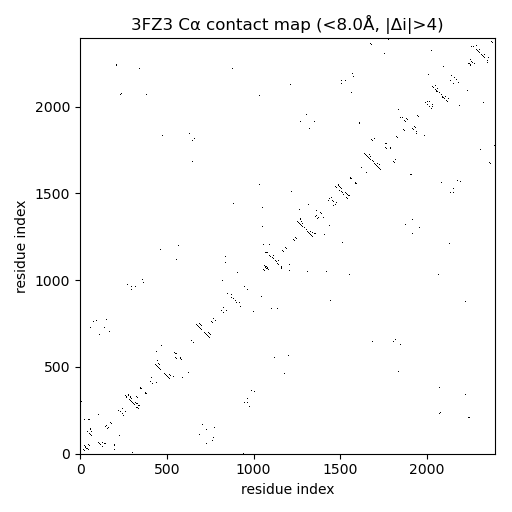03 ? -28.397 30.413 -4.478 1.00 47.07 323 GLN D N 1
ATOM 11260 C CA . GLN D 1 303 ? -28.999 29.304 -3.784 1.00 45.71 323 GLN D CA 1
ATOM 11261 C C . GLN D 1 303 ? -28.039 28.198 -3.394 1.00 44.43 323 GLN D C 1
ATOM 11262 O O . GLN D 1 303 ? -28.460 27.219 -2.770 1.00 44.44 323 GLN D O 1
ATOM 11268 N N . ILE D 1 304 ? -26.771 28.313 -3.768 1.00 42.94 324 ILE D N 1
ATOM 11269 C CA . ILE D 1 304 ? -25.780 27.309 -3.350 1.00 41.43 324 ILE D CA 1
ATOM 11270 C C . ILE D 1 304 ? -24.586 28.061 -2.814 1.00 42.04 324 ILE D C 1
ATOM 11271 O O . ILE D 1 304 ? -23.923 28.761 -3.573 1.00 42.61 324 ILE D O 1
ATOM 11276 N N . ILE D 1 305 ? -24.345 27.916 -1.508 1.00 41.91 325 ILE D N 1
ATOM 11277 C CA . ILE D 1 305 ? -23.450 28.773 -0.770 1.00 42.24 325 ILE D CA 1
ATOM 11278 C C . ILE D 1 305 ? -22.221 27.986 -0.339 1.00 43.53 325 ILE D C 1
ATOM 11279 O O . ILE D 1 305 ? -22.226 26.759 -0.325 1.00 43.11 325 ILE D O 1
ATOM 11284 N N . GLN D 1 306 ? -21.161 28.710 0.004 1.00 44.64 326 GLN D N 1
ATOM 11285 C CA . GLN D 1 306 ? -19.895 28.095 0.369 1.00 45.81 326 GLN D CA 1
ATOM 11286 C C . GLN D 1 306 ? -19.803 28.045 1.895 1.00 46.69 326 GLN D C 1
ATOM 11287 O O . GLN D 1 306 ? -19.963 29.062 2.562 1.00 45.47 326 GLN D O 1
ATOM 11293 N N . VAL D 1 307 ? -19.576 26.853 2.431 1.00 48.38 327 VAL D N 1
ATOM 11294 C CA . VAL D 1 307 ? -19.350 26.678 3.852 1.00 50.92 327 VAL D CA 1
ATOM 11295 C C . VAL D 1 307 ? -17.847 26.759 4.176 1.00 52.91 327 VAL D C 1
ATOM 11296 O O . VAL D 1 307 ? -17.024 26.016 3.607 1.00 52.66 327 VAL D O 1
ATOM 11300 N N . ARG D 1 308 ? -17.489 27.644 5.108 1.00 55.69 328 ARG D N 1
ATOM 11301 C CA . ARG D 1 308 ? -16.093 27.684 5.564 1.00 58.07 328 ARG D CA 1
ATOM 11302 C C . ARG D 1 308 ? -15.757 26.688 6.693 1.00 58.08 328 ARG D C 1
ATOM 11303 O O . ARG D 1 308 ? -16.523 26.510 7.643 1.00 58.01 328 ARG D O 1
ATOM 11311 N N . GLY D 1 309 ? -14.609 26.021 6.548 1.00 58.32 329 GLY D N 1
ATOM 11312 C CA . GLY D 1 309 ? -14.282 24.838 7.338 1.00 58.69 329 GLY D CA 1
ATOM 11313 C C . GLY D 1 309 ? -15.290 23.744 7.031 1.00 58.99 329 GLY D C 1
ATOM 11314 O O . GLY D 1 309 ? -15.949 23.805 5.992 1.00 59.55 329 GLY D O 1
ATOM 11315 N N . ASN D 1 310 ? -15.438 22.757 7.915 1.00 58.49 330 ASN D N 1
ATOM 11316 C CA . ASN D 1 310 ? -16.368 21.655 7.641 1.00 57.88 330 ASN D CA 1
ATOM 11317 C C . ASN D 1 310 ? -17.727 21.863 8.303 1.00 56.26 330 ASN D C 1
ATOM 11318 O O . ASN D 1 310 ? -17.779 22.414 9.398 1.00 57.17 330 ASN D O 1
ATOM 11323 N N . LEU D 1 311 ? -18.821 21.472 7.652 1.00 53.68 331 LEU D N 1
ATOM 11324 C CA . LEU D 1 311 ? -20.148 21.546 8.306 1.00 50.94 331 LEU D CA 1
ATOM 11325 C C . LEU D 1 311 ? -20.304 20.434 9.364 1.00 49.53 331 LEU D C 1
ATOM 11326 O O . LEU D 1 311 ? -20.175 19.234 9.081 1.00 49.08 331 LEU D O 1
ATOM 11331 N N . ASP D 1 312 ? -20.536 20.839 10.602 1.00 48.53 332 ASP D N 1
ATOM 11332 C CA . ASP D 1 312 ? -20.773 19.880 11.666 1.00 48.88 332 ASP D CA 1
ATOM 11333 C C . ASP D 1 312 ? -22.244 19.872 12.043 1.00 47.09 332 ASP D C 1
ATOM 11334 O O . ASP D 1 312 ? -22.835 20.914 12.311 1.00 47.07 332 ASP D O 1
ATOM 11339 N N . PHE D 1 313 ? -22.817 18.675 12.010 1.00 45.47 333 PHE D N 1
ATOM 11340 C CA . PHE D 1 313 ? -24.175 18.389 12.450 1.00 44.39 333 PHE D CA 1
ATOM 11341 C C . PHE D 1 313 ? -24.036 17.028 13.106 1.00 43.42 333 PHE D C 1
ATOM 11342 O O . PHE D 1 313 ? -22.998 16.390 12.992 1.00 42.36 333 PHE D O 1
ATOM 11350 N N . VAL D 1 314 ? -25.077 16.589 13.801 1.00 43.41 334 VAL D N 1
ATOM 11351 C CA . VAL D 1 314 ? -25.054 15.282 14.452 1.00 43.12 334 VAL D CA 1
ATOM 11352 C C . VAL D 1 314 ? -25.114 14.178 13.419 1.00 44.73 334 VAL D C 1
ATOM 11353 O O . VAL D 1 314 ? -26.155 13.979 12.787 1.00 45.49 334 VAL D O 1
ATOM 11357 N N . GLN D 1 315 ? -24.023 13.443 13.244 1.00 46.28 335 GLN D N 1
ATOM 11358 C CA . GLN D 1 315 ? -23.978 12.484 12.151 1.00 47.70 335 GLN D CA 1
ATOM 11359 C C . GLN D 1 315 ? -23.460 11.098 12.460 1.00 47.82 335 GLN D C 1
ATOM 11360 O O . GLN D 1 315 ? -22.363 10.985 12.956 1.00 47.55 335 GLN D O 1
ATOM 11366 N N . PRO D 1 316 ? -24.214 10.041 12.109 1.00 48.82 336 PRO D N 1
ATOM 11367 C CA . PRO D 1 316 ? -23.739 8.720 12.484 1.00 50.30 336 PRO D CA 1
ATOM 11368 C C . PRO D 1 316 ? -22.423 8.389 11.802 1.00 52.25 336 PRO D C 1
ATOM 11369 O O . PRO D 1 316 ? -22.299 8.636 10.594 1.00 52.98 336 PRO D O 1
ATOM 11373 N N . PRO D 1 317 ? -21.456 7.838 12.565 1.00 53.73 337 PRO D N 1
ATOM 11374 C CA . PRO D 1 317 ? -20.116 7.483 12.114 1.00 54.77 337 PRO D CA 1
ATOM 11375 C C . PRO D 1 317 ? -20.106 7.012 10.654 1.00 55.84 337 PRO D C 1
ATOM 11376 O O . PRO D 1 317 ? -20.829 6.062 10.305 1.00 56.65 337 PRO D O 1
ATOM 11380 N N . GLY D 1 348 ? -43.213 5.730 18.687 1.00 46.75 368 GLY D N 1
ATOM 11381 C CA . GLY D 1 348 ? -44.402 6.032 17.904 1.00 47.25 368 GLY D CA 1
ATOM 11382 C C . GLY D 1 348 ? -43.922 6.528 16.564 1.00 47.72 368 GLY D C 1
ATOM 11383 O O . GLY D 1 348 ? -42.989 5.967 16.002 1.00 48.36 368 GLY D O 1
ATOM 11384 N N . LEU D 1 349 ? -44.557 7.585 16.076 1.00 47.73 369 LEU D N 1
ATOM 11385 C CA . LEU D 1 349 ? -44.237 8.259 14.829 1.00 48.04 369 LEU D CA 1
ATOM 11386 C C . LEU D 1 349 ? -42.765 8.279 14.470 1.00 47.38 369 LEU D C 1
ATOM 11387 O O . LEU D 1 349 ? -42.404 8.152 13.319 1.00 47.56 369 LEU D O 1
ATOM 11392 N N . GLU D 1 350 ? -41.909 8.452 15.459 1.00 47.45 370 GLU D N 1
ATOM 11393 C CA . GLU D 1 350 ? -40.499 8.593 15.198 1.00 48.32 370 GLU D CA 1
ATOM 11394 C C . GLU D 1 350 ? -40.010 7.377 14.425 1.00 47.04 370 GLU D C 1
ATOM 11395 O O . GLU D 1 350 ? -39.095 7.496 13.606 1.00 47.39 370 GLU D O 1
ATOM 11401 N N . GLU D 1 351 ? -40.629 6.223 14.668 1.00 45.59 371 GLU D N 1
ATOM 11402 C CA . GLU D 1 351 ? -40.224 4.996 13.999 1.00 45.16 371 GLU D CA 1
ATOM 11403 C C . GLU D 1 351 ? -41.073 4.630 12.782 1.00 43.67 371 GLU D C 1
ATOM 11404 O O . GLU D 1 351 ? -40.739 3.696 12.070 1.00 43.10 371 GLU D O 1
ATOM 11410 N N . THR D 1 352 ? -42.174 5.321 12.536 1.00 42.36 372 THR D N 1
ATOM 11411 C CA . THR D 1 352 ? -42.973 4.926 11.376 1.00 41.83 372 THR D CA 1
ATOM 11412 C C . THR D 1 352 ? -42.981 6.019 10.298 1.00 41.57 372 THR D C 1
ATOM 11413 O O . THR D 1 352 ? -42.002 6.084 9.557 1.00 39.84 372 THR D O 1
ATOM 11417 N N . PHE D 1 353 ? -44.021 6.873 10.250 1.00 42.14 373 PHE D N 1
ATOM 11418 C CA . PHE D 1 353 ? -44.136 7.947 9.240 1.00 43.29 373 PHE D CA 1
ATOM 11419 C C . PHE D 1 353 ? -42.871 8.773 9.173 1.00 42.29 373 PHE D C 1
ATOM 11420 O O . PHE D 1 353 ? -42.381 9.066 8.091 1.00 41.95 373 PHE D O 1
ATOM 11428 N N . CYS D 1 354 ? -42.342 9.129 10.336 1.00 40.73 374 CYS D N 1
ATOM 11429 C CA . CYS D 1 354 ? -41.273 10.092 10.385 1.00 40.20 374 CYS D CA 1
ATOM 11430 C C . CYS D 1 354 ? -39.957 9.579 9.796 1.00 38.61 374 CYS D C 1
ATOM 11431 O O . CYS D 1 354 ? -39.077 10.370 9.493 1.00 38.55 374 CYS D O 1
ATOM 11434 N N . SER D 1 355 ? -39.852 8.275 9.600 1.00 36.36 375 SER D N 1
ATOM 11435 C CA . SER D 1 355 ? -38.625 7.705 9.092 1.00 35.02 375 SER D CA 1
ATOM 11436 C C . SER D 1 355 ? -38.807 6.888 7.820 1.00 33.92 375 SER D C 1
ATOM 11437 O O . SER D 1 355 ? -38.074 5.928 7.563 1.00 34.40 375 SER D O 1
ATOM 11440 N N . LEU D 1 356 ? -39.775 7.264 6.997 1.00 32.05 376 LEU D N 1
ATOM 11441 C CA . LEU D 1 356 ? -39.931 6.608 5.726 1.00 30.94 376 LEU D CA 1
ATOM 11442 C C . LEU D 1 356 ? -38.653 6.671 4.867 1.00 30.32 376 LEU D C 1
ATOM 11443 O O . LEU D 1 356 ? -37.855 7.592 4.978 1.00 29.60 376 LEU D O 1
ATOM 11448 N N . ARG D 1 357 ? -38.483 5.685 4.003 1.00 29.32 377 ARG D N 1
ATOM 11449 C CA . ARG D 1 357 ? -37.429 5.697 3.039 1.00 30.05 377 ARG D CA 1
ATOM 11450 C C . ARG D 1 357 ? -37.748 6.629 1.857 1.00 31.02 377 ARG D C 1
ATOM 11451 O O . ARG D 1 357 ? -38.801 6.536 1.216 1.00 31.13 377 ARG D O 1
ATOM 11459 N N . LEU D 1 358 ? -36.782 7.501 1.583 1.00 31.68 378 LEU D N 1
ATOM 11460 C CA . LEU D 1 358 ? -36.768 8.462 0.497 1.00 31.12 378 LEU D CA 1
ATOM 11461 C C . LEU D 1 358 ? -35.850 8.030 -0.634 1.00 32.05 378 LEU D C 1
ATOM 11462 O O . LEU D 1 358 ? -36.003 8.485 -1.766 1.00 33.07 378 LEU D O 1
ATOM 11467 N N . LYS D 1 359 ? -34.891 7.154 -0.358 1.00 33.57 379 LYS D N 1
ATOM 11468 C CA . LYS D 1 359 ? -33.952 6.742 -1.388 1.00 34.16 379 LYS D CA 1
ATOM 11469 C C . LYS D 1 359 ? -33.721 5.279 -1.654 1.00 34.14 379 LYS D C 1
ATOM 11470 O O . LYS D 1 359 ? -33.840 4.440 -0.798 1.00 33.38 379 LYS D O 1
ATOM 11476 N N . GLU D 1 360 ? -33.330 4.988 -2.881 1.00 35.67 380 GLU D N 1
ATOM 11477 C CA . GLU D 1 360 ? -32.840 3.663 -3.227 1.00 37.00 380 GLU D CA 1
ATOM 11478 C C . GLU D 1 360 ? -31.636 3.847 -4.142 1.00 36.90 380 GLU D C 1
ATOM 11479 O O . GLU D 1 360 ? -31.644 4.735 -4.983 1.00 37.83 380 GLU D O 1
ATOM 11485 N N . ASN D 1 361 ? -30.598 3.028 -3.990 1.00 37.06 381 ASN D N 1
ATOM 11486 C CA . ASN D 1 361 ? -29.500 3.026 -4.960 1.00 36.83 381 ASN D CA 1
ATOM 11487 C C . ASN D 1 361 ? -29.808 2.193 -6.204 1.00 36.15 381 ASN D C 1
ATOM 11488 O O . ASN D 1 361 ? -29.875 0.983 -6.141 1.00 37.56 381 ASN D O 1
ATOM 11493 N N . ILE D 1 362 ? -29.993 2.838 -7.342 1.00 36.02 382 ILE D N 1
ATOM 11494 C CA . ILE D 1 362 ? -30.473 2.165 -8.563 1.00 36.02 382 ILE D CA 1
ATOM 11495 C C . ILE D 1 362 ? -29.315 1.892 -9.555 1.00 36.97 382 ILE D C 1
ATOM 11496 O O . ILE D 1 362 ? -29.382 1.010 -10.422 1.00 36.95 382 ILE D O 1
ATOM 11501 N N . GLY D 1 363 ? -28.228 2.639 -9.350 1.00 38.37 383 GLY D N 1
ATOM 11502 C CA . GLY D 1 363 ? -27.004 2.591 -10.147 1.00 40.03 383 GLY D CA 1
ATOM 11503 C C . GLY D 1 363 ? -26.124 1.383 -9.963 1.00 40.96 383 GLY D C 1
ATOM 11504 O O . GLY D 1 363 ? -25.445 0.982 -10.885 1.00 41.38 383 GLY D O 1
ATOM 11505 N N . ASN D 1 364 ? -26.146 0.790 -8.779 1.00 42.92 384 ASN D N 1
ATOM 11506 C CA . ASN D 1 364 ? -25.295 -0.357 -8.435 1.00 44.23 384 ASN D CA 1
ATOM 11507 C C . ASN D 1 364 ? -25.512 -1.491 -9.442 1.00 43.86 384 ASN D C 1
ATOM 11508 O O . ASN D 1 364 ? -26.640 -1.853 -9.723 1.00 43.55 384 ASN D O 1
ATOM 11513 N N . PRO D 1 365 ? -24.429 -2.024 -10.017 1.00 44.70 385 PRO D N 1
ATOM 11514 C CA . PRO D 1 365 ? -24.471 -3.228 -10.855 1.00 45.24 385 PRO D CA 1
ATOM 11515 C C . PRO D 1 365 ? -25.186 -4.447 -10.276 1.00 45.85 385 PRO D C 1
ATOM 11516 O O . PRO D 1 365 ? -25.885 -5.110 -11.038 1.00 46.46 385 PRO D O 1
ATOM 11520 N N . GLU D 1 366 ? -25.029 -4.759 -8.983 1.00 45.98 386 GLU D N 1
ATOM 11521 C CA . GLU D 1 366 ? -25.635 -5.971 -8.398 1.00 46.41 386 GLU D CA 1
ATOM 11522 C C . GLU D 1 366 ? -27.168 -5.821 -8.257 1.00 45.41 386 GLU D C 1
ATOM 11523 O O . GLU D 1 366 ? -27.914 -6.795 -8.071 1.00 45.22 386 GLU D O 1
ATOM 11529 N N . ARG D 1 367 ? -27.641 -4.586 -8.375 1.00 43.82 387 ARG D N 1
ATOM 11530 C CA . ARG D 1 367 ? -29.048 -4.283 -8.208 1.00 42.79 387 ARG D CA 1
ATOM 11531 C C . ARG D 1 367 ? -29.908 -4.599 -9.442 1.00 41.55 387 ARG D C 1
ATOM 11532 O O . ARG D 1 367 ? -31.122 -4.515 -9.365 1.00 42.33 387 ARG D O 1
ATOM 11540 N N . ALA D 1 368 ? -29.300 -4.998 -10.559 1.00 39.64 388 ALA D N 1
ATOM 11541 C CA . ALA D 1 368 ? -30.015 -5.208 -11.822 1.00 36.96 388 ALA D CA 1
ATOM 11542 C C . ALA D 1 368 ? -31.168 -6.196 -11.737 1.00 35.33 388 ALA D C 1
ATOM 11543 O O . ALA D 1 368 ? -31.040 -7.229 -11.102 1.00 35.34 388 ALA D O 1
ATOM 11545 N N . ASP D 1 369 ? -32.279 -5.872 -12.399 1.00 32.86 389 ASP D N 1
ATOM 11546 C CA . ASP D 1 369 ? -33.408 -6.785 -12.533 1.00 32.00 389 ASP D CA 1
ATOM 11547 C C . ASP D 1 369 ? -33.343 -7.576 -13.830 1.00 31.10 389 ASP D C 1
ATOM 11548 O O . ASP D 1 369 ? -33.875 -8.669 -13.920 1.00 29.85 389 ASP D O 1
ATOM 11553 N N . ILE D 1 370 ? -32.690 -6.993 -14.837 1.00 31.15 390 ILE D N 1
ATOM 11554 C CA . ILE D 1 370 ? -32.501 -7.631 -16.131 1.00 30.72 390 ILE D CA 1
ATOM 11555 C C . ILE D 1 370 ? -31.002 -7.566 -16.403 1.00 29.56 390 ILE D C 1
ATOM 11556 O O . ILE D 1 370 ? -30.396 -6.499 -16.287 1.00 28.37 390 ILE D O 1
ATOM 11561 N N . PHE D 1 371 ? -30.400 -8.708 -16.736 1.00 28.96 391 PHE D N 1
ATOM 11562 C CA . PHE D 1 371 ? -28.965 -8.744 -16.993 1.00 28.22 391 PHE D CA 1
ATOM 11563 C C . PHE D 1 371 ? -28.588 -9.813 -18.014 1.00 28.99 391 PHE D C 1
ATOM 11564 O O . PHE D 1 371 ? -28.897 -11.000 -17.835 1.00 26.98 391 PHE D O 1
ATOM 11572 N N . SER D 1 372 ? -27.945 -9.360 -19.104 1.00 30.37 392 SER D N 1
ATOM 11573 C CA . SER D 1 372 ? -27.256 -10.250 -20.065 1.00 32.23 392 SER D CA 1
ATOM 11574 C C . SER D 1 372 ? -25.817 -9.756 -20.201 1.00 32.38 392 SER D C 1
ATOM 11575 O O . SER D 1 372 ? -25.583 -8.572 -20.418 1.00 32.93 392 SER D O 1
ATOM 11578 N N . PRO D 1 373 ? -24.834 -10.636 -19.999 1.00 33.51 393 PRO D N 1
ATOM 11579 C CA . PRO D 1 373 ? -23.433 -10.153 -19.880 1.00 33.63 393 PRO D CA 1
ATOM 11580 C C . PRO D 1 373 ? -22.883 -9.360 -21.075 1.00 34.74 393 PRO D C 1
ATOM 11581 O O . PRO D 1 373 ? -22.173 -8.378 -20.847 1.00 34.61 393 PRO D O 1
ATOM 11585 N N . ARG D 1 374 ? -23.226 -9.755 -22.311 1.00 35.87 394 ARG D N 1
ATOM 11586 C CA A ARG D 1 374 ? -22.847 -9.072 -23.554 0.50 36.60 394 ARG D CA 1
ATOM 11587 C CA B ARG D 1 374 ? -22.791 -8.998 -23.497 0.50 36.87 394 ARG D CA 1
ATOM 11588 C C . ARG D 1 374 ? -23.789 -7.931 -23.961 1.00 36.71 394 ARG D C 1
ATOM 11589 O O . ARG D 1 374 ? -23.516 -7.212 -24.915 1.00 37.77 394 ARG D O 1
ATOM 11604 N N . ALA D 1 375 ? -24.923 -7.784 -23.277 1.00 35.04 395 ALA D N 1
ATOM 11605 C CA . ALA D 1 375 ? -25.926 -6.818 -23.706 1.00 32.30 395 ALA D CA 1
ATOM 11606 C C . ALA D 1 375 ? -26.010 -5.604 -22.797 1.00 31.89 395 ALA D C 1
ATOM 11607 O O . ALA D 1 375 ? -25.841 -4.475 -23.242 1.00 30.96 395 ALA D O 1
ATOM 11609 N N . GLY D 1 376 ? -26.287 -5.856 -21.516 1.00 31.29 396 GLY D N 1
ATOM 11610 C CA . GLY D 1 376 ? -26.414 -4.819 -20.499 1.00 29.88 396 GLY D CA 1
ATOM 11611 C C . GLY D 1 376 ? -27.299 -5.226 -19.323 1.00 29.19 396 GLY D C 1
ATOM 11612 O O . GLY D 1 376 ? -27.655 -6.406 -19.102 1.00 25.92 396 GLY D O 1
ATOM 11613 N N . ARG D 1 377 ? -27.666 -4.193 -18.577 1.00 29.39 397 ARG D N 1
ATOM 11614 C CA . ARG D 1 377 ? -28.425 -4.343 -17.337 1.00 29.47 397 ARG D CA 1
ATOM 11615 C C . ARG D 1 377 ? -29.427 -3.221 -17.228 1.00 28.84 397 ARG D C 1
ATOM 11616 O O . ARG D 1 377 ? -29.160 -2.069 -17.572 1.00 29.05 397 ARG D O 1
ATOM 11624 N N . ILE D 1 378 ? -30.610 -3.569 -16.771 1.00 29.22 398 ILE D N 1
ATOM 11625 C CA . ILE D 1 378 ? -31.642 -2.576 -16.457 1.00 28.87 398 ILE D CA 1
ATOM 11626 C C . ILE D 1 378 ? -32.066 -2.834 -15.017 1.00 28.31 398 ILE D C 1
ATOM 11627 O O . ILE D 1 378 ? -32.215 -3.997 -14.589 1.00 26.97 398 ILE D O 1
ATOM 11632 N N . SER D 1 379 ? -32.216 -1.739 -14.282 1.00 28.38 399 SER D N 1
ATOM 11633 C CA . SER D 1 379 ? -32.787 -1.732 -12.957 1.00 30.18 399 SER D CA 1
ATOM 11634 C C . SER D 1 379 ? -34.001 -0.821 -12.939 1.00 29.96 399 SER D C 1
ATOM 11635 O O . SER D 1 379 ? -33.901 0.327 -13.351 1.00 30.85 399 SER D O 1
ATOM 11638 N N . THR D 1 380 ? -35.123 -1.321 -12.446 1.00 29.26 400 THR D N 1
ATOM 11639 C CA . THR D 1 380 ? -36.332 -0.503 -12.308 1.00 29.44 400 THR D CA 1
ATOM 11640 C C . THR D 1 380 ? -36.687 -0.204 -10.840 1.00 27.51 400 THR D C 1
ATOM 11641 O O . THR D 1 380 ? -36.371 -0.954 -9.924 1.00 27.81 400 THR D O 1
ATOM 11645 N N . LEU D 1 381 ? -37.358 0.914 -10.630 1.00 25.51 401 LEU D N 1
ATOM 11646 C CA . LEU D 1 381 ? -37.709 1.392 -9.319 1.00 23.42 401 LEU D CA 1
ATOM 11647 C C . LEU D 1 381 ? -39.169 1.853 -9.375 1.00 24.02 401 LEU D C 1
ATOM 11648 O O . LEU D 1 381 ? -39.506 2.835 -10.089 1.00 24.40 401 LEU D O 1
ATOM 11653 N N . ASN D 1 382 ? -40.029 1.178 -8.620 1.00 22.72 402 ASN D N 1
ATOM 11654 C CA . ASN D 1 382 ? -41.435 1.524 -8.544 1.00 22.63 402 ASN D CA 1
ATOM 11655 C C . ASN D 1 382 ? -41.937 1.135 -7.141 1.00 24.05 402 ASN D C 1
ATOM 11656 O O . ASN D 1 382 ? -41.099 0.728 -6.334 1.00 24.12 402 ASN D O 1
ATOM 11661 N N . SER D 1 383 ? -43.250 1.236 -6.858 1.00 23.80 403 SER D N 1
ATOM 11662 C CA . SER D 1 383 ? -43.826 0.882 -5.559 1.00 24.62 403 SER D CA 1
ATOM 11663 C C . SER D 1 383 ? -43.470 -0.488 -5.003 1.00 24.93 403 SER D C 1
ATOM 11664 O O . SER D 1 383 ? -43.599 -0.707 -3.811 1.00 26.40 403 SER D O 1
ATOM 11667 N N . HIS D 1 384 ? -43.052 -1.431 -5.814 1.00 24.52 404 HIS D N 1
ATOM 11668 C CA . HIS D 1 384 ? -42.671 -2.697 -5.243 1.00 25.18 404 HIS D CA 1
ATOM 11669 C C . HIS D 1 384 ? -41.290 -2.642 -4.623 1.00 26.04 404 HIS D C 1
ATOM 11670 O O . HIS D 1 384 ? -40.825 -3.658 -4.069 1.00 25.96 404 HIS D O 1
ATOM 11677 N N . ASN D 1 385 ? -40.632 -1.481 -4.746 1.00 26.35 405 ASN D N 1
ATOM 11678 C CA . ASN D 1 385 ? -39.282 -1.293 -4.262 1.00 26.64 405 ASN D CA 1
ATOM 11679 C C . ASN D 1 385 ? -39.203 -0.197 -3.245 1.00 26.11 405 ASN D C 1
ATOM 11680 O O . ASN D 1 385 ? -38.534 -0.360 -2.266 1.00 27.33 405 ASN D O 1
ATOM 11685 N N . LEU D 1 386 ? -39.834 0.937 -3.483 1.00 25.61 406 LEU D N 1
ATOM 11686 C CA . LEU D 1 386 ? -39.740 2.097 -2.613 1.00 25.27 406 LEU D CA 1
ATOM 11687 C C . LEU D 1 386 ? -41.165 2.588 -2.275 1.00 26.46 406 LEU D C 1
ATOM 11688 O O . LEU D 1 386 ? -41.794 3.209 -3.110 1.00 27.28 406 LEU D O 1
ATOM 11693 N N . PRO D 1 387 ? -41.663 2.379 -1.032 1.00 26.72 407 PRO D N 1
ATOM 11694 C CA . PRO D 1 387 ? -43.096 2.579 -0.736 1.00 25.99 407 PRO D CA 1
ATOM 11695 C C . PRO D 1 387 ? -43.650 3.970 -1.105 1.00 25.67 407 PRO D C 1
ATOM 11696 O O . PRO D 1 387 ? -44.738 4.072 -1.639 1.00 25.91 407 PRO D O 1
ATOM 11700 N N . ILE D 1 388 ? -42.895 5.033 -0.850 1.00 25.21 408 ILE D N 1
ATOM 11701 C CA . ILE D 1 388 ? -43.378 6.379 -1.141 1.00 25.39 408 ILE D CA 1
ATOM 11702 C C . ILE D 1 388 ? -43.689 6.644 -2.619 1.00 25.65 408 ILE D C 1
ATOM 11703 O O . ILE D 1 388 ? -44.385 7.591 -2.934 1.00 27.33 408 ILE D O 1
ATOM 11708 N N . LEU D 1 389 ? -43.199 5.823 -3.530 1.00 25.40 409 LEU D N 1
ATOM 11709 C CA . LEU D 1 389 ? -43.649 5.918 -4.917 1.00 25.30 409 LEU D CA 1
ATOM 11710 C C . LEU D 1 389 ? -45.142 5.563 -5.111 1.00 25.90 409 LEU D C 1
ATOM 11711 O O . LEU D 1 389 ? -45.706 5.862 -6.138 1.00 25.13 409 LEU D O 1
ATOM 11716 N N . ARG D 1 390 ? -45.767 4.922 -4.136 1.00 26.74 410 ARG D N 1
ATOM 11717 C CA . ARG D 1 390 ? -47.189 4.643 -4.234 1.00 29.23 410 ARG D CA 1
ATOM 11718 C C . ARG D 1 390 ? -47.939 5.955 -4.097 1.00 28.57 410 ARG D C 1
ATOM 11719 O O . ARG D 1 390 ? -48.818 6.260 -4.868 1.00 29.71 410 ARG D O 1
ATOM 11727 N N . PHE D 1 391 ? -47.540 6.748 -3.120 1.00 27.51 411 PHE D N 1
ATOM 11728 C CA . PHE D 1 391 ? -48.118 8.027 -2.904 1.00 26.52 411 PHE D CA 1
ATOM 11729 C C . PHE D 1 391 ? -47.763 8.976 -4.050 1.00 26.72 411 PHE D C 1
ATOM 11730 O O . PHE D 1 391 ? -48.635 9.700 -4.559 1.00 26.56 411 PHE D O 1
ATOM 11738 N N . LEU D 1 392 ? -46.500 8.974 -4.476 1.00 26.64 412 LEU D N 1
ATOM 11739 C CA . LEU D 1 392 ? -46.032 9.967 -5.453 1.00 26.76 412 LEU D CA 1
ATOM 11740 C C . LEU D 1 392 ? -46.486 9.649 -6.879 1.00 27.05 412 LEU D C 1
ATOM 11741 O O . LEU D 1 392 ? -46.596 10.567 -7.696 1.00 27.69 412 LEU D O 1
ATOM 11746 N N . ARG D 1 393 ? -46.737 8.368 -7.156 1.00 26.96 413 ARG D N 1
ATOM 11747 C CA . ARG D 1 393 ? -47.102 7.824 -8.480 1.00 28.96 413 ARG D CA 1
ATOM 11748 C C . ARG D 1 393 ? -46.049 8.055 -9.584 1.00 28.61 413 ARG D C 1
ATOM 11749 O O . ARG D 1 393 ? -46.386 8.550 -10.671 1.00 28.60 413 ARG D O 1
ATOM 11757 N N . LEU D 1 394 ? -44.787 7.722 -9.290 1.00 27.87 414 LEU D N 1
ATOM 11758 C CA . LEU D 1 394 ? -43.682 7.822 -10.248 1.00 26.12 414 LEU D CA 1
ATOM 11759 C C . LEU D 1 394 ? -42.920 6.516 -10.252 1.00 25.93 414 LEU D C 1
ATOM 11760 O O . LEU D 1 394 ? -43.041 5.714 -9.317 1.00 24.73 414 LEU D O 1
ATOM 11765 N N . SER D 1 395 ? -42.182 6.268 -11.331 1.00 25.29 415 SER D N 1
ATOM 11766 C CA . SER D 1 395 ? -41.241 5.159 -11.377 1.00 25.11 415 SER D CA 1
ATOM 11767 C C . SER D 1 395 ? -39.924 5.660 -11.938 1.00 25.21 415 SER D C 1
ATOM 11768 O O . SER D 1 395 ? -39.821 6.805 -12.380 1.00 25.80 415 SER D O 1
ATOM 11771 N N . ALA D 1 396 ? -38.908 4.812 -11.943 1.00 23.78 416 ALA D N 1
ATOM 11772 C CA . ALA D 1 396 ? -37.657 5.246 -12.527 1.00 23.71 416 ALA D CA 1
ATOM 11773 C C . ALA D 1 396 ? -36.948 4.017 -13.006 1.00 24.84 416 ALA D C 1
ATOM 11774 O O . ALA D 1 396 ? -37.367 2.896 -12.708 1.00 24.58 416 ALA D O 1
ATOM 11776 N N . GLU D 1 397 ? -35.919 4.249 -13.816 1.00 25.98 417 GLU D N 1
ATOM 11777 C CA . GLU D 1 397 ? -35.154 3.192 -14.428 1.00 27.42 417 GLU D CA 1
ATOM 11778 C C . GLU D 1 397 ? -33.680 3.590 -14.548 1.00 27.71 417 GLU D C 1
ATOM 11779 O O . GLU D 1 397 ? -33.365 4.764 -14.730 1.00 28.52 417 GLU D O 1
ATOM 11785 N N . ARG D 1 398 ? -32.779 2.623 -14.451 1.00 27.22 418 ARG D N 1
ATOM 11786 C CA . ARG D 1 398 ? -31.378 2.942 -14.673 1.00 28.47 418 ARG D CA 1
ATOM 11787 C C . ARG D 1 398 ? -30.804 1.811 -15.502 1.00 28.50 418 ARG D C 1
ATOM 11788 O O . ARG D 1 398 ? -31.027 0.640 -15.180 1.00 29.14 418 ARG D O 1
ATOM 11796 N N . GLY D 1 399 ? -30.121 2.151 -16.594 1.00 28.26 419 GLY D N 1
ATOM 11797 C CA . GLY D 1 399 ? -29.653 1.104 -17.505 1.00 28.65 419 GLY D CA 1
ATOM 11798 C C . GLY D 1 399 ? -28.211 1.362 -17.812 1.00 29.68 419 GLY D C 1
ATOM 11799 O O . GLY D 1 399 ? -27.777 2.518 -17.764 1.00 30.00 419 GLY D O 1
ATOM 11800 N N . PHE D 1 400 ? -27.483 0.282 -18.080 1.00 30.74 420 PHE D N 1
ATOM 11801 C CA . PHE D 1 400 ? -26.145 0.320 -18.646 1.00 31.58 420 PHE D CA 1
ATOM 11802 C C . PHE D 1 400 ? -26.129 -0.717 -19.748 1.00 31.76 420 PHE D C 1
ATOM 11803 O O . PHE D 1 400 ? -26.174 -1.939 -19.498 1.00 31.89 420 PHE D O 1
ATOM 11811 N N . PHE D 1 401 ? -26.091 -0.217 -20.980 1.00 31.65 421 PHE D N 1
ATOM 11812 C CA . PHE D 1 401 ? -25.897 -1.066 -22.155 1.00 31.74 421 PHE D CA 1
ATOM 11813 C C . PHE D 1 401 ? -24.438 -1.098 -22.568 1.00 32.99 421 PHE D C 1
ATOM 11814 O O . PHE D 1 401 ? -23.739 -0.058 -22.605 1.00 32.48 421 PHE D O 1
ATOM 11822 N N . TYR D 1 402 ? -23.992 -2.303 -22.878 1.00 34.02 422 TYR D N 1
ATOM 11823 C CA . TYR D 1 402 ? -22.617 -2.493 -23.324 1.00 35.78 422 TYR D CA 1
ATOM 11824 C C . TYR D 1 402 ? -22.545 -2.234 -24.821 1.00 37.21 422 TYR D C 1
ATOM 11825 O O . TYR D 1 402 ? -23.587 -1.991 -25.465 1.00 37.03 422 TYR D O 1
ATOM 11834 N N . ARG D 1 403 ? -21.305 -2.290 -25.330 1.00 38.28 423 ARG D N 1
ATOM 11835 C CA . ARG D 1 403 ? -20.914 -2.056 -26.719 1.00 38.10 423 ARG D CA 1
ATOM 11836 C C . ARG D 1 403 ? -21.956 -2.646 -27.662 1.00 36.50 423 ARG D C 1
ATOM 11837 O O . ARG D 1 403 ? -22.235 -3.836 -27.627 1.00 36.10 423 ARG D O 1
ATOM 11845 N N . ASN D 1 404 ? -22.595 -1.807 -28.463 1.00 35.77 424 ASN D N 1
ATOM 11846 C CA . ASN D 1 404 ? -23.627 -2.281 -29.376 1.00 36.48 424 ASN D CA 1
ATOM 11847 C C . ASN D 1 404 ? -24.825 -3.022 -28.797 1.00 36.37 424 ASN D C 1
ATOM 11848 O O . ASN D 1 404 ? -25.542 -3.724 -29.513 1.00 38.09 424 ASN D O 1
ATOM 11853 N N . GLY D 1 405 ? -25.082 -2.892 -27.503 1.00 35.46 425 GLY D N 1
ATOM 11854 C CA . GLY D 1 405 ? -26.267 -3.546 -26.970 1.00 33.84 425 GLY D CA 1
ATOM 11855 C C . GLY D 1 405 ? -27.536 -2.832 -27.421 1.00 32.00 425 GLY D C 1
ATOM 11856 O O . GLY D 1 405 ? -27.557 -1.613 -27.606 1.00 31.03 425 GLY D O 1
ATOM 11857 N N . ILE D 1 406 ? -28.591 -3.618 -27.573 1.00 31.07 426 ILE D N 1
ATOM 11858 C CA . ILE D 1 406 ? -29.886 -3.111 -28.030 1.00 30.71 426 ILE D CA 1
ATOM 11859 C C . ILE D 1 406 ? -30.904 -3.167 -26.901 1.00 30.38 426 ILE D C 1
ATOM 11860 O O . ILE D 1 406 ? -31.229 -4.248 -26.399 1.00 30.80 426 ILE D O 1
ATOM 11865 N N . TYR D 1 407 ? -31.411 -2.005 -26.530 1.00 30.15 427 TYR D N 1
ATOM 11866 C CA . TYR D 1 407 ? -32.619 -1.935 -25.722 1.00 30.46 427 TYR D CA 1
ATOM 11867 C C . TYR D 1 407 ? -33.772 -2.260 -26.629 1.00 30.16 427 TYR D C 1
ATOM 11868 O O . TYR D 1 407 ? -34.164 -1.454 -27.450 1.00 30.53 427 TYR D O 1
ATOM 11877 N N . SER D 1 408 ? -34.293 -3.472 -26.461 1.00 30.33 428 SER D N 1
ATOM 11878 C CA . SER D 1 408 ? -35.355 -4.058 -27.280 1.00 28.50 428 SER D CA 1
ATOM 11879 C C . SER D 1 408 ? -36.450 -3.107 -27.698 1.00 29.00 428 SER D C 1
ATOM 11880 O O . SER D 1 408 ? -36.907 -2.286 -26.870 1.00 29.51 428 SER D O 1
ATOM 11883 N N . PRO D 1 409 ? -36.883 -3.182 -28.988 1.00 28.95 429 PRO D N 1
ATOM 11884 C CA . PRO D 1 409 ? -37.964 -2.214 -29.321 1.00 28.05 429 PRO D CA 1
ATOM 11885 C C . PRO D 1 409 ? -39.209 -2.443 -28.451 1.00 27.52 429 PRO D C 1
ATOM 11886 O O . PRO D 1 409 ? -39.629 -3.578 -28.165 1.00 26.82 429 PRO D O 1
ATOM 11890 N N . HIS D 1 410 ? -39.799 -1.349 -28.002 1.00 27.15 430 HIS D N 1
ATOM 11891 C CA . HIS D 1 410 ? -40.896 -1.485 -27.065 1.00 25.91 430 HIS D CA 1
ATOM 11892 C C . HIS D 1 410 ? -41.759 -0.236 -27.071 1.00 25.41 430 HIS D C 1
ATOM 11893 O O . HIS D 1 410 ? -41.399 0.788 -27.697 1.00 25.63 430 HIS D O 1
ATOM 11900 N N . TRP D 1 411 ? -42.865 -0.303 -26.333 1.00 23.43 431 TRP D N 1
ATOM 11901 C CA . TRP D 1 411 ? -43.571 0.909 -26.025 1.00 22.89 431 TRP D CA 1
ATOM 11902 C C . TRP D 1 411 ? -43.859 0.995 -24.543 1.00 23.48 431 TRP D C 1
ATOM 11903 O O . TRP D 1 411 ? -43.981 -0.036 -23.875 1.00 23.65 431 TRP D O 1
ATOM 11914 N N . ASN D 1 412 ? -43.904 2.227 -24.037 1.00 24.71 432 ASN D N 1
ATOM 11915 C CA . ASN D 1 412 ? -44.322 2.520 -22.656 1.00 25.76 432 ASN D CA 1
ATOM 11916 C C . ASN D 1 412 ? -45.869 2.451 -22.611 1.00 25.93 432 ASN D C 1
ATOM 11917 O O . ASN D 1 412 ? -46.580 3.260 -23.226 1.00 24.47 432 ASN D O 1
ATOM 11922 N N . VAL D 1 413 ? -46.346 1.423 -21.919 1.00 26.07 433 VAL D N 1
ATOM 11923 C CA . VAL D 1 413 ? -47.741 1.154 -21.698 1.00 25.96 433 VAL D CA 1
ATOM 11924 C C . VAL D 1 413 ? -48.438 2.257 -20.912 1.00 26.11 433 VAL D C 1
ATOM 11925 O O . VAL D 1 413 ? -49.489 2.750 -21.325 1.00 25.56 433 VAL D O 1
ATOM 11929 N N . ASN D 1 414 ? -47.845 2.700 -19.804 1.00 26.60 434 ASN D N 1
ATOM 11930 C CA . ASN D 1 414 ? -48.605 3.570 -18.914 1.00 26.71 434 ASN D CA 1
ATOM 11931 C C . ASN D 1 414 ? -47.966 4.884 -18.540 1.00 26.30 434 ASN D C 1
ATOM 11932 O O . ASN D 1 414 ? -48.478 5.588 -17.677 1.00 27.97 434 ASN D O 1
ATOM 11937 N N . ALA D 1 415 ? -46.862 5.255 -19.163 1.00 25.57 435 ALA D N 1
ATOM 11938 C CA . ALA D 1 415 ? -46.171 6.486 -18.723 1.00 24.24 435 ALA D CA 1
ATOM 11939 C C . ALA D 1 415 ? -45.347 7.071 -19.854 1.00 24.05 435 ALA D C 1
ATOM 11940 O O . ALA D 1 415 ? -45.056 6.349 -20.807 1.00 23.65 435 ALA D O 1
ATOM 11942 N N . HIS D 1 416 ? -44.955 8.342 -19.732 1.00 23.46 436 HIS D N 1
ATOM 11943 C CA . HIS D 1 416 ? -43.886 8.904 -20.517 1.00 23.96 436 HIS D CA 1
ATOM 11944 C C . HIS D 1 416 ? -42.601 8.465 -19.867 1.00 25.03 436 HIS D C 1
ATOM 11945 O O . HIS D 1 416 ? -42.545 8.326 -18.627 1.00 25.43 436 HIS D O 1
ATOM 11952 N N . SER D 1 417 ? -41.561 8.274 -20.683 1.00 25.26 437 SER D N 1
ATOM 11953 C CA . SER D 1 417 ? -40.223 8.072 -20.147 1.00 25.28 437 SER D CA 1
ATOM 11954 C C . SER D 1 417 ? -39.323 9.239 -20.494 1.00 25.62 437 SER D C 1
ATOM 11955 O O . SER D 1 417 ? -39.071 9.492 -21.661 1.00 26.91 437 SER D O 1
ATOM 11958 N N . VAL D 1 418 ? -38.874 9.989 -19.504 1.00 25.81 438 VAL D N 1
ATOM 11959 C CA . VAL D 1 418 ? -37.965 11.131 -19.733 1.00 25.78 438 VAL D CA 1
ATOM 11960 C C . VAL D 1 418 ? -36.563 10.605 -19.420 1.00 27.26 438 VAL D C 1
ATOM 11961 O O . VAL D 1 418 ? -36.309 10.179 -18.290 1.00 27.50 438 VAL D O 1
ATOM 11965 N N . VAL D 1 419 ? -35.672 10.581 -20.422 1.00 27.67 439 VAL D N 1
ATOM 11966 C CA . VAL D 1 419 ? -34.403 9.867 -20.317 1.00 27.65 439 VAL D CA 1
ATOM 11967 C C . VAL D 1 419 ? -33.228 10.855 -20.261 1.00 29.45 439 VAL D C 1
ATOM 11968 O O . VAL D 1 419 ? -33.159 11.835 -21.025 1.00 30.02 439 VAL D O 1
ATOM 11972 N N . TYR D 1 420 ? -32.309 10.584 -19.340 1.00 29.66 440 TYR D N 1
ATOM 11973 C CA . TYR D 1 420 ? -31.088 11.358 -19.160 1.00 30.33 440 TYR D CA 1
ATOM 11974 C C . TYR D 1 420 ? -29.906 10.458 -19.419 1.00 30.50 440 TYR D C 1
ATOM 11975 O O . TYR D 1 420 ? -29.752 9.415 -18.755 1.00 30.12 440 TYR D O 1
ATOM 11984 N N . VAL D 1 421 ? -29.060 10.901 -20.345 1.00 30.51 441 VAL D N 1
ATOM 11985 C CA . VAL D 1 421 ? -27.869 10.182 -20.752 1.00 30.49 441 VAL D CA 1
ATOM 11986 C C . VAL D 1 421 ? -26.705 10.496 -19.833 1.00 30.92 441 VAL D C 1
ATOM 11987 O O . VAL D 1 421 ? -26.202 11.612 -19.801 1.00 31.14 441 VAL D O 1
ATOM 11991 N N . ILE D 1 422 ? -26.282 9.492 -19.078 1.00 30.97 442 ILE D N 1
ATOM 11992 C CA . ILE D 1 422 ? -25.231 9.683 -18.098 1.00 31.63 442 ILE D CA 1
ATOM 11993 C C . ILE D 1 422 ? -23.869 9.577 -18.768 1.00 32.37 442 ILE D C 1
ATOM 11994 O O . ILE D 1 422 ? -22.958 10.336 -18.466 1.00 34.66 442 ILE D O 1
ATOM 11999 N N . ARG D 1 423 ? -23.746 8.646 -19.701 1.00 32.69 443 ARG D N 1
ATOM 12000 C CA . ARG D 1 423 ? -22.492 8.313 -20.333 1.00 32.91 443 ARG D CA 1
ATOM 12001 C C . ARG D 1 423 ? -22.741 7.485 -21.595 1.00 31.71 443 ARG D C 1
ATOM 12002 O O . ARG D 1 423 ? -23.738 6.768 -21.687 1.00 32.27 443 ARG D O 1
ATOM 12010 N N . GLY D 1 424 ? -21.846 7.573 -22.573 1.00 30.92 444 GLY D N 1
ATOM 12011 C CA . GLY D 1 424 ? -21.979 6.794 -23.791 1.00 30.38 444 GLY D CA 1
ATOM 12012 C C . GLY D 1 424 ? -22.875 7.496 -24.781 1.00 30.98 444 GLY D C 1
ATOM 12013 O O . GLY D 1 424 ? -23.091 8.719 -24.739 1.00 30.97 444 GLY D O 1
ATOM 12014 N N . ASN D 1 425 ? -23.412 6.723 -25.700 1.00 31.88 445 ASN D N 1
ATOM 12015 C CA . ASN D 1 425 ? -24.325 7.312 -26.665 1.00 33.06 445 ASN D CA 1
ATOM 12016 C C . ASN D 1 425 ? -25.098 6.194 -27.296 1.00 32.39 445 ASN D C 1
ATOM 12017 O O . ASN D 1 425 ? -24.685 5.041 -27.218 1.00 32.96 445 ASN D O 1
ATOM 12022 N N . ALA D 1 426 ? -26.217 6.520 -27.917 1.00 32.54 446 ALA D N 1
ATOM 12023 C CA . ALA D 1 426 ? -27.069 5.501 -28.505 1.00 33.28 446 ALA D CA 1
ATOM 12024 C C . ALA D 1 426 ? -27.702 6.084 -29.738 1.00 33.58 446 ALA D C 1
ATOM 12025 O O . ALA D 1 426 ? -27.912 7.297 -29.827 1.00 33.28 446 ALA D O 1
ATOM 12027 N N . ARG D 1 427 ? -28.028 5.230 -30.700 1.00 34.10 447 ARG D N 1
ATOM 12028 C CA . ARG D 1 427 ? -28.949 5.688 -31.723 1.00 34.48 447 ARG D CA 1
ATOM 12029 C C . ARG D 1 427 ? -30.361 5.407 -31.198 1.00 33.46 447 ARG D C 1
ATOM 12030 O O . ARG D 1 427 ? -30.692 4.302 -30.821 1.00 33.01 447 ARG D O 1
ATOM 12038 N N . VAL D 1 428 ? -31.180 6.430 -31.147 1.00 33.58 448 VAL D N 1
ATOM 12039 C CA . VAL D 1 428 ? -32.538 6.289 -30.656 1.00 34.72 448 VAL D CA 1
ATOM 12040 C C . VAL D 1 428 ? -33.548 6.680 -31.752 1.00 34.91 448 VAL D C 1
ATOM 12041 O O . VAL D 1 428 ? -33.435 7.767 -32.315 1.00 35.54 448 VAL D O 1
ATOM 12045 N N . GLN D 1 429 ? -34.521 5.821 -32.039 1.00 34.94 449 GLN D N 1
ATOM 12046 C CA . GLN D 1 429 ? -35.739 6.216 -32.764 1.00 34.99 449 GLN D CA 1
ATOM 12047 C C . GLN D 1 429 ? -37.001 6.079 -31.926 1.00 34.44 449 GLN D C 1
ATOM 12048 O O . GLN D 1 429 ? -37.277 5.017 -31.375 1.00 34.61 449 GLN D O 1
ATOM 12054 N N . VAL D 1 430 ? -37.758 7.161 -31.849 1.00 34.24 450 VAL D N 1
ATOM 12055 C CA . VAL D 1 430 ? -39.063 7.208 -31.193 1.00 33.45 450 VAL D CA 1
ATOM 12056 C C . VAL D 1 430 ? -40.130 7.385 -32.264 1.00 34.02 450 VAL D C 1
ATOM 12057 O O . VAL D 1 430 ? -40.068 8.309 -33.065 1.00 34.72 450 VAL D O 1
ATOM 12061 N N . VAL D 1 431 ? -41.119 6.505 -32.285 1.00 34.51 451 VAL D N 1
ATOM 12062 C CA . VAL D 1 431 ? -42.097 6.408 -33.387 1.00 33.67 451 VAL D CA 1
ATOM 12063 C C . VAL D 1 431 ? -43.531 6.717 -32.910 1.00 34.22 451 VAL D C 1
ATOM 12064 O O . VAL D 1 431 ? -43.951 6.181 -31.902 1.00 34.54 451 VAL D O 1
ATOM 12068 N N . ASN D 1 432 ? -44.282 7.560 -33.619 1.00 34.47 452 ASN D N 1
ATOM 12069 C CA . ASN D 1 432 ? -45.665 7.849 -33.262 1.00 34.41 452 ASN D CA 1
ATOM 12070 C C . ASN D 1 432 ? -46.718 6.909 -33.862 1.00 34.97 452 ASN D C 1
ATOM 12071 O O . ASN D 1 432 ? -46.374 5.844 -34.452 1.00 34.53 452 ASN D O 1
ATOM 12076 N N . GLU D 1 433 ? -47.995 7.283 -33.689 1.00 34.62 453 GLU D N 1
ATOM 12077 C CA . GLU D 1 433 ? -49.123 6.441 -34.160 1.00 36.23 453 GLU D CA 1
ATOM 12078 C C . GLU D 1 433 ? -49.219 6.311 -35.704 1.00 37.02 453 GLU D C 1
ATOM 12079 O O . GLU D 1 433 ? -49.756 5.336 -36.216 1.00 37.06 453 GLU D O 1
ATOM 12085 N N . ASN D 1 434 ? -48.651 7.279 -36.414 1.00 37.50 454 ASN D N 1
ATOM 12086 C CA . ASN D 1 434 ? -48.504 7.208 -37.860 1.00 38.83 454 ASN D CA 1
ATOM 12087 C C . ASN D 1 434 ? -47.348 6.383 -38.408 1.00 38.90 454 ASN D C 1
ATOM 12088 O O . ASN D 1 434 ? -47.317 6.116 -39.585 1.00 38.85 454 ASN D O 1
ATOM 12093 N N . GLY D 1 435 ? -46.410 5.975 -37.563 1.00 38.84 455 GLY D N 1
ATOM 12094 C CA . GLY D 1 435 ? -45.299 5.172 -38.052 1.00 37.47 455 GLY D CA 1
ATOM 12095 C C . GLY D 1 435 ? -44.154 6.095 -38.347 1.00 36.89 455 GLY D C 1
ATOM 12096 O O . GLY D 1 435 ? -43.218 5.660 -38.954 1.00 37.19 455 GLY D O 1
ATOM 12097 N N . ASP D 1 436 ? -44.242 7.350 -37.921 1.00 37.08 456 ASP D N 1
ATOM 12098 C CA . ASP D 1 436 ? -43.282 8.401 -38.241 1.00 38.34 456 ASP D CA 1
ATOM 12099 C C . ASP D 1 436 ? -42.282 8.563 -37.090 1.00 38.73 456 ASP D C 1
ATOM 12100 O O . ASP D 1 436 ? -42.655 8.758 -35.918 1.00 38.89 456 ASP D O 1
ATOM 12105 N N . ALA D 1 437 ? -40.995 8.458 -37.403 1.00 38.08 457 ALA D N 1
ATOM 12106 C CA . ALA D 1 437 ? -39.991 8.490 -36.378 1.00 37.57 457 ALA D CA 1
ATOM 12107 C C . ALA D 1 437 ? -39.858 9.955 -36.006 1.00 38.11 457 ALA D C 1
ATOM 12108 O O . ALA D 1 437 ? -39.402 10.715 -36.831 1.00 39.72 457 ALA D O 1
ATOM 12110 N N . ILE D 1 438 ? -40.276 10.373 -34.805 1.00 37.48 458 ILE D N 1
ATOM 12111 C CA . ILE D 1 438 ? -40.249 11.797 -34.420 1.00 36.17 458 ILE D CA 1
ATOM 12112 C C . ILE D 1 438 ? -38.974 12.203 -33.676 1.00 36.76 458 ILE D C 1
ATOM 12113 O O . ILE D 1 438 ? -38.742 13.384 -33.402 1.00 36.57 458 ILE D O 1
ATOM 12118 N N . LEU D 1 439 ? -38.154 11.201 -33.370 1.00 37.01 459 LEU D N 1
ATOM 12119 C CA . LEU D 1 439 ? -36.781 11.378 -32.946 1.00 37.91 459 LEU D CA 1
ATOM 12120 C C . LEU D 1 439 ? -36.025 10.284 -33.652 1.00 39.11 459 LEU D C 1
ATOM 12121 O O . LEU D 1 439 ? -36.442 9.121 -33.680 1.00 38.85 459 LEU D O 1
ATOM 12126 N N . ASP D 1 440 ? -34.921 10.700 -34.246 1.00 41.02 460 ASP D N 1
ATOM 12127 C CA . ASP D 1 440 ? -33.919 9.813 -34.814 1.00 43.56 460 ASP D CA 1
ATOM 12128 C C . ASP D 1 440 ? -32.544 10.468 -34.644 1.00 43.45 460 ASP D C 1
ATOM 12129 O O . ASP D 1 440 ? -32.253 11.465 -35.314 1.00 43.77 460 ASP D O 1
ATOM 12134 N N . GLN D 1 441 ? -31.714 9.963 -33.738 1.00 43.25 461 GLN D N 1
ATOM 12135 C CA . GLN D 1 441 ? -30.569 10.772 -33.309 1.00 42.74 461 GLN D CA 1
ATOM 12136 C C . GLN D 1 441 ? -29.535 9.926 -32.574 1.00 42.38 461 GLN D C 1
ATOM 12137 O O . GLN D 1 441 ? -29.924 8.955 -31.981 1.00 42.25 461 GLN D O 1
ATOM 12143 N N . GLU D 1 442 ? -28.237 10.239 -32.661 1.00 42.89 462 GLU D N 1
ATOM 12144 C CA . GLU D 1 442 ? -27.243 9.696 -31.723 1.00 43.20 462 GLU D CA 1
ATOM 12145 C C . GLU D 1 442 ? -27.403 10.564 -30.514 1.00 41.69 462 GLU D C 1
ATOM 12146 O O . GLU D 1 442 ? -27.246 11.795 -30.589 1.00 42.59 462 GLU D O 1
ATOM 12152 N N . VAL D 1 443 ? -27.716 9.941 -29.393 1.00 39.77 463 VAL D N 1
ATOM 12153 C CA . VAL D 1 443 ? -27.859 10.702 -28.163 1.00 37.77 463 VAL D CA 1
ATOM 12154 C C . VAL D 1 443 ? -26.524 10.654 -27.402 1.00 37.54 463 VAL D C 1
ATOM 12155 O O . VAL D 1 443 ? -25.833 9.641 -27.398 1.00 36.76 463 VAL D O 1
ATOM 12159 N N . GLN D 1 444 ? -26.145 11.766 -26.793 1.00 37.62 464 GLN D N 1
ATOM 12160 C CA . GLN D 1 444 ? -24.847 11.891 -26.162 1.00 39.10 464 GLN D CA 1
ATOM 12161 C C . GLN D 1 444 ? -24.975 12.160 -24.648 1.00 38.80 464 GLN D C 1
ATOM 12162 O O . GLN D 1 444 ? -25.986 12.715 -24.185 1.00 38.08 464 GLN D O 1
ATOM 12168 N N . GLN D 1 445 ? -23.911 11.829 -23.913 1.00 38.35 465 GLN D N 1
ATOM 12169 C CA . GLN D 1 445 ? -23.655 12.341 -22.568 1.00 37.98 465 GLN D CA 1
ATOM 12170 C C . GLN D 1 445 ? -24.197 13.725 -22.255 1.00 36.90 465 GLN D C 1
ATOM 12171 O O . GLN D 1 445 ? -23.856 14.701 -22.926 1.00 37.67 465 GLN D O 1
ATOM 12177 N N . GLY D 1 446 ? -25.039 13.817 -21.229 1.00 34.80 466 GLY D N 1
ATOM 12178 C CA . GLY D 1 446 ? -25.543 15.105 -20.790 1.00 33.69 466 GLY D CA 1
ATOM 12179 C C . GLY D 1 446 ? -26.839 15.530 -21.437 1.00 33.74 466 GLY D C 1
ATOM 12180 O O . GLY D 1 446 ? -27.395 16.579 -21.120 1.00 34.06 466 GLY D O 1
ATOM 12181 N N . GLN D 1 447 ? -27.351 14.723 -22.353 1.00 34.06 467 GLN D N 1
ATOM 12182 C CA . GLN D 1 447 ? -28.602 15.093 -23.019 1.00 34.53 467 GLN D CA 1
ATOM 12183 C C . GLN D 1 447 ? -29.821 14.424 -22.406 1.00 33.94 467 GLN D C 1
ATOM 12184 O O . GLN D 1 447 ? -29.741 13.316 -21.899 1.00 33.03 467 GLN D O 1
ATOM 12190 N N . LEU D 1 448 ? -30.934 15.140 -22.486 1.00 33.73 468 LEU D N 1
ATOM 12191 C CA . LEU D 1 448 ? -32.241 14.641 -22.123 1.00 33.75 468 LEU D CA 1
ATOM 12192 C C . LEU D 1 448 ? -33.188 14.532 -23.358 1.00 33.43 468 LEU D C 1
ATOM 12193 O O . LEU D 1 448 ? -33.230 15.431 -24.200 1.00 32.87 468 LEU D O 1
ATOM 12198 N N . PHE D 1 449 ? -33.916 13.426 -23.458 1.00 32.16 469 PHE D N 1
ATOM 12199 C CA . PHE D 1 449 ? -34.994 13.305 -24.412 1.00 31.66 469 PHE D CA 1
ATOM 12200 C C . PHE D 1 449 ? -36.186 12.564 -23.823 1.00 31.46 469 PHE D C 1
ATOM 12201 O O . PHE D 1 449 ? -36.070 11.814 -22.874 1.00 30.85 469 PHE D O 1
ATOM 12209 N N . ILE D 1 450 ? -37.324 12.740 -24.468 1.00 31.43 470 ILE D N 1
ATOM 12210 C CA . ILE D 1 450 ? -38.589 12.287 -23.943 1.00 31.08 470 ILE D CA 1
ATOM 12211 C C . ILE D 1 450 ? -39.137 11.213 -24.858 1.00 31.34 470 ILE D C 1
ATOM 12212 O O . ILE D 1 450 ? -39.168 11.428 -26.075 1.00 31.32 470 ILE D O 1
ATOM 12217 N N . VAL D 1 451 ? -39.489 10.053 -24.281 1.00 30.30 471 VAL D N 1
ATOM 12218 C CA . VAL D 1 451 ? -40.272 9.070 -24.993 1.00 28.81 471 VAL D CA 1
ATOM 12219 C C . VAL D 1 451 ? -41.738 9.129 -24.526 1.00 29.80 471 VAL D C 1
ATOM 12220 O O . VAL D 1 451 ? -42.083 8.643 -23.435 1.00 31.88 471 VAL D O 1
ATOM 12224 N N . PRO D 1 452 ? -42.625 9.728 -25.345 1.00 28.89 472 PRO D N 1
ATOM 12225 C CA . PRO D 1 452 ? -44.000 9.851 -24.895 1.00 26.65 472 PRO D CA 1
ATOM 12226 C C . PRO D 1 452 ? -44.655 8.490 -24.777 1.00 26.29 472 PRO D C 1
ATOM 12227 O O . PRO D 1 452 ? -44.201 7.503 -25.399 1.00 24.60 472 PRO D O 1
ATOM 12231 N N . GLN D 1 453 ? -45.719 8.454 -23.966 1.00 26.06 473 GLN D N 1
ATOM 12232 C CA . GLN D 1 453 ? -46.450 7.242 -23.655 1.00 26.09 473 GLN D CA 1
ATOM 12233 C C . GLN D 1 453 ? -46.920 6.602 -24.962 1.00 26.77 473 GLN D C 1
ATOM 12234 O O . GLN D 1 453 ? -47.407 7.322 -25.810 1.00 27.91 473 GLN D O 1
ATOM 12240 N N . ASN D 1 454 ? -46.761 5.291 -25.132 1.00 26.94 474 ASN D N 1
ATOM 12241 C CA . ASN D 1 454 ? -47.286 4.496 -26.247 1.00 26.99 474 ASN D CA 1
ATOM 12242 C C . ASN D 1 454 ? -46.527 4.545 -27.595 1.00 27.09 474 ASN D C 1
ATOM 12243 O O . ASN D 1 454 ? -46.765 3.715 -28.487 1.00 27.18 474 ASN D O 1
ATOM 12248 N N . HIS D 1 455 ? -45.645 5.519 -27.746 1.00 26.55 475 HIS D N 1
ATOM 12249 C CA . HIS D 1 455 ? -44.733 5.606 -28.878 1.00 27.53 475 HIS D CA 1
ATOM 12250 C C . HIS D 1 455 ? -43.739 4.472 -28.844 1.00 28.07 475 HIS D C 1
ATOM 12251 O O . HIS D 1 455 ? -43.214 4.184 -27.775 1.00 29.66 475 HIS D O 1
ATOM 12258 N N . GLY D 1 456 ? -43.510 3.803 -29.975 1.00 28.42 476 GLY D N 1
ATOM 12259 C CA . GLY D 1 456 ? -42.410 2.826 -30.147 1.00 27.70 476 GLY D CA 1
ATOM 12260 C C . GLY D 1 456 ? -41.035 3.450 -29.910 1.00 27.80 476 GLY D C 1
ATOM 12261 O O . GLY D 1 456 ? -40.815 4.641 -30.212 1.00 27.82 476 GLY D O 1
ATOM 12262 N N . VAL D 1 457 ? -40.111 2.688 -29.326 1.00 27.45 477 VAL D N 1
ATOM 12263 C CA . VAL D 1 457 ? -38.749 3.195 -29.140 1.00 27.61 477 VAL D CA 1
ATOM 12264 C C . VAL D 1 457 ? -37.761 2.066 -29.340 1.00 28.29 477 VAL D C 1
ATOM 12265 O O . VAL D 1 457 ? -38.009 0.927 -28.891 1.00 28.10 477 VAL D O 1
ATOM 12269 N N . ILE D 1 458 ? -36.689 2.380 -30.076 1.00 27.62 478 ILE D N 1
ATOM 12270 C CA . ILE D 1 458 ? -35.576 1.446 -30.213 1.00 27.90 478 ILE D CA 1
ATOM 12271 C C . ILE D 1 458 ? -34.295 2.203 -29.944 1.00 29.01 478 ILE D C 1
ATOM 12272 O O . ILE D 1 458 ? -34.169 3.384 -30.301 1.00 28.89 478 ILE D O 1
ATOM 12277 N N . GLN D 1 459 ? -33.373 1.550 -29.255 1.00 29.54 479 GLN D N 1
ATOM 12278 C CA . GLN D 1 459 ? -32.131 2.212 -28.884 1.00 30.04 479 GLN D CA 1
ATOM 12279 C C . GLN D 1 459 ? -31.031 1.206 -29.150 1.00 29.82 479 GLN D C 1
ATOM 12280 O O . GLN D 1 459 ? -31.160 0.060 -28.738 1.00 30.36 479 GLN D O 1
ATOM 12286 N N . GLN D 1 460 ? -29.980 1.609 -29.852 1.00 30.44 480 GLN D N 1
ATOM 12287 C CA . GLN D 1 460 ? -28.735 0.831 -29.860 1.00 31.36 480 GLN D CA 1
ATOM 12288 C C . GLN D 1 460 ? -27.562 1.610 -29.289 1.00 31.97 480 GLN D C 1
ATOM 12289 O O . GLN D 1 460 ? -27.307 2.742 -29.707 1.00 32.81 480 GLN D O 1
ATOM 12295 N N . ALA D 1 461 ? -26.866 1.020 -28.323 1.00 32.20 481 ALA D N 1
ATOM 12296 C CA . ALA D 1 461 ? -25.667 1.676 -27.796 1.00 34.37 481 ALA D CA 1
ATOM 12297 C C . ALA D 1 461 ? -24.493 1.729 -28.806 1.00 35.49 481 ALA D C 1
ATOM 12298 O O . ALA D 1 461 ? -24.216 0.773 -29.543 1.00 34.53 481 ALA D O 1
ATOM 12300 N N . GLY D 1 462 ? -23.807 2.866 -28.802 1.00 37.11 482 GLY D N 1
ATOM 12301 C CA . GLY D 1 462 ? -22.559 3.028 -29.519 1.00 38.98 482 GLY D CA 1
ATOM 12302 C C . GLY D 1 462 ? -21.462 2.112 -28.998 1.00 40.42 482 GLY D C 1
ATOM 12303 O O . GLY D 1 462 ? -21.717 1.183 -28.217 1.00 39.50 482 GLY D O 1
ATOM 12304 N N . ASN D 1 463 ? -20.240 2.398 -29.450 1.00 42.07 483 ASN D N 1
ATOM 12305 C CA . ASN D 1 463 ? -19.045 1.604 -29.163 1.00 43.49 483 ASN D CA 1
ATOM 12306 C C . ASN D 1 463 ? -18.505 1.661 -27.738 1.00 42.76 483 ASN D C 1
ATOM 12307 O O . ASN D 1 463 ? -17.866 0.719 -27.281 1.00 42.04 483 ASN D O 1
ATOM 12312 N N . GLN D 1 464 ? -18.773 2.757 -27.039 1.00 42.60 484 GLN D N 1
ATOM 12313 C CA . GLN D 1 464 ? -18.468 2.836 -25.625 1.00 43.36 484 GLN D CA 1
ATOM 12314 C C . GLN D 1 464 ? -19.665 2.468 -24.716 1.00 42.00 484 GLN D C 1
ATOM 12315 O O . GLN D 1 464 ? -19.620 2.685 -23.497 1.00 41.50 484 GLN D O 1
ATOM 12321 N N . GLY D 1 465 ? -20.730 1.913 -25.295 1.00 40.41 485 GLY D N 1
ATOM 12322 C CA . GLY D 1 465 ? -21.939 1.602 -24.523 1.00 37.93 485 GLY D CA 1
ATOM 12323 C C . GLY D 1 465 ? -22.762 2.821 -24.148 1.00 35.71 485 GLY D C 1
ATOM 12324 O O . GLY D 1 465 ? -22.560 3.920 -24.688 1.00 35.63 485 GLY D O 1
ATOM 12325 N N . PHE D 1 466 ? -23.686 2.639 -23.207 1.00 33.51 486 PHE D N 1
ATOM 12326 C CA . PHE D 1 466 ? -24.766 3.630 -23.002 1.00 32.01 486 PHE D CA 1
ATOM 12327 C C . PHE D 1 466 ? -25.402 3.562 -21.604 1.00 31.13 486 PHE D C 1
ATOM 12328 O O . PHE D 1 466 ? -25.917 2.531 -21.177 1.00 30.44 486 PHE D O 1
ATOM 12336 N N . GLU D 1 467 ? -25.369 4.686 -20.904 1.00 30.93 487 GLU D N 1
ATOM 12337 C CA . GLU D 1 467 ? -25.811 4.737 -19.524 1.00 31.21 487 GLU D CA 1
ATOM 12338 C C . GLU D 1 467 ? -26.840 5.820 -19.390 1.00 29.63 487 GLU D C 1
ATOM 12339 O O . GLU D 1 467 ? -26.590 6.967 -19.769 1.00 29.94 487 GLU D O 1
ATOM 12345 N N . TYR D 1 468 ? -27.985 5.463 -18.823 1.00 27.90 488 TYR D N 1
ATOM 12346 C CA . TYR D 1 468 ? -29.069 6.419 -18.681 1.00 26.60 488 TYR D CA 1
ATOM 12347 C C . TYR D 1 468 ? -29.887 6.188 -17.379 1.00 26.57 488 TYR D C 1
ATOM 12348 O O . TYR D 1 468 ? -29.964 5.084 -16.807 1.00 25.23 488 TYR D O 1
ATOM 12357 N N . PHE D 1 469 ? -30.532 7.273 -16.973 1.00 26.60 489 PHE D N 1
ATOM 12358 C CA . PHE D 1 469 ? -31.555 7.270 -15.959 1.00 26.46 489 PHE D CA 1
ATOM 12359 C C . PHE D 1 469 ? -32.822 7.710 -16.660 1.00 26.30 489 PHE D C 1
ATOM 12360 O O . PHE D 1 469 ? -32.795 8.762 -17.290 1.00 26.67 489 PHE D O 1
ATOM 12368 N N . ALA D 1 470 ? -33.915 6.941 -16.539 1.00 25.02 490 ALA D N 1
ATOM 12369 C CA . ALA D 1 470 ? -35.231 7.345 -17.052 1.00 23.70 490 ALA D CA 1
ATOM 12370 C C . ALA D 1 470 ? -36.214 7.594 -15.912 1.00 23.80 490 ALA D C 1
ATOM 12371 O O . ALA D 1 470 ? -36.321 6.827 -14.972 1.00 23.29 490 ALA D O 1
ATOM 12373 N N . PHE D 1 471 ? -36.949 8.678 -16.017 1.00 23.93 491 PHE D N 1
ATOM 12374 C CA . PHE D 1 471 ? -37.964 9.071 -15.057 1.00 24.20 491 PHE D CA 1
ATOM 12375 C C . PHE D 1 471 ? -39.301 8.769 -15.739 1.00 25.03 491 PHE D C 1
ATOM 12376 O O . PHE D 1 471 ? -39.511 9.200 -16.870 1.00 25.35 491 PHE D O 1
ATOM 12384 N N . LYS D 1 472 ? -40.177 8.006 -15.086 1.00 25.04 492 LYS D N 1
ATOM 12385 C CA . LYS D 1 472 ? -41.438 7.540 -15.671 1.00 24.95 492 LYS D CA 1
ATOM 12386 C C . LYS D 1 472 ? -42.639 8.093 -14.903 1.00 24.81 492 LYS D C 1
ATOM 12387 O O . LYS D 1 472 ? -42.643 8.052 -13.709 1.00 24.94 492 LYS D O 1
ATOM 12393 N N . THR D 1 473 ? -43.619 8.672 -15.590 1.00 24.84 493 THR D N 1
ATOM 12394 C CA . THR D 1 473 ? -44.630 9.483 -14.942 1.00 24.52 493 THR D CA 1
ATOM 12395 C C . THR D 1 473 ? -45.872 8.662 -14.526 1.00 25.42 493 THR D C 1
ATOM 12396 O O . THR D 1 473 ? -46.996 9.152 -14.590 1.00 25.28 493 THR D O 1
ATOM 12400 N N . GLU D 1 474 ? -45.684 7.421 -14.107 1.00 25.42 494 GLU D N 1
ATOM 12401 C CA . GLU D 1 474 ? -46.772 6.703 -13.534 1.00 26.77 494 GLU D CA 1
ATOM 12402 C C . GLU D 1 474 ? -46.200 5.772 -12.478 1.00 27.30 494 GLU D C 1
ATOM 12403 O O . GLU D 1 474 ? -44.998 5.475 -12.497 1.00 27.31 494 GLU D O 1
ATOM 12409 N N . GLU D 1 475 ? -47.056 5.338 -11.551 1.00 27.25 495 GLU D N 1
ATOM 12410 C CA . GLU D 1 475 ? -46.706 4.333 -10.568 1.00 27.83 495 GLU D CA 1
ATOM 12411 C C . GLU D 1 475 ? -46.652 3.021 -11.318 1.00 27.14 495 GLU D C 1
ATOM 12412 O O . GLU D 1 475 ? -47.537 2.747 -12.122 1.00 27.38 495 GLU D O 1
ATOM 12418 N N . ASN D 1 476 ? -45.607 2.225 -11.068 1.00 26.66 496 ASN D N 1
ATOM 12419 C CA . ASN D 1 476 ? -45.453 0.919 -11.688 1.00 26.52 496 ASN D CA 1
ATOM 12420 C C . ASN D 1 476 ? -45.510 0.931 -13.213 1.00 26.88 496 ASN D C 1
ATOM 12421 O O . ASN D 1 476 ? -46.190 0.098 -13.830 1.00 27.42 496 ASN D O 1
ATOM 12426 N N . ALA D 1 477 ? -44.773 1.879 -13.788 1.00 26.35 497 ALA D N 1
ATOM 12427 C CA . ALA D 1 477 ? -44.618 2.064 -15.216 1.00 24.92 497 ALA D CA 1
ATOM 12428 C C . ALA D 1 477 ? -44.027 0.790 -15.756 1.00 24.69 497 ALA D C 1
ATOM 12429 O O . ALA D 1 477 ? -43.163 0.207 -15.133 1.00 24.14 497 ALA D O 1
ATOM 12431 N N . PHE D 1 478 ? -44.554 0.328 -16.884 1.00 24.21 498 PHE D N 1
ATOM 12432 C CA . PHE D 1 478 ? -44.035 -0.854 -17.522 1.00 24.27 498 PHE D CA 1
ATOM 12433 C C . PHE D 1 478 ? -44.114 -0.696 -19.065 1.00 23.36 498 PHE D C 1
ATOM 12434 O O . PHE D 1 478 ? -44.714 0.251 -19.575 1.00 22.54 498 PHE D O 1
ATOM 12442 N N . ILE D 1 479 ? -43.489 -1.617 -19.788 1.00 22.25 499 ILE D N 1
ATOM 12443 C CA . ILE D 1 479 ? -43.300 -1.470 -21.213 1.00 21.51 499 ILE D CA 1
ATOM 12444 C C . ILE D 1 479 ? -43.811 -2.778 -21.781 1.00 22.62 499 ILE D C 1
ATOM 12445 O O . ILE D 1 479 ? -44.064 -3.736 -21.038 1.00 20.82 499 ILE D O 1
ATOM 12450 N N . ASN D 1 480 ? -43.988 -2.797 -23.098 1.00 23.34 500 ASN D N 1
ATOM 12451 C CA . ASN D 1 480 ? -44.230 -4.030 -23.812 1.00 24.70 500 ASN D CA 1
ATOM 12452 C C . ASN D 1 480 ? -43.158 -4.066 -24.917 1.00 25.85 500 ASN D C 1
ATOM 12453 O O . ASN D 1 480 ? -42.874 -3.060 -25.592 1.00 24.01 500 ASN D O 1
ATOM 12458 N N . THR D 1 481 ? -42.538 -5.228 -25.094 1.00 27.25 501 THR D N 1
ATOM 12459 C CA . THR D 1 481 ? -41.459 -5.353 -26.085 1.00 28.16 501 THR D CA 1
ATOM 12460 C C . THR D 1 481 ? -42.009 -5.923 -27.352 1.00 29.57 501 THR D C 1
ATOM 12461 O O . THR D 1 481 ? -43.060 -6.527 -27.362 1.00 30.34 501 THR D O 1
ATOM 12465 N N . LEU D 1 482 ? -41.266 -5.708 -28.421 1.00 31.96 502 LEU D N 1
ATOM 12466 C CA . LEU D 1 482 ? -41.631 -6.144 -29.762 1.00 32.75 502 LEU D CA 1
ATOM 12467 C C . LEU D 1 482 ? -40.642 -7.204 -30.179 1.00 34.29 502 LEU D C 1
ATOM 12468 O O . LEU D 1 482 ? -40.900 -7.928 -31.140 1.00 36.11 502 LEU D O 1
ATOM 12473 N N . ALA D 1 483 ? -39.511 -7.314 -29.467 1.00 34.55 503 ALA D N 1
ATOM 12474 C CA . ALA D 1 483 ? -38.486 -8.312 -29.811 1.00 34.34 503 ALA D CA 1
ATOM 12475 C C . ALA D 1 483 ? -38.056 -9.013 -28.536 1.00 34.44 503 ALA D C 1
ATOM 12476 O O . ALA D 1 483 ? -37.783 -8.343 -27.545 1.00 34.68 503 ALA D O 1
ATOM 12478 N N . GLY D 1 484 ? -37.951 -10.334 -28.558 1.00 34.36 504 GLY D N 1
ATOM 12479 C CA . GLY D 1 484 ? -37.408 -11.022 -27.424 1.00 34.98 504 GLY D CA 1
ATOM 12480 C C . GLY D 1 484 ? -38.375 -12.010 -26.815 1.00 36.38 504 GLY D C 1
ATOM 12481 O O . GLY D 1 484 ? -39.545 -12.065 -27.215 1.00 36.90 504 GLY D O 1
ATOM 12482 N N . ARG D 1 485 ? -37.864 -12.785 -25.852 1.00 36.47 505 ARG D N 1
ATOM 12483 C CA . ARG D 1 485 ? -38.582 -13.778 -25.084 1.00 36.99 505 ARG D CA 1
ATOM 12484 C C . ARG D 1 485 ? -39.927 -13.286 -24.491 1.00 36.69 505 ARG D C 1
ATOM 12485 O O . ARG D 1 485 ? -40.801 -14.077 -24.174 1.00 36.57 505 ARG D O 1
ATOM 12493 N N . THR D 1 486 ? -40.116 -11.985 -24.376 1.00 36.10 506 THR D N 1
ATOM 12494 C CA . THR D 1 486 ? -41.225 -11.424 -23.594 1.00 36.46 506 THR D CA 1
ATOM 12495 C C . THR D 1 486 ? -42.084 -10.532 -24.528 1.00 35.60 506 THR D C 1
ATOM 12496 O O . THR D 1 486 ? -42.906 -9.739 -24.084 1.00 34.94 506 THR D O 1
ATOM 12500 N N . SER D 1 487 ? -41.870 -10.672 -25.839 1.00 34.70 507 SER D N 1
ATOM 12501 C CA . SER D 1 487 ? -42.375 -9.719 -26.830 1.00 33.51 507 SER D CA 1
ATOM 12502 C C . SER D 1 487 ? -43.839 -9.945 -27.112 1.00 31.63 507 SER D C 1
ATOM 12503 O O . SER D 1 487 ? -44.386 -11.035 -26.946 1.00 31.20 507 SER D O 1
ATOM 12506 N N . PHE D 1 488 ? -44.449 -8.888 -27.590 1.00 30.33 508 PHE D N 1
ATOM 12507 C CA . PHE D 1 488 ? -45.789 -8.954 -28.132 1.00 30.59 508 PHE D CA 1
ATOM 12508 C C . PHE D 1 488 ? -45.930 -10.080 -29.199 1.00 30.02 508 PHE D C 1
ATOM 12509 O O . PHE D 1 488 ? -46.914 -10.839 -29.185 1.00 29.05 508 PHE D O 1
ATOM 12517 N N . LEU D 1 489 ? -44.930 -10.222 -30.083 1.00 29.46 509 LEU D N 1
ATOM 12518 C CA . LEU D 1 489 ? -44.944 -11.289 -31.105 1.00 29.05 509 LEU D CA 1
ATOM 12519 C C . LEU D 1 489 ? -45.031 -12.720 -30.626 1.00 29.29 509 LEU D C 1
ATOM 12520 O O . LEU D 1 489 ? -45.756 -13.484 -31.261 1.00 29.69 509 LEU D O 1
ATOM 12525 N N . ARG D 1 490 ? -44.313 -13.111 -29.566 1.00 29.33 510 ARG D N 1
ATOM 12526 C CA . ARG D 1 490 ? -44.496 -14.462 -29.015 1.00 30.27 510 ARG D CA 1
ATOM 12527 C C . ARG D 1 490 ? -45.894 -14.693 -28.450 1.00 30.16 510 ARG D C 1
ATOM 12528 O O . ARG D 1 490 ? -46.329 -15.816 -28.320 1.00 31.87 510 ARG D O 1
ATOM 12536 N N . ALA D 1 491 ? -46.612 -13.637 -28.109 1.00 30.05 511 ALA D N 1
ATOM 12537 C CA . ALA D 1 491 ? -47.934 -13.773 -27.538 1.00 28.98 511 ALA D CA 1
ATOM 12538 C C . ALA D 1 491 ? -48.989 -14.154 -28.567 1.00 29.41 511 ALA D C 1
ATOM 12539 O O . ALA D 1 491 ? -50.044 -14.687 -28.157 1.00 30.05 511 ALA D O 1
ATOM 12541 N N . LEU D 1 492 ? -48.749 -13.854 -29.855 1.00 28.05 512 LEU D N 1
ATOM 12542 C CA . LEU D 1 492 ? -49.720 -14.184 -30.944 1.00 28.28 512 LEU D CA 1
ATOM 12543 C C . LEU D 1 492 ? -49.637 -15.609 -31.549 1.00 28.02 512 LEU D C 1
ATOM 12544 O O . LEU D 1 492 ? -48.554 -16.191 -31.696 1.00 26.60 512 LEU D O 1
ATOM 12549 N N . PRO D 1 493 ? -50.780 -16.158 -31.976 1.00 28.65 513 PRO D N 1
ATOM 12550 C CA . PRO D 1 493 ? -50.661 -17.489 -32.580 1.00 29.89 513 PRO D CA 1
ATOM 12551 C C . PRO D 1 493 ? -49.848 -17.368 -33.882 1.00 31.62 513 PRO D C 1
ATOM 12552 O O . PRO D 1 493 ? -49.685 -16.264 -34.411 1.00 31.56 513 PRO D O 1
ATOM 12556 N N . ASP D 1 494 ? -49.298 -18.482 -34.359 1.00 34.20 514 ASP D N 1
ATOM 12557 C CA . ASP D 1 494 ? -48.330 -18.468 -35.468 1.00 35.38 514 ASP D CA 1
ATOM 12558 C C . ASP D 1 494 ? -49.067 -17.967 -36.709 1.00 35.68 514 ASP D C 1
ATOM 12559 O O . ASP D 1 494 ? -48.587 -17.059 -37.410 1.00 36.33 514 ASP D O 1
ATOM 12564 N N . GLU D 1 495 ? -50.247 -18.525 -36.971 1.00 35.62 515 GLU D N 1
ATOM 12565 C CA . GLU D 1 495 ? -51.066 -18.072 -38.096 1.00 36.20 515 GLU D CA 1
ATOM 12566 C C . GLU D 1 495 ? -51.505 -16.618 -38.067 1.00 35.42 515 GLU D C 1
ATOM 12567 O O . GLU D 1 495 ? -51.717 -16.043 -39.139 1.00 35.93 515 GLU D O 1
ATOM 12573 N N . VAL D 1 496 ? -51.640 -16.002 -36.896 1.00 34.53 516 VAL D N 1
ATOM 12574 C CA . VAL D 1 496 ? -51.978 -14.589 -36.929 1.00 33.82 516 VAL D CA 1
ATOM 12575 C C . VAL D 1 496 ? -50.804 -13.760 -37.315 1.00 33.92 516 VAL D C 1
ATOM 12576 O O . VAL D 1 496 ? -50.984 -12.768 -38.004 1.00 34.14 516 VAL D O 1
ATOM 12580 N N . LEU D 1 497 ? -49.610 -14.160 -36.892 1.00 35.06 517 LEU D N 1
ATOM 12581 C CA . LEU D 1 497 ? -48.373 -13.590 -37.464 1.00 35.27 517 LEU D CA 1
ATOM 12582 C C . LEU D 1 497 ? -48.295 -13.832 -38.971 1.00 35.64 517 LEU D C 1
ATOM 12583 O O . LEU D 1 497 ? -47.995 -12.902 -39.725 1.00 37.36 517 LEU D O 1
ATOM 12588 N N . ALA D 1 498 ? -48.547 -15.067 -39.421 1.00 35.48 518 ALA D N 1
ATOM 12589 C CA . ALA D 1 498 ? -48.454 -15.375 -40.854 1.00 34.95 518 ALA D CA 1
ATOM 12590 C C . ALA D 1 498 ? -49.375 -14.449 -41.659 1.00 35.63 518 ALA D C 1
ATOM 12591 O O . ALA D 1 498 ? -48.928 -13.682 -42.513 1.00 36.25 518 ALA D O 1
ATOM 12593 N N . ASN D 1 499 ? -50.666 -14.466 -41.347 1.00 36.22 519 ASN D N 1
ATOM 12594 C CA . ASN D 1 499 ? -51.610 -13.548 -41.973 1.00 35.25 519 ASN D CA 1
ATOM 12595 C C . ASN D 1 499 ? -51.327 -12.071 -41.828 1.00 35.40 519 ASN D C 1
ATOM 12596 O O . ASN D 1 499 ? -51.438 -11.307 -42.800 1.00 36.23 519 ASN D O 1
ATOM 12601 N N . ALA D 1 500 ? -50.938 -11.660 -40.633 1.00 34.65 520 ALA D N 1
ATOM 12602 C CA . ALA D 1 500 ? -50.802 -10.248 -40.335 1.00 34.53 520 ALA D CA 1
ATOM 12603 C C . ALA D 1 500 ? -49.711 -9.628 -41.199 1.00 34.86 520 ALA D C 1
ATOM 12604 O O . ALA D 1 500 ? -49.853 -8.508 -41.701 1.00 34.77 520 ALA D O 1
ATOM 12606 N N . TYR D 1 501 ? -48.628 -10.379 -41.355 1.00 35.57 521 TYR D N 1
ATOM 12607 C CA . TYR D 1 501 ? -47.389 -9.894 -41.983 1.00 37.21 521 TYR D CA 1
ATOM 12608 C C . TYR D 1 501 ? -47.124 -10.536 -43.359 1.00 38.10 521 TYR D C 1
ATOM 12609 O O . TYR D 1 501 ? -46.114 -10.250 -43.994 1.00 37.80 521 TYR D O 1
ATOM 12618 N N . GLN D 1 502 ? -48.025 -11.420 -43.776 1.00 39.52 522 GLN D N 1
ATOM 12619 C CA . GLN D 1 502 ? -48.000 -12.058 -45.084 1.00 40.94 522 GLN D CA 1
ATOM 12620 C C . GLN D 1 502 ? -46.656 -12.706 -45.249 1.00 41.37 522 GLN D C 1
ATOM 12621 O O . GLN D 1 502 ? -45.911 -12.308 -46.147 1.00 41.17 522 GLN D O 1
ATOM 12627 N N . ILE D 1 503 ? -46.359 -13.655 -44.358 1.00 41.37 523 ILE D N 1
ATOM 12628 C CA . ILE D 1 503 ? -45.082 -14.364 -44.290 1.00 41.28 523 ILE D CA 1
ATOM 12629 C C . ILE D 1 503 ? -45.406 -15.838 -44.104 1.00 42.16 523 ILE D C 1
ATOM 12630 O O . ILE D 1 503 ? -46.542 -16.196 -43.853 1.00 41.57 523 ILE D O 1
ATOM 12635 N N . SER D 1 504 ? -44.426 -16.709 -44.253 1.00 44.24 524 SER D N 1
ATOM 12636 C CA . SER D 1 504 ? -44.668 -18.140 -44.070 1.00 47.19 524 SER D CA 1
ATOM 12637 C C . SER D 1 504 ? -44.824 -18.420 -42.579 1.00 48.94 524 SER D C 1
ATOM 12638 O O . SER D 1 504 ? -44.447 -17.566 -41.762 1.00 49.21 524 SER D O 1
ATOM 12641 N N . ARG D 1 505 ? -45.357 -19.595 -42.235 1.00 51.11 525 ARG D N 1
ATOM 12642 C CA . ARG D 1 505 ? -45.314 -20.098 -40.854 1.00 53.40 525 ARG D CA 1
ATOM 12643 C C . ARG D 1 505 ? -43.881 -20.183 -40.308 1.00 53.36 525 ARG D C 1
ATOM 12644 O O . ARG D 1 505 ? -43.631 -19.837 -39.140 1.00 53.53 525 ARG D O 1
ATOM 12652 N N . GLU D 1 506 ? -42.948 -20.614 -41.147 1.00 53.27 526 GLU D N 1
ATOM 12653 C CA . GLU D 1 506 ? -41.559 -20.616 -40.738 1.00 53.88 526 GLU D CA 1
ATOM 12654 C C . GLU D 1 506 ? -40.979 -19.230 -40.463 1.00 52.83 526 GLU D C 1
ATOM 12655 O O . GLU D 1 506 ? -40.310 -19.055 -39.447 1.00 53.24 526 GLU D O 1
ATOM 12661 N N . GLN D 1 507 ? -41.230 -18.243 -41.317 1.00 51.27 527 GLN D N 1
ATOM 12662 C CA . GLN D 1 507 ? -40.802 -16.882 -40.970 1.00 50.09 527 GLN D CA 1
ATOM 12663 C C . GLN D 1 507 ? -41.456 -16.405 -39.643 1.00 48.87 527 GLN D C 1
ATOM 12664 O O . GLN D 1 507 ? -40.818 -15.682 -38.873 1.00 48.06 527 GLN D O 1
ATOM 12670 N N . ALA D 1 508 ? -42.707 -16.809 -39.384 1.00 47.30 528 ALA D N 1
ATOM 12671 C CA . ALA D 1 508 ? -43.423 -16.429 -38.160 1.00 45.78 528 ALA D CA 1
ATOM 12672 C C . ALA D 1 508 ? -42.707 -16.981 -36.937 1.00 45.05 528 ALA D C 1
ATOM 12673 O O . ALA D 1 508 ? -42.527 -16.279 -35.957 1.00 44.30 528 ALA D O 1
ATOM 12675 N N . ARG D 1 509 ? -42.264 -18.226 -37.012 1.00 45.08 529 ARG D N 1
ATOM 12676 C CA . ARG D 1 509 ? -41.499 -18.816 -35.915 1.00 45.30 529 ARG D CA 1
ATOM 12677 C C . ARG D 1 509 ? -40.099 -18.269 -35.716 1.00 44.02 529 ARG D C 1
ATOM 12678 O O . ARG D 1 509 ? -39.568 -18.329 -34.623 1.00 44.09 529 ARG D O 1
ATOM 12686 N N . GLN D 1 510 ? -39.522 -17.657 -36.734 1.00 42.94 530 GLN D N 1
ATOM 12687 C CA . GLN D 1 510 ? -38.248 -16.980 -36.544 1.00 42.32 530 GLN D CA 1
ATOM 12688 C C . GLN D 1 510 ? -38.419 -15.660 -35.824 1.00 40.96 530 GLN D C 1
ATOM 12689 O O . GLN D 1 510 ? -37.590 -15.276 -34.988 1.00 40.42 530 GLN D O 1
ATOM 12695 N N . LEU D 1 511 ? -39.475 -14.947 -36.212 1.00 39.33 531 LEU D N 1
ATOM 12696 C CA . LEU D 1 511 ? -39.891 -13.714 -35.562 1.00 38.14 531 LEU D CA 1
ATOM 12697 C C . LEU D 1 511 ? -40.161 -13.942 -34.074 1.00 36.84 531 LEU D C 1
ATOM 12698 O O . LEU D 1 511 ? -39.851 -13.087 -33.251 1.00 36.45 531 LEU D O 1
ATOM 12703 N N . LYS D 1 512 ? -40.699 -15.102 -33.727 1.00 35.27 532 LYS D N 1
ATOM 12704 C CA . LYS D 1 512 ? -40.911 -15.391 -32.322 1.00 35.31 532 LYS D CA 1
ATOM 12705 C C . LYS D 1 512 ? -39.596 -15.722 -31.612 1.00 35.75 532 LYS D C 1
ATOM 12706 O O . LYS D 1 512 ? -39.203 -15.064 -30.636 1.00 35.57 532 LYS D O 1
ATOM 12712 N N . TYR D 1 513 ? -38.904 -16.708 -32.160 1.00 36.19 533 TYR D N 1
ATOM 12713 C CA . TYR D 1 513 ? -37.877 -17.402 -31.444 1.00 36.84 533 TYR D CA 1
ATOM 12714 C C . TYR D 1 513 ? -36.431 -17.060 -31.753 1.00 37.77 533 TYR D C 1
ATOM 12715 O O . TYR D 1 513 ? -35.561 -17.557 -31.059 1.00 38.30 533 TYR D O 1
ATOM 12724 N N . ASN D 1 514 ? -36.127 -16.235 -32.748 1.00 38.03 534 ASN D N 1
ATOM 12725 C CA . ASN D 1 514 ? -34.704 -16.029 -33.053 1.00 38.64 534 ASN D CA 1
ATOM 12726 C C . ASN D 1 514 ? -33.914 -15.181 -32.063 1.00 39.31 534 ASN D C 1
ATOM 12727 O O . ASN D 1 514 ? -32.666 -15.218 -32.050 1.00 38.88 534 ASN D O 1
ATOM 12732 N N . ARG D 1 515 ? -34.645 -14.411 -31.262 1.00 40.20 535 ARG D N 1
ATOM 12733 C CA . ARG D 1 515 ? -34.056 -13.564 -30.219 1.00 41.08 535 ARG D CA 1
ATOM 12734 C C . ARG D 1 515 ? -34.388 -14.232 -28.883 1.00 42.67 535 ARG D C 1
ATOM 12735 O O . ARG D 1 515 ? -35.556 -14.270 -28.471 1.00 42.31 535 ARG D O 1
ATOM 12743 N N . GLN D 1 516 ? -33.372 -14.813 -28.242 1.00 44.57 536 GLN D N 1
ATOM 12744 C CA . GLN D 1 516 ? -33.595 -15.648 -27.051 1.00 47.21 536 GLN D CA 1
ATOM 12745 C C . GLN D 1 516 ? -33.361 -14.865 -25.746 1.00 46.80 536 GLN D C 1
ATOM 12746 O O . GLN D 1 516 ? -33.286 -15.452 -24.660 1.00 48.82 536 GLN D O 1
ATOM 12752 N N . GLU D 1 517 ? -33.243 -13.548 -25.833 1.00 45.64 537 GLU D N 1
ATOM 12753 C CA . GLU D 1 517 ? -32.988 -12.725 -24.655 1.00 44.92 537 GLU D CA 1
ATOM 12754 C C . GLU D 1 517 ? -34.249 -11.921 -24.377 1.00 43.07 537 GLU D C 1
ATOM 12755 O O . GLU D 1 517 ? -35.129 -11.924 -25.213 1.00 42.96 537 GLU D O 1
ATOM 12761 N N . THR D 1 518 ? -34.375 -11.264 -23.227 1.00 40.81 538 THR D N 1
ATOM 12762 C CA . THR D 1 518 ? -35.663 -10.630 -22.914 1.00 39.21 538 THR D CA 1
ATOM 12763 C C . THR D 1 518 ? -35.713 -9.153 -23.305 1.00 37.58 538 THR D C 1
ATOM 12764 O O . THR D 1 518 ? -36.460 -8.768 -24.218 1.00 37.34 538 THR D O 1
ATOM 12768 N N . ILE D 1 519 ? -34.921 -8.324 -22.639 1.00 35.79 539 ILE D N 1
ATOM 12769 C CA . ILE D 1 519 ? -34.992 -6.880 -22.869 1.00 34.22 539 ILE D CA 1
ATOM 12770 C C . ILE D 1 519 ? -33.674 -6.214 -23.263 1.00 33.43 539 ILE D C 1
ATOM 12771 O O . ILE D 1 519 ? -33.658 -5.328 -24.108 1.00 33.05 539 ILE D O 1
ATOM 12776 N N . ALA D 1 520 ? -32.569 -6.605 -22.639 1.00 33.80 540 ALA D N 1
ATOM 12777 C CA . ALA D 1 520 ? -31.260 -6.080 -23.047 1.00 33.37 540 ALA D CA 1
ATOM 12778 C C . ALA D 1 520 ? -30.757 -7.063 -24.121 1.00 33.00 540 ALA D C 1
ATOM 12779 O O . ALA D 1 520 ? -30.545 -8.227 -23.822 1.00 32.65 540 ALA D O 1
ATOM 12781 N N . LEU D 1 521 ? -30.610 -6.615 -25.370 1.00 32.70 541 LEU D N 1
ATOM 12782 C CA . LEU D 1 521 ? -30.318 -7.545 -26.471 1.00 33.03 541 LEU D CA 1
ATOM 12783 C C . LEU D 1 521 ? -28.849 -7.421 -26.924 1.00 34.41 541 LEU D C 1
ATOM 12784 O O . LEU D 1 521 ? -28.293 -6.298 -27.009 1.00 34.57 541 LEU D O 1
ATOM 12789 N N . SER D 1 522 ? -28.186 -8.545 -27.166 1.00 35.70 542 SER D N 1
ATOM 12790 C CA . SER D 1 522 ? -26.747 -8.433 -27.506 1.00 38.05 542 SER D CA 1
ATOM 12791 C C . SER D 1 522 ? -26.581 -8.266 -29.026 1.00 39.71 542 SER D C 1
ATOM 12792 O O . SER D 1 522 ? -27.216 -8.991 -29.780 1.00 40.13 542 SER D O 1
ATOM 12795 N N . SER D 1 523 ? -25.783 -7.298 -29.479 1.00 42.69 543 SER D N 1
ATOM 12796 C CA . SER D 1 523 ? -25.617 -7.034 -30.931 1.00 45.14 543 SER D CA 1
ATOM 12797 C C . SER D 1 523 ? -25.219 -8.299 -31.684 1.00 46.42 543 SER D C 1
ATOM 12798 O O . SER D 1 523 ? -24.297 -9.010 -31.256 1.00 47.29 543 SER D O 1
ATOM 12801 N N . SER E 1 7 ? -55.325 32.471 -18.230 1.00 73.12 27 SER E N 1
ATOM 12802 C CA . SER E 1 7 ? -54.482 31.431 -18.897 1.00 73.34 27 SER E CA 1
ATOM 12803 C C . SER E 1 7 ? -54.404 30.110 -18.073 1.00 73.32 27 SER E C 1
ATOM 12804 O O . SER E 1 7 ? -53.615 30.021 -17.131 1.00 73.18 27 SER E O 1
ATOM 12807 N N . PRO E 1 8 ? -55.230 29.085 -18.401 1.00 73.11 28 PRO E N 1
ATOM 12808 C CA . PRO E 1 8 ? -55.238 27.821 -17.630 1.00 72.58 28 PRO E CA 1
ATOM 12809 C C . PRO E 1 8 ? -53.866 27.194 -17.359 1.00 71.88 28 PRO E C 1
ATOM 12810 O O . PRO E 1 8 ? -53.646 26.626 -16.277 1.00 71.90 28 PRO E O 1
ATOM 12814 N N . GLN E 1 9 ? -52.967 27.303 -18.336 1.00 70.81 29 GLN E N 1
ATOM 12815 C CA . GLN E 1 9 ? -51.566 26.889 -18.202 1.00 69.52 29 GLN E CA 1
ATOM 12816 C C . GLN E 1 9 ? -50.841 27.718 -17.111 1.00 66.90 29 GLN E C 1
ATOM 12817 O O . GLN E 1 9 ? -49.909 27.242 -16.452 1.00 66.39 29 GLN E O 1
ATOM 12823 N N . ASN E 1 10 ? -51.284 28.962 -16.922 1.00 64.19 30 ASN E N 1
ATOM 12824 C CA . ASN E 1 10 ? -50.640 29.912 -15.996 1.00 61.81 30 ASN E CA 1
ATOM 12825 C C . ASN E 1 10 ? -51.555 30.532 -14.910 1.00 59.86 30 ASN E C 1
ATOM 12826 O O . ASN E 1 10 ? -51.297 31.629 -14.425 1.00 58.81 30 ASN E O 1
ATOM 12831 N N . GLN E 1 11 ? -52.604 29.823 -14.510 1.00 58.06 31 GLN E N 1
ATOM 12832 C CA . GLN E 1 11 ? -53.685 30.466 -13.774 1.00 57.30 31 GLN E CA 1
ATOM 12833 C C . GLN E 1 11 ? -53.392 30.732 -12.308 1.00 55.87 31 GLN E C 1
ATOM 12834 O O . GLN E 1 11 ? -54.169 31.391 -11.630 1.00 55.64 31 GLN E O 1
ATOM 12840 N N . CYS E 1 12 ? -52.298 30.190 -11.812 1.00 54.74 32 CYS E N 1
ATOM 12841 C CA . CYS E 1 12 ? -51.932 30.437 -10.439 1.00 54.09 32 CYS E CA 1
ATOM 12842 C C . CYS E 1 12 ? -50.762 31.399 -10.324 1.00 53.98 32 CYS E C 1
ATOM 12843 O O . CYS E 1 12 ? -50.183 31.518 -9.264 1.00 53.71 32 CYS E O 1
ATOM 12846 N N . GLN E 1 13 ? -50.425 32.089 -11.412 1.00 54.74 33 GLN E N 1
ATOM 12847 C CA . GLN E 1 13 ? -49.382 33.107 -11.406 1.00 55.77 33 GLN E CA 1
ATOM 12848 C C . GLN E 1 13 ? -50.024 34.411 -10.991 1.00 56.62 33 GLN E C 1
ATOM 12849 O O . GLN E 1 13 ? -50.081 35.340 -11.786 1.00 56.85 33 GLN E O 1
ATOM 12855 N N . LEU E 1 14 ? -50.525 34.478 -9.762 1.00 57.88 34 LEU E N 1
ATOM 12856 C CA . LEU E 1 14 ? -51.340 35.606 -9.313 1.00 59.38 34 LEU E CA 1
ATOM 12857 C C . LEU E 1 14 ? -50.462 36.788 -8.928 1.00 61.34 34 LEU E C 1
ATOM 12858 O O . LEU E 1 14 ? -49.513 36.641 -8.157 1.00 61.71 34 LEU E O 1
ATOM 12863 N N . ASN E 1 15 ? -50.766 37.958 -9.478 1.00 63.64 35 ASN E N 1
ATOM 12864 C CA . ASN E 1 15 ? -49.930 39.123 -9.203 1.00 65.94 35 ASN E CA 1
ATOM 12865 C C . ASN E 1 15 ? -50.365 39.855 -7.935 1.00 66.59 35 ASN E C 1
ATOM 12866 O O . ASN E 1 15 ? -49.513 40.412 -7.224 1.00 66.86 35 ASN E O 1
ATOM 12871 N N . GLN E 1 16 ? -51.673 39.817 -7.652 1.00 66.88 36 GLN E N 1
ATOM 12872 C CA . GLN E 1 16 ? -52.269 40.542 -6.537 1.00 67.14 36 GLN E CA 1
ATOM 12873 C C . GLN E 1 16 ? -53.503 39.823 -6.022 1.00 67.07 36 GLN E C 1
ATOM 12874 O O . GLN E 1 16 ? -54.134 39.103 -6.788 1.00 66.86 36 GLN E O 1
ATOM 12880 N N . LEU E 1 17 ? -53.821 40.023 -4.734 1.00 66.66 37 LEU E N 1
ATOM 12881 C CA . LEU E 1 17 ? -54.945 39.377 -4.027 1.00 66.19 37 LEU E CA 1
ATOM 12882 C C . LEU E 1 17 ? -55.675 40.301 -3.053 1.00 66.03 37 LEU E C 1
ATOM 12883 O O . LEU E 1 17 ? -55.050 41.155 -2.421 1.00 66.11 37 LEU E O 1
ATOM 12888 N N . GLN E 1 18 ? -56.990 40.120 -2.928 1.00 65.39 38 GLN E N 1
ATOM 12889 C CA . GLN E 1 18 ? -57.784 40.845 -1.937 1.00 64.93 38 GLN E CA 1
ATOM 12890 C C . GLN E 1 18 ? -58.796 39.956 -1.184 1.00 63.97 38 GLN E C 1
ATOM 12891 O O . GLN E 1 18 ? -59.299 38.978 -1.728 1.00 63.44 38 GLN E O 1
ATOM 12897 N N . ALA E 1 19 ? -59.077 40.280 0.076 1.00 62.97 39 ALA E N 1
ATOM 12898 C CA . ALA E 1 19 ? -60.170 39.633 0.804 1.00 62.34 39 ALA E CA 1
ATOM 12899 C C . ALA E 1 19 ? -61.369 40.551 0.719 1.00 62.29 39 ALA E C 1
ATOM 12900 O O . ALA E 1 19 ? -61.228 41.759 0.896 1.00 61.69 39 ALA E O 1
ATOM 12902 N N . ARG E 1 20 ? -62.541 39.980 0.457 1.00 62.41 40 ARG E N 1
ATOM 12903 C CA . ARG E 1 20 ? -63.726 40.774 0.179 1.00 62.52 40 ARG E CA 1
ATOM 12904 C C . ARG E 1 20 ? -65.004 40.054 0.546 1.00 62.06 40 ARG E C 1
ATOM 12905 O O . ARG E 1 20 ? -65.050 38.823 0.534 1.00 61.63 40 ARG E O 1
ATOM 12913 N N . GLU E 1 21 ? -66.037 40.838 0.856 1.00 61.79 41 GLU E N 1
ATOM 12914 C CA . GLU E 1 21 ? -67.382 40.309 1.023 1.00 61.72 41 GLU E CA 1
ATOM 12915 C C . GLU E 1 21 ? -67.876 39.786 -0.321 1.00 61.05 41 GLU E C 1
ATOM 12916 O O . GLU E 1 21 ? -67.194 39.960 -1.337 1.00 61.12 41 GLU E O 1
ATOM 12922 N N . PRO E 1 22 ? -69.045 39.127 -0.335 1.00 60.34 42 PRO E N 1
ATOM 12923 C CA . PRO E 1 22 ? -69.674 38.695 -1.574 1.00 61.21 42 PRO E CA 1
ATOM 12924 C C . PRO E 1 22 ? -69.880 39.813 -2.597 1.00 62.33 42 PRO E C 1
ATOM 12925 O O . PRO E 1 22 ? -69.864 40.995 -2.235 1.00 62.67 42 PRO E O 1
ATOM 12929 N N . ASP E 1 23 ? -70.065 39.431 -3.860 1.00 63.24 43 ASP E N 1
ATOM 12930 C CA . ASP E 1 23 ? -70.227 40.379 -4.966 1.00 64.29 43 ASP E CA 1
ATOM 12931 C C . ASP E 1 23 ? -71.683 40.593 -5.339 1.00 63.92 43 ASP E C 1
ATOM 12932 O O . ASP E 1 23 ? -72.043 41.686 -5.722 1.00 64.10 43 ASP E O 1
ATOM 12937 N N . ASN E 1 24 ? -72.500 39.553 -5.214 1.00 64.18 44 ASN E N 1
ATOM 12938 C CA . ASN E 1 24 ? -73.851 39.492 -5.748 1.00 64.50 44 ASN E CA 1
ATOM 12939 C C . ASN E 1 24 ? -74.780 39.031 -4.646 1.00 64.08 44 ASN E C 1
ATOM 12940 O O . ASN E 1 24 ? -74.326 38.582 -3.598 1.00 64.09 44 ASN E O 1
ATOM 12945 N N . ARG E 1 25 ? -76.078 39.131 -4.918 1.00 63.70 45 ARG E N 1
ATOM 12946 C CA . ARG E 1 25 ? -77.139 39.061 -3.941 1.00 63.50 45 ARG E CA 1
ATOM 12947 C C . ARG E 1 25 ? -78.339 38.482 -4.651 1.00 62.42 45 ARG E C 1
ATOM 12948 O O . ARG E 1 25 ? -78.638 38.888 -5.751 1.00 62.38 45 ARG E O 1
ATOM 12956 N N . ILE E 1 26 ? -79.053 37.549 -4.056 1.00 61.82 46 ILE E N 1
ATOM 12957 C CA . ILE E 1 26 ? -80.255 37.068 -4.694 1.00 61.77 46 ILE E CA 1
ATOM 12958 C C . ILE E 1 26 ? -81.249 36.992 -3.576 1.00 61.65 46 ILE E C 1
ATOM 12959 O O . ILE E 1 26 ? -81.151 36.151 -2.683 1.00 61.95 46 ILE E O 1
ATOM 12964 N N . GLN E 1 27 ? -82.205 37.906 -3.641 1.00 61.38 47 GLN E N 1
ATOM 12965 C CA . GLN E 1 27 ? -83.242 38.058 -2.641 1.00 60.64 47 GLN E CA 1
ATOM 12966 C C . GLN E 1 27 ? -84.277 36.967 -2.926 1.00 59.01 47 GLN E C 1
ATOM 12967 O O . GLN E 1 27 ? -84.605 36.723 -4.079 1.00 59.68 47 GLN E O 1
ATOM 12973 N N . ALA E 1 28 ? -84.764 36.278 -1.905 1.00 57.33 48 ALA E N 1
ATOM 12974 C CA . ALA E 1 28 ? -85.863 35.327 -2.098 1.00 56.40 48 ALA E CA 1
ATOM 12975 C C . ALA E 1 28 ? -86.950 35.512 -1.038 1.00 55.82 48 ALA E C 1
ATOM 12976 O O . ALA E 1 28 ? -86.870 36.403 -0.192 1.00 56.36 48 ALA E O 1
ATOM 12978 N N . GLU E 1 29 ? -87.959 34.655 -1.069 1.00 54.65 49 GLU E N 1
ATOM 12979 C CA . GLU E 1 29 ? -89.118 34.848 -0.224 1.00 53.61 49 GLU E CA 1
ATOM 12980 C C . GLU E 1 29 ? -88.678 34.872 1.229 1.00 53.77 49 GLU E C 1
ATOM 12981 O O . GLU E 1 29 ? -88.927 35.865 1.922 1.00 53.49 49 GLU E O 1
ATOM 12987 N N . ALA E 1 30 ? -88.013 33.793 1.671 1.00 53.36 50 ALA E N 1
ATOM 12988 C CA . ALA E 1 30 ? -87.676 33.582 3.080 1.00 51.84 50 ALA E CA 1
ATOM 12989 C C . ALA E 1 30 ? -86.182 33.490 3.273 1.00 51.29 50 ALA E C 1
ATOM 12990 O O . ALA E 1 30 ? -85.710 32.746 4.111 1.00 50.67 50 ALA E O 1
ATOM 12992 N N . GLY E 1 31 ? -85.419 34.240 2.495 1.00 51.30 51 GLY E N 1
ATOM 12993 C CA . GLY E 1 31 ? -83.991 34.284 2.735 1.00 51.70 51 GLY E CA 1
ATOM 12994 C C . GLY E 1 31 ? -83.271 34.823 1.530 1.00 52.56 51 GLY E C 1
ATOM 12995 O O . GLY E 1 31 ? -83.922 35.264 0.572 1.00 52.99 51 GLY E O 1
ATOM 12996 N N . GLN E 1 32 ? -81.939 34.785 1.572 1.00 52.26 52 GLN E N 1
ATOM 12997 C CA . GLN E 1 32 ? -81.122 35.278 0.477 1.00 52.36 52 GLN E CA 1
ATOM 12998 C C . GLN E 1 32 ? -79.869 34.417 0.254 1.00 51.80 52 GLN E C 1
ATOM 12999 O O . GLN E 1 32 ? -79.417 33.748 1.182 1.00 52.44 52 GLN E O 1
ATOM 13005 N N . ILE E 1 33 ? -79.325 34.411 -0.968 1.00 50.82 53 ILE E N 1
ATOM 13006 C CA . ILE E 1 33 ? -78.046 33.750 -1.268 1.00 49.78 53 ILE E CA 1
ATOM 13007 C C . ILE E 1 33 ? -77.101 34.763 -1.897 1.00 49.42 53 ILE E C 1
ATOM 13008 O O . ILE E 1 33 ? -77.423 35.324 -2.935 1.00 49.52 53 ILE E O 1
ATOM 13013 N N . GLU E 1 34 ? -75.943 34.983 -1.278 1.00 48.82 54 GLU E N 1
ATOM 13014 C CA . GLU E 1 34 ? -74.937 35.939 -1.765 1.00 48.30 54 GLU E CA 1
ATOM 13015 C C . GLU E 1 34 ? -73.795 35.117 -2.313 1.00 47.63 54 GLU E C 1
ATOM 13016 O O . GLU E 1 34 ? -73.659 33.958 -1.930 1.00 48.46 54 GLU E O 1
ATOM 13022 N N . THR E 1 35 ? -73.000 35.683 -3.218 1.00 46.14 55 THR E N 1
ATOM 13023 C CA . THR E 1 35 ? -72.008 34.906 -3.928 1.00 44.48 55 THR E CA 1
ATOM 13024 C C . THR E 1 35 ? -70.776 35.739 -4.159 1.00 43.87 55 THR E C 1
ATOM 13025 O O . THR E 1 35 ? -70.854 36.945 -4.384 1.00 43.35 55 THR E O 1
ATOM 13029 N N . TRP E 1 36 ? -69.623 35.093 -4.068 1.00 43.79 56 TRP E N 1
ATOM 13030 C CA . TRP E 1 36 ? -68.415 35.739 -4.485 1.00 43.69 56 TRP E CA 1
ATOM 13031 C C . TRP E 1 36 ? -68.258 35.189 -5.882 1.00 45.71 56 TRP E C 1
ATOM 13032 O O . TRP E 1 36 ? -68.617 34.034 -6.159 1.00 45.18 56 TRP E O 1
ATOM 13043 N N . ASN E 1 37 ? -67.699 36.012 -6.747 1.00 46.35 57 ASN E N 1
ATOM 13044 C CA . ASN E 1 37 ? -67.725 35.708 -8.145 1.00 48.94 57 ASN E CA 1
ATOM 13045 C C . ASN E 1 37 ? -66.646 34.662 -8.506 1.00 49.31 57 ASN E C 1
ATOM 13046 O O . ASN E 1 37 ? -65.442 34.939 -8.381 1.00 49.07 57 ASN E O 1
ATOM 13051 N N . PHE E 1 38 ? -67.076 33.462 -8.927 1.00 49.62 58 PHE E N 1
ATOM 13052 C CA . PHE E 1 38 ? -66.106 32.380 -9.167 1.00 50.52 58 PHE E CA 1
ATOM 13053 C C . PHE E 1 38 ? -65.140 32.564 -10.319 1.00 51.25 58 PHE E C 1
ATOM 13054 O O . PHE E 1 38 ? -64.262 31.727 -10.488 1.00 51.23 58 PHE E O 1
ATOM 13062 N N . ASN E 1 39 ? -65.282 33.647 -11.086 1.00 52.44 59 ASN E N 1
ATOM 13063 C CA . ASN E 1 39 ? -64.381 33.950 -12.201 1.00 53.13 59 ASN E CA 1
ATOM 13064 C C . ASN E 1 39 ? -63.173 34.808 -11.870 1.00 52.73 59 ASN E C 1
ATOM 13065 O O . ASN E 1 39 ? -62.530 35.304 -12.775 1.00 53.31 59 ASN E O 1
ATOM 13070 N N . GLN E 1 40 ? -62.835 34.996 -10.605 1.00 52.10 60 GLN E N 1
ATOM 13071 C CA . GLN E 1 40 ? -61.692 35.849 -10.323 1.00 52.34 60 GLN E CA 1
ATOM 13072 C C . GLN E 1 40 ? -60.377 35.065 -10.370 1.00 51.66 60 GLN E C 1
ATOM 13073 O O . GLN E 1 40 ? -60.384 33.838 -10.247 1.00 51.63 60 GLN E O 1
ATOM 13079 N N . GLY E 1 41 ? -59.268 35.776 -10.575 1.00 50.89 61 GLY E N 1
ATOM 13080 C CA . GLY E 1 41 ? -57.939 35.173 -10.728 1.00 49.88 61 GLY E CA 1
ATOM 13081 C C . GLY E 1 41 ? -57.782 34.070 -9.687 1.00 49.76 61 GLY E C 1
ATOM 13082 O O . GLY E 1 41 ? -57.374 32.948 -10.004 1.00 49.13 61 GLY E O 1
ATOM 13083 N N . ASP E 1 42 ? -58.158 34.378 -8.445 1.00 49.42 62 ASP E N 1
ATOM 13084 C CA . ASP E 1 42 ? -57.713 33.592 -7.292 1.00 49.07 62 ASP E CA 1
ATOM 13085 C C . ASP E 1 42 ? -58.613 32.426 -6.918 1.00 47.27 62 ASP E C 1
ATOM 13086 O O . ASP E 1 42 ? -58.118 31.445 -6.383 1.00 46.25 62 ASP E O 1
ATOM 13091 N N . PHE E 1 43 ? -59.907 32.547 -7.207 1.00 46.08 63 PHE E N 1
ATOM 13092 C CA . PHE E 1 43 ? -60.849 31.454 -7.101 1.00 45.55 63 PHE E CA 1
ATOM 13093 C C . PHE E 1 43 ? -60.627 30.390 -8.166 1.00 45.96 63 PHE E C 1
ATOM 13094 O O . PHE E 1 43 ? -60.860 29.202 -7.935 1.00 46.25 63 PHE E O 1
ATOM 13102 N N . GLN E 1 44 ? -60.211 30.830 -9.346 1.00 45.71 64 GLN E N 1
ATOM 13103 C CA . GLN E 1 44 ? -59.926 29.922 -10.437 1.00 45.74 64 GLN E CA 1
ATOM 13104 C C . GLN E 1 44 ? -58.663 29.131 -10.143 1.00 45.07 64 GLN E C 1
ATOM 13105 O O . GLN E 1 44 ? -58.617 27.927 -10.383 1.00 45.30 64 GLN E O 1
ATOM 13111 N N . CYS E 1 45 ? -57.654 29.806 -9.611 1.00 43.75 65 CYS E N 1
ATOM 13112 C CA . CYS E 1 45 ? -56.509 29.129 -9.045 1.00 43.78 65 CYS E CA 1
ATOM 13113 C C . CYS E 1 45 ? -56.903 28.063 -7.969 1.00 42.53 65 CYS E C 1
ATOM 13114 O O . CYS E 1 45 ? -56.520 26.901 -8.070 1.00 43.00 65 CYS E O 1
ATOM 13117 N N . ALA E 1 46 ? -57.679 28.427 -6.959 1.00 40.32 66 ALA E N 1
ATOM 13118 C CA . ALA E 1 46 ? -58.052 27.467 -5.939 1.00 38.94 66 ALA E CA 1
ATOM 13119 C C . ALA E 1 46 ? -58.985 26.361 -6.436 1.00 37.73 66 ALA E C 1
ATOM 13120 O O . ALA E 1 46 ? -58.974 25.254 -5.922 1.00 37.30 66 ALA E O 1
ATOM 13122 N N . GLY E 1 47 ? -59.823 26.663 -7.416 1.00 37.56 67 GLY E N 1
ATOM 13123 C CA . GLY E 1 47 ? -60.711 25.663 -7.979 1.00 36.17 67 GLY E CA 1
ATOM 13124 C C . GLY E 1 47 ? -61.940 25.599 -7.112 1.00 36.45 67 GLY E C 1
ATOM 13125 O O . GLY E 1 47 ? -62.584 24.550 -7.019 1.00 35.83 67 GLY E O 1
ATOM 13126 N N . VAL E 1 48 ? -62.266 26.711 -6.456 1.00 36.77 68 VAL E N 1
ATOM 13127 C CA . VAL E 1 48 ? -63.425 26.719 -5.562 1.00 37.76 68 VAL E CA 1
ATOM 13128 C C . VAL E 1 48 ? -64.372 27.857 -5.901 1.00 38.56 68 VAL E C 1
ATOM 13129 O O . VAL E 1 48 ? -63.933 28.912 -6.342 1.00 39.99 68 VAL E O 1
ATOM 13133 N N . ALA E 1 49 ? -65.665 27.627 -5.709 1.00 38.93 69 ALA E N 1
ATOM 13134 C CA . ALA E 1 49 ? -66.665 28.695 -5.687 1.00 39.58 69 ALA E CA 1
ATOM 13135 C C . ALA E 1 49 ? -67.291 28.855 -4.270 1.00 40.53 69 ALA E C 1
ATOM 13136 O O . ALA E 1 49 ? -67.518 27.879 -3.547 1.00 40.41 69 ALA E O 1
ATOM 13138 N N . ALA E 1 50 ? -67.604 30.085 -3.882 1.00 41.94 70 ALA E N 1
ATOM 13139 C CA . ALA E 1 50 ? -68.174 30.360 -2.558 1.00 42.27 70 ALA E CA 1
ATOM 13140 C C . ALA E 1 50 ? -69.497 31.137 -2.599 1.00 42.99 70 ALA E C 1
ATOM 13141 O O . ALA E 1 50 ? -69.613 32.187 -3.235 1.00 42.86 70 ALA E O 1
ATOM 13143 N N . SER E 1 51 ? -70.501 30.616 -1.912 1.00 43.63 71 SER E N 1
ATOM 13144 C CA . SER E 1 51 ? -71.690 31.393 -1.666 1.00 44.61 71 SER E CA 1
ATOM 13145 C C . SER E 1 51 ? -71.955 31.469 -0.164 1.00 44.99 71 SER E C 1
ATOM 13146 O O . SER E 1 51 ? -71.567 30.567 0.572 1.00 45.10 71 SER E O 1
ATOM 13149 N N . ARG E 1 52 ? -72.600 32.549 0.286 1.00 45.53 72 ARG E N 1
ATOM 13150 C CA . ARG E 1 52 ? -73.151 32.636 1.645 1.00 45.57 72 ARG E CA 1
ATOM 13151 C C . ARG E 1 52 ? -74.683 32.672 1.614 1.00 46.04 72 ARG E C 1
ATOM 13152 O O . ARG E 1 52 ? -75.279 33.532 0.980 1.00 47.21 72 ARG E O 1
ATOM 13160 N N . ILE E 1 53 ? -75.337 31.749 2.295 1.00 46.36 73 ILE E N 1
ATOM 13161 C CA . ILE E 1 53 ? -76.783 31.701 2.283 1.00 46.98 73 ILE E CA 1
ATOM 13162 C C . ILE E 1 53 ? -77.335 32.045 3.669 1.00 48.53 73 ILE E C 1
ATOM 13163 O O . ILE E 1 53 ? -76.846 31.532 4.672 1.00 48.60 73 ILE E O 1
ATOM 13168 N N . THR E 1 54 ? -78.334 32.932 3.724 1.00 49.81 74 THR E N 1
ATOM 13169 C CA . THR E 1 54 ? -79.064 33.173 4.964 1.00 51.10 74 THR E CA 1
ATOM 13170 C C . THR E 1 54 ? -80.550 32.823 4.813 1.00 51.68 74 THR E C 1
ATOM 13171 O O . THR E 1 54 ? -81.223 33.377 3.958 1.00 51.62 74 THR E O 1
ATOM 13175 N N . ILE E 1 55 ? -81.027 31.874 5.619 1.00 52.58 75 ILE E N 1
ATOM 13176 C CA . ILE E 1 55 ? -82.431 31.456 5.692 1.00 53.61 75 ILE E CA 1
ATOM 13177 C C . ILE E 1 55 ? -83.126 32.072 6.916 1.00 55.51 75 ILE E C 1
ATOM 13178 O O . ILE E 1 55 ? -82.810 31.769 8.078 1.00 55.91 75 ILE E O 1
ATOM 13183 N N . GLN E 1 56 ? -84.088 32.951 6.660 1.00 56.98 76 GLN E N 1
ATOM 13184 C CA . GLN E 1 56 ? -84.896 33.505 7.724 1.00 58.09 76 GLN E CA 1
ATOM 13185 C C . GLN E 1 56 ? -85.815 32.478 8.334 1.00 57.94 76 GLN E C 1
ATOM 13186 O O . GLN E 1 56 ? -86.073 31.428 7.757 1.00 57.94 76 GLN E O 1
ATOM 13192 N N . ARG E 1 57 ? -86.273 32.795 9.537 1.00 58.32 77 ARG E N 1
ATOM 13193 C CA . ARG E 1 57 ? -87.196 31.979 10.296 1.00 58.09 77 ARG E CA 1
ATOM 13194 C C . ARG E 1 57 ? -88.212 31.249 9.446 1.00 56.99 77 ARG E C 1
ATOM 13195 O O . ARG E 1 57 ? -88.788 31.831 8.521 1.00 56.75 77 ARG E O 1
ATOM 13203 N N . ASN E 1 58 ? -88.428 29.976 9.769 1.00 55.68 78 ASN E N 1
ATOM 13204 C CA . ASN E 1 58 ? -89.350 29.128 9.015 1.00 54.84 78 ASN E CA 1
ATOM 13205 C C . ASN E 1 58 ? -89.046 29.019 7.499 1.00 53.05 78 ASN E C 1
ATOM 13206 O O . ASN E 1 58 ? -89.879 28.557 6.722 1.00 52.61 78 ASN E O 1
ATOM 13211 N N . GLY E 1 59 ? -87.858 29.460 7.095 1.00 50.78 79 GLY E N 1
ATOM 13212 C CA . GLY E 1 59 ? -87.390 29.348 5.712 1.00 49.22 79 GLY E CA 1
ATOM 13213 C C . GLY E 1 59 ? -87.011 27.934 5.300 1.00 47.88 79 GLY E C 1
ATOM 13214 O O . GLY E 1 59 ? -86.439 27.188 6.088 1.00 46.43 79 GLY E O 1
ATOM 13215 N N . LEU E 1 60 ? -87.352 27.558 4.070 1.00 47.06 80 LEU E N 1
ATOM 13216 C CA . LEU E 1 60 ? -86.999 26.236 3.545 1.00 46.80 80 LEU E CA 1
ATOM 13217 C C . LEU E 1 60 ? -86.156 26.472 2.286 1.00 46.74 80 LEU E C 1
ATOM 13218 O O . LEU E 1 60 ? -86.638 27.108 1.345 1.00 46.95 80 LEU E O 1
ATOM 13223 N N . HIS E 1 61 ? -84.887 26.034 2.306 1.00 45.68 81 HIS E N 1
ATOM 13224 C CA . HIS E 1 61 ? -84.027 26.081 1.120 1.00 44.59 81 HIS E CA 1
ATOM 13225 C C . HIS E 1 61 ? -84.358 24.841 0.282 1.00 42.98 81 HIS E C 1
ATOM 13226 O O . HIS E 1 61 ? -84.277 23.707 0.755 1.00 42.28 81 HIS E O 1
ATOM 13233 N N . LEU E 1 62 ? -84.822 25.070 -0.941 1.00 41.85 82 LEU E N 1
ATOM 13234 C CA . LEU E 1 62 ? -85.423 24.002 -1.746 1.00 40.95 82 LEU E CA 1
ATOM 13235 C C . LEU E 1 62 ? -84.369 22.979 -2.203 1.00 39.74 82 LEU E C 1
ATOM 13236 O O . LEU E 1 62 ? -83.187 23.318 -2.287 1.00 38.60 82 LEU E O 1
ATOM 13241 N N . PRO E 1 63 ? -84.779 21.745 -2.526 1.00 38.82 83 PRO E N 1
ATOM 13242 C CA . PRO E 1 63 ? -83.740 20.757 -2.811 1.00 39.03 83 PRO E CA 1
ATOM 13243 C C . PRO E 1 63 ? -82.941 21.081 -4.082 1.00 38.80 83 PRO E C 1
ATOM 13244 O O . PRO E 1 63 ? -83.519 21.496 -5.075 1.00 39.44 83 PRO E O 1
ATOM 13248 N N . SER E 1 64 ? -81.617 20.987 -4.003 1.00 38.01 84 SER E N 1
ATOM 13249 C CA . SER E 1 64 ? -80.756 21.094 -5.164 1.00 37.35 84 SER E CA 1
ATOM 13250 C C . SER E 1 64 ? -79.598 20.108 -5.017 1.00 37.26 84 SER E C 1
ATOM 13251 O O . SER E 1 64 ? -79.437 19.454 -3.976 1.00 38.29 84 SER E O 1
ATOM 13254 N N . TYR E 1 65 ? -78.832 19.958 -6.091 1.00 36.84 85 TYR E N 1
ATOM 13255 C CA . TYR E 1 65 ? -77.566 19.249 -6.083 1.00 35.20 85 TYR E CA 1
ATOM 13256 C C . TYR E 1 65 ? -76.669 20.026 -7.006 1.00 35.12 85 TYR E C 1
ATOM 13257 O O . TYR E 1 65 ? -77.172 20.751 -7.864 1.00 35.74 85 TYR E O 1
ATOM 13266 N N . SER E 1 66 ? -75.355 19.878 -6.798 1.00 34.84 86 SER E N 1
ATOM 13267 C CA . SER E 1 66 ? -74.279 20.538 -7.530 1.00 34.30 86 SER E CA 1
ATOM 13268 C C . SER E 1 66 ? -73.385 19.470 -8.169 1.00 34.63 86 SER E C 1
ATOM 13269 O O . SER E 1 66 ? -73.388 18.291 -7.729 1.00 34.99 86 SER E O 1
ATOM 13272 N N . ASN E 1 67 ? -72.648 19.870 -9.210 1.00 33.77 87 ASN E N 1
ATOM 13273 C CA . ASN E 1 67 ? -71.632 19.004 -9.834 1.00 34.11 87 ASN E CA 1
ATOM 13274 C C . ASN E 1 67 ? -70.336 19.014 -9.018 1.00 33.88 87 ASN E C 1
ATOM 13275 O O . ASN E 1 67 ? -69.485 18.172 -9.222 1.00 33.62 87 ASN E O 1
ATOM 13280 N N . ALA E 1 68 ? -70.214 19.980 -8.105 1.00 33.24 88 ALA E N 1
ATOM 13281 C CA . ALA E 1 68 ? -69.085 20.125 -7.212 1.00 32.82 88 ALA E CA 1
ATOM 13282 C C . ALA E 1 68 ? -69.397 19.589 -5.804 1.00 33.23 88 ALA E C 1
ATOM 13283 O O . ALA E 1 68 ? -70.506 19.750 -5.283 1.00 33.57 88 ALA E O 1
ATOM 13285 N N . PRO E 1 69 ? -68.431 18.895 -5.188 1.00 33.65 89 PRO E N 1
ATOM 13286 C CA . PRO E 1 69 ? -68.686 18.546 -3.794 1.00 33.45 89 PRO E CA 1
ATOM 13287 C C . PRO E 1 69 ? -68.501 19.778 -2.935 1.00 33.60 89 PRO E C 1
ATOM 13288 O O . PRO E 1 69 ? -67.748 20.682 -3.305 1.00 32.98 89 PRO E O 1
ATOM 13292 N N . GLN E 1 70 ? -69.216 19.848 -1.817 1.00 34.18 90 GLN E N 1
ATOM 13293 C CA . GLN E 1 70 ? -69.083 21.030 -0.974 1.00 35.47 90 GLN E CA 1
ATOM 13294 C C . GLN E 1 70 ? -69.018 20.742 0.512 1.00 34.85 90 GLN E C 1
ATOM 13295 O O . GLN E 1 70 ? -69.433 19.674 0.997 1.00 34.40 90 GLN E O 1
ATOM 13301 N N . LEU E 1 71 ? -68.483 21.737 1.204 1.00 34.80 91 LEU E N 1
ATOM 13302 C CA . LEU E 1 71 ? -68.463 21.785 2.650 1.00 35.51 91 LEU E CA 1
ATOM 13303 C C . LEU E 1 71 ? -69.284 23.004 2.996 1.00 34.92 91 LEU E C 1
ATOM 13304 O O . LEU E 1 71 ? -69.063 24.077 2.450 1.00 34.86 91 LEU E O 1
ATOM 13309 N N . ILE E 1 72 ? -70.219 22.829 3.917 1.00 35.21 92 ILE E N 1
ATOM 13310 C CA . ILE E 1 72 ? -71.017 23.944 4.437 1.00 35.12 92 ILE E CA 1
ATOM 13311 C C . ILE E 1 72 ? -70.681 24.220 5.899 1.00 35.58 92 ILE E C 1
ATOM 13312 O O . ILE E 1 72 ? -70.757 23.301 6.732 1.00 34.70 92 ILE E O 1
ATOM 13317 N N . TYR E 1 73 ? -70.296 25.467 6.190 1.00 35.94 93 TYR E N 1
ATOM 13318 C CA . TYR E 1 73 ? -70.040 25.898 7.551 1.00 36.46 93 TYR E CA 1
ATOM 13319 C C . TYR E 1 73 ? -71.190 26.745 8.106 1.00 36.43 93 TYR E C 1
ATOM 13320 O O . TYR E 1 73 ? -71.498 27.809 7.569 1.00 35.82 93 TYR E O 1
ATOM 13329 N N . ILE E 1 74 ? -71.832 26.277 9.174 1.00 36.76 94 ILE E N 1
ATOM 13330 C CA . ILE E 1 74 ? -72.918 27.039 9.772 1.00 37.44 94 ILE E CA 1
ATOM 13331 C C . ILE E 1 74 ? -72.354 28.153 10.638 1.00 38.69 94 ILE E C 1
ATOM 13332 O O . ILE E 1 74 ? -71.806 27.878 11.693 1.00 39.20 94 ILE E O 1
ATOM 13337 N N . VAL E 1 75 ? -72.435 29.405 10.193 1.00 40.10 95 VAL E N 1
ATOM 13338 C CA . VAL E 1 75 ? -71.918 30.489 11.025 1.00 41.21 95 VAL E CA 1
ATOM 13339 C C . VAL E 1 75 ? -72.883 30.911 12.133 1.00 42.37 95 VAL E C 1
ATOM 13340 O O . VAL E 1 75 ? -72.438 31.332 13.204 1.00 42.74 95 VAL E O 1
ATOM 13344 N N . GLN E 1 76 ? -74.192 30.760 11.920 1.00 42.88 96 GLN E N 1
ATOM 13345 C CA . GLN E 1 76 ? -75.114 31.129 12.994 1.00 43.77 96 GLN E CA 1
ATOM 13346 C C . GLN E 1 76 ? -76.452 30.436 12.852 1.00 42.91 96 GLN E C 1
ATOM 13347 O O . GLN E 1 76 ? -76.883 30.150 11.736 1.00 43.33 96 GLN E O 1
ATOM 13353 N N . GLY E 1 77 ? -77.097 30.134 13.968 1.00 41.63 97 GLY E N 1
ATOM 13354 C CA . GLY E 1 77 ? -78.432 29.594 13.893 1.00 41.87 97 GLY E CA 1
ATOM 13355 C C . GLY E 1 77 ? -78.537 28.099 14.065 1.00 42.93 97 GLY E C 1
ATOM 13356 O O . GLY E 1 77 ? -77.562 27.422 14.381 1.00 42.98 97 GLY E O 1
ATOM 13357 N N . ARG E 1 78 ? -79.741 27.590 13.847 1.00 43.73 98 ARG E N 1
ATOM 13358 C CA . ARG E 1 78 ? -80.123 26.251 14.255 1.00 44.87 98 ARG E CA 1
ATOM 13359 C C . ARG E 1 78 ? -81.146 25.784 13.177 1.00 44.08 98 ARG E C 1
ATOM 13360 O O . ARG E 1 78 ? -81.981 26.557 12.694 1.00 42.65 98 ARG E O 1
ATOM 13368 N N . GLY E 1 79 ? -81.060 24.521 12.777 1.00 43.19 99 GLY E N 1
ATOM 13369 C CA . GLY E 1 79 ? -81.758 24.088 11.581 1.00 41.79 99 GLY E CA 1
ATOM 13370 C C . GLY E 1 79 ? -81.696 22.589 11.390 1.00 40.85 99 GLY E C 1
ATOM 13371 O O . GLY E 1 79 ? -81.078 21.868 12.173 1.00 40.78 99 GLY E O 1
ATOM 13372 N N . VAL E 1 80 ? -82.353 22.129 10.335 1.00 39.79 100 VAL E N 1
ATOM 13373 C CA . VAL E 1 80 ? -82.397 20.727 9.982 1.00 39.02 100 VAL E CA 1
ATOM 13374 C C . VAL E 1 80 ? -81.968 20.606 8.518 1.00 38.61 100 VAL E C 1
ATOM 13375 O O . VAL E 1 80 ? -82.247 21.476 7.700 1.00 38.60 100 VAL E O 1
ATOM 13379 N N . LEU E 1 81 ? -81.222 19.559 8.196 1.00 38.35 101 LEU E N 1
ATOM 13380 C CA . LEU E 1 81 ? -80.792 19.344 6.827 1.00 37.45 101 LEU E CA 1
ATOM 13381 C C . LEU E 1 81 ? -81.258 17.965 6.431 1.00 37.30 101 LEU E C 1
ATOM 13382 O O . LEU E 1 81 ? -81.084 17.013 7.189 1.00 38.06 101 LEU E O 1
ATOM 13387 N N . GLY E 1 82 ? -81.881 17.837 5.263 1.00 36.62 102 GLY E N 1
ATOM 13388 C CA . GLY E 1 82 ? -82.207 16.496 4.787 1.00 35.91 102 GLY E CA 1
ATOM 13389 C C . GLY E 1 82 ? -81.380 16.276 3.535 1.00 36.07 102 GLY E C 1
ATOM 13390 O O . GLY E 1 82 ? -81.572 16.993 2.551 1.00 37.03 102 GLY E O 1
ATOM 13391 N N . ALA E 1 83 ? -80.438 15.328 3.564 1.00 35.36 103 ALA E N 1
ATOM 13392 C CA . ALA E 1 83 ? -79.668 14.967 2.381 1.00 34.25 103 ALA E CA 1
ATOM 13393 C C . ALA E 1 83 ? -80.239 13.633 1.884 1.00 34.68 103 ALA E C 1
ATOM 13394 O O . ALA E 1 83 ? -80.626 12.760 2.715 1.00 33.73 103 ALA E O 1
ATOM 13396 N N . VAL E 1 84 ? -80.339 13.473 0.549 1.00 34.90 104 VAL E N 1
ATOM 13397 C CA . VAL E 1 84 ? -80.908 12.226 0.035 1.00 35.80 104 VAL E CA 1
ATOM 13398 C C . VAL E 1 84 ? -79.944 11.219 -0.580 1.00 36.10 104 VAL E C 1
ATOM 13399 O O . VAL E 1 84 ? -79.144 11.536 -1.446 1.00 35.52 104 VAL E O 1
ATOM 13403 N N . PHE E 1 85 ? -80.070 9.989 -0.119 1.00 37.73 105 PHE E N 1
ATOM 13404 C CA . PHE E 1 85 ? -79.241 8.908 -0.591 1.00 40.82 105 PHE E CA 1
ATOM 13405 C C . PHE E 1 85 ? -79.964 7.903 -1.477 1.00 41.30 105 PHE E C 1
ATOM 13406 O O . PHE E 1 85 ? -80.696 7.006 -1.011 1.00 41.27 105 PHE E O 1
ATOM 13414 N N . SER E 1 86 ? -79.692 8.072 -2.770 1.00 41.40 106 SER E N 1
ATOM 13415 C CA . SER E 1 86 ? -80.159 7.191 -3.837 1.00 41.45 106 SER E CA 1
ATOM 13416 C C . SER E 1 86 ? -80.280 5.719 -3.508 1.00 40.77 106 SER E C 1
ATOM 13417 O O . SER E 1 86 ? -79.303 4.983 -3.415 1.00 40.29 106 SER E O 1
ATOM 13420 N N . GLY E 1 87 ? -81.509 5.278 -3.332 1.00 40.94 107 GLY E N 1
ATOM 13421 C CA . GLY E 1 87 ? -81.741 3.857 -3.094 1.00 40.74 107 GLY E CA 1
ATOM 13422 C C . GLY E 1 87 ? -81.732 3.385 -1.650 1.00 40.44 107 GLY E C 1
ATOM 13423 O O . GLY E 1 87 ? -81.997 2.221 -1.388 1.00 40.38 107 GLY E O 1
ATOM 13424 N N . CYS E 1 88 ? -81.394 4.263 -0.712 1.00 40.64 108 CYS E N 1
ATOM 13425 C CA . CYS E 1 88 ? -81.507 3.944 0.713 1.00 40.87 108 CYS E CA 1
ATOM 13426 C C . CYS E 1 88 ? -82.953 4.013 1.171 1.00 40.64 108 CYS E C 1
ATOM 13427 O O . CYS E 1 88 ? -83.649 4.990 0.838 1.00 39.87 108 CYS E O 1
ATOM 13430 N N . PRO E 1 89 ? -83.418 3.016 1.943 1.00 40.51 109 PRO E N 1
ATOM 13431 C CA . PRO E 1 89 ? -84.793 3.120 2.442 1.00 40.27 109 PRO E CA 1
ATOM 13432 C C . PRO E 1 89 ? -85.078 4.343 3.350 1.00 40.82 109 PRO E C 1
ATOM 13433 O O . PRO E 1 89 ? -84.156 5.002 3.866 1.00 39.54 109 PRO E O 1
ATOM 13437 N N . GLU E 1 90 ? -86.372 4.659 3.474 1.00 41.23 110 GLU E N 1
ATOM 13438 C CA . GLU E 1 90 ? -86.859 5.681 4.396 1.00 41.78 110 GLU E CA 1
ATOM 13439 C C . GLU E 1 90 ? -86.948 5.075 5.794 1.00 40.81 110 GLU E C 1
ATOM 13440 O O . GLU E 1 90 ? -87.656 4.097 6.019 1.00 40.70 110 GLU E O 1
ATOM 13446 N N . THR E 1 91 ? -86.158 5.596 6.720 1.00 39.58 111 THR E N 1
ATOM 13447 C CA . THR E 1 91 ? -86.040 4.895 8.003 1.00 39.34 111 THR E CA 1
ATOM 13448 C C . THR E 1 91 ? -86.633 5.721 9.124 1.00 39.10 111 THR E C 1
ATOM 13449 O O . THR E 1 91 ? -86.787 5.204 10.214 1.00 40.03 111 THR E O 1
ATOM 13453 N N . PHE E 1 92 ? -86.948 6.982 8.854 1.00 38.79 112 PHE E N 1
ATOM 13454 C CA . PHE E 1 92 ? -87.685 7.819 9.760 1.00 39.70 112 PHE E CA 1
ATOM 13455 C C . PHE E 1 92 ? -89.183 7.725 9.390 1.00 41.81 112 PHE E C 1
ATOM 13456 O O . PHE E 1 92 ? -89.702 8.559 8.651 1.00 41.52 112 PHE E O 1
ATOM 13464 N N . GLU E 1 93 ? -89.879 6.704 9.877 1.00 43.82 113 GLU E N 1
ATOM 13465 C CA . GLU E 1 93 ? -91.293 6.552 9.563 1.00 47.00 113 GLU E CA 1
ATOM 13466 C C . GLU E 1 93 ? -92.254 6.678 10.769 1.00 47.90 113 GLU E C 1
ATOM 13467 O O . GLU E 1 93 ? -92.024 6.070 11.824 1.00 47.64 113 GLU E O 1
ATOM 13473 N N . GLU E 1 94 ? -93.342 7.432 10.628 1.00 49.20 114 GLU E N 1
ATOM 13474 C CA . GLU E 1 94 ? -94.484 7.290 11.562 1.00 51.43 114 GLU E CA 1
ATOM 13475 C C . GLU E 1 94 ? -94.925 5.859 11.820 1.00 51.45 114 GLU E C 1
ATOM 13476 O O . GLU E 1 94 ? -94.745 4.991 10.984 1.00 50.68 114 GLU E O 1
ATOM 13482 N N . SER E 1 95 ? -95.463 5.590 13.002 1.00 53.27 115 SER E N 1
ATOM 13483 C CA . SER E 1 95 ? -95.727 4.196 13.370 1.00 55.53 115 SER E CA 1
ATOM 13484 C C . SER E 1 95 ? -97.105 3.843 12.870 1.00 57.63 115 SER E C 1
ATOM 13485 O O . SER E 1 95 ? -97.913 4.745 12.625 1.00 57.65 115 SER E O 1
ATOM 13488 N N . GLN E 1 96 ? -97.391 2.556 12.710 1.00 60.43 116 GLN E N 1
ATOM 13489 C CA . GLN E 1 96 ? -98.766 2.186 12.404 1.00 63.42 116 GLN E CA 1
ATOM 13490 C C . GLN E 1 96 ? -99.570 1.834 13.666 1.00 65.76 116 GLN E C 1
ATOM 13491 O O . GLN E 1 96 ? -99.035 1.254 14.641 1.00 66.02 116 GLN E O 1
ATOM 13497 N N . GLN E 1 97 ? -100.853 2.218 13.636 1.00 68.35 117 GLN E N 1
ATOM 13498 C CA . GLN E 1 97 ? -101.879 1.861 14.667 1.00 70.40 117 GLN E CA 1
ATOM 13499 C C . GLN E 1 97 ? -101.576 2.314 16.107 1.00 70.61 117 GLN E C 1
ATOM 13500 O O . GLN E 1 97 ? -102.356 2.065 17.038 1.00 71.36 117 GLN E O 1
ATOM 13506 N N . ARG E 1 165 ? -100.623 3.553 2.269 1.00 72.25 185 ARG E N 1
ATOM 13507 C CA . ARG E 1 165 ? -100.239 4.295 3.467 1.00 71.99 185 ARG E CA 1
ATOM 13508 C C . ARG E 1 165 ? -100.161 5.799 3.231 1.00 70.56 185 ARG E C 1
ATOM 13509 O O . ARG E 1 165 ? -99.588 6.262 2.256 1.00 70.08 185 ARG E O 1
ATOM 13517 N N . GLN E 1 166 ? -100.774 6.549 4.140 1.00 69.32 186 GLN E N 1
ATOM 13518 C CA . GLN E 1 166 ? -100.692 8.015 4.156 1.00 67.57 186 GLN E CA 1
ATOM 13519 C C . GLN E 1 166 ? -100.099 8.527 5.494 1.00 65.15 186 GLN E C 1
ATOM 13520 O O . GLN E 1 166 ? -100.457 9.607 5.999 1.00 64.74 186 GLN E O 1
ATOM 13526 N N . LEU E 1 167 ? -99.177 7.723 6.044 1.00 61.71 187 LEU E N 1
ATOM 13527 C CA . LEU E 1 167 ? -98.266 8.132 7.117 1.00 57.57 187 LEU E CA 1
ATOM 13528 C C . LEU E 1 167 ? -97.022 8.735 6.481 1.00 55.39 187 LEU E C 1
ATOM 13529 O O . LEU E 1 167 ? -96.588 8.302 5.420 1.00 55.47 187 LEU E O 1
ATOM 13534 N N . ASP E 1 168 ? -96.462 9.754 7.118 1.00 53.03 188 ASP E N 1
ATOM 13535 C CA . ASP E 1 168 ? -95.189 10.350 6.713 1.00 50.11 188 ASP E CA 1
ATOM 13536 C C . ASP E 1 168 ? -94.072 9.333 6.859 1.00 49.02 188 ASP E C 1
ATOM 13537 O O . ASP E 1 168 ? -94.145 8.413 7.688 1.00 47.59 188 ASP E O 1
ATOM 13542 N N . ARG E 1 169 ? -93.049 9.501 6.024 1.00 48.10 189 ARG E N 1
ATOM 13543 C CA . ARG E 1 169 ? -91.976 8.507 5.888 1.00 47.60 189 ARG E CA 1
ATOM 13544 C C . ARG E 1 169 ? -90.918 9.191 5.082 1.00 46.34 189 ARG E C 1
ATOM 13545 O O . ARG E 1 169 ? -91.210 9.837 4.082 1.00 47.29 189 ARG E O 1
ATOM 13553 N N . HIS E 1 170 ? -89.687 9.114 5.539 1.00 44.58 190 HIS E N 1
ATOM 13554 C CA . HIS E 1 170 ? -88.636 9.775 4.824 1.00 42.67 190 HIS E CA 1
ATOM 13555 C C . HIS E 1 170 ? -87.287 9.275 5.302 1.00 41.90 190 HIS E C 1
ATOM 13556 O O . HIS E 1 170 ? -87.203 8.290 6.051 1.00 42.13 190 HIS E O 1
ATOM 13563 N N . GLN E 1 171 ? -86.249 9.931 4.801 1.00 40.24 191 GLN E N 1
ATOM 13564 C CA . GLN E 1 171 ? -84.883 9.511 5.021 1.00 39.21 191 GLN E CA 1
ATOM 13565 C C . GLN E 1 171 ? -84.428 10.368 6.175 1.00 38.29 191 GLN E C 1
ATOM 13566 O O . GLN E 1 171 ? -84.954 11.464 6.325 1.00 37.73 191 GLN E O 1
ATOM 13572 N N . LYS E 1 172 ? -83.493 9.840 6.968 1.00 37.67 192 LYS E N 1
ATOM 13573 C CA . LYS E 1 172 ? -82.835 10.548 8.063 1.00 37.07 192 LYS E CA 1
ATOM 13574 C C . LYS E 1 172 ? -82.686 12.032 7.845 1.00 36.74 192 LYS E C 1
ATOM 13575 O O . LYS E 1 172 ? -82.231 12.514 6.826 1.00 36.65 192 LYS E O 1
ATOM 13581 N N . THR E 1 173 ? -83.092 12.779 8.844 1.00 37.38 193 THR E N 1
ATOM 13582 C CA . THR E 1 173 ? -83.022 14.222 8.787 1.00 38.42 193 THR E CA 1
ATOM 13583 C C . THR E 1 173 ? -81.886 14.557 9.773 1.00 37.90 193 THR E C 1
ATOM 13584 O O . THR E 1 173 ? -81.561 13.747 10.613 1.00 38.07 193 THR E O 1
ATOM 13588 N N . ARG E 1 174 ? -81.212 15.686 9.653 1.00 37.96 194 ARG E N 1
ATOM 13589 C CA . ARG E 1 174 ? -80.035 15.920 10.491 1.00 38.43 194 ARG E CA 1
ATOM 13590 C C . ARG E 1 174 ? -80.142 17.317 11.068 1.00 38.52 194 ARG E C 1
ATOM 13591 O O . ARG E 1 174 ? -80.377 18.278 10.348 1.00 38.27 194 ARG E O 1
ATOM 13599 N N . ARG E 1 175 ? -79.922 17.424 12.367 1.00 39.06 195 ARG E N 1
ATOM 13600 C CA . ARG E 1 175 ? -79.843 18.713 13.041 1.00 39.44 195 ARG E CA 1
ATOM 13601 C C . ARG E 1 175 ? -78.558 19.407 12.649 1.00 39.75 195 ARG E C 1
ATOM 13602 O O . ARG E 1 175 ? -77.493 18.791 12.631 1.00 41.18 195 ARG E O 1
ATOM 13610 N N . ILE E 1 176 ? -78.621 20.684 12.335 1.00 40.10 196 ILE E N 1
ATOM 13611 C CA . ILE E 1 176 ? -77.397 21.427 12.095 1.00 40.35 196 ILE E CA 1
ATOM 13612 C C . ILE E 1 176 ? -77.389 22.628 13.027 1.00 41.20 196 ILE E C 1
ATOM 13613 O O . ILE E 1 176 ? -78.460 23.116 13.388 1.00 42.58 196 ILE E O 1
ATOM 13618 N N . ARG E 1 177 ? -76.215 23.108 13.421 1.00 41.26 197 ARG E N 1
ATOM 13619 C CA . ARG E 1 177 ? -76.125 24.246 14.339 1.00 41.87 197 ARG E CA 1
ATOM 13620 C C . ARG E 1 177 ? -74.782 24.946 14.173 1.00 41.72 197 ARG E C 1
ATOM 13621 O O . ARG E 1 177 ? -73.826 24.370 13.625 1.00 41.53 197 ARG E O 1
ATOM 13629 N N . GLU E 1 178 ? -74.711 26.188 14.637 1.00 41.25 198 GLU E N 1
ATOM 13630 C CA . GLU E 1 178 ? -73.495 26.989 14.508 1.00 41.28 198 GLU E CA 1
ATOM 13631 C C . GLU E 1 178 ? -72.201 26.187 14.781 1.00 40.36 198 GLU E C 1
ATOM 13632 O O . GLU E 1 178 ? -72.121 25.446 15.754 1.00 39.53 198 GLU E O 1
ATOM 13638 N N . GLY E 1 179 ? -71.181 26.318 13.939 1.00 39.90 199 GLY E N 1
ATOM 13639 C CA . GLY E 1 179 ? -69.956 25.525 14.138 1.00 39.35 199 GLY E CA 1
ATOM 13640 C C . GLY E 1 179 ? -69.970 24.126 13.515 1.00 39.13 199 GLY E C 1
ATOM 13641 O O . GLY E 1 179 ? -68.936 23.478 13.451 1.00 39.11 199 GLY E O 1
ATOM 13642 N N . ASP E 1 180 ? -71.126 23.661 13.030 1.00 38.82 200 ASP E N 1
ATOM 13643 C CA . ASP E 1 180 ? -71.221 22.427 12.254 1.00 38.42 200 ASP E CA 1
ATOM 13644 C C . ASP E 1 180 ? -70.679 22.646 10.840 1.00 37.73 200 ASP E C 1
ATOM 13645 O O . ASP E 1 180 ? -70.882 23.711 10.219 1.00 36.16 200 ASP E O 1
ATOM 13650 N N . VAL E 1 181 ? -69.969 21.625 10.361 1.00 36.08 201 VAL E N 1
ATOM 13651 C CA . VAL E 1 181 ? -69.475 21.616 9.007 1.00 35.69 201 VAL E CA 1
ATOM 13652 C C . VAL E 1 181 ? -70.233 20.486 8.417 1.00 35.15 201 VAL E C 1
ATOM 13653 O O . VAL E 1 181 ? -70.355 19.453 9.042 1.00 36.73 201 VAL E O 1
ATOM 13657 N N . VAL E 1 182 ? -70.786 20.667 7.235 1.00 34.06 202 VAL E N 1
ATOM 13658 C CA . VAL E 1 182 ? -71.429 19.503 6.604 1.00 32.94 202 VAL E CA 1
ATOM 13659 C C . VAL E 1 182 ? -70.897 19.276 5.187 1.00 31.35 202 VAL E C 1
ATOM 13660 O O . VAL E 1 182 ? -70.603 20.213 4.448 1.00 30.65 202 VAL E O 1
ATOM 13664 N N . ALA E 1 183 ? -70.733 18.007 4.873 1.00 30.20 203 ALA E N 1
ATOM 13665 C CA . ALA E 1 183 ? -70.156 17.569 3.633 1.00 29.67 203 ALA E CA 1
ATOM 13666 C C . ALA E 1 183 ? -71.281 17.033 2.764 1.00 29.33 203 ALA E C 1
ATOM 13667 O O . ALA E 1 183 ? -71.923 16.045 3.126 1.00 28.73 203 ALA E O 1
ATOM 13669 N N . ILE E 1 184 ? -71.505 17.704 1.636 1.00 29.84 204 ILE E N 1
ATOM 13670 C CA . ILE E 1 184 ? -72.440 17.242 0.592 1.00 29.72 204 ILE E CA 1
ATOM 13671 C C . ILE E 1 184 ? -71.678 16.811 -0.659 1.00 28.68 204 ILE E C 1
ATOM 13672 O O . ILE E 1 184 ? -71.133 17.668 -1.370 1.00 27.66 204 ILE E O 1
ATOM 13677 N N . PRO E 1 185 ? -71.643 15.494 -0.941 1.00 28.28 205 PRO E N 1
ATOM 13678 C CA . PRO E 1 185 ? -70.995 15.049 -2.166 1.00 28.48 205 PRO E CA 1
ATOM 13679 C C . PRO E 1 185 ? -71.612 15.602 -3.483 1.00 29.74 205 PRO E C 1
ATOM 13680 O O . PRO E 1 185 ? -72.784 16.005 -3.551 1.00 30.33 205 PRO E O 1
ATOM 13684 N N . ALA E 1 186 ? -70.815 15.629 -4.544 1.00 30.73 206 ALA E N 1
ATOM 13685 C CA . ALA E 1 186 ? -71.315 15.984 -5.882 1.00 30.40 206 ALA E CA 1
ATOM 13686 C C . ALA E 1 186 ? -72.553 15.157 -6.273 1.00 29.41 206 ALA E C 1
ATOM 13687 O O . ALA E 1 186 ? -72.618 13.949 -5.989 1.00 28.18 206 ALA E O 1
ATOM 13689 N N . GLY E 1 187 ? -73.527 15.814 -6.911 1.00 29.32 207 GLY E N 1
ATOM 13690 C CA . GLY E 1 187 ? -74.772 15.140 -7.313 1.00 29.65 207 GLY E CA 1
ATOM 13691 C C . GLY E 1 187 ? -75.672 14.562 -6.224 1.00 30.59 207 GLY E C 1
ATOM 13692 O O . GLY E 1 187 ? -76.523 13.659 -6.491 1.00 31.16 207 GLY E O 1
ATOM 13693 N N . VAL E 1 188 ? -75.500 15.025 -4.982 1.00 30.61 208 VAL E N 1
ATOM 13694 C CA . VAL E 1 188 ? -76.346 14.519 -3.882 1.00 31.29 208 VAL E CA 1
ATOM 13695 C C . VAL E 1 188 ? -77.333 15.637 -3.563 1.00 31.79 208 VAL E C 1
ATOM 13696 O O . VAL E 1 188 ? -76.933 16.792 -3.403 1.00 30.95 208 VAL E O 1
ATOM 13700 N N . ALA E 1 189 ? -78.624 15.316 -3.570 1.00 33.15 209 ALA E N 1
ATOM 13701 C CA . ALA E 1 189 ? -79.658 16.362 -3.328 1.00 35.01 209 ALA E CA 1
ATOM 13702 C C . ALA E 1 189 ? -79.918 16.672 -1.850 1.00 35.36 209 ALA E C 1
ATOM 13703 O O . ALA E 1 189 ? -80.140 15.771 -1.053 1.00 35.58 209 ALA E O 1
ATOM 13705 N N . TYR E 1 190 ? -79.923 17.938 -1.471 1.00 36.64 210 TYR E N 1
ATOM 13706 C CA . TYR E 1 190 ? -80.350 18.247 -0.119 1.00 37.80 210 TYR E CA 1
ATOM 13707 C C . TYR E 1 190 ? -81.248 19.486 -0.009 1.00 38.50 210 TYR E C 1
ATOM 13708 O O . TYR E 1 190 ? -81.189 20.390 -0.851 1.00 38.05 210 TYR E O 1
ATOM 13717 N N . TRP E 1 191 ? -82.037 19.509 1.071 1.00 38.78 211 TRP E N 1
ATOM 13718 C CA . TRP E 1 191 ? -82.744 20.696 1.545 1.00 38.99 211 TRP E CA 1
ATOM 13719 C C . TRP E 1 191 ? -82.388 21.041 3.005 1.00 40.39 211 TRP E C 1
ATOM 13720 O O . TRP E 1 191 ? -82.213 20.152 3.850 1.00 40.57 211 TRP E O 1
ATOM 13731 N N . SER E 1 192 ? -82.262 22.336 3.283 1.00 42.36 212 SER E N 1
ATOM 13732 C CA . SER E 1 192 ? -82.239 22.859 4.648 1.00 44.07 212 SER E CA 1
ATOM 13733 C C . SER E 1 192 ? -83.493 23.659 5.055 1.00 45.19 212 SER E C 1
ATOM 13734 O O . SER E 1 192 ? -84.159 24.294 4.225 1.00 45.00 212 SER E O 1
ATOM 13737 N N . TYR E 1 193 ? -83.802 23.604 6.352 1.00 46.50 213 TYR E N 1
ATOM 13738 C CA . TYR E 1 193 ? -84.930 24.305 6.968 1.00 47.15 213 TYR E CA 1
ATOM 13739 C C . TYR E 1 193 ? -84.553 24.972 8.298 1.00 46.98 213 TYR E C 1
ATOM 13740 O O . TYR E 1 193 ? -84.000 24.339 9.208 1.00 46.65 213 TYR E O 1
ATOM 13749 N N . ASN E 1 194 ? -84.842 26.263 8.406 1.00 46.87 214 ASN E N 1
ATOM 13750 C CA . ASN E 1 194 ? -84.585 27.004 9.629 1.00 46.76 214 ASN E CA 1
ATOM 13751 C C . ASN E 1 194 ? -85.748 26.955 10.581 1.00 48.05 214 ASN E C 1
ATOM 13752 O O . ASN E 1 194 ? -86.703 27.699 10.432 1.00 48.66 214 ASN E O 1
ATOM 13757 N N . ASP E 1 195 ? -85.680 26.088 11.574 1.00 49.87 215 ASP E N 1
ATOM 13758 C CA . ASP E 1 195 ? -86.758 26.006 12.558 1.00 51.63 215 ASP E CA 1
ATOM 13759 C C . ASP E 1 195 ? -86.358 26.715 13.867 1.00 53.22 215 ASP E C 1
ATOM 13760 O O . ASP E 1 195 ? -86.826 26.385 14.951 1.00 53.62 215 ASP E O 1
ATOM 13765 N N . GLY E 1 196 ? -85.477 27.696 13.756 1.00 54.91 216 GLY E N 1
ATOM 13766 C CA . GLY E 1 196 ? -84.900 28.308 14.932 1.00 57.60 216 GLY E CA 1
ATOM 13767 C C . GLY E 1 196 ? -85.349 29.745 15.004 1.00 59.53 216 GLY E C 1
ATOM 13768 O O . GLY E 1 196 ? -86.173 30.182 14.207 1.00 60.00 216 GLY E O 1
ATOM 13769 N N . ASP E 1 197 ? -84.769 30.476 15.949 1.00 61.07 217 ASP E N 1
ATOM 13770 C CA . ASP E 1 197 ? -85.223 31.808 16.321 1.00 62.32 217 ASP E CA 1
ATOM 13771 C C . ASP E 1 197 ? -84.557 32.793 15.382 1.00 62.04 217 ASP E C 1
ATOM 13772 O O . ASP E 1 197 ? -85.208 33.600 14.698 1.00 62.80 217 ASP E O 1
ATOM 13777 N N . GLN E 1 198 ? -83.237 32.706 15.362 1.00 60.81 218 GLN E N 1
ATOM 13778 C CA . GLN E 1 198 ? -82.423 33.578 14.555 1.00 59.91 218 GLN E CA 1
ATOM 13779 C C . GLN E 1 198 ? -82.364 33.054 13.125 1.00 59.31 218 GLN E C 1
ATOM 13780 O O . GLN E 1 198 ? -82.766 31.923 12.840 1.00 59.01 218 GLN E O 1
ATOM 13786 N N . GLU E 1 199 ? -81.882 33.916 12.239 1.00 58.57 219 GLU E N 1
ATOM 13787 C CA . GLU E 1 199 ? -81.464 33.532 10.909 1.00 58.34 219 GLU E CA 1
ATOM 13788 C C . GLU E 1 199 ? -80.418 32.418 10.940 1.00 57.26 219 GLU E C 1
ATOM 13789 O O . GLU E 1 199 ? -79.445 32.481 11.713 1.00 57.98 219 GLU E O 1
ATOM 13795 N N . LEU E 1 200 ? -80.627 31.402 10.103 1.00 54.87 220 LEU E N 1
ATOM 13796 C CA . LEU E 1 200 ? -79.617 30.392 9.819 1.00 52.00 220 LEU E CA 1
ATOM 13797 C C . LEU E 1 200 ? -78.667 30.987 8.791 1.00 50.46 220 LEU E C 1
ATOM 13798 O O . LEU E 1 200 ? -79.114 31.431 7.751 1.00 49.76 220 LEU E O 1
ATOM 13803 N N . VAL E 1 201 ? -77.368 31.031 9.079 1.00 49.10 221 VAL E N 1
ATOM 13804 C CA . VAL E 1 201 ? -76.397 31.606 8.134 1.00 47.96 221 VAL E CA 1
ATOM 13805 C C . VAL E 1 201 ? -75.268 30.632 7.843 1.00 47.92 221 VAL E C 1
ATOM 13806 O O . VAL E 1 201 ? -74.623 30.133 8.756 1.00 48.20 221 VAL E O 1
ATOM 13810 N N . ALA E 1 202 ? -75.044 30.350 6.561 1.00 47.71 222 ALA E N 1
ATOM 13811 C CA . ALA E 1 202 ? -74.107 29.296 6.158 1.00 47.05 222 ALA E CA 1
ATOM 13812 C C . ALA E 1 202 ? -73.218 29.768 5.031 1.00 46.83 222 ALA E C 1
ATOM 13813 O O . ALA E 1 202 ? -73.717 30.413 4.116 1.00 47.55 222 ALA E O 1
ATOM 13815 N N . VAL E 1 203 ? -71.915 29.482 5.103 1.00 46.04 223 VAL E N 1
ATOM 13816 C CA . VAL E 1 203 ? -71.047 29.582 3.932 1.00 44.79 223 VAL E CA 1
ATOM 13817 C C . VAL E 1 203 ? -70.917 28.215 3.252 1.00 44.65 223 VAL E C 1
ATOM 13818 O O . VAL E 1 203 ? -70.703 27.167 3.897 1.00 44.18 223 VAL E O 1
ATOM 13822 N N . ASN E 1 204 ? -71.080 28.254 1.927 1.00 43.24 224 ASN E N 1
ATOM 13823 C CA . ASN E 1 204 ? -70.995 27.093 1.084 1.00 41.50 224 ASN E CA 1
ATOM 13824 C C . ASN E 1 204 ? -69.730 27.189 0.270 1.00 40.02 224 ASN E C 1
ATOM 13825 O O . ASN E 1 204 ? -69.577 28.135 -0.487 1.00 39.99 224 ASN E O 1
ATOM 13830 N N . LEU E 1 205 ? -68.813 26.242 0.418 1.00 38.14 225 LEU E N 1
ATOM 13831 C CA . LEU E 1 205 ? -67.654 26.217 -0.476 1.00 37.14 225 LEU E CA 1
ATOM 13832 C C . LEU E 1 205 ? -67.760 25.038 -1.427 1.00 36.05 225 LEU E C 1
ATOM 13833 O O . LEU E 1 205 ? -67.961 23.920 -0.983 1.00 35.90 225 LEU E O 1
ATOM 13838 N N . PHE E 1 206 ? -67.646 25.291 -2.728 1.00 35.24 226 PHE E N 1
ATOM 13839 C CA . PHE E 1 206 ? -67.730 24.241 -3.766 1.00 34.47 226 PHE E CA 1
ATOM 13840 C C . PHE E 1 206 ? -66.340 23.997 -4.305 1.00 34.17 226 PHE E C 1
ATOM 13841 O O . PHE E 1 206 ? -65.650 24.931 -4.704 1.00 34.37 226 PHE E O 1
ATOM 13849 N N . HIS E 1 207 ? -65.922 22.740 -4.285 1.00 33.91 227 HIS E N 1
ATOM 13850 C CA . HIS E 1 207 ? -64.670 22.378 -4.908 1.00 33.96 227 HIS E CA 1
ATOM 13851 C C . HIS E 1 207 ? -64.928 22.083 -6.385 1.00 34.50 227 HIS E C 1
ATOM 13852 O O . HIS E 1 207 ? -65.277 20.959 -6.730 1.00 34.75 227 HIS E O 1
ATOM 13859 N N . VAL E 1 208 ? -64.774 23.099 -7.232 1.00 34.59 228 VAL E N 1
ATOM 13860 C CA . VAL E 1 208 ? -65.070 22.962 -8.648 1.00 34.98 228 VAL E CA 1
ATOM 13861 C C . VAL E 1 208 ? -63.999 22.099 -9.346 1.00 34.81 228 VAL E C 1
ATOM 13862 O O . VAL E 1 208 ? -64.331 21.291 -10.211 1.00 34.68 228 VAL E O 1
ATOM 13866 N N . SER E 1 209 ? -62.728 22.255 -8.978 1.00 34.48 229 SER E N 1
ATOM 13867 C CA . SER E 1 209 ? -61.703 21.429 -9.591 1.00 34.86 229 SER E CA 1
ATOM 13868 C C . SER E 1 209 ? -61.616 20.063 -8.976 1.00 33.85 229 SER E C 1
ATOM 13869 O O . SER E 1 209 ? -60.637 19.365 -9.163 1.00 35.26 229 SER E O 1
ATOM 13872 N N . SER E 1 210 ? -62.649 19.646 -8.275 1.00 33.42 230 SER E N 1
ATOM 13873 C CA . SER E 1 210 ? -62.687 18.280 -7.785 1.00 33.07 230 SER E CA 1
ATOM 13874 C C . SER E 1 210 ? -62.769 17.284 -8.933 1.00 33.84 230 SER E C 1
ATOM 13875 O O . SER E 1 210 ? -63.407 17.568 -9.944 1.00 33.72 230 SER E O 1
ATOM 13878 N N . ASP E 1 211 ? -62.170 16.105 -8.766 1.00 35.27 231 ASP E N 1
ATOM 13879 C CA . ASP E 1 211 ? -62.338 14.983 -9.710 1.00 36.21 231 ASP E CA 1
ATOM 13880 C C . ASP E 1 211 ? -63.761 14.494 -9.761 1.00 35.88 231 ASP E C 1
ATOM 13881 O O . ASP E 1 211 ? -64.118 13.698 -10.635 1.00 36.54 231 ASP E O 1
ATOM 13886 N N . HIS E 1 212 ? -64.564 14.871 -8.773 1.00 34.51 232 HIS E N 1
ATOM 13887 C CA . HIS E 1 212 ? -65.922 14.431 -8.778 1.00 34.23 232 HIS E CA 1
ATOM 13888 C C . HIS E 1 212 ? -66.709 15.235 -9.790 1.00 34.12 232 HIS E C 1
ATOM 13889 O O . HIS E 1 212 ? -67.743 14.798 -10.212 1.00 34.76 232 HIS E O 1
ATOM 13896 N N . ASN E 1 213 ? -66.194 16.394 -10.178 1.00 34.01 233 ASN E N 1
ATOM 13897 C CA . ASN E 1 213 ? -66.800 17.250 -11.196 1.00 33.30 233 ASN E CA 1
ATOM 13898 C C . ASN E 1 213 ? -66.315 16.891 -12.610 1.00 33.97 233 ASN E C 1
ATOM 13899 O O . ASN E 1 213 ? -65.238 17.324 -13.010 1.00 33.59 233 ASN E O 1
ATOM 13904 N N . GLN E 1 214 ? -67.082 16.093 -13.347 1.00 34.44 234 GLN E N 1
ATOM 13905 C CA . GLN E 1 214 ? -66.717 15.799 -14.746 1.00 35.87 234 GLN E CA 1
ATOM 13906 C C . GLN E 1 214 ? -67.287 16.780 -15.811 1.00 36.43 234 GLN E C 1
ATOM 13907 O O . GLN E 1 214 ? -67.033 16.607 -16.998 1.00 36.64 234 GLN E O 1
ATOM 13913 N N . LEU E 1 215 ? -68.045 17.793 -15.384 1.00 36.85 235 LEU E N 1
ATOM 13914 C CA . LEU E 1 215 ? -68.558 18.840 -16.278 1.00 37.60 235 LEU E CA 1
ATOM 13915 C C . LEU E 1 215 ? -67.431 19.810 -16.564 1.00 38.54 235 LEU E C 1
ATOM 13916 O O . LEU E 1 215 ? -66.498 19.439 -17.216 1.00 41.05 235 LEU E O 1
ATOM 13921 N N . ASP E 1 216 ? -67.463 21.038 -16.106 1.00 38.91 236 ASP E N 1
ATOM 13922 C CA . ASP E 1 216 ? -66.335 21.887 -16.350 1.00 40.11 236 ASP E CA 1
ATOM 13923 C C . ASP E 1 216 ? -66.127 22.822 -15.155 1.00 40.32 236 ASP E C 1
ATOM 13924 O O . ASP E 1 216 ? -66.757 22.657 -14.130 1.00 40.09 236 ASP E O 1
ATOM 13929 N N . GLN E 1 217 ? -65.247 23.799 -15.279 1.00 41.42 237 GLN E N 1
ATOM 13930 C CA . GLN E 1 217 ? -64.935 24.690 -14.185 1.00 43.23 237 GLN E CA 1
ATOM 13931 C C . GLN E 1 217 ? -65.998 25.768 -13.996 1.00 43.97 237 GLN E C 1
ATOM 13932 O O . GLN E 1 217 ? -65.710 26.954 -14.154 1.00 45.91 237 GLN E O 1
ATOM 13938 N N . ASN E 1 218 ? -67.227 25.361 -13.682 1.00 43.05 238 ASN E N 1
ATOM 13939 C CA . ASN E 1 218 ? -68.339 26.257 -13.483 1.00 42.23 238 ASN E CA 1
ATOM 13940 C C . ASN E 1 218 ? -69.190 25.553 -12.458 1.00 41.66 238 ASN E C 1
ATOM 13941 O O . ASN E 1 218 ? -69.652 24.425 -12.695 1.00 40.88 238 ASN E O 1
ATOM 13946 N N . PRO E 1 219 ? -69.382 26.199 -11.296 1.00 41.03 239 PRO E N 1
ATOM 13947 C CA . PRO E 1 219 ? -70.262 25.604 -10.293 1.00 41.22 239 PRO E CA 1
ATOM 13948 C C . PRO E 1 219 ? -71.706 25.593 -10.797 1.00 41.31 239 PRO E C 1
ATOM 13949 O O . PRO E 1 219 ? -72.223 26.620 -11.210 1.00 41.79 239 PRO E O 1
ATOM 13953 N N . ARG E 1 220 ? -72.359 24.446 -10.781 1.00 41.47 240 ARG E N 1
ATOM 13954 C CA . ARG E 1 220 ? -73.756 24.439 -11.178 1.00 42.10 240 ARG E CA 1
ATOM 13955 C C . ARG E 1 220 ? -74.651 24.073 -10.012 1.00 42.39 240 ARG E C 1
ATOM 13956 O O . ARG E 1 220 ? -74.280 23.289 -9.146 1.00 42.04 240 ARG E O 1
ATOM 13964 N N . LYS E 1 221 ? -75.836 24.654 -9.994 1.00 43.08 241 LYS E N 1
ATOM 13965 C CA . LYS E 1 221 ? -76.835 24.234 -9.029 1.00 43.67 241 LYS E CA 1
ATOM 13966 C C . LYS E 1 221 ? -78.039 23.739 -9.830 1.00 43.16 241 LYS E C 1
ATOM 13967 O O . LYS E 1 221 ? -78.569 24.486 -10.663 1.00 42.93 241 LYS E O 1
ATOM 13973 N N . PHE E 1 222 ? -78.417 22.479 -9.629 1.00 42.13 242 PHE E N 1
ATOM 13974 C CA . PHE E 1 222 ? -79.574 21.867 -10.287 1.00 41.55 242 PHE E CA 1
ATOM 13975 C C . PHE E 1 222 ? -80.655 21.819 -9.213 1.00 41.49 242 PHE E C 1
ATOM 13976 O O . PHE E 1 222 ? -80.590 20.940 -8.363 1.00 41.64 242 PHE E O 1
ATOM 13984 N N . TYR E 1 223 ? -81.618 22.752 -9.233 1.00 41.69 243 TYR E N 1
ATOM 13985 C CA . TYR E 1 223 ? -82.805 22.726 -8.348 1.00 40.73 243 TYR E CA 1
ATOM 13986 C C . TYR E 1 223 ? -83.850 21.718 -8.723 1.00 41.27 243 TYR E C 1
ATOM 13987 O O . TYR E 1 223 ? -84.130 21.519 -9.880 1.00 41.05 243 TYR E O 1
ATOM 13996 N N . LEU E 1 224 ? -84.436 21.067 -7.736 1.00 42.30 244 LEU E N 1
ATOM 13997 C CA . LEU E 1 224 ? -85.427 20.029 -7.996 1.00 42.86 244 LEU E CA 1
ATOM 13998 C C . LEU E 1 224 ? -86.853 20.489 -7.665 1.00 43.51 244 LEU E C 1
ATOM 13999 O O . LEU E 1 224 ? -87.815 19.696 -7.673 1.00 42.87 244 LEU E O 1
ATOM 14004 N N . ALA E 1 225 ? -86.972 21.773 -7.340 1.00 44.76 245 ALA E N 1
ATOM 14005 C CA . ALA E 1 225 ? -88.260 22.354 -6.968 1.00 45.89 245 ALA E CA 1
ATOM 14006 C C . ALA E 1 225 ? -88.099 23.844 -7.092 1.00 46.58 245 ALA E C 1
ATOM 14007 O O . ALA E 1 225 ? -86.974 24.348 -7.034 1.00 46.75 245 ALA E O 1
ATOM 14009 N N . GLY E 1 226 ? -89.212 24.538 -7.299 1.00 47.65 246 GLY E N 1
ATOM 14010 C CA . GLY E 1 226 ? -89.189 25.982 -7.412 1.00 49.35 246 GLY E CA 1
ATOM 14011 C C . GLY E 1 226 ? -88.760 26.530 -8.757 1.00 50.82 246 GLY E C 1
ATOM 14012 O O . GLY E 1 226 ? -88.426 25.800 -9.683 1.00 50.22 246 GLY E O 1
ATOM 14013 N N . ASN E 1 227 ? -88.776 27.851 -8.846 1.00 52.94 247 ASN E N 1
ATOM 14014 C CA . ASN E 1 227 ? -88.334 28.567 -10.018 1.00 55.24 247 ASN E CA 1
ATOM 14015 C C . ASN E 1 227 ? -87.174 29.460 -9.603 1.00 56.19 247 ASN E C 1
ATOM 14016 O O . ASN E 1 227 ? -87.302 30.690 -9.589 1.00 56.59 247 ASN E O 1
ATOM 14021 N N . PRO E 1 228 ? -86.025 28.845 -9.277 1.00 57.29 248 PRO E N 1
ATOM 14022 C CA . PRO E 1 228 ? -84.954 29.583 -8.623 1.00 57.41 248 PRO E CA 1
ATOM 14023 C C . PRO E 1 228 ? -84.352 30.560 -9.576 1.00 58.04 248 PRO E C 1
ATOM 14024 O O . PRO E 1 228 ? -84.337 30.315 -10.772 1.00 58.13 248 PRO E O 1
ATOM 14028 N N . GLU E 1 229 ? -83.851 31.663 -9.055 1.00 59.28 249 GLU E N 1
ATOM 14029 C CA . GLU E 1 229 ? -83.022 32.519 -9.861 1.00 61.32 249 GLU E CA 1
ATOM 14030 C C . GLU E 1 229 ? -81.599 32.033 -9.631 1.00 62.12 249 GLU E C 1
ATOM 14031 O O . GLU E 1 229 ? -80.977 32.449 -8.652 1.00 62.52 249 GLU E O 1
ATOM 14037 N N . ASN E 1 230 ? -81.100 31.148 -10.507 1.00 63.35 250 ASN E N 1
ATOM 14038 C CA . ASN E 1 230 ? -79.801 30.447 -10.310 1.00 64.17 250 ASN E CA 1
ATOM 14039 C C . ASN E 1 230 ? -78.647 31.381 -9.912 1.00 64.00 250 ASN E C 1
ATOM 14040 O O . ASN E 1 230 ? -78.430 32.428 -10.521 1.00 63.11 250 ASN E O 1
ATOM 14045 N N . GLU E 1 231 ? -77.931 30.985 -8.860 1.00 64.67 251 GLU E N 1
ATOM 14046 C CA . GLU E 1 231 ? -76.992 31.875 -8.174 1.00 64.93 251 GLU E CA 1
ATOM 14047 C C . GLU E 1 231 ? -75.631 31.942 -8.847 1.00 65.80 251 GLU E C 1
ATOM 14048 O O . GLU E 1 231 ? -74.810 32.777 -8.508 1.00 65.37 251 GLU E O 1
ATOM 14054 N N . PHE E 1 232 ? -75.415 31.076 -9.826 1.00 67.20 252 PHE E N 1
ATOM 14055 C CA . PHE E 1 232 ? -74.106 30.932 -10.449 1.00 68.95 252 PHE E CA 1
ATOM 14056 C C . PHE E 1 232 ? -73.974 31.472 -11.882 1.00 71.16 252 PHE E C 1
ATOM 14057 O O . PHE E 1 232 ? -72.951 31.285 -12.533 1.00 71.51 252 PHE E O 1
ATOM 14065 N N . ASN E 1 233 ? -74.989 32.177 -12.366 1.00 73.95 253 ASN E N 1
ATOM 14066 C CA . ASN E 1 233 ? -75.031 32.580 -13.775 1.00 76.62 253 ASN E CA 1
ATOM 14067 C C . ASN E 1 233 ? -74.462 33.990 -14.041 1.00 77.91 253 ASN E C 1
ATOM 14068 O O . ASN E 1 233 ? -74.776 34.631 -15.061 1.00 78.10 253 ASN E O 1
ATOM 14073 N N . GLN E 1 234 ? -73.602 34.423 -13.110 1.00 79.22 254 GLN E N 1
ATOM 14074 C CA . GLN E 1 234 ? -72.840 35.694 -13.110 1.00 79.86 254 GLN E CA 1
ATOM 14075 C C . GLN E 1 234 ? -71.773 35.791 -14.232 1.00 80.47 254 GLN E C 1
ATOM 14076 O O . GLN E 1 234 ? -70.757 36.505 -14.125 1.00 80.39 254 GLN E O 1
ATOM 14082 N N . ASN E 1 267 ? -93.041 27.604 -18.153 1.00 71.59 287 ASN E N 1
ATOM 14083 C CA . ASN E 1 267 ? -91.934 26.697 -17.766 1.00 71.49 287 ASN E CA 1
ATOM 14084 C C . ASN E 1 267 ? -90.743 27.460 -17.167 1.00 70.04 287 ASN E C 1
ATOM 14085 O O . ASN E 1 267 ? -90.133 28.318 -17.827 1.00 70.61 287 ASN E O 1
ATOM 14090 N N . GLY E 1 268 ? -90.436 27.171 -15.907 1.00 68.23 288 GLY E N 1
ATOM 14091 C CA . GLY E 1 268 ? -89.398 27.918 -15.202 1.00 65.46 288 GLY E CA 1
ATOM 14092 C C . GLY E 1 268 ? -88.066 27.238 -15.369 1.00 62.99 288 GLY E C 1
ATOM 14093 O O . GLY E 1 268 ? -87.791 26.718 -16.438 1.00 63.06 288 GLY E O 1
ATOM 14094 N N . ASN E 1 269 ? -87.242 27.228 -14.324 1.00 60.68 289 ASN E N 1
ATOM 14095 C CA . ASN E 1 269 ? -85.954 26.529 -14.406 1.00 57.83 289 ASN E CA 1
ATOM 14096 C C . ASN E 1 269 ? -85.571 25.588 -13.279 1.00 55.36 289 ASN E C 1
ATOM 14097 O O . ASN E 1 269 ? -84.750 25.903 -12.437 1.00 55.79 289 ASN E O 1
ATOM 14102 N N . ASN E 1 270 ? -86.166 24.417 -13.288 1.00 52.03 290 ASN E N 1
ATOM 14103 C CA . ASN E 1 270 ? -85.718 23.372 -12.422 1.00 49.64 290 ASN E CA 1
ATOM 14104 C C . ASN E 1 270 ? -85.614 22.116 -13.270 1.00 48.81 290 ASN E C 1
ATOM 14105 O O . ASN E 1 270 ? -86.167 22.056 -14.361 1.00 48.95 290 ASN E O 1
ATOM 14110 N N . VAL E 1 271 ? -84.893 21.100 -12.831 1.00 47.47 291 VAL E N 1
ATOM 14111 C CA . VAL E 1 271 ? -84.718 19.988 -13.761 1.00 46.95 291 VAL E CA 1
ATOM 14112 C C . VAL E 1 271 ? -86.047 19.428 -14.289 1.00 45.59 291 VAL E C 1
ATOM 14113 O O . VAL E 1 271 ? -86.104 18.986 -15.427 1.00 45.88 291 VAL E O 1
ATOM 14117 N N . PHE E 1 272 ? -87.087 19.443 -13.467 1.00 44.19 292 PHE E N 1
ATOM 14118 C CA . PHE E 1 272 ? -88.366 18.845 -13.815 1.00 43.06 292 PHE E CA 1
ATOM 14119 C C . PHE E 1 272 ? -89.043 19.689 -14.889 1.00 43.60 292 PHE E C 1
ATOM 14120 O O . PHE E 1 272 ? -89.838 19.183 -15.692 1.00 43.15 292 PHE E O 1
ATOM 14128 N N . SER E 1 273 ? -88.720 20.976 -14.879 1.00 43.75 293 SER E N 1
ATOM 14129 C CA . SER E 1 273 ? -89.340 21.929 -15.757 1.00 44.77 293 SER E CA 1
ATOM 14130 C C . SER E 1 273 ? -88.854 21.769 -17.201 1.00 45.93 293 SER E C 1
ATOM 14131 O O . SER E 1 273 ? -89.267 22.504 -18.088 1.00 47.29 293 SER E O 1
ATOM 14134 N N . GLY E 1 274 ? -87.989 20.797 -17.457 1.00 46.80 294 GLY E N 1
ATOM 14135 C CA . GLY E 1 274 ? -87.446 20.591 -18.796 1.00 46.57 294 GLY E CA 1
ATOM 14136 C C . GLY E 1 274 ? -88.003 19.335 -19.433 1.00 46.60 294 GLY E C 1
ATOM 14137 O O . GLY E 1 274 ? -87.823 19.118 -20.616 1.00 46.79 294 GLY E O 1
ATOM 14138 N N . PHE E 1 275 ? -88.669 18.494 -18.659 1.00 46.68 295 PHE E N 1
ATOM 14139 C CA . PHE E 1 275 ? -89.293 17.323 -19.233 1.00 47.51 295 PHE E CA 1
ATOM 14140 C C . PHE E 1 275 ? -90.627 17.682 -19.879 1.00 49.18 295 PHE E C 1
ATOM 14141 O O . PHE E 1 275 ? -91.117 18.829 -19.790 1.00 50.74 295 PHE E O 1
ATOM 14149 N N . ASN E 1 276 ? -91.201 16.694 -20.562 1.00 48.91 296 ASN E N 1
ATOM 14150 C CA . ASN E 1 276 ? -92.458 16.876 -21.238 1.00 47.75 296 ASN E CA 1
ATOM 14151 C C . ASN E 1 276 ? -93.473 16.596 -20.143 1.00 47.41 296 ASN E C 1
ATOM 14152 O O . ASN E 1 276 ? -93.490 15.470 -19.561 1.00 46.17 296 ASN E O 1
ATOM 14157 N N . THR E 1 277 ? -94.300 17.617 -19.886 1.00 45.92 297 THR E N 1
ATOM 14158 C CA . THR E 1 277 ? -95.307 17.557 -18.838 1.00 45.02 297 THR E CA 1
ATOM 14159 C C . THR E 1 277 ? -96.140 16.276 -18.780 1.00 45.64 297 THR E C 1
ATOM 14160 O O . THR E 1 277 ? -96.317 15.728 -17.699 1.00 46.07 297 THR E O 1
ATOM 14164 N N . GLN E 1 278 ? -96.632 15.755 -19.901 1.00 46.35 298 GLN E N 1
ATOM 14165 C CA . GLN E 1 278 ? -97.425 14.522 -19.810 1.00 47.13 298 GLN E CA 1
ATOM 14166 C C . GLN E 1 278 ? -96.554 13.286 -19.762 1.00 46.06 298 GLN E C 1
ATOM 14167 O O . GLN E 1 278 ? -96.962 12.267 -19.199 1.00 45.63 298 GLN E O 1
ATOM 14173 N N . LEU E 1 279 ? -95.348 13.371 -20.333 1.00 45.44 299 LEU E N 1
ATOM 14174 C CA . LEU E 1 279 ? -94.356 12.314 -20.092 1.00 43.89 299 LEU E CA 1
ATOM 14175 C C . LEU E 1 279 ? -94.046 12.288 -18.588 1.00 42.66 299 LEU E C 1
ATOM 14176 O O . LEU E 1 279 ? -94.261 11.260 -17.903 1.00 42.72 299 LEU E O 1
ATOM 14181 N N . LEU E 1 280 ? -93.591 13.426 -18.070 1.00 41.16 300 LEU E N 1
ATOM 14182 C CA . LEU E 1 280 ? -93.402 13.564 -16.613 1.00 40.46 300 LEU E CA 1
ATOM 14183 C C . LEU E 1 280 ? -94.561 12.933 -15.839 1.00 40.41 300 LEU E C 1
ATOM 14184 O O . LEU E 1 280 ? -94.340 11.978 -15.079 1.00 40.78 300 LEU E O 1
ATOM 14189 N N . ALA E 1 281 ? -95.785 13.412 -16.085 1.00 40.17 301 ALA E N 1
ATOM 14190 C CA . ALA E 1 281 ? -96.975 12.917 -15.376 1.00 39.59 301 ALA E CA 1
ATOM 14191 C C . ALA E 1 281 ? -97.180 11.425 -15.505 1.00 39.48 301 ALA E C 1
ATOM 14192 O O . ALA E 1 281 ? -97.563 10.754 -14.535 1.00 40.43 301 ALA E O 1
ATOM 14194 N N . GLN E 1 282 ? -96.913 10.880 -16.679 1.00 39.47 302 GLN E N 1
ATOM 14195 C CA . GLN E 1 282 ? -97.091 9.444 -16.865 1.00 39.96 302 GLN E CA 1
ATOM 14196 C C . GLN E 1 282 ? -95.989 8.648 -16.163 1.00 39.51 302 GLN E C 1
ATOM 14197 O O . GLN E 1 282 ? -96.228 7.517 -15.696 1.00 39.14 302 GLN E O 1
ATOM 14203 N N . ALA E 1 283 ? -94.781 9.204 -16.087 1.00 39.24 303 ALA E N 1
ATOM 14204 C CA . ALA E 1 283 ? -93.729 8.546 -15.280 1.00 40.14 303 ALA E CA 1
ATOM 14205 C C . ALA E 1 283 ? -94.183 8.451 -13.797 1.00 40.53 303 ALA E C 1
ATOM 14206 O O . ALA E 1 283 ? -94.232 7.360 -13.188 1.00 39.61 303 ALA E O 1
ATOM 14208 N N . LEU E 1 284 ? -94.567 9.616 -13.274 1.00 41.39 304 LEU E N 1
ATOM 14209 C CA . LEU E 1 284 ? -95.076 9.796 -11.916 1.00 42.89 304 LEU E CA 1
ATOM 14210 C C . LEU E 1 284 ? -96.360 9.044 -11.638 1.00 44.62 304 LEU E C 1
ATOM 14211 O O . LEU E 1 284 ? -96.681 8.740 -10.484 1.00 45.41 304 LEU E O 1
ATOM 14216 N N . ASN E 1 285 ? -97.116 8.796 -12.709 1.00 46.74 305 ASN E N 1
ATOM 14217 C CA . ASN E 1 285 ? -98.392 8.111 -12.648 1.00 47.45 305 ASN E CA 1
ATOM 14218 C C . ASN E 1 285 ? -99.382 9.002 -11.893 1.00 48.56 305 ASN E C 1
ATOM 14219 O O . ASN E 1 285 ? -100.216 8.542 -11.141 1.00 48.06 305 ASN E O 1
ATOM 14224 N N . VAL E 1 286 ? -99.261 10.304 -12.102 1.00 49.82 306 VAL E N 1
ATOM 14225 C CA . VAL E 1 286 ? -99.971 11.280 -11.309 1.00 52.25 306 VAL E CA 1
ATOM 14226 C C . VAL E 1 286 ? -100.871 12.062 -12.325 1.00 54.78 306 VAL E C 1
ATOM 14227 O O . VAL E 1 286 ? -100.938 11.671 -13.502 1.00 55.53 306 VAL E O 1
ATOM 14231 N N . ASN E 1 287 ? -101.593 13.118 -11.949 1.00 56.45 307 ASN E N 1
ATOM 14232 C CA . ASN E 1 287 ? -102.289 13.862 -13.018 1.00 58.09 307 ASN E CA 1
ATOM 14233 C C . ASN E 1 287 ? -101.372 14.942 -13.567 1.00 58.46 307 ASN E C 1
ATOM 14234 O O . ASN E 1 287 ? -100.353 15.270 -12.960 1.00 58.58 307 ASN E O 1
ATOM 14239 N N . GLU E 1 288 ? -101.730 15.478 -14.727 1.00 59.22 308 GLU E N 1
ATOM 14240 C CA . GLU E 1 288 ? -100.893 16.453 -15.407 1.00 60.32 308 GLU E CA 1
ATOM 14241 C C . GLU E 1 288 ? -100.831 17.805 -14.690 1.00 59.63 308 GLU E C 1
ATOM 14242 O O . GLU E 1 288 ? -99.962 18.642 -14.965 1.00 60.06 308 GLU E O 1
ATOM 14248 N N . GLU E 1 289 ? -101.744 18.019 -13.754 1.00 59.24 309 GLU E N 1
ATOM 14249 C CA . GLU E 1 289 ? -101.817 19.301 -13.068 1.00 59.14 309 GLU E CA 1
ATOM 14250 C C . GLU E 1 289 ? -100.908 19.252 -11.850 1.00 58.46 309 GLU E C 1
ATOM 14251 O O . GLU E 1 289 ? -100.258 20.264 -11.523 1.00 57.38 309 GLU E O 1
ATOM 14257 N N . THR E 1 290 ? -100.865 18.075 -11.210 1.00 57.46 310 THR E N 1
ATOM 14258 C CA . THR E 1 290 ? -99.839 17.779 -10.216 1.00 57.52 310 THR E CA 1
ATOM 14259 C C . THR E 1 290 ? -98.426 17.972 -10.819 1.00 57.29 310 THR E C 1
ATOM 14260 O O . THR E 1 290 ? -97.619 18.757 -10.264 1.00 56.59 310 THR E O 1
ATOM 14264 N N . ALA E 1 291 ? -98.154 17.296 -11.951 1.00 56.59 311 ALA E N 1
ATOM 14265 C CA . ALA E 1 291 ? -96.863 17.408 -12.663 1.00 56.29 311 ALA E CA 1
ATOM 14266 C C . ALA E 1 291 ? -96.439 18.827 -13.036 1.00 56.32 311 ALA E C 1
ATOM 14267 O O . ALA E 1 291 ? -95.255 19.184 -13.009 1.00 56.06 311 ALA E O 1
ATOM 14269 N N . ARG E 1 292 ? -97.400 19.662 -13.370 1.00 56.44 312 ARG E N 1
ATOM 14270 C CA . ARG E 1 292 ? -97.050 21.023 -13.736 1.00 57.05 312 ARG E CA 1
ATOM 14271 C C . ARG E 1 292 ? -96.575 21.848 -12.522 1.00 56.28 312 ARG E C 1
ATOM 14272 O O . ARG E 1 292 ? -95.896 22.885 -12.671 1.00 56.01 312 ARG E O 1
ATOM 14280 N N . ASN E 1 293 ? -96.933 21.378 -11.324 1.00 55.49 313 ASN E N 1
ATOM 14281 C CA . ASN E 1 293 ? -96.459 21.985 -10.066 1.00 54.64 313 ASN E CA 1
ATOM 14282 C C . ASN E 1 293 ? -94.959 21.731 -9.822 1.00 53.77 313 ASN E C 1
ATOM 14283 O O . ASN E 1 293 ? -94.219 22.685 -9.518 1.00 53.61 313 ASN E O 1
ATOM 14288 N N . LEU E 1 294 ? -94.525 20.470 -9.988 1.00 52.18 314 LEU E N 1
ATOM 14289 C CA . LEU E 1 294 ? -93.104 20.098 -10.056 1.00 50.53 314 LEU E CA 1
ATOM 14290 C C . LEU E 1 294 ? -92.296 21.063 -10.908 1.00 50.71 314 LEU E C 1
ATOM 14291 O O . LEU E 1 294 ? -91.182 21.439 -10.539 1.00 50.74 314 LEU E O 1
ATOM 14296 N N . GLN E 1 295 ? -92.870 21.497 -12.025 1.00 50.82 315 GLN E N 1
ATOM 14297 C CA . GLN E 1 295 ? -92.147 22.306 -13.009 1.00 50.94 315 GLN E CA 1
ATOM 14298 C C . GLN E 1 295 ? -92.042 23.736 -12.565 1.00 51.40 315 GLN E C 1
ATOM 14299 O O . GLN E 1 295 ? -91.235 24.485 -13.085 1.00 51.25 315 GLN E O 1
ATOM 14305 N N . GLY E 1 296 ? -92.849 24.115 -11.585 1.00 53.33 316 GLY E N 1
ATOM 14306 C CA . GLY E 1 296 ? -92.736 25.423 -10.953 1.00 56.25 316 GLY E CA 1
ATOM 14307 C C . GLY E 1 296 ? -92.722 26.657 -11.841 1.00 58.92 316 GLY E C 1
ATOM 14308 O O . GLY E 1 296 ? -91.906 27.562 -11.634 1.00 57.90 316 GLY E O 1
ATOM 14309 N N . GLN E 1 297 ? -93.637 26.711 -12.815 1.00 62.19 317 GLN E N 1
ATOM 14310 C CA . GLN E 1 297 ? -93.739 27.870 -13.738 1.00 65.23 317 GLN E CA 1
ATOM 14311 C C . GLN E 1 297 ? -94.387 29.087 -13.060 1.00 66.62 317 GLN E C 1
ATOM 14312 O O . GLN E 1 297 ? -93.959 30.238 -13.243 1.00 67.27 317 GLN E O 1
ATOM 14318 N N . ASN E 1 298 ? -95.396 28.825 -12.238 1.00 67.96 318 ASN E N 1
ATOM 14319 C CA . ASN E 1 298 ? -96.025 29.899 -11.463 1.00 69.15 318 ASN E CA 1
ATOM 14320 C C . ASN E 1 298 ? -95.448 30.087 -10.042 1.00 68.73 318 ASN E C 1
ATOM 14321 O O . ASN E 1 298 ? -96.026 30.824 -9.236 1.00 69.19 318 ASN E O 1
ATOM 14326 N N . ASP E 1 299 ? -94.322 29.434 -9.743 1.00 67.62 319 ASP E N 1
ATOM 14327 C CA . ASP E 1 299 ? -93.638 29.613 -8.462 1.00 66.33 319 ASP E CA 1
ATOM 14328 C C . ASP E 1 299 ? -92.923 30.959 -8.418 1.00 65.75 319 ASP E C 1
ATOM 14329 O O . ASP E 1 299 ? -92.002 31.196 -9.193 1.00 66.05 319 ASP E O 1
ATOM 14334 N N . ASN E 1 300 ? -93.352 31.837 -7.511 1.00 64.85 320 ASN E N 1
ATOM 14335 C CA . ASN E 1 300 ? -92.826 33.203 -7.441 1.00 63.81 320 ASN E CA 1
ATOM 14336 C C . ASN E 1 300 ? -91.723 33.405 -6.402 1.00 61.73 320 ASN E C 1
ATOM 14337 O O . ASN E 1 300 ? -91.129 34.475 -6.309 1.00 61.76 320 ASN E O 1
ATOM 14342 N N . ARG E 1 301 ? -91.440 32.360 -5.637 1.00 59.47 321 ARG E N 1
ATOM 14343 C CA . ARG E 1 301 ? -90.763 32.475 -4.345 1.00 56.85 321 ARG E CA 1
ATOM 14344 C C . ARG E 1 301 ? -89.217 32.449 -4.341 1.00 56.35 321 ARG E C 1
ATOM 14345 O O . ARG E 1 301 ? -88.587 32.837 -3.353 1.00 55.85 321 ARG E O 1
ATOM 14353 N N . ASN E 1 302 ? -88.618 32.014 -5.449 1.00 55.70 322 ASN E N 1
ATOM 14354 C CA . ASN E 1 302 ? -87.179 31.707 -5.539 1.00 54.93 322 ASN E CA 1
ATOM 14355 C C . ASN E 1 302 ? -86.764 30.486 -4.720 1.00 54.35 322 ASN E C 1
ATOM 14356 O O . ASN E 1 302 ? -87.591 29.606 -4.451 1.00 54.38 322 ASN E O 1
ATOM 14361 N N . GLN E 1 303 ? -85.501 30.391 -4.332 1.00 53.88 323 GLN E N 1
ATOM 14362 C CA . GLN E 1 303 ? -85.045 29.079 -3.856 1.00 53.90 323 GLN E CA 1
ATOM 14363 C C . GLN E 1 303 ? -85.156 28.824 -2.350 1.00 53.79 323 GLN E C 1
ATOM 14364 O O . GLN E 1 303 ? -85.159 27.656 -1.896 1.00 53.85 323 GLN E O 1
ATOM 14370 N N . ILE E 1 304 ? -85.273 29.916 -1.595 1.00 52.91 324 ILE E N 1
ATOM 14371 C CA . ILE E 1 304 ? -85.641 29.828 -0.184 1.00 51.84 324 ILE E CA 1
ATOM 14372 C C . ILE E 1 304 ? -87.086 30.328 0.019 1.00 51.97 324 ILE E C 1
ATOM 14373 O O . ILE E 1 304 ? -87.345 31.528 -0.040 1.00 51.85 324 ILE E O 1
ATOM 14378 N N . ILE E 1 305 ? -88.004 29.396 0.250 1.00 52.23 325 ILE E N 1
ATOM 14379 C CA . ILE E 1 305 ? -89.433 29.660 0.448 1.00 53.18 325 ILE E CA 1
ATOM 14380 C C . ILE E 1 305 ? -89.882 29.698 1.917 1.00 54.90 325 ILE E C 1
ATOM 14381 O O . ILE E 1 305 ? -89.224 29.113 2.786 1.00 55.59 325 ILE E O 1
ATOM 14386 N N . GLN E 1 306 ? -91.012 30.368 2.179 1.00 56.43 326 GLN E N 1
ATOM 14387 C CA . GLN E 1 306 ? -91.644 30.453 3.515 1.00 57.14 326 GLN E CA 1
ATOM 14388 C C . GLN E 1 306 ? -92.730 29.409 3.855 1.00 57.33 326 GLN E C 1
ATOM 14389 O O . GLN E 1 306 ? -93.670 29.200 3.105 1.00 57.21 326 GLN E O 1
ATOM 14395 N N . VAL E 1 307 ? -92.556 28.730 4.979 1.00 58.66 327 VAL E N 1
ATOM 14396 C CA . VAL E 1 307 ? -93.584 27.897 5.636 1.00 60.82 327 VAL E CA 1
ATOM 14397 C C . VAL E 1 307 ? -94.324 28.825 6.675 1.00 62.92 327 VAL E C 1
ATOM 14398 O O . VAL E 1 307 ? -93.639 29.636 7.318 1.00 63.43 327 VAL E O 1
ATOM 14402 N N . ARG E 1 308 ? -95.654 28.807 6.896 1.00 64.73 328 ARG E N 1
ATOM 14403 C CA . ARG E 1 308 ? -96.723 27.872 6.484 1.00 66.51 328 ARG E CA 1
ATOM 14404 C C . ARG E 1 308 ? -96.991 26.854 7.578 1.00 66.90 328 ARG E C 1
ATOM 14405 O O . ARG E 1 308 ? -96.978 25.644 7.309 1.00 67.57 328 ARG E O 1
ATOM 14413 N N . GLY E 1 309 ? -97.258 27.333 8.790 1.00 67.11 329 GLY E N 1
ATOM 14414 C CA . GLY E 1 309 ? -97.096 26.498 10.000 1.00 67.46 329 GLY E CA 1
ATOM 14415 C C . GLY E 1 309 ? -95.717 26.929 10.472 1.00 67.36 329 GLY E C 1
ATOM 14416 O O . GLY E 1 309 ? -95.401 28.103 10.287 1.00 68.05 329 GLY E O 1
ATOM 14417 N N . ASN E 1 310 ? -94.857 26.083 11.047 1.00 67.00 330 ASN E N 1
ATOM 14418 C CA . ASN E 1 310 ? -95.034 24.682 11.465 1.00 66.30 330 ASN E CA 1
ATOM 14419 C C . ASN E 1 310 ? -94.763 23.549 10.482 1.00 64.87 330 ASN E C 1
ATOM 14420 O O . ASN E 1 310 ? -95.656 22.751 10.192 1.00 64.97 330 ASN E O 1
ATOM 14425 N N . LEU E 1 311 ? -93.519 23.457 10.008 1.00 63.18 331 LEU E N 1
ATOM 14426 C CA . LEU E 1 311 ? -93.103 22.324 9.177 1.00 61.14 331 LEU E CA 1
ATOM 14427 C C . LEU E 1 311 ? -92.965 21.075 10.010 1.00 59.20 331 LEU E C 1
ATOM 14428 O O . LEU E 1 311 ? -92.200 21.080 10.955 1.00 58.43 331 LEU E O 1
ATOM 14433 N N . ASP E 1 312 ? -93.691 20.025 9.639 1.00 58.13 332 ASP E N 1
ATOM 14434 C CA . ASP E 1 312 ? -93.750 18.757 10.372 1.00 57.92 332 ASP E CA 1
ATOM 14435 C C . ASP E 1 312 ? -93.193 17.559 9.614 1.00 56.85 332 ASP E C 1
ATOM 14436 O O . ASP E 1 312 ? -93.501 17.366 8.431 1.00 57.00 332 ASP E O 1
ATOM 14441 N N . PHE E 1 313 ? -92.367 16.775 10.308 1.00 54.97 333 PHE E N 1
ATOM 14442 C CA . PHE E 1 313 ? -91.763 15.560 9.766 1.00 53.22 333 PHE E CA 1
ATOM 14443 C C . PHE E 1 313 ? -91.500 14.587 10.895 1.00 52.46 333 PHE E C 1
ATOM 14444 O O . PHE E 1 313 ? -91.507 15.008 12.018 1.00 52.70 333 PHE E O 1
ATOM 14452 N N . VAL E 1 314 ? -91.318 13.300 10.627 1.00 52.18 334 VAL E N 1
ATOM 14453 C CA . VAL E 1 314 ? -90.963 12.352 11.673 1.00 52.41 334 VAL E CA 1
ATOM 14454 C C . VAL E 1 314 ? -89.598 12.741 12.222 1.00 54.35 334 VAL E C 1
ATOM 14455 O O . VAL E 1 314 ? -88.567 12.544 11.593 1.00 54.13 334 VAL E O 1
ATOM 14459 N N . GLN E 1 315 ? -89.601 13.350 13.399 1.00 56.78 335 GLN E N 1
ATOM 14460 C CA . GLN E 1 315 ? -88.368 13.867 13.970 1.00 58.71 335 GLN E CA 1
ATOM 14461 C C . GLN E 1 315 ? -88.126 13.410 15.413 1.00 59.33 335 GLN E C 1
ATOM 14462 O O . GLN E 1 315 ? -89.022 13.500 16.241 1.00 58.91 335 GLN E O 1
ATOM 14468 N N . PRO E 1 316 ? -86.911 12.913 15.708 1.00 60.47 336 PRO E N 1
ATOM 14469 C CA . PRO E 1 316 ? -86.602 12.465 17.065 1.00 61.26 336 PRO E CA 1
ATOM 14470 C C . PRO E 1 316 ? -86.598 13.644 18.041 1.00 62.27 336 PRO E C 1
ATOM 14471 O O . PRO E 1 316 ? -86.146 14.750 17.692 1.00 62.01 336 PRO E O 1
ATOM 14475 N N . PRO E 1 317 ? -87.142 13.419 19.250 1.00 63.53 337 PRO E N 1
ATOM 14476 C CA . PRO E 1 317 ? -87.390 14.563 20.121 1.00 64.44 337 PRO E CA 1
ATOM 14477 C C . PRO E 1 317 ? -86.234 14.733 21.098 1.00 64.61 337 PRO E C 1
ATOM 14478 O O . PRO E 1 317 ? -85.073 14.700 20.672 1.00 64.88 337 PRO E O 1
ATOM 14482 N N . GLY E 1 348 ? -79.251 -4.214 7.395 1.00 57.73 368 GLY E N 1
ATOM 14483 C CA . GLY E 1 348 ? -78.176 -4.251 6.401 1.00 57.89 368 GLY E CA 1
ATOM 14484 C C . GLY E 1 348 ? -77.685 -2.878 5.980 1.00 57.80 368 GLY E C 1
ATOM 14485 O O . GLY E 1 348 ? -76.960 -2.217 6.721 1.00 57.51 368 GLY E O 1
ATOM 14486 N N . LEU E 1 349 ? -78.105 -2.444 4.798 1.00 58.13 369 LEU E N 1
ATOM 14487 C CA . LEU E 1 349 ? -77.657 -1.181 4.206 1.00 58.39 369 LEU E CA 1
ATOM 14488 C C . LEU E 1 349 ? -78.090 0.081 4.932 1.00 57.97 369 LEU E C 1
ATOM 14489 O O . LEU E 1 349 ? -77.354 1.076 4.916 1.00 58.15 369 LEU E O 1
ATOM 14494 N N . GLU E 1 350 ? -79.260 0.056 5.565 1.00 57.49 370 GLU E N 1
ATOM 14495 C CA . GLU E 1 350 ? -79.756 1.239 6.286 1.00 58.03 370 GLU E CA 1
ATOM 14496 C C . GLU E 1 350 ? -78.819 1.655 7.426 1.00 56.48 370 GLU E C 1
ATOM 14497 O O . GLU E 1 350 ? -78.703 2.840 7.775 1.00 55.84 370 GLU E O 1
ATOM 14503 N N . GLU E 1 351 ? -78.155 0.650 7.995 1.00 55.43 371 GLU E N 1
ATOM 14504 C CA . GLU E 1 351 ? -77.242 0.846 9.120 1.00 54.23 371 GLU E CA 1
ATOM 14505 C C . GLU E 1 351 ? -75.755 0.996 8.729 1.00 52.18 371 GLU E C 1
ATOM 14506 O O . GLU E 1 351 ? -74.925 1.253 9.585 1.00 52.02 371 GLU E O 1
ATOM 14512 N N . THR E 1 352 ? -75.421 0.874 7.450 1.00 49.70 372 THR E N 1
ATOM 14513 C CA . THR E 1 352 ? -74.036 1.049 7.008 1.00 47.51 372 THR E CA 1
ATOM 14514 C C . THR E 1 352 ? -73.893 2.269 6.073 1.00 46.96 372 THR E C 1
ATOM 14515 O O . THR E 1 352 ? -73.903 3.389 6.570 1.00 46.35 372 THR E O 1
ATOM 14519 N N . PHE E 1 353 ? -73.820 2.086 4.751 1.00 46.48 373 PHE E N 1
ATOM 14520 C CA . PHE E 1 353 ? -73.671 3.224 3.828 1.00 47.12 373 PHE E CA 1
ATOM 14521 C C . PHE E 1 353 ? -74.748 4.264 4.021 1.00 45.79 373 PHE E C 1
ATOM 14522 O O . PHE E 1 353 ? -74.501 5.455 3.847 1.00 45.81 373 PHE E O 1
ATOM 14530 N N . CYS E 1 354 ? -75.949 3.822 4.364 1.00 44.72 374 CYS E N 1
ATOM 14531 C CA . CYS E 1 354 ? -77.074 4.728 4.292 1.00 44.49 374 CYS E CA 1
ATOM 14532 C C . CYS E 1 354 ? -77.124 5.631 5.493 1.00 43.95 374 CYS E C 1
ATOM 14533 O O . CYS E 1 354 ? -77.711 6.696 5.430 1.00 44.21 374 CYS E O 1
ATOM 14536 N N . SER E 1 355 ? -76.483 5.226 6.586 1.00 43.62 375 SER E N 1
ATOM 14537 C CA . SER E 1 355 ? -76.405 6.109 7.768 1.00 42.83 375 SER E CA 1
ATOM 14538 C C . SER E 1 355 ? -75.004 6.704 8.010 1.00 41.70 375 SER E C 1
ATOM 14539 O O . SER E 1 355 ? -74.577 6.870 9.153 1.00 42.35 375 SER E O 1
ATOM 14542 N N . LEU E 1 356 ? -74.299 7.027 6.933 1.00 39.66 376 LEU E N 1
ATOM 14543 C CA . LEU E 1 356 ? -72.951 7.535 7.045 1.00 38.45 376 LEU E CA 1
ATOM 14544 C C . LEU E 1 356 ? -72.994 8.928 7.646 1.00 37.26 376 LEU E C 1
ATOM 14545 O O . LEU E 1 356 ? -74.022 9.584 7.640 1.00 37.17 376 LEU E O 1
ATOM 14550 N N . ARG E 1 357 ? -71.851 9.407 8.115 1.00 35.20 377 ARG E N 1
ATOM 14551 C CA . ARG E 1 357 ? -71.848 10.699 8.745 1.00 33.34 377 ARG E CA 1
ATOM 14552 C C . ARG E 1 357 ? -71.440 11.843 7.837 1.00 31.59 377 ARG E C 1
ATOM 14553 O O . ARG E 1 357 ? -70.439 11.757 7.126 1.00 28.94 377 ARG E O 1
ATOM 14561 N N . LEU E 1 358 ? -72.218 12.919 7.916 1.00 31.21 378 LEU E N 1
ATOM 14562 C CA . LEU E 1 358 ? -72.062 14.078 7.070 1.00 32.38 378 LEU E CA 1
ATOM 14563 C C . LEU E 1 358 ? -71.525 15.305 7.769 1.00 33.02 378 LEU E C 1
ATOM 14564 O O . LEU E 1 358 ? -70.977 16.211 7.121 1.00 34.25 378 LEU E O 1
ATOM 14569 N N . LYS E 1 359 ? -71.657 15.394 9.080 1.00 34.06 379 LYS E N 1
ATOM 14570 C CA . LYS E 1 359 ? -71.200 16.642 9.704 1.00 34.85 379 LYS E CA 1
ATOM 14571 C C . LYS E 1 359 ? -70.387 16.427 10.967 1.00 35.45 379 LYS E C 1
ATOM 14572 O O . LYS E 1 359 ? -70.477 15.388 11.591 1.00 34.85 379 LYS E O 1
ATOM 14578 N N . GLU E 1 360 ? -69.585 17.413 11.328 1.00 37.37 380 GLU E N 1
ATOM 14579 C CA . GLU E 1 360 ? -68.887 17.407 12.601 1.00 39.85 380 GLU E CA 1
ATOM 14580 C C . GLU E 1 360 ? -68.976 18.816 13.151 1.00 40.08 380 GLU E C 1
ATOM 14581 O O . GLU E 1 360 ? -68.980 19.757 12.371 1.00 41.58 380 GLU E O 1
ATOM 14587 N N . ASN E 1 361 ? -69.049 19.000 14.466 1.00 40.62 381 ASN E N 1
ATOM 14588 C CA . ASN E 1 361 ? -69.019 20.369 15.003 1.00 40.61 381 ASN E CA 1
ATOM 14589 C C . ASN E 1 361 ? -67.602 20.825 15.312 1.00 41.40 381 ASN E C 1
ATOM 14590 O O . ASN E 1 361 ? -66.970 20.360 16.265 1.00 42.33 381 ASN E O 1
ATOM 14595 N N . ILE E 1 362 ? -67.123 21.772 14.532 1.00 41.80 382 ILE E N 1
ATOM 14596 C CA . ILE E 1 362 ? -65.722 22.120 14.506 1.00 42.56 382 ILE E CA 1
ATOM 14597 C C . ILE E 1 362 ? -65.532 23.454 15.253 1.00 43.42 382 ILE E C 1
ATOM 14598 O O . ILE E 1 362 ? -64.398 23.891 15.499 1.00 43.49 382 ILE E O 1
ATOM 14603 N N . GLY E 1 363 ? -66.645 24.097 15.630 1.00 44.00 383 GLY E N 1
ATOM 14604 C CA . GLY E 1 363 ? -66.630 25.464 16.190 1.00 45.08 383 GLY E CA 1
ATOM 14605 C C . GLY E 1 363 ? -66.616 25.467 17.720 1.00 45.91 383 GLY E C 1
ATOM 14606 O O . GLY E 1 363 ? -66.108 26.381 18.357 1.00 45.37 383 GLY E O 1
ATOM 14607 N N . ASN E 1 364 ? -67.196 24.411 18.277 1.00 46.77 384 ASN E N 1
ATOM 14608 C CA . ASN E 1 364 ? -67.133 24.008 19.671 1.00 47.23 384 ASN E CA 1
ATOM 14609 C C . ASN E 1 364 ? -65.728 24.103 20.289 1.00 47.08 384 ASN E C 1
ATOM 14610 O O . ASN E 1 364 ? -64.839 23.338 19.917 1.00 47.03 384 ASN E O 1
ATOM 14615 N N . PRO E 1 365 ? -65.521 25.022 21.252 1.00 46.75 385 PRO E N 1
ATOM 14616 C CA . PRO E 1 365 ? -64.187 25.256 21.865 1.00 46.61 385 PRO E CA 1
ATOM 14617 C C . PRO E 1 365 ? -63.464 24.018 22.437 1.00 47.09 385 PRO E C 1
ATOM 14618 O O . PRO E 1 365 ? -62.233 23.932 22.373 1.00 46.69 385 PRO E O 1
ATOM 14622 N N . GLU E 1 366 ? -64.237 23.071 22.975 1.00 47.76 386 GLU E N 1
ATOM 14623 C CA . GLU E 1 366 ? -63.726 21.852 23.590 1.00 47.96 386 GLU E CA 1
ATOM 14624 C C . GLU E 1 366 ? -63.265 20.820 22.565 1.00 46.68 386 GLU E C 1
ATOM 14625 O O . GLU E 1 366 ? -62.737 19.772 22.918 1.00 47.38 386 GLU E O 1
ATOM 14631 N N . ARG E 1 367 ? -63.443 21.140 21.293 1.00 44.95 387 ARG E N 1
ATOM 14632 C CA . ARG E 1 367 ? -63.031 20.308 20.165 1.00 43.32 387 ARG E CA 1
ATOM 14633 C C . ARG E 1 367 ? -61.609 20.635 19.649 1.00 41.60 387 ARG E C 1
ATOM 14634 O O . ARG E 1 367 ? -61.081 19.945 18.763 1.00 41.95 387 ARG E O 1
ATOM 14642 N N . ALA E 1 368 ? -61.002 21.683 20.201 1.00 39.12 388 ALA E N 1
ATOM 14643 C CA . ALA E 1 368 ? -59.696 22.153 19.775 1.00 37.35 388 ALA E CA 1
ATOM 14644 C C . ALA E 1 368 ? -58.645 21.057 19.654 1.00 36.55 388 ALA E C 1
ATOM 14645 O O . ALA E 1 368 ? -58.626 20.124 20.441 1.00 36.31 388 ALA E O 1
ATOM 14647 N N . ASP E 1 369 ? -57.756 21.173 18.672 1.00 36.40 389 ASP E N 1
ATOM 14648 C CA . ASP E 1 369 ? -56.626 20.242 18.528 1.00 36.60 389 ASP E CA 1
ATOM 14649 C C . ASP E 1 369 ? -55.302 20.870 18.936 1.00 35.95 389 ASP E C 1
ATOM 14650 O O . ASP E 1 369 ? -54.424 20.179 19.435 1.00 35.08 389 ASP E O 1
ATOM 14655 N N . ILE E 1 370 ? -55.168 22.171 18.687 1.00 35.80 390 ILE E N 1
ATOM 14656 C CA . ILE E 1 370 ? -54.095 22.983 19.213 1.00 37.05 390 ILE E CA 1
ATOM 14657 C C . ILE E 1 370 ? -54.774 23.972 20.164 1.00 37.67 390 ILE E C 1
ATOM 14658 O O . ILE E 1 370 ? -55.831 24.494 19.836 1.00 37.67 390 ILE E O 1
ATOM 14663 N N . PHE E 1 371 ? -54.201 24.236 21.339 1.00 37.94 391 PHE E N 1
ATOM 14664 C CA . PHE E 1 371 ? -54.766 25.269 22.216 1.00 38.33 391 PHE E CA 1
ATOM 14665 C C . PHE E 1 371 ? -53.711 25.856 23.124 1.00 38.96 391 PHE E C 1
ATOM 14666 O O . PHE E 1 371 ? -53.020 25.128 23.841 1.00 39.12 391 PHE E O 1
ATOM 14674 N N . SER E 1 372 ? -53.552 27.170 23.053 1.00 39.26 392 SER E N 1
ATOM 14675 C CA . SER E 1 372 ? -52.720 27.874 24.011 1.00 40.47 392 SER E CA 1
ATOM 14676 C C . SER E 1 372 ? -53.515 29.055 24.513 1.00 41.20 392 SER E C 1
ATOM 14677 O O . SER E 1 372 ? -53.905 29.872 23.701 1.00 41.07 392 SER E O 1
ATOM 14680 N N . PRO E 1 373 ? -53.789 29.128 25.838 1.00 42.48 393 PRO E N 1
ATOM 14681 C CA . PRO E 1 373 ? -54.772 30.076 26.409 1.00 42.97 393 PRO E CA 1
ATOM 14682 C C . PRO E 1 373 ? -54.553 31.551 26.091 1.00 43.48 393 PRO E C 1
ATOM 14683 O O . PRO E 1 373 ? -55.526 32.308 26.027 1.00 43.73 393 PRO E O 1
ATOM 14687 N N . ARG E 1 374 ? -53.322 31.984 25.848 1.00 43.99 394 ARG E N 1
ATOM 14688 C CA . ARG E 1 374 ? -53.170 33.401 25.491 1.00 44.56 394 ARG E CA 1
ATOM 14689 C C . ARG E 1 374 ? -53.150 33.671 23.988 1.00 43.84 394 ARG E C 1
ATOM 14690 O O . ARG E 1 374 ? -53.268 34.817 23.566 1.00 44.55 394 ARG E O 1
ATOM 14693 N N . ALA E 1 375 ? -53.055 32.611 23.189 1.00 42.88 395 ALA E N 1
ATOM 14694 C CA . ALA E 1 375 ? -52.908 32.707 21.728 1.00 41.74 395 ALA E CA 1
ATOM 14695 C C . ALA E 1 375 ? -54.170 32.391 20.910 1.00 40.47 395 ALA E C 1
ATOM 14696 O O . ALA E 1 375 ? -54.658 33.199 20.145 1.00 40.35 395 ALA E O 1
ATOM 14698 N N . GLY E 1 376 ? -54.703 31.200 21.072 1.00 39.93 396 GLY E N 1
ATOM 14699 C CA . GLY E 1 376 ? -55.916 30.810 20.370 1.00 39.54 396 GLY E CA 1
ATOM 14700 C C . GLY E 1 376 ? -56.022 29.303 20.323 1.00 39.37 396 GLY E C 1
ATOM 14701 O O . GLY E 1 376 ? -55.132 28.574 20.811 1.00 39.16 396 GLY E O 1
ATOM 14702 N N . ARG E 1 377 ? -57.106 28.835 19.718 1.00 39.24 397 ARG E N 1
ATOM 14703 C CA . ARG E 1 377 ? -57.319 27.409 19.501 1.00 39.24 397 ARG E CA 1
ATOM 14704 C C . ARG E 1 377 ? -57.528 27.189 18.000 1.00 39.61 397 ARG E C 1
ATOM 14705 O O . ARG E 1 377 ? -57.949 28.117 17.292 1.00 40.34 397 ARG E O 1
ATOM 14713 N N . ILE E 1 378 ? -57.259 25.971 17.520 1.00 38.92 398 ILE E N 1
ATOM 14714 C CA . ILE E 1 378 ? -57.468 25.606 16.119 1.00 37.57 398 ILE E CA 1
ATOM 14715 C C . ILE E 1 378 ? -58.024 24.200 16.150 1.00 36.91 398 ILE E C 1
ATOM 14716 O O . ILE E 1 378 ? -57.556 23.349 16.882 1.00 34.76 398 ILE E O 1
ATOM 14721 N N . SER E 1 379 ? -59.076 23.996 15.379 1.00 37.69 399 SER E N 1
ATOM 14722 C CA . SER E 1 379 ? -59.641 22.681 15.136 1.00 39.19 399 SER E CA 1
ATOM 14723 C C . SER E 1 379 ? -59.506 22.391 13.641 1.00 38.78 399 SER E C 1
ATOM 14724 O O . SER E 1 379 ? -59.778 23.224 12.791 1.00 38.87 399 SER E O 1
ATOM 14727 N N . THR E 1 380 ? -59.147 21.161 13.349 1.00 38.13 400 THR E N 1
ATOM 14728 C CA . THR E 1 380 ? -58.759 20.757 12.030 1.00 37.21 400 THR E CA 1
ATOM 14729 C C . THR E 1 380 ? -59.735 19.608 11.711 1.00 35.15 400 THR E C 1
ATOM 14730 O O . THR E 1 380 ? -60.066 18.833 12.593 1.00 35.06 400 THR E O 1
ATOM 14734 N N . LEU E 1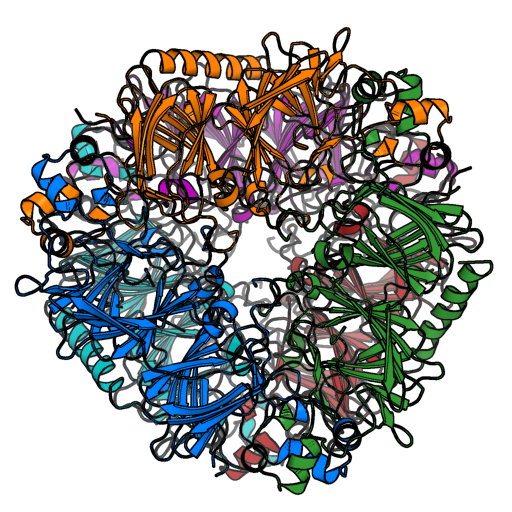 381 ? -60.276 19.553 10.497 1.00 33.17 401 LEU E N 1
ATOM 14735 C CA . LEU E 1 381 ? -61.166 18.453 10.099 1.00 30.91 401 LEU E CA 1
ATOM 14736 C C . LEU E 1 381 ? -60.678 17.711 8.829 1.00 30.48 401 LEU E C 1
ATOM 14737 O O . LEU E 1 381 ? -60.402 18.339 7.786 1.00 29.35 401 LEU E O 1
ATOM 14742 N N . ASN E 1 382 ? -60.585 16.385 8.909 1.00 29.18 402 ASN E N 1
ATOM 14743 C CA . ASN E 1 382 ? -60.121 15.604 7.784 1.00 29.16 402 ASN E CA 1
ATOM 14744 C C . ASN E 1 382 ? -60.534 14.153 7.925 1.00 28.97 402 ASN E C 1
ATOM 14745 O O . ASN E 1 382 ? -61.412 13.877 8.727 1.00 28.56 402 ASN E O 1
ATOM 14750 N N . SER E 1 383 ? -59.915 13.228 7.183 1.00 28.37 403 SER E N 1
ATOM 14751 C CA . SER E 1 383 ? -60.374 11.836 7.210 1.00 28.72 403 SER E CA 1
ATOM 14752 C C . SER E 1 383 ? -60.129 11.083 8.502 1.00 28.93 403 SER E C 1
ATOM 14753 O O . SER E 1 383 ? -60.751 10.056 8.714 1.00 28.98 403 SER E O 1
ATOM 14756 N N . HIS E 1 384 ? -59.208 11.550 9.326 1.00 29.87 404 HIS E N 1
ATOM 14757 C CA . HIS E 1 384 ? -59.028 10.984 10.664 1.00 30.46 404 HIS E CA 1
ATOM 14758 C C . HIS E 1 384 ? -60.146 11.374 11.639 1.00 30.47 404 HIS E C 1
ATOM 14759 O O . HIS E 1 384 ? -60.150 10.872 12.770 1.00 30.44 404 HIS E O 1
ATOM 14766 N N . ASN E 1 385 ? -61.071 12.243 11.206 1.00 30.07 405 ASN E N 1
ATOM 14767 C CA . ASN E 1 385 ? -62.260 12.611 12.004 1.00 30.08 405 ASN E CA 1
ATOM 14768 C C . ASN E 1 385 ? -63.592 12.280 11.320 1.00 30.28 405 ASN E C 1
ATOM 14769 O O . ASN E 1 385 ? -64.464 11.734 11.948 1.00 30.95 405 ASN E O 1
ATOM 14774 N N . LEU E 1 386 ? -63.759 12.662 10.054 1.00 29.71 406 LEU E N 1
ATOM 14775 C CA . LEU E 1 386 ? -64.980 12.459 9.273 1.00 28.87 406 LEU E CA 1
ATOM 14776 C C . LEU E 1 386 ? -64.704 11.528 8.076 1.00 28.73 406 LEU E C 1
ATOM 14777 O O . LEU E 1 386 ? -64.005 11.900 7.123 1.00 28.98 406 LEU E O 1
ATOM 14782 N N . PRO E 1 387 ? -65.224 10.300 8.115 1.00 27.76 407 PRO E N 1
ATOM 14783 C CA . PRO E 1 387 ? -64.916 9.315 7.087 1.00 27.88 407 PRO E CA 1
ATOM 14784 C C . PRO E 1 387 ? -65.092 9.781 5.626 1.00 29.28 407 PRO E C 1
ATOM 14785 O O . PRO E 1 387 ? -64.224 9.501 4.801 1.00 29.71 407 PRO E O 1
ATOM 14789 N N . ILE E 1 388 ? -66.184 10.507 5.344 1.00 29.44 408 ILE E N 1
ATOM 14790 C CA . ILE E 1 388 ? -66.592 10.863 4.002 1.00 29.81 408 ILE E CA 1
ATOM 14791 C C . ILE E 1 388 ? -65.584 11.754 3.295 1.00 30.17 408 ILE E C 1
ATOM 14792 O O . ILE E 1 388 ? -65.574 11.833 2.079 1.00 30.59 408 ILE E O 1
ATOM 14797 N N . LEU E 1 389 ? -64.745 12.437 4.064 1.00 30.18 409 LEU E N 1
ATOM 14798 C CA . LEU E 1 389 ? -63.700 13.272 3.515 1.00 29.98 409 LEU E CA 1
ATOM 14799 C C . LEU E 1 389 ? -62.613 12.466 2.781 1.00 31.54 409 LEU E C 1
ATOM 14800 O O . LEU E 1 389 ? -61.802 13.032 2.050 1.00 32.80 409 LEU E O 1
ATOM 14805 N N . ARG E 1 390 ? -62.565 11.152 2.972 1.00 32.12 410 ARG E N 1
ATOM 14806 C CA . ARG E 1 390 ? -61.633 10.360 2.223 1.00 34.00 410 ARG E CA 1
ATOM 14807 C C . ARG E 1 390 ? -62.128 10.275 0.764 1.00 34.45 410 ARG E C 1
ATOM 14808 O O . ARG E 1 390 ? -61.415 10.633 -0.177 1.00 35.03 410 ARG E O 1
ATOM 14816 N N . PHE E 1 391 ? -63.364 9.816 0.580 1.00 33.92 411 PHE E N 1
ATOM 14817 C CA . PHE E 1 391 ? -64.055 9.911 -0.695 1.00 32.73 411 PHE E CA 1
ATOM 14818 C C . PHE E 1 391 ? -63.976 11.330 -1.274 1.00 32.05 411 PHE E C 1
ATOM 14819 O O . PHE E 1 391 ? -63.506 11.468 -2.405 1.00 33.25 411 PHE E O 1
ATOM 14827 N N . LEU E 1 392 ? -64.384 12.374 -0.541 1.00 30.28 412 LEU E N 1
ATOM 14828 C CA . LEU E 1 392 ? -64.378 13.774 -1.064 1.00 27.93 412 LEU E CA 1
ATOM 14829 C C . LEU E 1 392 ? -63.036 14.448 -1.271 1.00 27.87 412 LEU E C 1
ATOM 14830 O O . LEU E 1 392 ? -62.944 15.419 -2.027 1.00 27.99 412 LEU E O 1
ATOM 14835 N N . ARG E 1 393 ? -61.999 13.965 -0.593 1.00 28.17 413 ARG E N 1
ATOM 14836 C CA . ARG E 1 393 ? -60.648 14.529 -0.670 1.00 29.14 413 ARG E CA 1
ATOM 14837 C C . ARG E 1 393 ? -60.624 16.026 -0.381 1.00 28.87 413 ARG E C 1
ATOM 14838 O O . ARG E 1 393 ? -59.978 16.777 -1.097 1.00 28.15 413 ARG E O 1
ATOM 14846 N N . LEU E 1 394 ? -61.297 16.413 0.708 1.00 29.19 414 LEU E N 1
ATOM 14847 C CA . LEU E 1 394 ? -61.363 17.765 1.236 1.00 28.66 414 LEU E CA 1
ATOM 14848 C C . LEU E 1 394 ? -60.989 17.807 2.709 1.00 28.52 414 LEU E C 1
ATOM 14849 O O . LEU E 1 394 ? -61.116 16.813 3.391 1.00 29.20 414 LEU E O 1
ATOM 14854 N N . SER E 1 395 ? -60.558 18.953 3.216 1.00 28.47 415 SER E N 1
ATOM 14855 C CA . SER E 1 395 ? -60.332 19.169 4.649 1.00 28.49 415 SER E CA 1
ATOM 14856 C C . SER E 1 395 ? -60.817 20.565 5.013 1.00 29.62 415 SER E C 1
ATOM 14857 O O . SER E 1 395 ? -61.032 21.392 4.123 1.00 30.04 415 SER E O 1
ATOM 14860 N N . ALA E 1 396 ? -60.953 20.831 6.315 1.00 30.84 416 ALA E N 1
ATOM 14861 C CA . ALA E 1 396 ? -61.296 22.151 6.879 1.00 31.30 416 ALA E CA 1
ATOM 14862 C C . ALA E 1 396 ? -60.569 22.461 8.196 1.00 32.57 416 ALA E C 1
ATOM 14863 O O . ALA E 1 396 ? -59.781 21.669 8.720 1.00 32.70 416 ALA E O 1
ATOM 14865 N N . GLU E 1 397 ? -60.858 23.638 8.715 1.00 33.38 417 GLU E N 1
ATOM 14866 C CA . GLU E 1 397 ? -60.212 24.162 9.871 1.00 35.03 417 GLU E CA 1
ATOM 14867 C C . GLU E 1 397 ? -61.038 25.300 10.442 1.00 36.07 417 GLU E C 1
ATOM 14868 O O . GLU E 1 397 ? -61.587 26.110 9.711 1.00 36.15 417 GLU E O 1
ATOM 14874 N N . ARG E 1 398 ? -61.124 25.357 11.759 1.00 37.13 418 ARG E N 1
ATOM 14875 C CA . ARG E 1 398 ? -61.819 26.445 12.409 1.00 37.89 418 ARG E CA 1
ATOM 14876 C C . ARG E 1 398 ? -60.906 26.965 13.516 1.00 37.57 418 ARG E C 1
ATOM 14877 O O . ARG E 1 398 ? -60.501 26.238 14.384 1.00 37.50 418 ARG E O 1
ATOM 14885 N N . GLY E 1 399 ? -60.550 28.232 13.470 1.00 38.14 419 GLY E N 1
ATOM 14886 C CA . GLY E 1 399 ? -59.676 28.779 14.482 1.00 38.91 419 GLY E CA 1
ATOM 14887 C C . GLY E 1 399 ? -60.349 29.954 15.154 1.00 39.50 419 GLY E C 1
ATOM 14888 O O . GLY E 1 399 ? -61.247 30.587 14.568 1.00 39.27 419 GLY E O 1
ATOM 14889 N N . PHE E 1 400 ? -59.929 30.195 16.391 1.00 40.12 420 PHE E N 1
ATOM 14890 C CA . PHE E 1 400 ? -60.297 31.367 17.183 1.00 40.71 420 PHE E CA 1
ATOM 14891 C C . PHE E 1 400 ? -59.011 31.884 17.807 1.00 40.79 420 PHE E C 1
ATOM 14892 O O . PHE E 1 400 ? -58.458 31.259 18.709 1.00 40.90 420 PHE E O 1
ATOM 14900 N N . PHE E 1 401 ? -58.495 32.989 17.273 1.00 41.50 421 PHE E N 1
ATOM 14901 C CA . PHE E 1 401 ? -57.289 33.603 17.801 1.00 42.49 421 PHE E CA 1
ATOM 14902 C C . PHE E 1 401 ? -57.687 34.701 18.767 1.00 43.79 421 PHE E C 1
ATOM 14903 O O . PHE E 1 401 ? -58.539 35.525 18.444 1.00 44.36 421 PHE E O 1
ATOM 14911 N N . TYR E 1 402 ? -57.116 34.686 19.967 1.00 44.95 422 TYR E N 1
ATOM 14912 C CA . TYR E 1 402 ? -57.423 35.726 20.956 1.00 46.04 422 TYR E CA 1
ATOM 14913 C C . TYR E 1 402 ? -56.629 36.955 20.543 1.00 47.17 422 TYR E C 1
ATOM 14914 O O . TYR E 1 402 ? -55.817 36.877 19.615 1.00 47.12 422 TYR E O 1
ATOM 14923 N N . ARG E 1 403 ? -56.866 38.081 21.208 1.00 48.42 423 ARG E N 1
ATOM 14924 C CA . ARG E 1 403 ? -56.246 39.342 20.809 1.00 49.19 423 ARG E CA 1
ATOM 14925 C C . ARG E 1 403 ? -54.731 39.230 20.633 1.00 48.43 423 ARG E C 1
ATOM 14926 O O . ARG E 1 403 ? -54.018 38.610 21.427 1.00 47.25 423 ARG E O 1
ATOM 14934 N N . ASN E 1 404 ? -54.275 39.788 19.517 1.00 48.34 424 ASN E N 1
ATOM 14935 C CA . ASN E 1 404 ? -52.858 39.838 19.153 1.00 47.84 424 ASN E CA 1
ATOM 14936 C C . ASN E 1 404 ? -52.162 38.521 18.910 1.00 46.26 424 ASN E C 1
ATOM 14937 O O . ASN E 1 404 ? -50.948 38.516 18.678 1.00 46.28 424 ASN E O 1
ATOM 14942 N N . GLY E 1 405 ? -52.925 37.427 18.962 1.00 44.39 425 GLY E N 1
ATOM 14943 C CA . GLY E 1 405 ? -52.404 36.099 18.658 1.00 42.82 425 GLY E CA 1
ATOM 14944 C C . GLY E 1 405 ? -51.946 35.977 17.211 1.00 41.80 425 GLY E C 1
ATOM 14945 O O . GLY E 1 405 ? -52.536 36.560 16.293 1.00 41.62 425 GLY E O 1
ATOM 14946 N N . ILE E 1 406 ? -50.866 35.228 17.024 1.00 40.97 426 ILE E N 1
ATOM 14947 C CA . ILE E 1 406 ? -50.233 35.014 15.732 1.00 39.92 426 ILE E CA 1
ATOM 14948 C C . ILE E 1 406 ? -50.445 33.566 15.314 1.00 39.23 426 ILE E C 1
ATOM 14949 O O . ILE E 1 406 ? -50.169 32.643 16.056 1.00 39.07 426 ILE E O 1
ATOM 14954 N N . TYR E 1 407 ? -50.985 33.379 14.122 1.00 39.02 427 TYR E N 1
ATOM 14955 C CA . TYR E 1 407 ? -51.008 32.070 13.501 1.00 38.98 427 TYR E CA 1
ATOM 14956 C C . TYR E 1 407 ? -49.610 31.921 12.932 1.00 38.16 427 TYR E C 1
ATOM 14957 O O . TYR E 1 407 ? -49.221 32.690 12.060 1.00 39.03 427 TYR E O 1
ATOM 14966 N N . SER E 1 408 ? -48.830 30.979 13.449 1.00 37.25 428 SER E N 1
ATOM 14967 C CA . SER E 1 408 ? -47.428 30.850 13.060 1.00 36.39 428 SER E CA 1
ATOM 14968 C C . SER E 1 408 ? -47.253 30.951 11.552 1.00 36.43 428 SER E C 1
ATOM 14969 O O . SER E 1 408 ? -48.057 30.348 10.827 1.00 38.16 428 SER E O 1
ATOM 14972 N N . PRO E 1 409 ? -46.232 31.693 11.059 1.00 34.99 429 PRO E N 1
ATOM 14973 C CA . PRO E 1 409 ? -45.935 31.674 9.634 1.00 33.86 429 PRO E CA 1
ATOM 14974 C C . PRO E 1 409 ? -45.735 30.251 9.118 1.00 32.67 429 PRO E C 1
ATOM 14975 O O . PRO E 1 409 ? -45.016 29.465 9.716 1.00 31.90 429 PRO E O 1
ATOM 14979 N N . HIS E 1 410 ? -46.357 29.932 7.995 1.00 32.20 430 HIS E N 1
ATOM 14980 C CA . HIS E 1 410 ? -46.372 28.564 7.505 1.00 32.14 430 HIS E CA 1
ATOM 14981 C C . HIS E 1 410 ? -46.692 28.519 6.024 1.00 32.51 430 HIS E C 1
ATOM 14982 O O . HIS E 1 410 ? -47.111 29.546 5.417 1.00 33.85 430 HIS E O 1
ATOM 14989 N N . TRP E 1 411 ? -46.544 27.323 5.465 1.00 30.57 431 TRP E N 1
ATOM 14990 C CA . TRP E 1 411 ? -47.081 27.064 4.154 1.00 29.40 431 TRP E CA 1
ATOM 14991 C C . TRP E 1 411 ? -48.003 25.863 4.140 1.00 28.83 431 TRP E C 1
ATOM 14992 O O . TRP E 1 411 ? -47.761 24.948 4.904 1.00 29.13 431 TRP E O 1
ATOM 15003 N N . ASN E 1 412 ? -49.057 25.881 3.316 1.00 28.69 432 ASN E N 1
ATOM 15004 C CA . ASN E 1 412 ? -49.859 24.690 3.087 1.00 29.05 432 ASN E CA 1
ATOM 15005 C C . ASN E 1 412 ? -49.094 23.744 2.175 1.00 29.69 432 ASN E C 1
ATOM 15006 O O . ASN E 1 412 ? -48.707 24.090 1.064 1.00 30.88 432 ASN E O 1
ATOM 15011 N N . VAL E 1 413 ? -48.842 22.537 2.634 1.00 29.97 433 VAL E N 1
ATOM 15012 C CA . VAL E 1 413 ? -48.040 21.616 1.867 1.00 29.78 433 VAL E CA 1
ATOM 15013 C C . VAL E 1 413 ? -48.856 21.006 0.729 1.00 29.85 433 VAL E C 1
ATOM 15014 O O . VAL E 1 413 ? -48.332 20.844 -0.380 1.00 30.92 433 VAL E O 1
ATOM 15018 N N . ASN E 1 414 ? -50.123 20.666 0.962 1.00 28.45 434 ASN E N 1
ATOM 15019 C CA . ASN E 1 414 ? -50.800 19.850 -0.025 1.00 27.56 434 ASN E CA 1
ATOM 15020 C C . ASN E 1 414 ? -52.142 20.380 -0.525 1.00 28.37 434 ASN E C 1
ATOM 15021 O O . ASN E 1 414 ? -52.911 19.637 -1.132 1.00 28.68 434 ASN E O 1
ATOM 15026 N N . ALA E 1 415 ? -52.428 21.653 -0.300 1.00 28.74 435 ALA E N 1
ATOM 15027 C CA . ALA E 1 415 ? -53.740 22.155 -0.598 1.00 29.10 435 ALA E CA 1
ATOM 15028 C C . ALA E 1 415 ? -53.709 23.676 -0.634 1.00 30.52 435 ALA E C 1
ATOM 15029 O O . ALA E 1 415 ? -52.702 24.294 -0.255 1.00 30.48 435 ALA E O 1
ATOM 15031 N N . HIS E 1 416 ? -54.818 24.261 -1.089 1.00 31.36 436 HIS E N 1
ATOM 15032 C CA . HIS E 1 416 ? -55.106 25.686 -0.985 1.00 32.18 436 HIS E CA 1
ATOM 15033 C C . HIS E 1 416 ? -55.989 25.841 0.252 1.00 33.21 436 HIS E C 1
ATOM 15034 O O . HIS E 1 416 ? -56.777 24.935 0.532 1.00 32.93 436 HIS E O 1
ATOM 15041 N N . SER E 1 417 ? -55.906 26.960 0.985 1.00 33.77 437 SER E N 1
ATOM 15042 C CA . SER E 1 417 ? -57.051 27.303 1.831 1.00 34.00 437 SER E CA 1
ATOM 15043 C C . SER E 1 417 ? -57.754 28.553 1.379 1.00 33.58 437 SER E C 1
ATOM 15044 O O . SER E 1 417 ? -57.142 29.534 0.997 1.00 33.26 437 SER E O 1
ATOM 15047 N N . VAL E 1 418 ? -59.068 28.427 1.419 1.00 33.64 438 VAL E N 1
ATOM 15048 C CA . VAL E 1 418 ? -60.024 29.483 1.244 1.00 34.51 438 VAL E CA 1
ATOM 15049 C C . VAL E 1 418 ? -60.565 29.767 2.642 1.00 35.18 438 VAL E C 1
ATOM 15050 O O . VAL E 1 418 ? -61.235 28.902 3.271 1.00 34.37 438 VAL E O 1
ATOM 15054 N N . VAL E 1 419 ? -60.257 30.983 3.093 1.00 35.34 439 VAL E N 1
ATOM 15055 C CA . VAL E 1 419 ? -60.513 31.432 4.441 1.00 35.50 439 VAL E CA 1
ATOM 15056 C C . VAL E 1 419 ? -61.679 32.427 4.476 1.00 37.03 439 VAL E C 1
ATOM 15057 O O . VAL E 1 419 ? -61.667 33.460 3.785 1.00 36.35 439 VAL E O 1
ATOM 15061 N N . TYR E 1 420 ? -62.685 32.076 5.282 1.00 38.16 440 TYR E N 1
ATOM 15062 C CA . TYR E 1 420 ? -63.819 32.917 5.565 1.00 39.00 440 TYR E CA 1
ATOM 15063 C C . TYR E 1 420 ? -63.694 33.468 6.989 1.00 40.02 440 TYR E C 1
ATOM 15064 O O . TYR E 1 420 ? -63.719 32.692 7.969 1.00 40.46 440 TYR E O 1
ATOM 15073 N N . VAL E 1 421 ? -63.569 34.800 7.085 1.00 39.80 441 VAL E N 1
ATOM 15074 C CA . VAL E 1 421 ? -63.554 35.529 8.353 1.00 38.83 441 VAL E CA 1
ATOM 15075 C C . VAL E 1 421 ? -64.942 35.606 9.023 1.00 39.65 441 VAL E C 1
ATOM 15076 O O . VAL E 1 421 ? -65.871 36.295 8.578 1.00 39.27 441 VAL E O 1
ATOM 15080 N N . ILE E 1 422 ? -65.052 34.865 10.114 1.00 40.37 442 ILE E N 1
ATOM 15081 C CA . ILE E 1 422 ? -66.257 34.804 10.902 1.00 41.11 442 ILE E CA 1
ATOM 15082 C C . ILE E 1 422 ? -66.509 36.043 11.770 1.00 42.53 442 ILE E C 1
ATOM 15083 O O . ILE E 1 422 ? -67.642 36.521 11.846 1.00 43.12 442 ILE E O 1
ATOM 15088 N N . ARG E 1 423 ? -65.467 36.546 12.415 1.00 43.31 443 ARG E N 1
ATOM 15089 C CA A ARG E 1 423 ? -65.581 37.658 13.349 0.50 43.95 443 ARG E CA 1
ATOM 15090 C CA B ARG E 1 423 ? -65.585 37.643 13.358 0.50 44.09 443 ARG E CA 1
ATOM 15091 C C . ARG E 1 423 ? -64.178 38.208 13.555 1.00 44.54 443 ARG E C 1
ATOM 15092 O O . ARG E 1 423 ? -63.179 37.515 13.317 1.00 44.81 443 ARG E O 1
ATOM 15107 N N . GLY E 1 424 ? -64.079 39.461 13.977 1.00 45.21 444 GLY E N 1
ATOM 15108 C CA . GLY E 1 424 ? -62.767 40.038 14.284 1.00 46.26 444 GLY E CA 1
ATOM 15109 C C . GLY E 1 424 ? -61.986 40.400 13.039 1.00 47.25 444 GLY E C 1
ATOM 15110 O O . GLY E 1 424 ? -62.571 40.564 11.947 1.00 48.30 444 GLY E O 1
ATOM 15111 N N . ASN E 1 425 ? -60.670 40.521 13.194 1.00 47.13 445 ASN E N 1
ATOM 15112 C CA . ASN E 1 425 ? -59.827 40.972 12.107 1.00 47.61 445 ASN E CA 1
ATOM 15113 C C . ASN E 1 425 ? -58.382 40.530 12.295 1.00 47.16 445 ASN E C 1
ATOM 15114 O O . ASN E 1 425 ? -58.005 40.121 13.383 1.00 47.19 445 ASN E O 1
ATOM 15119 N N . ALA E 1 426 ? -57.579 40.605 11.234 1.00 46.60 446 ALA E N 1
ATOM 15120 C CA . ALA E 1 426 ? -56.193 40.134 11.279 1.00 46.44 446 ALA E CA 1
ATOM 15121 C C . ALA E 1 426 ? -55.371 40.740 10.152 1.00 46.42 446 ALA E C 1
ATOM 15122 O O . ALA E 1 426 ? -55.870 41.063 9.080 1.00 46.03 446 ALA E O 1
ATOM 15124 N N . ARG E 1 427 ? -54.087 40.879 10.415 1.00 46.82 447 ARG E N 1
ATOM 15125 C CA . ARG E 1 427 ? -53.161 41.348 9.426 1.00 48.19 447 ARG E CA 1
ATOM 15126 C C . ARG E 1 427 ? -52.697 40.050 8.779 1.00 47.71 447 ARG E C 1
ATOM 15127 O O . ARG E 1 427 ? -52.106 39.184 9.434 1.00 47.25 447 ARG E O 1
ATOM 15135 N N . VAL E 1 428 ? -53.007 39.917 7.495 1.00 47.09 448 VAL E N 1
ATOM 15136 C CA . VAL E 1 428 ? -52.683 38.726 6.732 1.00 45.95 448 VAL E CA 1
ATOM 15137 C C . VAL E 1 428 ? -51.656 39.107 5.653 1.00 45.54 448 VAL E C 1
ATOM 15138 O O . VAL E 1 428 ? -51.728 40.169 5.045 1.00 45.10 448 VAL E O 1
ATOM 15142 N N . GLN E 1 429 ? -50.691 38.226 5.435 1.00 44.69 449 GLN E N 1
ATOM 15143 C CA . GLN E 1 429 ? -49.770 38.370 4.345 1.00 44.32 449 GLN E CA 1
ATOM 15144 C C . GLN E 1 429 ? -49.542 37.021 3.697 1.00 44.07 449 GLN E C 1
ATOM 15145 O O . GLN E 1 429 ? -49.242 36.038 4.372 1.00 45.10 449 GLN E O 1
ATOM 15151 N N . VAL E 1 430 ? -49.663 36.971 2.381 1.00 43.16 450 VAL E N 1
ATOM 15152 C CA . VAL E 1 430 ? -49.500 35.737 1.644 1.00 42.10 450 VAL E CA 1
ATOM 15153 C C . VAL E 1 430 ? -48.362 35.968 0.661 1.00 42.39 450 VAL E C 1
ATOM 15154 O O . VAL E 1 430 ? -48.381 36.937 -0.082 1.00 42.55 450 VAL E O 1
ATOM 15158 N N . VAL E 1 431 ? -47.391 35.066 0.647 1.00 42.17 451 VAL E N 1
ATOM 15159 C CA . VAL E 1 431 ? -46.141 35.292 -0.034 1.00 42.81 451 VAL E CA 1
ATOM 15160 C C . VAL E 1 431 ? -45.864 34.216 -1.092 1.00 43.83 451 VAL E C 1
ATOM 15161 O O . VAL E 1 431 ? -45.873 33.035 -0.787 1.00 43.53 451 VAL E O 1
ATOM 15165 N N . ASN E 1 432 ? -45.598 34.627 -2.331 1.00 45.34 452 ASN E N 1
ATOM 15166 C CA . ASN E 1 432 ? -45.267 33.677 -3.398 1.00 46.47 452 ASN E CA 1
ATOM 15167 C C . ASN E 1 432 ? -43.777 33.307 -3.513 1.00 47.62 452 ASN E C 1
ATOM 15168 O O . ASN E 1 432 ? -42.942 33.688 -2.676 1.00 48.06 452 ASN E O 1
ATOM 15173 N N . GLU E 1 433 ? -43.442 32.563 -4.559 1.00 48.45 453 GLU E N 1
ATOM 15174 C CA . GLU E 1 433 ? -42.133 31.938 -4.602 1.00 49.25 453 GLU E CA 1
ATOM 15175 C C . GLU E 1 433 ? -41.047 32.911 -5.010 1.00 49.77 453 GLU E C 1
ATOM 15176 O O . GLU E 1 433 ? -39.884 32.546 -5.029 1.00 49.79 453 GLU E O 1
ATOM 15182 N N . ASN E 1 434 ? -41.438 34.143 -5.325 1.00 50.96 454 ASN E N 1
ATOM 15183 C CA . ASN E 1 434 ? -40.484 35.201 -5.668 1.00 51.82 454 ASN E CA 1
ATOM 15184 C C . ASN E 1 434 ? -40.149 36.009 -4.431 1.00 52.34 454 ASN E C 1
ATOM 15185 O O . ASN E 1 434 ? -39.175 36.758 -4.427 1.00 53.37 454 ASN E O 1
ATOM 15190 N N . GLY E 1 435 ? -40.966 35.841 -3.394 1.00 52.21 455 GLY E N 1
ATOM 15191 C CA . GLY E 1 435 ? -40.759 36.496 -2.120 1.00 51.14 455 GLY E CA 1
ATOM 15192 C C . GLY E 1 435 ? -41.634 37.715 -2.015 1.00 50.99 455 GLY E C 1
ATOM 15193 O O . GLY E 1 435 ? -41.335 38.594 -1.225 1.00 51.33 455 GLY E O 1
ATOM 15194 N N . ASP E 1 436 ? -42.706 37.781 -2.801 1.00 50.92 456 ASP E N 1
ATOM 15195 C CA . ASP E 1 436 ? -43.564 38.970 -2.826 1.00 51.40 456 ASP E CA 1
ATOM 15196 C C . ASP E 1 436 ? -44.879 38.680 -2.178 1.00 51.33 456 ASP E C 1
ATOM 15197 O O . ASP E 1 436 ? -45.513 37.667 -2.468 1.00 51.72 456 ASP E O 1
ATOM 15202 N N . ALA E 1 437 ? -45.298 39.583 -1.305 1.00 51.50 457 ALA E N 1
ATOM 15203 C CA . ALA E 1 437 ? -46.510 39.376 -0.534 1.00 50.93 457 ALA E CA 1
ATOM 15204 C C . ALA E 1 437 ? -47.583 39.772 -1.502 1.00 50.78 457 ALA E C 1
ATOM 15205 O O . ALA E 1 437 ? -47.659 40.945 -1.825 1.00 51.31 457 ALA E O 1
ATOM 15207 N N . ILE E 1 438 ? -48.367 38.808 -1.981 1.00 50.06 458 ILE E N 1
ATOM 15208 C CA . ILE E 1 438 ? -49.414 39.053 -2.955 1.00 49.59 458 ILE E CA 1
ATOM 15209 C C . ILE E 1 438 ? -50.758 39.333 -2.296 1.00 50.93 458 ILE E C 1
ATOM 15210 O O . ILE E 1 438 ? -51.690 39.744 -2.974 1.00 51.71 458 ILE E O 1
ATOM 15215 N N . LEU E 1 439 ? -50.880 39.063 -0.998 1.00 51.62 459 LEU E N 1
ATOM 15216 C CA . LEU E 1 439 ? -51.941 39.641 -0.188 1.00 52.50 459 LEU E CA 1
ATOM 15217 C C . LEU E 1 439 ? -51.223 40.354 0.944 1.00 53.61 459 LEU E C 1
ATOM 15218 O O . LEU E 1 439 ? -50.188 39.890 1.424 1.00 53.91 459 LEU E O 1
ATOM 15223 N N . ASP E 1 440 ? -51.753 41.508 1.323 1.00 54.70 460 ASP E N 1
ATOM 15224 C CA . ASP E 1 440 ? -51.307 42.270 2.499 1.00 55.58 460 ASP E CA 1
ATOM 15225 C C . ASP E 1 440 ? -52.490 43.148 2.920 1.00 55.15 460 ASP E C 1
ATOM 15226 O O . ASP E 1 440 ? -52.823 44.130 2.277 1.00 54.79 460 ASP E O 1
ATOM 15231 N N . GLN E 1 441 ? -53.186 42.771 3.971 1.00 55.15 461 GLN E N 1
ATOM 15232 C CA . GLN E 1 441 ? -54.465 43.412 4.223 1.00 55.39 461 GLN E CA 1
ATOM 15233 C C . GLN E 1 441 ? -54.917 43.087 5.632 1.00 55.81 461 GLN E C 1
ATOM 15234 O O . GLN E 1 441 ? -54.457 42.124 6.228 1.00 55.93 461 GLN E O 1
ATOM 15240 N N . GLU E 1 442 ? -55.792 43.921 6.169 1.00 56.73 462 GLU E N 1
ATOM 15241 C CA . GLU E 1 442 ? -56.444 43.647 7.430 1.00 57.94 462 GLU E CA 1
ATOM 15242 C C . GLU E 1 442 ? -57.798 43.134 7.022 1.00 56.82 462 GLU E C 1
ATOM 15243 O O . GLU E 1 442 ? -58.685 43.900 6.615 1.00 57.00 462 GLU E O 1
ATOM 15249 N N . VAL E 1 443 ? -57.936 41.821 7.109 1.00 55.62 463 VAL E N 1
ATOM 15250 C CA . VAL E 1 443 ? -59.148 41.176 6.669 1.00 54.65 463 VAL E CA 1
ATOM 15251 C C . VAL E 1 443 ? -60.216 41.389 7.743 1.00 54.76 463 VAL E C 1
ATOM 15252 O O . VAL E 1 443 ? -59.900 41.640 8.901 1.00 54.89 463 VAL E O 1
ATOM 15256 N N . GLN E 1 444 ? -61.477 41.289 7.350 1.00 55.00 464 GLN E N 1
ATOM 15257 C CA . GLN E 1 444 ? -62.591 41.780 8.140 1.00 55.69 464 GLN E CA 1
ATOM 15258 C C . GLN E 1 444 ? -63.719 40.746 8.224 1.00 54.98 464 GLN E C 1
ATOM 15259 O O . GLN E 1 444 ? -63.982 40.006 7.279 1.00 54.69 464 GLN E O 1
ATOM 15265 N N . GLN E 1 445 ? -64.400 40.709 9.358 1.00 54.37 465 GLN E N 1
ATOM 15266 C CA . GLN E 1 445 ? -65.686 40.054 9.437 1.00 53.69 465 GLN E CA 1
ATOM 15267 C C . GLN E 1 445 ? -66.312 39.945 8.051 1.00 52.82 465 GLN E C 1
ATOM 15268 O O . GLN E 1 445 ? -66.404 40.934 7.322 1.00 53.02 465 GLN E O 1
ATOM 15274 N N . GLY E 1 446 ? -66.719 38.736 7.678 1.00 51.58 466 GLY E N 1
ATOM 15275 C CA . GLY E 1 446 ? -67.481 38.505 6.446 1.00 49.49 466 GLY E CA 1
ATOM 15276 C C . GLY E 1 446 ? -66.721 38.488 5.132 1.00 47.96 466 GLY E C 1
ATOM 15277 O O . GLY E 1 446 ? -67.323 38.322 4.069 1.00 47.75 466 GLY E O 1
ATOM 15278 N N . GLN E 1 447 ? -65.409 38.672 5.193 1.00 46.41 467 GLN E N 1
ATOM 15279 C CA . GLN E 1 447 ? -64.589 38.636 4.000 1.00 45.62 467 GLN E CA 1
ATOM 15280 C C . GLN E 1 447 ? -64.038 37.239 3.717 1.00 45.75 467 GLN E C 1
ATOM 15281 O O . GLN E 1 447 ? -63.977 36.378 4.589 1.00 46.24 467 GLN E O 1
ATOM 15287 N N . LEU E 1 448 ? -63.655 37.004 2.471 1.00 45.10 468 LEU E N 1
ATOM 15288 C CA . LEU E 1 448 ? -63.072 35.739 2.128 1.00 44.50 468 LEU E CA 1
ATOM 15289 C C . LEU E 1 448 ? -61.740 35.982 1.445 1.00 44.40 468 LEU E C 1
ATOM 15290 O O . LEU E 1 448 ? -61.580 36.956 0.716 1.00 45.61 468 LEU E O 1
ATOM 15295 N N . PHE E 1 449 ? -60.756 35.141 1.713 1.00 43.79 469 PHE E N 1
ATOM 15296 C CA . PHE E 1 449 ? -59.508 35.220 0.963 1.00 43.15 469 PHE E CA 1
ATOM 15297 C C . PHE E 1 449 ? -58.937 33.831 0.766 1.00 42.52 469 PHE E C 1
ATOM 15298 O O . PHE E 1 449 ? -59.399 32.874 1.392 1.00 41.54 469 PHE E O 1
ATOM 15306 N N . ILE E 1 450 ? -57.922 33.751 -0.098 1.00 42.00 470 ILE E N 1
ATOM 15307 C CA . ILE E 1 450 ? -57.350 32.496 -0.556 1.00 40.49 470 ILE E CA 1
ATOM 15308 C C . ILE E 1 450 ? -55.843 32.474 -0.295 1.00 40.56 470 ILE E C 1
ATOM 15309 O O . ILE E 1 450 ? -55.135 33.440 -0.552 1.00 40.49 470 ILE E O 1
ATOM 15314 N N . VAL E 1 451 ? -55.352 31.365 0.248 1.00 40.08 471 VAL E N 1
ATOM 15315 C CA . VAL E 1 451 ? -53.930 31.163 0.450 1.00 38.62 471 VAL E CA 1
ATOM 15316 C C . VAL E 1 451 ? -53.610 29.984 -0.454 1.00 38.96 471 VAL E C 1
ATOM 15317 O O . VAL E 1 451 ? -53.993 28.847 -0.154 1.00 40.05 471 VAL E O 1
ATOM 15321 N N . PRO E 1 452 ? -52.947 30.253 -1.591 1.00 38.01 472 PRO E N 1
ATOM 15322 C CA . PRO E 1 452 ? -52.656 29.207 -2.550 1.00 36.99 472 PRO E CA 1
ATOM 15323 C C . PRO E 1 452 ? -51.707 28.168 -1.989 1.00 35.00 472 PRO E C 1
ATOM 15324 O O . PRO E 1 452 ? -50.937 28.472 -1.105 1.00 34.57 472 PRO E O 1
ATOM 15328 N N . GLN E 1 453 ? -51.763 26.955 -2.523 1.00 33.44 473 GLN E N 1
ATOM 15329 C CA . GLN E 1 453 ? -50.860 25.911 -2.137 1.00 32.28 473 GLN E CA 1
ATOM 15330 C C . GLN E 1 453 ? -49.419 26.438 -2.084 1.00 32.99 473 GLN E C 1
ATOM 15331 O O . GLN E 1 453 ? -48.996 27.268 -2.910 1.00 33.44 473 GLN E O 1
ATOM 15337 N N . ASN E 1 454 ? -48.670 25.986 -1.085 1.00 32.56 474 ASN E N 1
ATOM 15338 C CA . ASN E 1 454 ? -47.261 26.293 -0.986 1.00 32.77 474 ASN E CA 1
ATOM 15339 C C . ASN E 1 454 ? -46.852 27.740 -0.706 1.00 33.14 474 ASN E C 1
ATOM 15340 O O . ASN E 1 454 ? -45.674 28.035 -0.544 1.00 32.94 474 ASN E O 1
ATOM 15345 N N . HIS E 1 455 ? -47.820 28.638 -0.647 1.00 34.14 475 HIS E N 1
ATOM 15346 C CA . HIS E 1 455 ? -47.536 30.042 -0.425 1.00 35.27 475 HIS E CA 1
ATOM 15347 C C . HIS E 1 455 ? -47.393 30.265 1.076 1.00 35.70 475 HIS E C 1
ATOM 15348 O O . HIS E 1 455 ? -48.181 29.731 1.848 1.00 36.02 475 HIS E O 1
ATOM 15355 N N . GLY E 1 456 ? -46.380 31.028 1.472 1.00 35.68 476 GLY E N 1
ATOM 15356 C CA . GLY E 1 456 ? -46.103 31.309 2.871 1.00 36.97 476 GLY E CA 1
ATOM 15357 C C . GLY E 1 456 ? -47.164 32.248 3.404 1.00 38.59 476 GLY E C 1
ATOM 15358 O O . GLY E 1 456 ? -47.665 33.113 2.669 1.00 39.67 476 GLY E O 1
ATOM 15359 N N . VAL E 1 457 ? -47.546 32.063 4.665 1.00 38.69 477 VAL E N 1
ATOM 15360 C CA . VAL E 1 457 ? -48.617 32.877 5.248 1.00 39.13 477 VAL E CA 1
ATOM 15361 C C . VAL E 1 457 ? -48.416 33.171 6.745 1.00 40.21 477 VAL E C 1
ATOM 15362 O O . VAL E 1 457 ? -48.044 32.295 7.536 1.00 39.72 477 VAL E O 1
ATOM 15366 N N . ILE E 1 458 ? -48.658 34.429 7.104 1.00 41.42 478 ILE E N 1
ATOM 15367 C CA . ILE E 1 458 ? -48.570 34.873 8.486 1.00 42.56 478 ILE E CA 1
ATOM 15368 C C . ILE E 1 458 ? -49.857 35.625 8.824 1.00 43.46 478 ILE E C 1
ATOM 15369 O O . ILE E 1 458 ? -50.418 36.341 7.998 1.00 43.50 478 ILE E O 1
ATOM 15374 N N . GLN E 1 459 ? -50.363 35.440 10.031 1.00 44.74 479 GLN E N 1
ATOM 15375 C CA . GLN E 1 459 ? -51.599 36.129 10.385 1.00 45.66 479 GLN E CA 1
ATOM 15376 C C . GLN E 1 459 ? -51.507 36.587 11.828 1.00 46.79 479 GLN E C 1
ATOM 15377 O O . GLN E 1 459 ? -51.150 35.796 12.706 1.00 47.23 479 GLN E O 1
ATOM 15383 N N . GLN E 1 460 ? -51.804 37.854 12.084 1.00 47.43 480 GLN E N 1
ATOM 15384 C CA . GLN E 1 460 ? -51.905 38.290 13.468 1.00 48.30 480 GLN E CA 1
ATOM 15385 C C . GLN E 1 460 ? -53.303 38.818 13.787 1.00 48.36 480 GLN E C 1
ATOM 15386 O O . GLN E 1 460 ? -53.787 39.751 13.142 1.00 48.54 480 GLN E O 1
ATOM 15392 N N . ALA E 1 461 ? -53.936 38.226 14.792 1.00 48.38 481 ALA E N 1
ATOM 15393 C CA . ALA E 1 461 ? -55.264 38.644 15.214 1.00 49.26 481 ALA E CA 1
ATOM 15394 C C . ALA E 1 461 ? -55.235 40.100 15.673 1.00 50.51 481 ALA E C 1
ATOM 15395 O O . ALA E 1 461 ? -54.231 40.590 16.207 1.00 50.27 481 ALA E O 1
ATOM 15397 N N . GLY E 1 462 ? -56.338 40.800 15.442 1.00 51.96 482 GLY E N 1
ATOM 15398 C CA . GLY E 1 462 ? -56.449 42.189 15.854 1.00 54.07 482 GLY E CA 1
ATOM 15399 C C . GLY E 1 462 ? -56.702 42.336 17.341 1.00 55.31 482 GLY E C 1
ATOM 15400 O O . GLY E 1 462 ? -56.316 41.484 18.150 1.00 55.29 482 GLY E O 1
ATOM 15401 N N . ASN E 1 463 ? -57.369 43.420 17.708 1.00 56.61 483 ASN E N 1
ATOM 15402 C CA . ASN E 1 463 ? -57.537 43.676 19.125 1.00 58.10 483 ASN E CA 1
ATOM 15403 C C . ASN E 1 463 ? -58.729 42.957 19.730 1.00 57.64 483 ASN E C 1
ATOM 15404 O O . ASN E 1 463 ? -58.699 42.619 20.918 1.00 57.39 483 ASN E O 1
ATOM 15409 N N . GLN E 1 464 ? -59.753 42.733 18.898 1.00 57.07 484 GLN E N 1
ATOM 15410 C CA . GLN E 1 464 ? -60.929 41.914 19.231 1.00 56.45 484 GLN E CA 1
ATOM 15411 C C . GLN E 1 464 ? -60.737 40.422 18.912 1.00 54.69 484 GLN E C 1
ATOM 15412 O O . GLN E 1 464 ? -61.652 39.620 19.115 1.00 54.77 484 GLN E O 1
ATOM 15418 N N . GLY E 1 465 ? -59.539 40.048 18.449 1.00 52.66 485 GLY E N 1
ATOM 15419 C CA . GLY E 1 465 ? -59.230 38.667 18.063 1.00 49.84 485 GLY E CA 1
ATOM 15420 C C . GLY E 1 465 ? -59.733 38.298 16.676 1.00 47.43 485 GLY E C 1
ATOM 15421 O O . GLY E 1 465 ? -60.055 39.175 15.872 1.00 47.03 485 GLY E O 1
ATOM 15422 N N . PHE E 1 466 ? -59.820 37.002 16.391 1.00 45.34 486 PHE E N 1
ATOM 15423 C CA . PHE E 1 466 ? -59.997 36.538 15.000 1.00 43.94 486 PHE E CA 1
ATOM 15424 C C . PHE E 1 466 ? -60.548 35.111 14.955 1.00 43.00 486 PHE E C 1
ATOM 15425 O O . PHE E 1 466 ? -59.899 34.196 15.445 1.00 42.84 486 PHE E O 1
ATOM 15433 N N . GLU E 1 467 ? -61.739 34.933 14.391 1.00 41.54 487 GLU E N 1
ATOM 15434 C CA . GLU E 1 467 ? -62.295 33.613 14.141 1.00 41.36 487 GLU E CA 1
ATOM 15435 C C . GLU E 1 467 ? -62.468 33.404 12.647 1.00 40.75 487 GLU E C 1
ATOM 15436 O O . GLU E 1 467 ? -63.021 34.279 11.971 1.00 40.79 487 GLU E O 1
ATOM 15442 N N . TYR E 1 468 ? -62.002 32.261 12.137 1.00 39.31 488 TYR E N 1
ATOM 15443 C CA . TYR E 1 468 ? -62.176 31.945 10.715 1.00 38.60 488 TYR E CA 1
ATOM 15444 C C . TYR E 1 468 ? -62.546 30.470 10.537 1.00 38.03 488 TYR E C 1
ATOM 15445 O O . TYR E 1 468 ? -62.332 29.641 11.445 1.00 37.81 488 TYR E O 1
ATOM 15454 N N . PHE E 1 469 ? -63.110 30.159 9.369 1.00 37.13 489 PHE E N 1
ATOM 15455 C CA . PHE E 1 469 ? -63.267 28.785 8.868 1.00 35.02 489 PHE E CA 1
ATOM 15456 C C . PHE E 1 469 ? -62.406 28.696 7.618 1.00 34.26 489 PHE E C 1
ATOM 15457 O O . PHE E 1 469 ? -62.415 29.602 6.787 1.00 35.09 489 PHE E O 1
ATOM 15465 N N . ALA E 1 470 ? -61.621 27.637 7.485 1.00 33.05 490 ALA E N 1
ATOM 15466 C CA . ALA E 1 470 ? -60.779 27.477 6.304 1.00 31.93 490 ALA E CA 1
ATOM 15467 C C . ALA E 1 470 ? -61.216 26.212 5.588 1.00 32.28 490 ALA E C 1
ATOM 15468 O O . ALA E 1 470 ? -61.499 25.197 6.239 1.00 32.64 490 ALA E O 1
ATOM 15470 N N . PHE E 1 471 ? -61.332 26.294 4.266 1.00 31.88 491 PHE E N 1
ATOM 15471 C CA . PHE E 1 471 ? -61.678 25.167 3.398 1.00 31.65 491 PHE E CA 1
ATOM 15472 C C . PHE E 1 471 ? -60.371 24.752 2.704 1.00 32.00 491 PHE E C 1
ATOM 15473 O O . PHE E 1 471 ? -59.645 25.577 2.118 1.00 31.74 491 PHE E O 1
ATOM 15481 N N . LYS E 1 472 ? -60.058 23.471 2.767 1.00 30.96 492 LYS E N 1
ATOM 15482 C CA . LYS E 1 472 ? -58.795 23.056 2.227 1.00 31.19 492 LYS E CA 1
ATOM 15483 C C . LYS E 1 472 ? -59.039 21.984 1.164 1.00 31.52 492 LYS E C 1
ATOM 15484 O O . LYS E 1 472 ? -59.851 21.088 1.362 1.00 30.66 492 LYS E O 1
ATOM 15490 N N . THR E 1 473 ? -58.330 22.119 0.046 1.00 31.80 493 THR E N 1
ATOM 15491 C CA . THR E 1 473 ? -58.658 21.445 -1.208 1.00 32.34 493 THR E CA 1
ATOM 15492 C C . THR E 1 473 ? -57.895 20.131 -1.406 1.00 32.39 493 THR E C 1
ATOM 15493 O O . THR E 1 473 ? -57.679 19.723 -2.539 1.00 31.90 493 THR E O 1
ATOM 15497 N N . GLU E 1 474 ? -57.498 19.477 -0.314 1.00 32.08 494 GLU E N 1
ATOM 15498 C CA . GLU E 1 474 ? -56.978 18.136 -0.383 1.00 32.25 494 GLU E CA 1
ATOM 15499 C C . GLU E 1 474 ? -57.396 17.308 0.820 1.00 31.88 494 GLU E C 1
ATOM 15500 O O . GLU E 1 474 ? -57.683 17.871 1.864 1.00 33.61 494 GLU E O 1
ATOM 15506 N N . GLU E 1 475 ? -57.471 15.985 0.679 1.00 30.78 495 GLU E N 1
ATOM 15507 C CA . GLU E 1 475 ? -57.579 15.064 1.811 1.00 29.73 495 GLU E CA 1
ATOM 15508 C C . GLU E 1 475 ? -56.412 15.306 2.780 1.00 29.40 495 GLU E C 1
ATOM 15509 O O . GLU E 1 475 ? -55.276 15.549 2.353 1.00 28.83 495 GLU E O 1
ATOM 15515 N N . ASN E 1 476 ? -56.680 15.206 4.085 1.00 28.80 496 ASN E N 1
ATOM 15516 C CA . ASN E 1 476 ? -55.672 15.422 5.134 1.00 27.24 496 ASN E CA 1
ATOM 15517 C C . ASN E 1 476 ? -54.666 16.537 4.854 1.00 26.96 496 ASN E C 1
ATOM 15518 O O . ASN E 1 476 ? -53.455 16.317 4.894 1.00 27.08 496 ASN E O 1
ATOM 15523 N N . ALA E 1 477 ? -55.178 17.731 4.594 1.00 26.36 497 ALA E N 1
ATOM 15524 C CA . ALA E 1 477 ? -54.342 18.910 4.363 1.00 27.68 497 ALA E CA 1
ATOM 15525 C C . ALA E 1 477 ? -53.444 19.230 5.549 1.00 28.54 497 ALA E C 1
ATOM 15526 O O . ALA E 1 477 ? -53.870 19.147 6.699 1.00 29.50 497 ALA E O 1
ATOM 15528 N N . PHE E 1 478 ? -52.197 19.608 5.292 1.00 28.85 498 PHE E N 1
ATOM 15529 C CA . PHE E 1 478 ? -51.350 20.007 6.405 1.00 28.72 498 PHE E CA 1
ATOM 15530 C C . PHE E 1 478 ? -50.409 21.155 6.072 1.00 29.22 498 PHE E C 1
ATOM 15531 O O . PHE E 1 478 ? -50.278 21.531 4.918 1.00 29.06 498 PHE E O 1
ATOM 15539 N N . ILE E 1 479 ? -49.763 21.700 7.097 1.00 29.25 499 ILE E N 1
ATOM 15540 C CA . ILE E 1 479 ? -48.910 22.850 6.972 1.00 30.04 499 ILE E CA 1
ATOM 15541 C C . ILE E 1 479 ? -47.522 22.521 7.463 1.00 30.63 499 ILE E C 1
ATOM 15542 O O . ILE E 1 479 ? -47.304 21.460 8.072 1.00 30.57 499 ILE E O 1
ATOM 15547 N N . ASN E 1 480 ? -46.568 23.394 7.138 1.00 30.66 500 ASN E N 1
ATOM 15548 C CA . ASN E 1 480 ? -45.260 23.314 7.743 1.00 31.49 500 ASN E CA 1
ATOM 15549 C C . ASN E 1 480 ? -45.069 24.701 8.280 1.00 32.42 500 ASN E C 1
ATOM 15550 O O . ASN E 1 480 ? -45.244 25.680 7.546 1.00 32.70 500 ASN E O 1
ATOM 15555 N N . THR E 1 481 ? -44.767 24.806 9.569 1.00 33.04 501 THR E N 1
ATOM 15556 C CA . THR E 1 481 ? -44.604 26.131 10.130 1.00 34.15 501 THR E CA 1
ATOM 15557 C C . THR E 1 481 ? -43.178 26.561 9.937 1.00 35.67 501 THR E C 1
ATOM 15558 O O . THR E 1 481 ? -42.273 25.759 9.658 1.00 36.21 501 THR E O 1
ATOM 15562 N N . LEU E 1 482 ? -43.004 27.853 10.129 1.00 37.35 502 LEU E N 1
ATOM 15563 C CA . LEU E 1 482 ? -41.723 28.485 10.024 1.00 38.67 502 LEU E CA 1
ATOM 15564 C C . LEU E 1 482 ? -41.312 29.001 11.401 1.00 39.82 502 LEU E C 1
ATOM 15565 O O . LEU E 1 482 ? -40.241 29.579 11.519 1.00 41.06 502 LEU E O 1
ATOM 15570 N N . ALA E 1 483 ? -42.140 28.801 12.435 1.00 39.99 503 ALA E N 1
ATOM 15571 C CA . ALA E 1 483 ? -41.858 29.261 13.822 1.00 40.00 503 ALA E CA 1
ATOM 15572 C C . ALA E 1 483 ? -42.560 28.396 14.876 1.00 39.70 503 ALA E C 1
ATOM 15573 O O . ALA E 1 483 ? -43.724 28.034 14.709 1.00 39.98 503 ALA E O 1
ATOM 15575 N N . GLY E 1 484 ? -41.879 28.096 15.975 1.00 39.24 504 GLY E N 1
ATOM 15576 C CA . GLY E 1 484 ? -42.532 27.380 17.065 1.00 38.87 504 GLY E CA 1
ATOM 15577 C C . GLY E 1 484 ? -41.919 26.003 17.118 1.00 38.76 504 GLY E C 1
ATOM 15578 O O . GLY E 1 484 ? -41.055 25.717 16.311 1.00 38.64 504 GLY E O 1
ATOM 15579 N N . ARG E 1 485 ? -42.385 25.149 18.028 1.00 39.18 505 ARG E N 1
ATOM 15580 C CA . ARG E 1 485 ? -41.692 23.895 18.341 1.00 39.84 505 ARG E CA 1
ATOM 15581 C C . ARG E 1 485 ? -41.752 22.867 17.229 1.00 39.67 505 ARG E C 1
ATOM 15582 O O . ARG E 1 485 ? -40.990 21.906 17.203 1.00 39.34 505 ARG E O 1
ATOM 15590 N N . THR E 1 486 ? -42.644 23.051 16.271 1.00 39.89 506 THR E N 1
ATOM 15591 C CA . THR E 1 486 ? -42.610 22.090 15.173 1.00 39.88 506 THR E CA 1
ATOM 15592 C C . THR E 1 486 ? -42.232 22.739 13.859 1.00 39.28 506 THR E C 1
ATOM 15593 O O . THR E 1 486 ? -42.686 22.273 12.829 1.00 40.10 506 THR E O 1
ATOM 15597 N N . SER E 1 487 ? -41.454 23.814 13.896 1.00 38.09 507 SER E N 1
ATOM 15598 C CA . SER E 1 487 ? -41.109 24.536 12.698 1.00 37.24 507 SER E CA 1
ATOM 15599 C C . SER E 1 487 ? -40.015 23.823 11.932 1.00 36.20 507 SER E C 1
ATOM 15600 O O . SER E 1 487 ? -39.254 23.020 12.462 1.00 35.65 507 SER E O 1
ATOM 15603 N N . PHE E 1 488 ? -39.991 24.161 10.658 1.00 36.05 508 PHE E N 1
ATOM 15604 C CA . PHE E 1 488 ? -38.934 23.884 9.723 1.00 36.03 508 PHE E CA 1
ATOM 15605 C C . PHE E 1 488 ? -37.543 24.141 10.318 1.00 35.08 508 PHE E C 1
ATOM 15606 O O . PHE E 1 488 ? -36.662 23.276 10.208 1.00 35.40 508 PHE E O 1
ATOM 15614 N N . LEU E 1 489 ? -37.362 25.300 10.960 1.00 33.83 509 LEU E N 1
ATOM 15615 C CA . LEU E 1 489 ? -36.083 25.725 11.503 1.00 33.43 509 LEU E CA 1
ATOM 15616 C C . LEU E 1 489 ? -35.565 24.791 12.580 1.00 33.11 509 LEU E C 1
ATOM 15617 O O . LEU E 1 489 ? -34.368 24.493 12.597 1.00 32.20 509 LEU E O 1
ATOM 15622 N N . ARG E 1 490 ? -36.441 24.334 13.479 1.00 33.02 510 ARG E N 1
ATOM 15623 C CA . ARG E 1 490 ? -36.019 23.295 14.446 1.00 33.34 510 ARG E CA 1
ATOM 15624 C C . ARG E 1 490 ? -35.478 22.045 13.771 1.00 32.41 510 ARG E C 1
ATOM 15625 O O . ARG E 1 490 ? -34.717 21.320 14.383 1.00 33.09 510 ARG E O 1
ATOM 15633 N N . ALA E 1 491 ? -35.876 21.763 12.529 1.00 31.95 511 ALA E N 1
ATOM 15634 C CA . ALA E 1 491 ? -35.461 20.514 11.879 1.00 31.35 511 ALA E CA 1
ATOM 15635 C C . ALA E 1 491 ? -34.023 20.533 11.303 1.00 31.31 511 ALA E C 1
ATOM 15636 O O . ALA E 1 491 ? -33.486 19.481 10.946 1.00 30.88 511 ALA E O 1
ATOM 15638 N N . LEU E 1 492 ? -33.398 21.708 11.211 1.00 31.51 512 LEU E N 1
ATOM 15639 C CA . LEU E 1 492 ? -32.095 21.781 10.538 1.00 33.10 512 LEU E CA 1
ATOM 15640 C C . LEU E 1 492 ? -31.006 21.849 11.556 1.00 33.09 512 LEU E C 1
ATOM 15641 O O . LEU E 1 492 ? -31.191 22.483 12.613 1.00 33.47 512 LEU E O 1
ATOM 15646 N N . PRO E 1 493 ? -29.860 21.238 11.234 1.00 32.73 513 PRO E N 1
ATOM 15647 C CA . PRO E 1 493 ? -28.717 21.367 12.127 1.00 34.07 513 PRO E CA 1
ATOM 15648 C C . PRO E 1 493 ? -28.468 22.858 12.437 1.00 35.69 513 PRO E C 1
ATOM 15649 O O . PRO E 1 493 ? -28.788 23.719 11.594 1.00 36.90 513 PRO E O 1
ATOM 15653 N N . ASP E 1 494 ? -27.952 23.177 13.625 1.00 37.93 514 ASP E N 1
ATOM 15654 C CA . ASP E 1 494 ? -27.588 24.579 14.006 1.00 40.04 514 ASP E CA 1
ATOM 15655 C C . ASP E 1 494 ? -26.686 25.243 12.952 1.00 39.57 514 ASP E C 1
ATOM 15656 O O . ASP E 1 494 ? -26.909 26.365 12.500 1.00 39.47 514 ASP E O 1
ATOM 15661 N N . GLU E 1 495 ? -25.645 24.513 12.587 1.00 39.67 515 GLU E N 1
ATOM 15662 C CA . GLU E 1 495 ? -24.739 24.965 11.566 1.00 40.99 515 GLU E CA 1
ATOM 15663 C C . GLU E 1 495 ? -25.328 25.162 10.172 1.00 40.98 515 GLU E C 1
ATOM 15664 O O . GLU E 1 495 ? -24.882 26.113 9.497 1.00 42.80 515 GLU E O 1
ATOM 15670 N N . VAL E 1 496 ? -26.279 24.330 9.713 1.00 38.89 516 VAL E N 1
ATOM 15671 C CA . VAL E 1 496 ? -26.949 24.719 8.453 1.00 37.54 516 VAL E CA 1
ATOM 15672 C C . VAL E 1 496 ? -27.777 25.993 8.546 1.00 38.40 516 VAL E C 1
ATOM 15673 O O . VAL E 1 496 ? -27.869 26.706 7.573 1.00 39.79 516 VAL E O 1
ATOM 15677 N N . LEU E 1 497 ? -28.343 26.295 9.696 1.00 39.00 517 LEU E N 1
ATOM 15678 C CA . LEU E 1 497 ? -29.022 27.552 9.894 1.00 40.28 517 LEU E CA 1
ATOM 15679 C C . LEU E 1 497 ? -28.032 28.719 9.858 1.00 41.19 517 LEU E C 1
ATOM 15680 O O . LEU E 1 497 ? -28.279 29.714 9.173 1.00 41.94 517 LEU E O 1
ATOM 15685 N N . ALA E 1 498 ? -26.937 28.594 10.618 1.00 41.60 518 ALA E N 1
ATOM 15686 C CA . ALA E 1 498 ? -25.886 29.619 10.752 1.00 41.79 518 ALA E CA 1
ATOM 15687 C C . ALA E 1 498 ? -25.326 30.033 9.402 1.00 42.28 518 ALA E C 1
ATOM 15688 O O . ALA E 1 498 ? -25.256 31.219 9.088 1.00 42.56 518 ALA E O 1
ATOM 15690 N N . ASN E 1 499 ? -24.900 29.029 8.634 1.00 43.05 519 ASN E N 1
ATOM 15691 C CA . ASN E 1 499 ? -24.466 29.201 7.262 1.00 43.11 519 ASN E CA 1
ATOM 15692 C C . ASN E 1 499 ? -25.522 29.720 6.310 1.00 43.34 519 ASN E C 1
ATOM 15693 O O . ASN E 1 499 ? -25.183 30.440 5.374 1.00 44.29 519 ASN E O 1
ATOM 15698 N N . ALA E 1 500 ? -26.785 29.365 6.514 1.00 42.40 520 ALA E N 1
ATOM 15699 C CA . ALA E 1 500 ? -27.771 29.688 5.505 1.00 42.26 520 ALA E CA 1
ATOM 15700 C C . ALA E 1 500 ? -28.097 31.155 5.628 1.00 42.91 520 ALA E C 1
ATOM 15701 O O . ALA E 1 500 ? -28.309 31.849 4.636 1.00 43.01 520 ALA E O 1
ATOM 15703 N N . TYR E 1 501 ? -28.132 31.611 6.870 1.00 43.71 521 TYR E N 1
ATOM 15704 C CA . TYR E 1 501 ? -28.689 32.908 7.195 1.00 45.24 521 TYR E CA 1
ATOM 15705 C C . TYR E 1 501 ? -27.568 33.875 7.601 1.00 45.98 521 TYR E C 1
ATOM 15706 O O . TYR E 1 501 ? -27.836 35.052 7.879 1.00 44.83 521 TYR E O 1
ATOM 15715 N N . GLN E 1 502 ? -26.328 33.361 7.615 1.00 46.84 522 GLN E N 1
ATOM 15716 C CA . GLN E 1 502 ? -25.146 34.125 8.006 1.00 48.16 522 GLN E CA 1
ATOM 15717 C C . GLN E 1 502 ? -25.367 34.734 9.392 1.00 48.51 522 GLN E C 1
ATOM 15718 O O . GLN E 1 502 ? -25.455 35.966 9.533 1.00 49.24 522 GLN E O 1
ATOM 15724 N N . ILE E 1 503 ? -25.491 33.875 10.403 1.00 48.17 523 ILE E N 1
ATOM 15725 C CA . ILE E 1 503 ? -25.713 34.312 11.768 1.00 47.98 523 ILE E CA 1
ATOM 15726 C C . ILE E 1 503 ? -24.816 33.440 12.627 1.00 49.53 523 ILE E C 1
ATOM 15727 O O . ILE E 1 503 ? -24.204 32.486 12.121 1.00 49.29 523 ILE E O 1
ATOM 15732 N N . SER E 1 504 ? -24.718 33.776 13.911 1.00 51.49 524 SER E N 1
ATOM 15733 C CA . SER E 1 504 ? -23.912 32.972 14.828 1.00 53.92 524 SER E CA 1
ATOM 15734 C C . SER E 1 504 ? -24.672 31.726 15.258 1.00 55.78 524 SER E C 1
ATOM 15735 O O . SER E 1 504 ? -25.902 31.717 15.267 1.00 55.71 524 SER E O 1
ATOM 15738 N N . ARG E 1 505 ? -23.921 30.691 15.632 1.00 58.19 525 ARG E N 1
ATOM 15739 C CA . ARG E 1 505 ? -24.480 29.470 16.191 1.00 60.24 525 ARG E CA 1
ATOM 15740 C C . ARG E 1 505 ? -25.475 29.715 17.306 1.00 60.88 525 ARG E C 1
ATOM 15741 O O . ARG E 1 505 ? -26.453 28.962 17.435 1.00 61.36 525 ARG E O 1
ATOM 15749 N N . GLU E 1 506 ? -25.244 30.772 18.083 1.00 60.95 526 GLU E N 1
ATOM 15750 C CA . GLU E 1 506 ? -26.153 31.101 19.178 1.00 60.95 526 GLU E CA 1
ATOM 15751 C C . GLU E 1 506 ? -27.385 31.943 18.739 1.00 60.07 526 GLU E C 1
ATOM 15752 O O . GLU E 1 506 ? -28.451 31.864 19.347 1.00 60.10 526 GLU E O 1
ATOM 15758 N N . GLN E 1 507 ? -27.280 32.728 17.672 1.00 59.08 527 GLN E N 1
ATOM 15759 C CA . GLN E 1 507 ? -28.485 33.336 17.100 1.00 57.79 527 GLN E CA 1
ATOM 15760 C C . GLN E 1 507 ? -29.309 32.268 16.390 1.00 55.82 527 GLN E C 1
ATOM 15761 O O . GLN E 1 507 ? -30.483 32.466 16.128 1.00 55.36 527 GLN E O 1
ATOM 15767 N N . ALA E 1 508 ? -28.688 31.142 16.062 1.00 54.21 528 ALA E N 1
ATOM 15768 C CA . ALA E 1 508 ? -29.372 30.063 15.350 1.00 52.98 528 ALA E CA 1
ATOM 15769 C C . ALA E 1 508 ? -30.329 29.334 16.305 1.00 52.03 528 ALA E C 1
ATOM 15770 O O . ALA E 1 508 ? -31.525 29.175 16.018 1.00 51.24 528 ALA E O 1
ATOM 15772 N N . ARG E 1 509 ? -29.764 28.908 17.434 1.00 50.90 529 ARG E N 1
ATOM 15773 C CA . ARG E 1 509 ? -30.495 28.374 18.564 1.00 50.29 529 ARG E CA 1
ATOM 15774 C C . ARG E 1 509 ? -31.600 29.314 19.019 1.00 49.20 529 ARG E C 1
ATOM 15775 O O . ARG E 1 509 ? -32.638 28.878 19.492 1.00 49.43 529 ARG E O 1
ATOM 15783 N N . GLN E 1 510 ? -31.402 30.609 18.851 1.00 48.31 530 GLN E N 1
ATOM 15784 C CA . GLN E 1 510 ? -32.420 31.562 19.237 1.00 47.63 530 GLN E CA 1
ATOM 15785 C C . GLN E 1 510 ? -33.639 31.425 18.326 1.00 45.78 530 GLN E C 1
ATOM 15786 O O . GLN E 1 510 ? -34.772 31.348 18.807 1.00 44.87 530 GLN E O 1
ATOM 15792 N N . LEU E 1 511 ? -33.395 31.382 17.010 1.00 44.41 531 LEU E N 1
ATOM 15793 C CA . LEU E 1 511 ? -34.427 31.059 16.004 1.00 42.69 531 LEU E CA 1
ATOM 15794 C C . LEU E 1 511 ? -35.114 29.743 16.290 1.00 41.96 531 LEU E C 1
ATOM 15795 O O . LEU E 1 511 ? -36.327 29.676 16.261 1.00 42.10 531 LEU E O 1
ATOM 15800 N N . LYS E 1 512 ? -34.351 28.701 16.584 1.00 41.33 532 LYS E N 1
ATOM 15801 C CA . LYS E 1 512 ? -34.940 27.413 16.951 1.00 40.25 532 LYS E CA 1
ATOM 15802 C C . LYS E 1 512 ? -35.869 27.465 18.172 1.00 41.06 532 LYS E C 1
ATOM 15803 O O . LYS E 1 512 ? -37.015 27.008 18.090 1.00 41.12 532 LYS E O 1
ATOM 15809 N N . TYR E 1 513 ? -35.397 28.036 19.290 1.00 40.62 533 TYR E N 1
ATOM 15810 C CA . TYR E 1 513 ? -36.037 27.789 20.578 1.00 39.81 533 TYR E CA 1
ATOM 15811 C C . TYR E 1 513 ? -36.677 28.950 21.312 1.00 40.33 533 TYR E C 1
ATOM 15812 O O . TYR E 1 513 ? -37.348 28.758 22.327 1.00 40.65 533 TYR E O 1
ATOM 15821 N N . ASN E 1 514 ? -36.491 30.157 20.820 1.00 40.83 534 ASN E N 1
ATOM 15822 C CA . ASN E 1 514 ? -37.118 31.304 21.451 1.00 42.33 534 ASN E CA 1
ATOM 15823 C C . ASN E 1 514 ? -38.641 31.306 21.503 1.00 43.12 534 ASN E C 1
ATOM 15824 O O . ASN E 1 514 ? -39.218 31.838 22.454 1.00 44.36 534 ASN E O 1
ATOM 15829 N N . ARG E 1 515 ? -39.293 30.766 20.476 1.00 43.75 535 ARG E N 1
ATOM 15830 C CA . ARG E 1 515 ? -40.738 30.560 20.495 1.00 43.43 535 ARG E CA 1
ATOM 15831 C C . ARG E 1 515 ? -41.042 29.108 20.873 1.00 45.13 535 ARG E C 1
ATOM 15832 O O . ARG E 1 515 ? -40.747 28.145 20.148 1.00 44.80 535 ARG E O 1
ATOM 15840 N N . GLN E 1 516 ? -41.650 28.972 22.043 1.00 47.27 536 GLN E N 1
ATOM 15841 C CA . GLN E 1 516 ? -41.866 27.682 22.642 1.00 49.19 536 GLN E CA 1
ATOM 15842 C C . GLN E 1 516 ? -43.371 27.373 22.587 1.00 49.56 536 GLN E C 1
ATOM 15843 O O . GLN E 1 516 ? -43.983 26.957 23.591 1.00 51.75 536 GLN E O 1
ATOM 15849 N N . GLU E 1 517 ? -43.972 27.581 21.417 1.00 47.67 537 GLU E N 1
ATOM 15850 C CA . GLU E 1 517 ? -45.355 27.171 21.174 1.00 46.02 537 GLU E CA 1
ATOM 15851 C C . GLU E 1 517 ? -45.365 26.475 19.833 1.00 44.62 537 GLU E C 1
ATOM 15852 O O . GLU E 1 517 ? -44.324 26.405 19.194 1.00 44.25 537 GLU E O 1
ATOM 15858 N N . THR E 1 518 ? -46.491 25.905 19.420 1.00 43.61 538 THR E N 1
ATOM 15859 C CA . THR E 1 518 ? -46.466 25.128 18.188 1.00 42.74 538 THR E CA 1
ATOM 15860 C C . THR E 1 518 ? -47.058 25.965 17.062 1.00 41.98 538 THR E C 1
ATOM 15861 O O . THR E 1 518 ? -46.322 26.384 16.153 1.00 42.97 538 THR E O 1
ATOM 15865 N N . ILE E 1 519 ? -48.352 26.261 17.125 1.00 39.46 539 ILE E N 1
ATOM 15866 C CA . ILE E 1 519 ? -48.984 26.859 15.967 1.00 37.21 539 ILE E CA 1
ATOM 15867 C C . ILE E 1 519 ? -49.653 28.173 16.282 1.00 36.35 539 ILE E C 1
ATOM 15868 O O . ILE E 1 519 ? -49.521 29.098 15.507 1.00 35.90 539 ILE E O 1
ATOM 15873 N N . ALA E 1 520 ? -50.378 28.249 17.398 1.00 36.33 540 ALA E N 1
ATOM 15874 C CA . ALA E 1 520 ? -50.965 29.486 17.889 1.00 36.21 540 ALA E CA 1
ATOM 15875 C C . ALA E 1 520 ? -49.953 30.116 18.851 1.00 37.48 540 ALA E C 1
ATOM 15876 O O . ALA E 1 520 ? -49.543 29.518 19.868 1.00 37.74 540 ALA E O 1
ATOM 15878 N N . LEU E 1 521 ? -49.528 31.317 18.482 1.00 37.23 541 LEU E N 1
ATOM 15879 C CA . LEU E 1 521 ? -48.435 31.984 19.134 1.00 37.42 541 LEU E CA 1
ATOM 15880 C C . LEU E 1 521 ? -48.985 33.168 19.917 1.00 38.66 541 LEU E C 1
ATOM 15881 O O . LEU E 1 521 ? -49.785 33.950 19.410 1.00 38.08 541 LEU E O 1
ATOM 15886 N N . SER E 1 522 ? -48.598 33.256 21.182 1.00 40.10 542 SER E N 1
ATOM 15887 C CA . SER E 1 522 ? -48.999 34.365 22.036 1.00 42.19 542 SER E CA 1
ATOM 15888 C C . SER E 1 522 ? -48.117 35.569 21.712 1.00 43.75 542 SER E C 1
ATOM 15889 O O . SER E 1 522 ? -46.903 35.428 21.494 1.00 43.35 542 SER E O 1
ATOM 15892 N N . SER E 1 523 ? -48.737 36.741 21.636 1.00 45.99 543 SER E N 1
ATOM 15893 C CA . SER E 1 523 ? -47.974 37.974 21.514 1.00 48.80 543 SER E CA 1
ATOM 15894 C C . SER E 1 523 ? -48.506 38.999 22.487 1.00 49.64 543 SER E C 1
ATOM 15895 O O . SER E 1 523 ? -48.148 38.902 23.655 1.00 51.58 543 SER E O 1
ATOM 15898 N N . SER F 1 7 ? -64.262 26.435 -25.518 1.00 76.10 27 SER F N 1
ATOM 15899 C CA . SER F 1 7 ? -63.335 26.618 -24.349 1.00 76.44 27 SER F CA 1
ATOM 15900 C C . SER F 1 7 ? -63.341 25.381 -23.438 1.00 76.25 27 SER F C 1
ATOM 15901 O O . SER F 1 7 ? -64.410 24.978 -22.954 1.00 75.70 27 SER F O 1
ATOM 15904 N N . PRO F 1 8 ? -62.151 24.780 -23.199 1.00 76.19 28 PRO F N 1
ATOM 15905 C CA . PRO F 1 8 ? -62.093 23.648 -22.264 1.00 75.78 28 PRO F CA 1
ATOM 15906 C C . PRO F 1 8 ? -62.529 24.037 -20.836 1.00 74.97 28 PRO F C 1
ATOM 15907 O O . PRO F 1 8 ? -62.971 23.173 -20.071 1.00 75.67 28 PRO F O 1
ATOM 15911 N N . GLN F 1 9 ? -62.424 25.320 -20.486 1.00 73.21 29 GLN F N 1
ATOM 15912 C CA . GLN F 1 9 ? -62.934 25.809 -19.209 1.00 71.15 29 GLN F CA 1
ATOM 15913 C C . GLN F 1 9 ? -64.461 25.770 -19.172 1.00 69.54 29 GLN F C 1
ATOM 15914 O O . GLN F 1 9 ? -65.027 25.685 -18.076 1.00 69.76 29 GLN F O 1
ATOM 15920 N N . ASN F 1 10 ? -65.102 25.816 -20.350 1.00 66.50 30 ASN F N 1
ATOM 15921 C CA . ASN F 1 10 ? -66.570 25.835 -20.495 1.00 63.82 30 ASN F CA 1
ATOM 15922 C C . ASN F 1 10 ? -67.114 24.728 -21.382 1.00 62.24 30 ASN F C 1
ATOM 15923 O O . ASN F 1 10 ? -68.272 24.762 -21.774 1.00 61.92 30 ASN F O 1
ATOM 15928 N N . GLN F 1 11 ? -66.290 23.746 -21.703 1.00 60.67 31 GLN F N 1
ATOM 15929 C CA . GLN F 1 11 ? -66.652 22.718 -22.681 1.00 59.21 31 GLN F CA 1
ATOM 15930 C C . GLN F 1 11 ? -67.920 21.933 -22.408 1.00 58.16 31 GLN F C 1
ATOM 15931 O O . GLN F 1 11 ? -68.329 21.112 -23.245 1.00 58.00 31 GLN F O 1
ATOM 15937 N N . CYS F 1 12 ? -68.536 22.152 -21.252 1.00 56.74 32 CYS F N 1
ATOM 15938 C CA . CYS F 1 12 ? -69.777 21.434 -20.972 1.00 56.21 32 CYS F CA 1
ATOM 15939 C C . CYS F 1 12 ? -71.014 22.311 -20.952 1.00 56.25 32 CYS F C 1
ATOM 15940 O O . CYS F 1 12 ? -72.106 21.850 -20.655 1.00 55.93 32 CYS F O 1
ATOM 15943 N N . GLN F 1 13 ? -70.831 23.570 -21.303 1.00 57.00 33 GLN F N 1
ATOM 15944 C CA . GLN F 1 13 ? -71.952 24.452 -21.542 1.00 58.17 33 GLN F CA 1
ATOM 15945 C C . GLN F 1 13 ? -72.489 24.237 -22.956 1.00 58.36 33 GLN F C 1
ATOM 15946 O O . GLN F 1 13 ? -72.302 25.035 -23.849 1.00 58.30 33 GLN F O 1
ATOM 15952 N N . LEU F 1 14 ? -73.162 23.116 -23.136 1.00 59.31 34 LEU F N 1
ATOM 15953 C CA . LEU F 1 14 ? -73.664 22.707 -24.423 1.00 60.66 34 LEU F CA 1
ATOM 15954 C C . LEU F 1 14 ? -75.016 23.359 -24.697 1.00 61.80 34 LEU F C 1
ATOM 15955 O O . LEU F 1 14 ? -75.919 23.328 -23.849 1.00 61.54 34 LEU F O 1
ATOM 15960 N N . ASN F 1 15 ? -75.157 23.929 -25.896 1.00 63.12 35 ASN F N 1
ATOM 15961 C CA . ASN F 1 15 ? -76.440 24.500 -26.299 1.00 63.83 35 ASN F CA 1
ATOM 15962 C C . ASN F 1 15 ? -77.467 23.496 -26.764 1.00 63.84 35 ASN F C 1
ATOM 15963 O O . ASN F 1 15 ? -78.630 23.599 -26.367 1.00 64.12 35 ASN F O 1
ATOM 15968 N N . GLN F 1 16 ? -77.067 22.541 -27.602 1.00 63.50 36 GLN F N 1
ATOM 15969 C CA . GLN F 1 16 ? -78.091 21.788 -28.332 1.00 63.34 36 GLN F CA 1
ATOM 15970 C C . GLN F 1 16 ? -77.757 20.364 -28.814 1.00 62.17 36 GLN F C 1
ATOM 15971 O O . GLN F 1 16 ? -77.972 20.054 -29.989 1.00 62.91 36 GLN F O 1
ATOM 15977 N N . LEU F 1 17 ? -77.280 19.503 -27.918 1.00 60.02 37 LEU F N 1
ATOM 15978 C CA . LEU F 1 17 ? -77.146 18.063 -28.205 1.00 58.27 37 LEU F CA 1
ATOM 15979 C C . LEU F 1 17 ? -78.049 17.408 -29.301 1.00 57.71 37 LEU F C 1
ATOM 15980 O O . LEU F 1 17 ? -79.256 17.654 -29.382 1.00 57.67 37 LEU F O 1
ATOM 15985 N N . GLN F 1 18 ? -77.437 16.570 -30.140 1.00 56.60 38 GLN F N 1
ATOM 15986 C CA . GLN F 1 18 ? -78.150 15.695 -31.064 1.00 55.91 38 GLN F CA 1
ATOM 15987 C C . GLN F 1 18 ? -77.539 14.315 -31.021 1.00 53.76 38 GLN F C 1
ATOM 15988 O O . GLN F 1 18 ? -76.337 14.191 -30.857 1.00 53.04 38 GLN F O 1
ATOM 15994 N N . ALA F 1 19 ? -78.375 13.296 -31.189 1.00 52.00 39 ALA F N 1
ATOM 15995 C CA . ALA F 1 19 ? -77.918 11.947 -31.462 1.00 51.30 39 ALA F CA 1
ATOM 15996 C C . ALA F 1 19 ? -77.291 11.889 -32.869 1.00 51.24 39 ALA F C 1
ATOM 15997 O O . ALA F 1 19 ? -77.806 12.462 -33.816 1.00 51.29 39 ALA F O 1
ATOM 15999 N N . ARG F 1 20 ? -76.157 11.227 -33.029 1.00 51.01 40 ARG F N 1
ATOM 16000 C CA . ARG F 1 20 ? -75.642 11.153 -34.379 1.00 50.80 40 ARG F CA 1
ATOM 16001 C C . ARG F 1 20 ? -75.099 9.790 -34.806 1.00 48.92 40 ARG F C 1
ATOM 16002 O O . ARG F 1 20 ? -74.670 8.967 -34.005 1.00 47.84 40 ARG F O 1
ATOM 16010 N N . GLU F 1 21 ? -75.236 9.586 -36.111 1.00 47.41 41 GLU F N 1
ATOM 16011 C CA . GLU F 1 21 ? -74.833 8.404 -36.819 1.00 46.31 41 GLU F CA 1
ATOM 16012 C C . GLU F 1 21 ? -73.325 8.676 -37.062 1.00 43.65 41 GLU F C 1
ATOM 16013 O O . GLU F 1 21 ? -72.886 9.843 -37.030 1.00 42.86 41 GLU F O 1
ATOM 16019 N N . PRO F 1 22 ? -72.530 7.615 -37.283 1.00 41.34 42 PRO F N 1
ATOM 16020 C CA . PRO F 1 22 ? -71.126 7.804 -37.626 1.00 41.84 42 PRO F CA 1
ATOM 16021 C C . PRO F 1 22 ? -70.945 8.686 -38.861 1.00 42.87 42 PRO F C 1
ATOM 16022 O O . PRO F 1 22 ? -71.810 8.720 -39.744 1.00 42.90 42 PRO F O 1
ATOM 16026 N N . ASP F 1 23 ? -69.833 9.401 -38.937 1.00 43.46 43 ASP F N 1
ATOM 16027 C CA . ASP F 1 23 ? -69.646 10.306 -40.054 1.00 44.71 43 ASP F CA 1
ATOM 16028 C C . ASP F 1 23 ? -68.369 10.068 -40.871 1.00 44.52 43 ASP F C 1
ATOM 16029 O O . ASP F 1 23 ? -67.961 10.956 -41.592 1.00 44.53 43 ASP F O 1
ATOM 16034 N N . ASN F 1 24 ? -67.722 8.911 -40.749 1.00 44.08 44 ASN F N 1
ATOM 16035 C CA . ASN F 1 24 ? -66.705 8.501 -41.711 1.00 43.63 44 ASN F CA 1
ATOM 16036 C C . ASN F 1 24 ? -66.654 7.001 -41.679 1.00 42.85 44 ASN F C 1
ATOM 16037 O O . ASN F 1 24 ? -66.872 6.456 -40.610 1.00 43.94 44 ASN F O 1
ATOM 16042 N N . ARG F 1 25 ? -66.427 6.362 -42.832 1.00 41.05 45 ARG F N 1
ATOM 16043 C CA . ARG F 1 25 ? -66.212 4.922 -42.980 1.00 40.07 45 ARG F CA 1
ATOM 16044 C C . ARG F 1 25 ? -64.775 4.700 -43.520 1.00 39.23 45 ARG F C 1
ATOM 16045 O O . ARG F 1 25 ? -64.231 5.545 -44.241 1.00 39.79 45 ARG F O 1
ATOM 16053 N N . ILE F 1 26 ? -64.140 3.590 -43.186 1.00 37.03 46 ILE F N 1
ATOM 16054 C CA . ILE F 1 26 ? -62.856 3.285 -43.767 1.00 36.20 46 ILE F CA 1
ATOM 16055 C C . ILE F 1 26 ? -63.132 1.887 -44.212 1.00 35.45 46 ILE F C 1
ATOM 16056 O O . ILE F 1 26 ? -63.808 1.163 -43.500 1.00 35.69 46 ILE F O 1
ATOM 16061 N N . GLN F 1 27 ? -62.634 1.512 -45.387 1.00 34.44 47 GLN F N 1
ATOM 16062 C CA . GLN F 1 27 ? -62.906 0.199 -45.937 1.00 33.61 47 GLN F CA 1
ATOM 16063 C C . GLN F 1 27 ? -61.621 -0.640 -45.912 1.00 32.74 47 GLN F C 1
ATOM 16064 O O . GLN F 1 27 ? -60.531 -0.122 -46.125 1.00 31.96 47 GLN F O 1
ATOM 16070 N N . ALA F 1 28 ? -61.757 -1.932 -45.673 1.00 32.15 48 ALA F N 1
ATOM 16071 C CA . ALA F 1 28 ? -60.610 -2.815 -45.613 1.00 33.14 48 ALA F CA 1
ATOM 16072 C C . ALA F 1 28 ? -60.882 -4.117 -46.343 1.00 33.18 48 ALA F C 1
ATOM 16073 O O . ALA F 1 28 ? -62.034 -4.459 -46.669 1.00 33.56 48 ALA F O 1
ATOM 16075 N N . GLU F 1 29 ? -59.814 -4.853 -46.610 1.00 33.35 49 GLU F N 1
ATOM 16076 C CA . GLU F 1 29 ? -59.984 -6.096 -47.342 1.00 33.77 49 GLU F CA 1
ATOM 16077 C C . GLU F 1 29 ? -61.165 -6.826 -46.748 1.00 33.06 49 GLU F C 1
ATOM 16078 O O . GLU F 1 29 ? -61.996 -7.293 -47.513 1.00 33.62 49 GLU F O 1
ATOM 16084 N N . ALA F 1 30 ? -61.278 -6.910 -45.416 1.00 31.18 50 ALA F N 1
ATOM 16085 C CA . ALA F 1 30 ? -62.347 -7.731 -44.840 1.00 30.23 50 ALA F CA 1
ATOM 16086 C C . ALA F 1 30 ? -63.294 -7.111 -43.798 1.00 30.90 50 ALA F C 1
ATOM 16087 O O . ALA F 1 30 ? -63.918 -7.818 -42.998 1.00 31.64 50 ALA F O 1
ATOM 16089 N N . GLY F 1 31 ? -63.444 -5.795 -43.825 1.00 30.21 51 GLY F N 1
ATOM 16090 C CA . GLY F 1 31 ? -64.512 -5.216 -43.091 1.00 30.19 51 GLY F CA 1
ATOM 16091 C C . GLY F 1 31 ? -64.334 -3.736 -43.188 1.00 32.01 51 GLY F C 1
ATOM 16092 O O . GLY F 1 31 ? -63.557 -3.238 -44.017 1.00 31.90 51 GLY F O 1
ATOM 16093 N N . GLN F 1 32 ? -65.032 -3.048 -42.295 1.00 32.46 52 GLN F N 1
ATOM 16094 C CA . GLN F 1 32 ? -65.125 -1.606 -42.335 1.00 33.34 52 GLN F CA 1
ATOM 16095 C C . GLN F 1 32 ? -65.003 -1.105 -40.905 1.00 31.99 52 GLN F C 1
ATOM 16096 O O . GLN F 1 32 ? -65.241 -1.855 -39.959 1.00 30.71 52 GLN F O 1
ATOM 16102 N N . ILE F 1 33 ? -64.632 0.159 -40.784 1.00 31.42 53 ILE F N 1
ATOM 16103 C CA . ILE F 1 33 ? -64.580 0.862 -39.541 1.00 32.34 53 ILE F CA 1
ATOM 16104 C C . ILE F 1 33 ? -65.293 2.210 -39.725 1.00 32.16 53 ILE F C 1
ATOM 16105 O O . ILE F 1 33 ? -64.928 2.938 -40.615 1.00 30.88 53 ILE F O 1
ATOM 16110 N N . GLU F 1 34 ? -66.288 2.537 -38.891 1.00 33.35 54 GLU F N 1
ATOM 16111 C CA . GLU F 1 34 ? -66.948 3.841 -38.952 1.00 35.70 54 GLU F CA 1
ATOM 16112 C C . GLU F 1 34 ? -66.706 4.585 -37.664 1.00 36.94 54 GLU F C 1
ATOM 16113 O O . GLU F 1 34 ? -66.664 3.979 -36.581 1.00 38.38 54 GLU F O 1
ATOM 16119 N N . THR F 1 35 ? -66.561 5.895 -37.761 1.00 36.51 55 THR F N 1
ATOM 16120 C CA . THR F 1 35 ? -66.177 6.628 -36.592 1.00 36.96 55 THR F CA 1
ATOM 16121 C C . THR F 1 35 ? -67.070 7.837 -36.544 1.00 36.74 55 THR F C 1
ATOM 16122 O O . THR F 1 35 ? -67.426 8.375 -37.575 1.00 37.16 55 THR F O 1
ATOM 16126 N N . TRP F 1 36 ? -67.437 8.204 -35.321 1.00 36.18 56 TRP F N 1
ATOM 16127 C CA . TRP F 1 36 ? -68.132 9.406 -34.963 1.00 35.12 56 TRP F CA 1
ATOM 16128 C C . TRP F 1 36 ? -67.011 10.359 -34.718 1.00 36.80 56 TRP F C 1
ATOM 16129 O O . TRP F 1 36 ? -66.050 9.971 -34.079 1.00 37.69 56 TRP F O 1
ATOM 16140 N N . ASN F 1 37 ? -67.123 11.591 -35.179 1.00 39.05 57 ASN F N 1
ATOM 16141 C CA . ASN F 1 37 ? -66.053 12.558 -34.998 1.00 41.73 57 ASN F CA 1
ATOM 16142 C C . ASN F 1 37 ? -65.892 12.987 -33.535 1.00 42.30 57 ASN F C 1
ATOM 16143 O O . ASN F 1 37 ? -66.835 13.495 -32.933 1.00 41.89 57 ASN F O 1
ATOM 16148 N N . PHE F 1 38 ? -64.696 12.798 -32.968 1.00 43.76 58 PHE F N 1
ATOM 16149 C CA . PHE F 1 38 ? -64.451 13.126 -31.562 1.00 45.24 58 PHE F CA 1
ATOM 16150 C C . PHE F 1 38 ? -64.325 14.600 -31.265 1.00 46.07 58 PHE F C 1
ATOM 16151 O O . PHE F 1 38 ? -64.287 14.956 -30.113 1.00 46.86 58 PHE F O 1
ATOM 16159 N N . ASN F 1 39 ? -64.222 15.450 -32.276 1.00 47.81 59 ASN F N 1
ATOM 16160 C CA . ASN F 1 39 ? -63.949 16.868 -32.054 1.00 49.88 59 ASN F CA 1
ATOM 16161 C C . ASN F 1 39 ? -65.210 17.706 -31.866 1.00 50.24 59 ASN F C 1
ATOM 16162 O O . ASN F 1 39 ? -65.100 18.929 -31.755 1.00 51.40 59 ASN F O 1
ATOM 16167 N N . GLN F 1 40 ? -66.393 17.091 -31.830 1.00 49.66 60 GLN F N 1
ATOM 16168 C CA . GLN F 1 40 ? -67.602 17.849 -31.530 1.00 48.88 60 GLN F CA 1
ATOM 16169 C C . GLN F 1 40 ? -67.824 18.061 -30.047 1.00 48.63 60 GLN F C 1
ATOM 16170 O O . GLN F 1 40 ? -67.380 17.236 -29.246 1.00 48.86 60 GLN F O 1
ATOM 16176 N N . GLY F 1 41 ? -68.508 19.173 -29.734 1.00 48.32 61 GLY F N 1
ATOM 16177 C CA . GLY F 1 41 ? -68.902 19.672 -28.404 1.00 47.29 61 GLY F CA 1
ATOM 16178 C C . GLY F 1 41 ? -69.239 18.585 -27.391 1.00 46.68 61 GLY F C 1
ATOM 16179 O O . GLY F 1 41 ? -68.598 18.477 -26.360 1.00 46.07 61 GLY F O 1
ATOM 16180 N N . ASP F 1 42 ? -70.222 17.750 -27.689 1.00 46.32 62 ASP F N 1
ATOM 16181 C CA . ASP F 1 42 ? -70.647 16.767 -26.718 1.00 46.54 62 ASP F CA 1
ATOM 16182 C C . ASP F 1 42 ? -69.603 15.682 -26.395 1.00 45.36 62 ASP F C 1
ATOM 16183 O O . ASP F 1 42 ? -69.331 15.451 -25.213 1.00 44.92 62 ASP F O 1
ATOM 16188 N N . PHE F 1 43 ? -69.017 15.052 -27.414 1.00 43.88 63 PHE F N 1
ATOM 16189 C CA . PHE F 1 43 ? -67.917 14.100 -27.216 1.00 42.97 63 PHE F CA 1
ATOM 16190 C C . PHE F 1 43 ? -66.779 14.715 -26.429 1.00 42.38 63 PHE F C 1
ATOM 16191 O O . PHE F 1 43 ? -66.177 14.051 -25.603 1.00 41.89 63 PHE F O 1
ATOM 16199 N N . GLN F 1 44 ? -66.476 15.981 -26.662 1.00 42.04 64 GLN F N 1
ATOM 16200 C CA . GLN F 1 44 ? -65.461 16.589 -25.844 1.00 42.38 64 GLN F CA 1
ATOM 16201 C C . GLN F 1 44 ? -65.823 16.718 -24.362 1.00 42.57 64 GLN F C 1
ATOM 16202 O O . GLN F 1 44 ? -65.012 16.327 -23.517 1.00 43.39 64 GLN F O 1
ATOM 16208 N N . CYS F 1 45 ? -67.001 17.270 -24.058 1.00 41.62 65 CYS F N 1
ATOM 16209 C CA . CYS F 1 45 ? -67.593 17.273 -22.713 1.00 40.82 65 CYS F CA 1
ATOM 16210 C C . CYS F 1 45 ? -67.456 15.910 -22.009 1.00 38.29 65 CYS F C 1
ATOM 16211 O O . CYS F 1 45 ? -66.853 15.787 -20.958 1.00 37.31 65 CYS F O 1
ATOM 16214 N N . ALA F 1 46 ? -68.033 14.885 -22.608 1.00 36.21 66 ALA F N 1
ATOM 16215 C CA . ALA F 1 46 ? -67.942 13.529 -22.096 1.00 34.42 66 ALA F CA 1
ATOM 16216 C C . ALA F 1 46 ? -66.524 12.941 -22.038 1.00 33.06 66 ALA F C 1
ATOM 16217 O O . ALA F 1 46 ? -66.310 12.028 -21.257 1.00 32.90 66 ALA F O 1
ATOM 16219 N N . GLY F 1 47 ? -65.581 13.457 -22.836 1.00 32.39 67 GLY F N 1
ATOM 16220 C CA . GLY F 1 47 ? -64.219 12.908 -22.996 1.00 31.13 67 GLY F CA 1
ATOM 16221 C C . GLY F 1 47 ? -64.214 11.458 -23.494 1.00 31.44 67 GLY F C 1
ATOM 16222 O O . GLY F 1 47 ? -63.465 10.615 -22.962 1.00 31.16 67 GLY F O 1
ATOM 16223 N N . VAL F 1 48 ? -65.037 11.185 -24.520 1.00 30.02 68 VAL F N 1
ATOM 16224 C CA . VAL F 1 48 ? -65.212 9.872 -25.119 1.00 28.99 68 VAL F CA 1
ATOM 16225 C C . VAL F 1 48 ? -65.085 9.961 -26.656 1.00 29.19 68 VAL F C 1
ATOM 16226 O O . VAL F 1 48 ? -65.410 10.968 -27.286 1.00 30.45 68 VAL F O 1
ATOM 16230 N N . ALA F 1 49 ? -64.575 8.915 -27.279 1.00 28.04 69 ALA F N 1
ATOM 16231 C CA . ALA F 1 49 ? -64.488 8.830 -28.714 1.00 27.04 69 ALA F CA 1
ATOM 16232 C C . ALA F 1 49 ? -65.133 7.488 -29.019 1.00 27.40 69 ALA F C 1
ATOM 16233 O O . ALA F 1 49 ? -65.175 6.596 -28.160 1.00 26.63 69 ALA F O 1
ATOM 16235 N N . ALA F 1 50 ? -65.662 7.348 -30.235 1.00 28.00 70 ALA F N 1
ATOM 16236 C CA . ALA F 1 50 ? -66.408 6.155 -30.579 1.00 27.33 70 ALA F CA 1
ATOM 16237 C C . ALA F 1 50 ? -66.160 5.755 -32.016 1.00 27.59 70 ALA F C 1
ATOM 16238 O O . ALA F 1 50 ? -65.981 6.595 -32.874 1.00 26.96 70 ALA F O 1
ATOM 16240 N N . SER F 1 51 ? -66.129 4.451 -32.241 1.00 28.14 71 SER F N 1
ATOM 16241 C CA . SER F 1 51 ? -65.974 3.896 -33.538 1.00 29.03 71 SER F CA 1
ATOM 16242 C C . SER F 1 51 ? -66.818 2.612 -33.530 1.00 30.06 71 SER F C 1
ATOM 16243 O O . SER F 1 51 ? -67.131 2.095 -32.475 1.00 30.30 71 SER F O 1
ATOM 16246 N N . ARG F 1 52 ? -67.202 2.125 -34.705 1.00 31.37 72 ARG F N 1
ATOM 16247 C CA . ARG F 1 52 ? -67.979 0.898 -34.853 1.00 32.36 72 ARG F CA 1
ATOM 16248 C C . ARG F 1 52 ? -67.288 0.148 -35.974 1.00 32.54 72 ARG F C 1
ATOM 16249 O O . ARG F 1 52 ? -66.909 0.731 -36.968 1.00 32.85 72 ARG F O 1
ATOM 16257 N N . ILE F 1 53 ? -67.146 -1.150 -35.797 1.00 33.50 73 ILE F N 1
ATOM 16258 C CA . ILE F 1 53 ? -66.261 -1.966 -36.571 1.00 34.47 73 ILE F CA 1
ATOM 16259 C C . ILE F 1 53 ? -67.028 -3.202 -36.992 1.00 34.42 73 ILE F C 1
ATOM 16260 O O . ILE F 1 53 ? -67.778 -3.805 -36.196 1.00 33.81 73 ILE F O 1
ATOM 16265 N N . THR F 1 54 ? -66.872 -3.551 -38.267 1.00 34.52 74 THR F N 1
ATOM 16266 C CA . THR F 1 54 ? -67.547 -4.717 -38.836 1.00 34.06 74 THR F CA 1
ATOM 16267 C C . THR F 1 54 ? -66.485 -5.545 -39.490 1.00 33.51 74 THR F C 1
ATOM 16268 O O . THR F 1 54 ? -65.653 -5.021 -40.244 1.00 32.31 74 THR F O 1
ATOM 16272 N N . ILE F 1 55 ? -66.572 -6.830 -39.184 1.00 32.96 75 ILE F N 1
ATOM 16273 C CA . ILE F 1 55 ? -65.588 -7.788 -39.523 1.00 33.14 75 ILE F CA 1
ATOM 16274 C C . ILE F 1 55 ? -66.348 -8.939 -40.182 1.00 35.15 75 ILE F C 1
ATOM 16275 O O . ILE F 1 55 ? -67.139 -9.678 -39.533 1.00 32.76 75 ILE F O 1
ATOM 16280 N N . GLN F 1 56 ? -66.052 -9.092 -41.483 1.00 36.48 76 GLN F N 1
ATOM 16281 C CA . GLN F 1 56 ? -66.653 -10.137 -42.284 1.00 38.04 76 GLN F CA 1
ATOM 16282 C C . GLN F 1 56 ? -66.087 -11.483 -41.897 1.00 38.28 76 GLN F C 1
ATOM 16283 O O . GLN F 1 56 ? -65.036 -11.574 -41.274 1.00 38.51 76 GLN F O 1
ATOM 16289 N N . ARG F 1 57 ? -66.811 -12.524 -42.277 1.00 38.51 77 ARG F N 1
ATOM 16290 C CA . ARG F 1 57 ? -66.405 -13.891 -42.078 1.00 39.78 77 ARG F CA 1
ATOM 16291 C C . ARG F 1 57 ? -64.936 -14.106 -42.419 1.00 39.16 77 ARG F C 1
ATOM 16292 O O . ARG F 1 57 ? -64.460 -13.640 -43.448 1.00 39.23 77 ARG F O 1
ATOM 16300 N N . ASN F 1 58 ? -64.220 -14.793 -41.529 1.00 38.49 78 ASN F N 1
ATOM 16301 C CA . ASN F 1 58 ? -62.780 -14.972 -41.634 1.00 37.16 78 ASN F CA 1
ATOM 16302 C C . ASN F 1 58 ? -61.989 -13.670 -41.726 1.00 35.83 78 ASN F C 1
ATOM 16303 O O . ASN F 1 58 ? -60.872 -13.672 -42.207 1.00 36.69 78 ASN F O 1
ATOM 16308 N N . GLY F 1 59 ? -62.537 -12.555 -41.269 1.00 34.32 79 GLY F N 1
ATOM 16309 C CA . GLY F 1 59 ? -61.736 -11.323 -41.120 1.00 33.44 79 GLY F CA 1
ATOM 16310 C C . GLY F 1 59 ? -60.928 -11.223 -39.816 1.00 32.26 79 GLY F C 1
ATOM 16311 O O . GLY F 1 59 ? -61.369 -11.664 -38.779 1.00 31.08 79 GLY F O 1
ATOM 16312 N N . LEU F 1 60 ? -59.719 -10.673 -39.904 1.00 32.32 80 LEU F N 1
ATOM 16313 C CA . LEU F 1 60 ? -58.760 -10.498 -38.806 1.00 30.48 80 LEU F CA 1
ATOM 16314 C C . LEU F 1 60 ? -58.507 -8.988 -38.621 1.00 30.22 80 LEU F C 1
ATOM 16315 O O . LEU F 1 60 ? -58.010 -8.311 -39.519 1.00 29.01 80 LEU F O 1
ATOM 16320 N N . HIS F 1 61 ? -58.888 -8.460 -37.455 1.00 29.27 81 HIS F N 1
ATOM 16321 C CA . HIS F 1 61 ? -58.591 -7.098 -37.131 1.00 29.12 81 HIS F CA 1
ATOM 16322 C C . HIS F 1 61 ? -57.164 -7.167 -36.574 1.00 29.92 81 HIS F C 1
ATOM 16323 O O . HIS F 1 61 ? -56.876 -7.943 -35.683 1.00 29.89 81 HIS F O 1
ATOM 16330 N N . LEU F 1 62 ? -56.263 -6.388 -37.156 1.00 31.28 82 LEU F N 1
ATOM 16331 C CA . LEU F 1 62 ? -54.816 -6.545 -36.982 1.00 31.75 82 LEU F CA 1
ATOM 16332 C C . LEU F 1 62 ? -54.484 -5.968 -35.621 1.00 32.63 82 LEU F C 1
ATOM 16333 O O . LEU F 1 62 ? -55.249 -5.151 -35.114 1.00 33.73 82 LEU F O 1
ATOM 16338 N N . PRO F 1 63 ? -53.374 -6.407 -35.001 1.00 32.77 83 PRO F N 1
ATOM 16339 C CA . PRO F 1 63 ? -53.202 -5.999 -33.620 1.00 31.64 83 PRO F CA 1
ATOM 16340 C C . PRO F 1 63 ? -52.859 -4.536 -33.462 1.00 30.61 83 PRO F C 1
ATOM 16341 O O . PRO F 1 63 ? -52.099 -3.993 -34.245 1.00 30.80 83 PRO F O 1
ATOM 16345 N N . SER F 1 64 ? -53.480 -3.905 -32.469 1.00 29.32 84 SER F N 1
ATOM 16346 C CA . SER F 1 64 ? -53.267 -2.496 -32.160 1.00 28.32 84 SER F CA 1
ATOM 16347 C C . SER F 1 64 ? -53.508 -2.257 -30.682 1.00 26.80 84 SER F C 1
ATOM 16348 O O . SER F 1 64 ? -54.047 -3.110 -29.948 1.00 27.02 84 SER F O 1
ATOM 16351 N N . TYR F 1 65 ? -53.137 -1.060 -30.259 1.00 25.32 85 TYR F N 1
ATOM 16352 C CA . TYR F 1 65 ? -53.465 -0.616 -28.913 1.00 24.06 85 TYR F CA 1
ATOM 16353 C C . TYR F 1 65 ? -53.661 0.851 -29.017 1.00 23.26 85 TYR F C 1
ATOM 16354 O O . TYR F 1 65 ? -53.269 1.440 -30.007 1.00 20.89 85 TYR F O 1
ATOM 16363 N N . SER F 1 66 ? -54.248 1.419 -27.969 1.00 24.37 86 SER F N 1
ATOM 16364 C CA . SER F 1 66 ? -54.633 2.824 -27.937 1.00 24.34 86 SER F CA 1
ATOM 16365 C C . SER F 1 66 ? -54.176 3.472 -26.633 1.00 24.12 86 SER F C 1
ATOM 16366 O O . SER F 1 66 ? -54.055 2.788 -25.622 1.00 24.69 86 SER F O 1
ATOM 16369 N N . ASN F 1 67 ? -53.947 4.782 -26.647 1.00 24.32 87 ASN F N 1
ATOM 16370 C CA . ASN F 1 67 ? -53.722 5.599 -25.459 1.00 24.09 87 ASN F CA 1
ATOM 16371 C C . ASN F 1 67 ? -54.943 5.655 -24.514 1.00 25.42 87 ASN F C 1
ATOM 16372 O O . ASN F 1 67 ? -54.819 6.036 -23.350 1.00 25.98 87 ASN F O 1
ATOM 16377 N N . ALA F 1 68 ? -56.130 5.276 -24.973 1.00 25.63 88 ALA F N 1
ATOM 16378 C CA . ALA F 1 68 ? -57.280 5.367 -24.105 1.00 25.82 88 ALA F CA 1
ATOM 16379 C C . ALA F 1 68 ? -57.796 3.979 -23.759 1.00 26.64 88 ALA F C 1
ATOM 16380 O O . ALA F 1 68 ? -57.790 3.061 -24.605 1.00 26.85 88 ALA F O 1
ATOM 16382 N N . PRO F 1 69 ? -58.228 3.802 -22.499 1.00 26.34 89 PRO F N 1
ATOM 16383 C CA . PRO F 1 69 ? -58.954 2.579 -22.161 1.00 26.33 89 PRO F CA 1
ATOM 16384 C C . PRO F 1 69 ? -60.239 2.523 -22.963 1.00 27.73 89 PRO F C 1
ATOM 16385 O O . PRO F 1 69 ? -60.824 3.562 -23.354 1.00 27.59 89 PRO F O 1
ATOM 16389 N N . GLN F 1 70 ? -60.698 1.312 -23.195 1.00 28.30 90 GLN F N 1
ATOM 16390 C CA . GLN F 1 70 ? -61.913 1.201 -23.916 1.00 30.09 90 GLN F CA 1
ATOM 16391 C C . GLN F 1 70 ? -62.787 0.075 -23.420 1.00 29.64 90 GLN F C 1
ATOM 16392 O O . GLN F 1 70 ? -62.307 -0.894 -22.819 1.00 29.24 90 GLN F O 1
ATOM 16398 N N . LEU F 1 71 ? -64.079 0.275 -23.671 1.00 28.83 91 LEU F N 1
ATOM 16399 C CA . LEU F 1 71 ? -65.045 -0.777 -23.583 1.00 29.43 91 LEU F CA 1
ATOM 16400 C C . LEU F 1 71 ? -65.587 -1.041 -24.988 1.00 30.03 91 LEU F C 1
ATOM 16401 O O . LEU F 1 71 ? -65.862 -0.136 -25.753 1.00 31.95 91 LEU F O 1
ATOM 16406 N N . ILE F 1 72 ? -65.730 -2.297 -25.337 1.00 30.14 92 ILE F N 1
ATOM 16407 C CA . ILE F 1 72 ? -66.156 -2.695 -26.646 1.00 29.51 92 ILE F CA 1
ATOM 16408 C C . ILE F 1 72 ? -67.401 -3.546 -26.445 1.00 29.47 92 ILE F C 1
ATOM 16409 O O . ILE F 1 72 ? -67.326 -4.586 -25.803 1.00 28.18 92 ILE F O 1
ATOM 16414 N N . TYR F 1 73 ? -68.534 -3.133 -27.014 1.00 29.81 93 TYR F N 1
ATOM 16415 C CA . TYR F 1 73 ? -69.736 -3.913 -26.888 1.00 29.34 93 TYR F CA 1
ATOM 16416 C C . TYR F 1 73 ? -69.952 -4.688 -28.193 1.00 29.77 93 TYR F C 1
ATOM 16417 O O . TYR F 1 73 ? -69.884 -4.113 -29.282 1.00 29.66 93 TYR F O 1
ATOM 16426 N N . ILE F 1 74 ? -70.210 -5.990 -28.109 1.00 29.60 94 ILE F N 1
ATOM 16427 C CA . ILE F 1 74 ? -70.371 -6.794 -29.295 1.00 29.36 94 ILE F CA 1
ATOM 16428 C C . ILE F 1 74 ? -71.827 -6.704 -29.657 1.00 30.91 94 ILE F C 1
ATOM 16429 O O . ILE F 1 74 ? -72.660 -7.407 -29.060 1.00 30.59 94 ILE F O 1
ATOM 16434 N N . VAL F 1 75 ? -72.142 -5.817 -30.608 1.00 32.60 95 VAL F N 1
ATOM 16435 C CA . VAL F 1 75 ? -73.539 -5.655 -31.091 1.00 33.43 95 VAL F CA 1
ATOM 16436 C C . VAL F 1 75 ? -74.113 -6.809 -31.929 1.00 34.59 95 VAL F C 1
ATOM 16437 O O . VAL F 1 75 ? -75.320 -6.980 -31.980 1.00 34.65 95 VAL F O 1
ATOM 16441 N N . GLN F 1 76 ? -73.241 -7.640 -32.506 1.00 36.56 96 GLN F N 1
ATOM 16442 C CA . GLN F 1 76 ? -73.654 -8.800 -33.295 1.00 37.02 96 GLN F CA 1
ATOM 16443 C C . GLN F 1 76 ? -72.508 -9.753 -33.632 1.00 36.73 96 GLN F C 1
ATOM 16444 O O . GLN F 1 76 ? -71.380 -9.329 -33.878 1.00 36.54 96 GLN F O 1
ATOM 16450 N N . GLY F 1 77 ? -72.795 -11.045 -33.675 1.00 36.84 97 GLY F N 1
ATOM 16451 C CA . GLY F 1 77 ? -71.815 -11.973 -34.191 1.00 37.54 97 GLY F CA 1
ATOM 16452 C C . GLY F 1 77 ? -71.068 -12.763 -33.155 1.00 38.29 97 GLY F C 1
ATOM 16453 O O . GLY F 1 77 ? -71.409 -12.756 -31.981 1.00 38.81 97 GLY F O 1
ATOM 16454 N N . ARG F 1 78 ? -70.042 -13.472 -33.605 1.00 39.09 98 ARG F N 1
ATOM 16455 C CA . ARG F 1 78 ? -69.271 -14.381 -32.764 1.00 39.68 98 ARG F CA 1
ATOM 16456 C C . ARG F 1 78 ? -67.864 -14.315 -33.281 1.00 38.84 98 ARG F C 1
ATOM 16457 O O . ARG F 1 78 ? -67.659 -14.378 -34.491 1.00 39.68 98 ARG F O 1
ATOM 16465 N N . GLY F 1 79 ? -66.896 -14.222 -32.377 1.00 38.05 99 GLY F N 1
ATOM 16466 C CA . GLY F 1 79 ? -65.499 -14.191 -32.762 1.00 35.65 99 GLY F CA 1
ATOM 16467 C C . GLY F 1 79 ? -64.564 -14.619 -31.662 1.00 34.73 99 GLY F C 1
ATOM 16468 O O . GLY F 1 79 ? -64.938 -15.284 -30.706 1.00 34.31 99 GLY F O 1
ATOM 16469 N N . VAL F 1 80 ? -63.310 -14.230 -31.824 1.00 33.82 100 VAL F N 1
ATOM 16470 C CA . VAL F 1 80 ? -62.229 -14.610 -30.955 1.00 32.79 100 VAL F CA 1
ATOM 16471 C C . VAL F 1 80 ? -61.426 -13.320 -30.738 1.00 32.47 100 VAL F C 1
ATOM 16472 O O . VAL F 1 80 ? -61.176 -12.562 -31.692 1.00 31.68 100 VAL F O 1
ATOM 16476 N N . LEU F 1 81 ? -61.046 -13.052 -29.490 1.00 31.19 101 LEU F N 1
ATOM 16477 C CA . LEU F 1 81 ? -60.190 -11.918 -29.216 1.00 31.04 101 LEU F CA 1
ATOM 16478 C C . LEU F 1 81 ? -58.948 -12.354 -28.453 1.00 30.90 101 LEU F C 1
ATOM 16479 O O . LEU F 1 81 ? -59.058 -13.098 -27.472 1.00 31.76 101 LEU F O 1
ATOM 16484 N N . GLY F 1 82 ? -57.789 -11.915 -28.933 1.00 29.80 102 GLY F N 1
ATOM 16485 C CA . GLY F 1 82 ? -56.507 -12.088 -28.254 1.00 29.43 102 GLY F CA 1
ATOM 16486 C C . GLY F 1 82 ? -55.959 -10.759 -27.748 1.00 29.79 102 GLY F C 1
ATOM 16487 O O . GLY F 1 82 ? -55.600 -9.861 -28.532 1.00 30.00 102 GLY F O 1
ATOM 16488 N N . ALA F 1 83 ? -55.904 -10.607 -26.425 1.00 29.44 103 ALA F N 1
ATOM 16489 C CA . ALA F 1 83 ? -55.309 -9.408 -25.818 1.00 28.27 103 ALA F CA 1
ATOM 16490 C C . ALA F 1 83 ? -53.939 -9.862 -25.340 1.00 28.35 103 ALA F C 1
ATOM 16491 O O . ALA F 1 83 ? -53.778 -11.013 -24.955 1.00 27.80 103 ALA F O 1
ATOM 16493 N N . VAL F 1 84 ? -52.926 -9.005 -25.401 1.00 29.11 104 VAL F N 1
ATOM 16494 C CA . VAL F 1 84 ? -51.642 -9.426 -24.869 1.00 29.14 104 VAL F CA 1
ATOM 16495 C C . VAL F 1 84 ? -51.231 -8.687 -23.614 1.00 29.72 104 VAL F C 1
ATOM 16496 O O . VAL F 1 84 ? -51.222 -7.453 -23.528 1.00 28.13 104 VAL F O 1
ATOM 16500 N N . PHE F 1 85 ? -50.906 -9.500 -22.619 1.00 31.79 105 PHE F N 1
ATOM 16501 C CA . PHE F 1 85 ? -50.466 -9.004 -21.321 1.00 33.64 105 PHE F CA 1
ATOM 16502 C C . PHE F 1 85 ? -48.953 -9.090 -21.260 1.00 32.55 105 PHE F C 1
ATOM 16503 O O . PHE F 1 85 ? -48.401 -10.175 -21.209 1.00 32.44 105 PHE F O 1
ATOM 16511 N N . SER F 1 86 ? -48.311 -7.931 -21.332 1.00 32.33 106 SER F N 1
ATOM 16512 C CA . SER F 1 86 ? -46.849 -7.834 -21.365 1.00 32.79 106 SER F CA 1
ATOM 16513 C C . SER F 1 86 ? -46.143 -8.637 -20.261 1.00 33.57 106 SER F C 1
ATOM 16514 O O . SER F 1 86 ? -46.365 -8.420 -19.066 1.00 32.57 106 SER F O 1
ATOM 16517 N N . GLY F 1 87 ? -45.283 -9.562 -20.680 1.00 34.79 107 GLY F N 1
ATOM 16518 C CA . GLY F 1 87 ? -44.534 -10.370 -19.739 1.00 35.65 107 GLY F CA 1
ATOM 16519 C C . GLY F 1 87 ? -45.219 -11.635 -19.237 1.00 36.39 107 GLY F C 1
ATOM 16520 O O . GLY F 1 87 ? -44.589 -12.419 -18.511 1.00 36.02 107 GLY F O 1
ATOM 16521 N N . CYS F 1 88 ? -46.489 -11.848 -19.588 1.00 36.51 108 CYS F N 1
ATOM 16522 C CA . CYS F 1 88 ? -47.160 -13.100 -19.215 1.00 37.34 108 CYS F CA 1
ATOM 16523 C C . CYS F 1 88 ? -46.756 -14.297 -20.071 1.00 37.29 108 CYS F C 1
ATOM 16524 O O . CYS F 1 88 ? -46.553 -14.155 -21.261 1.00 38.69 108 CYS F O 1
ATOM 16527 N N . PRO F 1 89 ? -46.622 -15.492 -19.489 1.00 36.61 109 PRO F N 1
ATOM 16528 C CA . PRO F 1 89 ? -46.268 -16.578 -20.396 1.00 36.37 109 PRO F CA 1
ATOM 16529 C C . PRO F 1 89 ? -47.412 -17.081 -21.301 1.00 36.08 109 PRO F C 1
ATOM 16530 O O . PRO F 1 89 ? -48.573 -16.882 -21.006 1.00 36.18 109 PRO F O 1
ATOM 16534 N N . GLU F 1 90 ? -47.062 -17.730 -22.406 1.00 35.98 110 GLU F N 1
ATOM 16535 C CA . GLU F 1 90 ? -48.021 -18.326 -23.341 1.00 35.90 110 GLU F CA 1
ATOM 16536 C C . GLU F 1 90 ? -48.506 -19.610 -22.712 1.00 35.15 110 GLU F C 1
ATOM 16537 O O . GLU F 1 90 ? -47.716 -20.487 -22.414 1.00 35.98 110 GLU F O 1
ATOM 16543 N N . THR F 1 91 ? -49.801 -19.720 -22.485 1.00 34.99 111 THR F N 1
ATOM 16544 C CA . THR F 1 91 ? -50.337 -20.862 -21.754 1.00 34.15 111 THR F CA 1
ATOM 16545 C C . THR F 1 91 ? -51.261 -21.648 -22.638 1.00 34.06 111 THR F C 1
ATOM 16546 O O . THR F 1 91 ? -51.743 -22.670 -22.220 1.00 35.16 111 THR F O 1
ATOM 16550 N N . PHE F 1 92 ? -51.529 -21.175 -23.849 1.00 34.35 112 PHE F N 1
ATOM 16551 C CA . PHE F 1 92 ? -52.217 -21.993 -24.832 1.00 35.30 112 PHE F CA 1
ATOM 16552 C C . PHE F 1 92 ? -51.144 -22.578 -25.738 1.00 36.76 112 PHE F C 1
ATOM 16553 O O . PHE F 1 92 ? -50.524 -21.852 -26.533 1.00 37.52 112 PHE F O 1
ATOM 16561 N N . GLU F 1 93 ? -50.902 -23.872 -25.632 1.00 38.53 113 GLU F N 1
ATOM 16562 C CA . GLU F 1 93 ? -49.760 -24.422 -26.343 1.00 42.24 113 GLU F CA 1
ATOM 16563 C C . GLU F 1 93 ? -50.026 -25.773 -26.972 1.00 43.63 113 GLU F C 1
ATOM 16564 O O . GLU F 1 93 ? -50.734 -26.605 -26.390 1.00 43.31 113 GLU F O 1
ATOM 16570 N N . GLU F 1 94 ? -49.473 -25.974 -28.169 1.00 45.89 114 GLU F N 1
ATOM 16571 C CA . GLU F 1 94 ? -49.539 -27.280 -28.835 1.00 48.86 114 GLU F CA 1
ATOM 16572 C C . GLU F 1 94 ? -48.798 -28.313 -27.983 1.00 48.97 114 GLU F C 1
ATOM 16573 O O . GLU F 1 94 ? -47.738 -28.022 -27.431 1.00 48.66 114 GLU F O 1
ATOM 16579 N N . SER F 1 95 ? -49.381 -29.499 -27.839 1.00 50.05 115 SER F N 1
ATOM 16580 C CA . SER F 1 95 ? -48.776 -30.544 -27.023 1.00 50.88 115 SER F CA 1
ATOM 16581 C C . SER F 1 95 ? -47.488 -31.046 -27.680 1.00 52.45 115 SER F C 1
ATOM 16582 O O . SER F 1 95 ? -47.358 -31.204 -28.905 1.00 52.60 115 SER F O 1
ATOM 16585 N N . GLN F 1 96 ? -46.523 -31.291 -26.817 1.00 53.45 116 GLN F N 1
ATOM 16586 C CA . GLN F 1 96 ? -45.229 -31.741 -27.218 1.00 55.22 116 GLN F CA 1
ATOM 16587 C C . GLN F 1 96 ? -45.335 -33.252 -27.537 1.00 56.36 116 GLN F C 1
ATOM 16588 O O . GLN F 1 96 ? -44.410 -33.848 -28.107 1.00 56.65 116 GLN F O 1
ATOM 16594 N N . GLN F 1 97 ? -46.491 -33.831 -27.188 1.00 57.52 117 GLN F N 1
ATOM 16595 C CA . GLN F 1 97 ? -46.770 -35.280 -27.193 1.00 59.40 117 GLN F CA 1
ATOM 16596 C C . GLN F 1 97 ? -48.174 -35.616 -27.747 1.00 59.68 117 GLN F C 1
ATOM 16597 O O . GLN F 1 97 ? -49.115 -35.955 -27.001 1.00 59.81 117 GLN F O 1
ATOM 16603 N N . ARG F 1 165 ? -39.551 -28.456 -31.157 1.00 66.59 185 ARG F N 1
ATOM 16604 C CA . ARG F 1 165 ? -39.791 -27.303 -30.280 1.00 66.84 185 ARG F CA 1
ATOM 16605 C C . ARG F 1 165 ? -40.462 -26.109 -30.988 1.00 65.56 185 ARG F C 1
ATOM 16606 O O . ARG F 1 165 ? -40.877 -25.131 -30.322 1.00 65.32 185 ARG F O 1
ATOM 16614 N N . GLN F 1 166 ? -40.564 -26.177 -32.322 1.00 63.09 186 GLN F N 1
ATOM 16615 C CA . GLN F 1 166 ? -41.429 -25.230 -33.038 1.00 60.47 186 GLN F CA 1
ATOM 16616 C C . GLN F 1 166 ? -42.789 -25.833 -33.432 1.00 58.37 186 GLN F C 1
ATOM 16617 O O . GLN F 1 166 ? -42.978 -26.392 -34.525 1.00 58.44 186 GLN F O 1
ATOM 16623 N N . LEU F 1 167 ? -43.664 -25.740 -32.421 1.00 55.13 187 LEU F N 1
ATOM 16624 C CA . LEU F 1 167 ? -45.105 -25.946 -32.361 1.00 50.91 187 LEU F CA 1
ATOM 16625 C C . LEU F 1 167 ? -45.746 -24.591 -32.016 1.00 47.93 187 LEU F C 1
ATOM 16626 O O . LEU F 1 167 ? -45.053 -23.624 -31.676 1.00 46.35 187 LEU F O 1
ATOM 16631 N N . ASP F 1 168 ? -47.070 -24.526 -32.091 1.00 45.20 188 ASP F N 1
ATOM 16632 C CA . ASP F 1 168 ? -47.815 -23.257 -31.906 1.00 42.92 188 ASP F CA 1
ATOM 16633 C C . ASP F 1 168 ? -47.972 -23.001 -30.413 1.00 40.88 188 ASP F C 1
ATOM 16634 O O . ASP F 1 168 ? -48.362 -23.884 -29.662 1.00 40.94 188 ASP F O 1
ATOM 16639 N N . ARG F 1 169 ? -47.645 -21.801 -29.975 1.00 39.04 189 ARG F N 1
ATOM 16640 C CA . ARG F 1 169 ? -47.957 -21.445 -28.611 1.00 38.10 189 ARG F CA 1
ATOM 16641 C C . ARG F 1 169 ? -48.277 -19.971 -28.593 1.00 36.80 189 ARG F C 1
ATOM 16642 O O . ARG F 1 169 ? -47.698 -19.206 -29.378 1.00 37.12 189 ARG F O 1
ATOM 16650 N N . HIS F 1 170 ? -49.217 -19.582 -27.732 1.00 34.46 190 HIS F N 1
ATOM 16651 C CA . HIS F 1 170 ? -49.607 -18.180 -27.630 1.00 32.43 190 HIS F CA 1
ATOM 16652 C C . HIS F 1 170 ? -50.336 -17.913 -26.320 1.00 31.61 190 HIS F C 1
ATOM 16653 O O . HIS F 1 170 ? -50.733 -18.845 -25.635 1.00 31.17 190 HIS F O 1
ATOM 16660 N N . GLN F 1 171 ? -50.536 -16.649 -25.988 1.00 31.01 191 GLN F N 1
ATOM 16661 C CA . GLN F 1 171 ? -51.332 -16.316 -24.814 1.00 32.23 191 GLN F CA 1
ATOM 16662 C C . GLN F 1 171 ? -52.790 -16.683 -24.995 1.00 32.51 191 GLN F C 1
ATOM 16663 O O . GLN F 1 171 ? -53.225 -16.847 -26.108 1.00 33.10 191 GLN F O 1
ATOM 16669 N N . LYS F 1 172 ? -53.545 -16.796 -23.904 1.00 33.86 192 LYS F N 1
ATOM 16670 C CA . LYS F 1 172 ? -54.951 -17.200 -23.957 1.00 33.84 192 LYS F CA 1
ATOM 16671 C C . LYS F 1 172 ? -55.806 -16.337 -24.860 1.00 34.46 192 LYS F C 1
ATOM 16672 O O . LYS F 1 172 ? -55.603 -15.124 -25.068 1.00 33.77 192 LYS F O 1
ATOM 16678 N N . THR F 1 173 ? -56.798 -17.036 -25.379 1.00 34.95 193 THR F N 1
ATOM 16679 C CA . THR F 1 173 ? -57.646 -16.557 -26.413 1.00 35.08 193 THR F CA 1
ATOM 16680 C C . THR F 1 173 ? -59.101 -16.541 -25.895 1.00 35.24 193 THR F C 1
ATOM 16681 O O . THR F 1 173 ? -59.514 -17.486 -25.232 1.00 36.13 193 THR F O 1
ATOM 16685 N N . ARG F 1 174 ? -59.868 -15.488 -26.188 1.00 35.08 194 ARG F N 1
ATOM 16686 C CA . ARG F 1 174 ? -61.203 -15.296 -25.593 1.00 35.10 194 ARG F CA 1
ATOM 16687 C C . ARG F 1 174 ? -62.367 -15.343 -26.593 1.00 35.20 194 ARG F C 1
ATOM 16688 O O . ARG F 1 174 ? -62.345 -14.669 -27.597 1.00 35.61 194 ARG F O 1
ATOM 16696 N N . ARG F 1 175 ? -63.394 -16.127 -26.319 1.00 35.40 195 ARG F N 1
ATOM 16697 C CA . ARG F 1 175 ? -64.578 -16.140 -27.160 1.00 36.45 195 ARG F CA 1
ATOM 16698 C C . ARG F 1 175 ? -65.352 -14.846 -26.948 1.00 35.84 195 ARG F C 1
ATOM 16699 O O . ARG F 1 175 ? -65.542 -14.431 -25.840 1.00 37.42 195 ARG F O 1
ATOM 16707 N N . ILE F 1 176 ? -65.760 -14.162 -27.996 1.00 35.27 196 ILE F N 1
ATOM 16708 C CA . ILE F 1 176 ? -66.646 -13.012 -27.874 1.00 34.18 196 ILE F CA 1
ATOM 16709 C C . ILE F 1 176 ? -67.940 -13.266 -28.642 1.00 34.25 196 ILE F C 1
ATOM 16710 O O . ILE F 1 176 ? -67.966 -13.991 -29.643 1.00 33.38 196 ILE F O 1
ATOM 16715 N N . ARG F 1 177 ? -69.032 -12.710 -28.136 1.00 34.99 197 ARG F N 1
ATOM 16716 C CA . ARG F 1 177 ? -70.328 -12.940 -28.745 1.00 36.27 197 ARG F CA 1
ATOM 16717 C C . ARG F 1 177 ? -71.232 -11.791 -28.443 1.00 36.96 197 ARG F C 1
ATOM 16718 O O . ARG F 1 177 ? -70.933 -10.986 -27.560 1.00 36.69 197 ARG F O 1
ATOM 16726 N N . GLU F 1 178 ? -72.315 -11.704 -29.214 1.00 37.87 198 GLU F N 1
ATOM 16727 C CA . GLU F 1 178 ? -73.351 -10.701 -29.007 1.00 38.47 198 GLU F CA 1
ATOM 16728 C C . GLU F 1 178 ? -73.697 -10.560 -27.518 1.00 36.96 198 GLU F C 1
ATOM 16729 O O . GLU F 1 178 ? -73.983 -11.549 -26.823 1.00 36.50 198 GLU F O 1
ATOM 16735 N N . GLY F 1 179 ? -73.664 -9.333 -27.026 1.00 35.95 199 GLY F N 1
ATOM 16736 C CA . GLY F 1 179 ? -73.880 -9.125 -25.600 1.00 35.34 199 GLY F CA 1
ATOM 16737 C C . GLY F 1 179 ? -72.667 -8.863 -24.723 1.00 35.10 199 GLY F C 1
ATOM 16738 O O . GLY F 1 179 ? -72.794 -8.134 -23.727 1.00 34.90 199 GLY F O 1
ATOM 16739 N N . ASP F 1 180 ? -71.493 -9.412 -25.071 1.00 34.37 200 ASP F N 1
ATOM 16740 C CA . ASP F 1 180 ? -70.280 -9.205 -24.258 1.00 33.48 200 ASP F CA 1
ATOM 16741 C C . ASP F 1 180 ? -69.845 -7.752 -24.245 1.00 32.70 200 ASP F C 1
ATOM 16742 O O . ASP F 1 180 ? -70.075 -7.033 -25.225 1.00 33.15 200 ASP F O 1
ATOM 16747 N N . VAL F 1 181 ? -69.252 -7.314 -23.133 1.00 31.22 201 VAL F N 1
ATOM 16748 C CA . VAL F 1 181 ? -68.496 -6.067 -23.091 1.00 30.78 201 VAL F CA 1
ATOM 16749 C C . VAL F 1 181 ? -67.061 -6.554 -22.853 1.00 30.48 201 VAL F C 1
ATOM 16750 O O . VAL F 1 181 ? -66.851 -7.562 -22.183 1.00 30.02 201 VAL F O 1
ATOM 16754 N N . VAL F 1 182 ? -66.085 -5.845 -23.418 1.00 29.53 202 VAL F N 1
ATOM 16755 C CA . VAL F 1 182 ? -64.695 -6.249 -23.339 1.00 28.82 202 VAL F CA 1
ATOM 16756 C C . VAL F 1 182 ? -63.989 -4.996 -22.920 1.00 28.42 202 VAL F C 1
ATOM 16757 O O . VAL F 1 182 ? -64.190 -3.947 -23.540 1.00 28.62 202 VAL F O 1
ATOM 16761 N N . ALA F 1 183 ? -63.237 -5.111 -21.818 1.00 26.78 203 ALA F N 1
ATOM 16762 C CA . ALA F 1 183 ? -62.473 -4.024 -21.279 1.00 25.79 203 ALA F CA 1
ATOM 16763 C C . ALA F 1 183 ? -61.076 -4.147 -21.863 1.00 25.84 203 ALA F C 1
ATOM 16764 O O . ALA F 1 183 ? -60.465 -5.197 -21.762 1.00 25.61 203 ALA F O 1
ATOM 16766 N N . ILE F 1 184 ? -60.567 -3.089 -22.478 1.00 24.98 204 ILE F N 1
ATOM 16767 C CA . ILE F 1 184 ? -59.205 -3.145 -22.939 1.00 24.42 204 ILE F CA 1
ATOM 16768 C C . ILE F 1 184 ? -58.475 -1.979 -22.283 1.00 24.00 204 ILE F C 1
ATOM 16769 O O . ILE F 1 184 ? -58.765 -0.826 -22.576 1.00 24.72 204 ILE F O 1
ATOM 16774 N N . PRO F 1 185 ? -57.515 -2.252 -21.395 1.00 22.74 205 PRO F N 1
ATOM 16775 C CA . PRO F 1 185 ? -56.777 -1.119 -20.802 1.00 22.00 205 PRO F CA 1
ATOM 16776 C C . PRO F 1 185 ? -55.987 -0.365 -21.850 1.00 20.97 205 PRO F C 1
ATOM 16777 O O . PRO F 1 185 ? -55.581 -0.961 -22.825 1.00 21.91 205 PRO F O 1
ATOM 16781 N N . ALA F 1 186 ? -55.746 0.918 -21.649 1.00 20.16 206 ALA F N 1
ATOM 16782 C CA . ALA F 1 186 ? -54.836 1.700 -22.467 1.00 21.10 206 ALA F CA 1
ATOM 16783 C C . ALA F 1 186 ? -53.414 1.100 -22.567 1.00 23.36 206 ALA F C 1
ATOM 16784 O O . ALA F 1 186 ? -52.854 0.590 -21.574 1.00 24.85 206 ALA F O 1
ATOM 16786 N N . GLY F 1 187 ? -52.822 1.160 -23.763 1.00 24.24 207 GLY F N 1
ATOM 16787 C CA . GLY F 1 187 ? -51.489 0.610 -24.029 1.00 23.72 207 GLY F CA 1
ATOM 16788 C C . GLY F 1 187 ? -51.480 -0.901 -24.187 1.00 24.34 207 GLY F C 1
ATOM 16789 O O . GLY F 1 187 ? -50.399 -1.462 -24.350 1.00 25.90 207 GLY F O 1
ATOM 16790 N N . VAL F 1 188 ? -52.628 -1.590 -24.126 1.00 24.31 208 VAL F N 1
ATOM 16791 C CA . VAL F 1 188 ? -52.657 -3.084 -24.199 1.00 23.86 208 VAL F CA 1
ATOM 16792 C C . VAL F 1 188 ? -53.106 -3.425 -25.616 1.00 26.55 208 VAL F C 1
ATOM 16793 O O . VAL F 1 188 ? -54.056 -2.788 -26.129 1.00 27.69 208 VAL F O 1
ATOM 16797 N N . ALA F 1 189 ? -52.410 -4.371 -26.259 1.00 26.87 209 ALA F N 1
ATOM 16798 C CA . ALA F 1 189 ? -52.633 -4.691 -27.668 1.00 27.30 209 ALA F CA 1
ATOM 16799 C C . ALA F 1 189 ? -53.561 -5.869 -27.771 1.00 27.79 209 ALA F C 1
ATOM 16800 O O . ALA F 1 189 ? -53.502 -6.803 -26.936 1.00 26.74 209 ALA F O 1
ATOM 16802 N N . TYR F 1 190 ? -54.439 -5.828 -28.782 1.00 28.29 210 TYR F N 1
ATOM 16803 C CA . TYR F 1 190 ? -55.316 -7.000 -29.019 1.00 28.61 210 TYR F CA 1
ATOM 16804 C C . TYR F 1 190 ? -55.627 -7.131 -30.501 1.00 29.00 210 TYR F C 1
ATOM 16805 O O . TYR F 1 190 ? -55.407 -6.194 -31.290 1.00 29.55 210 TYR F O 1
ATOM 16814 N N . TRP F 1 191 ? -56.142 -8.295 -30.877 1.00 28.62 211 TRP F N 1
ATOM 16815 C CA . TRP F 1 191 ? -56.534 -8.546 -32.249 1.00 28.60 211 TRP F CA 1
ATOM 16816 C C . TRP F 1 191 ? -57.852 -9.272 -32.119 1.00 29.87 211 TRP F C 1
ATOM 16817 O O . TRP F 1 191 ? -58.134 -9.909 -31.079 1.00 29.64 211 TRP F O 1
ATOM 16828 N N . SER F 1 192 ? -58.676 -9.170 -33.153 1.00 30.69 212 SER F N 1
ATOM 16829 C CA . SER F 1 192 ? -59.834 -10.063 -33.235 1.00 31.67 212 SER F CA 1
ATOM 16830 C C . SER F 1 192 ? -59.991 -10.744 -34.576 1.00 32.91 212 SER F C 1
ATOM 16831 O O . SER F 1 192 ? -59.455 -10.302 -35.608 1.00 33.96 212 SER F O 1
ATOM 16834 N N . TYR F 1 193 ? -60.745 -11.828 -34.539 1.00 33.09 213 TYR F N 1
ATOM 16835 C CA . TYR F 1 193 ? -60.952 -12.662 -35.658 1.00 33.28 213 TYR F CA 1
ATOM 16836 C C . TYR F 1 193 ? -62.419 -13.059 -35.665 1.00 34.87 213 TYR F C 1
ATOM 16837 O O . TYR F 1 193 ? -62.887 -13.570 -34.655 1.00 35.02 213 TYR F O 1
ATOM 16846 N N . ASN F 1 194 ? -63.140 -12.855 -36.781 1.00 35.54 214 ASN F N 1
ATOM 16847 C CA . ASN F 1 194 ? -64.474 -13.461 -36.950 1.00 35.97 214 ASN F CA 1
ATOM 16848 C C . ASN F 1 194 ? -64.458 -14.924 -37.407 1.00 37.61 214 ASN F C 1
ATOM 16849 O O . ASN F 1 194 ? -64.098 -15.181 -38.516 1.00 38.18 214 ASN F O 1
ATOM 16854 N N . ASP F 1 195 ? -64.829 -15.894 -36.588 1.00 39.66 215 ASP F N 1
ATOM 16855 C CA . ASP F 1 195 ? -64.844 -17.271 -37.086 1.00 42.10 215 ASP F CA 1
ATOM 16856 C C . ASP F 1 195 ? -66.268 -17.818 -37.191 1.00 44.36 215 ASP F C 1
ATOM 16857 O O . ASP F 1 195 ? -66.481 -19.030 -37.325 1.00 44.51 215 ASP F O 1
ATOM 16862 N N . GLY F 1 196 ? -67.246 -16.920 -37.120 1.00 46.56 216 GLY F N 1
ATOM 16863 C CA . GLY F 1 196 ? -68.633 -17.325 -37.273 1.00 48.91 216 GLY F CA 1
ATOM 16864 C C . GLY F 1 196 ? -69.101 -16.978 -38.672 1.00 50.90 216 GLY F C 1
ATOM 16865 O O . GLY F 1 196 ? -68.306 -16.546 -39.525 1.00 51.34 216 GLY F O 1
ATOM 16866 N N . ASP F 1 197 ? -70.404 -17.126 -38.896 1.00 52.45 217 ASP F N 1
ATOM 16867 C CA . ASP F 1 197 ? -70.968 -16.889 -40.228 1.00 53.93 217 ASP F CA 1
ATOM 16868 C C . ASP F 1 197 ? -71.438 -15.457 -40.466 1.00 52.82 217 ASP F C 1
ATOM 16869 O O . ASP F 1 197 ? -71.162 -14.914 -41.527 1.00 53.30 217 ASP F O 1
ATOM 16874 N N . GLN F 1 198 ? -72.123 -14.845 -39.500 1.00 51.21 218 GLN F N 1
ATOM 16875 C CA . GLN F 1 198 ? -72.645 -13.490 -39.680 1.00 49.28 218 GLN F CA 1
ATOM 16876 C C . GLN F 1 198 ? -71.521 -12.479 -39.516 1.00 48.11 218 GLN F C 1
ATOM 16877 O O . GLN F 1 198 ? -70.449 -12.857 -39.044 1.00 48.42 218 GLN F O 1
ATOM 16883 N N . GLU F 1 199 ? -71.730 -11.220 -39.905 1.00 46.25 219 GLU F N 1
ATOM 16884 C CA . GLU F 1 199 ? -70.691 -10.225 -39.626 1.00 45.44 219 GLU F CA 1
ATOM 16885 C C . GLU F 1 199 ? -70.640 -10.010 -38.118 1.00 43.27 219 GLU F C 1
ATOM 16886 O O . GLU F 1 199 ? -71.686 -10.030 -37.461 1.00 43.20 219 GLU F O 1
ATOM 16892 N N . LEU F 1 200 ? -69.433 -9.791 -37.592 1.00 40.62 220 LEU F N 1
ATOM 16893 C CA . LEU F 1 200 ? -69.195 -9.461 -36.187 1.00 37.42 220 LEU F CA 1
ATOM 16894 C C . LEU F 1 200 ? -69.186 -7.949 -36.072 1.00 35.94 220 LEU F C 1
ATOM 16895 O O . LEU F 1 200 ? -68.364 -7.313 -36.692 1.00 35.22 220 LEU F O 1
ATOM 16900 N N . VAL F 1 201 ? -70.109 -7.363 -35.315 1.00 34.70 221 VAL F N 1
ATOM 16901 C CA . VAL F 1 201 ? -70.124 -5.910 -35.169 1.00 34.62 221 VAL F CA 1
ATOM 16902 C C . VAL F 1 201 ? -69.885 -5.546 -33.706 1.00 34.21 221 VAL F C 1
ATOM 16903 O O . VAL F 1 201 ? -70.582 -6.031 -32.820 1.00 33.80 221 VAL F O 1
ATOM 16907 N N . ALA F 1 202 ? -68.908 -4.667 -33.481 1.00 33.35 222 ALA F N 1
ATOM 16908 C CA . ALA F 1 202 ? -68.551 -4.163 -32.174 1.00 31.43 222 ALA F CA 1
ATOM 16909 C C . ALA F 1 202 ? -68.681 -2.662 -32.156 1.00 31.05 222 ALA F C 1
ATOM 16910 O O . ALA F 1 202 ? -68.424 -2.028 -33.155 1.00 31.73 222 ALA F O 1
ATOM 16912 N N . VAL F 1 203 ? -69.042 -2.076 -31.018 1.00 30.86 223 VAL F N 1
ATOM 16913 C CA . VAL F 1 203 ? -68.903 -0.621 -30.816 1.00 30.36 223 VAL F CA 1
ATOM 16914 C C . VAL F 1 203 ? -67.846 -0.430 -29.743 1.00 29.98 223 VAL F C 1
ATOM 16915 O O . VAL F 1 203 ? -67.878 -1.148 -28.727 1.00 29.15 223 VAL F O 1
ATOM 16919 N N . ASN F 1 204 ? -66.927 0.512 -29.994 1.00 29.34 224 ASN F N 1
ATOM 16920 C CA . ASN F 1 204 ? -65.675 0.680 -29.272 1.00 29.91 224 ASN F CA 1
ATOM 16921 C C . ASN F 1 204 ? -65.737 2.042 -28.689 1.00 29.14 224 ASN F C 1
ATOM 16922 O O . ASN F 1 204 ? -65.786 2.997 -29.442 1.00 29.18 224 ASN F O 1
ATOM 16927 N N . LEU F 1 205 ? -65.743 2.137 -27.368 1.00 28.77 225 LEU F N 1
ATOM 16928 C CA . LEU F 1 205 ? -65.898 3.416 -26.702 1.00 29.44 225 LEU F CA 1
ATOM 16929 C C . LEU F 1 205 ? -64.586 3.701 -25.956 1.00 29.85 225 LEU F C 1
ATOM 16930 O O . LEU F 1 205 ? -64.138 2.882 -25.137 1.00 30.81 225 LEU F O 1
ATOM 16935 N N . PHE F 1 206 ? -63.955 4.827 -26.253 1.00 29.18 226 PHE F N 1
ATOM 16936 C CA . PHE F 1 206 ? -62.620 5.129 -25.775 1.00 29.61 226 PHE F CA 1
ATOM 16937 C C . PHE F 1 206 ? -62.734 6.212 -24.747 1.00 29.54 226 PHE F C 1
ATOM 16938 O O . PHE F 1 206 ? -63.297 7.242 -25.069 1.00 30.50 226 PHE F O 1
ATOM 16946 N N . HIS F 1 207 ? -62.184 6.020 -23.554 1.00 28.90 227 HIS F N 1
ATOM 16947 C CA . HIS F 1 207 ? -62.238 7.087 -22.559 1.00 29.40 227 HIS F CA 1
ATOM 16948 C C . HIS F 1 207 ? -61.013 7.971 -22.698 1.00 29.81 227 HIS F C 1
ATOM 16949 O O . HIS F 1 207 ? -60.002 7.789 -22.056 1.00 30.61 227 HIS F O 1
ATOM 16956 N N . VAL F 1 208 ? -61.112 8.963 -23.556 1.00 30.71 228 VAL F N 1
ATOM 16957 C CA . VAL F 1 208 ? -59.975 9.793 -23.941 1.00 30.31 228 VAL F CA 1
ATOM 16958 C C . VAL F 1 208 ? -59.482 10.632 -22.753 1.00 30.73 228 VAL F C 1
ATOM 16959 O O . VAL F 1 208 ? -58.289 10.979 -22.590 1.00 30.28 228 VAL F O 1
ATOM 16963 N N . SER F 1 209 ? -60.423 10.957 -21.890 1.00 30.99 229 SER F N 1
ATOM 16964 C CA . SER F 1 209 ? -60.086 11.838 -20.838 1.00 31.79 229 SER F CA 1
ATOM 16965 C C . SER F 1 209 ? -59.825 11.030 -19.560 1.00 31.88 229 SER F C 1
ATOM 16966 O O . SER F 1 209 ? -59.804 11.569 -18.469 1.00 32.77 229 SER F O 1
ATOM 16969 N N . SER F 1 210 ? -59.587 9.735 -19.717 1.00 31.87 230 SER F N 1
ATOM 16970 C CA . SER F 1 210 ? -59.036 8.880 -18.671 1.00 31.68 230 SER F CA 1
ATOM 16971 C C . SER F 1 210 ? -57.725 9.365 -18.074 1.00 32.88 230 SER F C 1
ATOM 16972 O O . SER F 1 210 ? -56.834 9.821 -18.790 1.00 33.65 230 SER F O 1
ATOM 16975 N N . ASP F 1 211 ? -57.576 9.221 -16.766 1.00 33.77 231 ASP F N 1
ATOM 16976 C CA . ASP F 1 211 ? -56.260 9.396 -16.156 1.00 35.14 231 ASP F CA 1
ATOM 16977 C C . ASP F 1 211 ? -55.189 8.485 -16.719 1.00 33.14 231 ASP F C 1
ATOM 16978 O O . ASP F 1 211 ? -54.009 8.833 -16.654 1.00 32.92 231 ASP F O 1
ATOM 16983 N N . HIS F 1 212 ? -55.611 7.345 -17.264 1.00 31.02 232 HIS F N 1
ATOM 16984 C CA . HIS F 1 212 ? -54.727 6.431 -17.972 1.00 29.87 232 HIS F CA 1
ATOM 16985 C C . HIS F 1 212 ? -54.176 6.947 -19.298 1.00 29.66 232 HIS F C 1
ATOM 16986 O O . HIS F 1 212 ? -53.242 6.381 -19.844 1.00 29.11 232 HIS F O 1
ATOM 16993 N N . ASN F 1 213 ? -54.769 8.011 -19.829 1.00 29.67 233 ASN F N 1
ATOM 16994 C CA . ASN F 1 213 ? -54.270 8.652 -21.010 1.00 29.36 233 ASN F CA 1
ATOM 16995 C C . ASN F 1 213 ? -53.437 9.880 -20.632 1.00 29.92 233 ASN F C 1
ATOM 16996 O O . ASN F 1 213 ? -53.982 10.868 -20.207 1.00 30.36 233 ASN F O 1
ATOM 17001 N N . GLN F 1 214 ? -52.110 9.824 -20.770 1.00 30.69 234 GLN F N 1
ATOM 17002 C CA . GLN F 1 214 ? -51.238 10.980 -20.480 1.00 30.60 234 GLN F CA 1
ATOM 17003 C C . GLN F 1 214 ? -50.760 11.724 -21.723 1.00 31.05 234 GLN F C 1
ATOM 17004 O O . GLN F 1 214 ? -49.907 12.618 -21.640 1.00 29.78 234 GLN F O 1
ATOM 17010 N N . LEU F 1 215 ? -51.321 11.361 -22.873 1.00 31.80 235 LEU F N 1
ATOM 17011 C CA . LEU F 1 215 ? -51.006 12.060 -24.100 1.00 33.63 235 LEU F CA 1
ATOM 17012 C C . LEU F 1 215 ? -51.932 13.258 -24.157 1.00 35.22 235 LEU F C 1
ATOM 17013 O O . LEU F 1 215 ? -51.753 14.196 -23.382 1.00 37.33 235 LEU F O 1
ATOM 17018 N N . ASP F 1 216 ? -52.918 13.269 -25.043 1.00 35.63 236 ASP F N 1
ATOM 17019 C CA . ASP F 1 216 ? -53.798 14.430 -25.061 1.00 36.14 236 ASP F CA 1
ATOM 17020 C C . ASP F 1 216 ? -55.176 13.940 -25.377 1.00 36.24 236 ASP F C 1
ATOM 17021 O O . ASP F 1 216 ? -55.415 12.722 -25.370 1.00 35.11 236 ASP F O 1
ATOM 17026 N N . GLN F 1 217 ? -56.059 14.887 -25.658 1.00 37.20 237 GLN F N 1
ATOM 17027 C CA . GLN F 1 217 ? -57.476 14.595 -25.779 1.00 39.38 237 GLN F CA 1
ATOM 17028 C C . GLN F 1 217 ? -57.878 14.011 -27.123 1.00 39.72 237 GLN F C 1
ATOM 17029 O O . GLN F 1 217 ? -59.053 14.088 -27.455 1.00 42.47 237 GLN F O 1
ATOM 17035 N N . ASN F 1 218 ? -56.944 13.456 -27.892 1.00 37.74 238 ASN F N 1
ATOM 17036 C CA . ASN F 1 218 ? -57.220 12.836 -29.160 1.00 36.62 238 ASN F CA 1
ATOM 17037 C C . ASN F 1 218 ? -57.140 11.336 -29.016 1.00 36.07 238 ASN F C 1
ATOM 17038 O O . ASN F 1 218 ? -56.167 10.844 -28.483 1.00 37.53 238 ASN F O 1
ATOM 17043 N N . PRO F 1 219 ? -58.125 10.571 -29.485 1.00 34.84 239 PRO F N 1
ATOM 17044 C CA . PRO F 1 219 ? -57.844 9.142 -29.366 1.00 33.52 239 PRO F CA 1
ATOM 17045 C C . PRO F 1 219 ? -56.765 8.711 -30.395 1.00 33.57 239 PRO F C 1
ATOM 17046 O O . PRO F 1 219 ? -56.690 9.264 -31.493 1.00 35.04 239 PRO F O 1
ATOM 17050 N N . ARG F 1 220 ? -55.907 7.752 -30.078 1.00 32.57 240 ARG F N 1
ATOM 17051 C CA . ARG F 1 220 ? -54.977 7.256 -31.077 1.00 31.17 240 ARG F CA 1
ATOM 17052 C C . ARG F 1 220 ? -55.049 5.755 -31.073 1.00 31.41 240 ARG F C 1
ATOM 17053 O O . ARG F 1 220 ? -55.353 5.150 -30.048 1.00 32.01 240 ARG F O 1
ATOM 17061 N N . LYS F 1 221 ? -54.778 5.176 -32.234 1.00 30.54 241 LYS F N 1
ATOM 17062 C CA . LYS F 1 221 ? -54.655 3.759 -32.386 1.00 29.92 241 LYS F CA 1
ATOM 17063 C C . LYS F 1 221 ? -53.254 3.566 -32.978 1.00 29.32 241 LYS F C 1
ATOM 17064 O O . LYS F 1 221 ? -52.883 4.272 -33.911 1.00 29.85 241 LYS F O 1
ATOM 17070 N N . PHE F 1 222 ? -52.460 2.660 -32.397 1.00 27.75 242 PHE F N 1
ATOM 17071 C CA . PHE F 1 222 ? -51.101 2.383 -32.798 1.00 25.71 242 PHE F CA 1
ATOM 17072 C C . PHE F 1 222 ? -51.199 0.971 -33.317 1.00 26.36 242 PHE F C 1
ATOM 17073 O O . PHE F 1 222 ? -51.527 0.090 -32.549 1.00 25.09 242 PHE F O 1
ATOM 17081 N N . TYR F 1 223 ? -50.929 0.745 -34.612 1.00 27.91 243 TYR F N 1
ATOM 17082 C CA . TYR F 1 223 ? -51.092 -0.578 -35.204 1.00 28.55 243 TYR F CA 1
ATOM 17083 C C . TYR F 1 223 ? -49.765 -1.277 -35.184 1.00 29.22 243 TYR F C 1
ATOM 17084 O O . TYR F 1 223 ? -48.742 -0.620 -35.382 1.00 29.91 243 TYR F O 1
ATOM 17093 N N . LEU F 1 224 ? -49.779 -2.578 -34.916 1.00 29.34 244 LEU F N 1
ATOM 17094 C CA . LEU F 1 224 ? -48.551 -3.379 -34.874 1.00 30.23 244 LEU F CA 1
ATOM 17095 C C . LEU F 1 224 ? -48.234 -4.262 -36.128 1.00 31.48 244 LEU F C 1
ATOM 17096 O O . LEU F 1 224 ? -47.193 -4.972 -36.219 1.00 31.09 244 LEU F O 1
ATOM 17101 N N . ALA F 1 225 ? -49.140 -4.178 -37.100 1.00 31.92 245 ALA F N 1
ATOM 17102 C CA . ALA F 1 225 ? -49.103 -4.963 -38.304 1.00 32.14 245 ALA F CA 1
ATOM 17103 C C . ALA F 1 225 ? -49.892 -4.174 -39.353 1.00 33.49 245 ALA F C 1
ATOM 17104 O O . ALA F 1 225 ? -50.708 -3.327 -38.992 1.00 33.95 245 ALA F O 1
ATOM 17106 N N . GLY F 1 226 ? -49.646 -4.439 -40.638 1.00 34.72 246 GLY F N 1
ATOM 17107 C CA . GLY F 1 226 ? -50.408 -3.846 -41.728 1.00 35.61 246 GLY F CA 1
ATOM 17108 C C . GLY F 1 226 ? -50.038 -2.409 -42.018 1.00 37.78 246 GLY F C 1
ATOM 17109 O O . GLY F 1 226 ? -49.099 -1.864 -41.450 1.00 38.07 246 GLY F O 1
ATOM 17110 N N . ASN F 1 227 ? -50.781 -1.799 -42.933 1.00 39.82 247 ASN F N 1
ATOM 17111 C CA . ASN F 1 227 ? -50.579 -0.413 -43.341 1.00 41.75 247 ASN F CA 1
ATOM 17112 C C . ASN F 1 227 ? -51.993 0.133 -43.265 1.00 42.74 247 ASN F C 1
ATOM 17113 O O . ASN F 1 227 ? -52.707 0.210 -44.263 1.00 44.12 247 ASN F O 1
ATOM 17118 N N . PRO F 1 228 ? -52.426 0.458 -42.051 1.00 43.37 248 PRO F N 1
ATOM 17119 C CA . PRO F 1 228 ? -53.788 0.890 -41.811 1.00 43.19 248 PRO F CA 1
ATOM 17120 C C . PRO F 1 228 ? -54.036 2.307 -42.284 1.00 43.86 248 PRO F C 1
ATOM 17121 O O . PRO F 1 228 ? -53.124 3.142 -42.340 1.00 42.74 248 PRO F O 1
ATOM 17125 N N . GLU F 1 229 ? -55.290 2.588 -42.597 1.00 45.36 249 GLU F N 1
ATOM 17126 C CA . GLU F 1 229 ? -55.702 3.971 -42.710 1.00 47.00 249 GLU F CA 1
ATOM 17127 C C . GLU F 1 229 ? -56.097 4.436 -41.322 1.00 47.51 249 GLU F C 1
ATOM 17128 O O . GLU F 1 229 ? -56.897 3.808 -40.649 1.00 46.93 249 GLU F O 1
ATOM 17134 N N . ASN F 1 230 ? -55.494 5.531 -40.906 1.00 49.14 250 ASN F N 1
ATOM 17135 C CA . ASN F 1 230 ? -55.686 6.088 -39.589 1.00 51.71 250 ASN F CA 1
ATOM 17136 C C . ASN F 1 230 ? -57.167 6.437 -39.370 1.00 51.83 250 ASN F C 1
ATOM 17137 O O . ASN F 1 230 ? -57.651 7.391 -39.956 1.00 51.37 250 ASN F O 1
ATOM 17142 N N . GLU F 1 231 ? -57.876 5.677 -38.533 1.00 52.47 251 GLU F N 1
ATOM 17143 C CA . GLU F 1 231 ? -59.270 6.007 -38.246 1.00 53.26 251 GLU F CA 1
ATOM 17144 C C . GLU F 1 231 ? -59.454 7.295 -37.436 1.00 53.51 251 GLU F C 1
ATOM 17145 O O . GLU F 1 231 ? -60.563 7.789 -37.340 1.00 52.54 251 GLU F O 1
ATOM 17151 N N . PHE F 1 232 ? -58.377 7.892 -36.926 1.00 55.31 252 PHE F N 1
ATOM 17152 C CA . PHE F 1 232 ? -58.526 9.033 -36.001 1.00 57.10 252 PHE F CA 1
ATOM 17153 C C . PHE F 1 232 ? -57.980 10.421 -36.375 1.00 60.19 252 PHE F C 1
ATOM 17154 O O . PHE F 1 232 ? -58.146 11.362 -35.609 1.00 60.63 252 PHE F O 1
ATOM 17162 N N . ASN F 1 233 ? -57.333 10.610 -37.515 1.00 64.04 253 ASN F N 1
ATOM 17163 C CA . ASN F 1 233 ? -57.018 11.997 -37.881 1.00 67.94 253 ASN F CA 1
ATOM 17164 C C . ASN F 1 233 ? -58.024 12.561 -38.907 1.00 70.23 253 ASN F C 1
ATOM 17165 O O . ASN F 1 233 ? -57.940 12.243 -40.107 1.00 70.50 253 ASN F O 1
ATOM 17170 N N . GLN F 1 234 ? -58.966 13.391 -38.435 1.00 72.57 254 GLN F N 1
ATOM 17171 C CA . GLN F 1 234 ? -60.113 13.845 -39.263 1.00 73.70 254 GLN F CA 1
ATOM 17172 C C . GLN F 1 234 ? -59.688 14.580 -40.546 1.00 74.10 254 GLN F C 1
ATOM 17173 O O . GLN F 1 234 ? -59.610 13.977 -41.617 1.00 73.84 254 GLN F O 1
ATOM 17179 N N . ASN F 1 267 ? -41.317 4.175 -45.219 1.00 61.02 287 ASN F N 1
ATOM 17180 C CA . ASN F 1 267 ? -42.548 4.912 -44.895 1.00 60.46 287 ASN F CA 1
ATOM 17181 C C . ASN F 1 267 ? -43.851 4.081 -44.934 1.00 59.61 287 ASN F C 1
ATOM 17182 O O . ASN F 1 267 ? -44.849 4.535 -45.544 1.00 60.83 287 ASN F O 1
ATOM 17184 N N . GLY F 1 268 ? -43.862 2.893 -44.307 1.00 56.96 288 GLY F N 1
ATOM 17185 C CA . GLY F 1 268 ? -45.153 2.214 -44.022 1.00 53.00 288 GLY F CA 1
ATOM 17186 C C . GLY F 1 268 ? -45.899 3.008 -42.949 1.00 50.19 288 GLY F C 1
ATOM 17187 O O . GLY F 1 268 ? -45.604 4.183 -42.706 1.00 49.60 288 GLY F O 1
ATOM 17188 N N . ASN F 1 269 ? -46.854 2.420 -42.249 1.00 47.54 289 ASN F N 1
ATOM 17189 C CA . ASN F 1 269 ? -47.272 3.182 -41.077 1.00 45.61 289 ASN F CA 1
ATOM 17190 C C . ASN F 1 269 ? -47.830 2.472 -39.833 1.00 43.33 289 ASN F C 1
ATOM 17191 O O . ASN F 1 269 ? -48.680 2.962 -39.099 1.00 43.69 289 ASN F O 1
ATOM 17196 N N . ASN F 1 270 ? -47.311 1.285 -39.598 1.00 40.08 290 ASN F N 1
ATOM 17197 C CA . ASN F 1 270 ? -47.455 0.685 -38.330 1.00 37.14 290 ASN F CA 1
ATOM 17198 C C . ASN F 1 270 ? -46.301 1.148 -37.397 1.00 36.67 290 ASN F C 1
ATOM 17199 O O . ASN F 1 270 ? -45.459 1.946 -37.787 1.00 35.59 290 ASN F O 1
ATOM 17204 N N . VAL F 1 271 ? -46.261 0.708 -36.149 1.00 36.66 291 VAL F N 1
ATOM 17205 C CA . VAL F 1 271 ? -45.131 1.078 -35.267 1.00 36.42 291 VAL F CA 1
ATOM 17206 C C . VAL F 1 271 ? -43.731 0.569 -35.757 1.00 35.43 291 VAL F C 1
ATOM 17207 O O . VAL F 1 271 ? -42.715 1.270 -35.639 1.00 34.03 291 VAL F O 1
ATOM 17211 N N . PHE F 1 272 ? -43.693 -0.645 -36.303 1.00 35.20 292 PHE F N 1
ATOM 17212 C CA . PHE F 1 272 ? -42.455 -1.209 -36.838 1.00 34.81 292 PHE F CA 1
ATOM 17213 C C . PHE F 1 272 ? -41.888 -0.401 -37.993 1.00 35.27 292 PHE F C 1
ATOM 17214 O O . PHE F 1 272 ? -40.695 -0.371 -38.227 1.00 36.34 292 PHE F O 1
ATOM 17222 N N . SER F 1 273 ? -42.745 0.276 -38.728 1.00 35.66 293 SER F N 1
ATOM 17223 C CA . SER F 1 273 ? -42.340 0.870 -39.986 1.00 35.70 293 SER F CA 1
ATOM 17224 C C . SER F 1 273 ? -41.512 2.128 -39.761 1.00 35.68 293 SER F C 1
ATOM 17225 O O . SER F 1 273 ? -40.861 2.612 -40.688 1.00 35.78 293 SER F O 1
ATOM 17228 N N . GLY F 1 274 ? -41.504 2.650 -38.536 1.00 35.24 294 GLY F N 1
ATOM 17229 C CA . GLY F 1 274 ? -40.673 3.822 -38.235 1.00 34.39 294 GLY F CA 1
ATOM 17230 C C . GLY F 1 274 ? -39.276 3.528 -37.704 1.00 34.30 294 GLY F C 1
ATOM 17231 O O . GLY F 1 274 ? -38.474 4.446 -37.504 1.00 34.16 294 GLY F O 1
ATOM 17232 N N . PHE F 1 275 ? -38.989 2.254 -37.451 1.00 34.10 295 PHE F N 1
ATOM 17233 C CA . PHE F 1 275 ? -37.637 1.828 -37.048 1.00 34.37 295 PHE F CA 1
ATOM 17234 C C . PHE F 1 275 ? -36.738 1.621 -38.262 1.00 34.34 295 PHE F C 1
ATOM 17235 O O . PHE F 1 275 ? -37.195 1.093 -39.281 1.00 33.71 295 PHE F O 1
ATOM 17243 N N . ASN F 1 276 ? -35.459 1.994 -38.142 1.00 34.81 296 ASN F N 1
ATOM 17244 C CA . ASN F 1 276 ? -34.457 1.537 -39.106 1.00 34.04 296 ASN F CA 1
ATOM 17245 C C . ASN F 1 276 ? -34.654 0.043 -39.339 1.00 33.90 296 ASN F C 1
ATOM 17246 O O . ASN F 1 276 ? -34.662 -0.715 -38.385 1.00 34.27 296 ASN F O 1
ATOM 17251 N N . THR F 1 277 ? -34.830 -0.386 -40.581 1.00 33.87 297 THR F N 1
ATOM 17252 C CA . THR F 1 277 ? -35.007 -1.806 -40.917 1.00 33.90 297 THR F CA 1
ATOM 17253 C C . THR F 1 277 ? -33.838 -2.720 -40.562 1.00 34.52 297 THR F C 1
ATOM 17254 O O . THR F 1 277 ? -34.040 -3.879 -40.171 1.00 34.07 297 THR F O 1
ATOM 17258 N N . GLN F 1 278 ? -32.610 -2.216 -40.716 1.00 35.47 298 GLN F N 1
ATOM 17259 C CA A GLN F 1 278 ? -31.414 -3.029 -40.396 0.50 35.17 298 GLN F CA 1
ATOM 17260 C CA B GLN F 1 278 ? -31.402 -2.970 -40.403 0.50 34.66 298 GLN F CA 1
ATOM 17261 C C . GLN F 1 278 ? -31.374 -3.243 -38.882 1.00 34.98 298 GLN F C 1
ATOM 17262 O O . GLN F 1 278 ? -31.231 -4.371 -38.425 1.00 34.50 298 GLN F O 1
ATOM 17273 N N . LEU F 1 279 ? -31.532 -2.171 -38.101 1.00 35.14 299 LEU F N 1
ATOM 17274 C CA . LEU F 1 279 ? -31.647 -2.197 -36.615 1.00 35.95 299 LEU F CA 1
ATOM 17275 C C . LEU F 1 279 ? -32.789 -3.108 -36.119 1.00 35.72 299 LEU F C 1
ATOM 17276 O O . LEU F 1 279 ? -32.593 -4.015 -35.306 1.00 36.24 299 LEU F O 1
ATOM 17281 N N . LEU F 1 280 ? -33.985 -2.888 -36.641 1.00 35.18 300 LEU F N 1
ATOM 17282 C CA . LEU F 1 280 ? -35.078 -3.825 -36.452 1.00 34.68 300 LEU F CA 1
ATOM 17283 C C . LEU F 1 280 ? -34.760 -5.286 -36.762 1.00 35.22 300 LEU F C 1
ATOM 17284 O O . LEU F 1 280 ? -35.025 -6.135 -35.911 1.00 36.20 300 LEU F O 1
ATOM 17289 N N . ALA F 1 281 ? -34.232 -5.627 -37.943 1.00 35.51 301 ALA F N 1
ATOM 17290 C CA . ALA F 1 281 ? -33.806 -7.032 -38.182 1.00 35.44 301 ALA F CA 1
ATOM 17291 C C . ALA F 1 281 ? -32.755 -7.520 -37.179 1.00 35.49 301 ALA F C 1
ATOM 17292 O O . ALA F 1 281 ? -32.745 -8.700 -36.759 1.00 34.48 301 ALA F O 1
ATOM 17294 N N . GLN F 1 282 ? -31.862 -6.611 -36.794 1.00 36.31 302 GLN F N 1
ATOM 17295 C CA . GLN F 1 282 ? -30.883 -6.958 -35.770 1.00 38.23 302 GLN F CA 1
ATOM 17296 C C . GLN F 1 282 ? -31.535 -7.257 -34.421 1.00 36.93 302 GLN F C 1
ATOM 17297 O O . GLN F 1 282 ? -31.277 -8.304 -33.857 1.00 37.14 302 GLN F O 1
ATOM 17303 N N . ALA F 1 283 ? -32.392 -6.377 -33.907 1.00 36.20 303 ALA F N 1
ATOM 17304 C CA . ALA F 1 283 ? -33.114 -6.708 -32.646 1.00 35.57 303 ALA F CA 1
ATOM 17305 C C . ALA F 1 283 ? -33.811 -8.070 -32.701 1.00 35.59 303 ALA F C 1
ATOM 17306 O O . ALA F 1 283 ? -33.726 -8.829 -31.759 1.00 35.67 303 ALA F O 1
ATOM 17308 N N . LEU F 1 284 ? -34.432 -8.421 -33.820 1.00 36.19 304 LEU F N 1
ATOM 17309 C CA . LEU F 1 284 ? -35.157 -9.669 -33.901 1.00 37.06 304 LEU F CA 1
ATOM 17310 C C . LEU F 1 284 ? -34.316 -10.872 -34.276 1.00 37.75 304 LEU F C 1
ATOM 17311 O O . LEU F 1 284 ? -34.749 -12.010 -34.079 1.00 37.84 304 LEU F O 1
ATOM 17316 N N . ASN F 1 285 ? -33.119 -10.635 -34.809 1.00 39.10 305 ASN F N 1
ATOM 17317 C CA . ASN F 1 285 ? -32.294 -11.725 -35.288 1.00 39.98 305 ASN F CA 1
ATOM 17318 C C . ASN F 1 285 ? -32.932 -12.416 -36.496 1.00 40.04 305 ASN F C 1
ATOM 17319 O O . ASN F 1 285 ? -33.102 -13.655 -36.591 1.00 39.04 305 ASN F O 1
ATOM 17324 N N . VAL F 1 286 ? -33.310 -11.569 -37.433 1.00 40.57 306 VAL F N 1
ATOM 17325 C CA . VAL F 1 286 ? -34.158 -12.021 -38.515 1.00 42.02 306 VAL F CA 1
ATOM 17326 C C . VAL F 1 286 ? -33.604 -11.368 -39.782 1.00 43.99 306 VAL F C 1
ATOM 17327 O O . VAL F 1 286 ? -33.025 -10.265 -39.751 1.00 44.14 306 VAL F O 1
ATOM 17331 N N . ASN F 1 287 ? -33.738 -12.025 -40.919 1.00 46.48 307 ASN F N 1
ATOM 17332 C CA . ASN F 1 287 ? -33.188 -11.330 -42.098 1.00 49.01 307 ASN F CA 1
ATOM 17333 C C . ASN F 1 287 ? -33.932 -10.031 -42.393 1.00 49.64 307 ASN F C 1
ATOM 17334 O O . ASN F 1 287 ? -35.108 -9.827 -41.991 1.00 50.01 307 ASN F O 1
ATOM 17339 N N . GLU F 1 288 ? -33.244 -9.167 -43.121 1.00 50.11 308 GLU F N 1
ATOM 17340 C CA . GLU F 1 288 ? -33.777 -7.862 -43.451 1.00 51.08 308 GLU F CA 1
ATOM 17341 C C . GLU F 1 288 ? -35.075 -7.844 -44.242 1.00 51.64 308 GLU F C 1
ATOM 17342 O O . GLU F 1 288 ? -35.808 -6.857 -44.193 1.00 52.98 308 GLU F O 1
ATOM 17348 N N . GLU F 1 289 ? -35.374 -8.905 -44.985 1.00 51.70 309 GLU F N 1
ATOM 17349 C CA . GLU F 1 289 ? -36.602 -8.918 -45.768 1.00 51.68 309 GLU F CA 1
ATOM 17350 C C . GLU F 1 289 ? -37.799 -9.418 -44.941 1.00 50.68 309 GLU F C 1
ATOM 17351 O O . GLU F 1 289 ? -38.959 -9.167 -45.257 1.00 50.07 309 GLU F O 1
ATOM 17357 N N . THR F 1 290 ? -37.514 -10.134 -43.859 1.00 49.90 310 THR F N 1
ATOM 17358 C CA . THR F 1 290 ? -38.559 -10.480 -42.901 1.00 47.90 310 THR F CA 1
ATOM 17359 C C . THR F 1 290 ? -38.948 -9.220 -42.116 1.00 46.45 310 THR F C 1
ATOM 17360 O O . THR F 1 290 ? -40.135 -8.989 -41.901 1.00 46.16 310 THR F O 1
ATOM 17364 N N . ALA F 1 291 ? -37.966 -8.390 -41.754 1.00 44.57 311 ALA F N 1
ATOM 17365 C CA . ALA F 1 291 ? -38.238 -7.129 -41.079 1.00 42.97 311 ALA F CA 1
ATOM 17366 C C . ALA F 1 291 ? -38.987 -6.124 -41.949 1.00 43.55 311 ALA F C 1
ATOM 17367 O O . ALA F 1 291 ? -39.752 -5.312 -41.429 1.00 44.35 311 ALA F O 1
ATOM 17369 N N . ARG F 1 292 ? -38.779 -6.150 -43.259 1.00 43.33 312 ARG F N 1
ATOM 17370 C CA . ARG F 1 292 ? -39.597 -5.325 -44.148 1.00 43.02 312 ARG F CA 1
ATOM 17371 C C . ARG F 1 292 ? -41.100 -5.721 -44.207 1.00 41.78 312 ARG F C 1
ATOM 17372 O O . ARG F 1 292 ? -41.986 -4.861 -44.356 1.00 40.21 312 ARG F O 1
ATOM 17380 N N . ASN F 1 293 ? -41.368 -7.020 -44.112 1.00 40.78 313 ASN F N 1
ATOM 17381 C CA . ASN F 1 293 ? -42.714 -7.524 -43.979 1.00 41.20 313 ASN F CA 1
ATOM 17382 C C . ASN F 1 293 ? -43.406 -7.002 -42.722 1.00 41.44 313 ASN F C 1
ATOM 17383 O O . ASN F 1 293 ? -44.577 -6.606 -42.780 1.00 42.39 313 ASN F O 1
ATOM 17388 N N . LEU F 1 294 ? -42.704 -6.984 -41.586 1.00 41.16 314 LEU F N 1
ATOM 17389 C CA . LEU F 1 294 ? -43.200 -6.305 -40.376 1.00 40.12 314 LEU F CA 1
ATOM 17390 C C . LEU F 1 294 ? -43.574 -4.881 -40.708 1.00 39.29 314 LEU F C 1
ATOM 17391 O O . LEU F 1 294 ? -44.616 -4.415 -40.301 1.00 39.77 314 LEU F O 1
ATOM 17396 N N . GLN F 1 295 ? -42.739 -4.182 -41.454 1.00 38.34 315 GLN F N 1
ATOM 17397 C CA . GLN F 1 295 ? -42.994 -2.758 -41.646 1.00 38.66 315 GLN F CA 1
ATOM 17398 C C . GLN F 1 295 ? -44.181 -2.387 -42.540 1.00 39.31 315 GLN F C 1
ATOM 17399 O O . GLN F 1 295 ? -44.588 -1.237 -42.564 1.00 38.68 315 GLN F O 1
ATOM 17405 N N . GLY F 1 296 ? -44.726 -3.399 -43.214 1.00 41.38 316 GLY F N 1
ATOM 17406 C CA . GLY F 1 296 ? -45.903 -3.374 -44.083 1.00 45.09 316 GLY F CA 1
ATOM 17407 C C . GLY F 1 296 ? -46.121 -2.375 -45.212 1.00 48.61 316 GLY F C 1
ATOM 17408 O O . GLY F 1 296 ? -47.282 -2.100 -45.547 1.00 49.43 316 GLY F O 1
ATOM 17409 N N . GLN F 1 297 ? -45.061 -1.839 -45.830 1.00 51.17 317 GLN F N 1
ATOM 17410 C CA . GLN F 1 297 ? -45.261 -0.846 -46.882 1.00 53.93 317 GLN F CA 1
ATOM 17411 C C . GLN F 1 297 ? -45.867 -1.490 -48.136 1.00 54.18 317 GLN F C 1
ATOM 17412 O O . GLN F 1 297 ? -46.493 -0.818 -48.948 1.00 53.84 317 GLN F O 1
ATOM 17418 N N . ASN F 1 298 ? -45.698 -2.801 -48.265 1.00 54.93 318 ASN F N 1
ATOM 17419 C CA . ASN F 1 298 ? -46.400 -3.570 -49.307 1.00 55.50 318 ASN F CA 1
ATOM 17420 C C . ASN F 1 298 ? -47.903 -3.758 -49.112 1.00 54.40 318 ASN F C 1
ATOM 17421 O O . ASN F 1 298 ? -48.574 -4.164 -50.062 1.00 54.82 318 ASN F O 1
ATOM 17426 N N . ASP F 1 299 ? -48.413 -3.514 -47.900 1.00 52.39 319 ASP F N 1
ATOM 17427 C CA . ASP F 1 299 ? -49.678 -4.125 -47.451 1.00 50.06 319 ASP F CA 1
ATOM 17428 C C . ASP F 1 299 ? -50.804 -3.246 -47.941 1.00 48.01 319 ASP F C 1
ATOM 17429 O O . ASP F 1 299 ? -50.858 -2.062 -47.650 1.00 47.40 319 ASP F O 1
ATOM 17434 N N . ASN F 1 300 ? -51.685 -3.829 -48.740 1.00 46.70 320 ASN F N 1
ATOM 17435 C CA . ASN F 1 300 ? -52.760 -3.062 -49.353 1.00 45.28 320 ASN F CA 1
ATOM 17436 C C . ASN F 1 300 ? -54.093 -3.191 -48.674 1.00 42.87 320 ASN F C 1
ATOM 17437 O O . ASN F 1 300 ? -55.049 -2.588 -49.138 1.00 41.85 320 ASN F O 1
ATOM 17442 N N . ARG F 1 301 ? -54.138 -3.978 -47.599 1.00 40.30 321 ARG F N 1
ATOM 17443 C CA . ARG F 1 301 ? -55.386 -4.559 -47.134 1.00 37.86 321 ARG F CA 1
ATOM 17444 C C . ARG F 1 301 ? -56.172 -3.735 -46.113 1.00 37.04 321 ARG F C 1
ATOM 17445 O O . ARG F 1 301 ? -57.295 -4.112 -45.797 1.00 37.30 321 ARG F O 1
ATOM 17453 N N . ASN F 1 302 ? -55.623 -2.596 -45.678 1.00 36.24 322 ASN F N 1
ATOM 17454 C CA . ASN F 1 302 ? -56.033 -1.874 -44.446 1.00 36.22 322 ASN F CA 1
ATOM 17455 C C . ASN F 1 302 ? -56.069 -2.699 -43.143 1.00 35.50 322 ASN F C 1
ATOM 17456 O O . ASN F 1 302 ? -55.487 -3.799 -43.118 1.00 35.91 322 ASN F O 1
ATOM 17461 N N . GLN F 1 303 ? -56.754 -2.224 -42.092 1.00 34.48 323 GLN F N 1
ATOM 17462 C CA . GLN F 1 303 ? -56.691 -2.899 -40.783 1.00 33.28 323 GLN F CA 1
ATOM 17463 C C . GLN F 1 303 ? -57.451 -4.209 -40.571 1.00 32.38 323 GLN F C 1
ATOM 17464 O O . GLN F 1 303 ? -57.207 -4.914 -39.576 1.00 32.39 323 GLN F O 1
ATOM 17470 N N . ILE F 1 304 ? -58.329 -4.585 -41.494 1.00 30.41 324 ILE F N 1
ATOM 17471 C CA . ILE F 1 304 ? -59.006 -5.862 -41.341 1.00 29.55 324 ILE F CA 1
ATOM 17472 C C . ILE F 1 304 ? -58.832 -6.759 -42.567 1.00 29.77 324 ILE F C 1
ATOM 17473 O O . ILE F 1 304 ? -59.145 -6.377 -43.655 1.00 31.22 324 ILE F O 1
ATOM 17478 N N . ILE F 1 305 ? -58.339 -7.960 -42.405 1.00 29.79 325 ILE F N 1
ATOM 17479 C CA . ILE F 1 305 ? -57.746 -8.613 -43.518 1.00 30.87 325 ILE F CA 1
ATOM 17480 C C . ILE F 1 305 ? -58.408 -9.941 -43.603 1.00 33.42 325 ILE F C 1
ATOM 17481 O O . ILE F 1 305 ? -58.955 -10.454 -42.628 1.00 33.36 325 ILE F O 1
ATOM 17486 N N . GLN F 1 306 ? -58.360 -10.496 -44.795 1.00 35.62 326 GLN F N 1
ATOM 17487 C CA . GLN F 1 306 ? -59.078 -11.702 -45.037 1.00 38.85 326 GLN F CA 1
ATOM 17488 C C . GLN F 1 306 ? -58.073 -12.814 -44.842 1.00 40.79 326 GLN F C 1
ATOM 17489 O O . GLN F 1 306 ? -57.007 -12.811 -45.468 1.00 41.53 326 GLN F O 1
ATOM 17495 N N . VAL F 1 307 ? -58.424 -13.746 -43.965 1.00 42.80 327 VAL F N 1
ATOM 17496 C CA . VAL F 1 307 ? -57.659 -14.947 -43.776 1.00 45.89 327 VAL F CA 1
ATOM 17497 C C . VAL F 1 307 ? -58.204 -15.855 -44.875 1.00 49.25 327 VAL F C 1
ATOM 17498 O O . VAL F 1 307 ? -59.424 -15.859 -45.191 1.00 50.37 327 VAL F O 1
ATOM 17502 N N . ARG F 1 308 ? -57.288 -16.612 -45.470 1.00 51.87 328 ARG F N 1
ATOM 17503 C CA . ARG F 1 308 ? -57.652 -17.621 -46.451 1.00 54.53 328 ARG F CA 1
ATOM 17504 C C . ARG F 1 308 ? -57.573 -18.973 -45.725 1.00 54.24 328 ARG F C 1
ATOM 17505 O O . ARG F 1 308 ? -56.573 -19.312 -45.047 1.00 53.54 328 ARG F O 1
ATOM 17513 N N . GLY F 1 309 ? -58.655 -19.727 -45.870 1.00 54.32 329 GLY F N 1
ATOM 17514 C CA . GLY F 1 309 ? -58.844 -20.948 -45.115 1.00 54.94 329 GLY F CA 1
ATOM 17515 C C . GLY F 1 309 ? -59.170 -20.606 -43.670 1.00 55.25 329 GLY F C 1
ATOM 17516 O O . GLY F 1 309 ? -59.202 -19.422 -43.275 1.00 55.22 329 GLY F O 1
ATOM 17517 N N . ASN F 1 310 ? -59.407 -21.642 -42.867 1.00 54.83 330 ASN F N 1
ATOM 17518 C CA . ASN F 1 310 ? -59.682 -21.395 -41.455 1.00 54.63 330 ASN F CA 1
ATOM 17519 C C . ASN F 1 310 ? -58.408 -21.055 -40.685 1.00 52.82 330 ASN F C 1
ATOM 17520 O O . ASN F 1 310 ? -57.383 -21.716 -40.903 1.00 52.74 330 ASN F O 1
ATOM 17525 N N . LEU F 1 311 ? -58.474 -20.003 -39.858 1.00 50.30 331 LEU F N 1
ATOM 17526 C CA . LEU F 1 311 ? -57.362 -19.600 -38.983 1.00 48.35 331 LEU F CA 1
ATOM 17527 C C . LEU F 1 311 ? -57.207 -20.623 -37.873 1.00 47.19 331 LEU F C 1
ATOM 17528 O O . LEU F 1 311 ? -58.118 -20.842 -37.088 1.00 46.55 331 LEU F O 1
ATOM 17533 N N . ASP F 1 312 ? -56.052 -21.260 -37.828 1.00 46.52 332 ASP F N 1
ATOM 17534 C CA . ASP F 1 312 ? -55.797 -22.258 -36.812 1.00 47.12 332 ASP F CA 1
ATOM 17535 C C . ASP F 1 312 ? -54.917 -21.708 -35.714 1.00 45.95 332 ASP F C 1
ATOM 17536 O O . ASP F 1 312 ? -53.927 -21.002 -35.962 1.00 45.46 332 ASP F O 1
ATOM 17541 N N . PHE F 1 313 ? -55.298 -22.018 -34.487 1.00 44.64 333 PHE F N 1
ATOM 17542 C CA . PHE F 1 313 ? -54.538 -21.539 -33.340 1.00 43.94 333 PHE F CA 1
ATOM 17543 C C . PHE F 1 313 ? -54.895 -22.484 -32.229 1.00 43.50 333 PHE F C 1
ATOM 17544 O O . PHE F 1 313 ? -55.697 -23.378 -32.443 1.00 42.44 333 PHE F O 1
ATOM 17552 N N . VAL F 1 314 ? -54.288 -22.355 -31.057 1.00 44.53 334 VAL F N 1
ATOM 17553 C CA . VAL F 1 314 ? -54.606 -23.333 -30.040 1.00 45.11 334 VAL F CA 1
ATOM 17554 C C . VAL F 1 314 ? -55.859 -22.829 -29.359 1.00 47.08 334 VAL F C 1
ATOM 17555 O O . VAL F 1 314 ? -55.859 -21.781 -28.762 1.00 47.84 334 VAL F O 1
ATOM 17559 N N . GLN F 1 315 ? -56.949 -23.553 -29.543 1.00 49.72 335 GLN F N 1
ATOM 17560 C CA . GLN F 1 315 ? -58.272 -23.081 -29.204 1.00 52.41 335 GLN F CA 1
ATOM 17561 C C . GLN F 1 315 ? -58.977 -24.262 -28.579 1.00 53.93 335 GLN F C 1
ATOM 17562 O O . GLN F 1 315 ? -59.074 -25.302 -29.205 1.00 53.85 335 GLN F O 1
ATOM 17568 N N . PRO F 1 316 ? -59.456 -24.116 -27.334 1.00 55.83 336 PRO F N 1
ATOM 17569 C CA . PRO F 1 316 ? -60.193 -25.204 -26.719 1.00 57.75 336 PRO F CA 1
ATOM 17570 C C . PRO F 1 316 ? -61.555 -25.332 -27.391 1.00 60.02 336 PRO F C 1
ATOM 17571 O O . PRO F 1 316 ? -62.091 -24.320 -27.868 1.00 60.05 336 PRO F O 1
ATOM 17575 N N . PRO F 1 317 ? -62.101 -26.562 -27.454 1.00 62.53 337 PRO F N 1
ATOM 17576 C CA . PRO F 1 317 ? -63.422 -26.816 -28.062 1.00 64.70 337 PRO F CA 1
ATOM 17577 C C . PRO F 1 317 ? -64.547 -25.985 -27.446 1.00 66.74 337 PRO F C 1
ATOM 17578 O O . PRO F 1 317 ? -64.364 -25.363 -26.402 1.00 67.40 337 PRO F O 1
ATOM 17582 N N . ARG F 1 318 ? -65.711 -25.980 -28.082 1.00 69.31 338 ARG F N 1
ATOM 17583 C CA . ARG F 1 318 ? -66.901 -25.322 -27.544 1.00 71.14 338 ARG F CA 1
ATOM 17584 C C . ARG F 1 318 ? -67.671 -26.273 -26.631 1.00 72.86 338 ARG F C 1
ATOM 17585 O O . ARG F 1 318 ? -68.075 -25.869 -25.535 1.00 73.52 338 ARG F O 1
ATOM 17593 N N . GLY F 1 319 ? -67.817 -27.529 -27.072 1.00 74.59 339 GLY F N 1
ATOM 17594 C CA . GLY F 1 319 ? -68.841 -28.488 -26.595 1.00 76.95 339 GLY F CA 1
ATOM 17595 C C . GLY F 1 319 ? -68.686 -29.325 -25.323 1.00 78.35 339 GLY F C 1
ATOM 17596 O O . GLY F 1 319 ? -67.585 -29.415 -24.768 1.00 78.45 339 GLY F O 1
ATOM 17597 N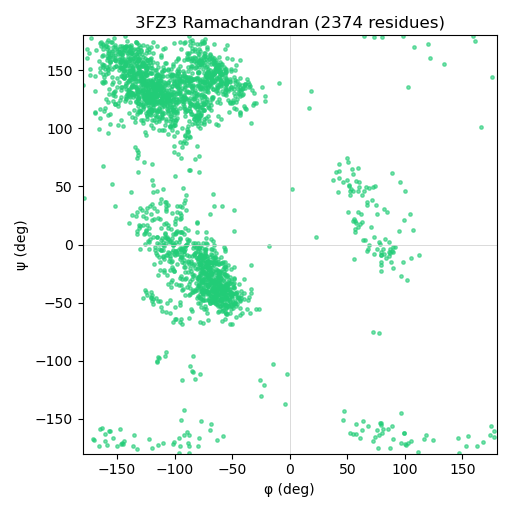 N . ARG F 1 320 ? -69.770 -29.973 -24.870 1.00 79.44 340 ARG F N 1
ATOM 17598 C CA . ARG F 1 320 ? -71.010 -30.185 -25.648 1.00 80.36 340 ARG F CA 1
ATOM 17599 C C . ARG F 1 320 ? -72.223 -29.263 -25.363 1.00 80.85 340 ARG F C 1
ATOM 17600 O O . ARG F 1 320 ? -73.209 -29.287 -26.104 1.00 80.79 340 ARG F O 1
ATOM 17602 N N . GLN F 1 321 ? -72.146 -28.438 -24.318 1.00 81.45 341 GLN F N 1
ATOM 17603 C CA . GLN F 1 321 ? -73.332 -27.762 -23.758 1.00 81.25 341 GLN F CA 1
ATOM 17604 C C . GLN F 1 321 ? -73.231 -26.254 -23.535 1.00 81.64 341 GLN F C 1
ATOM 17605 O O . GLN F 1 321 ? -74.201 -25.605 -23.110 1.00 81.38 341 GLN F O 1
ATOM 17611 N N . GLU F 1 322 ? -72.051 -25.703 -23.794 1.00 81.71 342 GLU F N 1
ATOM 17612 C CA . GLU F 1 322 ? -71.896 -24.259 -23.829 1.00 81.60 342 GLU F CA 1
ATOM 17613 C C . GLU F 1 322 ? -72.638 -23.773 -25.076 1.00 81.68 342 GLU F C 1
ATOM 17614 O O . GLU F 1 322 ? -73.163 -22.657 -25.110 1.00 80.84 342 GLU F O 1
ATOM 17620 N N . ARG F 1 323 ? -72.701 -24.652 -26.079 1.00 82.15 343 ARG F N 1
ATOM 17621 C CA . ARG F 1 323 ? -73.422 -24.397 -27.329 1.00 82.50 343 ARG F CA 1
ATOM 17622 C C . ARG F 1 323 ? -74.921 -24.196 -27.094 1.00 82.41 343 ARG F C 1
ATOM 17623 O O . ARG F 1 323 ? -75.495 -23.184 -27.516 1.00 81.92 343 ARG F O 1
ATOM 17631 N N . GLU F 1 324 ? -75.547 -25.146 -26.403 1.00 82.38 344 GLU F N 1
ATOM 17632 C CA . GLU F 1 324 ? -76.974 -25.016 -26.121 1.00 82.07 344 GLU F CA 1
ATOM 17633 C C . GLU F 1 324 ? -77.294 -23.992 -25.041 1.00 81.54 344 GLU F C 1
ATOM 17634 O O . GLU F 1 324 ? -78.453 -23.576 -24.922 1.00 81.69 344 GLU F O 1
ATOM 17640 N N . HIS F 1 325 ? -76.297 -23.579 -24.261 1.00 80.49 345 HIS F N 1
ATOM 17641 C CA . HIS F 1 325 ? -76.518 -22.395 -23.431 1.00 79.49 345 HIS F CA 1
ATOM 17642 C C . HIS F 1 325 ? -76.609 -21.143 -24.316 1.00 79.22 345 HIS F C 1
ATOM 17643 O O . HIS F 1 325 ? -77.553 -20.369 -24.172 1.00 78.66 345 HIS F O 1
ATOM 17650 N N . GLU F 1 326 ? -75.665 -20.951 -25.238 1.00 79.52 346 GLU F N 1
ATOM 17651 C CA . GLU F 1 326 ? -75.696 -19.757 -26.098 1.00 80.44 346 GLU F CA 1
ATOM 17652 C C . GLU F 1 326 ? -76.900 -19.772 -27.046 1.00 80.53 346 GLU F C 1
ATOM 17653 O O . GLU F 1 326 ? -77.455 -18.716 -27.371 1.00 80.59 346 GLU F O 1
ATOM 17659 N N . GLU F 1 327 ? -77.283 -20.973 -27.475 1.00 80.72 347 GLU F N 1
ATOM 17660 C CA . GLU F 1 327 ? -78.527 -21.218 -28.191 1.00 80.99 347 GLU F CA 1
ATOM 17661 C C . GLU F 1 327 ? -79.705 -20.596 -27.455 1.00 81.15 347 GLU F C 1
ATOM 17662 O O . GLU F 1 327 ? -80.320 -19.635 -27.930 1.00 81.17 347 GLU F O 1
ATOM 17668 N N . ARG F 1 328 ? -80.008 -21.171 -26.293 1.00 80.80 348 ARG F N 1
ATOM 17669 C CA . ARG F 1 328 ? -81.082 -20.703 -25.428 1.00 80.46 348 ARG F CA 1
ATOM 17670 C C . ARG F 1 328 ? -81.006 -19.188 -25.176 1.00 80.50 348 ARG F C 1
ATOM 17671 O O . ARG F 1 328 ? -82.023 -18.500 -25.219 1.00 80.67 348 ARG F O 1
ATOM 17679 N N . GLN F 1 329 ? -79.813 -18.654 -24.935 1.00 80.43 349 GLN F N 1
ATOM 17680 C CA . GLN F 1 329 ? -79.670 -17.212 -24.745 1.00 80.71 349 GLN F CA 1
ATOM 17681 C C . GLN F 1 329 ? -80.337 -16.466 -25.891 1.00 80.03 349 GLN F C 1
ATOM 17682 O O . GLN F 1 329 ? -81.171 -15.577 -25.674 1.00 79.97 349 GLN F O 1
ATOM 17688 N N . GLN F 1 330 ? -79.964 -16.851 -27.110 1.00 79.33 350 GLN F N 1
ATOM 17689 C CA . GLN F 1 330 ? -80.373 -16.119 -28.297 1.00 78.93 350 GLN F CA 1
ATOM 17690 C C . GLN F 1 330 ? -81.858 -16.252 -28.642 1.00 77.55 350 GLN F C 1
ATOM 17691 O O . GLN F 1 330 ? -82.494 -15.264 -28.987 1.00 77.11 350 GLN F O 1
ATOM 17697 N N . GLU F 1 331 ? -82.424 -17.445 -28.514 1.00 76.70 351 GLU F N 1
ATOM 17698 C CA . GLU F 1 331 ? -83.875 -17.608 -28.687 1.00 76.19 351 GLU F CA 1
ATOM 17699 C C . GLU F 1 331 ? -84.709 -16.806 -27.675 1.00 75.73 351 GLU F C 1
ATOM 17700 O O . GLU F 1 331 ? -85.863 -16.456 -27.954 1.00 75.48 351 GLU F O 1
ATOM 17706 N N . GLN F 1 332 ? -84.116 -16.518 -26.514 1.00 74.68 352 GLN F N 1
ATOM 17707 C CA . GLN F 1 332 ? -84.788 -15.788 -25.442 1.00 73.63 352 GLN F CA 1
ATOM 17708 C C . GLN F 1 332 ? -84.814 -14.286 -25.684 1.00 73.62 352 GLN F C 1
ATOM 17709 O O . GLN F 1 332 ? -85.725 -13.596 -25.227 1.00 73.01 352 GLN F O 1
ATOM 17715 N N . LEU F 1 333 ? -83.797 -13.783 -26.381 1.00 73.88 353 LEU F N 1
ATOM 17716 C CA . LEU F 1 333 ? -83.794 -12.385 -26.811 1.00 74.32 353 LEU F CA 1
ATOM 17717 C C . LEU F 1 333 ? -84.682 -12.200 -28.050 1.00 74.05 353 LEU F C 1
ATOM 17718 O O . LEU F 1 333 ? -85.272 -11.130 -28.232 1.00 73.75 353 LEU F O 1
ATOM 17723 N N . GLN F 1 334 ? -84.776 -13.251 -28.872 1.00 74.15 354 GLN F N 1
ATOM 17724 C CA . GLN F 1 334 ? -85.653 -13.277 -30.040 1.00 74.79 354 GLN F CA 1
ATOM 17725 C C . GLN F 1 334 ? -87.110 -13.232 -29.615 1.00 74.26 354 GLN F C 1
ATOM 17726 O O . GLN F 1 334 ? -87.868 -12.437 -30.174 1.00 74.17 354 GLN F O 1
ATOM 17732 N N . GLN F 1 335 ? -87.483 -14.052 -28.628 1.00 74.36 355 GLN F N 1
ATOM 17733 C CA . GLN F 1 335 ? -88.818 -13.989 -28.008 1.00 74.71 355 GLN F CA 1
ATOM 17734 C C . GLN F 1 335 ? -89.154 -12.579 -27.503 1.00 74.88 355 GLN F C 1
ATOM 17735 O O . GLN F 1 335 ? -90.220 -12.034 -27.822 1.00 74.84 355 GLN F O 1
ATOM 17741 N N . GLU F 1 336 ? -88.221 -12.010 -26.739 1.00 74.75 356 GLU F N 1
ATOM 17742 C CA . GLU F 1 336 ? -88.358 -10.724 -26.071 1.00 74.94 356 GLU F CA 1
ATOM 17743 C C . GLU F 1 336 ? -88.696 -9.613 -27.066 1.00 75.28 356 GLU F C 1
ATOM 17744 O O . GLU F 1 336 ? -89.598 -8.816 -26.828 1.00 75.17 356 GLU F O 1
ATOM 17750 N N . ARG F 1 337 ? -87.980 -9.580 -28.183 1.00 76.15 357 ARG F N 1
ATOM 17751 C CA . ARG F 1 337 ? -88.263 -8.669 -29.298 1.00 77.43 357 ARG F CA 1
ATOM 17752 C C . ARG F 1 337 ? -89.602 -8.879 -30.048 1.00 78.44 357 ARG F C 1
ATOM 17753 O O . ARG F 1 337 ? -89.929 -8.100 -30.950 1.00 78.52 357 ARG F O 1
ATOM 17761 N N . GLN F 1 338 ? -90.363 -9.921 -29.707 1.00 79.65 358 GLN F N 1
ATOM 17762 C CA . GLN F 1 338 ? -91.754 -10.043 -30.168 1.00 81.02 358 GLN F CA 1
ATOM 17763 C C . GLN F 1 338 ? -92.804 -9.513 -29.165 1.00 81.29 358 GLN F C 1
ATOM 17764 O O . GLN F 1 338 ? -93.669 -8.730 -29.571 1.00 81.38 358 GLN F O 1
ATOM 17770 N N . GLN F 1 339 ? -92.723 -9.917 -27.885 1.00 81.79 359 GLN F N 1
ATOM 17771 C CA . GLN F 1 339 ? -93.664 -9.485 -26.822 1.00 82.40 359 GLN F CA 1
ATOM 17772 C C . GLN F 1 339 ? -93.132 -8.289 -26.036 1.00 82.21 359 GLN F C 1
ATOM 17773 O O . GLN F 1 339 ? -92.140 -8.382 -25.304 1.00 82.28 359 GLN F O 1
ATOM 17779 N N . GLY F 1 348 ? -48.219 -19.915 -10.878 1.00 47.87 368 GLY F N 1
ATOM 17780 C CA . GLY F 1 348 ? -47.912 -18.600 -10.308 1.00 47.78 368 GLY F CA 1
ATOM 17781 C C . GLY F 1 348 ? -48.754 -17.496 -10.907 1.00 48.06 368 GLY F C 1
ATOM 17782 O O . GLY F 1 348 ? -49.988 -17.548 -10.817 1.00 49.07 368 GLY F O 1
ATOM 17783 N N . LEU F 1 349 ? -48.081 -16.512 -11.504 1.00 47.97 369 LEU F N 1
ATOM 17784 C CA . LEU F 1 349 ? -48.663 -15.401 -12.278 1.00 47.98 369 LEU F CA 1
ATOM 17785 C C . LEU F 1 349 ? -49.708 -15.797 -13.294 1.00 47.34 369 LEU F C 1
ATOM 17786 O O . LEU F 1 349 ? -50.699 -15.101 -13.449 1.00 46.77 369 LEU F O 1
ATOM 17791 N N . GLU F 1 350 ? -49.461 -16.892 -14.006 1.00 47.60 370 GLU F N 1
ATOM 17792 C CA . GLU F 1 350 ? -50.384 -17.342 -15.032 1.00 49.11 370 GLU F CA 1
ATOM 17793 C C . GLU F 1 350 ? -51.813 -17.507 -14.481 1.00 48.75 370 GLU F C 1
ATOM 17794 O O . GLU F 1 350 ? -52.779 -17.203 -15.190 1.00 48.98 370 GLU F O 1
ATOM 17800 N N . GLU F 1 351 ? -51.913 -17.968 -13.230 1.00 47.89 371 GLU F N 1
ATOM 17801 C CA . GLU F 1 351 ? -53.167 -18.167 -12.515 1.00 47.78 371 GLU F CA 1
ATOM 17802 C C . GLU F 1 351 ? -53.803 -16.901 -11.989 1.00 46.64 371 GLU F C 1
ATOM 17803 O O . GLU F 1 351 ? -55.008 -16.882 -11.813 1.00 46.63 371 GLU F O 1
ATOM 17809 N N . THR F 1 352 ? -53.011 -15.865 -11.721 1.00 45.43 372 THR F N 1
ATOM 17810 C CA . THR F 1 352 ? -53.528 -14.637 -11.115 1.00 44.55 372 THR F CA 1
ATOM 17811 C C . THR F 1 352 ? -53.601 -13.480 -12.092 1.00 44.64 372 THR F C 1
ATOM 17812 O O . THR F 1 352 ? -54.587 -13.325 -12.803 1.00 44.11 372 THR F O 1
ATOM 17816 N N . PHE F 1 353 ? -52.548 -12.676 -12.139 1.00 45.69 373 PHE F N 1
ATOM 17817 C CA . PHE F 1 353 ? -52.548 -11.458 -12.949 1.00 46.62 373 PHE F CA 1
ATOM 17818 C C . PHE F 1 353 ? -52.777 -11.747 -14.421 1.00 45.74 373 PHE F C 1
ATOM 17819 O O . PHE F 1 353 ? -53.472 -10.994 -15.094 1.00 46.25 373 PHE F O 1
ATOM 17827 N N . CYS F 1 354 ? -52.220 -12.844 -14.915 1.00 44.42 374 CYS F N 1
ATOM 17828 C CA . CYS F 1 354 ? -52.194 -13.093 -16.358 1.00 43.12 374 CYS F CA 1
ATOM 17829 C C . CYS F 1 354 ? -53.536 -13.570 -16.891 1.00 42.38 374 CYS F C 1
ATOM 17830 O O . CYS F 1 354 ? -53.830 -13.405 -18.090 1.00 42.15 374 CYS F O 1
ATOM 17833 N N . SER F 1 355 ? -54.360 -14.135 -16.012 1.00 40.48 375 SER F N 1
ATOM 17834 C CA . SER F 1 355 ? -55.641 -14.584 -16.495 1.00 39.62 375 SER F CA 1
ATOM 17835 C C . SER F 1 355 ? -56.809 -13.764 -15.933 1.00 38.94 375 SER F C 1
ATOM 17836 O O . SER F 1 355 ? -57.875 -14.299 -15.629 1.00 39.57 375 SER F O 1
ATOM 17839 N N . LEU F 1 356 ? -56.622 -12.458 -15.811 1.00 37.40 376 LEU F N 1
ATOM 17840 C CA . LEU F 1 356 ? -57.709 -11.622 -15.345 1.00 36.95 376 LEU F CA 1
ATOM 17841 C C . LEU F 1 356 ? -58.888 -11.670 -16.318 1.00 36.57 376 LEU F C 1
ATOM 17842 O O . LEU F 1 356 ? -58.737 -11.958 -17.495 1.00 36.27 376 LEU F O 1
ATOM 17847 N N . ARG F 1 357 ? -60.082 -11.415 -15.809 1.00 36.35 377 ARG F N 1
ATOM 17848 C CA . ARG F 1 357 ? -61.267 -11.378 -16.648 1.00 34.75 377 ARG F CA 1
ATOM 17849 C C . ARG F 1 357 ? -61.405 -10.054 -17.376 1.00 32.87 377 ARG F C 1
ATOM 17850 O O . ARG F 1 357 ? -61.175 -8.989 -16.814 1.00 31.00 377 ARG F O 1
ATOM 17858 N N . LEU F 1 358 ? -61.754 -10.148 -18.656 1.00 32.05 378 LEU F N 1
ATOM 17859 C CA . LEU F 1 358 ? -61.860 -8.974 -19.525 1.00 30.90 378 LEU F CA 1
ATOM 17860 C C . LEU F 1 358 ? -63.278 -8.680 -20.017 1.00 30.82 378 LEU F C 1
ATOM 17861 O O . LEU F 1 358 ? -63.621 -7.543 -20.329 1.00 28.96 378 LEU F O 1
ATOM 17866 N N . LYS F 1 359 ? -64.109 -9.713 -20.086 1.00 32.39 379 LYS F N 1
ATOM 17867 C CA . LYS F 1 359 ? -65.445 -9.524 -20.618 1.00 34.23 379 LYS F CA 1
ATOM 17868 C C . LYS F 1 359 ? -66.551 -10.044 -19.717 1.00 34.31 379 LYS F C 1
ATOM 17869 O O . LYS F 1 359 ? -66.335 -10.945 -18.912 1.00 33.57 379 LYS F O 1
ATOM 17875 N N . GLU F 1 360 ? -67.736 -9.465 -19.873 1.00 34.94 380 GLU F N 1
ATOM 17876 C CA . GLU F 1 360 ? -68.933 -9.958 -19.201 1.00 36.86 380 GLU F CA 1
ATOM 17877 C C . GLU F 1 360 ? -70.072 -9.946 -20.208 1.00 36.13 380 GLU F C 1
ATOM 17878 O O . GLU F 1 360 ? -70.224 -8.975 -20.916 1.00 37.07 380 GLU F O 1
ATOM 17884 N N . ASN F 1 361 ? -70.890 -10.980 -20.271 1.00 36.13 381 ASN F N 1
ATOM 17885 C CA . ASN F 1 361 ? -72.105 -10.842 -21.067 1.00 36.82 381 ASN F CA 1
ATOM 17886 C C . ASN F 1 361 ? -73.247 -10.083 -20.379 1.00 37.04 381 ASN F C 1
ATOM 17887 O O . ASN F 1 361 ? -73.976 -10.613 -19.542 1.00 38.63 381 ASN F O 1
ATOM 17892 N N . ILE F 1 362 ? -73.413 -8.836 -20.771 1.00 37.00 382 ILE F N 1
ATOM 17893 C CA . ILE F 1 362 ? -74.300 -7.899 -20.113 1.00 38.38 382 ILE F CA 1
ATOM 17894 C C . ILE F 1 362 ? -75.597 -7.800 -20.935 1.00 39.77 382 ILE F C 1
ATOM 17895 O O . ILE F 1 362 ? -76.530 -7.068 -20.599 1.00 40.72 382 ILE F O 1
ATOM 17900 N N . GLY F 1 363 ? -75.650 -8.533 -22.035 1.00 41.23 383 GLY F N 1
ATOM 17901 C CA . GLY F 1 363 ? -76.720 -8.387 -23.000 1.00 42.77 383 GLY F CA 1
ATOM 17902 C C . GLY F 1 363 ? -77.790 -9.465 -22.929 1.00 44.67 383 GLY F C 1
ATOM 17903 O O . GLY F 1 363 ? -78.876 -9.279 -23.511 1.00 45.23 383 GLY F O 1
ATOM 17904 N N . ASN F 1 364 ? -77.542 -10.578 -22.240 1.00 45.27 384 ASN F N 1
ATOM 17905 C CA . ASN F 1 364 ? -78.614 -11.546 -22.152 1.00 47.43 384 ASN F CA 1
ATOM 17906 C C . ASN F 1 364 ? -79.667 -11.192 -21.099 1.00 48.57 384 ASN F C 1
ATOM 17907 O O . ASN F 1 364 ? -79.339 -10.564 -20.080 1.00 49.32 384 ASN F O 1
ATOM 17912 N N . PRO F 1 365 ? -80.935 -11.591 -21.351 1.00 49.31 385 PRO F N 1
ATOM 17913 C CA . PRO F 1 365 ? -82.139 -11.282 -20.564 1.00 49.20 385 PRO F CA 1
ATOM 17914 C C . PRO F 1 365 ? -82.079 -11.762 -19.125 1.00 49.25 385 PRO F C 1
ATOM 17915 O O . PRO F 1 365 ? -82.421 -10.988 -18.231 1.00 49.71 385 PRO F O 1
ATOM 17919 N N . GLU F 1 366 ? -81.668 -13.013 -18.910 1.00 49.27 386 GLU F N 1
ATOM 17920 C CA . GLU F 1 366 ? -81.488 -13.575 -17.565 1.00 49.87 386 GLU F CA 1
ATOM 17921 C C . GLU F 1 366 ? -80.530 -12.793 -16.657 1.00 49.11 386 GLU F C 1
ATOM 17922 O O . GLU F 1 366 ? -80.545 -12.962 -15.451 1.00 49.73 386 GLU F O 1
ATOM 17928 N N . ARG F 1 367 ? -79.690 -11.944 -17.225 1.00 48.22 387 ARG F N 1
ATOM 17929 C CA . ARG F 1 367 ? -78.647 -11.265 -16.467 1.00 46.83 387 ARG F CA 1
ATOM 17930 C C . ARG F 1 367 ? -79.140 -9.918 -15.937 1.00 45.45 387 ARG F C 1
ATOM 17931 O O . ARG F 1 367 ? -78.342 -9.139 -15.393 1.00 45.67 387 ARG F O 1
ATOM 17939 N N . ALA F 1 368 ? -80.441 -9.641 -16.068 1.00 42.83 388 ALA F N 1
ATOM 17940 C CA . ALA F 1 368 ? -80.992 -8.373 -15.562 1.00 40.64 388 ALA F CA 1
ATOM 17941 C C . ALA F 1 368 ? -80.740 -8.079 -14.051 1.00 39.20 388 ALA F C 1
ATOM 17942 O O . ALA F 1 368 ? -80.727 -8.977 -13.195 1.00 37.09 388 ALA F O 1
ATOM 17944 N N . ASP F 1 369 ? -80.564 -6.804 -13.747 1.00 37.91 389 ASP F N 1
ATOM 17945 C CA . ASP F 1 369 ? -80.510 -6.355 -12.369 1.00 39.27 389 ASP F CA 1
ATOM 17946 C C . ASP F 1 369 ? -81.833 -5.690 -11.931 1.00 40.08 389 ASP F C 1
ATOM 17947 O O . ASP F 1 369 ? -82.205 -5.739 -10.764 1.00 39.66 389 ASP F O 1
ATOM 17952 N N . ILE F 1 370 ? -82.527 -5.055 -12.877 1.00 40.50 390 ILE F N 1
ATOM 17953 C CA . ILE F 1 370 ? -83.860 -4.551 -12.704 1.00 40.95 390 ILE F CA 1
ATOM 17954 C C . ILE F 1 370 ? -84.667 -5.183 -13.820 1.00 42.05 390 ILE F C 1
ATOM 17955 O O . ILE F 1 370 ? -84.134 -5.427 -14.905 1.00 42.65 390 ILE F O 1
ATOM 17960 N N . PHE F 1 371 ? -85.947 -5.446 -13.561 1.00 41.74 391 PHE F N 1
ATOM 17961 C CA . PHE F 1 371 ? -86.795 -6.169 -14.482 1.00 40.71 391 PHE F CA 1
ATOM 17962 C C . PHE F 1 371 ? -88.254 -6.002 -14.112 1.00 41.10 391 PHE F C 1
ATOM 17963 O O . PHE F 1 371 ? -88.704 -6.551 -13.119 1.00 41.42 391 PHE F O 1
ATOM 17971 N N . SER F 1 372 ? -88.997 -5.253 -14.909 1.00 40.67 392 SER F N 1
ATOM 17972 C CA . SER F 1 372 ? -90.449 -5.252 -14.807 1.00 40.91 392 SER F CA 1
ATOM 17973 C C . SER F 1 372 ? -91.057 -5.811 -16.123 1.00 39.78 392 SER F C 1
ATOM 17974 O O . SER F 1 372 ? -90.881 -5.176 -17.161 1.00 38.98 392 SER F O 1
ATOM 17977 N N . PRO F 1 373 ? -91.768 -6.971 -16.096 1.00 39.64 393 PRO F N 1
ATOM 17978 C CA . PRO F 1 373 ? -92.091 -7.696 -17.354 1.00 40.14 393 PRO F CA 1
ATOM 17979 C C . PRO F 1 373 ? -92.864 -6.942 -18.426 1.00 40.97 393 PRO F C 1
ATOM 17980 O O . PRO F 1 373 ? -92.783 -7.342 -19.590 1.00 42.89 393 PRO F O 1
ATOM 17984 N N . ARG F 1 374 ? -93.544 -5.848 -18.090 1.00 41.09 394 ARG F N 1
ATOM 17985 C CA A ARG F 1 374 ? -94.202 -4.983 -19.081 0.50 40.86 394 ARG F CA 1
ATOM 17986 C CA B ARG F 1 374 ? -94.165 -5.014 -19.117 0.50 40.83 394 ARG F CA 1
ATOM 17987 C C . ARG F 1 374 ? -93.437 -3.688 -19.323 1.00 40.66 394 ARG F C 1
ATOM 17988 O O . ARG F 1 374 ? -93.860 -2.842 -20.124 1.00 40.75 394 ARG F O 1
ATOM 18003 N N . ALA F 1 375 ? -92.323 -3.496 -18.620 1.00 39.78 395 ALA F N 1
ATOM 18004 C CA . ALA F 1 375 ? -91.577 -2.257 -18.802 1.00 39.25 395 ALA F CA 1
ATOM 18005 C C . ALA F 1 375 ? -90.184 -2.416 -19.421 1.00 39.55 395 ALA F C 1
ATOM 18006 O O . ALA F 1 375 ? -89.854 -1.685 -20.342 1.00 39.15 395 ALA F O 1
ATOM 18008 N N . GLY F 1 376 ? -89.371 -3.340 -18.914 1.00 39.57 396 GLY F N 1
ATOM 18009 C CA . GLY F 1 376 ? -87.979 -3.408 -19.337 1.00 40.04 396 GLY F CA 1
ATOM 18010 C C . GLY F 1 376 ? -87.092 -4.172 -18.371 1.00 40.01 396 GLY F C 1
ATOM 18011 O O . GLY F 1 376 ? -87.545 -4.625 -17.319 1.00 40.26 396 GLY F O 1
ATOM 18012 N N . ARG F 1 377 ? -85.835 -4.344 -18.765 1.00 39.77 397 ARG F N 1
ATOM 18013 C CA . ARG F 1 377 ? -84.752 -4.894 -17.925 1.00 39.05 397 ARG F CA 1
ATOM 18014 C C . ARG F 1 377 ? -83.599 -3.893 -17.984 1.00 37.51 397 ARG F C 1
ATOM 18015 O O . ARG F 1 377 ? -83.473 -3.215 -18.989 1.00 36.62 397 ARG F O 1
ATOM 18023 N N . ILE F 1 378 ? -82.821 -3.756 -16.904 1.00 36.26 398 ILE F N 1
ATOM 18024 C CA . ILE F 1 378 ? -81.544 -3.052 -16.924 1.00 34.58 398 ILE F CA 1
ATOM 18025 C C . ILE F 1 378 ? -80.507 -3.976 -16.296 1.00 35.50 398 ILE F C 1
ATOM 18026 O O . ILE F 1 378 ? -80.762 -4.625 -15.278 1.00 36.12 398 ILE F O 1
ATOM 18031 N N . SER F 1 379 ? -79.360 -4.095 -16.959 1.00 35.36 399 SER F N 1
ATOM 18032 C CA . SER F 1 379 ? -78.201 -4.807 -16.477 1.00 34.92 399 SER F CA 1
ATOM 18033 C C . SER F 1 379 ? -77.105 -3.782 -16.352 1.00 35.02 399 SER F C 1
ATOM 18034 O O . SER F 1 379 ? -76.899 -2.943 -17.216 1.00 35.05 399 SER F O 1
ATOM 18037 N N . THR F 1 380 ? -76.399 -3.838 -15.240 1.00 34.70 400 THR F N 1
ATOM 18038 C CA . THR F 1 380 ? -75.486 -2.775 -14.885 1.00 33.71 400 THR F CA 1
ATOM 18039 C C . THR F 1 380 ? -74.106 -3.454 -14.808 1.00 31.93 400 THR F C 1
ATOM 18040 O O . THR F 1 380 ? -74.022 -4.665 -14.556 1.00 31.45 400 THR F O 1
ATOM 18044 N N . LEU F 1 381 ? -73.020 -2.732 -15.057 1.00 29.90 401 LEU F N 1
ATOM 18045 C CA . LEU F 1 381 ? -71.701 -3.398 -14.989 1.00 28.39 401 LEU F CA 1
ATOM 18046 C C . LEU F 1 381 ? -70.688 -2.439 -14.393 1.00 27.64 401 LEU F C 1
ATOM 18047 O O . LEU F 1 381 ? -70.543 -1.317 -14.859 1.00 26.30 401 LEU F O 1
ATOM 18052 N N . ASN F 1 382 ? -70.016 -2.867 -13.325 1.00 27.28 402 ASN F N 1
ATOM 18053 C CA . ASN F 1 382 ? -69.177 -1.970 -12.537 1.00 25.93 402 ASN F CA 1
ATOM 18054 C C . ASN F 1 382 ? -68.180 -2.831 -11.782 1.00 25.81 402 ASN F C 1
ATOM 18055 O O . ASN F 1 382 ? -68.120 -4.053 -12.040 1.00 25.48 402 ASN F O 1
ATOM 18060 N N . SER F 1 383 ? -67.408 -2.233 -10.868 1.00 25.68 403 SER F N 1
ATOM 18061 C CA . SER F 1 383 ? -66.384 -2.995 -10.113 1.00 26.92 403 SER F CA 1
ATOM 18062 C C . SER F 1 383 ? -66.925 -4.168 -9.313 1.00 27.80 403 SER F C 1
ATOM 18063 O O . SER F 1 383 ? -66.145 -5.088 -8.999 1.00 29.04 403 SER F O 1
ATOM 18066 N N . HIS F 1 384 ? -68.227 -4.160 -8.993 1.00 27.63 404 HIS F N 1
ATOM 18067 C CA . HIS F 1 384 ? -68.822 -5.289 -8.263 1.00 28.78 404 HIS F CA 1
ATOM 18068 C C . HIS F 1 384 ? -69.066 -6.504 -9.145 1.00 29.05 404 HIS F C 1
ATOM 18069 O O . HIS F 1 384 ? -69.422 -7.586 -8.657 1.00 29.58 404 HIS F O 1
ATOM 18076 N N . ASN F 1 385 ? -68.895 -6.322 -10.451 1.00 29.19 405 ASN F N 1
ATOM 18077 C CA . ASN F 1 385 ? -69.129 -7.396 -11.409 1.00 29.48 405 ASN F CA 1
ATOM 18078 C C . ASN F 1 385 ? -67.830 -7.736 -12.106 1.00 28.71 405 ASN F C 1
ATOM 18079 O O . ASN F 1 385 ? -67.515 -8.897 -12.275 1.00 29.09 405 ASN F O 1
ATOM 18084 N N . LEU F 1 386 ? -67.098 -6.727 -12.554 1.00 28.09 406 LEU F N 1
ATOM 18085 C CA . LEU F 1 386 ? -65.930 -7.024 -13.371 1.00 27.92 406 LEU F CA 1
ATOM 18086 C C . LEU F 1 386 ? -64.729 -6.371 -12.710 1.00 27.00 406 LEU F C 1
ATOM 18087 O O . LEU F 1 386 ? -64.678 -5.137 -12.654 1.00 26.90 406 LEU F O 1
ATOM 18092 N N . PRO F 1 387 ? -63.795 -7.176 -12.168 1.00 26.51 407 PRO F N 1
ATOM 18093 C CA . PRO F 1 387 ? -62.755 -6.563 -11.305 1.00 27.00 407 PRO F CA 1
ATOM 18094 C C . PRO F 1 387 ? -61.895 -5.462 -11.973 1.00 28.07 407 PRO F C 1
ATOM 18095 O O . PRO F 1 387 ? -61.583 -4.444 -11.337 1.00 29.60 407 PRO F O 1
ATOM 18099 N N . ILE F 1 388 ? -61.550 -5.624 -13.251 1.00 27.95 408 ILE F N 1
ATOM 18100 C CA . ILE F 1 388 ? -60.767 -4.617 -13.962 1.00 27.24 408 ILE F CA 1
ATOM 18101 C C . ILE F 1 388 ? -61.369 -3.228 -14.074 1.00 26.96 408 ILE F C 1
ATOM 18102 O O . ILE F 1 388 ? -60.670 -2.235 -14.350 1.00 26.31 408 ILE F O 1
ATOM 18107 N N . LEU F 1 389 ? -62.668 -3.141 -13.807 1.00 26.97 409 LEU F N 1
ATOM 18108 C CA . LEU F 1 389 ? -63.361 -1.867 -13.916 1.00 26.22 409 LEU F CA 1
ATOM 18109 C C . LEU F 1 389 ? -62.944 -1.015 -12.746 1.00 27.21 409 LEU F C 1
ATOM 18110 O O . LEU F 1 389 ? -62.969 0.206 -12.843 1.00 26.13 409 LEU F O 1
ATOM 18115 N N . ARG F 1 390 ? -62.525 -1.658 -11.650 1.00 28.84 410 ARG F N 1
ATOM 18116 C CA . ARG F 1 390 ? -61.874 -0.884 -10.595 1.00 31.23 410 ARG F CA 1
ATOM 18117 C C . ARG F 1 390 ? -60.678 -0.090 -11.101 1.00 30.75 410 ARG F C 1
ATOM 18118 O O . ARG F 1 390 ? -60.654 1.106 -10.918 1.00 32.01 410 ARG F O 1
ATOM 18126 N N . PHE F 1 391 ? -59.709 -0.744 -11.745 1.00 29.76 411 PHE F N 1
ATOM 18127 C CA . PHE F 1 391 ? -58.544 -0.099 -12.339 1.00 27.91 411 PHE F CA 1
ATOM 18128 C C . PHE F 1 391 ? -58.875 0.927 -13.429 1.00 27.17 411 PHE F C 1
ATOM 18129 O O . PHE F 1 391 ? -58.327 2.056 -13.429 1.00 25.63 411 PHE F O 1
ATOM 18137 N N . LEU F 1 392 ? -59.747 0.523 -14.360 1.00 26.53 412 LEU F N 1
ATOM 18138 C CA . LEU F 1 392 ? -60.192 1.417 -15.450 1.00 26.22 412 LEU F CA 1
ATOM 18139 C C . LEU F 1 392 ? -61.096 2.528 -14.974 1.00 26.07 412 LEU F C 1
ATOM 18140 O O . LEU F 1 392 ? -60.997 3.623 -15.490 1.00 28.09 412 LEU F O 1
ATOM 18145 N N . ARG F 1 393 ? -61.969 2.305 -13.993 1.00 26.23 413 ARG F N 1
ATOM 18146 C CA . ARG F 1 393 ? -62.775 3.415 -13.477 1.00 25.86 413 ARG F CA 1
ATOM 18147 C C . ARG F 1 393 ? -63.827 3.797 -14.515 1.00 24.50 413 ARG F C 1
ATOM 18148 O O . ARG F 1 393 ? -64.007 4.979 -14.891 1.00 24.49 413 ARG F O 1
ATOM 18156 N N . LEU F 1 394 ? -64.501 2.764 -14.978 1.00 23.44 414 LEU F N 1
ATOM 18157 C CA . LEU F 1 394 ? -65.512 2.848 -16.014 1.00 23.97 414 LEU F CA 1
ATOM 18158 C C . LEU F 1 394 ? -66.652 1.900 -15.617 1.00 24.11 414 LEU F C 1
ATOM 18159 O O . LEU F 1 394 ? -66.420 0.864 -14.953 1.00 23.85 414 LEU F O 1
ATOM 18164 N N . SER F 1 395 ? -67.872 2.253 -16.011 1.00 24.29 415 SER F N 1
ATOM 18165 C CA . SER F 1 395 ? -69.006 1.337 -15.874 1.00 24.96 415 SER F CA 1
ATOM 18166 C C . SER F 1 395 ? -69.754 1.299 -17.185 1.00 26.07 415 SER F C 1
ATOM 18167 O O . SER F 1 395 ? -69.599 2.179 -18.041 1.00 26.85 415 SER F O 1
ATOM 18170 N N . ALA F 1 396 ? -70.613 0.302 -17.305 1.00 27.27 416 ALA F N 1
ATOM 18171 C CA . ALA F 1 396 ? -71.489 0.152 -18.461 1.00 29.60 416 ALA F CA 1
ATOM 18172 C C . ALA F 1 396 ? -72.900 -0.217 -17.990 1.00 30.57 416 ALA F C 1
ATOM 18173 O O . ALA F 1 396 ? -73.103 -0.687 -16.869 1.00 30.45 416 ALA F O 1
ATOM 18175 N N . GLU F 1 397 ? -73.872 0.010 -18.865 1.00 32.14 417 GLU F N 1
ATOM 18176 C CA . GLU F 1 397 ? -75.240 -0.468 -18.640 1.00 33.11 417 GLU F CA 1
ATOM 18177 C C . GLU F 1 397 ? -75.767 -0.947 -19.991 1.00 33.34 417 GLU F C 1
ATOM 18178 O O . GLU F 1 397 ? -75.499 -0.346 -21.050 1.00 32.13 417 GLU F O 1
ATOM 18184 N N . ARG F 1 398 ? -76.498 -2.041 -19.936 1.00 33.99 418 ARG F N 1
ATOM 18185 C CA . ARG F 1 398 ? -77.248 -2.490 -21.055 1.00 35.53 418 ARG F CA 1
ATOM 18186 C C . ARG F 1 398 ? -78.726 -2.597 -20.691 1.00 36.81 418 ARG F C 1
ATOM 18187 O O . ARG F 1 398 ? -79.098 -3.436 -19.880 1.00 37.54 418 ARG F O 1
ATOM 18195 N N . GLY F 1 399 ? -79.574 -1.787 -21.316 1.00 38.12 419 GLY F N 1
ATOM 18196 C CA . GLY F 1 399 ? -81.031 -1.947 -21.166 1.00 39.40 419 GLY F CA 1
ATOM 18197 C C . GLY F 1 399 ? -81.834 -2.381 -22.388 1.00 39.90 419 GLY F C 1
ATOM 18198 O O . GLY F 1 399 ? -81.519 -2.011 -23.520 1.00 39.93 419 GLY F O 1
ATOM 18199 N N . PHE F 1 400 ? -82.879 -3.169 -22.157 1.00 39.91 420 PHE F N 1
ATOM 18200 C CA . PHE F 1 400 ? -83.916 -3.399 -23.161 1.00 39.77 420 PHE F CA 1
ATOM 18201 C C . PHE F 1 400 ? -85.262 -2.946 -22.598 1.00 39.19 420 PHE F C 1
ATOM 18202 O O . PHE F 1 400 ? -85.828 -3.621 -21.757 1.00 38.26 420 PHE F O 1
ATOM 18210 N N . PHE F 1 401 ? -85.748 -1.787 -23.021 1.00 39.77 421 PHE F N 1
ATOM 18211 C CA . PHE F 1 401 ? -87.133 -1.353 -22.744 1.00 41.18 421 PHE F CA 1
ATOM 18212 C C . PHE F 1 401 ? -88.203 -1.855 -23.744 1.00 41.65 421 PHE F C 1
ATOM 18213 O O . PHE F 1 401 ? -88.033 -1.773 -24.978 1.00 41.54 421 PHE F O 1
ATOM 18221 N N . TYR F 1 402 ? -89.284 -2.419 -23.197 1.00 41.23 422 TYR F N 1
ATOM 18222 C CA . TYR F 1 402 ? -90.385 -2.894 -24.012 1.00 40.36 422 TYR F CA 1
ATOM 18223 C C . TYR F 1 402 ? -91.234 -1.744 -24.507 1.00 39.23 422 TYR F C 1
ATOM 18224 O O . TYR F 1 402 ? -90.995 -0.583 -24.170 1.00 38.59 422 TYR F O 1
ATOM 18233 N N . ARG F 1 403 ? -92.181 -2.093 -25.366 1.00 38.45 423 ARG F N 1
ATOM 18234 C CA . ARG F 1 403 ? -93.118 -1.154 -25.977 1.00 37.59 423 ARG F CA 1
ATOM 18235 C C . ARG F 1 403 ? -93.577 -0.055 -24.973 1.00 35.78 423 ARG F C 1
ATOM 18236 O O . ARG F 1 403 ? -94.192 -0.360 -23.966 1.00 34.03 423 ARG F O 1
ATOM 18244 N N . ASN F 1 404 ? -93.250 1.205 -25.244 1.00 34.45 424 ASN F N 1
ATOM 18245 C CA . ASN F 1 404 ? -93.721 2.307 -24.436 1.00 35.33 424 ASN F CA 1
ATOM 18246 C C . ASN F 1 404 ? -93.216 2.428 -23.001 1.00 35.61 424 ASN F C 1
ATOM 18247 O O . ASN F 1 404 ? -93.545 3.427 -22.343 1.00 34.98 424 ASN F O 1
ATOM 18252 N N . GLY F 1 405 ? -92.455 1.417 -22.562 1.00 35.31 425 GLY F N 1
ATOM 18253 C CA . GLY F 1 405 ? -91.614 1.432 -21.349 1.00 35.15 425 GLY F CA 1
ATOM 18254 C C . GLY F 1 405 ? -90.983 2.783 -21.102 1.00 34.63 425 GLY F C 1
ATOM 18255 O O . GLY F 1 405 ? -90.573 3.481 -22.052 1.00 34.83 425 GLY F O 1
ATOM 18256 N N . ILE F 1 406 ? -90.941 3.191 -19.837 1.00 34.50 426 ILE F N 1
ATOM 18257 C CA . ILE F 1 406 ? -90.229 4.424 -19.496 1.00 34.32 426 ILE F CA 1
ATOM 18258 C C . ILE F 1 406 ? -89.044 4.144 -18.587 1.00 35.39 426 ILE F C 1
ATOM 18259 O O . ILE F 1 406 ? -89.086 3.235 -17.737 1.00 35.41 426 ILE F O 1
ATOM 18264 N N . TYR F 1 407 ? -87.992 4.934 -18.787 1.00 35.87 427 TYR F N 1
ATOM 18265 C CA . TYR F 1 407 ? -86.805 4.905 -17.959 1.00 35.71 427 TYR F CA 1
ATOM 18266 C C . TYR F 1 407 ? -86.979 6.076 -17.024 1.00 35.43 427 TYR F C 1
ATOM 18267 O O . TYR F 1 407 ? -86.768 7.224 -17.474 1.00 34.97 427 TYR F O 1
ATOM 18276 N N . SER F 1 408 ? -87.308 5.816 -15.744 1.00 35.12 428 SER F N 1
ATOM 18277 C CA . SER F 1 408 ? -87.695 6.939 -14.848 1.00 35.14 428 SER F CA 1
ATOM 18278 C C . SER F 1 408 ? -86.747 8.046 -15.086 1.00 33.85 428 SER F C 1
ATOM 18279 O O . SER F 1 408 ? -85.542 7.775 -15.207 1.00 33.47 428 SER F O 1
ATOM 18282 N N . PRO F 1 409 ? -87.260 9.285 -15.028 1.00 33.17 429 PRO F N 1
ATOM 18283 C CA . PRO F 1 409 ? -86.352 10.445 -15.115 1.00 32.77 429 PRO F CA 1
ATOM 18284 C C . PRO F 1 409 ? -85.387 10.311 -13.925 1.00 33.37 429 PRO F C 1
ATOM 18285 O O . PRO F 1 409 ? -85.711 9.650 -12.914 1.00 32.37 429 PRO F O 1
ATOM 18289 N N . HIS F 1 410 ? -84.211 10.909 -14.060 1.00 33.80 430 HIS F N 1
ATOM 18290 C CA . HIS F 1 410 ? -83.078 10.542 -13.218 1.00 33.91 430 HIS F CA 1
ATOM 18291 C C . HIS F 1 410 ? -81.957 11.471 -13.563 1.00 33.42 430 HIS F C 1
ATOM 18292 O O . HIS F 1 410 ? -82.028 12.149 -14.577 1.00 34.32 430 HIS F O 1
ATOM 18299 N N . TRP F 1 411 ? -80.973 11.602 -12.694 1.00 32.97 431 TRP F N 1
ATOM 18300 C CA . TRP F 1 411 ? -79.761 12.279 -13.097 1.00 32.29 431 TRP F CA 1
ATOM 18301 C C . TRP F 1 411 ? -78.640 11.296 -12.845 1.00 31.61 431 TRP F C 1
ATOM 18302 O O . TRP F 1 411 ? -78.794 10.401 -12.027 1.00 31.81 431 TRP F O 1
ATOM 18313 N N . ASN F 1 412 ? -77.554 11.411 -13.594 1.00 30.45 432 ASN F N 1
ATOM 18314 C CA . ASN F 1 412 ? -76.351 10.630 -13.328 1.00 29.35 432 ASN F CA 1
ATOM 18315 C C . ASN F 1 412 ? -75.599 11.369 -12.262 1.00 29.29 432 ASN F C 1
ATOM 18316 O O . ASN F 1 412 ? -75.292 12.573 -12.404 1.00 29.10 432 ASN F O 1
ATOM 18321 N N . VAL F 1 413 ? -75.294 10.669 -11.172 1.00 29.49 433 VAL F N 1
ATOM 18322 C CA . VAL F 1 413 ? -74.687 11.379 -10.022 1.00 28.27 433 VAL F CA 1
ATOM 18323 C C . VAL F 1 413 ? -73.195 11.672 -10.231 1.00 27.91 433 VAL F C 1
ATOM 18324 O O . VAL F 1 413 ? -72.752 12.809 -9.987 1.00 26.43 433 VAL F O 1
ATOM 18328 N N . ASN F 1 414 ? -72.444 10.662 -10.702 1.00 28.17 434 ASN F N 1
ATOM 18329 C CA . ASN F 1 414 ? -70.956 10.707 -10.693 1.00 30.12 434 ASN F CA 1
ATOM 18330 C C . ASN F 1 414 ? -70.311 10.450 -12.066 1.00 31.03 434 ASN F C 1
ATOM 18331 O O . ASN F 1 414 ? -69.077 10.466 -12.167 1.00 31.99 434 ASN F O 1
ATOM 18336 N N . ALA F 1 415 ? -71.131 10.223 -13.099 1.00 31.22 435 ALA F N 1
ATOM 18337 C CA . ALA F 1 415 ? -70.648 9.887 -14.448 1.00 30.65 435 ALA F CA 1
ATOM 18338 C C . ALA F 1 415 ? -71.379 10.669 -15.566 1.00 30.72 435 ALA F C 1
ATOM 18339 O O . ALA F 1 415 ? -72.435 11.232 -15.336 1.00 31.39 435 ALA F O 1
ATOM 18341 N N . HIS F 1 416 ? -70.778 10.746 -16.756 1.00 30.62 436 HIS F N 1
ATOM 18342 C CA . HIS F 1 416 ? -71.481 10.987 -18.019 1.00 29.35 436 HIS F CA 1
ATOM 18343 C C . HIS F 1 416 ? -71.950 9.633 -18.517 1.00 29.45 436 HIS F C 1
ATOM 18344 O O . HIS F 1 416 ? -71.377 8.597 -18.193 1.00 28.91 436 HIS F O 1
ATOM 18351 N N . SER F 1 417 ? -73.019 9.650 -19.292 1.00 30.18 437 SER F N 1
ATOM 18352 C CA . SER F 1 417 ? -73.501 8.442 -19.914 1.00 30.68 437 SER F CA 1
ATOM 18353 C C . SER F 1 417 ? -73.548 8.615 -21.437 1.00 31.99 437 SER F C 1
ATOM 18354 O O . SER F 1 417 ? -74.165 9.543 -21.973 1.00 33.01 437 SER F O 1
ATOM 18357 N N . VAL F 1 418 ? -72.850 7.727 -22.137 1.00 32.33 438 VAL F N 1
ATOM 18358 C CA . VAL F 1 418 ? -72.731 7.800 -23.588 1.00 31.26 438 VAL F CA 1
ATOM 18359 C C . VAL F 1 418 ? -73.539 6.603 -24.082 1.00 31.29 438 VAL F C 1
ATOM 18360 O O . VAL F 1 418 ? -73.195 5.447 -23.763 1.00 30.58 438 VAL F O 1
ATOM 18364 N N . VAL F 1 419 ? -74.653 6.894 -24.778 1.00 30.73 439 VAL F N 1
ATOM 18365 C CA . VAL F 1 419 ? -75.624 5.851 -25.157 1.00 30.37 439 VAL F CA 1
ATOM 18366 C C . VAL F 1 419 ? -75.600 5.487 -26.654 1.00 30.22 439 VAL F C 1
ATOM 18367 O O . VAL F 1 419 ? -75.611 6.342 -27.541 1.00 30.03 439 VAL F O 1
ATOM 18371 N N . TYR F 1 420 ? -75.511 4.191 -26.910 1.00 29.84 440 TYR F N 1
ATOM 18372 C CA . TYR F 1 420 ? -75.538 3.649 -28.246 1.00 28.95 440 TYR F CA 1
ATOM 18373 C C . TYR F 1 420 ? -76.841 2.866 -28.362 1.00 29.60 440 TYR F C 1
ATOM 18374 O O . TYR F 1 420 ? -77.098 1.918 -27.588 1.00 28.99 440 TYR F O 1
ATOM 18383 N N . VAL F 1 421 ? -77.631 3.262 -29.362 1.00 29.88 441 VAL F N 1
ATOM 18384 C CA . VAL F 1 421 ? -78.905 2.617 -29.656 1.00 29.66 441 VAL F CA 1
ATOM 18385 C C . VAL F 1 421 ? -78.744 1.369 -30.505 1.00 29.22 441 VAL F C 1
ATOM 18386 O O . VAL F 1 421 ? -78.487 1.457 -31.711 1.00 28.23 441 VAL F O 1
ATOM 18390 N N . ILE F 1 422 ? -78.950 0.231 -29.852 1.00 28.38 442 ILE F N 1
ATOM 18391 C CA . ILE F 1 422 ? -78.847 -1.062 -30.458 1.00 29.17 442 ILE F CA 1
ATOM 18392 C C . ILE F 1 422 ? -80.010 -1.434 -31.404 1.00 32.33 442 ILE F C 1
ATOM 18393 O O . ILE F 1 422 ? -79.796 -2.234 -32.368 1.00 34.26 442 ILE F O 1
ATOM 18398 N N . ARG F 1 423 ? -81.213 -0.899 -31.140 1.00 32.37 443 ARG F N 1
ATOM 18399 C CA . ARG F 1 423 ? -82.440 -1.385 -31.754 1.00 32.95 443 ARG F CA 1
ATOM 18400 C C . ARG F 1 423 ? -83.641 -0.659 -31.193 1.00 33.80 443 ARG F C 1
ATOM 18401 O O . ARG F 1 423 ? -83.667 -0.344 -30.002 1.00 34.63 443 ARG F O 1
ATOM 18409 N N . GLY F 1 424 ? -84.639 -0.402 -32.037 1.00 33.26 444 GLY F N 1
ATOM 18410 C CA . GLY F 1 424 ? -85.826 0.309 -31.620 1.00 32.11 444 GLY F CA 1
ATOM 18411 C C . GLY F 1 424 ? -85.580 1.797 -31.553 1.00 32.02 444 GLY F C 1
ATOM 18412 O O . GLY F 1 424 ? -84.715 2.327 -32.217 1.00 31.38 444 GLY F O 1
ATOM 18413 N N . ASN F 1 425 ? -86.348 2.509 -30.744 1.00 32.45 445 ASN F N 1
ATOM 18414 C CA . ASN F 1 425 ? -86.160 3.956 -30.697 1.00 32.17 445 ASN F CA 1
ATOM 18415 C C . ASN F 1 425 ? -86.719 4.497 -29.375 1.00 30.84 445 ASN F C 1
ATOM 18416 O O . ASN F 1 425 ? -87.385 3.771 -28.623 1.00 29.98 445 ASN F O 1
ATOM 18421 N N . ALA F 1 426 ? -86.457 5.761 -29.067 1.00 29.61 446 ALA F N 1
ATOM 18422 C CA . ALA F 1 426 ? -87.053 6.272 -27.862 1.00 30.72 446 ALA F CA 1
ATOM 18423 C C . ALA F 1 426 ? -87.175 7.754 -28.007 1.00 32.06 446 ALA F C 1
ATOM 18424 O O . ALA F 1 426 ? -86.339 8.383 -28.693 1.00 32.23 446 ALA F O 1
ATOM 18426 N N . ARG F 1 427 ? -88.177 8.322 -27.332 1.00 33.38 447 ARG F N 1
ATOM 18427 C CA . ARG F 1 427 ? -88.167 9.762 -27.180 1.00 35.79 447 ARG F CA 1
ATOM 18428 C C . ARG F 1 427 ? -87.360 10.102 -25.924 1.00 36.05 447 ARG F C 1
ATOM 18429 O O . ARG F 1 427 ? -87.510 9.460 -24.870 1.00 35.59 447 ARG F O 1
ATOM 18437 N N . VAL F 1 428 ? -86.527 11.132 -26.055 1.00 35.91 448 VAL F N 1
ATOM 18438 C CA . VAL F 1 428 ? -85.497 11.412 -25.096 1.00 35.29 448 VAL F CA 1
ATOM 18439 C C . VAL F 1 428 ? -85.368 12.899 -24.833 1.00 36.06 448 VAL F C 1
ATOM 18440 O O . VAL F 1 428 ? -85.287 13.697 -25.759 1.00 35.92 448 VAL F O 1
ATOM 18444 N N . GLN F 1 429 ? -85.360 13.258 -23.550 1.00 36.87 449 GLN F N 1
ATOM 18445 C CA . GLN F 1 429 ? -85.003 14.601 -23.114 1.00 37.94 449 GLN F CA 1
ATOM 18446 C C . GLN F 1 429 ? -83.931 14.603 -22.043 1.00 37.43 449 GLN F C 1
ATOM 18447 O O . GLN F 1 429 ? -83.950 13.778 -21.118 1.00 37.70 449 GLN F O 1
ATOM 18453 N N . VAL F 1 430 ? -83.021 15.554 -22.203 1.00 37.51 450 VAL F N 1
ATOM 18454 C CA . VAL F 1 430 ? -81.867 15.750 -21.348 1.00 38.30 450 VAL F CA 1
ATOM 18455 C C . VAL F 1 430 ? -81.876 17.217 -20.977 1.00 39.51 450 VAL F C 1
ATOM 18456 O O . VAL F 1 430 ? -81.794 18.066 -21.866 1.00 40.03 450 VAL F O 1
ATOM 18460 N N . VAL F 1 431 ? -81.942 17.499 -19.675 1.00 39.53 451 VAL F N 1
ATOM 18461 C CA . VAL F 1 431 ? -82.225 18.844 -19.192 1.00 39.95 451 VAL F CA 1
ATOM 18462 C C . VAL F 1 431 ? -81.047 19.356 -18.388 1.00 40.17 451 VAL F C 1
ATOM 18463 O O . VAL F 1 431 ? -80.577 18.670 -17.495 1.00 40.28 451 VAL F O 1
ATOM 18467 N N . ASN F 1 432 ? -80.614 20.572 -18.655 1.00 40.40 452 ASN F N 1
ATOM 18468 C CA . ASN F 1 432 ? -79.433 21.050 -18.005 1.00 41.57 452 ASN F CA 1
ATOM 18469 C C . ASN F 1 432 ? -79.772 21.793 -16.692 1.00 42.68 452 ASN F C 1
ATOM 18470 O O . ASN F 1 432 ? -80.873 21.655 -16.181 1.00 43.06 452 ASN F O 1
ATOM 18475 N N . GLU F 1 433 ? -78.842 22.580 -16.140 1.00 44.14 453 GLU F N 1
ATOM 18476 C CA . GLU F 1 433 ? -79.056 23.217 -14.829 1.00 45.40 453 GLU F CA 1
ATOM 18477 C C . GLU F 1 433 ? -80.026 24.396 -14.884 1.00 46.68 453 GLU F C 1
ATOM 18478 O O . GLU F 1 433 ? -80.419 24.904 -13.837 1.00 46.59 453 GLU F O 1
ATOM 18484 N N . ASN F 1 434 ? -80.388 24.814 -16.101 1.00 47.71 454 ASN F N 1
ATOM 18485 C CA . ASN F 1 434 ? -81.342 25.884 -16.331 1.00 48.31 454 ASN F CA 1
ATOM 18486 C C . ASN F 1 434 ? -82.729 25.415 -16.720 1.00 48.89 454 ASN F C 1
ATOM 18487 O O . ASN F 1 434 ? -83.552 26.242 -17.062 1.00 50.17 454 ASN F O 1
ATOM 18492 N N . GLY F 1 435 ? -83.012 24.120 -16.712 1.00 48.84 455 GLY F N 1
ATOM 18493 C CA . GLY F 1 435 ? -84.357 23.694 -17.093 1.00 48.75 455 GLY F CA 1
ATOM 18494 C C . GLY F 1 435 ? -84.614 23.411 -18.565 1.00 49.07 455 GLY F C 1
ATOM 18495 O O . GLY F 1 435 ? -85.593 22.712 -18.888 1.00 48.82 455 GLY F O 1
ATOM 18496 N N . ASP F 1 436 ? -83.753 23.954 -19.434 1.00 48.94 456 ASP F N 1
ATOM 18497 C CA . ASP F 1 436 ? -83.765 23.746 -20.898 1.00 49.23 456 ASP F CA 1
ATOM 18498 C C . ASP F 1 436 ? -83.389 22.333 -21.304 1.00 48.67 456 ASP F C 1
ATOM 18499 O O . ASP F 1 436 ? -82.265 21.899 -20.999 1.00 49.62 456 ASP F O 1
ATOM 18504 N N . ALA F 1 437 ? -84.293 21.632 -21.998 1.00 47.71 457 ALA F N 1
ATOM 18505 C CA . ALA F 1 437 ? -84.020 20.310 -22.596 1.00 46.95 457 ALA F CA 1
ATOM 18506 C C . ALA F 1 437 ? -83.067 20.583 -23.738 1.00 47.13 457 ALA F C 1
ATOM 18507 O O . ALA F 1 437 ? -83.402 21.335 -24.640 1.00 47.97 457 ALA F O 1
ATOM 18509 N N . ILE F 1 438 ? -81.854 20.043 -23.668 1.00 46.70 458 ILE F N 1
ATOM 18510 C CA . ILE F 1 438 ? -80.847 20.371 -24.660 1.00 45.87 458 ILE F CA 1
ATOM 18511 C C . ILE F 1 438 ? -80.699 19.232 -25.638 1.00 45.34 458 ILE F C 1
ATOM 18512 O O . ILE F 1 438 ? -80.143 19.394 -26.707 1.00 45.42 458 ILE F O 1
ATOM 18517 N N . LEU F 1 439 ? -81.229 18.084 -25.263 1.00 44.46 459 LEU F N 1
ATOM 18518 C CA . LEU F 1 439 ? -81.557 17.090 -26.227 1.00 43.86 459 LEU F CA 1
ATOM 18519 C C . LEU F 1 439 ? -83.039 16.785 -26.064 1.00 44.52 459 LEU F C 1
ATOM 18520 O O . LEU F 1 439 ? -83.540 16.476 -24.971 1.00 42.99 459 LEU F O 1
ATOM 18525 N N . ASP F 1 440 ? -83.725 16.884 -27.201 1.00 45.54 460 ASP F N 1
ATOM 18526 C CA . ASP F 1 440 ? -85.109 16.461 -27.328 1.00 46.08 460 ASP F CA 1
ATOM 18527 C C . ASP F 1 440 ? -85.382 15.860 -28.712 1.00 45.62 460 ASP F C 1
ATOM 18528 O O . ASP F 1 440 ? -85.549 16.599 -29.686 1.00 45.93 460 ASP F O 1
ATOM 18533 N N . GLN F 1 441 ? -85.433 14.531 -28.802 1.00 44.31 461 GLN F N 1
ATOM 18534 C CA . GLN F 1 441 ? -85.657 13.917 -30.091 1.00 43.34 461 GLN F CA 1
ATOM 18535 C C . GLN F 1 441 ? -85.972 12.449 -29.986 1.00 42.29 461 GLN F C 1
ATOM 18536 O O . GLN F 1 441 ? -85.848 11.868 -28.921 1.00 42.71 461 GLN F O 1
ATOM 18542 N N . GLU F 1 442 ? -86.435 11.843 -31.068 1.00 41.20 462 GLU F N 1
ATOM 18543 C CA . GLU F 1 442 ? -86.454 10.381 -31.104 1.00 40.55 462 GLU F CA 1
ATOM 18544 C C . GLU F 1 442 ? -85.000 10.048 -31.408 1.00 38.68 462 GLU F C 1
ATOM 18545 O O . GLU F 1 442 ? -84.342 10.753 -32.189 1.00 39.17 462 GLU F O 1
ATOM 18551 N N . VAL F 1 443 ? -84.475 9.022 -30.767 1.00 35.28 463 VAL F N 1
ATOM 18552 C CA . VAL F 1 443 ? -83.120 8.641 -31.015 1.00 32.63 463 VAL F CA 1
ATOM 18553 C C . VAL F 1 443 ? -83.340 7.274 -31.588 1.00 33.15 463 VAL F C 1
ATOM 18554 O O . VAL F 1 443 ? -84.246 6.541 -31.104 1.00 32.43 463 VAL F O 1
ATOM 18558 N N . GLN F 1 444 ? -82.507 6.929 -32.584 1.00 33.61 464 GLN F N 1
ATOM 18559 C CA . GLN F 1 444 ? -82.718 5.737 -33.417 1.00 34.58 464 GLN F CA 1
ATOM 18560 C C . GLN F 1 444 ? -81.537 4.805 -33.517 1.00 34.54 464 GLN F C 1
ATOM 18561 O O . GLN F 1 444 ? -80.381 5.215 -33.393 1.00 33.56 464 GLN F O 1
ATOM 18567 N N . GLN F 1 445 ? -81.859 3.549 -33.811 1.00 35.33 465 GLN F N 1
ATOM 18568 C CA . GLN F 1 445 ? -80.859 2.531 -34.015 1.00 36.23 465 GLN F CA 1
ATOM 18569 C C . GLN F 1 445 ? -79.631 3.037 -34.768 1.00 35.95 465 GLN F C 1
ATOM 18570 O O . GLN F 1 445 ? -79.751 3.790 -35.739 1.00 37.18 465 GLN F O 1
ATOM 18576 N N . GLY F 1 446 ? -78.455 2.607 -34.312 1.00 35.31 466 GLY F N 1
ATOM 18577 C CA . GLY F 1 446 ? -77.164 3.068 -34.811 1.00 34.01 466 GLY F CA 1
ATOM 18578 C C . GLY F 1 446 ? -76.694 4.455 -34.380 1.00 33.53 466 GLY F C 1
ATOM 18579 O O . GLY F 1 446 ? -75.603 4.873 -34.770 1.00 33.54 466 GLY F O 1
ATOM 18580 N N . GLN F 1 447 ? -77.498 5.210 -33.635 1.00 32.88 467 GLN F N 1
ATOM 18581 C CA . GLN F 1 447 ? -77.023 6.523 -33.173 1.00 33.45 467 GLN F CA 1
ATOM 18582 C C . GLN F 1 447 ? -76.414 6.480 -31.762 1.00 32.79 467 GLN F C 1
ATOM 18583 O O . GLN F 1 447 ? -76.526 5.489 -31.017 1.00 31.97 467 GLN F O 1
ATOM 18589 N N . LEU F 1 448 ? -75.771 7.593 -31.431 1.00 32.53 468 LEU F N 1
ATOM 18590 C CA . LEU F 1 448 ? -75.072 7.772 -30.187 1.00 32.71 468 LEU F CA 1
ATOM 18591 C C . LEU F 1 448 ? -75.487 9.121 -29.642 1.00 32.90 468 LEU F C 1
ATOM 18592 O O . LEU F 1 448 ? -75.467 10.121 -30.385 1.00 31.91 468 LEU F O 1
ATOM 18597 N N . PHE F 1 449 ? -75.819 9.142 -28.343 1.00 32.29 469 PHE F N 1
ATOM 18598 C CA . PHE F 1 449 ? -76.064 10.401 -27.675 1.00 31.98 469 PHE F CA 1
ATOM 18599 C C . PHE F 1 449 ? -75.408 10.461 -26.270 1.00 32.92 469 PHE F C 1
ATOM 18600 O O . PHE F 1 449 ? -75.212 9.441 -25.598 1.00 32.58 469 PHE F O 1
ATOM 18608 N N . ILE F 1 450 ? -75.051 11.683 -25.888 1.00 33.17 470 ILE F N 1
ATOM 18609 C CA . ILE F 1 450 ? -74.474 12.008 -24.599 1.00 33.97 470 ILE F CA 1
ATOM 18610 C C . ILE F 1 450 ? -75.528 12.571 -23.603 1.00 33.91 470 ILE F C 1
ATOM 18611 O O . ILE F 1 450 ? -76.308 13.478 -23.933 1.00 32.67 470 ILE F O 1
ATOM 18616 N N . VAL F 1 451 ? -75.546 11.994 -22.399 1.00 33.65 471 VAL F N 1
ATOM 18617 C CA . VAL F 1 451 ? -76.248 12.559 -21.228 1.00 33.13 471 VAL F CA 1
ATOM 18618 C C . VAL F 1 451 ? -75.171 13.019 -20.235 1.00 31.93 471 VAL F C 1
ATOM 18619 O O . VAL F 1 451 ? -74.623 12.172 -19.517 1.00 31.53 471 VAL F O 1
ATOM 18623 N N . PRO F 1 452 ? -74.836 14.324 -20.210 1.00 31.48 472 PRO F N 1
ATOM 18624 C CA . PRO F 1 452 ? -73.763 14.727 -19.303 1.00 31.55 472 PRO F CA 1
ATOM 18625 C C . PRO F 1 452 ? -74.077 14.492 -17.840 1.00 32.89 472 PRO F C 1
ATOM 18626 O O . PRO F 1 452 ? -75.248 14.498 -17.445 1.00 33.96 472 PRO F O 1
ATOM 18630 N N . GLN F 1 453 ? -73.035 14.307 -17.024 1.00 33.86 473 GLN F N 1
ATOM 18631 C CA . GLN F 1 453 ? -73.182 14.170 -15.564 1.00 33.98 473 GLN F CA 1
ATOM 18632 C C . GLN F 1 453 ? -74.155 15.203 -14.976 1.00 33.79 473 GLN F C 1
ATOM 18633 O O . GLN F 1 453 ? -74.029 16.421 -15.237 1.00 33.07 473 GLN F O 1
ATOM 18639 N N . ASN F 1 454 ? -75.108 14.707 -14.187 1.00 34.12 474 ASN F N 1
ATOM 18640 C CA . ASN F 1 454 ? -76.013 15.553 -13.419 1.00 34.87 474 ASN F CA 1
ATOM 18641 C C . ASN F 1 454 ? -77.171 16.177 -14.180 1.00 36.01 474 ASN F C 1
ATOM 18642 O O . ASN F 1 454 ? -78.042 16.787 -13.553 1.00 37.90 474 ASN F O 1
ATOM 18647 N N . HIS F 1 455 ? -77.187 16.060 -15.512 1.00 35.23 475 HIS F N 1
ATOM 18648 C CA . HIS F 1 455 ? -78.311 16.528 -16.300 1.00 32.62 475 HIS F CA 1
ATOM 18649 C C . HIS F 1 455 ? -79.425 15.522 -16.110 1.00 32.10 475 HIS F C 1
ATOM 18650 O O . HIS F 1 455 ? -79.176 14.314 -16.065 1.00 30.92 475 HIS F O 1
ATOM 18657 N N . GLY F 1 456 ? -80.658 16.017 -15.991 1.00 31.60 476 GLY F N 1
ATOM 18658 C CA . GLY F 1 456 ? -81.790 15.090 -15.881 1.00 31.04 476 GLY F CA 1
ATOM 18659 C C . GLY F 1 456 ? -82.179 14.520 -17.236 1.00 30.48 476 GLY F C 1
ATOM 18660 O O . GLY F 1 456 ? -81.954 15.166 -18.255 1.00 30.24 476 GLY F O 1
ATOM 18661 N N . VAL F 1 457 ? -82.760 13.322 -17.240 1.00 30.11 477 VAL F N 1
ATOM 18662 C CA . VAL F 1 457 ? -82.953 12.598 -18.452 1.00 30.96 477 VAL F CA 1
ATOM 18663 C C . VAL F 1 457 ? -84.151 11.701 -18.294 1.00 32.18 477 VAL F C 1
ATOM 18664 O O . VAL F 1 457 ? -84.246 10.966 -17.323 1.00 31.67 477 VAL F O 1
ATOM 18668 N N . ILE F 1 458 ? -85.038 11.759 -19.294 1.00 32.86 478 ILE F N 1
ATOM 18669 C CA . ILE F 1 458 ? -86.221 10.917 -19.336 1.00 33.04 478 ILE F CA 1
ATOM 18670 C C . ILE F 1 458 ? -86.229 10.245 -20.712 1.00 32.83 478 ILE F C 1
ATOM 18671 O O . ILE F 1 458 ? -85.842 10.840 -21.714 1.00 32.65 478 ILE F O 1
ATOM 18676 N N . GLN F 1 459 ? -86.618 8.986 -20.743 1.00 32.29 479 GLN F N 1
ATOM 18677 C CA . GLN F 1 459 ? -86.605 8.261 -21.987 1.00 34.18 479 GLN F CA 1
ATOM 18678 C C . GLN F 1 459 ? -87.883 7.436 -22.062 1.00 34.63 479 GLN F C 1
ATOM 18679 O O . GLN F 1 459 ? -88.209 6.749 -21.098 1.00 35.03 479 GLN F O 1
ATOM 18685 N N . GLN F 1 460 ? -88.615 7.499 -23.183 1.00 35.31 480 GLN F N 1
ATOM 18686 C CA . GLN F 1 460 ? -89.691 6.520 -23.439 1.00 34.62 480 GLN F CA 1
ATOM 18687 C C . GLN F 1 460 ? -89.517 5.757 -24.746 1.00 35.17 480 GLN F C 1
ATOM 18688 O O . GLN F 1 460 ? -89.267 6.353 -25.808 1.00 34.81 480 GLN F O 1
ATOM 18694 N N . ALA F 1 461 ? -89.661 4.442 -24.626 1.00 35.01 481 ALA F N 1
ATOM 18695 C CA . ALA F 1 461 ? -89.552 3.526 -25.721 1.00 36.59 481 ALA F CA 1
ATOM 18696 C C . ALA F 1 461 ? -90.743 3.750 -26.643 1.00 38.79 481 ALA F C 1
ATOM 18697 O O . ALA F 1 461 ? -91.848 4.080 -26.190 1.00 40.05 481 ALA F O 1
ATOM 18699 N N . GLY F 1 462 ? -90.526 3.577 -27.945 1.00 40.54 482 GLY F N 1
ATOM 18700 C CA . GLY F 1 462 ? -91.583 3.629 -28.924 1.00 40.84 482 GLY F CA 1
ATOM 18701 C C . GLY F 1 462 ? -92.122 2.226 -29.052 1.00 41.72 482 GLY F C 1
ATOM 18702 O O . GLY F 1 462 ? -91.896 1.380 -28.204 1.00 40.92 482 GLY F O 1
ATOM 18703 N N . ASN F 1 463 ? -92.820 1.986 -30.153 1.00 43.77 483 ASN F N 1
ATOM 18704 C CA . ASN F 1 463 ? -93.701 0.833 -30.281 1.00 44.98 483 ASN F CA 1
ATOM 18705 C C . ASN F 1 463 ? -93.022 -0.470 -30.512 1.00 44.38 483 ASN F C 1
ATOM 18706 O O . ASN F 1 463 ? -93.659 -1.542 -30.402 1.00 44.58 483 ASN F O 1
ATOM 18711 N N . GLN F 1 464 ? -91.730 -0.369 -30.824 1.00 43.47 484 GLN F N 1
ATOM 18712 C CA . GLN F 1 464 ? -90.936 -1.577 -31.021 1.00 42.98 484 GLN F CA 1
ATOM 18713 C C . GLN F 1 464 ? -89.942 -1.855 -29.892 1.00 42.01 484 GLN F C 1
ATOM 18714 O O . GLN F 1 464 ? -89.214 -2.851 -29.936 1.00 41.64 484 GLN F O 1
ATOM 18720 N N . GLY F 1 465 ? -89.932 -1.005 -28.869 1.00 39.94 485 GLY F N 1
ATOM 18721 C CA . GLY F 1 465 ? -88.957 -1.200 -27.846 1.00 38.16 485 GLY F CA 1
ATOM 18722 C C . GLY F 1 465 ? -87.796 -0.251 -28.053 1.00 37.27 485 GLY F C 1
ATOM 18723 O O . GLY F 1 465 ? -87.850 0.668 -28.870 1.00 37.54 485 GLY F O 1
ATOM 18724 N N . PHE F 1 466 ? -86.761 -0.471 -27.254 1.00 36.71 486 PHE F N 1
ATOM 18725 C CA . PHE F 1 466 ? -85.588 0.383 -27.174 1.00 35.59 486 PHE F CA 1
ATOM 18726 C C . PHE F 1 466 ? -84.495 -0.381 -26.452 1.00 35.32 486 PHE F C 1
ATOM 18727 O O . PHE F 1 466 ? -84.642 -0.758 -25.286 1.00 35.43 486 PHE F O 1
ATOM 18735 N N . GLU F 1 467 ? -83.420 -0.635 -27.185 1.00 34.00 487 GLU F N 1
ATOM 18736 C CA . GLU F 1 467 ? -82.246 -1.302 -26.678 1.00 32.77 487 GLU F CA 1
ATOM 18737 C C . GLU F 1 467 ? -81.054 -0.382 -26.799 1.00 33.15 487 GLU F C 1
ATOM 18738 O O . GLU F 1 467 ? -80.892 0.292 -27.814 1.00 32.43 487 GLU F O 1
ATOM 18744 N N . TYR F 1 468 ? -80.248 -0.310 -25.738 1.00 33.12 488 TYR F N 1
ATOM 18745 C CA . TYR F 1 468 ? -79.133 0.608 -25.744 1.00 33.74 488 TYR F CA 1
ATOM 18746 C C . TYR F 1 468 ? -78.002 -0.054 -24.963 1.00 32.84 488 TYR F C 1
ATOM 18747 O O . TYR F 1 468 ? -78.197 -1.024 -24.199 1.00 32.52 488 TYR F O 1
ATOM 18756 N N . PHE F 1 469 ? -76.804 0.455 -25.213 1.00 31.61 489 PHE F N 1
ATOM 18757 C CA . PHE F 1 469 ? -75.660 0.120 -24.396 1.00 30.63 489 PHE F CA 1
ATOM 18758 C C . PHE F 1 469 ? -75.232 1.489 -23.928 1.00 29.83 489 PHE F C 1
ATOM 18759 O O . PHE F 1 469 ? -75.119 2.432 -24.735 1.00 29.45 489 PHE F O 1
ATOM 18767 N N . ALA F 1 470 ? -75.046 1.631 -22.622 1.00 29.43 490 ALA F N 1
ATOM 18768 C CA . ALA F 1 470 ? -74.508 2.927 -22.094 1.00 29.53 490 ALA F CA 1
ATOM 18769 C C . ALA F 1 470 ? -73.103 2.730 -21.516 1.00 29.73 490 ALA F C 1
ATOM 18770 O O . ALA F 1 470 ? -72.816 1.731 -20.814 1.00 31.02 490 ALA F O 1
ATOM 18772 N N . PHE F 1 471 ? -72.241 3.694 -21.801 1.00 29.52 491 PHE F N 1
ATOM 18773 C CA . PHE F 1 471 ? -70.863 3.659 -21.346 1.00 28.65 491 PHE F CA 1
ATOM 18774 C C . PHE F 1 471 ? -70.788 4.785 -20.330 1.00 28.57 491 PHE F C 1
ATOM 18775 O O . PHE F 1 471 ? -71.113 5.936 -20.645 1.00 27.82 491 PHE F O 1
ATOM 18783 N N . LYS F 1 472 ? -70.380 4.467 -19.105 1.00 28.74 492 LYS F N 1
ATOM 18784 C CA . LYS F 1 472 ? -70.385 5.493 -18.044 1.00 28.15 492 LYS F CA 1
ATOM 18785 C C . LYS F 1 472 ? -68.966 5.773 -17.568 1.00 27.12 492 LYS F C 1
ATOM 18786 O O . LYS F 1 472 ? -68.216 4.848 -17.317 1.00 27.06 492 LYS F O 1
ATOM 18792 N N . THR F 1 473 ? -68.607 7.044 -17.460 1.00 26.76 493 THR F N 1
ATOM 18793 C CA . THR F 1 473 ? -67.221 7.465 -17.295 1.00 27.00 493 THR F CA 1
ATOM 18794 C C . THR F 1 473 ? -66.763 7.569 -15.819 1.00 27.88 493 THR F C 1
ATOM 18795 O O . THR F 1 473 ? -65.908 8.368 -15.453 1.00 27.50 493 THR F O 1
ATOM 18799 N N . GLU F 1 474 ? -67.330 6.762 -14.941 1.00 28.06 494 GLU F N 1
ATOM 18800 C CA . GLU F 1 474 ? -66.788 6.728 -13.602 1.00 29.21 494 GLU F CA 1
ATOM 18801 C C . GLU F 1 474 ? -66.955 5.295 -13.127 1.00 28.45 494 GLU F C 1
ATOM 18802 O O . GLU F 1 474 ? -67.832 4.609 -13.618 1.00 29.20 494 GLU F O 1
ATOM 18808 N N . GLU F 1 475 ? -66.094 4.862 -12.212 1.00 27.08 495 GLU F N 1
ATOM 18809 C CA . GLU F 1 475 ? -66.244 3.650 -11.414 1.00 27.49 495 GLU F CA 1
ATOM 18810 C C . GLU F 1 475 ? -67.544 3.573 -10.622 1.00 27.33 495 GLU F C 1
ATOM 18811 O O . GLU F 1 475 ? -67.928 4.564 -10.002 1.00 27.51 495 GLU F O 1
ATOM 18817 N N . ASN F 1 476 ? -68.186 2.408 -10.580 1.00 26.89 496 ASN F N 1
ATOM 18818 C CA . ASN F 1 476 ? -69.470 2.262 -9.891 1.00 27.17 496 ASN F CA 1
ATOM 18819 C C . ASN F 1 476 ? -70.392 3.449 -10.196 1.00 27.56 496 ASN F C 1
ATOM 18820 O O . ASN F 1 476 ? -70.718 4.225 -9.307 1.00 28.37 496 ASN F O 1
ATOM 18825 N N . ALA F 1 477 ? -70.774 3.625 -11.465 1.00 28.13 497 ALA F N 1
ATOM 18826 C CA . ALA F 1 477 ? -71.605 4.779 -11.858 1.00 28.27 497 ALA F CA 1
ATOM 18827 C C . ALA F 1 477 ? -72.985 4.624 -11.265 1.00 27.61 497 ALA F C 1
ATOM 18828 O O . ALA F 1 477 ? -73.503 3.501 -11.197 1.00 27.07 497 ALA F O 1
ATOM 18830 N N . PHE F 1 478 ? -73.594 5.722 -10.824 1.00 27.05 498 PHE F N 1
ATOM 18831 C CA . PHE F 1 478 ? -75.013 5.576 -10.433 1.00 27.73 498 PHE F CA 1
ATOM 18832 C C . PHE F 1 478 ? -75.902 6.782 -10.720 1.00 28.39 498 PHE F C 1
ATOM 18833 O O . PHE F 1 478 ? -75.440 7.925 -10.972 1.00 28.62 498 PHE F O 1
ATOM 18841 N N . ILE F 1 479 ? -77.201 6.497 -10.692 1.00 29.00 499 ILE F N 1
ATOM 18842 C CA . ILE F 1 479 ? -78.219 7.503 -10.918 1.00 29.65 499 ILE F CA 1
ATOM 18843 C C . ILE F 1 479 ? -79.056 7.705 -9.657 1.00 31.19 499 ILE F C 1
ATOM 18844 O O . ILE F 1 479 ? -79.179 6.813 -8.797 1.00 30.02 499 ILE F O 1
ATOM 18849 N N . ASN F 1 480 ? -79.651 8.891 -9.593 1.00 32.22 500 ASN F N 1
ATOM 18850 C CA . ASN F 1 480 ? -80.764 9.170 -8.711 1.00 33.40 500 ASN F CA 1
ATOM 18851 C C . ASN F 1 480 ? -82.045 9.341 -9.560 1.00 33.56 500 ASN F C 1
ATOM 18852 O O . ASN F 1 480 ? -82.157 10.311 -10.316 1.00 33.33 500 ASN F O 1
ATOM 18857 N N . THR F 1 481 ? -83.010 8.425 -9.430 1.00 33.57 501 THR F N 1
ATOM 18858 C CA . THR F 1 481 ? -84.343 8.636 -10.028 1.00 33.66 501 THR F CA 1
ATOM 18859 C C . THR F 1 481 ? -85.265 9.738 -9.435 1.00 34.54 501 THR F C 1
ATOM 18860 O O . THR F 1 481 ? -85.106 10.261 -8.307 1.00 33.49 501 THR F O 1
ATOM 18864 N N . LEU F 1 482 ? -86.259 10.095 -10.235 1.00 35.21 502 LEU F N 1
ATOM 18865 C CA . LEU F 1 482 ? -87.086 11.231 -9.888 1.00 35.38 502 LEU F CA 1
ATOM 18866 C C . LEU F 1 482 ? -88.524 10.763 -9.792 1.00 35.56 502 LEU F C 1
ATOM 18867 O O . LEU F 1 482 ? -89.415 11.580 -9.560 1.00 36.82 502 LEU F O 1
ATOM 18872 N N . ALA F 1 483 ? -88.717 9.447 -9.945 1.00 34.92 503 ALA F N 1
ATOM 18873 C CA . ALA F 1 483 ? -90.013 8.769 -9.879 1.00 34.05 503 ALA F CA 1
ATOM 18874 C C . ALA F 1 483 ? -89.828 7.287 -9.555 1.00 34.61 503 ALA F C 1
ATOM 18875 O O . ALA F 1 483 ? -88.799 6.652 -9.925 1.00 35.55 503 ALA F O 1
ATOM 18877 N N . GLY F 1 484 ? -90.823 6.696 -8.905 1.00 34.31 504 GLY F N 1
ATOM 18878 C CA . GLY F 1 484 ? -90.752 5.264 -8.579 1.00 34.21 504 GLY F CA 1
ATOM 18879 C C . GLY F 1 484 ? -90.307 4.942 -7.144 1.00 34.44 504 GLY F C 1
ATOM 18880 O O . GLY F 1 484 ? -89.995 5.851 -6.378 1.00 32.52 504 GLY F O 1
ATOM 18881 N N . ARG F 1 485 ? -90.245 3.656 -6.797 1.00 35.08 505 ARG F N 1
ATOM 18882 C CA . ARG F 1 485 ? -90.021 3.258 -5.416 1.00 37.93 505 ARG F CA 1
ATOM 18883 C C . ARG F 1 485 ? -88.723 3.722 -4.719 1.00 38.60 505 ARG F C 1
ATOM 18884 O O . ARG F 1 485 ? -88.604 3.567 -3.507 1.00 39.77 505 ARG F O 1
ATOM 18892 N N . THR F 1 486 ? -87.765 4.274 -5.455 1.00 38.32 506 THR F N 1
ATOM 18893 C CA . THR F 1 486 ? -86.472 4.619 -4.895 1.00 37.53 506 THR F CA 1
ATOM 18894 C C . THR F 1 486 ? -86.146 6.010 -5.358 1.00 35.44 506 THR F C 1
ATOM 18895 O O . THR F 1 486 ? -84.986 6.360 -5.447 1.00 34.94 506 THR F O 1
ATOM 18899 N N . SER F 1 487 ? -87.163 6.794 -5.674 1.00 34.15 507 SER F N 1
ATOM 18900 C CA . SER F 1 487 ? -86.961 8.177 -6.039 1.00 33.28 507 SER F CA 1
ATOM 18901 C C . SER F 1 487 ? -86.609 9.161 -4.917 1.00 33.03 507 SER F C 1
ATOM 18902 O O . SER F 1 487 ? -86.900 8.979 -3.751 1.00 31.90 507 SER F O 1
ATOM 18905 N N . PHE F 1 488 ? -85.995 10.242 -5.346 1.00 34.15 508 PHE F N 1
ATOM 18906 C CA . PHE F 1 488 ? -85.796 11.424 -4.585 1.00 36.59 508 PHE F CA 1
ATOM 18907 C C . PHE F 1 488 ? -87.044 11.901 -3.819 1.00 37.66 508 PHE F C 1
ATOM 18908 O O . PHE F 1 488 ? -86.953 12.169 -2.609 1.00 37.11 508 PHE F O 1
ATOM 18916 N N . LEU F 1 489 ? -88.187 12.020 -4.514 1.00 38.55 509 LEU F N 1
ATOM 18917 C CA . LEU F 1 489 ? -89.425 12.598 -3.937 1.00 37.76 509 LEU F CA 1
ATOM 18918 C C . LEU F 1 489 ? -89.826 11.812 -2.716 1.00 36.66 509 LEU F C 1
ATOM 18919 O O . LEU F 1 489 ? -90.183 12.365 -1.711 1.00 36.34 509 LEU F O 1
ATOM 18924 N N . ARG F 1 490 ? -89.710 10.508 -2.827 1.00 36.75 510 ARG F N 1
ATOM 18925 C CA . ARG F 1 490 ? -89.955 9.550 -1.767 1.00 37.79 510 ARG F CA 1
ATOM 18926 C C . ARG F 1 490 ? -89.067 9.601 -0.479 1.00 38.85 510 ARG F C 1
ATOM 18927 O O . ARG F 1 490 ? -89.448 9.044 0.565 1.00 39.55 510 ARG F O 1
ATOM 18935 N N . ALA F 1 491 ? -87.934 10.310 -0.531 1.00 39.13 511 ALA F N 1
ATOM 18936 C CA . ALA F 1 491 ? -87.010 10.516 0.617 1.00 38.89 511 ALA F CA 1
ATOM 18937 C C . ALA F 1 491 ? -87.294 11.832 1.336 1.00 39.22 511 ALA F C 1
ATOM 18938 O O . ALA F 1 491 ? -86.742 12.104 2.420 1.00 39.77 511 ALA F O 1
ATOM 18940 N N . LEU F 1 492 ? -88.105 12.664 0.697 1.00 39.14 512 LEU F N 1
ATOM 18941 C CA . LEU F 1 492 ? -88.501 13.959 1.241 1.00 39.58 512 LEU F CA 1
ATOM 18942 C C . LEU F 1 492 ? -89.717 13.797 2.168 1.00 40.20 512 LEU F C 1
ATOM 18943 O O . LEU F 1 492 ? -90.585 12.951 1.916 1.00 39.77 512 LEU F O 1
ATOM 18948 N N . PRO F 1 493 ? -89.745 14.551 3.292 1.00 40.95 513 PRO F N 1
ATOM 18949 C CA . PRO F 1 493 ? -90.949 14.592 4.117 1.00 41.07 513 PRO F CA 1
ATOM 18950 C C . PRO F 1 493 ? -92.126 15.182 3.325 1.00 41.25 513 PRO F C 1
ATOM 18951 O O . PRO F 1 493 ? -91.942 16.268 2.721 1.00 39.97 513 PRO F O 1
ATOM 18955 N N . ASP F 1 494 ? -93.277 14.471 3.362 1.00 42.05 514 ASP F N 1
ATOM 18956 C CA . ASP F 1 494 ? -94.593 14.917 2.797 1.00 43.53 514 ASP F CA 1
ATOM 18957 C C . ASP F 1 494 ? -94.656 16.440 2.865 1.00 43.20 514 ASP F C 1
ATOM 18958 O O . ASP F 1 494 ? -94.833 17.138 1.860 1.00 43.61 514 ASP F O 1
ATOM 18963 N N . GLU F 1 495 ? -94.467 16.980 4.053 1.00 43.17 515 GLU F N 1
ATOM 18964 C CA . GLU F 1 495 ? -94.636 18.409 4.165 1.00 43.70 515 GLU F CA 1
ATOM 18965 C C . GLU F 1 495 ? -93.585 19.203 3.399 1.00 43.06 515 GLU F C 1
ATOM 18966 O O . GLU F 1 495 ? -93.894 20.314 2.945 1.00 42.55 515 GLU F O 1
ATOM 18972 N N . VAL F 1 496 ? -92.364 18.674 3.223 1.00 43.06 516 VAL F N 1
ATOM 18973 C CA . VAL F 1 496 ? -91.429 19.440 2.382 1.00 42.76 516 VAL F CA 1
ATOM 18974 C C . VAL F 1 496 ? -91.840 19.376 0.896 1.00 42.78 516 VAL F C 1
ATOM 18975 O O . VAL F 1 496 ? -91.713 20.373 0.180 1.00 41.55 516 VAL F O 1
ATOM 18979 N N . LEU F 1 497 ? -92.390 18.232 0.485 1.00 43.29 517 LEU F N 1
ATOM 18980 C CA . LEU F 1 497 ? -93.016 18.083 -0.833 1.00 45.40 517 LEU F CA 1
ATOM 18981 C C . LEU F 1 497 ? -94.117 19.133 -1.059 1.00 46.61 517 LEU F C 1
ATOM 18982 O O . LEU F 1 497 ? -94.045 19.964 -1.994 1.00 46.97 517 LEU F O 1
ATOM 18987 N N . ALA F 1 498 ? -95.113 19.095 -0.173 1.00 47.26 518 ALA F N 1
ATOM 18988 C CA . ALA F 1 498 ? -96.221 20.058 -0.189 1.00 48.49 518 ALA F CA 1
ATOM 18989 C C . ALA F 1 498 ? -95.789 21.539 -0.209 1.00 48.91 518 ALA F C 1
ATOM 18990 O O . ALA F 1 498 ? -96.399 22.335 -0.895 1.00 49.98 518 ALA F O 1
ATOM 18992 N N . ASN F 1 499 ? -94.739 21.919 0.502 1.00 49.57 519 ASN F N 1
ATOM 18993 C CA . ASN F 1 499 ? -94.329 23.331 0.514 1.00 50.69 519 ASN F CA 1
ATOM 18994 C C . ASN F 1 499 ? -93.480 23.719 -0.674 1.00 51.41 519 ASN F C 1
ATOM 18995 O O . ASN F 1 499 ? -93.614 24.827 -1.226 1.00 51.79 519 ASN F O 1
ATOM 19000 N N . ALA F 1 500 ? -92.588 22.795 -1.032 1.00 51.81 520 ALA F N 1
ATOM 19001 C CA . ALA F 1 500 ? -91.737 22.927 -2.193 1.00 51.97 520 ALA F CA 1
ATOM 19002 C C . ALA F 1 500 ? -92.613 23.025 -3.444 1.00 51.78 520 ALA F C 1
ATOM 19003 O O . ALA F 1 500 ? -92.412 23.936 -4.233 1.00 51.93 520 ALA F O 1
ATOM 19005 N N . TYR F 1 501 ? -93.595 22.140 -3.609 1.00 51.32 521 TYR F N 1
ATOM 19006 C CA . TYR F 1 501 ? -94.369 22.146 -4.858 1.00 51.72 521 TYR F CA 1
ATOM 19007 C C . TYR F 1 501 ? -95.759 22.876 -4.847 1.00 52.31 521 TYR F C 1
ATOM 19008 O O . TYR F 1 501 ? -96.537 22.778 -5.834 1.00 51.52 521 TYR F O 1
ATOM 19017 N N . GLN F 1 502 ? -96.024 23.609 -3.741 1.00 51.97 522 GLN F N 1
ATOM 19018 C CA . GLN F 1 502 ? -97.316 24.220 -3.390 1.00 50.80 522 GLN F CA 1
ATOM 19019 C C . GLN F 1 502 ? -98.498 23.280 -3.661 1.00 50.89 522 GLN F C 1
ATOM 19020 O O . GLN F 1 502 ? -99.282 23.522 -4.566 1.00 51.10 522 GLN F O 1
ATOM 19026 N N . ILE F 1 503 ? -98.624 22.205 -2.893 1.00 51.10 523 ILE F N 1
ATOM 19027 C CA . ILE F 1 503 ? -99.556 21.107 -3.204 1.00 51.52 523 ILE F CA 1
ATOM 19028 C C . ILE F 1 503 ? -100.156 20.528 -1.923 1.00 51.99 523 ILE F C 1
ATOM 19029 O O . ILE F 1 503 ? -99.702 20.812 -0.828 1.00 51.95 523 ILE F O 1
ATOM 19034 N N . SER F 1 504 ? -101.192 19.718 -2.041 1.00 53.33 524 SER F N 1
ATOM 19035 C CA . SER F 1 504 ? -101.791 19.161 -0.852 1.00 54.90 524 SER F CA 1
ATOM 19036 C C . SER F 1 504 ? -100.956 18.008 -0.326 1.00 55.63 524 SER F C 1
ATOM 19037 O O . SER F 1 504 ? -100.211 17.392 -1.057 1.00 55.59 524 SER F O 1
ATOM 19040 N N . ARG F 1 505 ? -101.078 17.742 0.962 1.00 57.41 525 ARG F N 1
ATOM 19041 C CA . ARG F 1 505 ? -100.707 16.466 1.560 1.00 58.91 525 ARG F CA 1
ATOM 19042 C C . ARG F 1 505 ? -101.175 15.225 0.767 1.00 59.22 525 ARG F C 1
ATOM 19043 O O . ARG F 1 505 ? -100.490 14.197 0.766 1.00 59.77 525 ARG F O 1
ATOM 19051 N N . GLU F 1 506 ? -102.331 15.267 0.109 1.00 58.88 526 GLU F N 1
ATOM 19052 C CA . GLU F 1 506 ? -102.731 14.070 -0.626 1.00 58.85 526 GLU F CA 1
ATOM 19053 C C . GLU F 1 506 ? -101.914 13.955 -1.936 1.00 57.79 526 GLU F C 1
ATOM 19054 O O . GLU F 1 506 ? -101.478 12.857 -2.327 1.00 57.40 526 GLU F O 1
ATOM 19060 N N . GLN F 1 507 ? -101.707 15.102 -2.586 1.00 56.15 527 GLN F N 1
ATOM 19061 C CA . GLN F 1 507 ? -100.955 15.200 -3.833 1.00 55.04 527 GLN F CA 1
ATOM 19062 C C . GLN F 1 507 ? -99.512 14.700 -3.687 1.00 54.27 527 GLN F C 1
ATOM 19063 O O . GLN F 1 507 ? -99.011 13.921 -4.518 1.00 54.17 527 GLN F O 1
ATOM 19069 N N . ALA F 1 508 ? -98.871 15.168 -2.618 1.00 52.89 528 ALA F N 1
ATOM 19070 C CA . ALA F 1 508 ? -97.535 14.778 -2.248 1.00 51.16 528 ALA F CA 1
ATOM 19071 C C . ALA F 1 508 ? -97.521 13.279 -2.055 1.00 50.45 528 ALA F C 1
ATOM 19072 O O . ALA F 1 508 ? -96.600 12.625 -2.488 1.00 50.36 528 ALA F O 1
ATOM 19074 N N . ARG F 1 509 ? -98.558 12.704 -1.475 1.00 50.41 529 ARG F N 1
ATOM 19075 C CA . ARG F 1 509 ? -98.552 11.257 -1.242 1.00 51.09 529 ARG F CA 1
ATOM 19076 C C . ARG F 1 509 ? -98.738 10.501 -2.560 1.00 50.27 529 ARG F C 1
ATOM 19077 O O . ARG F 1 509 ? -98.498 9.285 -2.665 1.00 50.23 529 ARG F O 1
ATOM 19085 N N . GLN F 1 510 ? -99.180 11.225 -3.582 1.00 49.07 530 GLN F N 1
ATOM 19086 C CA . GLN F 1 510 ? -99.363 10.604 -4.884 1.00 48.28 530 GLN F CA 1
ATOM 19087 C C . GLN F 1 510 ? -98.041 10.603 -5.643 1.00 45.84 530 GLN F C 1
ATOM 19088 O O . GLN F 1 510 ? -97.536 9.552 -5.995 1.00 44.86 530 GLN F O 1
ATOM 19094 N N . LEU F 1 511 ? -97.469 11.778 -5.831 1.00 44.10 531 LEU F N 1
ATOM 19095 C CA . LEU F 1 511 ? -96.056 11.910 -6.138 1.00 43.39 531 LEU F CA 1
ATOM 19096 C C . LEU F 1 511 ? -95.166 10.767 -5.618 1.00 42.50 531 LEU F C 1
ATOM 19097 O O . LEU F 1 511 ? -94.490 10.110 -6.393 1.00 42.29 531 LEU F O 1
ATOM 19102 N N . LYS F 1 512 ? -95.197 10.491 -4.324 1.00 42.17 532 LYS F N 1
ATOM 19103 C CA . LYS F 1 512 ? -94.347 9.459 -3.752 1.00 41.40 532 LYS F CA 1
ATOM 19104 C C . LYS F 1 512 ? -94.756 8.071 -4.202 1.00 41.99 532 LYS F C 1
ATOM 19105 O O . LYS F 1 512 ? -93.897 7.240 -4.574 1.00 41.99 532 LYS F O 1
ATOM 19111 N N . TYR F 1 513 ? -96.054 7.786 -4.130 1.00 42.61 533 TYR F N 1
ATOM 19112 C CA . TYR F 1 513 ? -96.474 6.364 -4.130 1.00 43.54 533 TYR F CA 1
ATOM 19113 C C . TYR F 1 513 ? -97.308 5.883 -5.315 1.00 42.20 533 TYR F C 1
ATOM 19114 O O . TYR F 1 513 ? -97.566 4.677 -5.454 1.00 41.17 533 TYR F O 1
ATOM 19123 N N . ASN F 1 514 ? -97.738 6.824 -6.148 1.00 42.12 534 ASN F N 1
ATOM 19124 C CA . ASN F 1 514 ? -98.498 6.487 -7.362 1.00 43.13 534 ASN F CA 1
ATOM 19125 C C . ASN F 1 514 ? -97.755 5.564 -8.318 1.00 44.01 534 ASN F C 1
ATOM 19126 O O . ASN F 1 514 ? -98.303 4.532 -8.694 1.00 44.47 534 ASN F O 1
ATOM 19131 N N . ARG F 1 515 ? -96.509 5.917 -8.680 1.00 44.25 535 ARG F N 1
ATOM 19132 C CA . ARG F 1 515 ? -95.650 4.976 -9.392 1.00 43.72 535 ARG F CA 1
ATOM 19133 C C . ARG F 1 515 ? -95.098 3.875 -8.482 1.00 44.18 535 ARG F C 1
ATOM 19134 O O . ARG F 1 515 ? -94.339 4.145 -7.586 1.00 44.25 535 ARG F O 1
ATOM 19142 N N . GLN F 1 516 ? -95.453 2.623 -8.718 1.00 45.55 536 GLN F N 1
ATOM 19143 C CA . GLN F 1 516 ? -94.985 1.533 -7.869 1.00 47.13 536 GLN F CA 1
ATOM 19144 C C . GLN F 1 516 ? -93.913 0.589 -8.472 1.00 47.17 536 GLN F C 1
ATOM 19145 O O . GLN F 1 516 ? -93.848 -0.608 -8.141 1.00 48.15 536 GLN F O 1
ATOM 19151 N N . GLU F 1 517 ? -93.065 1.114 -9.350 1.00 46.30 537 GLU F N 1
ATOM 19152 C CA . GLU F 1 517 ? -91.915 0.370 -9.861 1.00 45.88 537 GLU F CA 1
ATOM 19153 C C . GLU F 1 517 ? -90.685 1.229 -9.545 1.00 45.67 537 GLU F C 1
ATOM 19154 O O . GLU F 1 517 ? -90.817 2.396 -9.122 1.00 45.36 537 GLU F O 1
ATOM 19160 N N . THR F 1 518 ? -89.492 0.678 -9.752 1.00 44.68 538 THR F N 1
ATOM 19161 C CA . THR F 1 518 ? -88.278 1.415 -9.377 1.00 43.63 538 THR F CA 1
ATOM 19162 C C . THR F 1 518 ? -87.653 2.221 -10.527 1.00 41.92 538 THR F C 1
ATOM 19163 O O . THR F 1 518 ? -87.645 3.456 -10.474 1.00 42.04 538 THR F O 1
ATOM 19167 N N . ILE F 1 519 ? -87.171 1.560 -11.579 1.00 40.23 539 ILE F N 1
ATOM 19168 C CA . ILE F 1 519 ? -86.413 2.280 -12.652 1.00 38.21 539 ILE F CA 1
ATOM 19169 C C . ILE F 1 519 ? -87.068 2.148 -14.049 1.00 36.23 539 ILE F C 1
ATOM 19170 O O . ILE F 1 519 ? -87.206 3.134 -14.803 1.00 35.42 539 ILE F O 1
ATOM 19175 N N . ALA F 1 520 ? -87.441 0.913 -14.354 1.00 34.27 540 ALA F N 1
ATOM 19176 C CA . ALA F 1 520 ? -88.125 0.558 -15.561 1.00 34.87 540 ALA F CA 1
ATOM 19177 C C . ALA F 1 520 ? -89.645 0.679 -15.323 1.00 35.41 540 ALA F C 1
ATOM 19178 O O . ALA F 1 520 ? -90.257 -0.236 -14.782 1.00 34.86 540 ALA F O 1
ATOM 19180 N N . LEU F 1 521 ? -90.235 1.801 -15.716 1.00 36.56 541 LEU F N 1
ATOM 19181 C CA . LEU F 1 521 ? -91.674 2.080 -15.569 1.00 38.16 541 LEU F CA 1
ATOM 19182 C C . LEU F 1 521 ? -92.536 1.668 -16.804 1.00 40.20 541 LEU F C 1
ATOM 19183 O O . LEU F 1 521 ? -92.249 2.060 -17.964 1.00 40.69 541 LEU F O 1
ATOM 19188 N N . SER F 1 522 ? -93.595 0.894 -16.577 1.00 41.67 542 SER F N 1
ATOM 19189 C CA . SER F 1 522 ? -94.589 0.668 -17.646 1.00 43.90 542 SER F CA 1
ATOM 19190 C C . SER F 1 522 ? -95.482 1.887 -17.926 1.00 46.09 542 SER F C 1
ATOM 19191 O O . SER F 1 522 ? -95.820 2.652 -17.014 1.00 47.41 542 SER F O 1
ATOM 19194 N N . SER F 1 523 ? -95.859 2.082 -19.186 1.00 48.19 543 SER F N 1
ATOM 19195 C CA . SER F 1 523 ? -97.009 2.920 -19.539 1.00 49.54 543 SER F CA 1
ATOM 19196 C C . SER F 1 523 ? -98.268 2.263 -18.944 1.00 50.39 543 SER F C 1
ATOM 19197 O O . SER F 1 523 ? -99.321 2.909 -18.801 1.00 51.43 543 SER F O 1
#

Solvent-accessible surface area: 65480 Å² total; per-residue (Å²): 99,85,84,52,63,3,101,25,130,103,6,109,5,52,82,26,75,53,148,16,94,9,84,0,3,38,3,15,0,0,28,13,59,76,45,10,1,55,4,2,3,3,0,1,5,33,9,14,5,69,151,25,0,0,6,0,0,0,0,2,0,1,0,2,0,6,1,2,22,53,5,49,0,0,3,4,3,4,28,8,8,9,26,13,9,0,3,70,19,33,206,160,131,56,11,20,0,16,21,5,14,26,4,36,55,2,1,0,0,0,3,14,11,0,12,0,7,2,7,5,0,59,13,118,92,87,3,17,8,1,5,1,4,15,7,57,8,116,37,16,38,8,5,68,13,3,5,3,0,1,0,0,1,35,2,96,34,7,8,130,77,149,13,55,0,2,0,10,9,9,70,26,97,10,0,0,53,0,0,58,18,91,65,89,2,0,89,29,0,2,5,77,135,9,134,21,25,0,0,0,77,5,206,62,115,16,86,26,6,48,3,76,3,26,5,5,7,74,14,4,32,46,1,47,5,19,0,9,27,13,20,30,0,3,2,5,0,61,47,0,0,14,3,0,8,0,1,15,36,3,0,24,12,0,142,112,2,109,0,4,3,3,12,0,47,2,48,134,50,0,0,11,0,0,6,0,2,6,31,0,2,4,1,6,10,0,19,80,14,19,0,87,0,9,0,0,16,36,52,6,78,33,4,0,69,39,68,0,86,109,3,20,0,1,0,4,0,0,0,2,0,2,0,8,30,4,14,88,119,0,1,16,2,0,2,0,11,3,35,38,32,7,57,1,3,2,0,0,1,48,15,5,0,0,25,5,0,2,8,36,0,0,11,32,1,2,86,20,43,130,94,33,0,55,50,2,1,29,48,1,53,0,1,2,1,0,0,45,104,69,53,41,59,3,92,28,126,124,9,101,10,35,89,13,70,79,133,11,126,7,88,0,2,53,3,21,14,2,45,17,74,52,39,6,1,65,6,2,5,3,0,0,4,27,7,12,4,70,120,22,0,0,9,0,1,0,1,4,0,1,0,2,0,6,3,1,24,56,3,56,0,0,3,2,4,4,27,10,8,10,24,11,8,0,3,67,17,63,90,133,110,45,14,22,0,16,22,4,14,27,4,38,38,4,5,0,1,0,3,14,11,1,15,0,8,5,7,3,0,54,7,112,98,85,3,14,9,0,8,1,2,17,6,57,7,126,40,17,38,5,4,76,18,3,4,5,0,0,0,0,1,33,5,102,20,15,14,74,163,112,18,52,0,2,0,14,10,6,73,27,115,11,0,6,64,0,0,63,15,71,66,110,1,0,108,49,0,3,6,50,144,6,147,31,26,0,0,0,66,2,215,53,117,10,91,24,7,56,6,72,61,23,68,110,12,90,102,17,14,96,61,3,78,112,31,16,102,108,6,48,131,121,4,17,4,7,8,73,13,5,29,32,1,52,7,29,0,1,21,0,17,30,0,3,3,2,2,58,112,0,0,0,4,0,9,0,2,15,38,3,0,23,11,0,122,115,1,104,0,4,2,4,7,0,4,2,13,109,45,0,0,9,0,0,5,0,2,4,27,0,2,6,1,5,10,0,18,87,15,39,0,100,0,11,0,0,18,25,58,5,83,31,14,0,74,50,66,0,98,106,7,20,0,0,0,4,0,0,0,3,0,2,0,9,35,4,14,82,121,0,3,1,2,1,3,0,9,4,38,37,38,7,54,0,3,2,0,0,1,35,19,5,0,0,22,5,0,1,8,36,0,0,13,13,0,3,92,20,56,138,108,46,0,22,64,3,1,13,32,8,24,0,1,1,2,0,2,50,104,86,54,58,70,3,99,25,130,127,12,118,3,36,92,24,64,50,147,14,108,15,86,0,0,38,3,10,3,0,31,11,57,68,44,8,1,57,4,2,8,3,0,0,5,28,12,12,3,64,139,27,0,0,6,0,0,0,0,3,0,1,0,2,0,5,2,2,25,59,4,68,0,0,3,4,2,4,27,11,8,11,28,10,8,0,3,65,13,41,127,112,125,40,14,8,0,19,24,7,10,28,4,32,37,0,1,0,0,0,2,15,10,0,12,0,8,4,7,5,0,60,11,112,97,76,4,20,5,0,7,1,3,18,4,56,8,106,33,15,38,6,1,75,15,2,8,15,0,6,0,0,2,33,15,96,51,9,18,105,131,114,16,58,0,2,0,16,10,5,61,25,89,14,0,5,75,0,0,43,18,89,70,101,0,0,104,34,0,4,5,66,145,2,146,34,26,0,0,0,65,1,188,32,119,11,92,20,9,62,6,73,49,26,170,86,10,83,95,13,18,91,75,7,64,114,21,5,109,71,21,71,133,165,1,25,3,4,7,74,15,4,26,32,0,54,9,27,0,0,20,0,21,31,0,3,2,4,1,30,172,0,0,0,3,0,6,0,1,14,33,3,0,22,13,0,137,114,1,119,0,1,2,4,2,0,3,2,32,152,53,0,0,10,0,0,6,0,2,4,29,0,0,5,1,6,10,0,16,48,14,35,0,94,0,11,0,0,16,21,50,6,79,34,5,0,66,40,61,0,84,106,6,23,0,0,0,3,1,0,0,3,0,1,0,9,36,4,13,100,123,2,2,0,3,0,2,0,9,2,36,37,37,3,54,0,2,0,0,0,2,44,16,4,1,0,23,4,0,1,4,31,0,0,13,32,1,2,91,18,47,131,112,51,0,39,69,2,1,34,50,5,53,1,1,2,2,0,11,62,97,91,68,55,64,2,92,29,136,119,6,90,4,30,95,25,68,47,138,26,107,18,85,0,1,39,5,12,5,2,25,24,66,64,43,10,1,53,3,3,7,3,0,0,5,30,10,11,2,64,156,21,0,0,7,0,0,0,1,2,0,1,0,1,0,6,1,2,25,65,5,39,0,0,4,4,2,4,30,11,5,13,28,8,9,0,2,70,20,31,209,126,97,29,14,11,0,17,24,5,9,26,4,45,91,1,4,0,0,0,2,15,8,0,10,0,8,3,6,4,0,60,9,93,90,80,3,20,5,1,11,2,4,16,6,56,10,115,35,13,38,8,2,67,12,3,8,5,0,1,0,0,1,22,3,88,42,12,22,110,140,146,8,54,1,1,0,21,11,5,60,28,89,14,0,5,73,0,0,56,16,86,69,95,1,0,97,37,0,6,6,58,139,9,141,28,25,0,0,0,67,1,199,32,116,13,85,20,8,60,7,43,1,20,4,6,10,79,16,6,28,24,0,54,11,27,0,8,28,17,21,28,0,4,2,6,2,34,152,0,0,12,2,1,8,0,2,14,36,2,0,24,14,0,121,109,1,116,0,3,2,4,10,0,46,2,51,150,50,0,0,9,0,0,6,0,2,4,29,0,1,4,2,6,10,0,21,77,10,31,0,99,0,8,0,0,18,26,50,5,80,39,8,0,74,41,61,0,75,109,5,21,1,0,0,3,0,0,0,2,0,1,0,9,38,3,17,82,124,1,1,18,3,1,2,0,8,4,40,38,36,6,55,1,2,0,0,0,1,46,15,5,0,0,28,5,0,1,5,32,0,0,13,34,2,4,90,17,56,123,112,51,0,39,62,2,1,36,48,4,45,1,1,2,1,0,1,53,105,81,62,46,67,2,106,20,136,114,13,95,6,22,88,28,78,55,136,16,96,12,89,2,0,35,2,17,0,0,41,18,70,38,47,8,1,81,5,1,7,2,0,0,4,31,12,14,5,75,134,22,0,0,4,0,0,0,0,2,0,0,0,1,0,6,2,3,26,57,3,36,0,0,4,5,3,4,28,11,6,11,33,13,8,0,2,63,16,16,184,101,124,45,13,0,0,16,22,5,14,28,2,43,56,2,3,0,2,0,1,12,10,0,12,0,6,4,10,6,0,61,8,120,84,72,3,17,8,0,6,1,1,15,8,59,9,109,36,14,39,7,2,88,18,4,8,3,0,1,0,0,1,35,2,96,25,6,11,94,79,138,15,55,1,2,0,9,8,10,45,32,107,6,0,6,55,0,0,58,23,80,67,108,1,0,84,54,0,4,5,65,142,12,145,28,27,0,0,0,84,1,177,54,118,17,88,23,5,59,8,66,4,23,4,6,8,69,14,5,31,25,1,54,9,21,0,8,29,17,13,31,0,3,2,4,1,63,64,0,0,15,4,0,7,1,3,13,36,4,0,24,12,0,153,117,2,105,0,3,3,2,12,0,46,2,53,147,49,0,0,10,0,0,6,0,2,5,30,0,1,6,1,6,10,0,20,78,12,30,0,80,0,8,0,0,16,26,66,6,77,35,2,1,67,43,76,0,82,103,3,18,0,1,0,4,0,0,0,3,0,1,0,8,29,4,14,88,121,0,2,18,2,0,2,0,9,3,26,32,34,6,54,1,3,4,0,0,3,27,18,6,0,0,18,5,0,1,2,18,0,0,12,34,1,2,89,20,59,111,88,44,0,26,59,4,1,23,52,3,59,0,0,4,1,0,0,43,89,74,75,53,62,3,97,26,134,108,12,81,6,98,99,17,66,68,133,7,122,7,85,0,3,52,4,22,9,4,39,19,62,46,40,20,8,61,6,2,7,3,1,1,6,28,7,14,3,48,104,32,0,0,8,1,0,0,0,1,0,0,0,2,0,6,2,1,27,57,2,56,0,0,3,4,2,4,27,10,8,9,31,10,8,0,1,70,23,51,98,181,67,57,14,12,1,15,21,5,14,19,5,31,31,2,4,0,1,0,1,15,12,0,12,0,7,4,7,3,0,55,13,133,98,72,3,15,8,0,10,0,3,18,8,55,8,116,37,14,37,5,1,81,16,2,7,10,0,5,0,0,2,36,11,95,41,15,15,102,174,116,5,46,0,1,0,13,10,5,72,26,128,14,0,6,64,0,1,64,13,88,68,108,0,0,106,44,0,13,5,109,126,9,145,28,28,0,0,0,69,3,215,34,123,11,87,23,6,61,3,75,43,42,95,74,13,131,91,18,12,104,54,5,52,111,28,6,98,63,5,64,162,139,3,18,3,8,9,77,14,6,30,26,0,52,2,26,0,2,15,1,23,29,0,3,3,4,1,57,142,0,0,0,3,0,7,1,3,16,34,2,0,23,13,0,132,114,2,111,0,4,2,4,3,0,4,2,20,135,33,0,0,7,0,0,6,0,2,4,26,0,2,5,1,6,9,0,19,86,16,37,0,90,0,10,0,0,17,29,47,5,80,29,7,0,64,50,78,0,88,117,10,15,3,1,1,4,0,0,0,3,0,1,0,10,34,4,20,87,125,1,3,2,2,1,2,0,8,3,44,39,38,7,51,1,2,4,0,0,0,26,21,4,0,0,17,4,1,1,13,47,0,0,15,12,1,2,95,18,32,143,108,46,0,40,60,2,0,30,44,5,54,0,0,2,1,0,2,53

CATH classification: 2.60.120.10 (+1 more: 2.60.120.10)

GO terms:
  GO:0043245 extraorganismal space (C, IDA)
  GO:0034214 protein hexamerization (P, IDA)
  GO:0048316 seed development (P, IEP)
  GO:0048825 cotyledon development (P, IEP)
  GO:0045735 nutrient reservoir activity (F, IC)

Sequence (2394 aa):
SPQNQCQLNQLQAREPDNRIQAEAGQIETWNFNQGDFQCAGVAASRITIQRNGLHLPSYSNAPQLIYIVQGRGVLGAVFSGCPETFEESQQRQLDRHQKTRRIREGDVVAIPAGVAYWSYNDGDQELVAVNLFHVSSDHNQLDQNPRKFYLAGNPENEFNQNGNNVFSGFNTQLLAQALNVNEETARNLQGQNDNRNQIIQVRRGNLDFVQPPGLEETFCSLRLKENIGNPERADIFSPRAGRISTLNSHNLPILRFLRLSAERGFFYRNGIYSPHWNVNAHSVVYVIRRGNARVQVVNENGDAILDQEVQQGQLFIVPQNHGVIQQAGNQGFEYFAFKTEENAFINTLAGRTSFLRALPDEVLANAYQISREQARQLKYNRQETIALSSSPQNQCQLNQLQARREPDNRIQAEAGQIETWNFNQGDFQCAGVAASRITIQRNGLHLPSYSNAPQLIYIVQGRGVLGAVFSGCPETFEESQQRQLDRHQKTRRIREGDVVAIPAGVAYWSYNDGDQELVAVNLFHVSSDHNQLDQNPRKFYLAGNPENEFNQNGNNVFSGFNTQLLAQALNVNEETARNLQGQNDNRNQIIQVRGNLDFVQPPRGRQEREHEERQQEQLQQERQQGLEETFCSLRLKENIGNPERADIFSPRAGRISTLNSHNLPILRFLRLSAERGFFYRNGIYSPHWNVNAHSVVYVIRGNARVQVVNENGDAILDQEVQQGQLFIVPQNHGVIQQAGNQGFEYFAFKTEENAFINTLAGRTSFLRALPDEVLANAYQISREQARQLKYNRQETIALSSSPQNQCQLNQLQAREPDNRIQAEAGQIETWNFNQGDFQCAGVAASRITIQRNGLHLPSYSNAPQLIYIVQGRGVLGAVFSGCPETFEESQQRQLDRHQKTRRIREGDVVAIPAGVAYWSYNDGDQELVAVNLFHVSSDHNQLDQNPRKFYLAGNPENEFNQNGNNVFSGFNTQLLAQALNVNEETARNLQGQNDNRNQIIQVRGNLDFVQPPRGRQEREHEERQQEQLQQERQQGLEETFCSLRLKENIGNPERADIFSPRRAGRISTLNSHNLPILRFLRLSAERGFFYRNGIYSPHWNVNAHSVVYVIRGNARVQVVNENGDAILDQEVQQGQLFIVPQNHGVIQQAGNQGFEYFAFKTEENAFINTLAGRTSFLRALPDEVLANAYQISREQARQLKYNRQETIALSSSPQNQCQLNQLQAREPDNRIQAEAGQIETWNFNQGDFQCAGVAASRITIQRNGLHLPSYSNAPQLIYIVQGRGVLGAVFSGCPETFEESQQRQLDRHQKTRRIREGDVVAIPAGVAYWSYNDGDQELVAVNLFHVSSDHNQLDQNPRKFYLAGNPENEFNQNGNNVFSGFNTQLLAQALNVNEETARNLQGQNDNRNQIIQVRGNLDFVQPPGLEETFCSLRLKENIGNPERADIFSPRRAGRISTLNSHNLPILRFLRLSAERGFFYRNGIYSPHWNVNAHSVVYVIRGNARVQVVNENGDAILDQEVQQGQLFIVPQNHGVIQQAGNQGFEYFAFKTEENAFINTLAGRTSFLRALPDEVLANAYQISREQARQLKYNRQETIALSSSPQNQCQLNQLQAREPDNRIQAEAGQIETWNFNQGDFQCAGVAASRITIQRNGLHLPSYSNAPQLIYIVQGRGVLGAVFSGCPETFEESQQRQLDRHQKTRRIREGDVVAIPAGVAYWSYNDGDQELVAVNLFHVSSDHNQLDQNPRKFYLAGNPENEFNQNGNNVFSGFNTQLLAQALNVNEETARNLQGQNDNRNQIIQVRGNLDFVQPPGLEETFCSLRLKENIGNPERADIFSPRAGRISTLNSHNLPILRFLRLSAERGFFYRNGIYSPHWNVNAHSVVYVIRRGNARVQVVNENGDAILDQEVQQGQLFIVPQNHGVIQQAGNQGFEYFAFKTEENAFINTLAGRTSFLRALPDEVLANAYQISREQARQLKYNRQETIALSSSPQNQCQLNQLQAREPDNRIQAEAGQIETWNFNQGDFQCAGVAASRITIQRNGLHLPSYSNAPQLIYIVQGRGVLGAVFSGCPETFEESQQRQLDRHQKTRRIREGDVVAIPAGVAYWSYNDGDQELVAVNLFHVSSDHNQLDQNPRKFYLAGNPENEFNQNGNNVFSGFNTQQLLAQALNVNEETARNLQGQNDNRNQIIQVRGNLDFVQPPRGRQEREHEERQQEQLQQERQQGLEETFCSLRLKENIGNPERADIFSPRRAGRISTLNSHNLPILRFLRLSAERGFFYRNGIYSPHWNVNAHSVVYVIRGNARVQVVNENGDAILDQEVQQGQLFIVPQNHGVIQQAGNQGFEYFAFKTEENAFINTLAGRTSFLRALPDEVLANAYQISREQARQLKYNRQETIALSS

Secondary structure (DSSP, 8-state):
-TTTTT-------B---EEEEETTEEEEE--TTSHHHHHHTEEEEEEEEPTTEEEEEEEESS-EEEEEEE-EEEEEE--TTPPP-EE------S-EES--EEEETTEEEEE-TT--EEEE--SSSPEEEEEEEETT-TT--S-SS--EEESSS----TT----SSGGGGS-HHHHHHHHTS-HHHHHHHHTSS--S-SEEE-SSS---S----GGGTGGG---EEE---GGG-SEEETTTEEEEEESTTT-THHHHHT-EEEEEEEPTT-EEEEEEESS--EEEEEEEEEEEEEEE-TTS-EEEEEEEETT-EEEE-TT-EEEEEEEEEEEEEEEEESSTT--EEESSSTT-HHHHS-HHHHHHHHT--HHHHHHHHHS---SSEE--/-TTSTT--S----B---EEEEETTEEEEEE-TTSHHHHHHTEEEEEEEE-TTEEEEEEEESS-EEEEEEE-EEEEEE--TT----EE------S-EES--EEEETTEEEEE-TT--EEEEE-SSSPEEEEEEEETT-TT--S-SS--EEESSS-PPPTT----SSSGGGS-HHHHHHHHT--HHHHHHHTTTT--S-SEEEPSS------PPP-SHHHHHHHHHHHHHHHHTT--GGGTGGG---EEE---GGG-SEEETTTEEEEEESTTT-THHHHHT-EEEEEEE-TT-EEEEEEESS--EEEEEEEEEEEEEEE-TTS--SEEEEEETT-EEEE-TT-EEEEEEEEEEEEEEEEESSTT--EEESSSTT-SGGGS-HHHHHHHHT--HHHHHHHHHS---SSEE--/-GGGTT--S----B--S--EEETTEEEEE--TTSHHHHHHTEEEEEEEE-TTEEEEEEEESS-EEEEEEE-EEEEEE--TTPPP-EE------S-EES--EEEETTEEEEE-TT--EEEE--SSS-EEEEEEEETTSTT--S-SS--EEESSS----SS-----STGGGS-HHHHHHHHTS-HHHHHHHHTTT--STTEEEPSS----------SSSHHHHHHHHHHHHHHTT--TTTTGGG---EEE-S-GGG-SEEETTTEEEEEESTTT-TTHHHHT-EEEEEEE-TT-EEEEEEESS--EEEEEEEEEEEEEEE-TTS-EEEEEEEETT-EEEE-TT-EEEEEEEEEEEEEEEEESSTT--EEESSSTTBTGGGS-HHHHHHHHT--HHHHHHHHHS--SSSEE--/-GGGTT-------B--S--EE-SSEEEEEPPTTSHHHHHHTEEEEEEEE-TTEEEEEEEESS-EEEEEEE-EEEEEE--TTPPP-EEPPP---S-EE---EEEETTEEEEE-TT--EEEE--SSSPEEEEEEEETT-TT--S-SS--EEESSS-PPPS------SGGGGS-HHHHHHHTTS-HHHHHHHHTTT--STTEEEPSS---------GGGTGGG---EEE-S-GGG-SEEETTTEEEEEESTTT-THHHHHT-EEEEEEE-TT-EEEEEEESSS-EEEEEEEEEEEEEEE-TTS-EEEEEEEETT-EEEE-TT-EEEEEEEEEEEEEEEEESSTT--EEESSSTTBHHHHS-HHHHHHHHT--HHHHHHHHHS---SSEE--/-GGGTT--S----B--SEEEEETTEEEEE--TTSHHHHHHTEEEEEEEE-TTEEEEEEEESS-EEEEEEE-EEEEEE--TTPPP-EEPPP---S-EES--EEEETTEEEEE-TT--EEEE--SSSPEEEEEEEETT-TT--S-SS--EEESSS----TT----SSGGGGS-HHHHHHHHTS-HHHHHHHTTSS--S-SEEEP-S---------GGGTGGG---EEE-S-GGG-SEEETTTEEEEEESTTT-THHHHHT-EEEEEEEPTT-EEEEEEESS--EEEEEEEEEEEEEEE-TTS-EEEEEEEETT-EEEE-TT-EEEEEEEEEEEEEEEEESSTT--EEESSSTTBTGGGS-HHHHHHHHT--HHHHHHHHHS---SSEE--/-TTTTT--S----B---EEEEETTEEEEEE-TTSHHHHHHTEEEEEEEE-TTEEEEEEEESS-EEEEEEE-EEEEEEE-TTPPP-EE--------EES--EEEETTEEEEE-TT-EEEEE--SSSPEEEEEEEETT-TT--S-SS--EEESSS----TT-----SSGGGS-HHHHHHHHT--HHHHHHHHTTT--S-SEEEPSSPPP-------SSHHHHHHHHHHHHHHHTT--GGGTGGG---EEE--SGGG-SEEETTTEEEEEESTTT-THHHHHT-EEEEEEE-TT-EEEEEEESS--EEEEEEEEEEEEEEE-TTS-EEEEEEEETT-EEEE-TT-EEEEEEEEEEEEEEEEESSTT--EEESSSTT-SGGGS-HHHHHHHTT--HHHHHHHHHS--SSSEE--

Foldseek 3Di:
DLVCLPPFQAWDWFFFDAWDDFQFWIKTWHQCPDSQNVQQQKTKMKIKGFAQKKQAKKFKLFKKKKAWQAAKWKKAKDDPPAAFDLWDDDCVVTFTHADIGIDGHQKIFIGQGPIIMMMTHNTDGITMMMMMTNNPFPSRPDHSFIFMAGQAAQAPTNGVCVGDHPLLVDDLVVQCVVVPHDSVVSVRRNHPVGPRHRIHHDPPHDDHRDPCVCCPPVRPFDGMDRQADPVQFPFDDPQFWTKGKAFCVHGVCRVVNFKIKMKIWTAAFKKQFWKFWAPWKKKKAWSAAWKFKFKADPVGDGNYTDIDHHNIITIRGHGIIMMITTHGRTTIIMIMTRGGPIDIAGQDEQRHPLLVDDLVVQCVVVVHDSVVSVCSNPVHHGHGTGHD/DLVPLQPFQFWDWDFFDDWADFLFWIKTWRACPDSQNSLQLKTKMKIKGAAQKKQAKKFKLFKKKKAWLAAKKKKFKDDPPDDFPLWDDPCVVTFTHHDMDIDGHQKIFIHQGPIIMMMTHNTHGMTMMMMMTNLVFPSRPPHSFMFMAGQAAAADTPGDCVGDHPLSVDDLVVQCVVVVHDSVVSSRRRRSPGRRHRMHHDPDDDDHRDDDADPPNVVVVVVQVVVVVVLLVLVCCPPVRDFDGMDRQARPVQFPFDDSQFWGKGKAFCVHGVCNVVNFKIKMKMWTAAFKKQFKWFWAFWKKKKAWSAAWKWKFWADPVRDRSYTDIHGHNIITIRGHGTIMMITTHHSITIIMIMIRGGPIDIAGQAEQRHPLLVDDLVVQCVVVVHDSVVSVCSNPVQHGHGTGRD/DLVPLPPFQAWDWDFAPDWAAFQFWIKGWHLCPDSQSVQQLKTKMKIKGFAQKKQAKKFKLFKKKKAWLAAKWKKDKDDPPDDFPQWDDPCVVTFTHHDIDIDGHQKIFIDHGPIIMMMTHNTDGITMMMMMTNNVFPSRPDHSFMFIAGQAAAADPHRPNCADHPLLVDDQVVQCVVVVHDSVVSVNRRHSVGGRHRIHHDDDDDDHRDDDCDDVNVVVVVVQVVVLVVLLPVVCVPPVSPFDRMDRQSGPVQFPFDDPLFWGKHKAFCVHGVCCVVNFKIKMKIWTAAFKKQFKKFWAPWKKKKAWQAFWKFKFWADPVRDTNDTDIHGHNIITIRGGPIIMMITTHRSITIIMIMTRGGPIDIAGQQEQRHPLLVDDLVVQCVVVVHDSVVSVCSNPVFHGHGTGRD/DVVPLPPAFAWDWDFADDKAAFAFWIKGWHACPDSQNVQQLKTKMKIKGHAQKKQAKKFKLFKKKKAWLAAKWKKDKDDPPAAFPQWDDDCVVTFTHHDMDIDGHQKIFIDHGPIIMMMTHNDDGITMMMMMTNQPFPSRPPHSFMFIAGQAAAADTPRDNLGRHPLQVDDLVVQCVVVVHDSVVSSNRNHNVGGRHRMHGDPDDDDHRDDCVCNPPVRDFDGMDRQPDPVQFPFDDPQFWGKGKAFCVHGVCNVVNFKIKMKIWTAAFKKQFKKFWAPWKKKKAWSAFWKFKFWADPVRDGSYTDTHHHNIIIIRGHGTIMMITTHGHTTIMMIMTRGGPIDIAGCAEQRHPLLVDDLVVQCVVVVHDSVVSVCSNPVFHGHGTGRD/DVVCLQVFQFWDWFFFDDWADFQFWIKGWHACPDSFNVLQQKTKIKIKGHAQKKQAKKFKLFKKKKAWQAAKWKKDKDDPPAAFDLWDDPCVVTFTHADIGIDGHQKIFIGGGPIIMMMTHNTDGITMMMMMTNNPFPSRPDHSFIFIAGQAAQAPTPGPCCGGHPLNPDDQVVQCVVVVHDSVVSVRSSHPVGPGHRIDHDDPDDDHSDDCVVCPPVRPFDTIDRQAPPVQFPFDDPQFWTKGKAFCVHHVCRVVRFKIKMKIWTAAFKKQFKKFWAPWKKKKFWQAAWKFKFWADPVGDGNYGDTHHHNIITMRRHGIIMMITTHGRTTIMMIIIRGGPIDIAGCQEQRHPLLVDDLVVQCVVVVHDSVVSVCRNPVHHGHGIGHD/DLVCLQVFFFWDWDFFDDWDDFQFWIKTWRACPDSQNVLQLKTKMKIKGAAQKKQAKKFKLFKKKKAWLAAKWKKDKDDPPDDFPLFDDPCPPGFTGHDMDIDGHQKIFIDHGPIMMMMTHNDHGITMMMMMTNQVFPSRPPDSFMFMAGQAAQADGPTDCVRGHPLLPDDLVVQCVVVVHDSVVSVRRNHPVGDGHRMHHDPDDDDHRDDDCDDPVVVVVVVQVVQVVVLLVQVCCPPVRPFDGMDRQPGPVQFPFDDPQFWGKGKAFCVHGVCNVVNFKIKMKIWTAAFKKFFKKFWAPWKKKKAWSAAWKFKFWADPVRDGSDTDIHGHNIITIRGGGTIMMITTHGRITIIMIMIRGGPIDIAGCAEQRHPLQVDDLVVQCVVVVHDSVVSVCRNPVHHGHGTGHD

B-factor: mean 43.74, std 13.95, range [15.46, 112.13]